Protein 4HGV (pdb70)

Structure (mmCIF, N/CA/C/O backbone):
data_4HGV
#
_entry.id   4HGV
#
_cell.length_a   72.163
_cell.length_b   159.965
_cell.length_c   162.041
_cell.angle_alpha   90.00
_cell.angle_beta   90.00
_cell.angle_gamma   90.00
#
_symmetry.space_group_name_H-M   'P 21 21 21'
#
loop_
_entity.id
_entity.type
_entity.pdbx_description
1 polymer 'Fumarate hydratase class II'
2 non-polymer 'SULFATE ION'
3 water water
#
loop_
_atom_site.group_PDB
_atom_site.id
_atom_site.type_symbol
_atom_site.label_atom_id
_atom_site.label_alt_id
_atom_site.label_comp_id
_atom_site.label_asym_id
_atom_site.label_entity_id
_atom_site.label_seq_id
_atom_site.pdbx_PDB_ins_code
_atom_site.Cartn_x
_atom_site.Cartn_y
_atom_site.Cartn_z
_atom_site.occupancy
_atom_site.B_iso_or_equiv
_atom_site.auth_seq_id
_atom_site.auth_comp_id
_atom_site.auth_asym_id
_atom_site.auth_atom_id
_atom_site.pdbx_PDB_model_num
ATOM 1 N N . SER A 1 35 ? -1.009 84.527 48.427 1.00 34.34 13 SER A N 1
ATOM 2 C CA . SER A 1 35 ? -1.704 83.929 47.258 1.00 34.07 13 SER A CA 1
ATOM 3 C C . SER A 1 35 ? -2.651 84.935 46.624 1.00 33.39 13 SER A C 1
ATOM 4 O O . SER A 1 35 ? -2.958 85.983 47.203 1.00 33.26 13 SER A O 1
ATOM 7 N N . THR A 1 36 ? -3.134 84.592 45.436 1.00 32.68 14 THR A N 1
ATOM 8 C CA . THR A 1 36 ? -3.986 85.483 44.678 1.00 31.96 14 THR A CA 1
ATOM 9 C C . THR A 1 36 ? -5.260 84.801 44.170 1.00 31.17 14 THR A C 1
ATOM 10 O O . THR A 1 36 ? -5.335 83.576 44.044 1.00 30.83 14 THR A O 1
ATOM 14 N N . ARG A 1 37 ? -6.248 85.636 43.875 1.00 30.07 15 ARG A N 1
ATOM 15 C CA . ARG A 1 37 ? -7.520 85.238 43.322 1.00 29.39 15 ARG A CA 1
ATOM 16 C C . ARG A 1 37 ? -7.601 85.837 41.918 1.00 28.79 15 ARG A C 1
ATOM 17 O O . ARG A 1 37 ? -7.179 86.979 41.700 1.00 28.54 15 ARG A O 1
ATOM 25 N N . THR A 1 38 ? -8.125 85.068 40.969 1.00 27.79 16 THR A N 1
ATOM 26 C CA . THR A 1 38 ? -8.296 85.545 39.601 1.00 27.19 16 THR A CA 1
ATOM 27 C C . THR A 1 38 ? -9.613 86.303 39.480 1.00 27.34 16 THR A C 1
ATOM 28 O O . THR A 1 38 ? -10.690 85.740 39.699 1.00 26.96 16 THR A O 1
ATOM 32 N N . GLU A 1 39 ? -9.502 87.592 39.166 1.00 27.02 17 GLU A N 1
ATOM 33 C CA . GLU A 1 39 ? -10.654 88.444 38.889 1.00 27.14 17 GLU A CA 1
ATOM 34 C C . GLU A 1 39 ? -10.682 88.739 37.392 1.00 27.26 17 GLU A C 1
ATOM 35 O O . GLU A 1 39 ? -9.636 88.840 36.764 1.00 27.28 17 GLU A O 1
ATOM 41 N N . THR A 1 40 ? -11.864 88.868 36.809 1.00 27.94 18 THR A N 1
ATOM 42 C CA . THR A 1 40 ? -11.945 89.090 35.363 1.00 28.65 18 THR A CA 1
ATOM 43 C C . THR A 1 40 ? -12.819 90.277 35.011 1.00 29.48 18 THR A C 1
ATOM 44 O O . THR A 1 40 ? -13.875 90.476 35.613 1.00 29.76 18 THR A O 1
ATOM 48 N N . ASP A 1 41 ? -12.372 91.064 34.037 1.00 30.63 19 ASP A N 1
ATOM 49 C CA . ASP A 1 41 ? -13.243 92.022 33.342 1.00 31.85 19 ASP A CA 1
ATOM 50 C C . ASP A 1 41 ? -13.204 91.737 31.836 1.00 32.35 19 ASP A C 1
ATOM 51 O O . ASP A 1 41 ? -12.728 90.683 31.423 1.00 32.60 19 ASP A O 1
ATOM 56 N N . THR A 1 42 ? -13.667 92.682 31.022 1.00 33.21 20 THR A N 1
ATOM 57 C CA . THR A 1 42 ? -13.734 92.488 29.565 1.00 33.78 20 THR A CA 1
ATOM 58 C C . THR A 1 42 ? -12.362 92.476 28.891 1.00 33.69 20 THR A C 1
ATOM 59 O O . THR A 1 42 ? -12.229 92.022 27.759 1.00 34.17 20 THR A O 1
ATOM 63 N N . PHE A 1 43 ? -11.347 92.966 29.598 1.00 33.58 21 PHE A N 1
ATOM 64 C CA . PHE A 1 43 ? -9.968 92.912 29.128 1.00 33.02 21 PHE A CA 1
ATOM 65 C C . PHE A 1 43 ? -9.310 91.563 29.386 1.00 32.44 21 PHE A C 1
ATOM 66 O O . PHE A 1 43 ? -8.311 91.231 28.749 1.00 32.61 21 PHE A O 1
ATOM 74 N N . GLY A 1 44 ? -9.849 90.791 30.327 1.00 31.35 22 GLY A N 1
ATOM 75 C CA . GLY A 1 44 ? -9.258 89.500 30.683 1.00 30.02 22 GLY A CA 1
ATOM 76 C C . GLY A 1 44 ? -9.051 89.336 32.178 1.00 29.09 22 GLY A C 1
ATOM 77 O O . GLY A 1 44 ? -9.547 90.146 32.965 1.00 28.71 22 GLY A O 1
ATOM 78 N N . PRO A 1 45 ? -8.305 88.285 32.576 1.00 28.69 23 PRO A N 1
ATOM 79 C CA . PRO A 1 45 ? -8.034 87.962 33.981 1.00 27.72 23 PRO A CA 1
ATOM 80 C C . PRO A 1 45 ? -6.933 88.847 34.591 1.00 27.41 23 PRO A C 1
ATOM 81 O O . PRO A 1 45 ? -6.030 89.302 33.881 1.00 26.72 23 PRO A O 1
ATOM 85 N N . ILE A 1 46 ? -7.016 89.078 35.900 1.00 26.24 24 ILE A N 1
ATOM 86 C CA . ILE A 1 46 ? -5.968 89.768 36.643 1.00 25.36 24 ILE A CA 1
ATOM 87 C C . ILE A 1 46 ? -5.968 89.252 38.083 1.00 24.62 24 ILE A C 1
ATOM 88 O O . ILE A 1 46 ? -7.020 88.984 38.654 1.00 23.80 24 ILE A O 1
ATOM 93 N N . GLU A 1 47 ? -4.780 89.098 38.651 1.00 24.40 25 GLU A N 1
ATOM 94 C CA . GLU A 1 47 ? -4.646 88.567 39.995 1.00 24.50 25 GLU A CA 1
ATOM 95 C C . GLU A 1 47 ? -4.835 89.668 41.046 1.00 24.76 25 GLU A C 1
ATOM 96 O O . GLU A 1 47 ? -4.307 90.776 40.898 1.00 24.66 25 GLU A O 1
ATOM 102 N N . VAL A 1 48 ? -5.631 89.351 42.067 1.00 24.15 26 VAL A N 1
ATOM 103 C CA . VAL A 1 48 ? -5.876 90.217 43.212 1.00 24.49 26 VAL A CA 1
ATOM 104 C C . VAL A 1 48 ? -5.464 89.436 44.458 1.00 24.67 26 VAL A C 1
ATOM 105 O O . VAL A 1 48 ? -5.809 88.253 44.604 1.00 24.68 26 VAL A O 1
ATOM 109 N N . ALA A 1 49 ? -4.715 90.088 45.339 1.00 25.02 27 ALA A N 1
ATOM 110 C CA . ALA A 1 49 ? -4.359 89.514 46.631 1.00 25.61 27 ALA A CA 1
ATOM 111 C C . ALA A 1 49 ? -5.594 88.901 47.291 1.00 26.18 27 ALA A C 1
ATOM 112 O O . ALA A 1 49 ? -6.680 89.509 47.290 1.00 25.81 27 ALA A O 1
ATOM 114 N N . SER A 1 50 ? -5.423 87.686 47.828 1.00 26.79 28 SER A N 1
ATOM 115 C CA . SER A 1 50 ? -6.530 86.902 48.386 1.00 27.70 28 SER A CA 1
ATOM 116 C C . SER A 1 50 ? -7.221 87.574 49.562 1.00 27.83 28 SER A C 1
ATOM 117 O O . SER A 1 50 ? -8.433 87.421 49.739 1.00 27.62 28 SER A O 1
ATOM 120 N N . ASP A 1 51 ? -6.452 88.312 50.358 1.00 28.55 29 ASP A N 1
ATOM 121 C CA . ASP A 1 51 ? -7.017 89.023 51.507 1.00 29.59 29 ASP A CA 1
ATOM 122 C C . ASP A 1 51 ? -7.725 90.348 51.164 1.00 29.08 29 ASP A C 1
ATOM 123 O O . ASP A 1 51 ? -8.268 91.002 52.052 1.00 29.19 29 ASP A O 1
ATOM 128 N N . ARG A 1 52 ? -7.757 90.715 49.882 1.00 28.55 30 ARG A N 1
ATOM 129 C CA . ARG A 1 52 ? -8.397 91.966 49.448 1.00 27.73 30 ARG A CA 1
ATOM 130 C C . ARG A 1 52 ? -9.761 91.749 48.780 1.00 27.09 30 ARG A C 1
ATOM 131 O O . ARG A 1 52 ? -9.937 90.789 48.027 1.00 27.02 30 ARG A O 1
ATOM 139 N N . TYR A 1 53 ? -10.725 92.631 49.064 1.00 25.57 31 TYR A N 1
ATOM 140 C CA . TYR A 1 53 ? -12.083 92.495 48.529 1.00 24.78 31 TYR A CA 1
ATOM 141 C C . TYR A 1 53 ? -12.330 93.161 47.175 1.00 24.27 31 TYR A C 1
ATOM 142 O O . TYR A 1 53 ? -13.399 92.990 46.581 1.00 24.05 31 TYR A O 1
ATOM 151 N N . TRP A 1 54 ? -11.378 93.952 46.694 1.00 23.65 32 TRP A N 1
ATOM 152 C CA . TRP A 1 54 ? -11.585 94.630 45.421 1.00 23.08 32 TRP A CA 1
ATOM 153 C C . TRP A 1 54 ? -11.419 93.655 44.239 1.00 23.25 32 TRP A C 1
ATOM 154 O O . TRP A 1 54 ? -11.007 92.502 44.420 1.00 23.48 32 TRP A O 1
ATOM 165 N N . GLY A 1 55 ? -11.748 94.120 43.037 1.00 23.21 33 GLY A N 1
ATOM 166 C CA . GLY A 1 55 ? -11.729 93.255 41.860 1.00 22.98 33 GLY A CA 1
ATOM 167 C C . GLY A 1 55 ? -10.824 93.710 40.735 1.00 22.71 33 GLY A C 1
ATOM 168 O O . GLY A 1 55 ? -9.802 94.373 40.966 1.00 22.35 33 GLY A O 1
ATOM 169 N N . ALA A 1 56 ? -11.215 93.339 39.517 1.00 22.38 34 ALA A N 1
ATOM 170 C CA . ALA A 1 56 ? -10.382 93.501 38.331 1.00 23.06 34 ALA A CA 1
ATOM 171 C C . ALA A 1 56 ? -10.121 94.965 37.989 1.00 23.14 34 ALA A C 1
ATOM 172 O O . ALA A 1 56 ? -8.978 95.337 37.727 1.00 23.37 34 ALA A O 1
ATOM 174 N N . GLN A 1 57 ? -11.174 95.783 37.989 1.00 23.32 35 GLN A N 1
ATOM 175 C CA . GLN A 1 57 ? -11.045 97.207 37.609 1.00 23.79 35 GLN A CA 1
ATOM 176 C C . GLN A 1 57 ? -10.234 97.989 38.626 1.00 22.79 35 GLN A C 1
ATOM 177 O O . GLN A 1 57 ? -9.356 98.754 38.263 1.00 22.76 35 GLN A O 1
ATOM 183 N N . ALA A 1 58 ? -10.474 97.748 39.909 1.00 22.44 36 ALA A N 1
ATOM 184 C CA . ALA A 1 58 ? -9.639 98.350 40.933 1.00 21.65 36 ALA A CA 1
ATOM 185 C C . ALA A 1 58 ? -8.171 97.958 40.782 1.00 21.03 36 ALA A C 1
ATOM 186 O O . ALA A 1 58 ? -7.292 98.786 40.986 1.00 20.92 36 ALA A O 1
ATOM 188 N N . GLN A 1 59 ? -7.900 96.698 40.441 1.00 20.60 37 GLN A N 1
ATOM 189 C CA . GLN A 1 59 ? -6.515 96.239 40.318 1.00 19.99 37 GLN A CA 1
ATOM 190 C C . GLN A 1 59 ? -5.814 96.874 39.103 1.00 20.19 37 GLN A C 1
ATOM 191 O O . GLN A 1 59 ? -4.646 97.245 39.186 1.00 19.86 37 GLN A O 1
ATOM 197 N N . ARG A 1 60 ? -6.531 96.987 37.983 1.00 20.82 38 ARG A N 1
ATOM 198 C CA . ARG A 1 60 ? -6.012 97.667 36.777 1.00 22.08 38 ARG A CA 1
ATOM 199 C C . ARG A 1 60 ? -5.746 99.153 37.021 1.00 22.22 38 ARG A C 1
ATOM 200 O O . ARG A 1 60 ? -4.807 99.720 36.468 1.00 22.49 38 ARG A O 1
ATOM 208 N N . SER A 1 61 ? -6.584 99.778 37.842 1.00 22.55 39 SER A N 1
ATOM 209 C CA . SER A 1 61 ? -6.431 101.196 38.168 1.00 22.50 39 SER A CA 1
ATOM 210 C C . SER A 1 61 ? -5.177 101.509 38.977 1.00 22.56 39 SER A C 1
ATOM 211 O O . SER A 1 61 ? -4.633 102.624 38.890 1.00 22.14 39 SER A O 1
ATOM 214 N N . LEU A 1 62 ? -4.721 100.527 39.758 1.00 22.02 40 LEU A N 1
ATOM 215 C CA . LEU A 1 62 ? -3.471 100.658 40.497 1.00 21.64 40 LEU A CA 1
ATOM 216 C C . LEU A 1 62 ? -2.277 100.876 39.584 1.00 21.65 40 LEU A C 1
ATOM 217 O O . LEU A 1 62 ? -1.408 101.657 39.920 1.00 22.42 40 LEU A O 1
ATOM 222 N N . GLY A 1 63 ? -2.236 100.194 38.440 1.00 21.02 41 GLY A N 1
ATOM 223 C CA . GLY A 1 63 ? -1.131 100.368 37.503 1.00 20.96 41 GLY A CA 1
ATOM 224 C C . GLY A 1 63 ? -1.339 101.496 36.503 1.00 20.75 41 GLY A C 1
ATOM 225 O O . GLY A 1 63 ? -0.377 102.098 36.017 1.00 20.92 41 GLY A O 1
ATOM 226 N N . ASN A 1 64 ? -2.591 101.778 36.179 1.00 20.50 42 ASN A N 1
ATOM 227 C CA . ASN A 1 64 ? -2.896 102.832 35.221 1.00 20.91 42 ASN A CA 1
ATOM 228 C C . ASN A 1 64 ? -2.687 104.241 35.784 1.00 20.48 42 ASN A C 1
ATOM 229 O O . ASN A 1 64 ? -2.397 105.163 35.030 1.00 20.03 42 ASN A O 1
ATOM 234 N N . PHE A 1 65 ? -2.821 104.395 37.102 1.00 19.93 43 PHE A N 1
ATOM 235 C CA . PHE A 1 65 ? -2.733 105.717 37.740 1.00 19.76 43 PHE A CA 1
ATOM 236 C C . PHE A 1 65 ? -1.756 105.754 38.897 1.00 18.94 43 PHE A C 1
ATOM 237 O O . PHE A 1 65 ? -2.159 105.904 40.046 1.00 18.88 43 PHE A O 1
ATOM 245 N N . LYS A 1 66 ? -0.478 105.621 38.578 1.00 18.16 44 LYS A N 1
ATOM 246 C CA . LYS A 1 66 ? 0.582 105.667 39.562 1.00 18.40 44 LYS A CA 1
ATOM 247 C C . LYS A 1 66 ? 1.014 107.125 39.709 1.00 17.95 44 LYS A C 1
ATOM 248 O O . LYS A 1 66 ? 2.098 107.524 39.262 1.00 17.76 44 LYS A O 1
ATOM 254 N N . ILE A 1 67 ? 0.142 107.902 40.350 1.00 17.49 45 ILE A N 1
ATOM 255 C CA . ILE A 1 67 ? 0.266 109.360 40.395 1.00 17.27 45 ILE A CA 1
ATOM 256 C C . ILE A 1 67 ? -0.010 109.867 41.812 1.00 17.22 45 ILE A C 1
ATOM 257 O O . ILE A 1 67 ? -1.127 109.704 42.318 1.00 16.61 45 ILE A O 1
ATOM 262 N N . GLY A 1 68 ? 1.014 110.445 42.438 1.00 17.50 46 GLY A N 1
ATOM 263 C CA . GLY A 1 68 ? 0.870 111.193 43.683 1.00 18.22 46 GLY A CA 1
ATOM 264 C C . GLY A 1 68 ? 0.921 110.392 44.967 1.00 19.53 46 GLY A C 1
ATOM 265 O O . GLY A 1 68 ? 1.112 109.175 44.953 1.00 19.73 46 GLY A O 1
ATOM 266 N N . TRP A 1 69 ? 0.732 111.086 46.083 1.00 19.98 47 TRP A N 1
ATOM 267 C CA . TRP A 1 69 ? 0.722 110.460 47.406 1.00 20.60 47 TRP A CA 1
ATOM 268 C C . TRP A 1 69 ? -0.698 110.172 47.903 1.00 20.74 47 TRP A C 1
ATOM 269 O O . TRP A 1 69 ? -0.880 109.388 48.830 1.00 20.89 47 TRP A O 1
ATOM 280 N N . GLU A 1 70 ? -1.693 110.806 47.290 1.00 20.10 48 GLU A N 1
ATOM 281 C CA . GLU A 1 70 ? -3.020 110.922 47.904 1.00 20.55 48 GLU A CA 1
ATOM 282 C C . GLU A 1 70 ? -4.020 109.848 47.468 1.00 20.85 48 GLU A C 1
ATOM 283 O O . GLU A 1 70 ? -4.313 109.698 46.281 1.00 21.08 48 GLU A O 1
ATOM 289 N N . LYS A 1 71 ? -4.562 109.122 48.435 1.00 20.77 49 LYS A N 1
ATOM 290 C CA . LYS A 1 71 ? -5.631 108.191 48.152 1.00 21.40 49 LYS A CA 1
ATOM 291 C C . LYS A 1 71 ? -6.934 108.936 48.257 1.00 20.72 49 LYS A C 1
ATOM 292 O O . LYS A 1 71 ? -6.981 110.014 48.831 1.00 19.81 49 LYS A O 1
ATOM 298 N N . GLN A 1 72 ? -7.987 108.380 47.669 1.00 20.34 50 GLN A N 1
ATOM 299 C CA . GLN A 1 72 ? -9.317 108.942 47.855 1.00 19.63 50 GLN A CA 1
ATOM 300 C C . GLN A 1 72 ? -9.545 109.171 49.348 1.00 19.06 50 GLN A C 1
ATOM 301 O O . GLN A 1 72 ? -9.297 108.275 50.142 1.00 18.46 50 GLN A O 1
ATOM 307 N N . PRO A 1 73 ? -9.984 110.381 49.742 1.00 18.64 51 PRO A N 1
ATOM 308 C CA . PRO A 1 73 ? -10.265 110.636 51.163 1.00 18.78 51 PRO A CA 1
ATOM 309 C C . PRO A 1 73 ? -11.241 109.598 51.737 1.00 19.16 51 PRO A C 1
ATOM 310 O O . PRO A 1 73 ? -12.132 109.150 51.030 1.00 19.63 51 PRO A O 1
ATOM 314 N N . LEU A 1 74 ? -11.077 109.226 53.000 1.00 19.25 52 LEU A N 1
ATOM 315 C CA . LEU A 1 74 ? -11.950 108.226 53.617 1.00 19.68 52 LEU A CA 1
ATOM 316 C C . LEU A 1 74 ? -13.426 108.655 53.672 1.00 19.25 52 LEU A C 1
ATOM 317 O O . LEU A 1 74 ? -14.304 107.803 53.673 1.00 18.77 52 LEU A O 1
ATOM 322 N N . ALA A 1 75 ? -13.694 109.962 53.688 1.00 18.64 53 ALA A N 1
ATOM 323 C CA . ALA A 1 75 ? -15.080 110.453 53.661 1.00 18.39 53 ALA A CA 1
ATOM 324 C C . ALA A 1 75 ? -15.778 110.093 52.342 1.00 18.14 53 ALA A C 1
ATOM 325 O O . ALA A 1 75 ? -16.982 109.857 52.306 1.00 17.75 53 ALA A O 1
ATOM 327 N N . ILE A 1 76 ? -15.015 110.060 51.255 1.00 18.31 54 ILE A N 1
ATOM 328 C CA . ILE A 1 76 ? -15.548 109.627 49.956 1.00 18.03 54 ILE A CA 1
ATOM 329 C C . ILE A 1 76 ? -15.860 108.102 49.951 1.00 17.88 54 ILE A C 1
ATOM 330 O O . ILE A 1 76 ? -16.914 107.666 49.447 1.00 16.99 54 ILE A O 1
ATOM 335 N N . VAL A 1 77 ? -14.948 107.316 50.524 1.00 18.37 55 VAL A N 1
ATOM 336 C CA . VAL A 1 77 ? -15.129 105.854 50.673 1.00 19.46 55 VAL A CA 1
ATOM 337 C C . VAL A 1 77 ? -16.417 105.556 51.444 1.00 19.93 55 VAL A C 1
ATOM 338 O O . VAL A 1 77 ? -17.266 104.759 50.995 1.00 19.59 55 VAL A O 1
ATOM 342 N N . ARG A 1 78 ? -16.567 106.232 52.584 1.00 20.08 56 ARG A N 1
ATOM 343 C CA . ARG A 1 78 ? -17.777 106.133 53.399 1.00 20.71 56 ARG A CA 1
ATOM 344 C C . ARG A 1 78 ? -18.997 106.482 52.568 1.00 20.59 56 ARG A C 1
ATOM 345 O O . ARG A 1 78 ? -19.984 105.750 52.588 1.00 20.74 56 ARG A O 1
ATOM 353 N N . ALA A 1 79 ? -18.913 107.578 51.815 1.00 20.19 57 ALA A N 1
ATOM 354 C CA . ALA A 1 79 ? -20.058 108.065 51.043 1.00 20.27 57 ALA A CA 1
ATOM 355 C C . ALA A 1 79 ? -20.411 107.138 49.881 1.00 20.22 57 ALA A C 1
ATOM 356 O O . ALA A 1 79 ? -21.584 107.003 49.508 1.00 19.92 57 ALA A O 1
ATOM 358 N N . LEU A 1 80 ? -19.398 106.510 49.291 1.00 20.28 58 LEU A N 1
ATOM 359 C CA . LEU A 1 80 ? -19.667 105.499 48.268 1.00 20.46 58 LEU A CA 1
ATOM 360 C C . LEU A 1 80 ? -20.447 104.323 48.893 1.00 20.76 58 LEU A C 1
ATOM 361 O O . LEU A 1 80 ? -21.431 103.844 48.319 1.00 20.51 58 LEU A O 1
ATOM 366 N N . GLY A 1 81 ? -20.036 103.917 50.094 1.00 21.43 59 GLY A N 1
ATOM 367 C CA . GLY A 1 81 ? -20.782 102.929 50.888 1.00 22.25 59 GLY A CA 1
ATOM 368 C C . GLY A 1 81 ? -22.240 103.320 51.066 1.00 22.30 59 GLY A C 1
ATOM 369 O O . GLY A 1 81 ? -23.151 102.509 50.823 1.00 22.32 59 GLY A O 1
ATOM 370 N N . ILE A 1 82 ? -22.461 104.578 51.458 1.00 21.88 60 ILE A N 1
ATOM 371 C CA . ILE A 1 82 ? -23.817 105.112 51.653 1.00 20.99 60 ILE A CA 1
ATOM 372 C C . ILE A 1 82 ? -24.659 105.007 50.397 1.00 21.43 60 ILE A C 1
ATOM 373 O O . ILE A 1 82 ? -25.849 104.640 50.459 1.00 21.62 60 ILE A O 1
ATOM 378 N N . VAL A 1 83 ? -24.075 105.377 49.255 1.00 20.97 61 VAL A N 1
ATOM 379 C CA . VAL A 1 83 ? -24.827 105.332 48.009 1.00 21.02 61 VAL A CA 1
ATOM 380 C C . VAL A 1 83 ? -25.203 103.902 47.632 1.00 20.98 61 VAL A C 1
ATOM 381 O O . VAL A 1 83 ? -26.325 103.654 47.197 1.00 21.35 61 VAL A O 1
ATOM 385 N N . LYS A 1 84 ? -24.269 102.976 47.803 1.00 21.11 62 LYS A N 1
ATOM 386 C CA . LYS A 1 84 ? -24.519 101.572 47.481 1.00 21.93 62 LYS A CA 1
ATOM 387 C C . LYS A 1 84 ? -25.609 100.956 48.368 1.00 22.92 62 LYS A C 1
ATOM 388 O O . LYS A 1 84 ? -26.407 100.139 47.893 1.00 22.88 62 LYS A O 1
ATOM 394 N N . GLN A 1 85 ? -25.630 101.335 49.648 1.00 23.51 63 GLN A N 1
ATOM 395 C CA . GLN A 1 85 ? -26.665 100.858 50.567 1.00 24.36 63 GLN A CA 1
ATOM 396 C C . GLN A 1 85 ? -28.000 101.486 50.233 1.00 24.92 63 GLN A C 1
ATOM 397 O O . GLN A 1 85 ? -29.030 100.800 50.232 1.00 25.17 63 GLN A O 1
ATOM 403 N N . ALA A 1 86 ? -27.977 102.793 49.939 1.00 24.87 64 ALA A N 1
ATOM 404 C CA . ALA A 1 86 ? -29.185 103.514 49.565 1.00 24.72 64 ALA A CA 1
ATOM 405 C C . ALA A 1 86 ? -29.773 102.984 48.267 1.00 25.08 64 ALA A C 1
ATOM 406 O O . ALA A 1 86 ? -30.992 102.838 48.162 1.00 25.09 64 ALA A O 1
ATOM 408 N N . ALA A 1 87 ? -28.908 102.702 47.291 1.00 24.54 65 ALA A N 1
ATOM 409 C CA . ALA A 1 87 ? -29.335 102.185 45.992 1.00 24.67 65 ALA A CA 1
ATOM 410 C C . ALA A 1 87 ? -29.966 100.795 46.111 1.00 24.81 65 ALA A C 1
ATOM 411 O O . ALA A 1 87 ? -31.017 100.549 45.521 1.00 24.56 65 ALA A O 1
ATOM 413 N N . ALA A 1 88 ? -29.322 99.899 46.863 1.00 25.27 66 ALA A N 1
ATOM 414 C CA . ALA A 1 88 ? -29.880 98.563 47.145 1.00 26.12 66 ALA A CA 1
ATOM 415 C C . ALA A 1 88 ? -31.297 98.635 47.732 1.00 26.65 66 ALA A C 1
ATOM 416 O O . ALA A 1 88 ? -32.210 97.997 47.217 1.00 26.88 66 ALA A O 1
ATOM 418 N N . ARG A 1 89 ? -31.466 99.413 48.803 1.00 27.48 67 ARG A N 1
ATOM 419 C CA . ARG A 1 89 ? -32.781 99.646 49.426 1.00 27.90 67 ARG A CA 1
ATOM 420 C C . ARG A 1 89 ? -33.786 100.251 48.456 1.00 28.62 67 ARG A C 1
ATOM 421 O O . ARG A 1 89 ? -34.955 99.825 48.412 1.00 28.55 67 ARG A O 1
ATOM 429 N N . ALA A 1 90 ? -33.340 101.241 47.684 1.00 29.05 68 ALA A N 1
ATOM 430 C CA . ALA A 1 90 ? -34.187 101.867 46.666 1.00 29.98 68 ALA A CA 1
ATOM 431 C C . ALA A 1 90 ? -34.576 100.879 45.550 1.00 31.18 68 ALA A C 1
ATOM 432 O O . ALA A 1 90 ? -35.727 100.852 45.105 1.00 31.61 68 ALA A O 1
ATOM 434 N N . ASN A 1 91 ? -33.626 100.054 45.119 1.00 32.39 69 ASN A N 1
ATOM 435 C CA . ASN A 1 91 ? -33.901 99.045 44.097 1.00 33.46 69 ASN A CA 1
ATOM 436 C C . ASN A 1 91 ? -34.861 97.941 44.576 1.00 34.63 69 ASN A C 1
ATOM 437 O O . ASN A 1 91 ? -35.735 97.500 43.829 1.00 34.26 69 ASN A O 1
ATOM 450 N N . ALA A 1 93 ? -37.148 98.330 47.024 1.00 39.14 71 ALA A N 1
ATOM 451 C CA . ALA A 1 93 ? -38.438 98.989 47.200 1.00 39.61 71 ALA A CA 1
ATOM 452 C C . ALA A 1 93 ? -39.181 99.132 45.881 1.00 39.99 71 ALA A C 1
ATOM 453 O O . ALA A 1 93 ? -40.404 99.063 45.844 1.00 40.02 71 ALA A O 1
ATOM 455 N N . LEU A 1 94 ? -38.437 99.306 44.796 1.00 40.58 72 LEU A N 1
ATOM 456 C CA . LEU A 1 94 ? -39.045 99.432 43.472 1.00 41.05 72 LEU A CA 1
ATOM 457 C C . LEU A 1 94 ? -39.244 98.073 42.774 1.00 41.44 72 LEU A C 1
ATOM 458 O O . LEU A 1 94 ? -39.676 98.017 41.616 1.00 41.42 72 LEU A O 1
ATOM 463 N N . GLY A 1 95 ? -38.932 96.992 43.491 1.00 41.87 73 GLY A N 1
ATOM 464 C CA . GLY A 1 95 ? -39.119 95.625 43.000 1.00 42.67 73 GLY A CA 1
ATOM 465 C C . GLY A 1 95 ? -38.170 95.202 41.894 1.00 43.41 73 GLY A C 1
ATOM 466 O O . GLY A 1 95 ? -38.472 94.276 41.135 1.00 43.62 73 GLY A O 1
ATOM 467 N N . ARG A 1 96 ? -37.016 95.862 41.801 1.00 43.59 74 ARG A N 1
ATOM 468 C CA . ARG A 1 96 ? -36.070 95.562 40.731 1.00 43.94 74 ARG A CA 1
ATOM 469 C C . ARG A 1 96 ? -34.883 94.725 41.214 1.00 43.57 74 ARG A C 1
ATOM 470 O O . ARG A 1 96 ? -34.090 94.231 40.407 1.00 43.51 74 ARG A O 1
ATOM 478 N N . LEU A 1 97 ? -34.779 94.554 42.527 1.00 43.24 75 LEU A N 1
ATOM 479 C CA . LEU A 1 97 ? -33.690 93.783 43.117 1.00 43.17 75 LEU A CA 1
ATOM 480 C C . LEU A 1 97 ? -34.202 92.779 44.155 1.00 43.34 75 LEU A C 1
ATOM 481 O O . LEU A 1 97 ? -34.949 93.142 45.066 1.00 43.19 75 LEU A O 1
ATOM 486 N N . ASP A 1 98 ? -33.785 91.522 44.000 1.00 43.53 76 ASP A N 1
ATOM 487 C CA . ASP A 1 98 ? -34.146 90.429 44.905 1.00 43.63 76 ASP A CA 1
ATOM 488 C C . ASP A 1 98 ? -33.603 90.649 46.326 1.00 43.27 76 ASP A C 1
ATOM 489 O O . ASP A 1 98 ? -32.402 90.856 46.505 1.00 43.08 76 ASP A O 1
ATOM 494 N N . PRO A 1 99 ? -34.492 90.579 47.342 1.00 43.15 77 PRO A N 1
ATOM 495 C CA . PRO A 1 99 ? -34.142 90.721 48.755 1.00 42.77 77 PRO A CA 1
ATOM 496 C C . PRO A 1 99 ? -32.975 89.848 49.213 1.00 42.48 77 PRO A C 1
ATOM 497 O O . PRO A 1 99 ? -32.170 90.288 50.034 1.00 42.54 77 PRO A O 1
ATOM 501 N N . ALA A 1 100 ? -32.872 88.631 48.689 1.00 41.85 78 ALA A N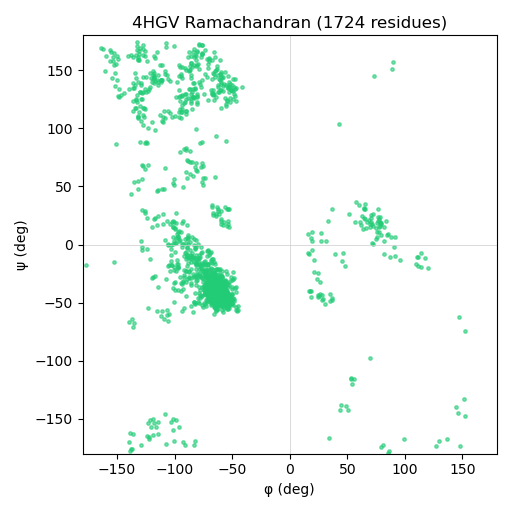 1
ATOM 502 C CA . ALA A 1 100 ? -31.743 87.761 49.023 1.00 41.39 78 ALA A CA 1
ATOM 503 C C . ALA A 1 100 ? -30.397 88.375 48.611 1.00 40.84 78 ALA A C 1
ATOM 504 O O . ALA A 1 100 ? -29.375 88.143 49.259 1.00 41.14 78 ALA A O 1
ATOM 506 N N . ILE A 1 101 ? -30.407 89.157 47.535 1.00 39.77 79 ILE A N 1
ATOM 507 C CA . ILE A 1 101 ? -29.197 89.806 47.032 1.00 38.70 79 ILE A CA 1
ATOM 508 C C . ILE A 1 101 ? -28.942 91.139 47.752 1.00 37.73 79 ILE A C 1
ATOM 509 O O . ILE A 1 101 ? -27.860 91.363 48.291 1.00 37.56 79 ILE A O 1
ATOM 514 N N . GLY A 1 102 ? -29.952 92.002 47.771 1.00 36.76 80 GLY A N 1
ATOM 515 C CA . GLY A 1 102 ? -29.837 93.337 48.361 1.00 35.58 80 GLY A CA 1
ATOM 516 C C . GLY A 1 102 ? -29.552 93.380 49.848 1.00 34.89 80 GLY A C 1
ATOM 517 O O . GLY A 1 102 ? -28.776 94.229 50.296 1.00 34.74 80 GLY A O 1
ATOM 518 N N . ASP A 1 103 ? -30.173 92.478 50.618 1.00 33.88 81 ASP A N 1
ATOM 519 C CA . ASP A 1 103 ? -29.928 92.423 52.061 1.00 33.37 81 ASP A CA 1
ATOM 520 C C . ASP A 1 103 ? -28.458 92.192 52.330 1.00 32.08 81 ASP A C 1
ATOM 521 O O . ASP A 1 103 ? -27.930 92.682 53.322 1.00 32.11 81 ASP A O 1
ATOM 526 N N . ALA A 1 104 ? -27.813 91.422 51.452 1.00 30.75 82 ALA A N 1
ATOM 527 C CA . ALA A 1 104 ? -26.373 91.161 51.544 1.00 29.34 82 ALA A CA 1
ATOM 528 C C . ALA A 1 104 ? -25.553 92.405 51.164 1.00 28.11 82 ALA A C 1
ATOM 529 O O . ALA A 1 104 ? -24.523 92.691 51.774 1.00 27.46 82 ALA A O 1
ATOM 531 N N . ILE A 1 105 ? -26.012 93.120 50.141 1.00 27.04 83 ILE A N 1
ATOM 532 C CA . ILE A 1 105 ? -25.372 94.365 49.712 1.00 26.47 83 ILE A CA 1
ATOM 533 C C . ILE A 1 105 ? -25.428 95.379 50.858 1.00 26.05 83 ILE A C 1
ATOM 534 O O . ILE A 1 105 ? -24.409 95.959 51.236 1.00 25.64 83 ILE A O 1
ATOM 539 N N . VAL A 1 106 ? -26.617 95.524 51.434 1.00 25.59 84 VAL A N 1
ATOM 540 C CA . VAL A 1 106 ? -26.865 96.394 52.586 1.00 25.40 84 VAL A CA 1
ATOM 541 C C . VAL A 1 106 ? -25.912 96.145 53.755 1.00 25.51 84 VAL A C 1
ATOM 542 O O . VAL A 1 106 ? -25.346 97.095 54.304 1.00 25.14 84 VAL A O 1
ATOM 546 N N . LYS A 1 107 ? -25.726 94.877 54.129 1.00 26.04 85 LYS A N 1
ATOM 547 C CA . LYS A 1 107 ? -24.829 94.549 55.239 1.00 26.41 85 LYS A CA 1
ATOM 548 C C . LYS A 1 107 ? -23.372 94.754 54.862 1.00 25.64 85 LYS A C 1
ATOM 549 O O . LYS A 1 107 ? -22.577 95.202 55.684 1.00 25.19 85 LYS A O 1
ATOM 555 N N . ALA A 1 108 ? -23.018 94.412 53.629 1.00 25.06 86 ALA A N 1
ATOM 556 C CA . ALA A 1 108 ? -21.646 94.602 53.171 1.00 24.69 86 ALA A CA 1
ATOM 557 C C . ALA A 1 108 ? -21.342 96.109 53.063 1.00 24.71 86 ALA A C 1
ATOM 558 O O . ALA A 1 108 ? -20.282 96.551 53.482 1.00 24.40 86 ALA A O 1
ATOM 560 N N . ALA A 1 109 ? -22.285 96.877 52.517 1.00 24.38 87 ALA A N 1
ATOM 561 C CA . ALA A 1 109 ? -22.114 98.323 52.373 1.00 25.17 87 ALA A CA 1
ATOM 562 C C . ALA A 1 109 ? -22.034 99.015 53.744 1.00 25.53 87 ALA A C 1
ATOM 563 O O . ALA A 1 109 ? -21.298 99.999 53.885 1.00 25.77 87 ALA A O 1
ATOM 565 N N . GLN A 1 110 ? -22.743 98.479 54.752 1.00 25.27 88 GLN A N 1
ATOM 566 C CA . GLN A 1 110 ? -22.652 99.003 56.125 1.00 25.24 88 GLN A CA 1
ATOM 567 C C . GLN A 1 110 ? -21.232 98.971 56.659 1.00 25.72 88 GLN A C 1
ATOM 568 O O . GLN A 1 110 ? -20.809 99.899 57.359 1.00 25.79 88 GLN A O 1
ATOM 574 N N . GLU A 1 111 ? -20.500 97.898 56.346 1.00 25.64 89 GLU A N 1
ATOM 575 C CA . GLU A 1 111 ? -19.092 97.776 56.753 1.00 25.75 89 GLU A CA 1
ATOM 576 C C . GLU A 1 111 ? -18.212 98.823 56.040 1.00 25.16 89 GLU A C 1
ATOM 577 O O . GLU A 1 111 ? -17.209 99.287 56.588 1.00 25.08 89 GLU A O 1
ATOM 583 N N . VAL A 1 112 ? -18.591 99.198 54.822 1.00 24.76 90 VAL A N 1
ATOM 584 C CA . VAL A 1 112 ? -17.883 100.279 54.134 1.00 24.26 90 VAL A CA 1
ATOM 585 C C . VAL A 1 112 ? -18.165 101.593 54.874 1.00 23.95 90 VAL A C 1
ATOM 586 O O . VAL A 1 112 ? -17.238 102.313 55.219 1.00 23.55 90 VAL A O 1
ATOM 590 N N . ILE A 1 113 ? -19.448 101.856 55.127 1.00 24.59 91 ILE A N 1
ATOM 591 C CA . ILE A 1 113 ? -19.934 103.049 55.830 1.00 24.70 91 ILE A CA 1
ATOM 592 C C . ILE A 1 113 ? -19.294 103.223 57.196 1.00 25.80 91 ILE A C 1
ATOM 593 O O . ILE A 1 113 ? -18.959 104.349 57.587 1.00 26.43 91 ILE A O 1
ATOM 598 N N . ASP A 1 114 ? -19.104 102.114 57.915 1.00 26.36 92 ASP A N 1
ATOM 599 C CA . ASP A 1 114 ? -18.530 102.152 59.263 1.00 27.41 92 ASP A CA 1
ATOM 600 C C . ASP A 1 114 ? -17.019 102.339 59.283 1.00 27.27 92 ASP A C 1
ATOM 601 O O . ASP A 1 114 ? -16.437 102.532 60.336 1.00 27.13 92 ASP A O 1
ATOM 606 N N . GLY A 1 115 ? -16.385 102.288 58.121 1.00 27.59 93 GLY A N 1
ATOM 607 C CA . GLY A 1 115 ? -14.938 102.459 58.052 1.00 27.67 93 GLY A CA 1
ATOM 608 C C . GLY A 1 115 ? -14.184 101.175 58.341 1.00 27.87 93 GLY A C 1
ATOM 609 O O . GLY A 1 115 ? -13.011 101.225 58.695 1.00 28.40 93 GLY A O 1
ATOM 610 N N . LYS A 1 116 ? -14.849 100.027 58.197 1.00 27.99 94 LYS A N 1
ATOM 611 C CA . LYS A 1 116 ? -14.228 98.721 58.489 1.00 28.29 94 LYS A CA 1
ATOM 612 C C . LYS A 1 116 ? -13.443 98.156 57.309 1.00 27.85 94 LYS A C 1
ATOM 613 O O . LYS A 1 116 ? -12.570 97.313 57.509 1.00 28.15 94 LYS A O 1
ATOM 619 N N . LEU A 1 117 ? -13.749 98.630 56.098 1.00 27.18 95 LEU A N 1
ATOM 620 C CA . LEU A 1 117 ? -13.137 98.132 54.856 1.00 26.74 95 LEU A CA 1
ATOM 621 C C . LEU A 1 117 ? -12.255 99.157 54.121 1.00 26.68 95 LEU A C 1
ATOM 622 O O . LEU A 1 117 ? -12.061 99.056 52.899 1.00 26.53 95 LEU A O 1
ATOM 627 N N . ASP A 1 118 ? -11.724 100.129 54.868 1.00 26.39 96 ASP A N 1
ATOM 628 C CA . ASP A 1 118 ? -10.863 101.199 54.328 1.00 26.17 96 ASP A CA 1
ATOM 629 C C . ASP A 1 118 ? -9.614 100.697 53.593 1.00 25.82 96 ASP A C 1
ATOM 630 O O . ASP A 1 118 ? -9.190 101.280 52.599 1.00 24.85 96 ASP A O 1
ATOM 635 N N . GLU A 1 119 ? -9.024 99.612 54.085 1.00 25.93 97 GLU A N 1
ATOM 636 C CA . GLU A 1 119 ? -7.800 99.077 53.482 1.00 26.10 97 GLU A CA 1
ATOM 637 C C . GLU A 1 119 ? -8.043 98.428 52.116 1.00 25.09 97 GLU A C 1
ATOM 638 O O . GLU A 1 119 ? -7.086 98.042 51.440 1.00 25.36 97 GLU A O 1
ATOM 644 N N . HIS A 1 120 ? -9.309 98.345 51.706 1.00 23.16 98 HIS A N 1
ATOM 645 C CA . HIS A 1 120 ? -9.669 97.771 50.420 1.00 22.83 98 HIS A CA 1
ATOM 646 C C . HIS A 1 120 ? -10.038 98.828 49.370 1.00 22.08 98 HIS A C 1
ATOM 647 O O . HIS A 1 120 ? -10.650 98.517 48.363 1.00 22.23 98 HIS A O 1
ATOM 654 N N . PHE A 1 121 ? -9.649 100.076 49.620 1.00 22.09 99 PHE A N 1
ATOM 655 C CA . PHE A 1 121 ? -9.764 101.152 48.628 1.00 21.33 99 PHE A CA 1
ATOM 656 C C . PHE A 1 121 ? -8.380 101.759 48.451 1.00 21.27 99 PHE A C 1
ATOM 657 O O . PHE A 1 121 ? -8.012 102.694 49.165 1.00 20.78 99 PHE A O 1
ATOM 665 N N . PRO A 1 122 ? -7.580 101.188 47.522 1.00 21.26 100 PRO A N 1
ATOM 666 C CA . PRO A 1 122 ? -6.184 101.588 47.409 1.00 21.14 100 PRO A CA 1
ATOM 667 C C . PRO A 1 122 ? -5.947 102.635 46.321 1.00 20.82 100 PRO A C 1
ATOM 668 O O . PRO A 1 122 ? -4.801 102.942 46.022 1.00 21.17 100 PRO A O 1
ATOM 672 N N . LEU A 1 123 ? -7.008 103.160 45.719 1.00 20.26 101 LEU A N 1
ATOM 673 C CA . LEU A 1 123 ? -6.856 104.018 44.538 1.00 19.92 101 LEU A CA 1
ATOM 674 C C . LEU A 1 123 ? -6.601 105.497 44.867 1.00 19.84 101 LEU A C 1
ATOM 675 O O . LEU A 1 123 ? -7.173 106.039 45.809 1.00 19.78 101 LEU A O 1
ATOM 680 N N . VAL A 1 124 ? -5.759 106.127 44.054 1.00 19.51 102 VAL A N 1
ATOM 681 C CA . VAL A 1 124 ? -5.402 107.529 44.185 1.00 19.23 102 VAL A CA 1
ATOM 682 C C . VAL A 1 124 ? -6.537 108.485 43.801 1.00 18.79 102 VAL A C 1
ATOM 683 O O . VAL A 1 124 ? -7.485 108.125 43.094 1.00 18.71 102 VAL A O 1
ATOM 687 N N . VAL A 1 125 ? -6.417 109.714 44.289 1.00 18.52 103 VAL A N 1
ATOM 688 C CA . VAL A 1 125 ? -7.222 110.836 43.813 1.00 18.05 103 VAL A CA 1
ATOM 689 C C . VAL A 1 125 ? -7.111 111.004 42.295 1.00 17.59 103 VAL A C 1
ATOM 690 O O . VAL A 1 125 ? -8.108 111.165 41.604 1.00 17.21 103 VAL A O 1
ATOM 694 N N . TRP A 1 126 ? -5.886 110.926 41.789 1.00 17.54 104 TRP A N 1
ATOM 695 C CA . TRP A 1 126 ? -5.566 111.319 40.420 1.00 18.20 104 TRP A CA 1
ATOM 696 C C . TRP A 1 126 ? -5.882 110.239 39.371 1.00 18.74 104 TRP A C 1
ATOM 697 O O . TRP A 1 126 ? -5.004 109.716 38.693 1.00 18.68 104 TRP A O 1
ATOM 708 N N . GLN A 1 127 ? -7.172 109.940 39.253 1.00 19.72 105 GLN A N 1
ATOM 709 C CA . GLN A 1 127 ? -7.687 108.898 38.373 1.00 20.35 105 GLN A CA 1
ATOM 710 C C . GLN A 1 127 ? -8.617 109.558 37.345 1.00 21.14 105 GLN A C 1
ATOM 711 O O . GLN A 1 127 ? -8.586 110.787 37.192 1.00 21.55 105 GLN A O 1
ATOM 717 N N . THR A 1 128 ? -9.447 108.756 36.667 1.00 20.96 106 THR A N 1
ATOM 718 C CA . THR A 1 128 ? -10.455 109.246 35.725 1.00 21.68 106 THR A CA 1
ATOM 719 C C . THR A 1 128 ? -11.359 110.313 36.372 1.00 21.47 106 THR A C 1
ATOM 720 O O . THR A 1 128 ? -11.827 110.141 37.501 1.00 21.36 106 THR A O 1
ATOM 724 N N . GLY A 1 129 ? -11.618 111.393 35.636 1.00 20.88 107 GLY A N 1
ATOM 725 C CA . GLY A 1 129 ? -12.273 112.582 36.168 1.00 20.20 107 GLY A CA 1
ATOM 726 C C . GLY A 1 129 ? -13.708 112.427 36.621 1.00 20.20 107 GLY A C 1
ATOM 727 O O . GLY A 1 129 ? -14.228 113.286 37.315 1.00 20.25 107 GLY A O 1
ATOM 728 N N . SER A 1 130 ? -14.361 111.340 36.226 1.00 20.73 108 SER A N 1
ATOM 729 C CA . SER A 1 130 ? -15.735 111.088 36.657 1.00 20.71 108 SER A CA 1
ATOM 730 C C . SER A 1 130 ? -15.752 110.386 38.010 1.00 21.31 108 SER A C 1
ATOM 731 O O . SER A 1 130 ? -16.806 110.289 38.656 1.00 22.12 108 SER A O 1
ATOM 734 N N . GLY A 1 131 ? -14.589 109.897 38.431 1.00 20.80 109 GLY A N 1
ATOM 735 C CA . GLY A 1 131 ? -14.486 109.037 39.603 1.00 21.36 109 GLY A CA 1
ATOM 736 C C . GLY A 1 131 ? -14.899 107.580 39.368 1.00 21.77 109 GLY A C 1
ATOM 737 O O . GLY A 1 131 ? -15.108 106.838 40.321 1.00 20.46 109 GLY A O 1
ATOM 738 N N . THR A 1 132 ? -14.983 107.174 38.099 1.00 22.43 110 THR A N 1
ATOM 739 C CA . THR A 1 132 ? -15.409 105.823 37.711 1.00 23.32 110 THR A CA 1
ATOM 740 C C . THR A 1 132 ? -14.647 104.755 38.464 1.00 23.04 110 THR A C 1
ATOM 741 O O . THR A 1 132 ? -15.239 103.796 38.960 1.00 23.29 110 THR A O 1
ATOM 745 N N . GLN A 1 133 ? -13.331 104.906 38.532 1.00 22.87 111 GLN A N 1
ATOM 746 C CA . GLN A 1 133 ? -12.498 103.845 39.081 1.00 22.95 111 GLN A CA 1
ATOM 747 C C . GLN A 1 133 ? -12.802 103.591 40.550 1.00 22.54 111 GLN A C 1
ATOM 748 O O . GLN A 1 133 ? -12.811 102.436 41.005 1.00 22.15 111 GLN A O 1
ATOM 754 N N . SER A 1 134 ? -13.063 104.668 41.288 1.00 21.91 112 SER A N 1
ATOM 755 C CA . SER A 1 134 ? -13.468 104.527 42.680 1.00 21.92 112 SER A CA 1
ATOM 756 C C . SER A 1 134 ? -14.888 104.003 42.861 1.00 21.68 112 SER A C 1
ATOM 757 O O . SER A 1 134 ? -15.147 103.262 43.804 1.00 21.83 112 SER A O 1
ATOM 760 N N . ASN A 1 135 ? -15.800 104.380 41.969 1.00 21.87 113 ASN A N 1
ATOM 761 C CA . ASN A 1 135 ? -17.133 103.792 41.960 1.00 22.77 113 ASN A CA 1
ATOM 762 C C . ASN A 1 135 ? -17.045 102.271 41.752 1.00 23.80 113 ASN A C 1
ATOM 763 O O . ASN A 1 135 ? -17.678 101.478 42.481 1.00 23.66 113 ASN A O 1
ATOM 776 N N . ASN A 1 137 ? -14.419 100.366 42.272 1.00 24.41 115 ASN A N 1
ATOM 777 C CA . ASN A 1 137 ? -13.824 99.877 43.518 1.00 23.28 115 ASN A CA 1
ATOM 778 C C . ASN A 1 137 ? -14.873 99.546 44.573 1.00 23.30 115 ASN A C 1
ATOM 779 O O . ASN A 1 137 ? -14.797 98.501 45.219 1.00 24.03 115 ASN A O 1
ATOM 784 N N . ALA A 1 138 ? -15.838 100.441 44.762 1.00 22.84 116 ALA A N 1
ATOM 785 C CA . ALA A 1 138 ? -16.899 100.240 45.740 1.00 22.54 116 ALA A CA 1
ATOM 786 C C . ALA A 1 138 ? -17.818 99.086 45.328 1.00 22.67 116 ALA A C 1
ATOM 787 O O . ALA A 1 138 ? -18.148 98.233 46.156 1.00 22.57 116 ALA A O 1
ATOM 789 N N . ASN A 1 139 ? -18.210 99.054 44.052 1.00 22.61 117 ASN A N 1
ATOM 790 C CA . ASN A 1 139 ? -18.969 97.919 43.500 1.00 22.38 117 ASN A CA 1
ATOM 791 C C . ASN A 1 139 ? -18.323 96.556 43.777 1.00 22.60 117 ASN A C 1
ATOM 792 O O . ASN A 1 139 ? -18.982 95.620 44.246 1.00 22.86 117 ASN A O 1
ATOM 797 N N . GLU A 1 140 ? -17.024 96.462 43.507 1.00 22.81 118 GLU A N 1
ATOM 798 C CA . GLU A 1 140 ? -16.289 95.208 43.630 1.00 22.38 118 GLU A CA 1
ATOM 799 C C . GLU A 1 140 ? -16.139 94.814 45.098 1.00 22.27 118 GLU A C 1
ATOM 800 O O . GLU A 1 140 ? -16.399 93.661 45.468 1.00 21.79 118 GLU A O 1
ATOM 806 N N . VAL A 1 141 ? -15.743 95.773 45.937 1.00 21.48 119 VAL A N 1
ATOM 807 C CA . VAL A 1 141 ? -15.588 95.501 47.362 1.00 21.10 119 VAL A CA 1
ATOM 808 C C . VAL A 1 141 ? -16.912 95.065 47.990 1.00 21.20 119 VAL A C 1
ATOM 809 O O . VAL A 1 141 ? -16.957 94.072 48.737 1.00 20.72 119 VAL A O 1
ATOM 813 N N . VAL A 1 142 ? -17.980 95.798 47.677 1.00 21.10 120 VAL A N 1
ATOM 814 C CA . VAL A 1 142 ? -19.283 95.481 48.213 1.00 21.90 120 VAL A CA 1
ATOM 815 C C . VAL A 1 142 ? -19.749 94.092 47.733 1.00 23.34 120 VAL A C 1
ATOM 816 O O . VAL A 1 142 ? -20.254 93.298 48.537 1.00 23.43 120 VAL A O 1
ATOM 820 N N . SER A 1 143 ? -19.551 93.809 46.440 1.00 23.90 121 SER A N 1
ATOM 821 C CA . SER A 1 143 ? -19.941 92.532 45.826 1.00 24.49 121 SER A CA 1
ATOM 822 C C . SER A 1 143 ? -19.169 91.349 46.414 1.00 24.89 121 SER A C 1
ATOM 823 O O . SER A 1 143 ? -19.770 90.341 46.761 1.00 24.98 121 SER A O 1
ATOM 826 N N . ASN A 1 144 ? -17.851 91.477 46.536 1.00 24.98 122 ASN A N 1
ATOM 827 C CA . ASN A 1 144 ? -17.048 90.402 47.106 1.00 25.32 122 ASN A CA 1
ATOM 828 C C . ASN A 1 144 ? -17.333 90.104 48.581 1.00 25.69 122 ASN A C 1
ATOM 829 O O . ASN A 1 144 ? -17.382 88.936 48.978 1.00 25.45 122 ASN A O 1
ATOM 834 N N . ARG A 1 145 ? -17.531 91.152 49.385 1.00 25.66 123 ARG A N 1
ATOM 835 C CA . ARG A 1 145 ? -17.909 90.967 50.776 1.00 25.77 123 ARG A CA 1
ATOM 836 C C . ARG A 1 145 ? -19.300 90.372 50.883 1.00 25.85 123 ARG A C 1
ATOM 837 O O . ARG A 1 145 ? -19.527 89.496 51.716 1.00 25.47 123 ARG A O 1
ATOM 845 N N . ALA A 1 146 ? -20.218 90.844 50.041 1.00 26.75 124 ALA A N 1
ATOM 846 C CA . ALA A 1 146 ? -21.582 90.299 49.994 1.00 27.52 124 ALA A CA 1
ATOM 847 C C . ALA A 1 146 ? -21.587 88.818 49.613 1.00 28.13 124 ALA A C 1
ATOM 848 O O . ALA A 1 146 ? -22.216 88.007 50.295 1.00 27.87 124 ALA A O 1
ATOM 850 N N . ILE A 1 147 ? -20.888 88.480 48.527 1.00 28.76 125 ILE A N 1
ATOM 851 C CA . ILE A 1 147 ? -20.670 87.083 48.131 1.00 29.56 125 ILE A CA 1
ATOM 852 C C . ILE A 1 147 ? -20.150 86.256 49.312 1.00 30.67 125 ILE A C 1
ATOM 853 O O . ILE A 1 147 ? -20.682 85.186 49.598 1.00 31.11 125 ILE A O 1
ATOM 858 N N . GLU A 1 148 ? -19.143 86.771 50.015 1.00 31.88 126 GLU A N 1
ATOM 859 C CA . GLU A 1 148 ? -18.586 86.082 51.171 1.00 33.33 126 GLU A CA 1
ATOM 860 C C . GLU A 1 148 ? -19.621 85.814 52.275 1.00 34.40 126 GLU A C 1
ATOM 861 O O . GLU A 1 148 ? -19.675 84.707 52.823 1.00 34.47 126 GLU A O 1
ATOM 867 N N . LEU A 1 149 ? -20.442 86.820 52.585 1.00 35.02 127 LEU A N 1
ATOM 868 C CA . LEU A 1 149 ? -21.480 86.684 53.606 1.00 35.57 127 LEU A CA 1
ATOM 869 C C . LEU A 1 149 ? -22.523 85.643 53.212 1.00 35.80 127 LEU A C 1
ATOM 870 O O . LEU A 1 149 ? -23.130 85.006 54.074 1.00 35.62 127 LEU A O 1
ATOM 875 N N . LEU A 1 150 ? -22.717 85.476 51.908 1.00 35.86 128 LEU A N 1
ATOM 876 C CA . LEU A 1 150 ? -23.643 84.476 51.384 1.00 36.19 128 LEU A CA 1
ATOM 877 C C . LEU A 1 150 ? -22.967 83.109 51.185 1.00 36.06 128 LEU A C 1
ATOM 878 O O . LEU A 1 150 ? -23.571 82.191 50.639 1.00 36.13 128 LEU A O 1
ATOM 883 N N . GLY A 1 151 ? -21.712 82.996 51.623 1.00 36.12 129 GLY A N 1
ATOM 884 C CA . GLY A 1 151 ? -20.923 81.769 51.488 1.00 35.62 129 GLY A CA 1
ATOM 885 C C . GLY A 1 151 ? -20.625 81.373 50.051 1.00 35.55 129 GLY A C 1
ATOM 886 O O . GLY A 1 151 ? -20.516 80.188 49.749 1.00 35.74 129 GLY A O 1
ATOM 887 N N . GLY A 1 152 ? -20.499 82.363 49.166 1.00 34.98 130 GLY A N 1
ATOM 888 C CA . GLY A 1 152 ? -20.179 82.127 47.750 1.00 34.21 130 GLY A CA 1
ATOM 889 C C . GLY A 1 152 ? -18.688 82.183 47.452 1.00 33.76 130 GLY A C 1
ATOM 890 O O . GLY A 1 152 ? -17.859 82.232 48.365 1.00 33.42 130 GLY A O 1
ATOM 891 N N . VAL A 1 153 ? -18.346 82.177 46.166 1.00 33.44 131 VAL A N 1
ATOM 892 C CA . VAL A 1 153 ? -16.954 82.227 45.734 1.00 32.86 131 VAL A CA 1
ATOM 893 C C . VAL A 1 153 ? -16.595 83.661 45.357 1.00 32.82 131 VAL A C 1
ATOM 894 O O . VAL A 1 153 ? -17.174 84.219 44.428 1.00 32.38 131 VAL A O 1
ATOM 906 N N . GLY A 1 155 ? -14.781 86.573 43.528 1.00 33.00 133 GLY A N 1
ATOM 907 C CA . GLY A 1 155 ? -14.222 86.636 42.179 1.00 32.30 133 GLY A CA 1
ATOM 908 C C . GLY A 1 155 ? -15.175 86.111 41.112 1.00 32.06 133 GLY A C 1
ATOM 909 O O . GLY A 1 155 ? -15.005 86.421 39.930 1.00 31.83 133 GLY A O 1
ATOM 910 N N . SER A 1 156 ? -16.179 85.333 41.530 1.00 31.24 134 SER A N 1
ATOM 911 C CA . SER A 1 156 ? -17.142 84.724 40.603 1.00 31.28 134 SER A CA 1
ATOM 912 C C . SER A 1 156 ? -18.257 85.657 40.168 1.00 30.70 134 SER A C 1
ATOM 913 O O . SER A 1 156 ? -18.935 85.387 39.185 1.00 30.50 134 SER A O 1
ATOM 916 N N . LYS A 1 157 ? -18.451 86.750 40.905 1.00 30.52 135 LYS A N 1
ATOM 917 C CA . LYS A 1 157 ? -19.573 87.669 40.669 1.00 30.09 135 LYS A CA 1
ATOM 918 C C . LYS A 1 157 ? -20.927 86.993 40.893 1.00 29.81 135 LYS A C 1
ATOM 919 O O . LYS A 1 157 ? -21.939 87.421 40.342 1.00 29.55 135 LYS A O 1
ATOM 925 N N . LYS A 1 158 ? -20.934 85.940 41.698 1.00 30.01 136 LYS A N 1
ATOM 926 C CA . LYS A 1 158 ? -22.163 85.194 42.001 1.00 30.48 136 LYS A CA 1
ATOM 927 C C . LYS A 1 158 ? -22.249 84.919 43.497 1.00 29.96 136 LYS A C 1
ATOM 928 O O . LYS A 1 158 ? -21.244 84.571 44.114 1.00 29.68 136 LYS A O 1
ATOM 934 N N . PRO A 1 159 ? -23.448 85.092 4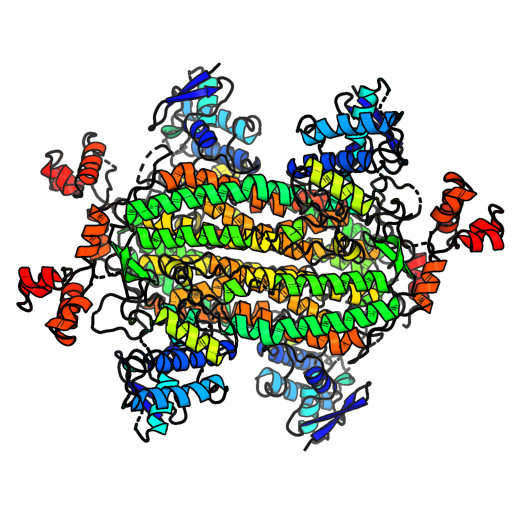4.094 1.00 30.10 137 PRO A N 1
ATOM 935 C CA . PRO A 1 159 ? -24.646 85.592 43.429 1.00 29.98 137 PRO A CA 1
ATOM 936 C C . PRO A 1 159 ? -24.719 87.129 43.344 1.00 30.03 137 PRO A C 1
ATOM 937 O O . PRO A 1 159 ? -25.682 87.662 42.780 1.00 30.21 137 PRO A O 1
ATOM 941 N N . VAL A 1 160 ? -23.719 87.833 43.883 1.00 29.66 138 VAL A N 1
ATOM 942 C CA . VAL A 1 160 ? -23.710 89.307 43.812 1.00 29.55 138 VAL A CA 1
ATOM 943 C C . VAL A 1 160 ? -22.720 89.849 42.774 1.00 29.12 138 VAL A C 1
ATOM 944 O O . VAL A 1 160 ? -21.506 89.726 42.929 1.00 29.00 138 VAL A O 1
ATOM 948 N N . HIS A 1 161 ? -23.266 90.460 41.730 1.00 28.96 139 HIS A N 1
ATOM 949 C CA . HIS A 1 161 ? -22.500 90.986 40.610 1.00 28.96 139 HIS A CA 1
ATOM 950 C C . HIS A 1 161 ? -22.216 92.479 40.837 1.00 28.83 139 HIS A C 1
ATOM 951 O O . HIS A 1 161 ? -23.148 93.236 41.096 1.00 28.52 139 HIS A O 1
ATOM 958 N N . PRO A 1 162 ? -20.936 92.906 40.734 1.00 29.00 140 PRO A N 1
ATOM 959 C CA . PRO A 1 162 ? -20.579 94.316 40.988 1.00 29.37 140 PRO A CA 1
ATOM 960 C C . PRO A 1 162 ? -21.374 95.310 40.140 1.00 29.85 140 PRO A C 1
ATOM 961 O O . PRO A 1 162 ? -21.815 96.338 40.645 1.00 29.71 140 PRO A O 1
ATOM 965 N N . ASN A 1 163 ? -21.574 94.989 38.868 1.00 30.34 141 ASN A N 1
ATOM 966 C CA . ASN A 1 163 ? -22.296 95.875 37.984 1.00 31.40 141 ASN A CA 1
ATOM 967 C C . ASN A 1 163 ? -23.815 95.652 37.921 1.00 31.58 141 ASN A C 1
ATOM 968 O O . ASN A 1 163 ? -24.589 96.618 37.954 1.00 31.75 141 ASN A O 1
ATOM 973 N N . ASP A 1 164 ? -24.239 94.392 37.827 1.00 31.36 142 ASP A N 1
ATOM 974 C CA . ASP A 1 164 ? -25.653 94.079 37.630 1.00 31.40 142 ASP A CA 1
ATOM 975 C C . ASP A 1 164 ? -26.426 94.339 38.908 1.00 30.97 142 ASP A C 1
ATOM 976 O O . ASP A 1 164 ? -27.583 94.757 38.863 1.00 31.27 142 ASP A O 1
ATOM 981 N N . HIS A 1 165 ? -25.785 94.094 40.047 1.00 30.28 143 HIS A N 1
ATOM 982 C CA . HIS A 1 165 ? -26.461 94.245 41.327 1.00 30.05 143 HIS A CA 1
ATOM 983 C C . HIS A 1 165 ? -26.008 95.502 42.077 1.00 29.58 143 HIS A C 1
ATOM 984 O O . HIS A 1 165 ? -26.805 96.420 42.243 1.00 29.63 143 HIS A O 1
ATOM 991 N N . VAL A 1 166 ? -24.748 95.559 42.508 1.00 28.76 144 VAL A N 1
ATOM 992 C CA . VAL A 1 166 ? -24.273 96.695 43.318 1.00 28.50 144 VAL A CA 1
ATOM 993 C C . VAL A 1 166 ? -24.396 98.058 42.602 1.00 28.32 144 VAL A C 1
ATOM 994 O O . VAL A 1 166 ? -24.643 99.076 43.254 1.00 28.58 144 VAL A O 1
ATOM 998 N N . ASN A 1 167 ? -24.247 98.057 41.275 1.00 27.98 145 ASN A N 1
ATOM 999 C CA . ASN A 1 167 ? -24.324 99.264 40.443 1.00 28.26 145 ASN A CA 1
ATOM 1000 C C . ASN A 1 167 ? -25.647 99.432 39.690 1.00 28.58 145 ASN A C 1
ATOM 1001 O O . ASN A 1 167 ? -25.758 100.271 38.783 1.00 28.23 145 ASN A O 1
ATOM 1014 N N . SER A 1 169 ? -29.108 100.560 38.406 1.00 29.27 147 SER A N 1
ATOM 1015 C CA . SER A 1 169 ? -29.786 101.849 38.300 1.00 30.07 147 SER A CA 1
ATOM 1016 C C . SER A 1 169 ? -28.822 103.034 38.375 1.00 30.00 147 SER A C 1
ATOM 1017 O O . SER A 1 169 ? -29.247 104.189 38.384 1.00 29.61 147 SER A O 1
ATOM 1020 N N . GLN A 1 170 ? -27.528 102.736 38.408 1.00 30.39 148 GLN A N 1
ATOM 1021 C CA . GLN A 1 170 ? -26.508 103.774 38.535 1.00 30.64 148 GLN A CA 1
ATOM 1022 C C . GLN A 1 170 ? -25.615 103.866 37.312 1.00 31.23 148 GLN A C 1
ATOM 1023 O O . GLN A 1 170 ? -25.609 102.983 36.455 1.00 30.85 148 GLN A O 1
ATOM 1029 N N . SER A 1 171 ? -24.883 104.975 37.258 1.00 31.88 149 SER A N 1
ATOM 1030 C CA . SER A 1 171 ? -23.764 105.194 36.369 1.00 32.49 149 SER A CA 1
ATOM 1031 C C . SER A 1 171 ? -22.632 105.752 37.248 1.00 33.28 149 SER A C 1
ATOM 1032 O O . SER A 1 171 ? -22.875 106.303 38.337 1.00 33.07 149 SER A O 1
ATOM 1035 N N . SER A 1 172 ? -21.389 105.631 36.793 1.00 33.79 150 SER A N 1
ATOM 1036 C CA . SER A 1 172 ? -20.303 106.275 37.534 1.00 33.90 150 SER A CA 1
ATOM 1037 C C . SER A 1 172 ? -20.446 107.804 37.445 1.00 33.39 150 SER A C 1
ATOM 1038 O O . SER A 1 172 ? -20.061 108.537 38.378 1.00 33.57 150 SER A O 1
ATOM 1041 N N . ASN A 1 173 ? -21.028 108.276 36.337 1.00 31.89 151 ASN A N 1
ATOM 1042 C CA . ASN A 1 173 ? -21.229 109.709 36.130 1.00 30.35 151 ASN A CA 1
ATOM 1043 C C . ASN A 1 173 ? -22.133 110.343 37.179 1.00 29.79 151 ASN A C 1
ATOM 1044 O O . ASN A 1 173 ? -21.956 111.511 37.524 1.00 29.75 151 ASN A O 1
ATOM 1049 N N . ASP A 1 174 ? -23.105 109.589 37.689 1.00 28.80 152 ASP A N 1
ATOM 1050 C CA . ASP A 1 174 ? -24.018 110.155 38.689 1.00 27.50 152 ASP A CA 1
ATOM 1051 C C . ASP A 1 174 ? -23.740 109.726 40.130 1.00 26.51 152 ASP A C 1
ATOM 1052 O O . ASP A 1 174 ? -24.189 110.389 41.064 1.00 26.45 152 ASP A O 1
ATOM 1057 N N . THR A 1 175 ? -22.980 108.649 40.306 1.00 25.02 153 THR A N 1
ATOM 1058 C CA . THR A 1 175 ? -22.707 108.135 41.645 1.00 24.25 153 THR A CA 1
ATOM 1059 C C . THR A 1 175 ? -21.556 108.844 42.381 1.00 23.63 153 THR A C 1
ATOM 1060 O O . THR A 1 175 ? -21.715 109.229 43.546 1.00 22.71 153 THR A O 1
ATOM 1064 N N . TYR A 1 176 ? -20.405 109.001 41.725 1.00 22.36 154 TYR A N 1
ATOM 1065 C CA . TYR A 1 176 ? -19.264 109.620 42.386 1.00 21.42 154 TYR A CA 1
ATOM 1066 C C . TYR A 1 176 ? -19.572 111.069 42.806 1.00 21.20 154 TYR A C 1
ATOM 1067 O O . TYR A 1 176 ? -19.225 111.462 43.900 1.00 20.88 154 TYR A O 1
ATOM 1076 N N . PRO A 1 177 ? -20.227 111.861 41.939 1.00 21.24 155 PRO A N 1
ATOM 1077 C CA . PRO A 1 177 ? -20.564 113.219 42.400 1.00 21.34 155 PRO A CA 1
ATOM 1078 C C . PRO A 1 177 ? -21.618 113.270 43.514 1.00 21.15 155 PRO A C 1
ATOM 1079 O O . PRO A 1 177 ? -21.644 114.235 44.292 1.00 21.02 155 PRO A O 1
ATOM 1083 N N . THR A 1 178 ? -22.487 112.258 43.578 1.00 20.32 156 THR A N 1
ATOM 1084 C CA . THR A 1 178 ? -23.414 112.122 44.700 1.00 19.26 156 THR A CA 1
ATOM 1085 C C . THR A 1 178 ? -22.593 111.867 45.956 1.00 18.83 156 THR A C 1
ATOM 1086 O O . THR A 1 178 ? -22.789 112.529 46.987 1.00 18.51 156 THR A O 1
ATOM 1090 N N . ALA A 1 179 ? -21.659 110.925 45.865 1.00 18.20 157 ALA A N 1
ATOM 1091 C CA . ALA A 1 179 ? -20.787 110.612 46.991 1.00 18.27 157 ALA A CA 1
ATOM 1092 C C . ALA A 1 179 ? -19.972 111.827 47.438 1.00 18.38 157 ALA A C 1
ATOM 1093 O O . ALA A 1 179 ? -19.743 112.020 48.628 1.00 17.87 157 ALA A O 1
ATOM 1103 N N . HIS A 1 181 ? -20.831 115.097 47.162 1.00 19.37 159 HIS A N 1
ATOM 1104 C CA . HIS A 1 181 ? -21.704 116.014 47.900 1.00 20.34 159 HIS A CA 1
ATOM 1105 C C . HIS A 1 181 ? -22.039 115.484 49.290 1.00 20.44 159 HIS A C 1
ATOM 1106 O O . HIS A 1 181 ? -22.043 116.239 50.260 1.00 20.51 159 HIS A O 1
ATOM 1113 N N . ILE A 1 182 ? -22.280 114.177 49.392 1.00 19.70 160 ILE A N 1
ATOM 1114 C CA . ILE A 1 182 ? -22.529 113.562 50.687 1.00 18.95 160 ILE A CA 1
ATOM 1115 C C . ILE A 1 182 ? -21.350 113.782 51.630 1.00 18.82 160 ILE A C 1
ATOM 1116 O O . ILE A 1 182 ? -21.530 114.231 52.773 1.00 18.69 160 ILE A O 1
ATOM 1121 N N . ALA A 1 183 ? -20.152 113.455 51.155 1.00 17.80 161 ALA A N 1
ATOM 1122 C CA . ALA A 1 183 ? -18.956 113.582 51.969 1.00 17.84 161 ALA A CA 1
ATOM 1123 C C . ALA A 1 183 ? -18.720 115.039 52.414 1.00 18.14 161 ALA A C 1
ATOM 1124 O O . ALA A 1 183 ? -18.457 115.298 53.589 1.00 18.33 161 ALA A O 1
ATOM 1126 N N . CYS A 1 184 ? -18.797 115.971 51.464 1.00 18.49 162 CYS A N 1
ATOM 1127 C CA . CYS A 1 184 ? -18.545 117.384 51.738 1.00 19.43 162 CYS A CA 1
ATOM 1128 C C . CYS A 1 184 ? -19.514 117.947 52.785 1.00 19.24 162 CYS A C 1
ATOM 1129 O O . CYS A 1 184 ? -19.095 118.614 53.736 1.00 19.12 162 CYS A O 1
ATOM 1132 N N . ALA A 1 185 ? -20.800 117.666 52.598 1.00 19.03 163 ALA A N 1
ATOM 1133 C CA . ALA A 1 185 ? -21.838 118.115 53.521 1.00 19.46 163 ALA A CA 1
ATOM 1134 C C . ALA A 1 185 ? -21.654 117.485 54.892 1.00 19.48 163 ALA A C 1
ATOM 1135 O O . ALA A 1 185 ? -21.706 118.195 55.898 1.00 19.13 163 ALA A O 1
ATOM 1137 N N . GLU A 1 186 ? -21.393 116.170 54.929 1.00 19.63 164 GLU A N 1
ATOM 1138 C CA . GLU A 1 186 ? -21.172 115.455 56.196 1.00 19.99 164 GLU A CA 1
ATOM 1139 C C . GLU A 1 186 ? -20.019 116.037 56.984 1.00 19.79 164 GLU A C 1
ATOM 1140 O O . GLU A 1 186 ? -20.127 116.232 58.207 1.00 18.62 164 GLU A O 1
ATOM 1146 N N . ARG A 1 187 ? -18.904 116.295 56.296 1.00 19.37 165 ARG A N 1
ATOM 1147 C CA . ARG A 1 187 ? -17.715 116.773 56.999 1.00 20.08 165 ARG A CA 1
ATOM 1148 C C . ARG A 1 187 ? -17.888 118.225 57.461 1.00 19.62 165 ARG A C 1
ATOM 1149 O O . ARG A 1 187 ? -17.439 118.586 58.538 1.00 19.16 165 ARG A O 1
ATOM 1157 N N . VAL A 1 188 ? -18.557 119.049 56.655 1.00 19.83 166 VAL A N 1
ATOM 1158 C CA . VAL A 1 188 ? -18.847 120.419 57.070 1.00 19.59 166 VAL A CA 1
ATOM 1159 C C . VAL A 1 188 ? -19.727 120.385 58.336 1.00 20.28 166 VAL A C 1
ATOM 1160 O O . VAL A 1 188 ? -19.409 121.024 59.356 1.00 20.20 166 VAL A O 1
ATOM 1164 N N . ILE A 1 189 ? -20.793 119.595 58.272 1.00 20.69 167 ILE A N 1
ATOM 1165 C CA . ILE A 1 189 ? -21.777 119.508 59.347 1.00 21.47 167 ILE A CA 1
ATOM 1166 C C . ILE A 1 189 ? -21.234 118.865 60.621 1.00 21.73 167 ILE A C 1
ATOM 1167 O O . ILE A 1 189 ? -21.558 119.321 61.709 1.00 21.91 167 ILE A O 1
ATOM 1172 N N . HIS A 1 190 ? -20.393 117.835 60.501 1.00 22.25 168 HIS A N 1
ATOM 1173 C CA . HIS A 1 190 ? -19.940 117.111 61.698 1.00 22.99 168 HIS A CA 1
ATOM 1174 C C . HIS A 1 190 ? -18.574 117.548 62.188 1.00 23.16 168 HIS A C 1
ATOM 1175 O O . HIS A 1 190 ? -18.250 117.342 63.356 1.00 23.35 168 HIS A O 1
ATOM 1182 N N . ASP A 1 191 ? -17.764 118.132 61.303 1.00 23.02 169 ASP A N 1
ATOM 1183 C CA . ASP A 1 191 ? -16.410 118.538 61.675 1.00 22.62 169 ASP A CA 1
ATOM 1184 C C . ASP A 1 191 ? -16.236 120.062 61.763 1.00 21.65 169 ASP A C 1
ATOM 1185 O O . ASP A 1 191 ? -15.925 120.600 62.826 1.00 21.03 169 ASP A O 1
ATOM 1190 N N . LEU A 1 192 ? -16.400 120.740 60.632 1.00 20.55 170 LEU A N 1
ATOM 1191 C CA . LEU A 1 192 ? -16.100 122.167 60.553 1.00 19.89 170 LEU A CA 1
ATOM 1192 C C . LEU A 1 192 ? -17.050 123.048 61.380 1.00 19.35 170 LEU A C 1
ATOM 1193 O O . LEU A 1 192 ? -16.590 123.883 62.145 1.00 19.55 170 LEU A O 1
ATOM 1198 N N . LEU A 1 193 ? -18.356 122.885 61.215 1.00 18.80 171 LEU A N 1
ATOM 1199 C CA . LEU A 1 193 ? -19.283 123.729 61.973 1.00 19.16 171 LEU A CA 1
ATOM 1200 C C . LEU A 1 193 ? -19.120 123.598 63.512 1.00 19.49 171 LEU A C 1
ATOM 1201 O O . LEU A 1 193 ? -18.965 124.608 64.182 1.00 19.84 171 LEU A O 1
ATOM 1206 N N . PRO A 1 194 ? -19.056 122.365 64.058 1.00 19.68 172 PRO A N 1
ATOM 1207 C CA . PRO A 1 194 ? -18.744 122.268 65.502 1.00 19.56 172 PRO A CA 1
ATOM 1208 C C . PRO A 1 194 ? -17.383 122.837 65.920 1.00 19.59 172 PRO A C 1
ATOM 1209 O O . PRO A 1 194 ? -17.316 123.489 66.955 1.00 19.22 172 PRO A O 1
ATOM 1213 N N . ALA A 1 195 ? -16.318 122.595 65.144 1.00 18.67 173 ALA A N 1
ATOM 1214 C CA . ALA A 1 195 ? -15.022 123.218 65.412 1.00 18.55 173 ALA A CA 1
ATOM 1215 C C . ALA A 1 195 ? -15.097 124.760 65.483 1.00 18.62 173 ALA A C 1
ATOM 1216 O O . ALA A 1 195 ? -14.480 125.378 66.348 1.00 18.93 173 ALA A O 1
ATOM 1218 N N . LEU A 1 196 ? -15.843 125.369 64.574 1.00 18.20 174 LEU A N 1
ATOM 1219 C CA . LEU A 1 196 ? -16.013 126.823 64.568 1.00 18.30 174 LEU A CA 1
ATOM 1220 C C . LEU A 1 196 ? -16.827 127.332 65.772 1.00 19.07 174 LEU A C 1
ATOM 1221 O O . LEU A 1 196 ? -16.494 128.370 66.330 1.00 18.44 174 LEU A O 1
ATOM 1226 N N . LYS A 1 197 ? -17.878 126.599 66.161 1.00 19.31 175 LYS A N 1
ATOM 1227 C CA . LYS A 1 197 ? -18.668 126.947 67.358 1.00 20.39 175 LYS A CA 1
ATOM 1228 C C . LYS A 1 197 ? -17.833 126.834 68.631 1.00 19.80 175 LYS A C 1
ATOM 1229 O O . LYS A 1 197 ? -17.907 127.695 69.514 1.00 19.74 175 LYS A O 1
ATOM 1235 N N . HIS A 1 198 ? -17.032 125.777 68.705 1.00 19.66 176 HIS A N 1
ATOM 1236 C CA . HIS A 1 198 ? -16.035 125.615 69.761 1.00 19.86 176 HIS A CA 1
ATOM 1237 C C . HIS A 1 198 ? -15.128 126.841 69.860 1.00 19.61 176 HIS A C 1
ATOM 1238 O O . HIS A 1 198 ? -14.932 127.390 70.950 1.00 19.44 176 HIS A O 1
ATOM 1245 N N . LEU A 1 199 ? -14.581 127.279 68.726 1.00 18.75 177 LEU A N 1
ATOM 1246 C CA . LEU A 1 199 ? -13.747 128.479 68.708 1.00 18.49 177 LEU A CA 1
ATOM 1247 C C . LEU A 1 199 ? -14.535 129.733 69.126 1.00 18.54 177 LEU A C 1
ATOM 1248 O O . LEU A 1 199 ? -14.048 130.546 69.922 1.00 18.52 177 LEU A O 1
ATOM 1253 N N . HIS A 1 200 ? -15.741 129.896 68.584 1.00 18.65 178 HIS A N 1
ATOM 1254 C CA . HIS A 1 200 ? -16.576 131.024 68.961 1.00 19.97 178 HIS A CA 1
ATOM 1255 C C . HIS A 1 200 ? -16.766 131.085 70.480 1.00 20.26 178 HIS A C 1
ATOM 1256 O O . HIS A 1 200 ? -16.554 132.130 71.108 1.00 20.20 178 HIS A O 1
ATOM 1263 N N . LYS A 1 201 ? -17.135 129.948 71.061 1.00 20.83 179 LYS A N 1
ATOM 1264 C CA . LYS A 1 201 ? -17.342 129.829 72.499 1.00 21.61 179 LYS A CA 1
ATOM 1265 C C . LYS A 1 201 ? -16.108 130.292 73.263 1.00 20.94 179 LYS A C 1
ATOM 1266 O O . LYS A 1 201 ? -16.220 131.105 74.195 1.00 20.65 179 LYS A O 1
ATOM 1272 N N . ALA A 1 202 ? -14.929 129.823 72.865 1.00 20.25 180 ALA A N 1
ATOM 1273 C CA . ALA A 1 202 ? -13.719 130.250 73.558 1.00 20.09 180 ALA A CA 1
ATOM 1274 C C . ALA A 1 202 ? -13.410 131.738 73.344 1.00 20.56 180 ALA A C 1
ATOM 1275 O O . ALA A 1 202 ? -12.839 132.383 74.220 1.00 20.24 180 ALA A O 1
ATOM 1277 N N . LEU A 1 203 ? -13.796 132.289 72.194 1.00 20.77 181 LEU A N 1
ATOM 1278 C CA . LEU A 1 203 ? -13.577 133.720 71.960 1.00 21.06 181 LEU A CA 1
ATOM 1279 C C . LEU A 1 203 ? -14.497 134.581 72.820 1.00 21.50 181 LEU A C 1
ATOM 1280 O O . LEU A 1 203 ? -14.059 135.595 73.362 1.00 21.47 181 LEU A O 1
ATOM 1285 N N . GLU A 1 204 ? -15.752 134.168 72.951 1.00 22.49 182 GLU A N 1
ATOM 1286 C CA . GLU A 1 204 ? -16.703 134.844 73.841 1.00 24.70 182 GLU A CA 1
ATOM 1287 C C . GLU A 1 204 ? -16.295 134.844 75.317 1.00 24.69 182 GLU A C 1
ATOM 1288 O O . GLU A 1 204 ? -16.541 135.831 76.007 1.00 25.20 182 GLU A O 1
ATOM 1294 N N . GLU A 1 205 ? -15.684 133.758 75.797 1.00 25.12 183 GLU A N 1
ATOM 1295 C CA . GLU A 1 205 ? -15.102 133.742 77.155 1.00 26.27 183 GLU A CA 1
ATOM 1296 C C . GLU A 1 205 ? -14.102 134.888 77.328 1.00 25.10 183 GLU A C 1
ATOM 1297 O O . GLU A 1 205 ? -14.064 135.557 78.361 1.00 24.32 183 GLU A O 1
ATOM 1303 N N . LYS A 1 206 ? -13.274 135.084 76.308 1.00 24.49 184 LYS A N 1
ATOM 1304 C CA . LYS A 1 206 ? -12.229 136.097 76.365 1.00 24.26 184 LYS A CA 1
ATOM 1305 C C . LYS A 1 206 ? -12.767 137.519 76.272 1.00 23.75 184 LYS A C 1
ATOM 1306 O O . LYS A 1 206 ? -12.211 138.411 76.901 1.00 23.25 184 LYS A O 1
ATOM 1312 N N . VAL A 1 207 ? -13.855 137.707 75.514 1.00 23.90 185 VAL A N 1
ATOM 1313 C CA . VAL A 1 207 ? -14.603 138.969 75.462 1.00 24.30 185 VAL A CA 1
ATOM 1314 C C . VAL A 1 207 ? -15.013 139.398 76.884 1.00 24.49 185 VAL A C 1
ATOM 1315 O O . VAL A 1 207 ? -14.733 140.527 77.306 1.00 24.52 185 VAL A O 1
ATOM 1319 N N . LYS A 1 208 ? -15.649 138.486 77.615 1.00 24.11 186 LYS A N 1
ATOM 1320 C CA . LYS A 1 208 ? -16.009 138.724 79.018 1.00 24.38 186 LYS A CA 1
ATOM 1321 C C . LYS A 1 208 ? -14.810 138.962 79.943 1.00 23.62 186 LYS A C 1
ATOM 1322 O O . LYS A 1 208 ? -14.840 139.891 80.736 1.00 23.42 186 LYS A O 1
ATOM 1328 N N . ALA A 1 209 ? -13.758 138.157 79.818 1.00 22.71 187 ALA A N 1
ATOM 1329 C CA . ALA A 1 209 ? -12.566 138.320 80.651 1.00 22.42 187 ALA A CA 1
ATOM 1330 C C . ALA A 1 209 ? -11.834 139.644 80.415 1.00 22.80 187 ALA A C 1
ATOM 1331 O O . ALA A 1 209 ? -11.318 140.260 81.357 1.00 22.59 187 ALA A O 1
ATOM 1333 N N . PHE A 1 210 ? -11.810 140.089 79.161 1.00 22.00 188 PHE A N 1
ATOM 1334 C CA . PHE A 1 210 ? -10.985 141.225 78.788 1.00 22.19 188 PHE A CA 1
ATOM 1335 C C . PHE A 1 210 ? -11.780 142.531 78.699 1.00 22.75 188 PHE A C 1
ATOM 1336 O O . PHE A 1 210 ? -11.222 143.577 78.392 1.00 22.20 188 PHE A O 1
ATOM 1344 N N . ASP A 1 211 ? -13.074 142.462 79.001 1.00 23.72 189 ASP A N 1
ATOM 1345 C CA . ASP A 1 211 ? -13.970 143.599 78.855 1.00 25.09 189 ASP A CA 1
ATOM 1346 C C . ASP A 1 211 ? -13.616 144.825 79.714 1.00 24.41 189 ASP A C 1
ATOM 1347 O O . ASP A 1 211 ? -13.958 145.947 79.338 1.00 23.68 189 ASP A O 1
ATOM 1352 N N . HIS A 1 212 ? -12.917 144.611 80.831 1.00 24.02 190 HIS A N 1
ATOM 1353 C CA . HIS A 1 212 ? -12.510 145.715 81.737 1.00 24.54 190 HIS A CA 1
ATOM 1354 C C . HIS A 1 212 ? -11.183 146.373 81.310 1.00 24.24 190 HIS A C 1
ATOM 1355 O O . HIS A 1 212 ? -10.792 147.413 81.835 1.00 24.45 190 HIS A O 1
ATOM 1362 N N . ILE A 1 213 ? -10.487 145.762 80.353 1.00 23.65 191 ILE A N 1
ATOM 1363 C CA . ILE A 1 213 ? -9.122 146.167 80.032 1.00 22.51 191 ILE A CA 1
ATOM 1364 C C . ILE A 1 213 ? -9.104 147.139 78.853 1.00 22.39 191 ILE A C 1
ATOM 1365 O O . ILE A 1 213 ? -9.438 146.765 77.731 1.00 21.91 191 ILE A O 1
ATOM 1370 N N . ILE A 1 214 ? -8.699 148.381 79.115 1.00 21.65 192 ILE A N 1
ATOM 1371 C CA . ILE A 1 214 ? -8.659 149.412 78.078 1.00 21.30 192 ILE A CA 1
ATOM 1372 C C . ILE A 1 214 ? -7.257 149.508 77.501 1.00 21.03 192 ILE A C 1
ATOM 1373 O O . ILE A 1 214 ? -6.268 149.646 78.226 1.00 21.37 192 ILE A O 1
ATOM 1378 N N . LYS A 1 215 ? -7.169 149.419 76.182 1.00 20.34 193 LYS A N 1
ATOM 1379 C CA . LYS A 1 215 ? -5.884 149.431 75.522 1.00 20.05 193 LYS A CA 1
ATOM 1380 C C . LYS A 1 215 ? -5.893 150.504 74.429 1.00 19.41 193 LYS A C 1
ATOM 1381 O O . LYS A 1 215 ? -6.946 151.028 74.064 1.00 19.58 193 LYS A O 1
ATOM 1387 N N . ILE A 1 216 ? -4.725 150.808 73.901 1.00 18.50 194 ILE A N 1
ATOM 1388 C CA . ILE A 1 216 ? -4.624 151.701 72.760 1.00 18.83 194 ILE A CA 1
ATOM 1389 C C . ILE A 1 216 ? -4.927 150.971 71.437 1.00 18.47 194 ILE A C 1
ATOM 1390 O O . ILE A 1 216 ? -4.329 149.936 71.153 1.00 17.74 194 ILE A O 1
ATOM 1395 N N . GLY A 1 217 ? -5.863 151.509 70.652 1.00 18.56 195 GLY A N 1
ATOM 1396 C CA . GLY A 1 217 ? -6.171 150.983 69.302 1.00 18.66 195 GLY A CA 1
ATOM 1397 C C . GLY A 1 217 ? -5.002 151.143 68.327 1.00 19.65 195 GLY A C 1
ATOM 1398 O O . GLY A 1 217 ? -4.077 151.923 68.580 1.00 19.24 195 GLY A O 1
ATOM 1399 N N . ARG A 1 218 ? -5.018 150.375 67.236 1.00 19.32 196 ARG A N 1
ATOM 1400 C CA . ARG A 1 218 ? -4.018 150.534 66.174 1.00 19.35 196 ARG A CA 1
ATOM 1401 C C . ARG A 1 218 ? -4.703 150.546 64.816 1.00 18.87 196 ARG A C 1
ATOM 1402 O O . ARG A 1 218 ? -5.452 149.622 64.473 1.00 19.01 196 ARG A O 1
ATOM 1410 N N . THR A 1 219 ? -4.450 151.611 64.063 1.00 18.56 197 THR A N 1
ATOM 1411 C CA . THR A 1 219 ? -4.953 151.775 62.705 1.00 18.48 197 THR A CA 1
ATOM 1412 C C . THR A 1 219 ? -3.744 152.163 61.842 1.00 18.28 197 THR A C 1
ATOM 1413 O O . THR A 1 219 ? -2.958 153.051 62.212 1.00 16.66 197 THR A O 1
ATOM 1417 N N . HIS A 1 220 ? -3.586 151.476 60.705 1.00 17.55 198 HIS A N 1
ATOM 1418 C CA . HIS A 1 220 ? -2.406 151.597 59.859 1.00 18.04 198 HIS A CA 1
ATOM 1419 C C . HIS A 1 220 ? -1.158 151.123 60.603 1.00 18.39 198 HIS A C 1
ATOM 1420 O O . HIS A 1 220 ? -0.038 151.374 60.156 1.00 18.05 198 HIS A O 1
ATOM 1427 N N . THR A 1 221 ? -1.374 150.436 61.729 1.00 18.56 199 THR A N 1
ATOM 1428 C CA . THR A 1 221 ? -0.340 150.020 62.704 1.00 19.45 199 THR A CA 1
ATOM 1429 C C . THR A 1 221 ? 0.169 151.152 63.595 1.00 19.57 199 THR A C 1
ATOM 1430 O O . THR A 1 221 ? 1.113 150.964 64.379 1.00 19.61 199 THR A O 1
ATOM 1434 N N . GLN A 1 222 ? -0.466 152.317 63.488 1.00 19.13 200 GLN A N 1
ATOM 1435 C CA . GLN A 1 222 ? -0.102 153.473 64.305 1.00 18.91 200 GLN A CA 1
ATOM 1436 C C . GLN A 1 222 ? -0.980 153.550 65.544 1.00 19.41 200 GLN A C 1
ATOM 1437 O O . GLN A 1 222 ? -2.132 153.086 65.521 1.00 18.59 200 GLN A O 1
ATOM 1443 N N . ASP A 1 223 ? -0.446 154.148 66.613 1.00 19.60 201 ASP A N 1
ATOM 1444 C CA . ASP A 1 223 ? -1.219 154.390 67.842 1.00 20.69 201 ASP A CA 1
ATOM 1445 C C . ASP A 1 223 ? -2.508 155.148 67.520 1.00 20.45 201 ASP A C 1
ATOM 1446 O O . ASP A 1 223 ? -2.489 156.118 66.759 1.00 20.25 201 ASP A O 1
ATOM 1451 N N . ALA A 1 224 ? -3.629 154.709 68.087 1.00 20.47 202 ALA A N 1
ATOM 1452 C CA . ALA A 1 224 ? -4.922 155.351 67.810 1.00 20.37 202 ALA A CA 1
ATOM 1453 C C . ALA A 1 224 ? -5.769 155.464 69.088 1.00 20.63 202 ALA A C 1
ATOM 1454 O O . ALA A 1 224 ? -5.269 155.218 70.187 1.00 20.91 202 ALA A O 1
ATOM 1456 N N . THR A 1 225 ? -7.037 155.838 68.958 1.00 20.45 203 THR A N 1
ATOM 1457 C CA . THR A 1 225 ? -7.876 156.037 70.135 1.00 20.79 203 THR A CA 1
ATOM 1458 C C . THR A 1 225 ? -8.111 154.701 70.875 1.00 20.40 203 THR A C 1
ATOM 1459 O O . THR A 1 225 ? -7.811 153.635 70.327 1.00 21.01 203 THR A O 1
ATOM 1463 N N . PRO A 1 226 ? -8.616 154.750 72.128 1.00 19.34 204 PRO A N 1
ATOM 1464 C CA . PRO A 1 226 ? -8.702 153.494 72.880 1.00 18.46 204 PRO A CA 1
ATOM 1465 C C . PRO A 1 226 ? -9.903 152.604 72.572 1.00 18.02 204 PRO A C 1
ATOM 1466 O O . PRO A 1 226 ? -10.897 153.050 71.988 1.00 17.24 204 PRO A O 1
ATOM 1470 N N . LEU A 1 227 ? -9.774 151.341 72.972 1.00 17.51 205 LEU A N 1
ATOM 1471 C CA . LEU A 1 227 ? -10.883 150.387 73.023 1.00 17.65 205 LEU A CA 1
ATOM 1472 C C . LEU A 1 227 ? -10.500 149.344 74.049 1.00 17.48 205 LEU A C 1
ATOM 1473 O O . LEU A 1 227 ? -9.341 149.259 74.452 1.00 18.52 205 LEU A O 1
ATOM 1478 N N . THR A 1 228 ? -11.455 148.542 74.476 1.00 17.40 206 THR A N 1
ATOM 1479 C CA . THR A 1 228 ? -11.118 147.449 75.367 1.00 17.47 206 THR A CA 1
ATOM 1480 C C . THR A 1 228 ? -10.570 146.266 74.572 1.00 17.44 206 THR A C 1
ATOM 1481 O O . THR A 1 228 ? -10.867 146.097 73.395 1.00 17.37 206 THR A O 1
ATOM 1485 N N . LEU A 1 229 ? -9.754 145.458 75.229 1.00 17.59 207 LEU A N 1
ATOM 1486 C CA . LEU A 1 229 ? -9.321 144.187 74.681 1.00 18.18 207 LEU A CA 1
ATOM 1487 C C . LEU A 1 229 ? -10.541 143.275 74.424 1.00 18.18 207 LEU A C 1
ATOM 1488 O O . LEU A 1 229 ? -10.581 142.517 73.443 1.00 18.20 207 LEU A O 1
ATOM 1493 N N . GLY A 1 230 ? -11.548 143.386 75.290 1.00 18.05 208 GLY A N 1
ATOM 1494 C CA . GLY A 1 230 ? -12.832 142.725 75.078 1.00 18.22 208 GLY A CA 1
ATOM 1495 C C . GLY A 1 230 ? -13.541 143.128 73.797 1.00 18.78 208 GLY A C 1
ATOM 1496 O O . GLY A 1 230 ? -14.081 142.271 73.078 1.00 19.86 208 GLY A O 1
ATOM 1497 N N . GLN A 1 231 ? -13.568 144.428 73.506 1.00 18.60 209 GLN A N 1
ATOM 1498 C CA . GLN A 1 231 ? -14.110 144.916 72.241 1.00 18.39 209 GLN A CA 1
ATOM 1499 C C . GLN A 1 231 ? -13.323 144.329 71.065 1.00 17.88 209 GLN A C 1
ATOM 1500 O O . GLN A 1 231 ? -13.908 143.912 70.079 1.00 18.00 209 GLN A O 1
ATOM 1506 N N . GLU A 1 232 ? -12.000 144.292 71.172 1.00 17.78 210 GLU A N 1
ATOM 1507 C CA . GLU A 1 232 ? -11.183 143.759 70.088 1.00 17.99 210 GLU A CA 1
ATOM 1508 C C . GLU A 1 232 ? -11.534 142.289 69.842 1.00 17.95 210 GLU A C 1
ATOM 1509 O O . GLU A 1 232 ? -11.750 141.881 68.698 1.00 18.02 210 GLU A O 1
ATOM 1515 N N . PHE A 1 233 ? -11.632 141.506 70.917 1.00 17.34 211 PHE A N 1
ATOM 1516 C CA . PHE A 1 233 ? -12.014 140.097 70.812 1.00 16.43 211 PHE A CA 1
ATOM 1517 C C . PHE A 1 233 ? -13.466 139.930 70.380 1.00 16.38 211 PHE A C 1
ATOM 1518 O O . PHE A 1 233 ? -13.832 138.903 69.783 1.00 16.60 211 PHE A O 1
ATOM 1526 N N . SER A 1 234 ? -14.306 140.934 70.630 1.00 16.03 212 SER A N 1
ATOM 1527 C CA . SER A 1 234 ? -15.699 140.827 70.189 1.00 15.62 212 SER A CA 1
ATOM 1528 C C . SER A 1 234 ? -15.753 140.831 68.663 1.00 15.16 212 SER A C 1
ATOM 1529 O O . SER A 1 234 ? -16.625 140.201 68.066 1.00 15.11 212 SER A O 1
ATOM 1532 N N . GLY A 1 235 ? -14.805 141.538 68.045 1.00 14.92 213 GLY A N 1
ATOM 1533 C CA . GLY A 1 235 ? -14.646 141.530 66.587 1.00 14.59 213 GLY A CA 1
ATOM 1534 C C . GLY A 1 235 ? -14.280 140.142 66.098 1.00 14.28 213 GLY A C 1
ATOM 1535 O O . GLY A 1 235 ? -14.862 139.648 65.156 1.00 13.79 213 GLY A O 1
ATOM 1536 N N . TYR A 1 236 ? -13.321 139.507 66.758 1.00 14.80 214 TYR A N 1
ATOM 1537 C CA . TYR A 1 236 ? -12.878 138.178 66.336 1.00 15.59 214 TYR A CA 1
ATOM 1538 C C . TYR A 1 236 ? -14.034 137.213 66.470 1.00 16.25 214 TYR A C 1
ATOM 1539 O O . TYR A 1 236 ? -14.304 136.436 65.553 1.00 16.58 214 TYR A O 1
ATOM 1548 N N . ALA A 1 237 ? -14.754 137.301 67.596 1.00 16.95 215 ALA A N 1
ATOM 1549 C CA . ALA A 1 237 ? -15.887 136.408 67.848 1.00 16.98 215 ALA A CA 1
ATOM 1550 C C . ALA A 1 237 ? -17.010 136.607 66.837 1.00 17.45 215 ALA A C 1
ATOM 1551 O O . ALA A 1 237 ? -17.617 135.615 66.359 1.00 17.14 215 ALA A O 1
ATOM 1553 N N . ALA A 1 238 ? -17.290 137.865 66.483 1.00 16.97 216 ALA A N 1
ATOM 1554 C CA . ALA A 1 238 ? -18.319 138.122 65.461 1.00 16.90 216 ALA A CA 1
ATOM 1555 C C . ALA A 1 238 ? -17.880 137.649 64.061 1.00 16.81 216 ALA A C 1
ATOM 1556 O O . ALA A 1 238 ? -18.723 137.190 63.280 1.00 16.48 216 ALA A O 1
ATOM 1558 N N . GLN A 1 239 ? -16.582 137.753 63.749 1.00 16.26 217 GLN A N 1
ATOM 1559 C CA . GLN A 1 239 ? -16.067 137.163 62.495 1.00 16.43 217 GLN A CA 1
ATOM 1560 C C . GLN A 1 239 ? -16.343 135.646 62.435 1.00 16.02 217 GLN A C 1
ATOM 1561 O O . GLN A 1 239 ? -16.761 135.138 61.405 1.00 16.02 217 GLN A O 1
ATOM 1567 N N . VAL A 1 240 ? -16.107 134.937 63.539 1.00 15.75 218 VAL A N 1
ATOM 1568 C CA . VAL A 1 240 ? -16.352 133.489 63.590 1.00 15.39 218 VAL A CA 1
ATOM 1569 C C . VAL A 1 240 ? -17.846 133.143 63.463 1.00 16.27 218 VAL A C 1
ATOM 1570 O O . VAL A 1 240 ? -18.213 132.204 62.729 1.00 16.78 218 VAL A O 1
ATOM 1574 N N . ALA A 1 241 ? -18.707 133.897 64.151 1.00 16.41 219 ALA A N 1
ATOM 1575 C CA . ALA A 1 241 ? -20.155 133.678 64.096 1.00 16.99 219 ALA A CA 1
ATOM 1576 C C . ALA A 1 241 ? -20.678 133.929 62.692 1.00 17.23 219 ALA A C 1
ATOM 1577 O O . ALA A 1 241 ? -21.507 133.175 62.181 1.00 17.44 219 ALA A O 1
ATOM 1579 N N . SER A 1 242 ? -20.194 135.002 62.075 1.00 17.16 220 SER A N 1
ATOM 1580 C CA . SER A 1 242 ? -20.560 135.316 60.699 1.00 17.44 220 SER A CA 1
ATOM 1581 C C . SER A 1 242 ? -20.141 134.215 59.717 1.00 16.85 220 SER A C 1
ATOM 1582 O O . SER A 1 242 ? -20.896 133.891 58.815 1.00 17.17 220 SER A O 1
ATOM 1585 N N . SER A 1 243 ? -18.935 133.672 59.892 1.00 16.76 221 SER A N 1
ATOM 1586 C CA . SER A 1 243 ? -18.431 132.570 59.049 1.00 16.86 221 SER A CA 1
ATOM 1587 C C . SER A 1 243 ? -19.347 131.346 59.144 1.00 16.73 221 SER A C 1
ATOM 1588 O O . SER A 1 243 ? -19.696 130.737 58.129 1.00 16.11 221 SER A O 1
ATOM 1591 N N . ILE A 1 244 ? -19.746 131.014 60.374 1.00 17.00 222 ILE A N 1
ATOM 1592 C CA . ILE A 1 244 ? -20.700 129.943 60.617 1.00 17.27 222 ILE A CA 1
ATOM 1593 C C . ILE A 1 244 ? -21.981 130.116 59.812 1.00 17.58 222 ILE A C 1
ATOM 1594 O O . ILE A 1 244 ? -22.430 129.166 59.168 1.00 17.57 222 ILE A O 1
ATOM 1599 N N . LYS A 1 245 ? -22.570 131.314 59.845 1.00 17.92 223 LYS A N 1
ATOM 1600 C CA . LYS A 1 245 ? -23.808 131.580 59.118 1.00 18.66 223 LYS A CA 1
ATOM 1601 C C . LYS A 1 245 ? -23.610 131.485 57.615 1.00 17.69 223 LYS A C 1
ATOM 1602 O O . LYS A 1 245 ? -24.488 131.026 56.904 1.00 16.36 223 LYS A O 1
ATOM 1608 N N . ARG A 1 246 ? -22.461 131.965 57.140 1.00 17.47 224 ARG A N 1
ATOM 1609 C CA . ARG A 1 246 ? -22.155 131.936 55.711 1.00 17.60 224 ARG A CA 1
ATOM 1610 C C . ARG A 1 246 ? -22.064 130.499 55.213 1.00 17.72 224 ARG A C 1
ATOM 1611 O O . ARG A 1 246 ? -22.660 130.171 54.193 1.00 18.20 224 ARG A O 1
ATOM 1619 N N . ILE A 1 247 ? -21.344 129.653 55.941 1.00 18.20 225 ILE A N 1
ATOM 1620 C CA . ILE A 1 247 ? -21.212 128.237 55.586 1.00 19.25 225 ILE A CA 1
ATOM 1621 C C . ILE A 1 247 ? -22.577 127.531 55.581 1.00 20.07 225 ILE A C 1
ATOM 1622 O O . ILE A 1 247 ? -22.938 126.883 54.593 1.00 20.16 225 ILE A O 1
ATOM 1627 N N . GLU A 1 248 ? -23.346 127.700 56.657 1.00 20.54 226 GLU A N 1
ATOM 1628 C CA . GLU A 1 248 ? -24.675 127.083 56.784 1.00 21.76 226 GLU A CA 1
ATOM 1629 C C . GLU A 1 248 ? -25.598 127.367 55.611 1.00 21.87 226 GLU A C 1
ATOM 1630 O O . GLU A 1 248 ? -26.257 126.475 55.088 1.00 22.10 226 GLU A O 1
ATOM 1644 N N . THR A 1 250 ? -24.914 127.857 52.625 1.00 21.14 228 THR A N 1
ATOM 1645 C CA . THR A 1 250 ? -24.531 127.185 51.383 1.00 21.00 228 THR A CA 1
ATOM 1646 C C . THR A 1 250 ? -24.851 125.684 51.402 1.00 21.74 228 THR A C 1
ATOM 1647 O O . THR A 1 250 ? -24.652 124.991 50.392 1.00 20.90 228 THR A O 1
ATOM 1651 N N . LEU A 1 251 ? -25.322 125.180 52.544 1.00 22.21 229 LEU A N 1
ATOM 1652 C CA . LEU A 1 251 ? -25.546 123.733 52.699 1.00 23.34 229 LEU A CA 1
ATOM 1653 C C . LEU A 1 251 ? -26.705 123.163 51.875 1.00 24.35 229 LEU A C 1
ATOM 1654 O O . LEU A 1 251 ? -26.569 122.060 51.335 1.00 24.19 229 LEU A O 1
ATOM 1659 N N . PRO A 1 252 ? -27.840 123.901 51.759 1.00 25.02 230 PRO A N 1
ATOM 1660 C CA . PRO A 1 252 ? -28.933 123.378 50.917 1.00 25.64 230 PRO A CA 1
ATOM 1661 C C . PRO A 1 252 ? -28.474 123.058 49.497 1.00 26.14 230 PRO A C 1
ATOM 1662 O O . PRO A 1 252 ? -28.845 122.025 48.944 1.00 25.03 230 PRO A O 1
ATOM 1666 N N . GLY A 1 253 ? -27.675 123.954 48.920 1.00 27.00 231 GLY A N 1
ATOM 1667 C CA . GLY A 1 253 ? -27.060 123.721 47.620 1.00 28.07 231 GLY A CA 1
ATOM 1668 C C . GLY A 1 253 ? -26.233 122.446 47.590 1.00 28.53 231 GLY A C 1
ATOM 1669 O O . GLY A 1 253 ? -26.344 121.657 46.653 1.00 28.86 231 GLY A O 1
ATOM 1670 N N . LEU A 1 254 ? -25.413 122.235 48.618 1.00 29.10 232 LEU A N 1
ATOM 1671 C CA . LEU A 1 254 ? -24.591 121.021 48.705 1.00 29.99 232 LEU A CA 1
ATOM 1672 C C . LEU A 1 254 ? -25.389 119.739 48.910 1.00 30.45 232 LEU A C 1
ATOM 1673 O O . LEU A 1 254 ? -24.888 118.644 48.652 1.00 31.16 232 LEU A O 1
ATOM 1678 N N . CYS A 1 255 ? -26.612 119.859 49.404 1.00 30.34 233 CYS A N 1
ATOM 1679 C CA . CYS A 1 255 ? -27.386 118.679 49.744 1.00 30.77 233 CYS A CA 1
ATOM 1680 C C . CYS A 1 255 ? -28.222 118.145 48.571 1.00 29.78 233 CYS A C 1
ATOM 1681 O O . CYS A 1 255 ? -28.868 117.112 48.689 1.00 29.55 233 CYS A O 1
ATOM 1684 N N . GLU A 1 256 ? -28.190 118.842 47.439 1.00 29.29 234 GLU A N 1
ATOM 1685 C CA . GLU A 1 256 ? -28.872 118.377 46.230 1.00 28.83 234 GLU A CA 1
ATOM 1686 C C . GLU A 1 256 ? -27.991 117.381 45.465 1.00 28.05 234 GLU A C 1
ATOM 1687 O O . GLU A 1 256 ? -26.830 117.674 45.159 1.00 28.02 234 GLU A O 1
ATOM 1693 N N . LEU A 1 257 ? -28.548 116.205 45.171 1.00 26.63 235 LEU A N 1
ATOM 1694 C CA . LEU A 1 257 ? -27.753 115.066 44.705 1.00 25.60 235 LEU A CA 1
ATOM 1695 C C . LEU A 1 257 ? -28.026 114.707 43.257 1.00 25.28 235 LEU A C 1
ATOM 1696 O O . LEU A 1 257 ? -29.176 114.756 42.806 1.00 25.27 235 LEU A O 1
ATOM 1701 N N . ALA A 1 258 ? -26.969 114.336 42.537 1.00 24.30 236 ALA A N 1
ATOM 1702 C CA . ALA A 1 258 ? -27.084 113.983 41.117 1.00 24.41 236 ALA A CA 1
ATOM 1703 C C . ALA A 1 258 ? -27.630 112.579 40.866 1.00 24.19 236 ALA A C 1
ATOM 1704 O O . ALA A 1 258 ? -27.949 112.250 39.728 1.00 24.50 236 ALA A O 1
ATOM 1706 N N . GLN A 1 259 ? -27.712 111.758 41.911 1.00 23.98 237 GLN A N 1
ATOM 1707 C CA . GLN A 1 259 ? -28.112 110.353 41.766 1.00 24.41 237 GLN A CA 1
ATOM 1708 C C . GLN A 1 259 ? -29.447 110.225 41.053 1.00 24.37 237 GLN A C 1
ATOM 1709 O O . GLN A 1 259 ? -30.455 110.812 41.474 1.00 24.28 237 GLN A O 1
ATOM 1715 N N . GLY A 1 260 ? -29.447 109.477 39.958 1.00 24.12 238 GLY A N 1
ATOM 1716 C CA . GLY A 1 260 ? -30.672 109.291 39.190 1.00 24.06 238 GLY A CA 1
ATOM 1717 C C . GLY A 1 260 ? -30.564 109.918 37.818 1.00 23.96 238 GLY A C 1
ATOM 1718 O O . GLY A 1 260 ? -31.321 109.566 36.915 1.00 24.15 238 GLY A O 1
ATOM 1719 N N . GLY A 1 261 ? -29.611 110.838 37.652 1.00 23.54 239 GLY A N 1
ATOM 1720 C CA . GLY A 1 261 ? -29.318 111.411 36.331 1.00 23.05 239 GLY A CA 1
ATOM 1721 C C . GLY A 1 261 ? -28.706 110.408 35.356 1.00 22.57 239 GLY A C 1
ATOM 1722 O O . GLY A 1 261 ? -28.691 110.635 34.148 1.00 22.01 239 GLY A O 1
ATOM 1723 N N . THR A 1 262 ? -28.213 109.292 35.894 1.00 22.56 240 THR A N 1
ATOM 1724 C CA . THR A 1 262 ? -27.441 108.279 35.140 1.00 22.40 240 THR A CA 1
ATOM 1725 C C . THR A 1 262 ? -26.394 108.897 34.197 1.00 22.35 240 THR A C 1
ATOM 1726 O O . THR A 1 262 ? -25.785 109.904 34.569 1.00 22.44 240 THR A O 1
ATOM 1730 N N . ALA A 1 263 ? -26.182 108.332 33.004 1.00 21.62 241 ALA A N 1
ATOM 1731 C CA . ALA A 1 263 ? -24.984 108.674 32.210 1.00 22.09 241 ALA A CA 1
ATOM 1732 C C . ALA A 1 263 ? -24.861 110.148 31.800 1.00 21.85 241 ALA A C 1
ATOM 1733 O O . ALA A 1 263 ? -23.770 110.719 31.883 1.00 21.54 241 ALA A O 1
ATOM 1735 N N . VAL A 1 264 ? -25.972 110.747 31.363 1.00 21.57 242 VAL A N 1
ATOM 1736 C CA . VAL A 1 264 ? -25.954 112.088 30.774 1.00 21.76 242 VAL A CA 1
ATOM 1737 C C . VAL A 1 264 ? -26.947 113.064 31.391 1.00 21.57 242 VAL A C 1
ATOM 1738 O O . VAL A 1 264 ? -26.983 114.227 31.002 1.00 21.15 242 VAL A O 1
ATOM 1742 N N . GLY A 1 265 ? -27.778 112.599 32.316 1.00 21.56 243 GLY A N 1
ATOM 1743 C CA . GLY A 1 265 ? -28.697 113.508 32.975 1.00 21.90 243 GLY A CA 1
ATOM 1744 C C . GLY A 1 265 ? -30.146 113.147 32.779 1.00 22.54 243 GLY A C 1
ATOM 1745 O O . GLY A 1 265 ? -30.976 113.556 33.568 1.00 22.71 243 GLY A O 1
ATOM 1746 N N . THR A 1 266 ? -30.444 112.356 31.748 1.00 22.86 244 THR A N 1
ATOM 1747 C CA . THR A 1 266 ? -31.828 112.025 31.381 1.00 23.33 244 THR A CA 1
ATOM 1748 C C . THR A 1 266 ? -32.494 111.064 32.349 1.00 23.90 244 THR A C 1
ATOM 1749 O O . THR A 1 266 ? -33.721 111.008 32.419 1.00 24.29 244 THR A O 1
ATOM 1753 N N . GLY A 1 267 ? -31.692 110.274 33.057 1.00 24.17 245 GLY A N 1
ATOM 1754 C CA . GLY A 1 267 ? -32.229 109.255 33.948 1.00 25.28 245 GLY A CA 1
ATOM 1755 C C . GLY A 1 267 ? -32.554 107.920 33.274 1.00 26.09 245 GLY A C 1
ATOM 1756 O O . GLY A 1 267 ? -33.167 107.045 33.892 1.00 25.90 245 GLY A O 1
ATOM 1757 N N . LEU A 1 268 ? -32.140 107.761 32.018 1.00 27.14 246 LEU A N 1
ATOM 1758 C CA . LEU A 1 268 ? -32.312 106.496 31.294 1.00 28.20 246 LEU A CA 1
ATOM 1759 C C . LEU A 1 268 ? -31.588 105.361 32.024 1.00 28.89 246 LEU A C 1
ATOM 1760 O O . LEU A 1 268 ? -30.475 105.547 32.517 1.00 28.54 246 LEU A O 1
ATOM 1765 N N . ASN A 1 269 ? -32.240 104.200 32.103 1.00 29.81 247 ASN A N 1
ATOM 1766 C CA . ASN A 1 269 ? -31.724 103.025 32.833 1.00 31.13 247 ASN A CA 1
ATOM 1767 C C . ASN A 1 269 ? -31.880 103.079 34.352 1.00 31.05 247 ASN A C 1
ATOM 1768 O O . ASN A 1 269 ? -31.302 102.263 35.067 1.00 31.23 247 ASN A O 1
ATOM 1773 N N . ALA A 1 270 ? -32.648 104.055 34.830 1.00 30.86 248 ALA A N 1
ATOM 1774 C CA . ALA A 1 270 ? -33.045 104.101 36.223 1.00 30.97 248 ALA A CA 1
ATOM 1775 C C . ALA A 1 270 ? -34.561 103.983 36.245 1.00 31.33 248 ALA A C 1
ATOM 1776 O O . ALA A 1 270 ? -35.234 104.543 35.379 1.00 30.84 248 ALA A O 1
ATOM 1778 N N . PRO A 1 271 ? -35.102 103.228 37.217 1.00 31.63 249 PRO A N 1
ATOM 1779 C CA . PRO A 1 271 ? -36.553 103.123 37.365 1.00 31.97 249 PRO A CA 1
ATOM 1780 C C . PRO A 1 271 ? -37.166 104.483 37.653 1.00 32.53 249 PRO A C 1
ATOM 1781 O O . PRO A 1 271 ? -36.568 105.299 38.371 1.00 32.42 249 PRO A O 1
ATOM 1785 N N . VAL A 1 272 ? -38.346 104.722 37.087 1.00 32.82 250 VAL A N 1
ATOM 1786 C CA . VAL A 1 272 ? -39.154 105.886 37.442 1.00 33.13 250 VAL A CA 1
ATOM 1787 C C . VAL A 1 272 ? -39.259 105.967 38.971 1.00 32.92 250 VAL A C 1
ATOM 1788 O O . VAL A 1 272 ? -39.606 104.991 39.636 1.00 33.08 250 VAL A O 1
ATOM 1792 N N . GLY A 1 273 ? -38.876 107.118 39.519 1.00 32.70 251 GLY A N 1
ATOM 1793 C CA . GLY A 1 273 ? -38.900 107.338 40.962 1.00 31.89 251 GLY A CA 1
ATOM 1794 C C . GLY A 1 273 ? -37.680 106.845 41.716 1.00 31.18 251 GLY A C 1
ATOM 1795 O O . GLY A 1 273 ? -37.681 106.851 42.946 1.00 31.24 251 GLY A O 1
ATOM 1796 N N . PHE A 1 274 ? -36.640 106.412 41.002 1.00 30.39 252 PHE A N 1
ATOM 1797 C CA . PHE A 1 274 ? -35.397 106.004 41.663 1.00 29.51 252 PHE A CA 1
ATOM 1798 C C . PHE A 1 274 ? -34.657 107.222 42.226 1.00 29.35 252 PHE A C 1
ATOM 1799 O O . PHE A 1 274 ? -34.112 107.163 43.325 1.00 29.29 252 PHE A O 1
ATOM 1807 N N . ALA A 1 275 ? -34.648 108.312 41.467 1.00 29.10 253 ALA A N 1
ATOM 1808 C CA . ALA A 1 275 ? -33.960 109.533 41.873 1.00 29.54 253 ALA A CA 1
ATOM 1809 C C . ALA A 1 275 ? -34.454 109.991 43.245 1.00 29.63 253 ALA A C 1
ATOM 1810 O O . ALA A 1 275 ? -33.652 110.197 44.160 1.00 28.91 253 ALA A O 1
ATOM 1812 N N . GLU A 1 276 ? -35.777 110.100 43.378 1.00 30.01 254 GLU A N 1
ATOM 1813 C CA . GLU A 1 276 ? -36.431 110.564 44.605 1.00 30.80 254 GLU A CA 1
ATOM 1814 C C . GLU A 1 276 ? -36.223 109.612 45.766 1.00 30.28 254 GLU A C 1
ATOM 1815 O O . GLU A 1 276 ? -35.904 110.038 46.869 1.00 30.04 254 GLU A O 1
ATOM 1821 N N . LYS A 1 277 ? -36.400 108.318 45.509 1.00 29.94 255 LYS A N 1
ATOM 1822 C CA . LYS A 1 277 ? -36.307 107.312 46.554 1.00 29.31 255 LYS A CA 1
ATOM 1823 C C . LYS A 1 277 ? -34.883 107.152 47.090 1.00 28.20 255 LYS A C 1
ATOM 1824 O O . LYS A 1 277 ? -34.678 107.006 48.290 1.00 27.97 255 LYS A O 1
ATOM 1830 N N . VAL A 1 278 ? -33.898 107.155 46.204 1.00 27.49 256 VAL A N 1
ATOM 1831 C CA . VAL A 1 278 ? -32.518 106.941 46.649 1.00 26.64 256 VAL A CA 1
ATOM 1832 C C . VAL A 1 278 ? -32.035 108.124 47.493 1.00 26.50 256 VAL A C 1
ATOM 1833 O O . VAL A 1 278 ? -31.324 107.932 48.485 1.00 25.83 256 VAL A O 1
ATOM 1837 N N . ALA A 1 279 ? -32.451 109.333 47.116 1.00 26.90 257 ALA A N 1
ATOM 1838 C CA . ALA A 1 279 ? -32.147 110.528 47.913 1.00 27.69 257 ALA A CA 1
ATOM 1839 C C . ALA A 1 279 ? -32.770 110.394 49.310 1.00 28.18 257 ALA A C 1
ATOM 1840 O O . ALA A 1 279 ? -32.117 110.683 50.319 1.00 28.19 257 ALA A O 1
ATOM 1842 N N . GLU A 1 280 ? -34.020 109.929 49.363 1.00 28.62 258 GLU A N 1
ATOM 1843 C CA . GLU A 1 280 ? -34.693 109.658 50.638 1.00 29.58 258 GLU A CA 1
ATOM 1844 C C . GLU A 1 280 ? -33.902 108.662 51.484 1.00 29.17 258 GLU A C 1
ATOM 1845 O O . GLU A 1 280 ? -33.768 108.841 52.695 1.00 28.98 258 GLU A O 1
ATOM 1851 N N . GLU A 1 281 ? -33.394 107.607 50.838 1.00 28.49 259 GLU A N 1
ATOM 1852 C CA . GLU A 1 281 ? -32.666 106.551 51.537 1.00 27.73 259 GLU A CA 1
ATOM 1853 C C . GLU A 1 281 ? -31.341 107.083 52.082 1.00 26.91 259 GLU A C 1
ATOM 1854 O O . GLU A 1 281 ? -30.923 106.729 53.188 1.00 26.28 259 GLU A O 1
ATOM 1860 N N . ILE A 1 282 ? -30.693 107.936 51.290 1.00 25.77 260 ILE A N 1
ATOM 1861 C CA . ILE A 1 282 ? -29.457 108.604 51.686 1.00 25.11 260 ILE A CA 1
ATOM 1862 C C . ILE A 1 282 ? -29.685 109.520 52.894 1.00 25.06 260 ILE A C 1
ATOM 1863 O O . ILE A 1 282 ? -28.922 109.468 53.857 1.00 24.34 260 ILE A O 1
ATOM 1868 N N . ALA A 1 283 ? -30.726 110.357 52.820 1.00 24.84 261 ALA A N 1
ATOM 1869 C CA . ALA A 1 283 ? -31.150 111.208 53.942 1.00 25.57 261 ALA A CA 1
ATOM 1870 C C . ALA A 1 283 ? -31.345 110.390 55.226 1.00 25.65 261 ALA A C 1
ATOM 1871 O O . ALA A 1 283 ? -30.832 110.748 56.296 1.00 25.99 261 ALA A O 1
ATOM 1873 N N . ALA A 1 284 ? -32.053 109.269 55.107 1.00 25.84 262 ALA A N 1
ATOM 1874 C CA . ALA A 1 284 ? -32.284 108.379 56.257 1.00 25.94 262 ALA A CA 1
ATOM 1875 C C . ALA A 1 284 ? -30.997 107.780 56.848 1.00 25.99 262 ALA A C 1
ATOM 1876 O O . ALA A 1 284 ? -30.866 107.673 58.066 1.00 25.37 262 ALA A O 1
ATOM 1878 N N . ILE A 1 285 ? -30.036 107.415 55.996 1.00 25.68 263 ILE A N 1
ATOM 1879 C CA . ILE A 1 285 ? -28.762 106.883 56.492 1.00 25.57 263 ILE A CA 1
ATOM 1880 C C . ILE A 1 285 ? -27.936 107.934 57.240 1.00 25.45 263 ILE A C 1
ATOM 1881 O O . ILE A 1 285 ? -27.377 107.652 58.291 1.00 25.20 263 ILE A O 1
ATOM 1886 N N . THR A 1 286 ? -27.875 109.140 56.682 1.00 25.66 264 THR A N 1
ATOM 1887 C CA . THR A 1 286 ? -26.973 110.193 57.155 1.00 25.75 264 THR A CA 1
ATOM 1888 C C . THR A 1 286 ? -27.571 111.050 58.275 1.00 26.04 264 THR A C 1
ATOM 1889 O O . THR A 1 286 ? -26.831 111.599 59.092 1.00 25.84 264 THR A O 1
ATOM 1893 N N . GLY A 1 287 ? -28.903 111.164 58.293 1.00 26.66 265 GLY A N 1
ATOM 1894 C CA . GLY A 1 287 ? -29.612 112.064 59.210 1.00 27.07 265 GLY A CA 1
ATOM 1895 C C . GLY A 1 287 ? -29.559 113.506 58.727 1.00 27.68 265 GLY A C 1
ATOM 1896 O O . GLY A 1 287 ? -29.773 114.444 59.505 1.00 27.64 265 GLY A O 1
ATOM 1897 N N . ILE A 1 288 ? -29.270 113.680 57.435 1.00 27.86 266 ILE A N 1
ATOM 1898 C CA . ILE A 1 288 ? -29.083 114.996 56.825 1.00 27.88 266 ILE A CA 1
ATOM 1899 C C . ILE A 1 288 ? -30.111 115.164 55.706 1.00 28.04 266 ILE A C 1
ATOM 1900 O O . ILE A 1 288 ? -30.423 114.205 55.000 1.00 28.48 266 ILE A O 1
ATOM 1905 N N . GLY A 1 289 ? -30.636 116.376 55.543 1.00 27.52 267 GLY A N 1
ATOM 1906 C CA . GLY A 1 289 ? -31.717 116.628 54.585 1.00 27.58 267 GLY A CA 1
ATOM 1907 C C . GLY A 1 289 ? -31.307 116.659 53.121 1.00 27.70 267 GLY A C 1
ATOM 1908 O O . GLY A 1 289 ? -31.529 117.656 52.444 1.00 28.12 267 GLY A O 1
ATOM 1909 N N . PHE A 1 290 ? -30.708 115.572 52.634 1.00 27.25 268 PHE A N 1
ATOM 1910 C CA . PHE A 1 290 ? -30.394 115.431 51.209 1.00 27.14 268 PHE A CA 1
ATOM 1911 C C . PHE A 1 290 ? -31.638 115.320 50.348 1.00 27.41 268 PHE A C 1
ATOM 1912 O O . PHE A 1 290 ? -32.620 114.685 50.726 1.00 27.76 268 PHE A O 1
ATOM 1920 N N . THR A 1 291 ? -31.574 115.933 49.175 1.00 27.70 269 THR A N 1
ATOM 1921 C CA . THR A 1 291 ? -32.660 115.890 48.215 1.00 27.95 269 THR A CA 1
ATOM 1922 C C . THR A 1 291 ? -32.096 115.589 46.837 1.00 27.86 269 THR A C 1
ATOM 1923 O O . THR A 1 291 ? -30.885 115.703 46.614 1.00 28.00 269 THR A O 1
ATOM 1927 N N . SER A 1 292 ? -32.975 115.182 45.924 1.00 28.07 270 SER A N 1
ATOM 1928 C CA . SER A 1 292 ? -32.618 114.953 44.530 1.00 27.85 270 SER A CA 1
ATOM 1929 C C . SER A 1 292 ? -32.577 116.289 43.789 1.00 27.66 270 SER A C 1
ATOM 1930 O O . SER A 1 292 ? -33.529 117.062 43.847 1.00 27.58 270 SER A O 1
ATOM 1933 N N . ALA A 1 293 ? -31.474 116.553 43.098 1.00 27.46 271 ALA A N 1
ATOM 1934 C CA . ALA A 1 293 ? -31.302 117.808 42.362 1.00 27.42 271 ALA A CA 1
ATOM 1935 C C . ALA A 1 293 ? -32.407 118.027 41.322 1.00 27.51 271 ALA A C 1
ATOM 1936 O O . ALA A 1 293 ? -32.726 117.114 40.540 1.00 27.75 271 ALA A O 1
ATOM 1938 N N . PRO A 1 294 ? -33.003 119.237 41.310 1.00 26.91 272 PRO A N 1
ATOM 1939 C CA . PRO A 1 294 ? -34.135 119.492 40.416 1.00 26.66 272 PRO A CA 1
ATOM 1940 C C . PRO A 1 294 ? -33.757 119.439 38.930 1.00 26.38 272 PRO A C 1
ATOM 1941 O O . PRO A 1 294 ? -34.622 119.187 38.096 1.00 26.77 272 PRO A O 1
ATOM 1945 N N . ASN A 1 295 ? -32.483 119.671 38.606 1.00 25.21 273 ASN A N 1
ATOM 1946 C CA . ASN A 1 295 ? -32.010 119.568 37.226 1.00 24.03 273 ASN A CA 1
ATOM 1947 C C . ASN A 1 295 ? -30.736 118.734 37.195 1.00 23.72 273 ASN A C 1
ATOM 1948 O O . ASN A 1 295 ? -29.683 119.166 37.657 1.00 23.34 273 ASN A O 1
ATOM 1953 N N . LYS A 1 296 ? -30.852 117.525 36.651 1.00 23.28 274 LYS A N 1
ATOM 1954 C CA . LYS A 1 296 ? -29.752 116.565 36.622 1.00 22.75 274 LYS A CA 1
ATOM 1955 C C . LYS A 1 296 ? -28.631 116.929 35.643 1.00 22.68 274 LYS A C 1
ATOM 1956 O O . LYS A 1 296 ? -27.503 116.487 35.809 1.00 22.33 274 LYS A O 1
ATOM 1962 N N . PHE A 1 297 ? -28.934 117.735 34.633 1.00 22.54 275 PHE A N 1
ATOM 1963 C CA . PHE A 1 297 ? -27.912 118.140 33.659 1.00 22.67 275 PHE A CA 1
ATOM 1964 C C . PHE A 1 297 ? -26.952 119.141 34.305 1.00 22.83 275 PHE A C 1
ATOM 1965 O O . PHE A 1 297 ? -25.736 119.055 34.110 1.00 23.14 275 PHE A O 1
ATOM 1973 N N . GLU A 1 298 ? -27.518 120.046 35.111 1.00 22.74 276 GLU A N 1
ATOM 1974 C CA . GLU A 1 298 ? -26.776 120.995 35.945 1.00 22.40 276 GLU A CA 1
ATOM 1975 C C . GLU A 1 298 ? -25.939 120.255 36.984 1.00 22.02 276 GLU A C 1
ATOM 1976 O O . GLU A 1 298 ? -24.806 120.639 37.262 1.00 21.19 276 GLU A O 1
ATOM 1982 N N . ALA A 1 299 ? -26.513 119.197 37.559 1.00 21.48 277 ALA A N 1
ATOM 1983 C CA . ALA A 1 299 ? -25.846 118.448 38.617 1.00 21.17 277 ALA A CA 1
ATOM 1984 C C . ALA A 1 299 ? -24.695 117.598 38.088 1.00 21.13 277 ALA A C 1
ATOM 1985 O O . ALA A 1 299 ? -23.759 117.310 38.835 1.00 20.90 277 ALA A O 1
ATOM 1987 N N . LEU A 1 300 ? -24.765 117.193 36.817 1.00 20.70 278 LEU A N 1
ATOM 1988 C CA . LEU A 1 300 ? -23.706 116.362 36.225 1.00 21.00 278 LEU A CA 1
ATOM 1989 C C . LEU A 1 300 ? -22.614 117.167 35.522 1.00 20.49 278 LEU A C 1
ATOM 1990 O O . LEU A 1 300 ? -21.444 116.824 35.607 1.00 20.03 278 LEU A O 1
ATOM 1995 N N . ALA A 1 301 ? -23.011 118.237 34.837 1.00 20.72 279 ALA A N 1
ATOM 1996 C CA . ALA A 1 301 ? -22.105 119.009 33.989 1.00 20.76 279 ALA A CA 1
ATOM 1997 C C . ALA A 1 301 ? -21.330 120.070 34.768 1.00 21.40 279 ALA A C 1
ATOM 1998 O O . ALA A 1 301 ? -20.338 120.619 34.271 1.00 20.59 279 ALA A O 1
ATOM 2000 N N . ALA A 1 302 ? -21.784 120.351 35.989 1.00 21.93 280 ALA A N 1
ATOM 2001 C CA . ALA A 1 302 ? -21.179 121.385 36.827 1.00 22.41 280 ALA A CA 1
ATOM 2002 C C . ALA A 1 302 ? -21.295 121.047 38.315 1.00 22.57 280 ALA A C 1
ATOM 2003 O O . ALA A 1 302 ? -22.121 120.227 38.715 1.00 23.02 280 ALA A O 1
ATOM 2005 N N . HIS A 1 303 ? -20.449 121.669 39.130 1.00 22.29 281 HIS A N 1
ATOM 2006 C CA . HIS A 1 303 ? -20.536 121.521 40.578 1.00 22.60 281 HIS A CA 1
ATOM 2007 C C . HIS A 1 303 ? -20.393 122.906 41.222 1.00 22.19 281 HIS A C 1
ATOM 2008 O O . HIS A 1 303 ? -19.547 123.142 42.083 1.00 21.81 281 HIS A O 1
ATOM 2015 N N . ASP A 1 304 ? -21.240 123.818 40.759 1.00 22.17 282 ASP A N 1
ATOM 2016 C CA . ASP A 1 304 ? -21.179 125.225 41.141 1.00 22.64 282 ASP A CA 1
ATOM 2017 C C . ASP A 1 304 ? -21.566 125.402 42.609 1.00 22.20 282 ASP A C 1
ATOM 2018 O O . ASP A 1 304 ? -21.146 126.356 43.244 1.00 21.34 282 ASP A O 1
ATOM 2023 N N . SER A 1 305 ? -22.374 124.473 43.119 1.00 21.79 283 SER A N 1
ATOM 2024 C CA . SER A 1 305 ? -22.739 124.414 44.524 1.00 22.36 283 SER A CA 1
ATOM 2025 C C . SER A 1 305 ? -21.519 124.245 45.399 1.00 21.97 283 SER A C 1
ATOM 2026 O O . SER A 1 305 ? -21.436 124.843 46.476 1.00 21.88 283 SER A O 1
ATOM 2037 N N . VAL A 1 307 ? -18.352 125.073 44.435 1.00 19.04 285 VAL A N 1
ATOM 2038 C CA . VAL A 1 307 ? -17.582 126.316 44.282 1.00 18.66 285 VAL A CA 1
ATOM 2039 C C . VAL A 1 307 ? -18.131 127.348 45.276 1.00 18.41 285 VAL A C 1
ATOM 2040 O O . VAL A 1 307 ? -17.354 127.985 45.990 1.00 17.22 285 VAL A O 1
ATOM 2044 N N . PHE A 1 308 ? -19.467 127.479 45.323 1.00 18.27 286 PHE A N 1
ATOM 2045 C CA . PHE A 1 308 ? -20.130 128.416 46.247 1.00 18.73 286 PHE A CA 1
ATOM 2046 C C . PHE A 1 308 ? -19.905 128.086 47.732 1.00 18.69 286 PHE A C 1
ATOM 2047 O O . PHE A 1 308 ? -19.540 128.985 48.500 1.00 19.56 286 PHE A O 1
ATOM 2055 N N . SER A 1 309 ? -20.117 126.830 48.141 1.00 17.86 287 SER A N 1
ATOM 2056 C CA . SER A 1 309 ? -19.834 126.439 49.537 1.00 17.63 287 SER A CA 1
ATOM 2057 C C . SER A 1 309 ? -18.380 126.655 49.908 1.00 16.51 287 SER A C 1
ATOM 2058 O O . SER A 1 309 ? -18.080 127.155 51.002 1.00 15.46 287 SER A O 1
ATOM 2061 N N . HIS A 1 310 ? -17.475 126.253 49.018 1.00 15.26 288 HIS A N 1
ATOM 2062 C CA . HIS A 1 310 ? -16.060 126.442 49.298 1.00 14.97 288 HIS A CA 1
ATOM 2063 C C . HIS A 1 310 ? -15.673 127.928 49.362 1.00 14.38 288 HIS A C 1
ATOM 2064 O O . HIS A 1 310 ? -14.693 128.276 50.015 1.00 15.16 288 HIS A O 1
ATOM 2071 N N . GLY A 1 311 ? -16.435 128.778 48.681 1.00 14.49 289 GLY A N 1
ATOM 2072 C CA . GLY A 1 311 ? -16.342 130.240 48.841 1.00 14.40 289 GLY A CA 1
ATOM 2073 C C . GLY A 1 311 ? -16.686 130.691 50.256 1.00 15.29 289 GLY A C 1
ATOM 2074 O O . GLY A 1 311 ? -16.130 131.663 50.747 1.00 15.31 289 GLY A O 1
ATOM 2075 N N . ALA A 1 312 ? -17.611 129.985 50.918 1.00 15.40 290 ALA A N 1
ATOM 2076 C CA . ALA A 1 312 ? -17.869 130.219 52.347 1.00 15.71 290 ALA A CA 1
ATOM 2077 C C . ALA A 1 312 ? -16.680 129.764 53.199 1.00 15.53 290 ALA A C 1
ATOM 2078 O O . ALA A 1 312 ? -16.282 130.444 54.133 1.00 16.24 290 ALA A O 1
ATOM 2080 N N . ILE A 1 313 ? -16.092 128.624 52.853 1.00 15.67 291 ILE A N 1
ATOM 2081 C CA . ILE A 1 313 ? -14.900 128.121 53.529 1.00 15.45 291 ILE A CA 1
ATOM 2082 C C . ILE A 1 313 ? -13.687 129.053 53.297 1.00 14.71 291 ILE A C 1
ATOM 2083 O O . ILE A 1 313 ? -12.882 129.287 54.190 1.00 13.37 291 ILE A O 1
ATOM 2088 N N . ASN A 1 314 ? -13.549 129.513 52.061 1.00 13.75 292 ASN A N 1
ATOM 2089 C CA . ASN A 1 314 ? -12.532 130.488 51.670 1.00 13.69 292 ASN A CA 1
ATOM 2090 C C . ASN A 1 314 ? -12.633 131.786 52.500 1.00 13.36 292 ASN A C 1
ATOM 2091 O O . ASN A 1 314 ? -11.632 132.277 53.063 1.00 12.53 292 ASN A O 1
ATOM 2096 N N . ALA A 1 315 ? -13.849 132.323 52.582 1.00 12.78 293 ALA A N 1
ATOM 2097 C CA . ALA A 1 315 ? -14.130 133.486 53.465 1.00 13.65 293 ALA A CA 1
ATOM 2098 C C . ALA A 1 315 ? -13.790 133.234 54.951 1.00 13.68 293 ALA A C 1
ATOM 2099 O O . ALA A 1 315 ? -13.244 134.107 55.630 1.00 14.09 293 ALA A O 1
ATOM 2101 N N . THR A 1 316 ? -14.098 132.036 55.445 1.00 14.04 294 THR A N 1
ATOM 2102 C CA . THR A 1 316 ? -13.771 131.656 56.828 1.00 13.95 294 THR A CA 1
ATOM 2103 C C . THR A 1 316 ? -12.262 131.664 57.051 1.00 14.15 294 THR A C 1
ATOM 2104 O O . THR A 1 316 ? -11.782 132.247 58.032 1.00 14.08 294 THR A O 1
ATOM 2108 N N . ALA A 1 317 ? -11.518 131.038 56.132 1.00 13.64 295 ALA A N 1
ATOM 2109 C CA . ALA A 1 317 ? -10.050 131.036 56.198 1.00 13.40 295 ALA A CA 1
ATOM 2110 C C . ALA A 1 317 ? -9.476 132.449 56.240 1.00 13.54 295 ALA A C 1
ATOM 2111 O O . ALA A 1 317 ? -8.512 132.709 56.959 1.00 14.38 295 ALA A O 1
ATOM 2113 N N . ALA A 1 318 ? -10.048 133.363 55.466 1.00 13.56 296 ALA A N 1
ATOM 2114 C CA . ALA A 1 318 ? -9.582 134.753 55.507 1.00 14.05 296 ALA A CA 1
ATOM 2115 C C . ALA A 1 318 ? -9.823 135.407 56.889 1.00 14.22 296 ALA A C 1
ATOM 2116 O O . ALA A 1 318 ? -8.963 136.120 57.396 1.00 14.47 296 ALA A O 1
ATOM 2118 N N . ALA A 1 319 ? -10.981 135.135 57.489 1.00 14.11 297 ALA A N 1
ATOM 2119 C CA . ALA A 1 319 ? -11.319 135.625 58.825 1.00 14.47 297 ALA A CA 1
ATOM 2120 C C . ALA A 1 319 ? -10.362 135.036 59.869 1.00 14.93 297 ALA A C 1
ATOM 2121 O O . ALA A 1 319 ? -9.721 135.773 60.620 1.00 14.77 297 ALA A O 1
ATOM 2123 N N . LEU A 1 320 ? -10.242 133.708 59.886 1.00 15.20 298 LEU A N 1
ATOM 2124 C CA . LEU A 1 320 ? -9.364 133.034 60.830 1.00 15.18 298 LEU A CA 1
ATOM 2125 C C . LEU A 1 320 ? -7.910 133.415 60.662 1.00 14.77 298 LEU A C 1
ATOM 2126 O O . LEU A 1 320 ? -7.182 133.482 61.638 1.00 14.25 298 LEU A O 1
ATOM 2131 N N . PHE A 1 321 ? -7.466 133.646 59.430 1.00 14.38 299 PHE A N 1
ATOM 2132 C CA . PHE A 1 321 ? -6.079 134.064 59.222 1.00 14.20 299 PHE A CA 1
ATOM 2133 C C . PHE A 1 321 ? -5.844 135.384 59.967 1.00 13.85 299 PHE A C 1
ATOM 2134 O O . PHE A 1 321 ? -4.831 135.567 60.655 1.00 13.70 299 PHE A O 1
ATOM 2142 N N . LYS A 1 322 ? -6.775 136.310 59.781 1.00 13.88 300 LYS A N 1
ATOM 2143 C CA . LYS A 1 322 ? -6.661 137.647 60.359 1.00 14.48 300 LYS A CA 1
ATOM 2144 C C . LYS A 1 322 ? -6.627 137.550 61.892 1.00 14.41 300 LYS A C 1
ATOM 2145 O O . LYS A 1 322 ? -5.752 138.137 62.534 1.00 14.55 300 LYS A O 1
ATOM 2151 N N . ILE A 1 323 ? -7.553 136.785 62.464 1.00 14.42 301 ILE A N 1
ATOM 2152 C CA . ILE A 1 323 ? -7.573 136.571 63.920 1.00 15.22 301 ILE A CA 1
ATOM 2153 C C . ILE A 1 323 ? -6.230 136.037 64.461 1.00 15.62 301 ILE A C 1
ATOM 2154 O O . ILE A 1 323 ? -5.641 136.629 65.372 1.00 15.14 301 ILE A O 1
ATOM 2159 N N . ALA A 1 324 ? -5.740 134.945 63.871 1.00 15.52 302 ALA A N 1
ATOM 2160 C CA . ALA A 1 324 ? -4.479 134.338 64.296 1.00 16.11 302 ALA A CA 1
ATOM 2161 C C . ALA A 1 324 ? -3.278 135.255 64.101 1.00 16.16 302 ALA A C 1
ATOM 2162 O O . ALA A 1 324 ? -2.388 135.314 64.953 1.00 16.85 302 ALA A O 1
ATOM 2164 N N . ASN A 1 325 ? -3.226 135.941 62.962 1.00 16.29 303 ASN A N 1
ATOM 2165 C CA . ASN A 1 325 ? -2.165 136.904 62.722 1.00 16.36 303 ASN A CA 1
ATOM 2166 C C . ASN A 1 325 ? -2.139 138.034 63.765 1.00 15.80 303 ASN A C 1
ATOM 2167 O O . ASN A 1 325 ? -1.067 138.428 64.215 1.00 15.63 303 ASN A O 1
ATOM 2172 N N . ASP A 1 326 ? -3.306 138.587 64.091 1.00 15.80 304 ASP A N 1
ATOM 2173 C CA . ASP A 1 326 ? -3.425 139.599 65.156 1.00 16.69 304 ASP A CA 1
ATOM 2174 C C . ASP A 1 326 ? -2.887 139.045 66.491 1.00 16.90 304 ASP A C 1
ATOM 2175 O O . ASP A 1 326 ? -2.082 139.689 67.166 1.00 17.10 304 ASP A O 1
ATOM 2180 N N . ILE A 1 327 ? -3.352 137.856 66.871 1.00 17.08 305 ILE A N 1
ATOM 2181 C CA . ILE A 1 327 ? -2.979 137.256 68.161 1.00 17.18 305 ILE A CA 1
ATOM 2182 C C . ILE A 1 327 ? -1.462 137.001 68.205 1.00 17.52 305 ILE A C 1
ATOM 2183 O O . ILE A 1 327 ? -0.786 137.312 69.198 1.00 17.46 305 ILE A O 1
ATOM 2188 N N . ARG A 1 328 ? -0.930 136.489 67.104 1.00 17.85 306 ARG A N 1
ATOM 2189 C CA . ARG A 1 328 ? 0.522 136.394 66.903 1.00 18.66 306 ARG A CA 1
ATOM 2190 C C . ARG A 1 328 ? 1.248 137.694 67.274 1.00 19.13 306 ARG A C 1
ATOM 2191 O O . ARG A 1 328 ? 2.183 137.690 68.089 1.00 19.20 306 ARG A O 1
ATOM 2199 N N . PHE A 1 329 ? 0.843 138.795 66.635 1.00 19.21 307 PHE A N 1
ATOM 2200 C CA . PHE A 1 329 ? 1.469 140.092 66.867 1.00 19.41 307 PHE A CA 1
ATOM 2201 C C . PHE A 1 329 ? 1.169 140.660 68.265 1.00 19.23 307 PHE A C 1
ATOM 2202 O O . PHE A 1 329 ? 2.050 141.253 68.887 1.00 19.05 307 PHE A O 1
ATOM 2210 N N . LEU A 1 330 ? -0.059 140.492 68.760 1.00 18.74 308 LEU A N 1
ATOM 2211 C CA . LEU A 1 330 ? -0.371 141.014 70.093 1.00 19.01 308 LEU A CA 1
ATOM 2212 C C . LEU A 1 330 ? 0.425 140.286 71.185 1.00 19.32 308 LEU A C 1
ATOM 2213 O O . LEU A 1 330 ? 0.747 140.867 72.230 1.00 18.47 308 LEU A O 1
ATOM 2218 N N . GLY A 1 331 ? 0.747 139.019 70.916 1.00 19.56 309 GLY A N 1
ATOM 2219 C CA . GLY A 1 331 ? 1.546 138.201 71.813 1.00 20.05 309 GLY A CA 1
ATOM 2220 C C . GLY A 1 331 ? 3.043 138.426 71.676 1.00 20.74 309 GLY A C 1
ATOM 2221 O O . GLY A 1 331 ? 3.812 137.873 72.440 1.00 20.18 309 GLY A O 1
ATOM 2222 N N . SER A 1 332 ? 3.456 139.254 70.721 1.00 21.50 310 SER A N 1
ATOM 2223 C CA . SER A 1 332 ? 4.868 139.426 70.418 1.00 22.66 310 SER A CA 1
ATOM 2224 C C . SER A 1 332 ? 5.669 140.049 71.566 1.00 24.18 310 SER A C 1
ATOM 2225 O O . SER A 1 332 ? 5.189 140.937 72.267 1.00 24.78 310 SER A O 1
ATOM 2228 N N . GLY A 1 333 ? 6.905 139.591 71.718 1.00 25.64 311 GLY A N 1
ATOM 2229 C CA . GLY A 1 333 ? 7.807 140.100 72.732 1.00 28.05 311 GLY A CA 1
ATOM 2230 C C . GLY A 1 333 ? 8.799 139.029 73.150 1.00 29.82 311 GLY A C 1
ATOM 2231 O O . GLY A 1 333 ? 9.356 138.339 72.291 1.00 29.58 311 GLY A O 1
ATOM 2232 N N . PRO A 1 334 ? 8.998 138.850 74.473 1.00 31.24 312 PRO A N 1
ATOM 2233 C CA . PRO A 1 334 ? 8.227 139.478 75.551 1.00 32.29 312 PRO A CA 1
ATOM 2234 C C . PRO A 1 334 ? 8.538 140.960 75.810 1.00 33.21 312 PRO A C 1
ATOM 2235 O O . PRO A 1 334 ? 7.719 141.654 76.424 1.00 33.47 312 PRO A O 1
ATOM 2239 N N . ARG A 1 335 ? 9.675 141.446 75.321 1.00 33.92 313 ARG A N 1
ATOM 2240 C CA . ARG A 1 335 ? 10.149 142.784 75.682 1.00 34.91 313 ARG A CA 1
ATOM 2241 C C . ARG A 1 335 ? 10.267 143.798 74.547 1.00 34.84 313 ARG A C 1
ATOM 2242 O O . ARG A 1 335 ? 10.192 145.003 74.800 1.00 35.29 313 ARG A O 1
ATOM 2250 N N . SER A 1 336 ? 10.481 143.337 73.317 1.00 34.07 314 SER A N 1
ATOM 2251 C CA . SER A 1 336 ? 10.606 144.260 72.184 1.00 33.75 314 SER A CA 1
ATOM 2252 C C . SER A 1 336 ? 9.523 144.086 71.124 1.00 32.92 314 SER A C 1
ATOM 2253 O O . SER A 1 336 ? 9.710 144.466 69.961 1.00 33.01 314 SER A O 1
ATOM 2256 N N . GLY A 1 337 ? 8.394 143.515 71.534 1.00 31.78 315 GLY A N 1
ATOM 2257 C CA . GLY A 1 337 ? 7.244 143.355 70.651 1.00 30.68 315 GLY A CA 1
ATOM 2258 C C . GLY A 1 337 ? 6.151 144.304 71.078 1.00 29.70 315 GLY A C 1
ATOM 2259 O O . GLY A 1 337 ? 6.436 145.399 71.550 1.00 29.94 315 GLY A O 1
ATOM 2260 N N . LEU A 1 338 ? 4.904 143.881 70.934 1.00 29.05 316 LEU A N 1
ATOM 2261 C CA . LEU A 1 338 ? 3.763 144.685 71.355 1.00 28.64 316 LEU A CA 1
ATOM 2262 C C . LEU A 1 338 ? 3.375 144.384 72.801 1.00 28.55 316 LEU A C 1
ATOM 2263 O O . LEU A 1 338 ? 2.892 145.260 73.513 1.00 28.87 316 LEU A O 1
ATOM 2268 N N . GLY A 1 339 ? 3.571 143.135 73.216 1.00 28.36 317 GLY A N 1
ATOM 2269 C CA . GLY A 1 339 ? 3.506 142.755 74.626 1.00 27.48 317 GLY A CA 1
ATOM 2270 C C . GLY A 1 339 ? 2.155 142.895 75.295 1.00 27.29 317 GLY A C 1
ATOM 2271 O O . GLY A 1 339 ? 2.079 143.201 76.490 1.00 27.17 317 GLY A O 1
ATOM 2272 N N . GLU A 1 340 ? 1.088 142.645 74.544 1.00 26.12 318 GLU A N 1
ATOM 2273 C CA . GLU A 1 340 ? -0.238 142.807 75.088 1.00 25.87 318 GLU A CA 1
ATOM 2274 C C . GLU A 1 340 ? -0.762 141.517 75.674 1.00 25.42 318 GLU A C 1
ATOM 2275 O O . GLU A 1 340 ? -1.531 141.546 76.632 1.00 24.58 318 GLU A O 1
ATOM 2281 N N . LEU A 1 341 ? -0.332 140.399 75.088 1.00 25.09 319 LEU A N 1
ATOM 2282 C CA . LEU A 1 341 ? -0.892 139.092 75.375 1.00 25.06 319 LEU A CA 1
ATOM 2283 C C . LEU A 1 341 ? 0.198 138.100 75.735 1.00 25.68 319 LEU A C 1
ATOM 2284 O O . LEU A 1 341 ? 1.319 138.145 75.202 1.00 25.47 319 LEU A O 1
ATOM 2289 N N . SER A 1 342 ? -0.142 137.211 76.662 1.00 25.73 320 SER A N 1
ATOM 2290 C CA . SER A 1 342 ? 0.745 136.143 77.056 1.00 26.24 320 SER A CA 1
ATOM 2291 C C . SER A 1 342 ? 0.061 134.878 76.563 1.00 26.08 320 SER A C 1
ATOM 2292 O O . SER A 1 342 ? -1.032 134.526 77.039 1.00 25.77 320 SER A O 1
ATOM 2295 N N . LEU A 1 343 ? 0.666 134.241 75.560 1.00 25.68 321 LEU A N 1
ATOM 2296 C CA . LEU A 1 343 ? 0.086 133.045 74.937 1.00 26.23 321 LEU A CA 1
ATOM 2297 C C . LEU A 1 343 ? 0.665 131.811 75.613 1.00 26.78 321 LEU A C 1
ATOM 2298 O O . LEU A 1 343 ? 1.846 131.797 75.935 1.00 26.09 321 LEU A O 1
ATOM 2303 N N . PRO A 1 344 ? -0.150 130.760 75.798 1.00 27.67 322 PRO A N 1
ATOM 2304 C CA . PRO A 1 344 ? 0.365 129.576 76.494 1.00 28.99 322 PRO A CA 1
ATOM 2305 C C . PRO A 1 344 ? 1.588 128.974 75.803 1.00 30.38 322 PRO A C 1
ATOM 2306 O O . PRO A 1 344 ? 1.692 128.995 74.566 1.00 30.54 322 PRO A O 1
ATOM 2310 N N . GLU A 1 345 ? 2.513 128.465 76.610 1.00 31.99 323 GLU A N 1
ATOM 2311 C CA . GLU A 1 345 ? 3.748 127.858 76.130 1.00 33.70 323 GLU A CA 1
ATOM 2312 C C . GLU A 1 345 ? 3.510 126.355 76.024 1.00 34.32 323 GLU A C 1
ATOM 2313 O O . GLU A 1 345 ? 3.299 125.688 77.034 1.00 34.48 323 GLU A O 1
ATOM 2319 N N . ASN A 1 346 ? 3.525 125.823 74.809 1.00 35.18 324 ASN A N 1
ATOM 2320 C CA . ASN A 1 346 ? 3.283 124.393 74.621 1.00 35.97 324 ASN A CA 1
ATOM 2321 C C . ASN A 1 346 ? 4.562 123.592 74.405 1.00 36.72 324 ASN A C 1
ATOM 2322 O O . ASN A 1 346 ? 4.638 122.428 74.804 1.00 36.93 324 ASN A O 1
ATOM 2327 N N . GLU A 1 347 ? 5.546 124.215 73.754 1.00 37.54 325 GLU A N 1
ATOM 2328 C CA . GLU A 1 347 ? 6.806 123.565 73.374 1.00 38.75 325 GLU A CA 1
ATOM 2329 C C . GLU A 1 347 ? 7.926 124.566 73.593 1.00 39.49 325 GLU A C 1
ATOM 2330 O O . GLU A 1 347 ? 7.656 125.761 73.678 1.00 39.98 325 GLU A O 1
ATOM 2336 N N . PRO A 1 348 ? 9.193 124.100 73.670 1.00 40.48 326 PRO A N 1
ATOM 2337 C CA . PRO A 1 348 ? 10.305 125.076 73.600 1.00 40.87 326 PRO A CA 1
ATOM 2338 C C . PRO A 1 348 ? 10.410 125.751 72.212 1.00 41.35 326 PRO A C 1
ATOM 2339 O O . PRO A 1 348 ? 10.388 125.046 71.199 1.00 41.25 326 PRO A O 1
ATOM 2343 N N . GLY A 1 349 ? 10.471 127.090 72.150 1.00 41.64 327 GLY A N 1
ATOM 2344 C CA . GLY A 1 349 ? 10.247 127.957 73.319 1.00 42.17 327 GLY A CA 1
ATOM 2345 C C . GLY A 1 349 ? 10.923 129.324 73.356 1.00 42.18 327 GLY A C 1
ATOM 2346 O O . GLY A 1 349 ? 10.269 130.361 73.170 1.00 42.02 327 GLY A O 1
ATOM 2347 N N . SER A 1 350 ? 12.233 129.312 73.605 1.00 42.44 328 SER A N 1
ATOM 2348 C CA . SER A 1 350 ? 13.039 130.504 73.947 1.00 42.63 328 SER A CA 1
ATOM 2349 C C . SER A 1 350 ? 12.684 131.019 75.343 1.00 42.36 328 SER A C 1
ATOM 2350 O O . SER A 1 350 ? 12.656 130.259 76.309 1.00 41.99 328 SER A O 1
ATOM 2353 N N . LYS A 1 356 ? 10.099 134.163 76.585 1.00 37.86 334 LYS A N 1
ATOM 2354 C CA . LYS A 1 356 ? 9.771 134.084 75.160 1.00 38.34 334 LYS A CA 1
ATOM 2355 C C . LYS A 1 356 ? 8.954 132.844 74.831 1.00 37.99 334 LYS A C 1
ATOM 2356 O O . LYS A 1 356 ? 9.158 131.771 75.417 1.00 38.36 334 LYS A O 1
ATOM 2358 N N . VAL A 1 357 ? 8.046 133.005 73.869 1.00 37.01 335 VAL A N 1
ATOM 2359 C CA . VAL A 1 357 ? 6.984 132.041 73.592 1.00 35.62 335 VAL A CA 1
ATOM 2360 C C . VAL A 1 357 ? 6.584 132.073 72.100 1.00 33.90 335 VAL A C 1
ATOM 2361 O O . VAL A 1 357 ? 5.624 132.795 71.741 1.00 34.15 335 VAL A O 1
ATOM 2365 N N . ASN A 1 358 ? 7.273 131.306 71.240 1.00 30.62 336 ASN A N 1
ATOM 2366 C CA . ASN A 1 358 ? 6.862 131.218 69.808 1.00 27.68 336 ASN A CA 1
ATOM 2367 C C . ASN A 1 358 ? 5.382 130.862 69.612 1.00 25.85 336 ASN A C 1
ATOM 2368 O O . ASN A 1 358 ? 4.931 129.810 70.089 1.00 25.46 336 ASN A O 1
ATOM 2373 N N . PRO A 1 359 ? 4.621 131.729 68.903 1.00 24.06 337 PRO A N 1
ATOM 2374 C CA . PRO A 1 359 ? 3.190 131.492 68.690 1.00 22.84 337 PRO A CA 1
ATOM 2375 C C . PRO A 1 359 ? 2.920 130.419 67.629 1.00 22.05 337 PRO A C 1
ATOM 2376 O O . PRO A 1 359 ? 2.408 130.718 66.544 1.00 21.11 337 PRO A O 1
ATOM 2380 N N . THR A 1 360 ? 3.236 129.175 67.969 1.00 21.05 338 THR A N 1
ATOM 2381 C CA . THR A 1 360 ? 3.235 128.086 66.994 1.00 20.20 338 THR A CA 1
ATOM 2382 C C . THR A 1 360 ? 1.846 127.681 66.534 1.00 19.64 338 THR A C 1
ATOM 2383 O O . THR A 1 360 ? 1.699 127.190 65.422 1.00 18.74 338 THR A O 1
ATOM 2387 N N . GLN A 1 361 ? 0.836 127.858 67.383 1.00 18.86 339 GLN A N 1
ATOM 2388 C CA . GLN A 1 361 ? -0.535 127.535 66.978 1.00 18.58 339 GLN A CA 1
ATOM 2389 C C . GLN A 1 361 ? -1.086 128.545 65.948 1.00 18.50 339 GLN A C 1
ATOM 2390 O O . GLN A 1 361 ? -1.822 128.162 65.028 1.00 17.92 339 GLN A O 1
ATOM 2396 N N . CYS A 1 362 ? -0.714 129.819 66.103 1.00 18.01 340 CYS A N 1
ATOM 2397 C CA . CYS A 1 362 ? -1.041 130.855 65.114 1.00 18.17 340 CYS A CA 1
ATOM 2398 C C . CYS A 1 362 ? -0.396 130.494 63.782 1.00 17.38 340 CYS A C 1
ATOM 2399 O O . CYS A 1 362 ? -0.994 130.688 62.725 1.00 17.40 340 CYS A O 1
ATOM 2402 N N . GLU A 1 363 ? 0.831 129.977 63.838 1.00 16.67 341 GLU A N 1
ATOM 2403 C CA . GLU A 1 363 ? 1.548 129.616 62.607 1.00 15.72 341 GLU A CA 1
ATOM 2404 C C . GLU A 1 363 ? 0.911 128.433 61.891 1.00 15.38 341 GLU A C 1
ATOM 2405 O O . GLU A 1 363 ? 0.794 128.441 60.660 1.00 15.03 341 GLU A O 1
ATOM 2411 N N . ALA A 1 364 ? 0.506 127.414 62.649 1.00 14.17 342 ALA A N 1
ATOM 2412 C CA . ALA A 1 364 ? -0.210 126.292 62.055 1.00 14.00 342 ALA A CA 1
ATOM 2413 C C . ALA A 1 364 ? -1.493 126.750 61.404 1.00 13.73 342 ALA A C 1
ATOM 2414 O O . ALA A 1 364 ? -1.812 126.327 60.278 1.00 14.26 342 ALA A O 1
ATOM 2416 N N . LEU A 1 365 ? -2.242 127.598 62.106 1.00 13.19 343 LEU A N 1
ATOM 2417 C CA . LEU A 1 365 ? -3.545 128.032 61.603 1.00 13.51 343 LEU A CA 1
ATOM 2418 C C . LEU A 1 365 ? -3.377 128.940 60.382 1.00 13.07 343 LEU A C 1
ATOM 2419 O O . LEU A 1 365 ? -4.077 128.773 59.395 1.00 13.96 343 LEU A O 1
ATOM 2424 N N . THR A 1 366 ? -2.457 129.894 60.437 1.00 13.05 344 THR A N 1
ATOM 2425 C CA . THR A 1 366 ? -2.258 130.764 59.272 1.00 13.36 344 THR A CA 1
ATOM 2426 C C . THR A 1 366 ? -1.792 129.947 58.047 1.00 12.96 344 THR A C 1
ATOM 2427 O O . THR A 1 366 ? -2.275 130.173 56.944 1.00 12.36 344 THR A O 1
ATOM 2431 N N . GLN A 1 367 ? -0.895 128.981 58.245 1.00 12.09 345 GLN A N 1
ATOM 2432 C CA . GLN A 1 367 ? -0.441 128.142 57.118 1.00 12.49 345 GLN A CA 1
ATOM 2433 C C . GLN A 1 367 ? -1.589 127.387 56.458 1.00 11.98 345 GLN A C 1
ATOM 2434 O O . GLN A 1 367 ? -1.734 127.368 55.221 1.00 12.20 345 GLN A O 1
ATOM 2440 N N . VAL A 1 368 ? -2.405 126.773 57.301 1.00 11.85 346 VAL A N 1
ATOM 2441 C CA . VAL A 1 368 ? -3.641 126.129 56.891 1.00 12.40 346 VAL A CA 1
ATOM 2442 C C . VAL A 1 368 ? -4.588 127.072 56.143 1.00 13.06 346 VAL A C 1
ATOM 2443 O O . VAL A 1 368 ? -5.227 126.678 55.169 1.00 13.86 346 VAL A O 1
ATOM 2447 N N . CYS A 1 369 ? -4.699 128.317 56.598 1.00 12.91 347 CYS A N 1
ATOM 2448 C CA . CYS A 1 369 ? -5.598 129.248 55.924 1.00 13.01 347 CYS A CA 1
ATOM 2449 C C . CYS A 1 369 ? -5.098 129.582 54.520 1.00 12.18 347 CYS A C 1
ATOM 2450 O O . CYS A 1 369 ? -5.891 129.650 53.588 1.00 11.35 347 CYS A O 1
ATOM 2453 N N . VAL A 1 370 ? -3.795 129.817 54.376 1.00 11.64 348 VAL A N 1
ATOM 2454 C CA . VAL A 1 370 ? -3.231 130.048 53.037 1.00 12.39 348 VAL A CA 1
ATOM 2455 C C . VAL A 1 370 ? -3.412 128.805 52.131 1.00 12.19 348 VAL A C 1
ATOM 2456 O O . VAL A 1 370 ? -3.657 128.935 50.928 1.00 12.24 348 VAL A O 1
ATOM 2460 N N . GLN A 1 371 ? -3.307 127.606 52.709 1.00 11.96 349 GLN A N 1
ATOM 2461 C CA . GLN A 1 371 ? -3.585 126.374 51.957 1.00 12.32 349 GLN A CA 1
ATOM 2462 C C . GLN A 1 371 ? -4.995 126.395 51.377 1.00 12.98 349 GLN A C 1
ATOM 2463 O O . GLN A 1 371 ? -5.197 126.023 50.217 1.00 13.75 349 GLN A O 1
ATOM 2469 N N . VAL A 1 372 ? -5.968 126.852 52.167 1.00 13.36 350 VAL A N 1
ATOM 2470 C CA . VAL A 1 372 ? -7.354 126.940 51.709 1.00 12.70 350 VAL A CA 1
ATOM 2471 C C . VAL A 1 372 ? -7.495 127.947 50.542 1.00 13.44 350 VAL A C 1
ATOM 2472 O O . VAL A 1 372 ? -8.315 127.729 49.632 1.00 13.39 350 VAL A O 1
ATOM 2476 N N . PHE A 1 373 ? -6.701 129.026 50.550 1.00 12.92 351 PHE A N 1
ATOM 2477 C CA . PHE A 1 373 ? -6.824 130.012 49.468 1.00 13.16 351 PHE A CA 1
ATOM 2478 C C . PHE A 1 373 ? -6.413 129.358 48.141 1.00 12.99 351 PHE A C 1
ATOM 2479 O O . PHE A 1 373 ? -7.044 129.568 47.117 1.00 12.54 351 PHE A O 1
ATOM 2487 N N . GLY A 1 374 ? -5.346 128.562 48.192 1.00 13.13 352 GLY A N 1
ATOM 2488 C CA . GLY A 1 374 ? -4.848 127.819 47.043 1.00 13.34 352 GLY A CA 1
ATOM 2489 C C . GLY A 1 374 ? -5.824 126.773 46.549 1.00 13.28 352 GLY A C 1
ATOM 2490 O O . GLY A 1 374 ? -6.071 126.674 45.352 1.00 13.93 352 GLY A O 1
ATOM 2491 N N . ASN A 1 375 ? -6.380 125.997 47.478 1.00 12.84 353 ASN A N 1
ATOM 2492 C CA . ASN A 1 375 ? -7.422 125.026 47.169 1.00 12.61 353 ASN A CA 1
ATOM 2493 C C . ASN A 1 375 ? -8.624 125.665 46.485 1.00 12.58 353 ASN A C 1
ATOM 2494 O O . ASN A 1 375 ? -9.217 125.085 45.557 1.00 11.90 353 ASN A O 1
ATOM 2499 N N . HIS A 1 376 ? -8.996 126.857 46.948 1.00 12.29 354 HIS A N 1
ATOM 2500 C CA . HIS A 1 376 ? -10.148 127.525 46.375 1.00 12.67 354 HIS A CA 1
ATOM 2501 C C . HIS A 1 376 ? -9.910 127.899 44.914 1.00 12.81 354 HIS A C 1
ATOM 2502 O O . HIS A 1 376 ? -10.813 127.809 44.075 1.00 12.72 354 HIS A O 1
ATOM 2509 N N . ALA A 1 377 ? -8.683 128.299 44.601 1.00 12.82 355 ALA A N 1
ATOM 2510 C CA . ALA A 1 377 ? -8.381 128.691 43.235 1.00 13.24 355 ALA A CA 1
ATOM 2511 C C . ALA A 1 377 ? -8.470 127.451 42.318 1.00 13.67 355 ALA A C 1
ATOM 2512 O O . ALA A 1 377 ? -9.095 127.505 41.253 1.00 14.50 355 ALA A O 1
ATOM 2514 N N . ALA A 1 378 ? -7.897 126.334 42.763 1.00 13.23 356 ALA A N 1
ATOM 2515 C CA . ALA A 1 378 ? -7.923 125.088 41.997 1.00 13.85 356 ALA A CA 1
ATOM 2516 C C . ALA A 1 378 ? -9.353 124.570 41.834 1.00 13.95 356 ALA A C 1
ATOM 2517 O O . ALA A 1 378 ? -9.769 124.190 40.743 1.00 13.54 356 ALA A O 1
ATOM 2519 N N . LEU A 1 379 ? -10.113 124.614 42.924 1.00 14.95 357 LEU A N 1
ATOM 2520 C CA . LEU A 1 379 ? -11.503 124.181 42.938 1.00 15.29 357 LEU A CA 1
ATOM 2521 C C . LEU A 1 379 ? -12.381 124.992 41.986 1.00 15.70 357 LEU A C 1
ATOM 2522 O O . LEU A 1 379 ? -13.240 124.436 41.275 1.00 15.67 357 LEU A O 1
ATOM 2527 N N . THR A 1 380 ? -12.190 126.312 41.999 1.00 15.40 358 THR A N 1
ATOM 2528 C CA . THR A 1 380 ? -12.919 127.217 41.119 1.00 15.24 358 THR A CA 1
ATOM 2529 C C . THR A 1 380 ? -12.594 126.918 39.660 1.00 15.57 358 THR A C 1
ATOM 2530 O O . THR A 1 380 ? -13.497 126.776 38.834 1.00 16.18 358 THR A O 1
ATOM 2534 N N . PHE A 1 381 ? -11.308 126.826 39.341 1.00 15.34 359 PHE A N 1
ATOM 2535 C CA . PHE A 1 381 ? -10.932 126.565 37.966 1.00 16.25 359 PHE A CA 1
ATOM 2536 C C . PHE A 1 381 ? -11.467 125.222 37.455 1.00 15.89 359 PHE A C 1
ATOM 2537 O O . PHE A 1 381 ? -11.950 125.136 36.318 1.00 15.57 359 PHE A O 1
ATOM 2545 N N . ALA A 1 382 ? -11.450 124.202 38.316 1.00 14.93 360 ALA A N 1
ATOM 2546 C CA . ALA A 1 382 ? -11.989 122.883 37.954 1.00 14.88 360 ALA A CA 1
ATOM 2547 C C . ALA A 1 382 ? -13.474 122.999 37.639 1.00 14.88 360 ALA A C 1
ATOM 2548 O O . ALA A 1 382 ? -13.976 122.429 36.654 1.00 14.26 360 ALA A O 1
ATOM 2550 N N . GLY A 1 383 ? -14.155 123.786 38.468 1.00 14.88 361 GLY A N 1
ATOM 2551 C CA . GLY A 1 383 ? -15.572 124.055 38.313 1.00 14.63 361 GLY A CA 1
ATOM 2552 C C . GLY A 1 383 ? -15.906 124.682 36.976 1.00 14.52 361 GLY A C 1
ATOM 2553 O O . GLY A 1 383 ? -17.007 124.482 36.460 1.00 14.56 361 GLY A O 1
ATOM 2554 N N . SER A 1 384 ? -14.953 125.422 36.403 1.00 14.14 362 SER A N 1
ATOM 2555 C CA . SER A 1 384 ? -15.186 126.086 35.123 1.00 13.53 362 SER A CA 1
ATOM 2556 C C . SER A 1 384 ? -15.005 125.125 33.945 1.00 14.25 362 SER A C 1
ATOM 2557 O O . SER A 1 384 ? -15.467 125.400 32.830 1.00 14.30 362 SER A O 1
ATOM 2560 N N . GLN A 1 385 ? -14.333 124.006 34.194 1.00 14.16 363 GLN A N 1
ATOM 2561 C CA . GLN A 1 385 ? -13.856 123.154 33.108 1.00 15.32 363 GLN A CA 1
ATOM 2562 C C . GLN A 1 385 ? -14.779 122.006 32.668 1.00 15.71 363 GLN A C 1
ATOM 2563 O O . GLN A 1 385 ? -14.332 121.067 32.050 1.00 16.30 363 GLN A O 1
ATOM 2569 N N . GLY A 1 386 ? -16.066 122.083 32.964 1.00 17.06 364 GLY A N 1
ATOM 2570 C CA . GLY A 1 386 ? -16.997 121.050 32.494 1.00 17.92 364 GLY A CA 1
ATOM 2571 C C . GLY A 1 386 ? -17.086 121.065 30.974 1.00 18.80 364 GLY A C 1
ATOM 2572 O O . GLY A 1 386 ? -16.914 122.119 30.339 1.00 19.10 364 GLY A O 1
ATOM 2573 N N . HIS A 1 387 ? -17.325 119.897 30.387 1.00 18.90 365 HIS A N 1
ATOM 2574 C CA . HIS A 1 387 ? -17.523 119.793 28.941 1.00 19.93 365 HIS A CA 1
ATOM 2575 C C . HIS A 1 387 ? -18.831 119.103 28.677 1.00 19.42 365 HIS A C 1
ATOM 2576 O O . HIS A 1 387 ? -19.000 117.937 29.039 1.00 20.57 365 HIS A O 1
ATOM 2583 N N . PHE A 1 388 ? -19.750 119.823 28.052 1.00 19.35 366 PHE A N 1
ATOM 2584 C CA . PHE A 1 388 ? -21.032 119.257 27.651 1.00 19.60 366 PHE A CA 1
ATOM 2585 C C . PHE A 1 388 ? -21.745 118.605 28.840 1.00 19.91 366 PHE A C 1
ATOM 2586 O O . PHE A 1 388 ? -22.013 119.282 29.833 1.00 20.43 366 PHE A O 1
ATOM 2594 N N . GLU A 1 389 ? -22.036 117.308 28.767 1.00 19.77 367 GLU A N 1
ATOM 2595 C CA . GLU A 1 389 ? -22.881 116.669 29.783 1.00 19.11 367 GLU A CA 1
ATOM 2596 C C . GLU A 1 389 ? -22.168 116.334 31.085 1.00 18.99 367 GLU A C 1
ATOM 2597 O O . GLU A 1 389 ? -22.808 115.967 32.057 1.00 19.43 367 GLU A O 1
ATOM 2603 N N . LEU A 1 390 ? -20.850 116.468 31.142 1.00 18.53 368 LEU A N 1
ATOM 2604 C CA . LEU A 1 390 ? -20.159 115.990 32.330 1.00 18.02 368 LEU A CA 1
ATOM 2605 C C . LEU A 1 390 ? -18.907 116.776 32.692 1.00 17.46 368 LEU A C 1
ATOM 2606 O O . LEU A 1 390 ? -18.085 117.078 31.831 1.00 17.41 368 LEU A O 1
ATOM 2611 N N . ASN A 1 391 ? -18.776 117.106 33.973 1.00 16.77 369 ASN A N 1
ATOM 2612 C CA . ASN A 1 391 ? -17.546 117.692 34.489 1.00 15.84 369 ASN A CA 1
ATOM 2613 C C . ASN A 1 391 ? -16.675 116.547 34.938 1.00 15.48 369 ASN A C 1
ATOM 2614 O O . ASN A 1 391 ? -17.118 115.713 35.748 1.00 15.27 369 ASN A O 1
ATOM 2619 N N . VAL A 1 392 ? -15.449 116.500 34.410 1.00 15.09 370 VAL A N 1
ATOM 2620 C CA . VAL A 1 392 ? -14.521 115.397 34.679 1.00 14.76 370 VAL A CA 1
ATOM 2621 C C . VAL A 1 392 ? -13.299 115.882 35.453 1.00 14.59 370 VAL A C 1
ATOM 2622 O O . VAL A 1 392 ? -12.144 115.557 35.143 1.00 14.04 370 VAL A O 1
ATOM 2626 N N . TYR A 1 393 ? -13.587 116.667 36.487 1.00 14.72 371 TYR A N 1
ATOM 2627 C CA . TYR A 1 393 ? -12.592 117.086 37.463 1.00 14.11 371 TYR A CA 1
ATOM 2628 C C . TYR A 1 393 ? -13.083 116.726 38.874 1.00 14.45 371 TYR A C 1
ATOM 2629 O O . TYR A 1 393 ? -12.701 117.363 39.849 1.00 13.54 371 TYR A O 1
ATOM 2638 N N . ASN A 1 394 ? -13.923 115.695 38.977 1.00 14.41 372 ASN A N 1
ATOM 2639 C CA . ASN A 1 394 ? -14.576 115.375 40.252 1.00 15.54 372 ASN A CA 1
ATOM 2640 C C . ASN A 1 394 ? -13.615 115.056 41.407 1.00 15.15 372 ASN A C 1
ATOM 2641 O O . ASN A 1 394 ? -13.714 115.681 42.468 1.00 15.58 372 ASN A O 1
ATOM 2646 N N . PRO A 1 395 ? -12.670 114.106 41.204 1.00 14.84 373 PRO A N 1
ATOM 2647 C CA . PRO A 1 395 ? -11.795 113.754 42.333 1.00 14.96 373 PRO A CA 1
ATOM 2648 C C . PRO A 1 395 ? -10.950 114.943 42.824 1.00 15.00 373 PRO A C 1
ATOM 2649 O O . PRO A 1 395 ? -10.759 115.091 44.024 1.00 15.27 373 PRO A O 1
ATOM 2653 N N . LEU A 1 396 ? -10.439 115.749 41.891 1.00 15.01 374 LEU A N 1
ATOM 2654 C CA . LEU A 1 396 ? -9.726 116.971 42.212 1.00 15.62 374 LEU A CA 1
ATOM 2655 C C . LEU A 1 396 ? -10.581 117.881 43.104 1.00 15.29 374 LEU A C 1
ATOM 2656 O O . LEU A 1 396 ? -10.130 118.325 44.161 1.00 15.74 374 LEU A O 1
ATOM 2669 N N . ALA A 1 398 ? -13.329 117.156 44.895 1.00 14.19 376 ALA A N 1
ATOM 2670 C CA . ALA A 1 398 ? -13.591 116.410 46.128 1.00 13.67 376 ALA A CA 1
ATOM 2671 C C . ALA A 1 398 ? -12.409 116.504 47.051 1.00 13.41 376 ALA A C 1
ATOM 2672 O O . ALA A 1 398 ? -12.562 116.832 48.223 1.00 13.61 376 ALA A O 1
ATOM 2674 N N . TYR A 1 399 ? -11.229 116.198 46.526 1.00 13.43 377 TYR A N 1
ATOM 2675 C CA . TYR A 1 399 ? -9.997 116.228 47.323 1.00 13.63 377 TYR A CA 1
ATOM 2676 C C . TYR A 1 399 ? -9.722 117.623 47.949 1.00 13.49 377 TYR A C 1
ATOM 2677 O O . TYR A 1 399 ? -9.494 117.733 49.161 1.00 12.61 377 TYR A O 1
ATOM 2686 N N . ASN A 1 400 ? -9.784 118.673 47.131 1.00 13.29 378 ASN A N 1
ATOM 2687 C CA . ASN A 1 400 ? -9.506 120.020 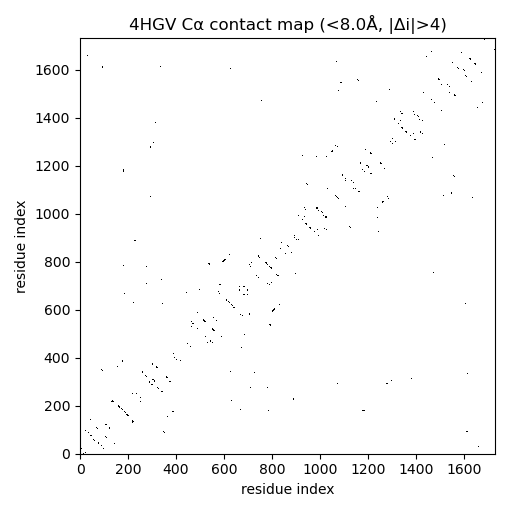47.619 1.00 13.49 378 ASN A CA 1
ATOM 2688 C C . ASN A 1 400 ? -10.511 120.496 48.655 1.00 13.38 378 ASN A C 1
ATOM 2689 O O . ASN A 1 400 ? -10.116 121.094 49.641 1.00 13.84 378 ASN A O 1
ATOM 2694 N N . PHE A 1 401 ? -11.793 120.213 48.431 1.00 13.88 379 PHE A N 1
ATOM 2695 C CA . PHE A 1 401 ? -12.853 120.594 49.359 1.00 14.77 379 PHE A CA 1
ATOM 2696 C C . PHE A 1 401 ? -12.650 119.917 50.703 1.00 15.22 379 PHE A C 1
ATOM 2697 O O . PHE A 1 401 ? -12.702 120.558 51.749 1.00 14.25 379 PHE A O 1
ATOM 2705 N N . LEU A 1 402 ? -12.416 118.608 50.658 1.00 15.44 380 LEU A N 1
ATOM 2706 C CA . LEU A 1 402 ? -12.342 117.832 51.880 1.00 15.76 380 LEU A CA 1
ATOM 2707 C C . LEU A 1 402 ? -11.065 118.123 52.650 1.00 15.97 380 LEU A C 1
ATOM 2708 O O . LEU A 1 402 ? -11.083 118.163 53.887 1.00 16.41 380 LEU A O 1
ATOM 2713 N N . GLN A 1 403 ? -9.971 118.382 51.925 1.00 15.67 381 GLN A N 1
ATOM 2714 C CA . GLN A 1 403 ? -8.741 118.834 52.565 1.00 15.23 381 GLN A CA 1
ATOM 2715 C C . GLN A 1 403 ? -8.939 120.195 53.261 1.00 15.23 381 GLN A C 1
ATOM 2716 O O . GLN A 1 403 ? -8.512 120.368 54.399 1.00 14.56 381 GLN A O 1
ATOM 2722 N N . SER A 1 404 ? -9.567 121.151 52.572 1.00 15.46 382 SER A N 1
ATOM 2723 C CA . SER A 1 404 ? -9.923 122.439 53.197 1.00 15.79 382 SER A CA 1
ATOM 2724 C C . SER A 1 404 ? -10.721 122.250 54.496 1.00 16.07 382 SER A C 1
ATOM 2725 O O . SER A 1 404 ? -10.368 122.806 55.531 1.00 16.04 382 SER A O 1
ATOM 2728 N N . VAL A 1 405 ? -11.782 121.449 54.425 1.00 15.73 383 VAL A N 1
ATOM 2729 C CA . VAL A 1 405 ? -12.618 121.147 55.587 1.00 15.60 383 VAL A CA 1
ATOM 2730 C C . VAL A 1 405 ? -11.827 120.484 56.718 1.00 16.31 383 VAL A C 1
ATOM 2731 O O . VAL A 1 405 ? -11.872 120.948 57.867 1.00 16.74 383 VAL A O 1
ATOM 2735 N N . GLN A 1 406 ? -11.080 119.426 56.398 1.00 16.27 384 GLN A N 1
ATOM 2736 C CA . GLN A 1 406 ? -10.272 118.735 57.398 1.00 16.76 384 GLN A CA 1
ATOM 2737 C C . GLN A 1 406 ? -9.273 119.684 58.086 1.00 16.88 384 GLN A C 1
ATOM 2738 O O . GLN A 1 406 ? -9.209 119.753 59.319 1.00 16.81 384 GLN A O 1
ATOM 2744 N N . LEU A 1 407 ? -8.504 120.416 57.287 1.00 16.29 385 LEU A N 1
ATOM 2745 C CA . LEU A 1 407 ? -7.449 121.278 57.815 1.00 15.92 385 LEU A CA 1
ATOM 2746 C C . LEU A 1 407 ? -7.991 122.423 58.682 1.00 16.16 385 LEU A C 1
ATOM 2747 O O . LEU A 1 407 ? -7.457 122.692 59.746 1.00 16.41 385 LEU A O 1
ATOM 2752 N N . LEU A 1 408 ? -9.059 123.064 58.225 1.00 16.64 386 LEU A N 1
ATOM 2753 C CA . LEU A 1 408 ? -9.672 124.167 58.951 1.00 17.86 386 LEU A CA 1
ATOM 2754 C C . LEU A 1 408 ? -10.328 123.721 60.255 1.00 17.70 386 LEU A C 1
ATOM 2755 O O . LEU A 1 408 ? -10.156 124.366 61.297 1.00 18.53 386 LEU A O 1
ATOM 2760 N N . ALA A 1 409 ? -11.081 122.627 60.201 1.00 17.76 387 ALA A N 1
ATOM 2761 C CA . ALA A 1 409 ? -11.661 122.045 61.411 1.00 17.66 387 ALA A CA 1
ATOM 2762 C C . ALA A 1 409 ? -10.560 121.671 62.407 1.00 17.66 387 ALA A C 1
ATOM 2763 O O . ALA A 1 409 ? -10.557 122.162 63.539 1.00 17.37 387 ALA A O 1
ATOM 2765 N N . ASP A 1 410 ? -9.601 120.848 61.978 1.00 17.57 388 ASP A N 1
ATOM 2766 C CA . ASP A 1 410 ? -8.491 120.450 62.852 1.00 17.76 388 ASP A CA 1
ATOM 2767 C C . ASP A 1 410 ? -7.765 121.650 63.434 1.00 17.80 388 ASP A C 1
ATOM 2768 O O . ASP A 1 410 ? -7.485 121.679 64.638 1.00 18.19 388 ASP A O 1
ATOM 2773 N N . ALA A 1 411 ? -7.437 122.627 62.588 1.00 17.40 389 ALA A N 1
ATOM 2774 C CA . ALA A 1 411 ? -6.652 123.778 63.049 1.00 17.11 389 ALA A CA 1
ATOM 2775 C C . ALA A 1 411 ? -7.463 124.699 63.957 1.00 16.64 389 ALA A C 1
ATOM 2776 O O . ALA A 1 411 ? -6.924 125.216 64.928 1.00 17.32 389 ALA A O 1
ATOM 2778 N N . ALA A 1 412 ? -8.748 124.881 63.666 1.00 16.97 390 ALA A N 1
ATOM 2779 C CA . ALA A 1 412 ? -9.603 125.675 64.546 1.00 17.62 390 ALA A CA 1
ATOM 2780 C C . ALA A 1 412 ? -9.656 125.078 65.957 1.00 18.29 390 ALA A C 1
ATOM 2781 O O . ALA A 1 412 ? -9.591 125.815 66.947 1.00 18.49 390 ALA A O 1
ATOM 2783 N N . ILE A 1 413 ? -9.784 123.752 66.043 1.00 18.88 391 ILE A N 1
ATOM 2784 C CA . ILE A 1 413 ? -9.877 123.061 67.339 1.00 19.21 391 ILE A CA 1
ATOM 2785 C C . ILE A 1 413 ? -8.563 123.210 68.073 1.00 18.80 391 ILE A C 1
ATOM 2786 O O . ILE A 1 413 ? -8.529 123.581 69.245 1.00 19.54 391 ILE A O 1
ATOM 2791 N N . SER A 1 414 ? -7.472 122.946 67.373 1.00 18.13 392 SER A N 1
ATOM 2792 C CA . SER A 1 414 ? -6.172 122.991 67.984 1.00 17.85 392 SER A CA 1
ATOM 2793 C C . SER A 1 414 ? -5.787 124.407 68.467 1.00 17.96 392 SER A C 1
ATOM 2794 O O . SER A 1 414 ? -5.230 124.573 69.548 1.00 16.96 392 SER A O 1
ATOM 2797 N N . PHE A 1 415 ? -6.087 125.415 67.652 1.00 17.81 393 PHE A N 1
ATOM 2798 C CA . PHE A 1 415 ? -5.844 126.814 68.007 1.00 17.69 393 PHE A CA 1
ATOM 2799 C C . PHE A 1 415 ? -6.676 127.202 69.241 1.00 18.18 393 PHE A C 1
ATOM 2800 O O . PHE A 1 415 ? -6.168 127.873 70.139 1.00 18.27 393 PHE A O 1
ATOM 2808 N N . THR A 1 416 ? -7.938 126.778 69.279 1.00 18.12 394 THR A N 1
ATOM 2809 C CA . THR A 1 416 ? -8.794 126.998 70.441 1.00 19.33 394 THR A CA 1
ATOM 2810 C C . THR A 1 416 ? -8.188 126.390 71.718 1.00 19.91 394 THR A C 1
ATOM 2811 O O . THR A 1 416 ? -7.933 127.109 72.694 1.00 20.14 394 THR A O 1
ATOM 2815 N N . ASP A 1 417 ? -7.933 125.081 71.687 1.00 20.74 395 ASP A N 1
ATOM 2816 C CA . ASP A 1 417 ? -7.496 124.342 72.874 1.00 21.56 395 ASP A CA 1
ATOM 2817 C C . ASP A 1 417 ? -6.089 124.676 73.322 1.00 21.69 395 ASP A C 1
ATOM 2818 O O . ASP A 1 417 ? -5.833 124.787 74.512 1.00 21.73 395 ASP A O 1
ATOM 2823 N N . ASN A 1 418 ? -5.175 124.824 72.371 1.00 21.42 396 ASN A N 1
ATOM 2824 C CA . ASN A 1 418 ? -3.779 124.989 72.709 1.00 21.75 396 ASN A CA 1
ATOM 2825 C C . ASN A 1 418 ? -3.312 126.432 72.656 1.00 21.95 396 ASN A C 1
ATOM 2826 O O . ASN A 1 418 ? -2.125 126.708 72.869 1.00 21.84 396 ASN A O 1
ATOM 2831 N N . CYS A 1 419 ? -4.225 127.355 72.368 1.00 22.02 397 CYS A N 1
ATOM 2832 C CA . CYS A 1 419 ? -3.864 128.773 72.421 1.00 22.80 397 CYS A CA 1
ATOM 2833 C C . CYS A 1 419 ? -4.964 129.649 73.030 1.00 22.55 397 CYS A C 1
ATOM 2834 O O . CYS A 1 419 ? -4.785 130.186 74.122 1.00 23.14 397 CYS A O 1
ATOM 2837 N N . VAL A 1 420 ? -6.101 129.775 72.358 1.00 22.27 398 VAL A N 1
ATOM 2838 C CA . VAL A 1 420 ? -7.120 130.751 72.769 1.00 22.43 398 VAL A CA 1
ATOM 2839 C C . VAL A 1 420 ? -7.564 130.641 74.243 1.00 23.02 398 VAL A C 1
ATOM 2840 O O . VAL A 1 420 ? -7.587 131.648 74.960 1.00 23.15 398 VAL A O 1
ATOM 2844 N N . VAL A 1 421 ? -7.908 129.430 74.688 1.00 23.40 399 VAL A N 1
ATOM 2845 C CA . VAL A 1 421 ? -8.464 129.240 76.038 1.00 23.76 399 VAL A CA 1
ATOM 2846 C C . VAL A 1 421 ? -7.480 129.685 77.113 1.00 23.57 399 VAL A C 1
ATOM 2847 O O . VAL A 1 421 ? -7.894 130.161 78.162 1.00 23.69 399 VAL A O 1
ATOM 2851 N N . GLY A 1 422 ? -6.188 129.557 76.824 1.00 23.01 400 GLY A N 1
ATOM 2852 C CA . GLY A 1 422 ? -5.140 129.914 77.770 1.00 23.18 400 GLY A CA 1
ATOM 2853 C C . GLY A 1 422 ? -4.555 131.303 77.624 1.00 22.94 400 GLY A C 1
ATOM 2854 O O . GLY A 1 422 ? -3.612 131.647 78.332 1.00 22.59 400 GLY A O 1
ATOM 2855 N N . ILE A 1 423 ? -5.100 132.107 76.709 1.00 22.86 401 ILE A N 1
ATOM 2856 C CA . ILE A 1 423 ? -4.554 133.447 76.473 1.00 23.06 401 ILE A CA 1
ATOM 2857 C C . ILE A 1 423 ? -4.768 134.301 77.709 1.00 23.42 401 ILE A C 1
ATOM 2858 O O . ILE A 1 423 ? -5.868 134.336 78.240 1.00 23.47 401 ILE A O 1
ATOM 2863 N N . GLU A 1 424 ? -3.705 134.953 78.174 1.00 24.40 402 GLU A N 1
ATOM 2864 C CA . GLU A 1 424 ? -3.805 135.878 79.299 1.00 26.07 402 GLU A CA 1
ATOM 2865 C C . GLU A 1 424 ? -3.382 137.287 78.900 1.00 25.95 402 GLU A C 1
ATOM 2866 O O . GLU A 1 424 ? -2.441 137.463 78.118 1.00 26.38 402 GLU A O 1
ATOM 2872 N N . ALA A 1 425 ? -4.108 138.284 79.404 1.00 25.72 403 ALA A N 1
ATOM 2873 C CA . ALA A 1 425 ? -3.767 139.674 79.150 1.00 25.72 403 ALA A CA 1
ATOM 2874 C C . ALA A 1 425 ? -2.584 140.070 80.015 1.00 25.96 403 ALA A C 1
ATOM 2875 O O . ALA A 1 425 ? -2.483 139.662 81.175 1.00 26.03 403 ALA A O 1
ATOM 2877 N N . ARG A 1 426 ? -1.691 140.868 79.454 1.00 25.91 404 ARG A N 1
ATOM 2878 C CA . ARG A 1 426 ? -0.599 141.439 80.215 1.00 26.51 404 ARG A CA 1
ATOM 2879 C C . ARG A 1 426 ? -1.021 142.848 80.677 1.00 26.89 404 ARG A C 1
ATOM 2880 O O . ARG A 1 426 ? -0.645 143.873 80.082 1.00 25.93 404 ARG A O 1
ATOM 2888 N N . GLU A 1 427 ? -1.821 142.880 81.738 1.00 27.81 405 GLU A N 1
ATOM 2889 C CA . GLU A 1 427 ? -2.539 144.100 82.127 1.00 29.41 405 GLU A CA 1
ATOM 2890 C C . GLU A 1 427 ? -1.607 145.234 82.509 1.00 29.62 405 GLU A C 1
ATOM 2891 O O . GLU A 1 427 ? -1.868 146.384 82.173 1.00 29.61 405 GLU A O 1
ATOM 2897 N N . ASP A 1 428 ? -0.505 144.902 83.174 1.00 30.35 406 ASP A N 1
ATOM 2898 C CA . ASP A 1 428 ? 0.461 145.910 83.616 1.00 31.11 406 ASP A CA 1
ATOM 2899 C C . ASP A 1 428 ? 1.178 146.551 82.430 1.00 30.69 406 ASP A C 1
ATOM 2900 O O . ASP A 1 428 ? 1.373 147.770 82.402 1.00 30.30 406 ASP A O 1
ATOM 2905 N N . ASN A 1 429 ? 1.556 145.730 81.445 1.00 29.86 407 ASN A N 1
ATOM 2906 C CA . ASN A 1 429 ? 2.081 146.225 80.164 1.00 28.77 407 ASN A CA 1
ATOM 2907 C C . ASN A 1 429 ? 1.121 147.162 79.448 1.00 27.59 407 ASN A C 1
ATOM 2908 O O . ASN A 1 429 ? 1.517 148.228 78.992 1.00 27.64 407 ASN A O 1
ATOM 2913 N N . ILE A 1 430 ? -0.133 146.732 79.332 1.00 26.24 408 ILE A N 1
ATOM 2914 C CA . ILE A 1 430 ? -1.164 147.465 78.608 1.00 25.37 408 ILE A CA 1
ATOM 2915 C C . ILE A 1 430 ? -1.473 148.793 79.312 1.00 26.02 408 ILE A C 1
ATOM 2916 O O . ILE A 1 430 ? -1.543 149.840 78.667 1.00 25.21 408 ILE A O 1
ATOM 2921 N N . LYS A 1 431 ? -1.656 148.730 80.629 1.00 26.55 409 LYS A N 1
ATOM 2922 C CA . LYS A 1 431 ? -1.912 149.922 81.435 1.00 27.88 409 LYS A CA 1
ATOM 2923 C C . LYS A 1 431 ? -0.773 150.910 81.267 1.00 27.92 409 LYS A C 1
ATOM 2924 O O . LYS A 1 431 ? -1.016 152.098 81.046 1.00 27.89 409 LYS A O 1
ATOM 2930 N N . ALA A 1 432 ? 0.465 150.420 81.364 1.00 28.03 410 ALA A N 1
ATOM 2931 C CA . ALA A 1 432 ? 1.637 151.289 81.217 1.00 28.68 410 ALA A CA 1
ATOM 2932 C C . ALA A 1 432 ? 1.734 151.964 79.848 1.00 28.84 410 ALA A C 1
ATOM 2933 O O . ALA A 1 432 ? 2.136 153.125 79.763 1.00 29.26 410 ALA A O 1
ATOM 2935 N N . ALA A 1 433 ? 1.368 151.262 78.778 1.00 28.77 411 ALA A N 1
ATOM 2936 C CA . ALA A 1 433 ? 1.326 151.905 77.459 1.00 28.58 411 ALA A CA 1
ATOM 2937 C C . ALA A 1 433 ? 0.176 152.913 77.380 1.00 28.45 411 ALA A C 1
ATOM 2938 O O . ALA A 1 433 ? 0.312 153.964 76.762 1.00 28.09 411 ALA A O 1
ATOM 2940 N N . LEU A 1 434 ? -0.945 152.592 78.021 1.00 28.38 412 LEU A N 1
ATOM 2941 C CA . LEU A 1 434 ? -2.107 153.479 78.046 1.00 29.18 412 LEU A CA 1
ATOM 2942 C C . LEU A 1 434 ? -1.797 154.849 78.692 1.00 30.14 412 LEU A C 1
ATOM 2943 O O . LEU A 1 434 ? -2.287 155.893 78.239 1.00 29.53 412 LEU A O 1
ATOM 2948 N N . ASP A 1 435 ? -0.984 154.826 79.746 1.00 31.19 413 ASP A N 1
ATOM 2949 C CA . ASP A 1 435 ? -0.545 156.044 80.422 1.00 32.68 413 ASP A CA 1
ATOM 2950 C C . ASP A 1 435 ? 0.574 156.783 79.671 1.00 32.97 413 ASP A C 1
ATOM 2951 O O . ASP A 1 435 ? 0.715 157.994 79.811 1.00 33.40 413 ASP A O 1
ATOM 2956 N N . ARG A 1 436 ? 1.367 156.052 78.888 1.00 33.81 414 ARG A N 1
ATOM 2957 C CA . ARG A 1 436 ? 2.434 156.647 78.070 1.00 34.72 414 ARG A CA 1
ATOM 2958 C C . ARG A 1 436 ? 1.917 157.265 76.773 1.00 34.76 414 ARG A C 1
ATOM 2959 O O . ARG A 1 436 ? 2.632 158.021 76.114 1.00 34.95 414 ARG A O 1
ATOM 2967 N N . SER A 1 437 ? 0.675 156.963 76.417 1.00 34.70 415 SER A N 1
ATOM 2968 C CA . SER A 1 437 ? 0.136 157.338 75.119 1.00 34.90 415 SER A CA 1
ATOM 2969 C C . SER A 1 437 ? -0.148 158.827 74.960 1.00 35.55 415 SER A C 1
ATOM 2970 O O . SER A 1 437 ? -0.590 159.491 75.900 1.00 35.36 415 SER A O 1
ATOM 2973 N N . LEU A 1 438 ? 0.079 159.325 73.747 1.00 36.17 416 LEU A N 1
ATOM 2974 C CA . LEU A 1 438 ? -0.236 160.701 73.373 1.00 37.42 416 LEU A CA 1
ATOM 2975 C C . LEU A 1 438 ? -1.679 160.839 72.905 1.00 38.22 416 LEU A C 1
ATOM 2976 O O . LEU A 1 438 ? -2.209 161.944 72.826 1.00 38.10 416 LEU A O 1
ATOM 2989 N N . LEU A 1 440 ? -4.616 160.388 74.081 1.00 41.99 418 LEU A N 1
ATOM 2990 C CA . LEU A 1 440 ? -5.685 160.813 74.974 1.00 42.74 418 LEU A CA 1
ATOM 2991 C C . LEU A 1 440 ? -5.765 162.328 75.198 1.00 43.48 418 LEU A C 1
ATOM 2992 O O . LEU A 1 440 ? -6.609 162.770 75.972 1.00 43.54 418 LEU A O 1
ATOM 2997 N N . VAL A 1 441 ? -4.912 163.114 74.528 1.00 44.66 419 VAL A N 1
ATOM 2998 C CA . VAL A 1 441 ? -4.949 164.588 74.648 1.00 45.81 419 VAL A CA 1
ATOM 2999 C C . VAL A 1 441 ? -6.302 165.179 74.291 1.00 46.51 419 VAL A C 1
ATOM 3000 O O . VAL A 1 441 ? -6.734 166.161 74.892 1.00 46.57 419 VAL A O 1
ATOM 3004 N N . THR A 1 442 ? -6.959 164.574 73.307 1.00 47.52 420 THR A N 1
ATOM 3005 C CA . THR A 1 442 ? -8.275 165.012 72.850 1.00 48.69 420 THR A CA 1
ATOM 3006 C C . THR A 1 442 ? -9.306 165.238 73.981 1.00 49.26 420 THR A C 1
ATOM 3007 O O . THR A 1 442 ? -10.250 166.008 73.806 1.00 49.43 420 THR A O 1
ATOM 3011 N N . ALA A 1 443 ? -9.110 164.582 75.129 1.00 49.98 421 ALA A N 1
ATOM 3012 C CA . ALA A 1 443 ? -10.005 164.718 76.294 1.00 50.68 421 ALA A CA 1
ATOM 3013 C C . ALA A 1 443 ? -9.850 166.057 77.025 1.00 51.30 421 ALA A C 1
ATOM 3014 O O . ALA A 1 443 ? -10.775 166.517 77.699 1.00 50.95 421 ALA A O 1
ATOM 3016 N N . LEU A 1 444 ? -8.670 166.660 76.900 1.00 52.39 422 LEU A N 1
ATOM 3017 C CA . LEU A 1 444 ? -8.393 167.980 77.458 1.00 53.64 422 LEU A CA 1
ATOM 3018 C C . LEU A 1 444 ? -8.975 169.093 76.586 1.00 54.72 422 LEU A C 1
ATOM 3019 O O . LEU A 1 444 ? -9.268 170.181 77.080 1.00 55.03 422 LEU A O 1
ATOM 3024 N N . ALA A 1 445 ? -9.146 168.807 75.295 1.00 56.12 423 ALA A N 1
ATOM 3025 C CA . ALA A 1 445 ? -9.574 169.806 74.301 1.00 57.34 423 ALA A CA 1
ATOM 3026 C C . ALA A 1 445 ? -10.794 170.661 74.685 1.00 58.23 423 ALA A C 1
ATOM 3027 O O . ALA A 1 445 ? -10.743 171.883 74.538 1.00 58.59 423 ALA A O 1
ATOM 3029 N N . PRO A 1 446 ? -11.894 170.038 75.167 1.00 59.10 424 PRO A N 1
ATOM 3030 C CA . PRO A 1 446 ? -13.005 170.908 75.574 1.00 59.56 424 PRO A CA 1
ATOM 3031 C C . PRO A 1 446 ? -12.673 171.881 76.717 1.00 59.96 424 PRO A C 1
ATOM 3032 O O . PRO A 1 446 ? -13.149 173.016 76.699 1.00 60.15 424 PRO A O 1
ATOM 3036 N N . LYS A 1 447 ? -11.858 171.461 77.684 1.00 60.40 425 LYS A N 1
ATOM 3037 C CA . LYS A 1 447 ? -11.536 172.332 78.819 1.00 60.75 425 LYS A CA 1
ATOM 3038 C C . LYS A 1 447 ? -10.476 173.384 78.488 1.00 60.78 425 LYS A C 1
ATOM 3039 O O . LYS A 1 447 ? -10.677 174.567 78.757 1.00 60.82 425 LYS A O 1
ATOM 3045 N N . ILE A 1 448 ? -9.359 172.958 77.901 1.00 60.83 426 ILE A N 1
ATOM 3046 C CA . ILE A 1 448 ? -8.215 173.853 77.660 1.00 60.74 426 ILE A CA 1
ATOM 3047 C C . ILE A 1 448 ? -8.126 174.405 76.219 1.00 60.53 426 ILE A C 1
ATOM 3048 O O . ILE A 1 448 ? -7.290 175.263 75.939 1.00 60.58 426 ILE A O 1
ATOM 3053 N N . GLY A 1 449 ? -8.991 173.932 75.319 1.00 60.39 427 GLY A N 1
ATOM 3054 C CA . GLY A 1 449 ? -8.973 174.369 73.909 1.00 60.14 427 GLY A CA 1
ATOM 3055 C C . GLY A 1 449 ? -8.072 173.547 72.993 1.00 59.96 427 GLY A C 1
ATOM 3056 O O . GLY A 1 449 ? -7.052 173.007 73.432 1.00 59.89 427 GLY A O 1
ATOM 3057 N N . TYR A 1 450 ? -8.437 173.483 71.711 1.00 59.82 428 TYR A N 1
ATOM 3058 C CA . TYR A 1 450 ? -7.778 172.606 70.724 1.00 59.69 428 TYR A CA 1
ATOM 3059 C C . TYR A 1 450 ? -6.307 172.913 70.400 1.00 59.67 428 TYR A C 1
ATOM 3060 O O . TYR A 1 450 ? -5.614 172.070 69.834 1.00 59.77 428 TYR A O 1
ATOM 3062 N N . ASP A 1 451 ? -5.834 174.108 70.750 1.00 59.59 429 ASP A N 1
ATOM 3063 C CA . ASP A 1 451 ? -4.456 174.506 70.441 1.00 59.37 429 ASP A CA 1
ATOM 3064 C C . ASP A 1 451 ? -3.509 174.253 71.608 1.00 58.80 429 ASP A C 1
ATOM 3065 O O . ASP A 1 451 ? -2.313 174.025 71.407 1.00 58.81 429 ASP A O 1
ATOM 3070 N N . ASN A 1 452 ? -4.047 174.294 72.824 1.00 58.04 430 ASN A N 1
ATOM 3071 C CA . ASN A 1 452 ? -3.255 174.044 74.031 1.00 57.29 430 ASN A CA 1
ATOM 3072 C C . ASN A 1 452 ? -3.046 172.558 74.314 1.00 56.38 430 ASN A C 1
ATOM 3073 O O . ASN A 1 452 ? -2.064 172.171 74.956 1.00 56.19 430 ASN A O 1
ATOM 3078 N N . ALA A 1 453 ? -3.977 171.734 73.839 1.00 55.42 431 ALA A N 1
ATOM 3079 C CA . ALA A 1 453 ? -3.849 170.280 73.931 1.00 54.38 431 ALA A CA 1
ATOM 3080 C C . ALA A 1 453 ? -2.720 169.784 73.026 1.00 53.64 431 ALA A C 1
ATOM 3081 O O . ALA A 1 453 ? -1.897 168.960 73.439 1.00 53.49 431 ALA A O 1
ATOM 3083 N N . ALA A 1 454 ? -2.682 170.311 71.802 1.00 52.76 432 ALA A N 1
ATOM 3084 C CA . ALA A 1 454 ? -1.629 169.999 70.833 1.00 51.83 432 ALA A CA 1
ATOM 3085 C C . ALA A 1 454 ? -0.242 170.423 71.329 1.00 51.11 432 ALA A C 1
ATOM 3086 O O . ALA A 1 454 ? 0.741 169.720 71.105 1.00 51.01 432 ALA A O 1
ATOM 3088 N N . LYS A 1 455 ? -0.174 171.561 72.017 1.00 50.20 433 LYS A N 1
ATOM 3089 C CA . LYS A 1 455 ? 1.085 172.045 72.586 1.00 49.36 433 LYS A CA 1
ATOM 3090 C C . LYS A 1 455 ? 1.590 171.092 73.667 1.00 48.79 433 LYS A C 1
ATOM 3091 O O . LYS A 1 455 ? 2.795 170.872 73.793 1.00 48.31 433 LYS A O 1
ATOM 3093 N N . ILE A 1 456 ? 0.655 170.536 74.441 1.00 48.27 434 ILE A N 1
ATOM 3094 C CA . ILE A 1 456 ? 0.959 169.482 75.408 1.00 47.80 434 ILE A CA 1
ATOM 3095 C C . ILE A 1 456 ? 1.513 168.244 74.699 1.00 47.51 434 ILE A C 1
ATOM 3096 O O . ILE A 1 456 ? 2.527 167.676 75.117 1.00 47.30 434 ILE A O 1
ATOM 3101 N N . ALA A 1 457 ? 0.841 167.842 73.624 1.00 47.41 435 ALA A N 1
ATOM 3102 C CA . ALA A 1 457 ? 1.211 166.629 72.899 1.00 47.68 435 ALA A CA 1
ATOM 3103 C C . ALA A 1 457 ? 2.599 166.725 72.249 1.00 47.73 435 ALA A C 1
ATOM 3104 O O . ALA A 1 457 ? 3.439 165.846 72.463 1.00 47.71 435 ALA A O 1
ATOM 3106 N N . LYS A 1 458 ? 2.848 167.803 71.499 1.00 48.10 436 LYS A N 1
ATOM 3107 C CA . LYS A 1 458 ? 4.145 168.013 70.824 1.00 48.27 436 LYS A CA 1
ATOM 3108 C C . LYS A 1 458 ? 5.315 168.016 71.806 1.00 48.18 436 LYS A C 1
ATOM 3109 O O . LYS A 1 458 ? 6.383 167.468 71.518 1.00 48.11 436 LYS A O 1
ATOM 3115 N N . THR A 1 459 ? 5.102 168.635 72.967 1.00 48.12 437 THR A N 1
ATOM 3116 C CA . THR A 1 459 ? 6.145 168.762 73.978 1.00 48.07 437 THR A CA 1
ATOM 3117 C C . THR A 1 459 ? 6.420 167.408 74.595 1.00 48.23 437 THR A C 1
ATOM 3118 O O . THR A 1 459 ? 7.577 167.008 74.734 1.00 48.02 437 THR A O 1
ATOM 3122 N N . ALA A 1 460 ? 5.346 166.696 74.947 1.00 48.45 438 ALA A N 1
ATOM 3123 C CA . ALA A 1 460 ? 5.450 165.300 75.361 1.00 48.40 438 ALA A CA 1
ATOM 3124 C C . ALA A 1 460 ? 6.202 164.481 74.303 1.00 48.38 438 ALA A C 1
ATOM 3125 O O . ALA A 1 460 ? 7.123 163.730 74.636 1.00 48.09 438 ALA A O 1
ATOM 3127 N N . HIS A 1 461 ? 5.826 164.669 73.036 1.00 48.70 439 HIS A N 1
ATOM 3128 C CA . HIS A 1 461 ? 6.461 163.975 71.908 1.00 49.34 439 HIS A CA 1
ATOM 3129 C C . HIS A 1 461 ? 7.958 164.264 71.827 1.00 49.66 439 HIS A C 1
ATOM 3130 O O . HIS A 1 461 ? 8.760 163.338 71.809 1.00 49.78 43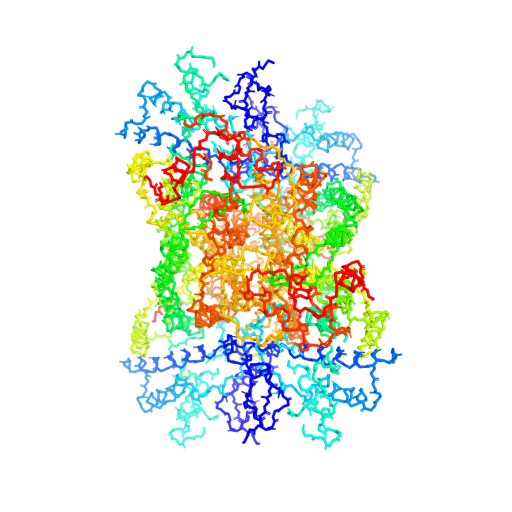9 HIS A O 1
ATOM 3137 N N . LYS A 1 462 ? 8.326 165.545 71.808 1.00 50.24 440 LYS A N 1
ATOM 3138 C CA . LYS A 1 462 ? 9.736 165.942 71.711 1.00 50.73 440 LYS A CA 1
ATOM 3139 C C . LYS A 1 462 ? 10.554 165.530 72.938 1.00 50.62 440 LYS A C 1
ATOM 3140 O O . LYS A 1 462 ? 11.669 165.017 72.803 1.00 50.50 440 LYS A O 1
ATOM 3146 N N . ASN A 1 463 ? 9.990 165.752 74.126 1.00 50.51 441 ASN A N 1
ATOM 3147 C CA . ASN A 1 463 ? 10.686 165.490 75.380 1.00 50.42 441 ASN A CA 1
ATOM 3148 C C . ASN A 1 463 ? 10.722 164.009 75.743 1.00 50.12 441 ASN A C 1
ATOM 3149 O O . ASN A 1 463 ? 11.585 163.577 76.513 1.00 50.13 441 ASN A O 1
ATOM 3154 N N . GLY A 1 464 ? 9.784 163.236 75.196 1.00 49.71 442 GLY A N 1
ATOM 3155 C CA . GLY A 1 464 ? 9.635 161.827 75.570 1.00 49.03 442 GLY A CA 1
ATOM 3156 C C . GLY A 1 464 ? 8.951 161.684 76.922 1.00 48.62 442 GLY A C 1
ATOM 3157 O O . GLY A 1 464 ? 9.196 160.728 77.664 1.00 48.41 442 GLY A O 1
ATOM 3158 N N . THR A 1 465 ? 8.085 162.644 77.235 1.00 48.23 443 THR A N 1
ATOM 3159 C CA . THR A 1 465 ? 7.400 162.688 78.524 1.00 47.83 443 THR A CA 1
ATOM 3160 C C . THR A 1 465 ? 5.933 162.315 78.345 1.00 47.54 443 THR A C 1
ATOM 3161 O O . THR A 1 465 ? 5.457 162.207 77.212 1.00 47.46 443 THR A O 1
ATOM 3165 N N . THR A 1 466 ? 5.226 162.113 79.455 1.00 46.93 444 THR A N 1
ATOM 3166 C CA . THR A 1 466 ? 3.813 161.745 79.404 1.00 46.46 444 THR A CA 1
ATOM 3167 C C . THR A 1 466 ? 2.932 162.978 79.246 1.00 46.35 444 THR A C 1
ATOM 3168 O O . THR A 1 466 ? 3.404 164.111 79.390 1.00 46.36 444 THR A O 1
ATOM 3172 N N . LEU A 1 467 ? 1.652 162.756 78.949 1.00 46.05 445 LEU A N 1
ATOM 3173 C CA . LEU A 1 467 ? 0.689 163.845 78.862 1.00 46.09 445 LEU A CA 1
ATOM 3174 C C . LEU A 1 467 ? 0.499 164.544 80.210 1.00 46.52 445 LEU A C 1
ATOM 3175 O O . LEU A 1 467 ? 0.330 165.762 80.252 1.00 46.19 445 LEU A O 1
ATOM 3180 N N . ARG A 1 468 ? 0.536 163.769 81.297 1.00 47.00 446 ARG A N 1
ATOM 3181 C CA . ARG A 1 468 ? 0.370 164.310 82.651 1.00 47.61 446 ARG A CA 1
ATOM 3182 C C . ARG A 1 468 ? 1.475 165.306 83.009 1.00 48.10 446 ARG A C 1
ATOM 3183 O O . ARG A 1 468 ? 1.191 166.453 83.367 1.00 48.21 446 ARG A O 1
ATOM 3191 N N . GLU A 1 469 ? 2.725 164.852 82.901 1.00 48.71 447 GLU A N 1
ATOM 3192 C CA . GLU A 1 469 ? 3.908 165.663 83.196 1.00 49.46 447 GLU A CA 1
ATOM 3193 C C . GLU A 1 469 ? 3.897 167.022 82.491 1.00 49.70 447 GLU A C 1
ATOM 3194 O O . GLU A 1 469 ? 4.299 168.029 83.076 1.00 49.86 447 GLU A O 1
ATOM 3200 N N . GLU A 1 470 ? 3.412 167.047 81.251 1.00 49.86 448 GLU A N 1
ATOM 3201 C CA . GLU A 1 470 ? 3.365 168.277 80.465 1.00 50.09 448 GLU A CA 1
ATOM 3202 C C . GLU A 1 470 ? 2.116 169.121 80.714 1.00 50.32 448 GLU A C 1
ATOM 3203 O O . GLU A 1 470 ? 2.178 170.355 80.654 1.00 50.47 448 GLU A O 1
ATOM 3209 N N . ALA A 1 471 ? 0.989 168.470 80.991 1.00 50.30 449 ALA A N 1
ATOM 3210 C CA . ALA A 1 471 ? -0.254 169.193 81.265 1.00 50.70 449 ALA A CA 1
ATOM 3211 C C . ALA A 1 471 ? -0.281 169.810 82.670 1.00 50.91 449 ALA A C 1
ATOM 3212 O O . ALA A 1 471 ? -0.686 170.960 82.840 1.00 50.77 449 ALA A O 1
ATOM 3214 N N . VAL A 1 472 ? 0.148 169.040 83.667 1.00 51.33 450 VAL A N 1
ATOM 3215 C CA . VAL A 1 472 ? 0.198 169.530 85.043 1.00 51.83 450 VAL A CA 1
ATOM 3216 C C . VAL A 1 472 ? 1.435 170.422 85.223 1.00 52.33 450 VAL A C 1
ATOM 3217 O O . VAL A 1 472 ? 1.332 171.524 85.769 1.00 52.31 450 VAL A O 1
ATOM 3221 N N . GLY A 1 473 ? 2.582 169.949 84.730 1.00 52.80 451 GLY A N 1
ATOM 3222 C CA . GLY A 1 473 ? 3.859 170.668 84.832 1.00 53.33 451 GLY A CA 1
ATOM 3223 C C . GLY A 1 473 ? 3.989 171.935 83.994 1.00 53.72 451 GLY A C 1
ATOM 3224 O O . GLY A 1 473 ? 4.972 172.666 84.119 1.00 53.98 451 GLY A O 1
ATOM 3225 N N . GLY A 1 474 ? 3.007 172.191 83.135 1.00 53.82 452 GLY A N 1
ATOM 3226 C CA . GLY A 1 474 ? 2.953 173.432 82.364 1.00 53.85 452 GLY A CA 1
ATOM 3227 C C . GLY A 1 474 ? 1.845 174.359 82.840 1.00 53.91 452 GLY A C 1
ATOM 3228 O O . GLY A 1 474 ? 1.604 175.408 82.231 1.00 53.78 452 GLY A O 1
ATOM 3229 N N . GLY A 1 475 ? 1.158 173.953 83.913 1.00 53.76 453 GLY A N 1
ATOM 3230 C CA . GLY A 1 475 ? 0.101 174.758 84.541 1.00 53.69 453 GLY A CA 1
ATOM 3231 C C . GLY A 1 475 ? -1.181 174.932 83.740 1.00 53.68 453 GLY A C 1
ATOM 3232 O O . GLY A 1 475 ? -1.948 175.865 83.983 1.00 53.71 453 GLY A O 1
ATOM 3233 N N . TYR A 1 476 ? -1.416 174.033 82.784 1.00 53.54 454 TYR A N 1
ATOM 3234 C CA . TYR A 1 476 ? -2.633 174.048 81.976 1.00 53.17 454 TYR A CA 1
ATOM 3235 C C . TYR A 1 476 ? -3.777 173.471 82.784 1.00 52.90 454 TYR A C 1
ATOM 3236 O O . TYR A 1 476 ? -4.941 173.809 82.566 1.00 52.92 454 TYR A O 1
ATOM 3245 N N . VAL A 1 477 ? -3.429 172.598 83.725 1.00 52.43 455 VAL A N 1
ATOM 3246 C CA . VAL A 1 477 ? -4.404 171.856 84.501 1.00 52.04 455 VAL A CA 1
ATOM 3247 C C . VAL A 1 477 ? -3.747 171.330 85.773 1.00 51.86 455 VAL A C 1
ATOM 3248 O O . VAL A 1 477 ? -2.536 171.076 85.794 1.00 51.61 455 VAL A O 1
ATOM 3252 N N . THR A 1 478 ? -4.540 171.198 86.838 1.00 51.49 456 THR A N 1
ATOM 3253 C CA . THR A 1 478 ? -4.052 170.595 88.080 1.00 51.28 456 THR A CA 1
ATOM 3254 C C . THR A 1 478 ? -4.086 169.074 87.983 1.00 50.97 456 THR A C 1
ATOM 3255 O O . THR A 1 478 ? -4.833 168.511 87.180 1.00 50.95 456 THR A O 1
ATOM 3259 N N . ASP A 1 479 ? -3.297 168.418 88.827 1.00 50.57 457 ASP A N 1
ATOM 3260 C CA . ASP A 1 479 ? -3.276 166.960 88.898 1.00 50.26 457 ASP A CA 1
ATOM 3261 C C . ASP A 1 479 ? -4.681 166.356 89.025 1.00 49.69 457 ASP A C 1
ATOM 3262 O O . ASP A 1 479 ? -4.999 165.365 88.358 1.00 49.62 457 ASP A O 1
ATOM 3267 N N . GLU A 1 480 ? -5.516 166.974 89.864 1.00 48.86 458 GLU A N 1
ATOM 3268 C CA . GLU A 1 480 ? -6.890 166.517 90.110 1.00 48.23 458 GLU A CA 1
ATOM 3269 C C . GLU A 1 480 ? -7.778 166.726 88.890 1.00 47.36 458 GLU A C 1
ATOM 3270 O O . GLU A 1 480 ? -8.630 165.892 88.588 1.00 46.84 458 GLU A O 1
ATOM 3276 N N . GLU A 1 481 ? -7.582 167.843 88.196 1.00 46.55 459 GLU A N 1
ATOM 3277 C CA . GLU A 1 481 ? -8.328 168.111 86.972 1.00 46.04 459 GLU A CA 1
ATOM 3278 C C . GLU A 1 481 ? -7.939 167.118 85.870 1.00 45.31 459 GLU A C 1
ATOM 3279 O O . GLU A 1 481 ? -8.803 166.659 85.126 1.00 44.94 459 GLU A O 1
ATOM 3285 N N . PHE A 1 482 ? -6.649 166.781 85.791 1.00 44.45 460 PHE A N 1
ATOM 3286 C CA . PHE A 1 482 ? -6.155 165.841 84.781 1.00 43.91 460 PHE A CA 1
ATOM 3287 C C . PHE A 1 482 ? -6.821 164.478 84.935 1.00 43.43 460 PHE A C 1
ATOM 3288 O O . PHE A 1 482 ? -7.290 163.905 83.961 1.00 43.44 460 PHE A O 1
ATOM 3296 N N . ASP A 1 483 ? -6.872 163.977 86.166 1.00 43.08 461 ASP A N 1
ATOM 3297 C CA . ASP A 1 483 ? -7.551 162.720 86.453 1.00 42.43 461 ASP A CA 1
ATOM 3298 C C . ASP A 1 483 ? -9.056 162.823 86.239 1.00 41.43 461 ASP A C 1
ATOM 3299 O O . ASP A 1 483 ? -9.709 161.822 85.959 1.00 41.13 461 ASP A O 1
ATOM 3304 N N . ALA A 1 484 ? -9.597 164.036 86.347 1.00 40.28 462 ALA A N 1
ATOM 3305 C CA . ALA A 1 484 ? -11.022 164.248 86.153 1.00 39.35 462 ALA A CA 1
ATOM 3306 C C . ALA A 1 484 ? -11.438 164.225 84.682 1.00 38.70 462 ALA A C 1
ATOM 3307 O O . ALA A 1 484 ? -12.521 163.736 84.362 1.00 38.59 462 ALA A O 1
ATOM 3309 N N . VAL A 1 485 ? -10.600 164.759 83.792 1.00 37.90 463 VAL A N 1
ATOM 3310 C CA . VAL A 1 485 ? -10.976 164.847 82.371 1.00 37.16 463 VAL A CA 1
ATOM 3311 C C . VAL A 1 485 ? -10.425 163.701 81.520 1.00 36.49 463 VAL A C 1
ATOM 3312 O O . VAL A 1 485 ? -11.119 163.200 80.639 1.00 36.59 463 VAL A O 1
ATOM 3316 N N . VAL A 1 486 ? -9.191 163.287 81.801 1.00 35.15 464 VAL A N 1
ATOM 3317 C CA . VAL A 1 486 ? -8.504 162.281 80.994 1.00 33.82 464 VAL A CA 1
ATOM 3318 C C . VAL A 1 486 ? -8.881 160.894 81.504 1.00 33.01 464 VAL A C 1
ATOM 3319 O O . VAL A 1 486 ? -8.148 160.261 82.261 1.00 32.97 464 VAL A O 1
ATOM 3323 N N . ARG A 1 487 ? -10.055 160.442 81.091 1.00 31.91 465 ARG A N 1
ATOM 3324 C CA . ARG A 1 487 ? -10.613 159.195 81.589 1.00 31.26 465 ARG A CA 1
ATOM 3325 C C . ARG A 1 487 ? -10.892 158.282 80.407 1.00 30.25 465 ARG A C 1
ATOM 3326 O O . ARG A 1 487 ? -11.901 158.449 79.714 1.00 29.33 465 ARG A O 1
ATOM 3334 N N . PRO A 1 488 ? -9.988 157.317 80.175 1.00 29.80 466 PRO A N 1
ATOM 3335 C CA . PRO A 1 488 ? -10.087 156.409 79.027 1.00 29.52 466 PRO A CA 1
ATOM 3336 C C . PRO A 1 488 ? -11.455 155.711 78.946 1.00 29.27 466 PRO A C 1
ATOM 3337 O O . PRO A 1 488 ? -11.985 155.523 77.852 1.00 28.30 466 PRO A O 1
ATOM 3341 N N . GLU A 1 489 ? -12.043 155.396 80.101 1.00 29.47 467 GLU A N 1
ATOM 3342 C CA . GLU A 1 489 ? -13.310 154.662 80.154 1.00 29.65 467 GLU A CA 1
ATOM 3343 C C . GLU A 1 489 ? -14.520 155.428 79.604 1.00 29.56 467 GLU A C 1
ATOM 3344 O O . GLU A 1 489 ? -15.571 154.831 79.391 1.00 29.34 467 GLU A O 1
ATOM 3350 N N . THR A 1 490 ? -14.363 156.732 79.379 1.00 29.42 468 THR A N 1
ATOM 3351 C CA . THR A 1 490 ? -15.408 157.569 78.788 1.00 30.16 468 THR A CA 1
ATOM 3352 C C . THR A 1 490 ? -15.168 157.820 77.282 1.00 30.46 468 THR A C 1
ATOM 3353 O O . THR A 1 490 ? -15.973 158.482 76.612 1.00 29.59 468 THR A O 1
ATOM 3365 N N . ILE A 1 492 ? -14.550 155.205 75.042 1.00 28.93 470 ILE A N 1
ATOM 3366 C CA . ILE A 1 492 ? -14.697 153.914 74.357 1.00 28.25 470 ILE A CA 1
ATOM 3367 C C . ILE A 1 492 ? -16.126 153.651 73.865 1.00 28.23 470 ILE A C 1
ATOM 3368 O O . ILE A 1 492 ? -16.530 152.494 73.717 1.00 27.29 470 ILE A O 1
ATOM 3373 N N . GLY A 1 493 ? -16.879 154.722 73.601 1.00 28.89 471 GLY A N 1
ATOM 3374 C CA . GLY A 1 493 ? -18.259 154.607 73.113 1.00 29.95 471 GLY A CA 1
ATOM 3375 C C . GLY A 1 493 ? -18.810 155.898 72.511 1.00 31.19 471 GLY A C 1
ATOM 3376 O O . GLY A 1 493 ? -18.182 156.951 72.649 1.00 31.19 471 GLY A O 1
ATOM 3377 N N . PRO A 1 494 ? -19.984 155.820 71.831 1.00 31.84 472 PRO A N 1
ATOM 3378 C CA . PRO A 1 494 ? -20.624 156.978 71.203 1.00 32.87 472 PRO A CA 1
ATOM 3379 C C . PRO A 1 494 ? -20.684 158.177 72.147 1.00 34.22 472 PRO A C 1
ATOM 3380 O O . PRO A 1 494 ? -20.932 158.019 73.348 1.00 33.97 472 PRO A O 1
ATOM 3384 N N . ALA A 1 495 ? -20.487 159.357 71.558 1.00 35.37 473 ALA A N 1
ATOM 3385 C CA . ALA A 1 495 ? -20.035 160.569 72.239 1.00 36.39 473 ALA A CA 1
ATOM 3386 C C . ALA A 1 495 ? -20.825 161.797 71.764 1.00 36.42 473 ALA A C 1
ATOM 3387 O O . ALA A 1 495 ? -21.904 162.104 72.276 1.00 36.92 473 ALA A O 1
ATOM 3389 N N . SER B 1 35 ? -5.087 179.244 35.427 1.00 31.08 13 SER B N 1
ATOM 3390 C CA . SER B 1 35 ? -5.346 180.021 36.677 1.00 31.60 13 SER B CA 1
ATOM 3391 C C . SER B 1 35 ? -5.754 179.111 37.832 1.00 30.76 13 SER B C 1
ATOM 3392 O O . SER B 1 35 ? -6.503 178.136 37.654 1.00 30.99 13 SER B O 1
ATOM 3395 N N . THR B 1 36 ? -5.258 179.439 39.015 1.00 28.96 14 THR B N 1
ATOM 3396 C CA . THR B 1 36 ? -5.411 178.553 40.143 1.00 27.68 14 THR B CA 1
ATOM 3397 C C . THR B 1 36 ? -5.904 179.262 41.391 1.00 27.21 14 THR B C 1
ATOM 3398 O O . THR B 1 36 ? -5.786 180.487 41.527 1.00 26.34 14 THR B O 1
ATOM 3402 N N . ARG B 1 37 ? -6.462 178.465 42.292 1.00 25.90 15 ARG B N 1
ATOM 3403 C CA . ARG B 1 37 ? -6.948 178.922 43.576 1.00 25.29 15 ARG B CA 1
ATOM 3404 C C . ARG B 1 37 ? -6.037 178.337 44.652 1.00 24.65 15 ARG B C 1
ATOM 3405 O O . ARG B 1 37 ? -5.607 177.187 44.546 1.00 24.06 15 ARG B O 1
ATOM 3413 N N . THR B 1 38 ? -5.746 179.114 45.692 1.00 23.92 16 THR B N 1
ATOM 3414 C CA . THR B 1 38 ? -4.889 178.624 46.764 1.00 23.73 16 THR B CA 1
ATOM 3415 C C . THR B 1 38 ? -5.722 177.860 47.793 1.00 23.51 16 THR B C 1
ATOM 3416 O O . THR B 1 38 ? -6.669 178.395 48.351 1.00 23.55 16 THR B O 1
ATOM 3420 N N . GLU B 1 39 ? -5.375 176.598 48.019 1.00 23.65 17 GLU B N 1
ATOM 3421 C CA . GLU B 1 39 ? -6.045 175.790 49.036 1.00 24.03 17 GLU B CA 1
ATOM 3422 C C . GLU B 1 39 ? -5.047 175.499 50.142 1.00 24.38 17 GLU B C 1
ATOM 3423 O O . GLU B 1 39 ? -3.831 175.489 49.905 1.00 24.40 17 GLU B O 1
ATOM 3429 N N . THR B 1 40 ? -5.550 175.256 51.345 1.00 24.38 18 THR B N 1
ATOM 3430 C CA . THR B 1 40 ? -4.676 175.151 52.500 1.00 25.91 18 THR B CA 1
ATOM 3431 C C . THR B 1 40 ? -4.956 173.926 53.372 1.00 25.61 18 THR B C 1
ATOM 3432 O O . THR B 1 40 ? -6.105 173.562 53.592 1.00 25.49 18 THR B O 1
ATOM 3436 N N . ASP B 1 41 ? -3.888 173.292 53.846 1.00 26.38 19 ASP B N 1
ATOM 3437 C CA . ASP B 1 41 ? -3.979 172.244 54.865 1.00 27.29 19 ASP B CA 1
ATOM 3438 C C . ASP B 1 41 ? -2.843 172.440 55.879 1.00 27.91 19 ASP B C 1
ATOM 3439 O O . ASP B 1 41 ? -2.083 173.409 55.784 1.00 27.73 19 ASP B O 1
ATOM 3444 N N . THR B 1 42 ? -2.704 171.532 56.841 1.00 28.68 20 THR B N 1
ATOM 3445 C CA . THR B 1 42 ? -1.727 171.748 57.915 1.00 29.40 20 THR B CA 1
ATOM 3446 C C . THR B 1 42 ? -0.261 171.807 57.416 1.00 29.68 20 THR B C 1
ATOM 3447 O O . THR B 1 42 ? 0.602 172.378 58.093 1.00 29.63 20 THR B O 1
ATOM 3451 N N . PHE B 1 43 ? 0.001 171.246 56.229 1.00 29.36 21 PHE B N 1
ATOM 3452 C CA . PHE B 1 43 ? 1.309 171.342 55.572 1.00 29.24 21 PHE B CA 1
ATOM 3453 C C . PHE B 1 43 ? 1.560 172.706 54.932 1.00 28.87 21 PHE B C 1
ATOM 3454 O O . PHE B 1 43 ? 2.708 173.139 54.800 1.00 29.18 21 PHE B O 1
ATOM 3462 N N . GLY B 1 44 ? 0.495 173.378 54.509 1.00 27.58 22 GLY B N 1
ATOM 3463 C CA . GLY B 1 44 ? 0.644 174.655 53.839 1.00 26.50 22 GLY B CA 1
ATOM 3464 C C . GLY B 1 44 ? -0.246 174.800 52.621 1.00 25.59 22 GLY B C 1
ATOM 3465 O O . GLY B 1 44 ? -1.167 174.012 52.420 1.00 25.10 22 GLY B O 1
ATOM 3466 N N . PRO B 1 45 ? 0.024 175.829 51.801 1.00 25.05 23 PRO B N 1
ATOM 3467 C CA . PRO B 1 45 ? -0.836 176.113 50.667 1.00 23.87 23 PRO B CA 1
ATOM 3468 C C . PRO B 1 45 ? -0.440 175.283 49.456 1.00 23.07 23 PRO B C 1
ATOM 3469 O O . PRO B 1 45 ? 0.702 174.836 49.345 1.00 23.11 23 PRO B O 1
ATOM 3473 N N . ILE B 1 46 ? -1.389 175.079 48.563 1.00 21.93 24 ILE B N 1
ATOM 3474 C CA . ILE B 1 46 ? -1.122 174.395 47.318 1.00 21.58 24 ILE B CA 1
ATOM 3475 C C . ILE B 1 46 ? -2.163 174.882 46.325 1.00 20.93 24 ILE B C 1
ATOM 3476 O O . ILE B 1 46 ? -3.305 175.136 46.699 1.00 20.49 24 ILE B O 1
ATOM 3481 N N . GLU B 1 47 ? -1.758 175.030 45.071 1.00 20.65 25 GLU B N 1
ATOM 3482 C CA . GLU B 1 47 ? -2.629 175.559 44.025 1.00 20.98 25 GLU B CA 1
ATOM 3483 C C . GLU B 1 47 ? -3.521 174.476 43.406 1.00 21.04 25 GLU B C 1
ATOM 3484 O O . GLU B 1 47 ? -3.085 173.349 43.172 1.00 21.06 25 GLU B O 1
ATOM 3490 N N . VAL B 1 48 ? -4.772 174.831 43.157 1.00 21.49 26 VAL B N 1
ATOM 3491 C CA . VAL B 1 48 ? -5.732 173.936 42.523 1.00 22.10 26 VAL B CA 1
ATOM 3492 C C . VAL B 1 48 ? -6.330 174.746 41.390 1.00 23.16 26 VAL B C 1
ATOM 3493 O O . VAL B 1 48 ? -6.621 175.923 41.574 1.00 23.50 26 VAL B O 1
ATOM 3497 N N . ALA B 1 49 ? -6.489 174.130 40.221 1.00 24.22 27 ALA B N 1
ATOM 3498 C CA . ALA B 1 49 ? -7.135 174.771 39.079 1.00 25.34 27 ALA B CA 1
ATOM 3499 C C . ALA B 1 49 ? -8.481 175.334 39.515 1.00 26.29 27 ALA B C 1
ATOM 3500 O O . ALA B 1 49 ? -9.302 174.601 40.079 1.00 26.29 27 ALA B O 1
ATOM 3502 N N . SER B 1 50 ? -8.697 176.633 39.266 1.00 26.86 28 SER B N 1
ATOM 3503 C CA . SER B 1 50 ? -9.939 177.341 39.647 1.00 27.75 28 SER B CA 1
ATOM 3504 C C . SER B 1 50 ? -11.162 176.594 39.176 1.00 27.69 28 SER B C 1
ATOM 3505 O O . SER B 1 50 ? -12.233 176.713 39.752 1.00 27.42 28 SER B O 1
ATOM 3508 N N . ASP B 1 51 ? -10.953 175.855 38.090 1.00 28.30 29 ASP B N 1
ATOM 3509 C CA . ASP B 1 51 ? -11.894 174.958 37.429 1.00 28.88 29 ASP B CA 1
ATOM 3510 C C . ASP B 1 51 ? -12.415 173.821 38.323 1.00 28.08 29 ASP B C 1
ATOM 3511 O O . ASP B 1 51 ? -13.499 173.277 38.097 1.00 28.24 29 ASP B O 1
ATOM 3516 N N . ARG B 1 52 ? -11.617 173.439 39.313 1.00 27.32 30 ARG B N 1
ATOM 3517 C CA . ARG B 1 52 ? -11.862 172.215 40.085 1.00 26.42 30 ARG B CA 1
ATOM 3518 C C . ARG B 1 52 ? -12.410 172.491 41.479 1.00 25.81 30 ARG B C 1
ATOM 3519 O O . ARG B 1 52 ? -11.996 173.445 42.140 1.00 25.55 30 ARG B O 1
ATOM 3527 N N . TYR B 1 53 ? -13.330 171.632 41.918 1.00 24.64 31 TYR B N 1
ATOM 3528 C CA . TYR B 1 53 ? -13.936 171.718 43.231 1.00 23.20 31 TYR B CA 1
ATOM 3529 C C . TYR B 1 53 ? -13.141 171.062 44.352 1.00 22.80 31 TYR B C 1
ATOM 3530 O O . TYR B 1 53 ? -13.484 171.232 45.521 1.00 22.47 31 TYR B O 1
ATOM 3539 N N . TRP B 1 54 ? -12.096 170.306 44.017 1.00 22.03 32 TRP B N 1
ATOM 3540 C CA . TRP B 1 54 ? -11.351 169.601 45.053 1.00 21.13 32 TRP B CA 1
ATOM 3541 C C . TRP B 1 54 ? -10.398 170.551 45.782 1.00 21.06 32 TRP B C 1
ATOM 3542 O O . TRP B 1 54 ? -10.241 171.706 45.393 1.00 21.16 32 TRP B O 1
ATOM 3553 N N . GLY B 1 55 ? -9.783 170.074 46.850 1.00 20.83 33 GLY B N 1
ATOM 3554 C CA . GLY B 1 55 ? -8.987 170.943 47.693 1.00 20.99 33 GLY B CA 1
ATOM 3555 C C . GLY B 1 55 ? -7.563 170.497 47.860 1.00 20.52 33 GLY B C 1
ATOM 3556 O O . GLY B 1 55 ? -7.014 169.799 47.008 1.00 20.12 33 GLY B O 1
ATOM 3557 N N . ALA B 1 56 ? -6.977 170.897 48.985 1.00 20.25 34 ALA B N 1
ATOM 3558 C CA . ALA B 1 56 ? -5.571 170.669 49.270 1.00 20.53 34 ALA B CA 1
ATOM 3559 C C . ALA B 1 56 ? -5.184 169.182 49.343 1.00 21.06 34 ALA B C 1
ATOM 3560 O O . ALA B 1 56 ? -4.181 168.791 48.769 1.00 20.39 34 ALA B O 1
ATOM 3562 N N . GLN B 1 57 ? -5.986 168.373 50.030 1.00 22.05 35 GLN B N 1
ATOM 3563 C CA . GLN B 1 57 ? -5.665 166.945 50.250 1.00 23.45 35 GLN B CA 1
ATOM 3564 C C . GLN B 1 57 ? -5.653 166.178 48.946 1.00 22.19 35 GLN B C 1
ATOM 3565 O O . GLN B 1 57 ? -4.767 165.378 48.704 1.00 21.99 35 GLN B O 1
ATOM 3571 N N . ALA B 1 58 ? -6.675 166.410 48.133 1.00 22.01 36 ALA B N 1
ATOM 3572 C CA . ALA B 1 58 ? -6.791 165.769 46.838 1.00 22.17 36 ALA B CA 1
ATOM 3573 C C . ALA B 1 58 ? -5.643 166.191 45.932 1.00 22.26 36 ALA B C 1
ATOM 3574 O O . ALA B 1 58 ? -5.064 165.351 45.229 1.00 21.79 36 ALA B O 1
ATOM 3576 N N . GLN B 1 59 ? -5.312 167.489 45.954 1.00 22.09 37 GLN B N 1
ATOM 3577 C CA . GLN B 1 59 ? -4.232 168.001 45.128 1.00 21.75 37 GLN B CA 1
ATOM 3578 C C . GLN B 1 59 ? -2.932 167.342 45.526 1.00 21.85 37 GLN B C 1
ATOM 3579 O O . GLN B 1 59 ? -2.196 166.873 44.671 1.00 21.96 37 GLN B O 1
ATOM 3585 N N . ARG B 1 60 ? -2.658 167.283 46.825 1.00 22.58 38 ARG B N 1
ATOM 3586 C CA . ARG B 1 60 ? -1.476 166.560 47.314 1.00 22.96 38 ARG B CA 1
ATOM 3587 C C . ARG B 1 60 ? -1.415 165.081 46.886 1.00 22.54 38 ARG B C 1
ATOM 3588 O O . ARG B 1 60 ? -0.349 164.596 46.494 1.00 21.99 38 ARG B O 1
ATOM 3596 N N . SER B 1 61 ? -2.551 164.382 46.982 1.00 22.18 39 SER B N 1
ATOM 3597 C CA . SER B 1 61 ? -2.640 162.950 46.655 1.00 22.29 39 SER B CA 1
ATOM 3598 C C . SER B 1 61 ? -2.374 162.698 45.180 1.00 22.08 39 SER B C 1
ATOM 3599 O O . SER B 1 61 ? -1.900 161.624 44.813 1.00 22.11 39 SER B O 1
ATOM 3602 N N . LEU B 1 62 ? -2.685 163.675 44.330 1.00 21.97 40 LEU B N 1
ATOM 3603 C CA . LEU B 1 62 ? -2.305 163.566 42.921 1.00 22.48 40 LEU B CA 1
ATOM 3604 C C . LEU B 1 62 ? -0.796 163.313 42.778 1.00 22.43 40 LEU B C 1
ATOM 3605 O O . LEU B 1 62 ? -0.385 162.500 41.954 1.00 23.67 40 LEU B O 1
ATOM 3610 N N . GLY B 1 63 ? 0.022 163.970 43.600 1.00 21.78 41 GLY B N 1
ATOM 3611 C CA . GLY B 1 63 ? 1.487 163.856 43.483 1.00 21.38 41 GLY B CA 1
ATOM 3612 C C . GLY B 1 63 ? 2.076 162.667 44.232 1.00 21.35 41 GLY B C 1
ATOM 3613 O O . GLY B 1 63 ? 3.048 162.038 43.790 1.00 21.34 41 GLY B O 1
ATOM 3614 N N . ASN B 1 64 ? 1.464 162.360 45.366 1.00 20.95 42 ASN B N 1
ATOM 3615 C CA . ASN B 1 64 ? 1.930 161.319 46.272 1.00 20.68 42 ASN B CA 1
ATOM 3616 C C . ASN B 1 64 ? 1.648 159.898 45.793 1.00 19.34 42 ASN B C 1
ATOM 3617 O O . ASN B 1 64 ? 2.338 158.960 46.185 1.00 19.15 42 ASN B O 1
ATOM 3622 N N . PHE B 1 65 ? 0.623 159.745 44.963 1.00 18.78 43 PHE B N 1
ATOM 3623 C CA . PHE B 1 65 ? 0.212 158.427 44.475 1.00 18.74 43 PHE B CA 1
ATOM 3624 C C . PHE B 1 65 ? 0.106 158.399 42.961 1.00 17.95 43 PHE B C 1
ATOM 3625 O O . PHE B 1 65 ? -0.984 158.254 42.408 1.00 17.29 43 PHE B O 1
ATOM 3633 N N . LYS B 1 66 ? 1.256 158.531 42.298 1.00 17.21 44 LYS B N 1
ATOM 3634 C CA . LYS B 1 66 ? 1.298 158.479 40.842 1.00 17.27 44 LYS B CA 1
ATOM 3635 C C . LYS B 1 66 ? 1.474 157.026 40.419 1.00 16.95 44 LYS B C 1
ATOM 3636 O O . LYS B 1 66 ? 2.547 156.613 39.972 1.00 17.16 44 LYS B O 1
ATOM 3642 N N . ILE B 1 67 ? 0.409 156.257 40.584 1.00 17.04 45 ILE B N 1
ATOM 3643 C CA . ILE B 1 67 ? 0.475 154.799 40.439 1.00 17.58 45 ILE B CA 1
ATOM 3644 C C . ILE B 1 67 ? -0.693 154.320 39.611 1.00 17.38 45 ILE B C 1
ATOM 3645 O O . ILE B 1 67 ? -1.856 154.503 40.015 1.00 16.61 45 ILE B O 1
ATOM 3650 N N . GLY B 1 68 ? -0.372 153.730 38.456 1.00 17.47 46 GLY B N 1
ATOM 3651 C CA . GLY B 1 68 ? -1.337 152.983 37.645 1.00 18.10 46 GLY B CA 1
ATOM 3652 C C . GLY B 1 68 ? -2.259 153.782 36.746 1.00 19.17 46 GLY B C 1
ATOM 3653 O O . GLY B 1 68 ? -2.109 155.000 36.615 1.00 20.00 46 GLY B O 1
ATOM 3654 N N . TRP B 1 69 ? -3.227 153.090 36.141 1.00 19.06 47 TRP B N 1
ATOM 3655 C CA . TRP B 1 69 ? -4.168 153.690 35.204 1.00 19.62 47 TRP B CA 1
ATOM 3656 C C . TRP B 1 69 ? -5.518 153.983 35.828 1.00 19.92 47 TRP B C 1
ATOM 3657 O O . TRP B 1 69 ? -6.284 154.771 35.285 1.00 19.97 47 TRP B O 1
ATOM 3668 N N . GLU B 1 70 ? -5.810 153.327 36.952 1.00 19.56 48 GLU B N 1
ATOM 3669 C CA . GLU B 1 70 ? -7.169 153.216 37.474 1.00 19.51 48 GLU B CA 1
ATOM 3670 C C . GLU B 1 70 ? -7.504 154.333 38.462 1.00 19.62 48 GLU B C 1
ATOM 3671 O O . GLU B 1 70 ? -6.828 154.485 39.490 1.00 19.37 48 GLU B O 1
ATOM 3677 N N . LYS B 1 71 ? -8.546 155.100 38.150 1.00 19.58 49 LYS B N 1
ATOM 3678 C CA . LYS B 1 71 ? -9.120 156.038 39.101 1.00 20.34 49 LYS B CA 1
ATOM 3679 C C . LYS B 1 71 ? -10.135 155.296 39.946 1.00 20.00 49 LYS B C 1
ATOM 3680 O O . LYS B 1 71 ? -10.559 154.202 39.576 1.00 19.48 49 LYS B O 1
ATOM 3686 N N . GLN B 1 72 ? -10.508 155.866 41.094 1.00 19.72 50 GLN B N 1
ATOM 3687 C CA . GLN B 1 72 ? -11.585 155.292 41.906 1.00 19.06 50 GLN B CA 1
ATOM 3688 C C . GLN B 1 72 ? -12.801 155.025 41.016 1.00 19.13 50 GLN B C 1
ATOM 3689 O O . GLN B 1 72 ? -13.173 155.882 40.213 1.00 18.10 50 GLN B O 1
ATOM 3695 N N . PRO B 1 73 ? -13.409 153.829 41.132 1.00 19.30 51 PRO B N 1
ATOM 3696 C CA . PRO B 1 73 ? -14.624 153.566 40.373 1.00 19.88 51 PRO B CA 1
ATOM 3697 C C . PRO B 1 73 ? -15.676 154.644 40.605 1.00 20.64 51 PRO B C 1
ATOM 3698 O O . PRO B 1 73 ? -15.841 155.120 41.727 1.00 20.86 51 PRO B O 1
ATOM 3702 N N . LEU B 1 74 ? -16.373 155.031 39.545 1.00 20.68 52 LEU B N 1
ATOM 3703 C CA . LEU B 1 74 ? -17.419 156.039 39.670 1.00 20.79 52 LEU B CA 1
ATOM 3704 C C . LEU B 1 74 ? -18.539 155.621 40.619 1.00 20.81 52 LEU B C 1
ATOM 3705 O O . LEU B 1 74 ? -19.136 156.489 41.263 1.00 21.07 52 LEU B O 1
ATOM 3710 N N . ALA B 1 75 ? -18.814 154.313 40.725 1.00 19.86 53 ALA B N 1
ATOM 3711 C CA . ALA B 1 75 ? -19.728 153.802 41.764 1.00 18.64 53 ALA B CA 1
ATOM 3712 C C . ALA B 1 75 ? -19.283 154.166 43.201 1.00 18.14 53 ALA B C 1
ATOM 3713 O O . ALA B 1 75 ? -20.123 154.403 44.061 1.00 18.04 53 ALA B O 1
ATOM 3715 N N . ILE B 1 76 ? -17.976 154.164 43.461 1.00 17.38 54 ILE B N 1
ATOM 3716 C CA . ILE B 1 76 ? -17.428 154.602 44.749 1.00 17.62 54 ILE B CA 1
ATOM 3717 C C . ILE B 1 76 ? -17.623 156.131 44.943 1.00 17.71 54 ILE B C 1
ATOM 3718 O O . ILE B 1 76 ? -17.952 156.582 46.033 1.00 18.41 54 ILE B O 1
ATOM 3723 N N . VAL B 1 77 ? -17.427 156.912 43.888 1.00 17.57 55 VAL B N 1
ATOM 3724 C CA . VAL B 1 77 ? -17.670 158.360 43.938 1.00 17.53 55 VAL B CA 1
ATOM 3725 C C . VAL B 1 77 ? -19.130 158.647 44.329 1.00 17.51 55 VAL B C 1
ATOM 3726 O O . VAL B 1 77 ? -19.389 159.409 45.261 1.00 16.86 55 VAL B O 1
ATOM 3730 N N . ARG B 1 78 ? -20.060 157.977 43.656 1.00 17.48 56 ARG B N 1
ATOM 3731 C CA . ARG B 1 78 ? -21.484 158.122 43.936 1.00 18.14 56 ARG B CA 1
ATOM 3732 C C . ARG B 1 78 ? -21.796 157.786 45.394 1.00 18.62 56 ARG B C 1
ATOM 3733 O O . ARG B 1 78 ? -22.469 158.561 46.085 1.00 18.55 56 ARG B O 1
ATOM 3741 N N . ALA B 1 79 ? -21.286 156.650 45.867 1.00 18.95 57 ALA B N 1
ATOM 3742 C CA . ALA B 1 79 ? -21.573 156.178 47.229 1.00 19.25 57 ALA B CA 1
ATOM 3743 C C . ALA B 1 79 ? -21.024 157.101 48.319 1.00 19.11 57 ALA B C 1
ATOM 3744 O O . ALA B 1 79 ? -21.602 157.199 49.390 1.00 19.86 57 ALA B O 1
ATOM 3746 N N . LEU B 1 80 ? -19.876 157.716 48.053 1.00 19.41 58 LEU B N 1
ATOM 3747 C CA . LEU B 1 80 ? -19.294 158.720 48.931 1.00 19.78 58 LEU B CA 1
ATOM 3748 C C . LEU B 1 80 ? -20.219 159.944 49.038 1.00 19.92 58 LEU B C 1
ATOM 3749 O O . LEU B 1 80 ? -20.437 160.462 50.131 1.00 20.55 58 LEU B O 1
ATOM 3754 N N . GLY B 1 81 ? -20.742 160.386 47.899 1.00 19.84 59 GLY B N 1
ATOM 3755 C CA . GLY B 1 81 ? -21.799 161.394 47.824 1.00 20.23 59 GLY B CA 1
ATOM 3756 C C . GLY B 1 81 ? -23.008 161.029 48.664 1.00 20.42 59 GLY B C 1
ATOM 3757 O O . GLY B 1 81 ? -23.466 161.848 49.462 1.00 20.69 59 GLY B O 1
ATOM 3758 N N . ILE B 1 82 ? -23.502 159.798 48.499 1.00 20.10 60 ILE B N 1
ATOM 3759 C CA . ILE B 1 82 ? -24.563 159.230 49.346 1.00 19.85 60 ILE B CA 1
ATOM 3760 C C . ILE B 1 82 ? -24.259 159.289 50.864 1.00 19.44 60 ILE B C 1
ATOM 3761 O O . ILE B 1 82 ? -25.116 159.686 51.650 1.00 18.86 60 ILE B O 1
ATOM 3766 N N . VAL B 1 83 ? -23.061 158.892 51.282 1.00 19.11 61 VAL B N 1
ATOM 3767 C CA . VAL B 1 83 ? -22.733 158.960 52.709 1.00 19.35 61 VAL B CA 1
ATOM 3768 C C . VAL B 1 83 ? -22.748 160.403 53.226 1.00 19.70 61 VAL B C 1
ATOM 3769 O O . VAL B 1 83 ? -23.344 160.672 54.261 1.00 20.45 61 VAL B O 1
ATOM 3773 N N . LYS B 1 84 ? -22.119 161.320 52.498 1.00 19.29 62 LYS B N 1
ATOM 3774 C CA . LYS B 1 84 ? -22.085 162.737 52.896 1.00 19.36 62 LYS B CA 1
ATOM 3775 C C . LYS B 1 84 ? -23.479 163.361 52.941 1.00 19.48 62 LYS B C 1
ATOM 3776 O O . LYS B 1 84 ? -23.771 164.136 53.834 1.00 19.17 62 LYS B O 1
ATOM 3782 N N . GLN B 1 85 ? -24.340 163.018 51.981 1.00 19.71 63 GLN B N 1
ATOM 3783 C CA . GLN B 1 85 ? -25.731 163.462 52.041 1.00 20.17 63 GLN B CA 1
ATOM 3784 C C . GLN B 1 85 ? -26.450 162.930 53.276 1.00 20.50 63 GLN B C 1
ATOM 3785 O O . GLN B 1 85 ? -27.116 163.691 53.996 1.00 20.93 63 GLN B O 1
ATOM 3791 N N . ALA B 1 86 ? -26.301 161.631 53.525 1.00 20.46 64 ALA B N 1
ATOM 3792 C CA . ALA B 1 86 ? -26.971 160.963 54.634 1.00 20.47 64 ALA B CA 1
ATOM 3793 C C . ALA B 1 86 ? -26.454 161.426 55.999 1.00 20.83 64 ALA B C 1
ATOM 3794 O O . ALA B 1 86 ? -27.233 161.553 56.951 1.00 20.69 64 ALA B O 1
ATOM 3796 N N . ALA B 1 87 ? -25.147 161.656 56.093 1.00 20.99 65 ALA B N 1
ATOM 3797 C CA . ALA B 1 87 ? -24.542 162.161 57.320 1.00 21.67 65 ALA B CA 1
ATOM 3798 C C . ALA B 1 87 ? -25.052 163.558 57.648 1.00 22.10 65 ALA B C 1
ATOM 3799 O O . ALA B 1 87 ? -25.358 163.830 58.795 1.00 22.50 65 ALA B O 1
ATOM 3801 N N . ALA B 1 88 ? -25.120 164.440 56.651 1.00 22.23 66 ALA B N 1
ATOM 3802 C CA . ALA B 1 88 ? -25.620 165.799 56.869 1.00 22.90 66 ALA B CA 1
ATOM 3803 C C . ALA B 1 88 ? -27.047 165.754 57.411 1.00 23.38 66 ALA B C 1
ATOM 3804 O O . ALA B 1 88 ? -27.371 166.443 58.376 1.00 24.00 66 ALA B O 1
ATOM 3806 N N . ARG B 1 89 ? -27.898 164.941 56.794 1.00 24.25 67 ARG B N 1
ATOM 3807 C CA . ARG B 1 89 ? -29.275 164.775 57.273 1.00 24.83 67 ARG B CA 1
ATOM 3808 C C . ARG B 1 89 ? -29.333 164.175 58.673 1.00 25.28 67 ARG B C 1
ATOM 3809 O O . ARG B 1 89 ? -30.052 164.679 59.538 1.00 25.42 67 ARG B O 1
ATOM 3817 N N . ALA B 1 90 ? -28.567 163.108 58.903 1.00 25.39 68 ALA B N 1
ATOM 3818 C CA . ALA B 1 90 ? -28.490 162.521 60.228 1.00 25.62 68 ALA B CA 1
ATOM 3819 C C . ALA B 1 90 ? -27.982 163.560 61.240 1.00 26.20 68 ALA B C 1
ATOM 3820 O O . ALA B 1 90 ? -28.532 163.680 62.333 1.00 25.74 68 ALA B O 1
ATOM 3822 N N . ASN B 1 91 ? -26.949 164.313 60.862 1.00 26.80 69 ASN B N 1
ATOM 3823 C CA . ASN B 1 91 ? -26.360 165.311 61.752 1.00 28.04 69 ASN B CA 1
ATOM 3824 C C . ASN B 1 91 ? -27.325 166.456 62.102 1.00 28.94 69 ASN B C 1
ATOM 3825 O O . ASN B 1 91 ? -27.328 166.936 63.233 1.00 29.54 69 ASN B O 1
ATOM 3838 N N . ALA B 1 93 ? -30.749 166.185 62.006 1.00 32.18 71 ALA B N 1
ATOM 3839 C CA . ALA B 1 93 ? -31.848 165.614 62.796 1.00 32.67 71 ALA B CA 1
ATOM 3840 C C . ALA B 1 93 ? -31.437 165.386 64.251 1.00 33.11 71 ALA B C 1
ATOM 3841 O O . ALA B 1 93 ? -32.291 165.357 65.146 1.00 33.96 71 ALA B O 1
ATOM 3843 N N . LEU B 1 94 ? -30.132 165.251 64.484 1.00 33.05 72 LEU B N 1
ATOM 3844 C CA . LEU B 1 94 ? -29.598 165.110 65.834 1.00 32.99 72 LEU B CA 1
ATOM 3845 C C . LEU B 1 94 ? -29.163 166.445 66.435 1.00 33.23 72 LEU B C 1
ATOM 3846 O O . LEU B 1 94 ? -28.510 166.474 67.478 1.00 33.19 72 LEU B O 1
ATOM 3851 N N . GLY B 1 95 ? -29.526 167.542 65.773 1.00 33.51 73 GLY B N 1
ATOM 3852 C CA . GLY B 1 95 ? -29.226 168.894 66.256 1.00 33.94 73 GLY B CA 1
ATOM 3853 C C . GLY B 1 95 ? -27.762 169.307 66.275 1.00 34.27 73 GLY B C 1
ATOM 3854 O O . GLY B 1 95 ? -27.399 170.260 66.968 1.00 34.44 73 GLY B O 1
ATOM 3855 N N . ARG B 1 96 ? -26.919 168.612 65.511 1.00 34.13 74 ARG B N 1
ATOM 3856 C CA . ARG B 1 96 ? -25.480 168.878 65.517 1.00 34.33 74 ARG B CA 1
ATOM 3857 C C . ARG B 1 96 ? -25.045 169.784 64.379 1.00 33.90 74 ARG B C 1
ATOM 3858 O O . ARG B 1 96 ? -23.940 170.326 64.387 1.00 33.71 74 ARG B O 1
ATOM 3866 N N . LEU B 1 97 ? -25.904 169.911 63.378 1.00 33.75 75 LEU B N 1
ATOM 3867 C CA . LEU B 1 97 ? -25.550 170.637 62.182 1.00 33.63 75 LEU B CA 1
ATOM 3868 C C . LEU B 1 97 ? -26.604 171.677 61.855 1.00 33.90 75 LEU B C 1
ATOM 3869 O O . LEU B 1 97 ? -27.779 171.352 61.707 1.00 34.06 75 LEU B O 1
ATOM 3874 N N . ASP B 1 98 ? -26.161 172.921 61.718 1.00 34.58 76 ASP B N 1
ATOM 3875 C CA . ASP B 1 98 ? -27.043 174.020 61.352 1.00 35.67 76 ASP B CA 1
ATOM 3876 C C . ASP B 1 98 ? -27.604 173.844 59.930 1.00 35.53 76 ASP B C 1
ATOM 3877 O O . ASP B 1 98 ? -26.837 173.722 58.981 1.00 35.45 76 ASP B O 1
ATOM 3882 N N . PRO B 1 99 ? -28.946 173.847 59.787 1.00 35.97 77 PRO B N 1
ATOM 3883 C CA . PRO B 1 99 ? -29.659 173.676 58.511 1.00 35.83 77 PRO B CA 1
ATOM 3884 C C . PRO B 1 99 ? -29.183 174.549 57.350 1.00 35.86 77 PRO B C 1
ATOM 3885 O O . PRO B 1 99 ? -29.311 174.139 56.197 1.00 35.79 77 PRO B O 1
ATOM 3889 N N . ALA B 1 100 ? -28.658 175.740 57.637 1.00 35.93 78 ALA B N 1
ATOM 3890 C CA . ALA B 1 100 ? -28.063 176.579 56.591 1.00 35.89 78 ALA B CA 1
ATOM 3891 C C . ALA B 1 100 ? -26.854 175.884 55.947 1.00 35.81 78 ALA B C 1
ATOM 3892 O O . ALA B 1 100 ? -26.699 175.894 54.718 1.00 35.95 78 ALA B O 1
ATOM 3894 N N . ILE B 1 101 ? -26.004 175.277 56.772 1.00 35.53 79 ILE B N 1
ATOM 3895 C CA . ILE B 1 101 ? -24.844 174.539 56.259 1.00 35.25 79 ILE B CA 1
ATOM 3896 C C . ILE B 1 101 ? -25.310 173.208 55.667 1.00 34.73 79 ILE B C 1
ATOM 3897 O O . ILE B 1 101 ? -25.023 172.913 54.514 1.00 34.94 79 ILE B O 1
ATOM 3902 N N . GLY B 1 102 ? -26.052 172.431 56.458 1.00 34.19 80 GLY B N 1
ATOM 3903 C CA . GLY B 1 102 ? -26.559 171.119 56.057 1.00 33.09 80 GLY B CA 1
ATOM 3904 C C . GLY B 1 102 ? -27.301 171.090 54.734 1.00 32.83 80 GLY B C 1
ATOM 3905 O O . GLY B 1 102 ? -27.073 170.200 53.911 1.00 32.40 80 GLY B O 1
ATOM 3906 N N . ASP B 1 103 ? -28.191 172.058 54.518 1.00 31.91 81 ASP B N 1
ATOM 3907 C CA . ASP B 1 103 ? -28.997 172.075 53.301 1.00 31.26 81 ASP B CA 1
ATOM 3908 C C . ASP B 1 103 ? -28.137 172.263 52.062 1.00 29.92 81 ASP B C 1
ATOM 3909 O O . ASP B 1 103 ? -28.396 171.647 51.036 1.00 29.71 81 ASP B O 1
ATOM 3914 N N . ALA B 1 104 ? -27.116 173.112 52.173 1.00 28.44 82 ALA B N 1
ATOM 3915 C CA . ALA B 1 104 ? -26.153 173.315 51.102 1.00 27.21 82 ALA B CA 1
ATOM 3916 C C . ALA B 1 104 ? -25.359 172.029 50.835 1.00 26.33 82 ALA B C 1
ATOM 3917 O O . ALA B 1 104 ? -25.177 171.649 49.683 1.00 25.58 82 ALA B O 1
ATOM 3919 N N . ILE B 1 105 ? -24.899 171.375 51.903 1.00 25.34 83 ILE B N 1
ATOM 3920 C CA . ILE B 1 105 ? -24.207 170.066 51.789 1.00 25.03 83 ILE B CA 1
ATOM 3921 C C . ILE B 1 105 ? -25.036 169.036 51.013 1.00 24.82 83 ILE B C 1
ATOM 3922 O O . ILE B 1 105 ? -24.541 168.447 50.054 1.00 25.16 83 ILE B O 1
ATOM 3927 N N . VAL B 1 106 ? -26.288 168.859 51.432 1.00 24.78 84 VAL B N 1
ATOM 3928 C CA . VAL B 1 106 ? -27.254 167.944 50.818 1.00 24.98 84 VAL B CA 1
ATOM 3929 C C . VAL B 1 106 ? -27.391 168.163 49.298 1.00 25.35 84 VAL B C 1
ATOM 3930 O O . VAL B 1 106 ? -27.402 167.189 48.534 1.00 25.54 84 VAL B O 1
ATOM 3934 N N . LYS B 1 107 ? -27.475 169.428 48.873 1.00 25.41 85 LYS B N 1
ATOM 3935 C CA . LYS B 1 107 ? -27.583 169.787 47.446 1.00 25.83 85 LYS B CA 1
ATOM 3936 C C . LYS B 1 107 ? -26.280 169.580 46.690 1.00 25.24 85 LYS B C 1
ATOM 3937 O O . LYS B 1 107 ? -26.286 169.125 45.539 1.00 24.72 85 LYS B O 1
ATOM 3943 N N . ALA B 1 108 ? -25.168 169.964 47.315 1.00 24.73 86 ALA B N 1
ATOM 3944 C CA . ALA B 1 108 ? -23.861 169.756 46.708 1.00 24.80 86 ALA B CA 1
ATOM 3945 C C . ALA B 1 108 ? -23.630 168.248 46.524 1.00 24.72 86 ALA B C 1
ATOM 3946 O O . ALA B 1 108 ? -23.258 167.803 45.443 1.00 24.97 86 ALA B O 1
ATOM 3948 N N . ALA B 1 109 ? -23.902 167.478 47.572 1.00 24.52 87 ALA B N 1
ATOM 3949 C CA . ALA B 1 109 ? -23.767 166.016 47.556 1.00 24.66 87 ALA B CA 1
ATOM 3950 C C . ALA B 1 109 ? -24.669 165.322 46.513 1.00 24.54 87 ALA B C 1
ATOM 3951 O O . ALA B 1 109 ? -24.269 164.328 45.916 1.00 23.87 87 ALA B O 1
ATOM 3953 N N . GLN B 1 110 ? -25.868 165.862 46.298 1.00 24.72 88 GLN B N 1
ATOM 3954 C CA . GLN B 1 110 ? -26.805 165.349 45.305 1.00 24.90 88 GLN B CA 1
ATOM 3955 C C . GLN B 1 110 ? -26.201 165.359 43.909 1.00 25.09 88 GLN B C 1
ATOM 3956 O O . GLN B 1 110 ? -26.474 164.465 43.102 1.00 24.36 88 GLN B O 1
ATOM 3962 N N . GLU B 1 111 ? -25.367 166.364 43.637 1.00 24.95 89 GLU B N 1
ATOM 3963 C CA . GLU B 1 111 ? -24.681 166.465 42.360 1.00 25.16 89 GLU B CA 1
ATOM 3964 C C . GLU B 1 111 ? -23.596 165.392 42.209 1.00 24.92 89 GLU B C 1
ATOM 3965 O O . GLU B 1 111 ? -23.409 164.854 41.113 1.00 25.20 89 GLU B O 1
ATOM 3971 N N . VAL B 1 112 ? -22.882 165.100 43.296 1.00 23.93 90 VAL B N 1
ATOM 3972 C CA . VAL B 1 112 ? -21.943 163.983 43.321 1.00 23.65 90 VAL B CA 1
ATOM 3973 C C . VAL B 1 112 ? -22.694 162.663 43.065 1.00 23.66 90 VAL B C 1
ATOM 3974 O O . VAL B 1 112 ? -22.322 161.900 42.176 1.00 23.55 90 VAL B O 1
ATOM 3978 N N . ILE B 1 113 ? -23.757 162.431 43.833 1.00 23.71 91 ILE B N 1
ATOM 3979 C CA . ILE B 1 113 ? -24.637 161.269 43.679 1.00 24.04 91 ILE B CA 1
ATOM 3980 C C . ILE B 1 113 ? -25.114 161.045 42.235 1.00 25.10 91 ILE B C 1
ATOM 3981 O O . ILE B 1 113 ? -25.136 159.892 41.745 1.00 24.99 91 ILE B O 1
ATOM 3986 N N . ASP B 1 114 ? -25.483 162.142 41.565 1.00 25.45 92 ASP B N 1
ATOM 3987 C CA . ASP B 1 114 ? -26.070 162.096 40.222 1.00 26.07 92 ASP B CA 1
ATOM 3988 C C . ASP B 1 114 ? -25.047 161.995 39.072 1.00 25.92 92 ASP B C 1
ATOM 3989 O O . ASP B 1 114 ? -25.426 162.069 37.901 1.00 25.59 92 ASP B O 1
ATOM 3994 N N . GLY B 1 115 ? -23.760 161.867 39.396 1.00 25.70 93 GLY B N 1
ATOM 3995 C CA . GLY B 1 115 ? -22.719 161.779 38.361 1.00 25.79 93 GLY B CA 1
ATOM 3996 C C . GLY B 1 115 ? -22.246 163.106 37.762 1.00 25.93 93 GLY B C 1
ATOM 3997 O O . GLY B 1 115 ? -21.383 163.122 36.877 1.00 26.15 93 GLY B O 1
ATOM 3998 N N . LYS B 1 116 ? -22.769 164.219 38.266 1.00 25.56 94 LYS B N 1
ATOM 3999 C CA . LYS B 1 116 ? -22.478 165.546 37.701 1.00 25.67 94 LYS B CA 1
ATOM 4000 C C . LYS B 1 116 ? -21.067 166.050 38.019 1.00 25.06 94 LYS B C 1
ATOM 4001 O O . LYS B 1 116 ? -20.537 166.915 37.319 1.00 25.00 94 LYS B O 1
ATOM 4007 N N . LEU B 1 117 ? -20.458 165.519 39.075 1.00 24.23 95 LEU B N 1
ATOM 4008 C CA . LEU B 1 117 ? -19.157 166.019 39.512 1.00 23.63 95 LEU B CA 1
ATOM 4009 C C . LEU B 1 117 ? -18.013 165.009 39.392 1.00 23.40 95 LEU B C 1
ATOM 4010 O O . LEU B 1 117 ? -16.945 165.200 39.964 1.00 22.78 95 LEU B O 1
ATOM 4015 N N . ASP B 1 118 ? -18.240 163.954 38.609 1.00 23.35 96 ASP B N 1
ATOM 4016 C CA . ASP B 1 118 ? -17.254 162.901 38.381 1.00 23.39 96 ASP B CA 1
ATOM 4017 C C . ASP B 1 118 ? -15.856 163.438 38.056 1.00 23.42 96 ASP B C 1
ATOM 4018 O O . ASP B 1 118 ? -14.860 162.883 38.494 1.00 22.31 96 ASP B O 1
ATOM 4023 N N . GLU B 1 119 ? -15.787 164.538 37.309 1.00 23.50 97 GLU B N 1
ATOM 4024 C CA . GLU B 1 119 ? -14.497 165.072 36.869 1.00 23.95 97 GLU B CA 1
ATOM 4025 C C . GLU B 1 119 ? -13.717 165.708 37.998 1.00 22.89 97 GLU B C 1
ATOM 4026 O O . GLU B 1 119 ? -12.574 166.114 37.813 1.00 22.82 97 GLU B O 1
ATOM 4032 N N . HIS B 1 120 ? -14.339 165.792 39.170 1.00 22.31 98 HIS B N 1
ATOM 4033 C CA . HIS B 1 120 ? -13.702 166.380 40.337 1.00 21.54 98 HIS B CA 1
ATOM 4034 C C . HIS B 1 120 ? -13.126 165.360 41.319 1.00 21.09 98 HIS B C 1
ATOM 4035 O O . HIS B 1 120 ? -12.724 165.695 42.444 1.00 20.79 98 HIS B O 1
ATOM 4042 N N . PHE B 1 121 ? -13.024 164.123 40.843 1.00 20.24 99 PHE B N 1
ATOM 4043 C CA . PHE B 1 121 ? -12.414 163.036 41.596 1.00 19.75 99 PHE B CA 1
ATOM 4044 C C . PHE B 1 121 ? -11.295 162.437 40.755 1.00 19.13 99 PHE B C 1
ATOM 4045 O O . PHE B 1 121 ? -11.513 161.515 39.988 1.00 18.80 99 PHE B O 1
ATOM 4053 N N . PRO B 1 122 ? -10.093 163.001 40.866 1.00 19.23 100 PRO B N 1
ATOM 4054 C CA . PRO B 1 122 ? -9.009 162.628 39.966 1.00 18.89 100 PRO B CA 1
ATOM 4055 C C . PRO B 1 122 ? -8.030 161.615 40.581 1.00 18.77 100 PRO B C 1
ATOM 4056 O O . PRO B 1 122 ? -6.925 161.414 40.039 1.00 18.80 100 PRO B O 1
ATOM 4060 N N . LEU B 1 123 ? -8.410 161.005 41.703 1.00 17.46 101 LEU B N 1
ATOM 4061 C CA . LEU B 1 123 ? -7.461 160.167 42.452 1.00 17.34 101 LEU B CA 1
ATOM 4062 C C . LEU B 1 123 ? -7.489 158.709 42.017 1.00 17.05 101 LEU B C 1
ATOM 4063 O O . LEU B 1 123 ? -8.528 158.191 41.593 1.00 16.76 101 LEU B O 1
ATOM 4068 N N . VAL B 1 124 ? -6.338 158.054 42.154 1.00 16.83 102 VAL B N 1
ATOM 4069 C CA . VAL B 1 124 ? -6.200 156.653 41.778 1.00 17.17 102 VAL B CA 1
ATOM 4070 C C . VAL B 1 124 ? -6.704 155.707 42.866 1.00 17.08 102 VAL B C 1
ATOM 4071 O O . VAL B 1 124 ? -6.864 156.096 44.031 1.00 17.32 102 VAL B O 1
ATOM 4075 N N . VAL B 1 125 ? -6.925 154.461 42.458 1.00 16.38 103 VAL B N 1
ATOM 4076 C CA . VAL B 1 125 ? -7.195 153.331 43.348 1.00 16.14 103 VAL B CA 1
ATOM 4077 C C . VAL B 1 125 ? -6.079 153.161 44.354 1.00 15.20 103 VAL B C 1
ATOM 4078 O O . VAL B 1 125 ? -6.330 153.010 45.545 1.00 15.45 103 VAL B O 1
ATOM 4082 N N . TRP B 1 126 ? -4.846 153.223 43.866 1.00 14.87 104 TRP B N 1
ATOM 4083 C CA . TRP B 1 126 ? -3.656 152.814 44.611 1.00 14.87 104 TRP B CA 1
ATOM 4084 C C . TRP B 1 126 ? -3.171 153.896 45.551 1.00 15.11 104 TRP B C 1
ATOM 4085 O O . TRP B 1 126 ? -2.082 154.452 45.385 1.00 14.70 104 TRP B O 1
ATOM 4096 N N . GLN B 1 127 ? -3.999 154.162 46.557 1.00 15.38 105 GLN B N 1
ATOM 4097 C CA . GLN B 1 127 ? -3.760 155.220 47.534 1.00 16.01 105 GLN B CA 1
ATOM 4098 C C . GLN B 1 127 ? -3.724 154.600 48.946 1.00 16.62 105 GLN B C 1
ATOM 4099 O O . GLN B 1 127 ? -3.651 153.365 49.104 1.00 16.12 105 GLN B O 1
ATOM 4105 N N . THR B 1 128 ? -3.780 155.458 49.962 1.00 16.78 106 THR B N 1
ATOM 4106 C CA . THR B 1 128 ? -3.865 155.022 51.360 1.00 17.51 106 THR B CA 1
ATOM 4107 C C . THR B 1 128 ? -4.948 153.972 51.513 1.00 17.23 106 THR B C 1
ATOM 4108 O O . THR B 1 128 ? -6.059 154.134 50.997 1.00 17.18 106 THR B O 1
ATOM 4112 N N . GLY B 1 129 ? -4.623 152.920 52.260 1.00 16.78 107 GLY B N 1
ATOM 4113 C CA . GLY B 1 129 ? -5.412 151.703 52.277 1.00 16.42 107 GLY B CA 1
ATOM 4114 C C . GLY B 1 129 ? -6.755 151.785 52.974 1.00 16.20 107 GLY B C 1
ATOM 4115 O O . GLY B 1 129 ? -7.560 150.864 52.865 1.00 15.74 107 GLY B O 1
ATOM 4116 N N . SER B 1 130 ? -7.001 152.886 53.682 1.00 15.71 108 SER B N 1
ATOM 4117 C CA . SER B 1 130 ? -8.288 153.114 54.334 1.00 16.58 108 SER B CA 1
ATOM 4118 C C . SER B 1 130 ? -9.233 153.839 53.384 1.00 17.82 108 SER B C 1
ATOM 4119 O O . SER B 1 130 ? -10.418 153.985 53.677 1.00 18.85 108 SER B O 1
ATOM 4122 N N . GLY B 1 131 ? -8.713 154.326 52.260 1.00 17.78 109 GLY B N 1
ATOM 4123 C CA . GLY B 1 131 ? -9.519 155.157 51.369 1.00 18.21 109 GLY B CA 1
ATOM 4124 C C . GLY B 1 131 ? -9.593 156.615 51.814 1.00 18.33 109 GLY B C 1
ATOM 4125 O O . GLY B 1 131 ? -10.432 157.369 51.333 1.00 17.50 109 GLY B O 1
ATOM 4126 N N . THR B 1 132 ? -8.704 157.006 52.729 1.00 19.04 110 THR B N 1
ATOM 4127 C CA . THR B 1 132 ? -8.727 158.349 53.334 1.00 19.76 110 THR B CA 1
ATOM 4128 C C . THR B 1 132 ? -8.707 159.457 52.284 1.00 18.90 110 THR B C 1
ATOM 4129 O O . THR B 1 132 ? -9.465 160.412 52.393 1.00 18.53 110 THR B O 1
ATOM 4133 N N . GLN B 1 133 ? -7.845 159.319 51.276 1.00 18.63 111 GLN B N 1
ATOM 4134 C CA . GLN B 1 133 ? -7.635 160.406 50.321 1.00 18.57 111 GLN B CA 1
ATOM 4135 C C . GLN B 1 133 ? -8.886 160.682 49.519 1.00 17.76 111 GLN B C 1
ATOM 4136 O O . GLN B 1 133 ? -9.226 161.836 49.283 1.00 17.36 111 GLN B O 1
ATOM 4142 N N . SER B 1 134 ? -9.602 159.617 49.158 1.00 17.38 112 SER B N 1
ATOM 4143 C CA . SER B 1 134 ? -10.869 159.759 48.447 1.00 17.28 112 SER B CA 1
ATOM 4144 C C . SER B 1 134 ? -12.002 160.261 49.339 1.00 17.51 112 SER B C 1
ATOM 4145 O O . SER B 1 134 ? -12.831 161.013 48.871 1.00 17.29 112 SER B O 1
ATOM 4148 N N . ASN B 1 135 ? -12.045 159.843 50.610 1.00 18.03 113 ASN B N 1
ATOM 4149 C CA . ASN B 1 135 ? -12.931 160.493 51.585 1.00 18.72 113 ASN B CA 1
ATOM 4150 C C . ASN B 1 135 ? -12.686 162.020 51.626 1.00 19.68 113 ASN B C 1
ATOM 4151 O O . ASN B 1 135 ? -13.627 162.808 51.482 1.00 19.59 113 ASN B O 1
ATOM 4164 N N . ASN B 1 137 ? -11.135 1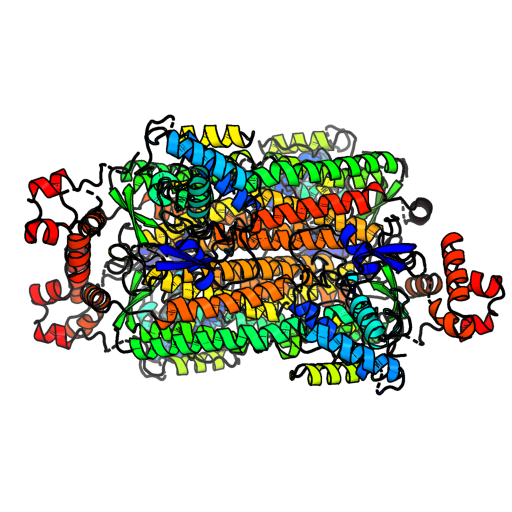63.849 49.337 1.00 20.95 115 ASN B N 1
ATOM 4165 C CA . ASN B 1 137 ? -11.612 164.299 48.026 1.00 20.30 115 ASN B CA 1
ATOM 4166 C C . ASN B 1 137 ? -13.111 164.611 48.059 1.00 20.06 115 ASN B C 1
ATOM 4167 O O . ASN B 1 137 ? -13.533 165.676 47.590 1.00 19.84 115 ASN B O 1
ATOM 4172 N N . ALA B 1 138 ? -13.911 163.694 48.610 1.00 19.45 116 ALA B N 1
ATOM 4173 C CA . ALA B 1 138 ? -15.361 163.920 48.714 1.00 19.20 116 ALA B CA 1
ATOM 4174 C C . ALA B 1 138 ? -15.695 165.109 49.633 1.00 19.00 116 ALA B C 1
ATOM 4175 O O . ALA B 1 138 ? -16.552 165.947 49.295 1.00 19.22 116 ALA B O 1
ATOM 4177 N N . ASN B 1 139 ? -15.029 165.186 50.784 1.00 18.26 117 ASN B N 1
ATOM 4178 C CA . ASN B 1 139 ? -15.277 166.283 51.729 1.00 18.07 117 ASN B CA 1
ATOM 4179 C C . ASN B 1 139 ? -15.029 167.649 51.078 1.00 18.41 117 ASN B C 1
ATOM 4180 O O . ASN B 1 139 ? -15.834 168.574 51.218 1.00 17.78 117 ASN B O 1
ATOM 4185 N N . GLU B 1 140 ? -13.925 167.736 50.335 1.00 18.56 118 GLU B N 1
ATOM 4186 C CA . GLU B 1 140 ? -13.469 168.990 49.731 1.00 18.87 118 GLU B CA 1
ATOM 4187 C C . GLU B 1 140 ? -14.378 169.412 48.589 1.00 19.10 118 GLU B C 1
ATOM 4188 O O . GLU B 1 140 ? -14.789 170.577 48.498 1.00 19.06 118 GLU B O 1
ATOM 4194 N N . VAL B 1 141 ? -14.727 168.452 47.742 1.00 18.90 119 VAL B N 1
ATOM 4195 C CA . VAL B 1 141 ? -15.600 168.720 46.614 1.00 19.42 119 VAL B CA 1
ATOM 4196 C C . VAL B 1 141 ? -16.979 169.225 47.059 1.00 20.16 119 VAL B C 1
ATOM 4197 O O . VAL B 1 141 ? -17.465 170.252 46.554 1.00 19.58 119 VAL B O 1
ATOM 4201 N N . VAL B 1 142 ? -17.580 168.503 48.008 1.00 20.84 120 VAL B N 1
ATOM 4202 C CA . VAL B 1 142 ? -18.887 168.842 48.558 1.00 21.69 120 VAL B CA 1
ATOM 4203 C C . VAL B 1 142 ? -18.846 170.198 49.295 1.00 22.62 120 VAL B C 1
ATOM 4204 O O . VAL B 1 142 ? -19.728 171.015 49.118 1.00 22.53 120 VAL B O 1
ATOM 4208 N N . SER B 1 143 ? -17.800 170.423 50.086 1.00 23.37 121 SER B N 1
ATOM 4209 C CA . SER B 1 143 ? -17.596 171.683 50.783 1.00 23.75 121 SER B CA 1
ATOM 4210 C C . SER B 1 143 ? -17.494 172.858 49.817 1.00 24.31 121 SER B C 1
ATOM 4211 O O . SER B 1 143 ? -18.210 173.839 49.988 1.00 24.47 121 SER B O 1
ATOM 4214 N N . ASN B 1 144 ? -16.619 172.761 48.810 1.00 24.44 122 ASN B N 1
ATOM 4215 C CA . ASN B 1 144 ? -16.473 173.830 47.820 1.00 24.90 122 ASN B CA 1
ATOM 4216 C C . ASN B 1 144 ? -17.722 174.145 46.984 1.00 25.76 122 ASN B C 1
ATOM 4217 O O . ASN B 1 144 ? -18.076 175.326 46.780 1.00 25.69 122 ASN B O 1
ATOM 4222 N N . ARG B 1 145 ? -18.404 173.095 46.532 1.00 25.41 123 ARG B N 1
ATOM 4223 C CA . ARG B 1 145 ? -19.617 173.269 45.770 1.00 25.76 123 ARG B CA 1
ATOM 4224 C C . ARG B 1 145 ? -20.717 173.873 46.661 1.00 25.91 123 ARG B C 1
ATOM 4225 O O . ARG B 1 145 ? -21.482 174.727 46.207 1.00 25.36 123 ARG B O 1
ATOM 4233 N N . ALA B 1 146 ? -20.764 173.440 47.918 1.00 26.18 124 ALA B N 1
ATOM 4234 C CA . ALA B 1 146 ? -21.686 173.991 48.913 1.00 27.12 124 ALA B CA 1
ATOM 4235 C C . ALA B 1 146 ? -21.432 175.489 49.164 1.00 27.82 124 ALA B C 1
ATOM 4236 O O . ALA B 1 146 ? -22.373 176.276 49.260 1.00 27.93 124 ALA B O 1
ATOM 4238 N N . ILE B 1 147 ? -20.157 175.855 49.266 1.00 28.48 125 ILE B N 1
ATOM 4239 C CA . ILE B 1 147 ? -19.715 177.236 49.471 1.00 29.27 125 ILE B CA 1
ATOM 4240 C C . ILE B 1 147 ? -20.180 178.115 48.309 1.00 30.17 125 ILE B C 1
ATOM 4241 O O . ILE B 1 147 ? -20.732 179.205 48.516 1.00 30.67 125 ILE B O 1
ATOM 4246 N N . GLU B 1 148 ? -19.983 177.607 47.096 1.00 30.51 126 GLU B N 1
ATOM 4247 C CA . GLU B 1 148 ? -20.398 178.274 45.879 1.00 30.94 126 GLU B CA 1
ATOM 4248 C C . GLU B 1 148 ? -21.923 178.404 45.807 1.00 31.35 126 GLU B C 1
ATOM 4249 O O . GLU B 1 148 ? -22.441 179.420 45.347 1.00 31.53 126 GLU B O 1
ATOM 4255 N N . LEU B 1 149 ? -22.645 177.387 46.263 1.00 31.32 127 LEU B N 1
ATOM 4256 C CA . LEU B 1 149 ? -24.092 177.511 46.364 1.00 31.80 127 LEU B CA 1
ATOM 4257 C C . LEU B 1 149 ? -24.478 178.630 47.340 1.00 31.88 127 LEU B C 1
ATOM 4258 O O . LEU B 1 149 ? -25.515 179.257 47.183 1.00 31.94 127 LEU B O 1
ATOM 4263 N N . LEU B 1 150 ? -23.631 178.895 48.326 1.00 32.05 128 LEU B N 1
ATOM 4264 C CA . LEU B 1 150 ? -23.942 179.907 49.334 1.00 32.49 128 LEU B CA 1
ATOM 4265 C C . LEU B 1 150 ? -23.330 181.277 49.027 1.00 32.65 128 LEU B C 1
ATOM 4266 O O . LEU B 1 150 ? -23.466 182.200 49.823 1.00 32.99 128 LEU B O 1
ATOM 4271 N N . GLY B 1 151 ? -22.657 181.393 47.882 1.00 32.56 129 GLY B N 1
ATOM 4272 C CA . GLY B 1 151 ? -22.010 182.638 47.480 1.00 32.52 129 GLY B CA 1
ATOM 4273 C C . GLY B 1 151 ? -20.779 183.004 48.293 1.00 32.64 129 GLY B C 1
ATOM 4274 O O . GLY B 1 151 ? -20.421 184.176 48.392 1.00 32.67 129 GLY B O 1
ATOM 4275 N N . GLY B 1 152 ? -20.120 182.010 48.885 1.00 32.23 130 GLY B N 1
ATOM 4276 C CA . GLY B 1 152 ? -18.873 182.258 49.607 1.00 31.09 130 GLY B CA 1
ATOM 4277 C C . GLY B 1 152 ? -17.647 182.120 48.716 1.00 30.73 130 GLY B C 1
ATOM 4278 O O . GLY B 1 152 ? -17.749 181.951 47.505 1.00 30.34 130 GLY B O 1
ATOM 4279 N N . VAL B 1 153 ? -16.476 182.184 49.332 1.00 30.44 131 VAL B N 1
ATOM 4280 C CA . VAL B 1 153 ? -15.219 182.063 48.611 1.00 30.28 131 VAL B CA 1
ATOM 4281 C C . VAL B 1 153 ? -14.698 180.621 48.673 1.00 30.27 131 VAL B C 1
ATOM 4282 O O . VAL B 1 153 ? -14.444 180.093 49.750 1.00 29.36 131 VAL B O 1
ATOM 4294 N N . GLY B 1 155 ? -12.209 177.566 48.593 1.00 29.48 133 GLY B N 1
ATOM 4295 C CA . GLY B 1 155 ? -10.881 177.483 49.178 1.00 29.00 133 GLY B CA 1
ATOM 4296 C C . GLY B 1 155 ? -10.793 178.026 50.595 1.00 28.56 133 GLY B C 1
ATOM 4297 O O . GLY B 1 155 ? -9.815 177.767 51.286 1.00 28.19 133 GLY B O 1
ATOM 4298 N N . SER B 1 156 ? -11.814 178.764 51.035 1.00 28.18 134 SER B N 1
ATOM 4299 C CA . SER B 1 156 ? -11.773 179.406 52.349 1.00 28.55 134 SER B CA 1
ATOM 4300 C C . SER B 1 156 ? -12.329 178.533 53.476 1.00 28.55 134 SER B C 1
ATOM 4301 O O . SER B 1 156 ? -12.146 178.854 54.646 1.00 28.88 134 SER B O 1
ATOM 4304 N N . LYS B 1 157 ? -13.007 177.439 53.121 1.00 28.54 135 LYS B N 1
ATOM 4305 C CA . LYS B 1 157 ? -13.613 176.507 54.099 1.00 28.78 135 LYS B CA 1
ATOM 4306 C C . LYS B 1 157 ? -14.731 177.168 54.924 1.00 28.82 135 LYS B C 1
ATOM 4307 O O . LYS B 1 157 ? -15.077 176.716 56.016 1.00 28.73 135 LYS B O 1
ATOM 4313 N N . LYS B 1 158 ? -15.296 178.234 54.367 1.00 29.10 136 LYS B N 1
ATOM 4314 C CA . LYS B 1 158 ? -16.323 179.032 55.019 1.00 29.47 136 LYS B CA 1
ATOM 4315 C C . LYS B 1 158 ? -17.404 179.342 53.998 1.00 28.73 136 LYS B C 1
ATOM 4316 O O . LYS B 1 158 ? -17.091 179.704 52.873 1.00 28.84 136 LYS B O 1
ATOM 4322 N N . PRO B 1 159 ? -18.678 179.187 54.376 1.00 28.57 137 PRO B N 1
ATOM 4323 C CA . PRO B 1 159 ? -19.106 178.758 55.708 1.00 28.83 137 PRO B CA 1
ATOM 4324 C C . PRO B 1 159 ? -19.234 177.235 55.859 1.00 28.44 137 PRO B C 1
ATOM 4325 O O . PRO B 1 159 ? -19.680 176.772 56.907 1.00 28.92 137 PRO B O 1
ATOM 4329 N N . VAL B 1 160 ? -18.844 176.479 54.828 1.00 27.81 138 VAL B N 1
ATOM 4330 C CA . VAL B 1 160 ? -18.896 175.011 54.873 1.00 27.05 138 VAL B CA 1
ATOM 4331 C C . VAL B 1 160 ? -17.479 174.417 54.910 1.00 26.90 138 VAL B C 1
ATOM 4332 O O . VAL B 1 160 ? -16.763 174.432 53.907 1.00 26.90 138 VAL B O 1
ATOM 4336 N N . HIS B 1 161 ? -17.084 173.924 56.083 1.00 26.37 139 HIS B N 1
ATOM 4337 C CA . HIS B 1 161 ? -15.759 173.357 56.320 1.00 25.89 139 HIS B CA 1
ATOM 4338 C C . HIS B 1 161 ? -15.751 171.876 55.901 1.00 25.75 139 HIS B C 1
ATOM 4339 O O . HIS B 1 161 ? -16.649 171.119 56.283 1.00 24.86 139 HIS B O 1
ATOM 4346 N N . PRO B 1 162 ? -14.738 171.464 55.110 1.00 25.62 140 PRO B N 1
ATOM 4347 C CA . PRO B 1 162 ? -14.658 170.085 54.608 1.00 25.81 140 PRO B CA 1
ATOM 4348 C C . PRO B 1 162 ? -14.538 169.059 55.731 1.00 25.78 140 PRO B C 1
ATOM 4349 O O . PRO B 1 162 ? -15.198 168.017 55.671 1.00 25.90 140 PRO B O 1
ATOM 4353 N N . ASN B 1 163 ? -13.720 169.354 56.743 1.00 25.58 141 ASN B N 1
ATOM 4354 C CA . ASN B 1 163 ? -13.583 168.462 57.900 1.00 26.09 141 ASN B CA 1
ATOM 4355 C C . ASN B 1 163 ? -14.685 168.632 58.958 1.00 26.00 141 ASN B C 1
ATOM 4356 O O . ASN B 1 163 ? -15.309 167.649 59.358 1.00 26.04 141 ASN B O 1
ATOM 4361 N N . ASP B 1 164 ? -14.915 169.876 59.397 1.00 25.36 142 ASP B N 1
ATOM 4362 C CA . ASP B 1 164 ? -15.797 170.168 60.536 1.00 25.04 142 ASP B CA 1
ATOM 4363 C C . ASP B 1 164 ? -17.283 169.952 60.249 1.00 24.00 142 ASP B C 1
ATOM 4364 O O . ASP B 1 164 ? -18.056 169.685 61.164 1.00 23.57 142 ASP B O 1
ATOM 4369 N N . HIS B 1 165 ? -17.674 170.085 58.987 1.00 23.24 143 HIS B N 1
ATOM 4370 C CA . HIS B 1 165 ? -19.075 169.963 58.588 1.00 22.62 143 HIS B CA 1
ATOM 4371 C C . HIS B 1 165 ? -19.369 168.776 57.671 1.00 21.91 143 HIS B C 1
ATOM 4372 O O . HIS B 1 165 ? -20.229 167.951 57.979 1.00 22.05 143 HIS B O 1
ATOM 4379 N N . VAL B 1 166 ? -18.691 168.703 56.531 1.00 21.22 144 VAL B N 1
ATOM 4380 C CA . VAL B 1 166 ? -18.952 167.606 55.586 1.00 20.85 144 VAL B CA 1
ATOM 4381 C C . VAL B 1 166 ? -18.529 166.268 56.220 1.00 20.51 144 VAL B C 1
ATOM 4382 O O . VAL B 1 166 ? -19.228 165.277 56.091 1.00 20.58 144 VAL B O 1
ATOM 4386 N N . ASN B 1 167 ? -17.410 166.276 56.939 1.00 20.52 145 ASN B N 1
ATOM 4387 C CA . ASN B 1 167 ? -16.898 165.084 57.620 1.00 21.52 145 ASN B CA 1
ATOM 4388 C C . ASN B 1 167 ? -17.386 164.882 59.052 1.00 21.84 145 ASN B C 1
ATOM 4389 O O . ASN B 1 167 ? -16.846 164.043 59.775 1.00 21.65 145 ASN B O 1
ATOM 4402 N N . SER B 1 169 ? -18.913 163.852 62.491 1.00 23.21 147 SER B N 1
ATOM 4403 C CA . SER B 1 169 ? -19.328 162.587 63.115 1.00 23.80 147 SER B CA 1
ATOM 4404 C C . SER B 1 169 ? -18.778 161.355 62.385 1.00 23.91 147 SER B C 1
ATOM 4405 O O . SER B 1 169 ? -19.157 160.233 62.681 1.00 23.15 147 SER B O 1
ATOM 4408 N N . GLN B 1 170 ? -17.881 161.568 61.441 1.00 24.87 148 GLN B N 1
ATOM 4409 C CA . GLN B 1 170 ? -17.327 160.441 60.716 1.00 26.08 148 GLN B CA 1
ATOM 4410 C C . GLN B 1 170 ? -15.802 160.453 60.724 1.00 26.66 148 GLN B C 1
ATOM 4411 O O . GLN B 1 170 ? -15.157 161.388 61.213 1.00 26.32 148 GLN B O 1
ATOM 4417 N N . SER B 1 171 ? -15.234 159.371 60.225 1.00 27.76 149 SER B N 1
ATOM 4418 C CA . SER B 1 171 ? -13.803 159.225 60.080 1.00 28.28 149 SER B CA 1
ATOM 4419 C C . SER B 1 171 ? -13.548 158.603 58.691 1.00 29.02 149 SER B C 1
ATOM 4420 O O . SER B 1 171 ? -14.461 158.034 58.088 1.00 29.09 149 SER B O 1
ATOM 4423 N N . SER B 1 172 ? -12.331 158.722 58.166 1.00 29.80 150 SER B N 1
ATOM 4424 C CA . SER B 1 172 ? -12.011 158.039 56.908 1.00 30.30 150 SER B CA 1
ATOM 4425 C C . SER B 1 172 ? -12.195 156.534 57.059 1.00 30.08 150 SER B C 1
ATOM 4426 O O . SER B 1 172 ? -12.605 155.833 56.102 1.00 30.69 150 SER B O 1
ATOM 4429 N N . ASN B 1 173 ? -11.928 156.058 58.278 1.00 28.59 151 ASN B N 1
ATOM 4430 C CA . ASN B 1 173 ? -11.944 154.636 58.585 1.00 27.11 151 ASN B CA 1
ATOM 4431 C C . ASN B 1 173 ? -13.322 154.029 58.483 1.00 26.13 151 ASN B C 1
ATOM 4432 O O . ASN B 1 173 ? -13.443 152.869 58.097 1.00 26.06 151 ASN B O 1
ATOM 4437 N N . ASP B 1 174 ? -14.362 154.793 58.822 1.00 24.38 152 ASP B N 1
ATOM 4438 C CA . ASP B 1 174 ? -15.706 154.245 58.727 1.00 22.91 152 ASP B CA 1
ATOM 4439 C C . ASP B 1 174 ? -16.514 154.698 57.511 1.00 21.75 152 ASP B C 1
ATOM 4440 O O . ASP B 1 174 ? -17.489 154.050 57.147 1.00 21.67 152 ASP B O 1
ATOM 4445 N N . THR B 1 175 ? -16.095 155.779 56.859 1.00 20.66 153 THR B N 1
ATOM 4446 C CA . THR B 1 175 ? -16.814 156.276 55.672 1.00 19.75 153 THR B CA 1
ATOM 4447 C C . THR B 1 175 ? -16.506 155.500 54.374 1.00 18.98 153 THR B C 1
ATOM 4448 O O . THR B 1 175 ? -17.429 155.121 53.652 1.00 18.89 153 THR B O 1
ATOM 4452 N N . TYR B 1 176 ? -15.226 155.292 54.071 1.00 18.59 154 TYR B N 1
ATOM 4453 C CA . TYR B 1 176 ? -14.835 154.609 52.827 1.00 18.45 154 TYR B CA 1
ATOM 4454 C C . TYR B 1 176 ? -15.362 153.152 52.784 1.00 18.37 154 TYR B C 1
ATOM 4455 O O . TYR B 1 176 ? -15.982 152.747 51.805 1.00 18.64 154 TYR B O 1
ATOM 4464 N N . PRO B 1 177 ? -15.175 152.377 53.863 1.00 18.23 155 PRO B N 1
ATOM 4465 C CA . PRO B 1 177 ? -15.802 151.050 53.823 1.00 18.03 155 PRO B CA 1
ATOM 4466 C C . PRO B 1 177 ? -17.339 151.085 53.722 1.00 17.87 155 PRO B C 1
ATOM 4467 O O . PRO B 1 177 ? -17.947 150.183 53.127 1.00 17.15 155 PRO B O 1
ATOM 4471 N N . THR B 1 178 ? -17.973 152.127 54.256 1.00 17.55 156 THR B N 1
ATOM 4472 C CA . THR B 1 178 ? -19.420 152.276 54.055 1.00 17.44 156 THR B CA 1
ATOM 4473 C C . THR B 1 178 ? -19.741 152.518 52.576 1.00 17.01 156 THR B C 1
ATOM 4474 O O . THR B 1 178 ? -20.643 151.888 52.004 1.00 16.90 156 THR B O 1
ATOM 4478 N N . ALA B 1 179 ? -18.986 153.419 51.950 1.00 16.75 157 ALA B N 1
ATOM 4479 C CA . ALA B 1 179 ? -19.168 153.696 50.530 1.00 16.55 157 ALA B CA 1
ATOM 4480 C C . ALA B 1 179 ? -18.863 152.450 49.673 1.00 17.02 157 ALA B C 1
ATOM 4481 O O . ALA B 1 179 ? -19.545 152.199 48.676 1.00 16.65 157 ALA B O 1
ATOM 4491 N N . HIS B 1 181 ? -19.387 149.207 50.547 1.00 18.35 159 HIS B N 1
ATOM 4492 C CA . HIS B 1 181 ? -20.562 148.338 50.596 1.00 18.09 159 HIS B CA 1
ATOM 4493 C C . HIS B 1 181 ? -21.748 148.875 49.809 1.00 17.60 159 HIS B C 1
ATOM 4494 O O . HIS B 1 181 ? -22.445 148.107 49.150 1.00 17.00 159 HIS B O 1
ATOM 4501 N N . ILE B 1 182 ? -21.975 150.190 49.875 1.00 17.10 160 ILE B N 1
ATOM 4502 C CA . ILE B 1 182 ? -23.087 150.798 49.142 1.00 16.51 160 ILE B CA 1
ATOM 4503 C C . ILE B 1 182 ? -22.889 150.592 47.637 1.00 16.69 160 ILE B C 1
ATOM 4504 O O . ILE B 1 182 ? -23.804 150.167 46.947 1.00 17.77 160 ILE B O 1
ATOM 4509 N N . ALA B 1 183 ? -21.694 150.888 47.145 1.00 16.17 161 ALA B N 1
ATOM 4510 C CA . ALA B 1 183 ? -21.400 150.742 45.733 1.00 16.21 161 ALA B CA 1
ATOM 4511 C C . ALA B 1 183 ? -21.502 149.281 45.271 1.00 16.65 161 ALA B C 1
ATOM 4512 O O . ALA B 1 183 ? -22.140 148.992 44.263 1.00 16.22 161 ALA B O 1
ATOM 4514 N N . CYS B 1 184 ? -20.896 148.369 46.032 1.00 16.84 162 CYS B N 1
ATOM 4515 C CA . CYS B 1 184 ? -20.928 146.951 45.703 1.00 17.95 162 CYS B CA 1
ATOM 4516 C C . CYS B 1 184 ? -22.364 146.414 45.656 1.00 18.09 162 CYS B C 1
ATOM 4517 O O . CYS B 1 184 ? -22.761 145.765 44.687 1.00 18.58 162 CYS B O 1
ATOM 4520 N N . ALA B 1 185 ? -23.153 146.717 46.678 1.00 18.01 163 ALA B N 1
ATOM 4521 C CA . ALA B 1 185 ? -24.558 146.300 46.702 1.00 18.47 163 ALA B CA 1
ATOM 4522 C C . ALA B 1 185 ? -25.394 146.941 45.582 1.00 18.69 163 ALA B C 1
ATOM 4523 O O . ALA B 1 185 ? -26.170 146.257 44.914 1.00 18.36 163 ALA B O 1
ATOM 4525 N N . GLU B 1 186 ? -25.208 148.244 45.356 1.00 18.75 164 GLU B N 1
ATOM 4526 C CA . GLU B 1 186 ? -25.900 148.931 44.265 1.00 19.12 164 GLU B CA 1
ATOM 4527 C C . GLU B 1 186 ? -25.600 148.313 42.901 1.00 18.67 164 GLU B C 1
ATOM 4528 O O . GLU B 1 186 ? -26.510 148.093 42.105 1.00 18.89 164 GLU B O 1
ATOM 4534 N N . ARG B 1 187 ? -24.327 148.041 42.620 1.00 18.57 165 ARG B N 1
ATOM 4535 C CA . ARG B 1 187 ? -23.960 147.541 41.289 1.00 17.98 165 ARG B CA 1
ATOM 4536 C C . ARG B 1 187 ? -24.435 146.110 41.097 1.00 17.54 165 ARG B C 1
ATOM 4537 O O . ARG B 1 187 ? -24.804 145.727 39.994 1.00 18.28 165 ARG B O 1
ATOM 4545 N N . VAL B 1 188 ? -24.458 145.326 42.163 1.00 17.07 166 VAL B N 1
ATOM 4546 C CA . VAL B 1 188 ? -24.983 143.959 42.071 1.00 16.93 166 VAL B CA 1
ATOM 4547 C C . VAL B 1 188 ? -26.498 143.969 41.817 1.00 17.44 166 VAL B C 1
ATOM 4548 O O . VAL B 1 188 ? -26.996 143.289 40.901 1.00 16.90 166 VAL B O 1
ATOM 4552 N N . ILE B 1 189 ? -27.214 144.770 42.605 1.00 17.77 167 ILE B N 1
ATOM 4553 C CA . ILE B 1 189 ? -28.672 144.886 42.496 1.00 18.27 167 ILE B CA 1
ATOM 4554 C C . ILE B 1 189 ? -29.143 145.516 41.191 1.00 19.04 167 ILE B C 1
ATOM 4555 O O . ILE B 1 189 ? -30.084 145.022 40.587 1.00 19.74 167 ILE B O 1
ATOM 4560 N N . HIS B 1 190 ? -28.496 146.589 40.748 1.00 19.87 168 HIS B N 1
ATOM 4561 C CA . HIS B 1 190 ? -28.961 147.301 39.559 1.00 20.58 168 HIS B CA 1
ATOM 4562 C C . HIS B 1 190 ? -28.343 146.834 38.242 1.00 20.90 168 HIS B C 1
ATOM 4563 O O . HIS B 1 190 ? -28.962 147.008 37.187 1.00 20.38 168 HIS B O 1
ATOM 4570 N N . ASP B 1 191 ? -27.133 146.261 38.294 1.00 20.77 169 ASP B N 1
ATOM 4571 C CA . ASP B 1 191 ? -26.419 145.878 37.067 1.00 20.93 169 ASP B CA 1
ATOM 4572 C C . ASP B 1 191 ? -26.319 144.362 36.900 1.00 20.54 169 ASP B C 1
ATOM 4573 O O . ASP B 1 191 ? -26.771 143.834 35.891 1.00 20.17 169 ASP B O 1
ATOM 4578 N N . LEU B 1 192 ? -25.735 143.660 37.875 1.00 19.89 170 LEU B N 1
ATOM 4579 C CA . LEU B 1 192 ? -25.444 142.232 37.689 1.00 19.85 170 LEU B CA 1
ATOM 4580 C C . LEU B 1 192 ? -26.696 141.352 37.739 1.00 20.06 170 LEU B C 1
ATOM 4581 O O . LEU B 1 192 ? -26.926 140.561 36.823 1.00 19.93 170 LEU B O 1
ATOM 4586 N N . LEU B 1 193 ? -27.489 141.483 38.800 1.00 19.85 171 LEU B N 1
ATOM 4587 C CA . LEU B 1 193 ? -28.715 140.703 38.924 1.00 20.46 171 LEU B CA 1
ATOM 4588 C C . LEU B 1 193 ? -29.648 140.839 37.709 1.00 20.74 171 LEU B C 1
ATOM 4589 O O . LEU B 1 193 ? -30.036 139.817 37.151 1.00 21.16 171 LEU B O 1
ATOM 4594 N N . PRO B 1 194 ? -29.987 142.078 37.271 1.00 20.74 172 PRO B N 1
ATOM 4595 C CA . PRO B 1 194 ? -30.825 142.154 36.056 1.00 20.56 172 PRO B CA 1
ATOM 4596 C C . PRO B 1 194 ? -30.137 141.590 34.786 1.00 20.05 172 PRO B C 1
ATOM 4597 O O . PRO B 1 194 ? -30.803 141.034 33.926 1.00 20.14 172 PRO B O 1
ATOM 4601 N N . ALA B 1 195 ? -28.826 141.733 34.677 1.00 19.81 173 ALA B N 1
ATOM 4602 C CA . ALA B 1 195 ? -28.084 141.143 33.559 1.00 19.41 173 ALA B CA 1
ATOM 4603 C C . ALA B 1 195 ? -28.213 139.606 33.515 1.00 19.20 173 ALA B C 1
ATOM 4604 O O . ALA B 1 195 ? -28.448 139.035 32.458 1.00 19.60 173 ALA B O 1
ATOM 4606 N N . LEU B 1 196 ? -28.095 138.950 34.663 1.00 18.73 174 LEU B N 1
ATOM 4607 C CA . LEU B 1 196 ? -28.243 137.497 34.736 1.00 19.15 174 LEU B CA 1
ATOM 4608 C C . LEU B 1 196 ? -29.677 137.023 34.494 1.00 19.78 174 LEU B C 1
ATOM 4609 O O . LEU B 1 196 ? -29.897 135.950 33.912 1.00 19.78 174 LEU B O 1
ATOM 4614 N N . LYS B 1 197 ? -30.646 137.814 34.934 1.00 20.38 175 LYS B N 1
ATOM 4615 C CA . LYS B 1 197 ? -32.056 137.498 34.681 1.00 21.47 175 LYS B CA 1
ATOM 4616 C C . LYS B 1 197 ? -32.384 137.590 33.201 1.00 21.43 175 LYS B C 1
ATOM 4617 O O . LYS B 1 197 ? -33.133 136.760 32.686 1.00 21.68 175 LYS B O 1
ATOM 4623 N N . HIS B 1 198 ? -31.826 138.607 32.542 1.00 21.37 176 HIS B N 1
ATOM 4624 C CA . HIS B 1 198 ? -31.950 138.801 31.095 1.00 22.08 176 HIS B CA 1
ATOM 4625 C C . HIS B 1 198 ? -31.363 137.589 30.337 1.00 22.43 176 HIS B C 1
ATOM 4626 O O . HIS B 1 198 ? -32.001 137.059 29.424 1.00 22.01 176 HIS B O 1
ATOM 4633 N N . LEU B 1 199 ? -30.157 137.160 30.725 1.00 22.28 177 LEU B N 1
ATOM 4634 C CA . LEU B 1 199 ? -29.543 135.949 30.175 1.00 22.43 177 LEU B CA 1
ATOM 4635 C C . LEU B 1 199 ? -30.398 134.706 30.435 1.00 23.27 177 LEU B C 1
ATOM 4636 O O . LEU B 1 199 ? -30.648 133.928 29.513 1.00 23.37 177 LEU B O 1
ATOM 4641 N N . HIS B 1 200 ? -30.850 134.528 31.681 1.00 24.10 178 HIS B N 1
ATOM 4642 C CA . HIS B 1 200 ? -31.719 133.397 32.040 1.00 24.48 178 HIS B CA 1
ATOM 4643 C C . HIS B 1 200 ? -32.961 133.295 31.152 1.00 25.03 178 HIS B C 1
ATOM 4644 O O . HIS B 1 200 ? -33.316 132.199 30.711 1.00 25.42 178 HIS B O 1
ATOM 4651 N N . LYS B 1 201 ? -33.635 134.418 30.908 1.00 24.86 179 LYS B N 1
ATOM 4652 C CA . LYS B 1 201 ? -34.811 134.392 30.039 1.00 25.62 179 LYS B CA 1
ATOM 4653 C C . LYS B 1 201 ? -34.487 133.940 28.612 1.00 24.89 179 LYS B C 1
ATOM 4654 O O . LYS B 1 201 ? -35.230 133.142 28.030 1.00 23.40 179 LYS B O 1
ATOM 4660 N N . ALA B 1 202 ? -33.367 134.437 28.083 1.00 24.33 180 ALA B N 1
ATOM 4661 C CA . ALA B 1 202 ? -32.947 134.134 26.724 1.00 24.43 180 ALA B CA 1
ATOM 4662 C C . ALA B 1 202 ? -32.602 132.651 26.592 1.00 24.63 180 ALA B C 1
ATOM 4663 O O . ALA B 1 202 ? -32.908 132.025 25.573 1.00 24.67 180 ALA B O 1
ATOM 4665 N N . LEU B 1 203 ? -32.000 132.094 27.638 1.00 24.60 181 LEU B N 1
ATOM 4666 C CA . LEU B 1 203 ? -31.708 130.663 27.697 1.00 25.19 181 LEU B CA 1
ATOM 4667 C C . LEU B 1 203 ? -32.983 129.821 27.771 1.00 25.72 181 LEU B C 1
ATOM 4668 O O . LEU B 1 203 ? -33.111 128.835 27.037 1.00 25.64 181 LEU B O 1
ATOM 4673 N N . GLU B 1 204 ? -33.920 130.214 28.636 1.00 26.34 182 GLU B N 1
ATOM 4674 C CA . GLU B 1 204 ? -35.196 129.499 28.765 1.00 27.84 182 GLU B CA 1
ATOM 4675 C C . GLU B 1 204 ? -36.002 129.483 27.466 1.00 28.20 182 GLU B C 1
ATOM 4676 O O . GLU B 1 204 ? -36.629 128.475 27.142 1.00 28.48 182 GLU B O 1
ATOM 4682 N N . GLU B 1 205 ? -35.974 130.579 26.713 1.00 28.59 183 GLU B N 1
ATOM 4683 C CA . GLU B 1 205 ? -36.570 130.580 25.381 1.00 29.87 183 GLU B CA 1
ATOM 4684 C C . GLU B 1 205 ? -35.988 129.489 24.470 1.00 29.79 183 GLU B C 1
ATOM 4685 O O . GLU B 1 205 ? -36.728 128.819 23.741 1.00 29.82 183 GLU B O 1
ATOM 4691 N N . LYS B 1 206 ? -34.667 129.318 24.522 1.00 29.34 184 LYS B N 1
ATOM 4692 C CA . LYS B 1 206 ? -33.984 128.307 23.705 1.00 29.29 184 LYS B CA 1
ATOM 4693 C C . LYS B 1 206 ? -34.253 126.893 24.199 1.00 29.12 184 LYS B C 1
ATOM 4694 O O . LYS B 1 206 ? -34.211 125.946 23.419 1.00 29.18 184 LYS B O 1
ATOM 4700 N N . VAL B 1 207 ? -34.509 126.760 25.498 1.00 29.08 185 VAL B N 1
ATOM 4701 C CA . VAL B 1 207 ? -34.937 125.495 26.068 1.00 29.22 185 VAL B CA 1
ATOM 4702 C C . VAL B 1 207 ? -36.218 125.065 25.356 1.00 29.73 185 VAL B C 1
ATOM 4703 O O . VAL B 1 207 ? -36.329 123.921 24.919 1.00 29.47 185 VAL B O 1
ATOM 4707 N N . LYS B 1 208 ? -37.171 125.990 25.236 1.00 30.16 186 LYS B N 1
ATOM 4708 C CA . LYS B 1 208 ? -38.460 125.682 24.627 1.00 31.31 186 LYS B CA 1
ATOM 4709 C C . LYS B 1 208 ? -38.340 125.444 23.120 1.00 30.75 186 LYS B C 1
ATOM 4710 O O . LYS B 1 208 ? -38.895 124.484 22.603 1.00 30.83 186 LYS B O 1
ATOM 4716 N N . ALA B 1 209 ? -37.598 126.307 22.436 1.00 30.14 187 ALA B N 1
ATOM 4717 C CA . ALA B 1 209 ? -37.401 126.175 20.999 1.00 29.97 187 ALA B CA 1
ATOM 4718 C C . ALA B 1 209 ? -36.682 124.869 20.626 1.00 29.69 187 ALA B C 1
ATOM 4719 O O . ALA B 1 209 ? -36.983 124.268 19.598 1.00 29.35 187 ALA B O 1
ATOM 4721 N N . PHE B 1 210 ? -35.748 124.430 21.468 1.00 29.41 188 PHE B N 1
ATOM 4722 C CA . PHE B 1 210 ? -34.917 123.260 21.159 1.00 29.15 188 PHE B CA 1
ATOM 4723 C C . PHE B 1 210 ? -35.399 121.971 21.828 1.00 29.47 188 PHE B C 1
ATOM 4724 O O . PHE B 1 210 ? -34.743 120.941 21.734 1.00 28.87 188 PHE B O 1
ATOM 4732 N N . ASP B 1 211 ? -36.543 122.035 22.498 1.00 30.16 189 ASP B N 1
ATOM 4733 C CA . ASP B 1 211 ? -37.096 120.881 23.212 1.00 31.24 189 ASP B CA 1
ATOM 4734 C C . ASP B 1 211 ? -37.308 119.616 22.332 1.00 30.96 189 ASP B C 1
ATOM 4735 O O . ASP B 1 211 ? -37.191 118.489 22.815 1.00 30.96 189 ASP B O 1
ATOM 4740 N N . HIS B 1 212 ? -37.607 119.816 21.051 1.00 30.42 190 HIS B N 1
ATOM 4741 C CA . HIS B 1 212 ? -37.914 118.712 20.121 1.00 30.29 190 HIS B CA 1
ATOM 4742 C C . HIS B 1 212 ? -36.676 118.159 19.403 1.00 29.50 190 HIS B C 1
ATOM 4743 O O . HIS B 1 212 ? -36.800 117.265 18.569 1.00 29.53 190 HIS B O 1
ATOM 4750 N N . ILE B 1 213 ? -35.495 118.702 19.699 1.00 28.12 191 ILE B N 1
ATOM 4751 C CA . ILE B 1 213 ? -34.283 118.318 18.957 1.00 26.95 191 ILE B CA 1
ATOM 4752 C C . ILE B 1 213 ? -33.486 117.298 19.754 1.00 26.48 191 ILE B C 1
ATOM 4753 O O . ILE B 1 213 ? -32.942 117.629 20.800 1.00 26.49 191 ILE B O 1
ATOM 4758 N N . ILE B 1 214 ? -33.451 116.054 19.275 1.00 25.47 192 ILE B N 1
ATOM 4759 C CA . ILE B 1 214 ? -32.704 114.995 19.949 1.00 24.94 192 ILE B CA 1
ATOM 4760 C C . ILE B 1 214 ? -31.268 114.920 19.411 1.00 24.88 192 ILE B C 1
ATOM 4761 O O . ILE B 1 214 ? -31.047 114.884 18.207 1.00 25.15 192 ILE B O 1
ATOM 4766 N N . LYS B 1 215 ? -30.295 114.920 20.315 1.00 24.08 193 LYS B N 1
ATOM 4767 C CA . LYS B 1 215 ? -28.899 114.894 19.915 1.00 23.88 193 LYS B CA 1
ATOM 4768 C C . LYS B 1 215 ? -28.126 113.848 20.711 1.00 23.83 193 LYS B C 1
ATOM 4769 O O . LYS B 1 215 ? -28.616 113.314 21.715 1.00 23.57 193 LYS B O 1
ATOM 4775 N N . ILE B 1 216 ? -26.918 113.550 20.258 1.00 23.53 194 ILE B N 1
ATOM 4776 C CA . ILE B 1 216 ? -26.050 112.636 20.987 1.00 23.70 194 ILE B CA 1
ATOM 4777 C C . ILE B 1 216 ? -25.358 113.384 22.144 1.00 23.55 194 ILE B C 1
ATOM 4778 O O . ILE B 1 216 ? -24.769 114.452 21.946 1.00 23.28 194 ILE B O 1
ATOM 4783 N N . GLY B 1 217 ? -25.435 112.822 23.344 1.00 23.13 195 GLY B N 1
ATOM 4784 C CA . GLY B 1 217 ? -24.714 113.385 24.483 1.00 23.67 195 GLY B CA 1
ATOM 4785 C C . GLY B 1 217 ? -23.217 113.190 24.371 1.00 23.37 195 GLY B C 1
ATOM 4786 O O . GLY B 1 217 ? -22.745 112.340 23.616 1.00 23.80 195 GLY B O 1
ATOM 4787 N N . ARG B 1 218 ? -22.459 113.989 25.114 1.00 23.17 196 ARG B N 1
ATOM 4788 C CA . ARG B 1 218 ? -21.008 113.803 25.202 1.00 22.50 196 ARG B CA 1
ATOM 4789 C C . ARG B 1 218 ? -20.572 113.771 26.654 1.00 22.28 196 ARG B C 1
ATOM 4790 O O . ARG B 1 218 ? -20.878 114.692 27.424 1.00 23.01 196 ARG B O 1
ATOM 4798 N N . THR B 1 219 ? -19.877 112.701 27.029 1.00 21.63 197 THR B N 1
ATOM 4799 C CA . THR B 1 219 ? -19.317 112.548 28.361 1.00 20.85 197 THR B CA 1
ATOM 4800 C C . THR B 1 219 ? -17.857 112.162 28.173 1.00 20.41 197 THR B C 1
ATOM 4801 O O . THR B 1 219 ? -17.549 111.263 27.382 1.00 20.05 197 THR B O 1
ATOM 4805 N N . HIS B 1 220 ? -16.954 112.851 28.876 1.00 19.53 198 HIS B N 1
ATOM 4806 C CA . HIS B 1 220 ? -15.506 112.720 28.633 1.00 19.18 198 HIS B CA 1
ATOM 4807 C C . HIS B 1 220 ? -15.144 113.163 27.192 1.00 19.68 198 HIS B C 1
ATOM 4808 O O . HIS B 1 220 ? -14.055 112.855 26.693 1.00 19.41 198 HIS B O 1
ATOM 4815 N N . THR B 1 221 ? -16.065 113.885 26.546 1.00 19.98 199 THR B N 1
ATOM 4816 C CA . THR B 1 221 ? -16.011 114.248 25.102 1.00 20.89 199 THR B CA 1
ATOM 4817 C C . THR B 1 221 ? -16.285 113.079 24.139 1.00 20.90 199 THR B C 1
ATOM 4818 O O . THR B 1 221 ? -16.281 113.260 22.924 1.00 20.70 199 THR B O 1
ATOM 4822 N N . GLN B 1 222 ? -16.548 111.892 24.684 1.00 21.09 200 GLN B N 1
ATOM 4823 C CA . GLN B 1 222 ? -16.927 110.742 23.861 1.00 21.25 200 GLN B CA 1
ATOM 4824 C C . GLN B 1 222 ? -18.441 110.685 23.607 1.00 21.81 200 GLN B C 1
ATOM 4825 O O . GLN B 1 222 ? -19.239 111.117 24.450 1.00 21.18 200 GLN B O 1
ATOM 4831 N N . ASP B 1 223 ? -18.823 110.149 22.444 1.00 22.23 201 ASP B N 1
ATOM 4832 C CA . ASP B 1 223 ? -20.220 109.907 22.100 1.00 22.87 201 ASP B CA 1
ATOM 4833 C C . ASP B 1 223 ? -20.912 109.209 23.262 1.00 23.01 201 ASP B C 1
ATOM 4834 O O . ASP B 1 223 ? -20.365 108.254 23.809 1.00 23.11 201 ASP B O 1
ATOM 4839 N N . ALA B 1 224 ? -22.105 109.674 23.640 1.00 23.41 202 ALA B N 1
ATOM 4840 C CA . ALA B 1 224 ? -22.871 109.069 24.743 1.00 23.69 202 ALA B CA 1
ATOM 4841 C C . ALA B 1 224 ? -24.363 108.945 24.381 1.00 24.11 202 ALA B C 1
ATOM 4842 O O . ALA B 1 224 ? -24.750 109.261 23.262 1.00 24.94 202 ALA B O 1
ATOM 4844 N N . THR B 1 225 ? -25.185 108.492 25.325 1.00 24.17 203 THR B N 1
ATOM 4845 C CA . THR B 1 225 ? -26.639 108.348 25.135 1.00 24.65 203 THR B CA 1
ATOM 4846 C C . THR B 1 225 ? -27.309 109.698 24.809 1.00 24.28 203 THR B C 1
ATOM 4847 O O . THR B 1 225 ? -26.730 110.752 25.081 1.00 24.81 203 THR B O 1
ATOM 4851 N N . PRO B 1 226 ? -28.514 109.678 24.196 1.00 23.53 204 PRO B N 1
ATOM 4852 C CA . PRO B 1 226 ? -29.052 110.951 23.732 1.00 22.86 204 PRO B CA 1
ATOM 4853 C C . PRO B 1 226 ? -29.738 111.836 24.791 1.00 22.09 204 PRO B C 1
ATOM 4854 O O . PRO B 1 226 ? -30.042 111.393 25.907 1.00 20.93 204 PRO B O 1
ATOM 4858 N N . LEU B 1 227 ? -29.960 113.088 24.407 1.00 21.44 205 LEU B N 1
ATOM 4859 C CA . LEU B 1 227 ? -30.708 114.062 25.204 1.00 22.07 205 LEU B CA 1
ATOM 4860 C C . LEU B 1 227 ? -31.131 115.112 24.213 1.00 22.02 205 LEU B C 1
ATOM 4861 O O . LEU B 1 227 ? -30.5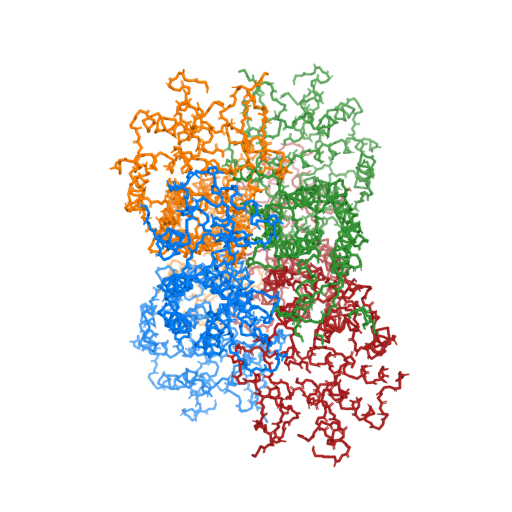91 115.168 23.122 1.00 22.54 205 LEU B O 1
ATOM 4866 N N . THR B 1 228 ? -32.112 115.927 24.561 1.00 22.66 206 THR B N 1
ATOM 4867 C CA . THR B 1 228 ? -32.526 116.974 23.651 1.00 23.15 206 THR B CA 1
ATOM 4868 C C . THR B 1 228 ? -31.609 118.176 23.824 1.00 23.30 206 THR B C 1
ATOM 4869 O O . THR B 1 228 ? -31.015 118.368 24.887 1.00 23.46 206 THR B O 1
ATOM 4873 N N . LEU B 1 229 ? -31.496 118.979 22.775 1.00 23.42 207 LEU B N 1
ATOM 4874 C CA . LEU B 1 229 ? -30.775 120.235 22.846 1.00 24.07 207 LEU B CA 1
ATOM 4875 C C . LEU B 1 229 ? -31.427 121.141 23.889 1.00 24.17 207 LEU B C 1
ATOM 4876 O O . LEU B 1 229 ? -30.742 121.914 24.561 1.00 24.62 207 LEU B O 1
ATOM 4881 N N . GLY B 1 230 ? -32.747 121.008 24.032 1.00 24.00 208 GLY B N 1
ATOM 4882 C CA . GLY B 1 230 ? -33.523 121.711 25.056 1.00 23.67 208 GLY B CA 1
ATOM 4883 C C . GLY B 1 230 ? -33.121 121.345 26.476 1.00 23.74 208 GLY B C 1
ATOM 4884 O O . GLY B 1 230 ? -32.904 122.231 27.309 1.00 23.82 208 GLY B O 1
ATOM 4885 N N . GLN B 1 231 ? -33.034 120.045 26.752 1.00 23.08 209 GLN B N 1
ATOM 4886 C CA . GLN B 1 231 ? -32.509 119.541 28.022 1.00 22.80 209 GLN B CA 1
ATOM 4887 C C . GLN B 1 231 ? -31.109 120.083 28.327 1.00 22.89 209 GLN B C 1
ATOM 4888 O O . GLN B 1 231 ? -30.826 120.467 29.463 1.00 22.89 209 GLN B O 1
ATOM 4894 N N . GLU B 1 232 ? -30.239 120.108 27.318 1.00 22.64 210 GLU B N 1
ATOM 4895 C CA . GLU B 1 232 ? -28.866 120.586 27.498 1.00 22.58 210 GLU B CA 1
ATOM 4896 C C . GLU B 1 232 ? -28.883 122.066 27.893 1.00 22.40 210 GLU B C 1
ATOM 4897 O O . GLU B 1 232 ? -28.170 122.483 28.816 1.00 22.94 210 GLU B O 1
ATOM 4903 N N . PHE B 1 233 ? -29.728 122.842 27.222 1.00 21.57 211 PHE B N 1
ATOM 4904 C CA . PHE B 1 233 ? -29.898 124.252 27.540 1.00 21.34 211 PHE B CA 1
ATOM 4905 C C . PHE B 1 233 ? -30.615 124.500 28.873 1.00 20.89 211 PHE B C 1
ATOM 4906 O O . PHE B 1 233 ? -30.424 125.547 29.481 1.00 20.43 211 PHE B O 1
ATOM 4914 N N . SER B 1 234 ? -31.438 123.545 29.310 1.00 20.76 212 SER B N 1
ATOM 4915 C CA . SER B 1 234 ? -32.110 123.645 30.604 1.00 20.54 212 SER B CA 1
ATOM 4916 C C . SER B 1 234 ? -31.074 123.599 31.721 1.00 20.59 212 SER B C 1
ATOM 4917 O O . SER B 1 234 ? -31.295 124.162 32.791 1.00 20.48 212 SER B O 1
ATOM 4920 N N . GLY B 1 235 ? -29.962 122.904 31.461 1.00 20.51 213 GLY B N 1
ATOM 4921 C CA . GLY B 1 235 ? -28.802 122.886 32.351 1.00 19.93 213 GLY B CA 1
ATOM 4922 C C . GLY B 1 235 ? -28.160 124.255 32.489 1.00 19.73 213 GLY B C 1
ATOM 4923 O O . GLY B 1 235 ? -27.905 124.715 33.605 1.00 20.02 213 GLY B O 1
ATOM 4924 N N . TYR B 1 236 ? -27.899 124.906 31.362 1.00 19.37 214 TYR B N 1
ATOM 4925 C CA . TYR B 1 236 ? -27.331 126.259 31.363 1.00 19.28 214 TYR B CA 1
ATOM 4926 C C . TYR B 1 236 ? -28.234 127.248 32.112 1.00 19.34 214 TYR B C 1
ATOM 4927 O O . TYR B 1 236 ? -27.765 128.005 32.964 1.00 19.48 214 TYR B O 1
ATOM 4936 N N . ALA B 1 237 ? -29.518 127.245 31.769 1.00 19.13 215 ALA B N 1
ATOM 4937 C CA . ALA B 1 237 ? -30.501 128.093 32.428 1.00 19.34 215 ALA B CA 1
ATOM 4938 C C . ALA B 1 237 ? -30.484 127.863 33.934 1.00 19.12 215 ALA B C 1
ATOM 4939 O O . ALA B 1 237 ? -30.460 128.828 34.705 1.00 18.90 215 ALA B O 1
ATOM 4941 N N . ALA B 1 238 ? -30.483 126.597 34.354 1.00 18.69 216 ALA B N 1
ATOM 4942 C CA . ALA B 1 238 ? -30.539 126.280 35.785 1.00 18.93 216 ALA B CA 1
ATOM 4943 C C . ALA B 1 238 ? -29.283 126.765 36.507 1.00 19.18 216 ALA B C 1
ATOM 4944 O O . ALA B 1 238 ? -29.350 127.178 37.675 1.00 19.33 216 ALA B O 1
ATOM 4946 N N . GLN B 1 239 ? -28.140 126.727 35.812 1.00 18.58 217 GLN B N 1
ATOM 4947 C CA . GLN B 1 239 ? -26.904 127.262 36.374 1.00 18.67 217 GLN B CA 1
ATOM 4948 C C . GLN B 1 239 ? -27.004 128.772 36.603 1.00 18.40 217 GLN B C 1
ATOM 4949 O O . GLN B 1 239 ? -26.566 129.283 37.635 1.00 18.29 217 GLN B O 1
ATOM 4955 N N . VAL B 1 240 ? -27.586 129.480 35.642 1.00 18.36 218 VAL B N 1
ATOM 4956 C CA . VAL B 1 240 ? -27.787 130.927 35.778 1.00 18.22 218 VAL B CA 1
ATOM 4957 C C . VAL B 1 240 ? -28.789 131.243 36.899 1.00 18.75 218 VAL B C 1
ATOM 4958 O O . VAL B 1 240 ? -28.524 132.105 37.760 1.00 18.66 218 VAL B O 1
ATOM 4962 N N . ALA B 1 241 ? -29.929 130.549 36.895 1.00 18.56 219 ALA B N 1
ATOM 4963 C CA . ALA B 1 241 ? -30.940 130.703 37.950 1.00 18.83 219 ALA B CA 1
ATOM 4964 C C . ALA B 1 241 ? -30.354 130.439 39.338 1.00 19.03 219 ALA B C 1
ATOM 4965 O O . ALA B 1 241 ? -30.637 131.182 40.279 1.00 19.61 219 ALA B O 1
ATOM 4967 N N . SER B 1 242 ? -29.559 129.379 39.472 1.00 18.41 220 SER B N 1
ATOM 4968 C CA . SER B 1 242 ? -28.893 129.098 40.754 1.00 18.68 220 SER B CA 1
ATOM 4969 C C . SER B 1 242 ? -27.868 130.180 41.107 1.00 17.89 220 SER B C 1
ATOM 4970 O O . SER B 1 242 ? -27.716 130.520 42.271 1.00 17.73 220 SER B O 1
ATOM 4973 N N . SER B 1 243 ? -27.153 130.693 40.107 1.00 17.65 221 SER B N 1
ATOM 4974 C CA . SER B 1 243 ? -26.154 131.746 40.339 1.00 17.56 221 SER B CA 1
ATOM 4975 C C . SER B 1 243 ? -26.809 133.010 40.948 1.00 17.42 221 SER B C 1
ATOM 4976 O O . SER B 1 243 ? -26.229 133.652 41.830 1.00 16.16 221 SER B O 1
ATOM 4979 N N . ILE B 1 244 ? -28.007 133.347 40.464 1.00 17.47 222 ILE B N 1
ATOM 4980 C CA . ILE B 1 244 ? -28.748 134.520 40.941 1.00 18.22 222 ILE B CA 1
ATOM 4981 C C . ILE B 1 244 ? -29.072 134.348 42.422 1.00 18.45 222 ILE B C 1
ATOM 4982 O O . ILE B 1 244 ? -28.837 135.254 43.218 1.00 18.26 222 ILE B O 1
ATOM 4987 N N . LYS B 1 245 ? -29.569 133.167 42.789 1.00 18.76 223 LYS B N 1
ATOM 4988 C CA . LYS B 1 245 ? -29.966 132.894 44.171 1.00 19.51 223 LYS B CA 1
ATOM 4989 C C . LYS B 1 245 ? -28.754 132.905 45.104 1.00 18.75 223 LYS B C 1
ATOM 4990 O O . LYS B 1 245 ? -28.848 133.307 46.269 1.00 18.60 223 LYS B O 1
ATOM 4996 N N . ARG B 1 246 ? -27.618 132.455 44.592 1.00 17.77 224 ARG B N 1
ATOM 4997 C CA . ARG B 1 246 ? -26.391 132.465 45.383 1.00 17.43 224 ARG B CA 1
ATOM 4998 C C . ARG B 1 246 ? -25.967 133.915 45.666 1.00 17.36 224 ARG B C 1
ATOM 4999 O O . ARG B 1 246 ? -25.648 134.264 46.803 1.00 17.00 224 ARG B O 1
ATOM 5007 N N . ILE B 1 247 ? -25.987 134.757 44.642 1.00 16.89 225 ILE B N 1
ATOM 5008 C CA . ILE B 1 247 ? -25.665 136.171 44.833 1.00 17.69 225 ILE B CA 1
ATOM 5009 C C . ILE B 1 247 ? -26.627 136.873 45.824 1.00 18.77 225 ILE B C 1
ATOM 5010 O O . ILE B 1 247 ? -26.180 137.532 46.761 1.00 17.87 225 ILE B O 1
ATOM 5015 N N . GLU B 1 248 ? -27.936 136.698 45.618 1.00 20.43 226 GLU B N 1
ATOM 5016 C CA . GLU B 1 248 ? -28.971 137.344 46.437 1.00 22.27 226 GLU B CA 1
ATOM 5017 C C . GLU B 1 248 ? -28.789 137.067 47.912 1.00 22.62 226 GLU B C 1
ATOM 5018 O O . GLU B 1 248 ? -28.959 137.943 48.748 1.00 22.67 226 GLU B O 1
ATOM 5032 N N . THR B 1 250 ? -26.125 136.552 49.524 1.00 21.94 228 THR B N 1
ATOM 5033 C CA . THR B 1 250 ? -25.011 137.247 50.140 1.00 20.94 228 THR B CA 1
ATOM 5034 C C . THR B 1 250 ? -25.290 138.748 50.353 1.00 21.17 228 THR B C 1
ATOM 5035 O O . THR B 1 250 ? -24.494 139.433 50.998 1.00 20.99 228 THR B O 1
ATOM 5039 N N . LEU B 1 251 ? -26.400 139.257 49.814 1.00 21.50 229 LEU B N 1
ATOM 5040 C CA . LEU B 1 251 ? -26.700 140.705 49.895 1.00 22.31 229 LEU B CA 1
ATOM 5041 C C . LEU B 1 251 ? -26.888 141.257 51.334 1.00 22.74 229 LEU B C 1
ATOM 5042 O O . LEU B 1 251 ? -26.279 142.284 51.668 1.00 22.42 229 LEU B O 1
ATOM 5047 N N . PRO B 1 252 ? -27.702 140.581 52.184 1.00 22.98 230 PRO B N 1
ATOM 5048 C CA . PRO B 1 252 ? -27.869 141.055 53.570 1.00 23.46 230 PRO B CA 1
ATOM 5049 C C . PRO B 1 252 ? -26.549 141.403 54.281 1.00 23.92 230 PRO B C 1
ATOM 5050 O O . PRO B 1 252 ? -26.484 142.412 54.972 1.00 23.71 230 PRO B O 1
ATOM 5054 N N . GLY B 1 253 ? -25.513 140.581 54.083 1.00 24.61 231 GLY B N 1
ATOM 5055 C CA . GLY B 1 253 ? -24.162 140.846 54.590 1.00 24.43 231 GLY B CA 1
ATOM 5056 C C . GLY B 1 253 ? -23.509 142.085 53.982 1.00 24.95 231 GLY B C 1
ATOM 5057 O O . GLY B 1 253 ? -22.915 142.897 54.705 1.00 24.58 231 GLY B O 1
ATOM 5058 N N . LEU B 1 254 ? -23.604 142.244 52.663 1.00 24.86 232 LEU B N 1
ATOM 5059 C CA . LEU B 1 254 ? -23.142 143.489 52.038 1.00 25.94 232 LEU B CA 1
ATOM 5060 C C . LEU B 1 254 ? -23.893 144.719 52.519 1.00 26.43 232 LEU B C 1
ATOM 5061 O O . LEU B 1 254 ? -23.354 145.811 52.513 1.00 27.58 232 LEU B O 1
ATOM 5066 N N . CYS B 1 255 ? -25.149 144.554 52.910 1.00 26.95 233 CYS B N 1
ATOM 5067 C CA . CYS B 1 255 ? -25.960 145.703 53.283 1.00 27.22 233 CYS B CA 1
ATOM 5068 C C . CYS B 1 255 ? -25.719 146.191 54.717 1.00 26.22 233 CYS B C 1
ATOM 5069 O O . CYS B 1 255 ? -26.309 147.181 55.121 1.00 26.36 233 CYS B O 1
ATOM 5072 N N . GLU B 1 256 ? -24.851 145.505 55.466 1.00 25.45 234 GLU B N 1
ATOM 5073 C CA . GLU B 1 256 ? -24.473 145.935 56.817 1.00 24.93 234 GLU B CA 1
ATOM 5074 C C . GLU B 1 256 ? -23.332 146.931 56.735 1.00 24.23 234 GLU B C 1
ATOM 5075 O O . GLU B 1 256 ? -22.286 146.617 56.181 1.00 23.85 234 GLU B O 1
ATOM 5081 N N . LEU B 1 257 ? -23.532 148.123 57.301 1.00 23.15 235 LEU B N 1
ATOM 5082 C CA . LEU B 1 257 ? -22.604 149.231 57.087 1.00 22.35 235 LEU B CA 1
ATOM 5083 C C . LEU B 1 257 ? -21.791 149.621 58.314 1.00 22.01 235 LEU B C 1
ATOM 5084 O O . LEU B 1 257 ? -22.297 149.648 59.435 1.00 21.74 235 LEU B O 1
ATOM 5089 N N . ALA B 1 258 ? -20.528 149.950 58.073 1.00 21.72 236 ALA B N 1
ATOM 5090 C CA . ALA B 1 258 ? -19.580 150.313 59.130 1.00 21.62 236 ALA B CA 1
ATOM 5091 C C . ALA B 1 258 ? -19.802 151.704 59.724 1.00 21.37 236 ALA B C 1
ATOM 5092 O O . ALA B 1 258 ? -19.238 152.006 60.770 1.00 21.97 236 ALA B O 1
ATOM 5094 N N . GLN B 1 259 ? -20.583 152.550 59.049 1.00 21.15 237 GLN B N 1
ATOM 5095 C CA . GLN B 1 259 ? -20.747 153.958 59.451 1.00 20.91 237 GLN B CA 1
ATOM 5096 C C . GLN B 1 259 ? -21.204 154.109 60.902 1.00 20.47 237 GLN B C 1
ATOM 5097 O O . GLN B 1 259 ? -22.231 153.554 61.314 1.00 19.41 237 GLN B O 1
ATOM 5103 N N . GLY B 1 260 ? -20.420 154.865 61.657 1.00 19.90 238 GLY B N 1
ATOM 5104 C CA . GLY B 1 260 ? -20.663 155.063 63.077 1.00 19.99 238 GLY B CA 1
ATOM 5105 C C . GLY B 1 260 ? -19.622 154.384 63.936 1.00 19.77 238 GLY B C 1
ATOM 5106 O O . GLY B 1 260 ? -19.564 154.618 65.136 1.00 20.50 238 GLY B O 1
ATOM 5107 N N . GLY B 1 261 ? -18.781 153.549 63.334 1.00 18.97 239 GLY B N 1
ATOM 5108 C CA . GLY B 1 261 ? -17.689 152.937 64.086 1.00 18.77 239 GLY B CA 1
ATOM 5109 C C . GLY B 1 261 ? -16.602 153.949 64.374 1.00 18.48 239 GLY B C 1
ATOM 5110 O O . GLY B 1 261 ? -15.773 153.739 65.258 1.00 18.31 239 GLY B O 1
ATOM 5111 N N . THR B 1 262 ? -16.629 155.054 63.624 1.00 18.04 240 THR B N 1
ATOM 5112 C CA . THR B 1 262 ? -15.576 156.081 63.637 1.00 18.48 240 THR B CA 1
ATOM 5113 C C . THR B 1 262 ? -14.177 155.494 63.509 1.00 18.42 240 THR B C 1
ATOM 5114 O O . THR B 1 262 ? -13.986 154.575 62.715 1.00 19.35 240 THR B O 1
ATOM 5118 N N . ALA B 1 263 ? -13.202 156.003 64.260 1.00 18.58 241 ALA B N 1
ATOM 5119 C CA . ALA B 1 263 ? -11.797 155.678 63.986 1.00 18.52 241 ALA B CA 1
ATOM 5120 C C . ALA B 1 263 ? -11.379 154.215 64.225 1.00 18.84 241 ALA B C 1
ATOM 5121 O O . ALA B 1 263 ? -10.603 153.655 63.446 1.00 19.26 241 ALA B O 1
ATOM 5123 N N . VAL B 1 264 ? -11.844 153.618 65.316 1.00 18.56 242 VAL B N 1
ATOM 5124 C CA . VAL B 1 264 ? -11.370 152.294 65.705 1.00 18.01 242 VAL B CA 1
ATOM 5125 C C . VAL B 1 264 ? -12.513 151.318 65.975 1.00 17.74 242 VAL B C 1
ATOM 5126 O O . VAL B 1 264 ? -12.264 150.187 66.365 1.00 18.06 242 VAL B O 1
ATOM 5130 N N . GLY B 1 265 ? -13.752 151.751 65.762 1.00 17.53 243 GLY B N 1
ATOM 5131 C CA . GLY B 1 265 ? -14.911 150.884 65.951 1.00 17.66 243 GLY B CA 1
ATOM 5132 C C . GLY B 1 265 ? -15.782 151.224 67.158 1.00 18.61 243 GLY B C 1
ATOM 5133 O O . GLY B 1 265 ? -16.935 150.781 67.228 1.00 17.88 243 GLY B O 1
ATOM 5134 N N . THR B 1 266 ? -15.242 152.019 68.096 1.00 18.86 244 THR B N 1
ATOM 5135 C CA . THR B 1 266 ? -15.937 152.325 69.356 1.00 19.48 244 THR B CA 1
ATOM 5136 C C . THR B 1 266 ? -17.094 153.290 69.173 1.00 19.89 244 THR B C 1
ATOM 5137 O O . THR B 1 266 ? -18.011 153.318 69.989 1.00 20.15 244 THR B O 1
ATOM 5141 N N . GLY B 1 267 ? -17.035 154.095 68.119 1.00 19.75 245 GLY B N 1
ATOM 5142 C CA . GLY B 1 267 ? -18.036 155.120 67.900 1.00 20.21 245 GLY B CA 1
ATOM 5143 C C . GLY B 1 267 ? -17.728 156.456 68.575 1.00 20.79 245 GLY B C 1
ATOM 5144 O O . GLY B 1 267 ? -18.556 157.354 68.538 1.00 20.28 245 GLY B O 1
ATOM 5145 N N . LEU B 1 268 ? -16.542 156.592 69.178 1.00 21.37 246 LEU B N 1
ATOM 5146 C CA . LEU B 1 268 ? -16.117 157.870 69.747 1.00 22.42 246 LEU B CA 1
ATOM 5147 C C . LEU B 1 268 ? -16.210 158.972 68.684 1.00 23.12 246 LEU B C 1
ATOM 5148 O O . LEU B 1 268 ? -15.813 158.769 67.529 1.00 21.88 246 LEU B O 1
ATOM 5153 N N . ASN B 1 269 ? -16.739 160.123 69.107 1.00 24.04 247 ASN B N 1
ATOM 5154 C CA . ASN B 1 269 ? -16.940 161.335 68.289 1.00 25.79 247 ASN B CA 1
ATOM 5155 C C . ASN B 1 269 ? -18.124 161.265 67.320 1.00 26.00 247 ASN B C 1
ATOM 5156 O O . ASN B 1 269 ? -18.277 162.110 66.449 1.00 26.41 247 ASN B O 1
ATOM 5161 N N . ALA B 1 270 ? -18.955 160.240 67.470 1.00 26.22 248 ALA B N 1
ATOM 5162 C CA . ALA B 1 270 ? -20.238 160.216 66.798 1.00 26.69 248 ALA B CA 1
ATOM 5163 C C . ALA B 1 270 ? -21.300 160.345 67.879 1.00 27.22 248 ALA B C 1
ATOM 5164 O O . ALA B 1 270 ? -21.155 159.763 68.957 1.00 27.49 248 ALA B O 1
ATOM 5166 N N . PRO B 1 271 ? -22.361 161.118 67.607 1.00 27.63 249 PRO B N 1
ATOM 5167 C CA . PRO B 1 271 ? -23.486 161.216 68.556 1.00 28.14 249 PRO B CA 1
ATOM 5168 C C . PRO B 1 271 ? -24.189 159.869 68.768 1.00 28.38 249 PRO B C 1
ATOM 5169 O O . PRO B 1 271 ? -24.295 159.071 67.824 1.00 28.35 249 PRO B O 1
ATOM 5173 N N . VAL B 1 272 ? -24.671 159.622 69.986 1.00 28.03 250 VAL B N 1
ATOM 5174 C CA . VAL B 1 272 ? -25.552 158.476 70.235 1.00 27.97 250 VAL B CA 1
ATOM 5175 C C . VAL B 1 272 ? -26.687 158.504 69.201 1.00 27.91 250 VAL B C 1
ATOM 5176 O O . VAL B 1 272 ? -27.274 159.552 68.944 1.00 27.72 250 VAL B O 1
ATOM 5180 N N . GLY B 1 273 ? -26.965 157.356 68.589 1.00 27.55 251 GLY B N 1
ATOM 5181 C CA . GLY B 1 273 ? -27.986 157.282 67.564 1.00 27.21 251 GLY B CA 1
ATOM 5182 C C . GLY B 1 273 ? -27.532 157.608 66.148 1.00 27.02 251 GLY B C 1
ATOM 5183 O O . GLY B 1 273 ? -28.288 157.387 65.208 1.00 27.25 251 GLY B O 1
ATOM 5184 N N . PHE B 1 274 ? -26.321 158.144 65.981 1.00 26.75 252 PHE B N 1
ATOM 5185 C CA . PHE B 1 274 ? -25.832 158.503 64.640 1.00 26.44 252 PHE B CA 1
ATOM 5186 C C . PHE B 1 274 ? -25.698 157.287 63.723 1.00 26.41 252 PHE B C 1
ATOM 5187 O O . PHE B 1 274 ? -26.115 157.332 62.559 1.00 26.47 252 PHE B O 1
ATOM 5195 N N . ALA B 1 275 ? -25.119 156.214 64.257 1.00 26.15 253 ALA B N 1
ATOM 5196 C CA . ALA B 1 275 ? -24.905 154.992 63.486 1.00 26.21 253 ALA B CA 1
ATOM 5197 C C . ALA B 1 275 ? -26.213 154.524 62.840 1.00 26.18 253 ALA B C 1
ATOM 5198 O O . ALA B 1 275 ? -26.253 154.235 61.647 1.00 25.06 253 ALA B O 1
ATOM 5200 N N . GLU B 1 276 ? -27.280 154.488 63.641 1.00 26.06 254 GLU B N 1
ATOM 5201 C CA . GLU B 1 276 ? -28.574 153.987 63.222 1.00 26.40 254 GLU B CA 1
ATOM 5202 C C . GLU B 1 276 ? -29.272 154.951 62.270 1.00 25.65 254 GLU B C 1
ATOM 5203 O O . GLU B 1 276 ? -29.858 154.544 61.255 1.00 25.02 254 GLU B O 1
ATOM 5209 N N . LYS B 1 277 ? -29.210 156.233 62.610 1.00 24.72 255 LYS B N 1
ATOM 5210 C CA . LYS B 1 277 ? -29.834 157.265 61.813 1.00 24.39 255 LYS B CA 1
ATOM 5211 C C . LYS B 1 277 ? -29.233 157.375 60.408 1.00 23.13 255 LYS B C 1
ATOM 5212 O O . LYS B 1 277 ? -29.962 157.453 59.420 1.00 22.69 255 LYS B O 1
ATOM 5218 N N . VAL B 1 278 ? -27.908 157.388 60.331 1.00 22.17 256 VAL B N 1
ATOM 5219 C CA . VAL B 1 278 ? -27.227 157.559 59.055 1.00 21.93 256 VAL B CA 1
ATOM 5220 C C . VAL B 1 278 ? -27.507 156.365 58.119 1.00 21.75 256 VAL B C 1
ATOM 5221 O O . VAL B 1 278 ? -27.663 156.537 56.922 1.00 21.15 256 VAL B O 1
ATOM 5225 N N . ALA B 1 279 ? -27.593 155.166 58.687 1.00 22.39 257 ALA B N 1
ATOM 5226 C CA . ALA B 1 279 ? -27.942 153.965 57.918 1.00 22.96 257 ALA B CA 1
ATOM 5227 C C . ALA B 1 279 ? -29.363 154.061 57.352 1.00 23.04 257 ALA B C 1
ATOM 5228 O O . ALA B 1 279 ? -29.580 153.728 56.188 1.00 23.05 257 ALA B O 1
ATOM 5230 N N . GLU B 1 280 ? -30.311 154.540 58.163 1.00 23.46 258 GLU B N 1
ATOM 5231 C CA . GLU B 1 280 ? -31.686 154.815 57.697 1.00 24.33 258 GLU B CA 1
ATOM 5232 C C . GLU B 1 280 ? -31.708 155.827 56.560 1.00 23.57 258 GLU B C 1
ATOM 5233 O O . GLU B 1 280 ? -32.392 155.623 55.567 1.00 23.84 258 GLU B O 1
ATOM 5239 N N . GLU B 1 281 ? -30.953 156.909 56.705 1.00 23.20 259 GLU B N 1
ATOM 5240 C CA . GLU B 1 281 ? -30.870 157.914 55.646 1.00 23.10 259 GLU B CA 1
ATOM 5241 C C . GLU B 1 281 ? -30.323 157.307 54.344 1.00 22.48 259 GLU B C 1
ATOM 5242 O O . GLU B 1 281 ? -30.866 157.554 53.262 1.00 21.71 259 GLU B O 1
ATOM 5248 N N . ILE B 1 282 ? -29.259 156.503 54.459 1.00 21.75 260 ILE B N 1
ATOM 5249 C CA . ILE B 1 282 ? -28.668 155.825 53.288 1.00 21.34 260 ILE B CA 1
ATOM 5250 C C . ILE B 1 282 ? -29.690 154.907 52.617 1.00 21.32 260 ILE B C 1
ATOM 5251 O O . ILE B 1 282 ? -29.851 154.928 51.396 1.00 21.50 260 ILE B O 1
ATOM 5256 N N . ALA B 1 283 ? -30.391 154.120 53.430 1.00 21.55 261 ALA B N 1
ATOM 5257 C CA . ALA B 1 283 ? -31.467 153.264 52.946 1.00 21.64 261 ALA B CA 1
ATOM 5258 C C . ALA B 1 283 ? -32.523 154.058 52.185 1.00 21.91 261 ALA B C 1
ATOM 5259 O O . ALA B 1 283 ? -32.981 153.617 51.131 1.00 22.32 261 ALA B O 1
ATOM 5261 N N . ALA B 1 284 ? -32.916 155.221 52.719 1.00 22.10 262 ALA B N 1
ATOM 5262 C CA . ALA B 1 284 ? -33.898 156.073 52.038 1.00 22.16 262 ALA B CA 1
ATOM 5263 C C . ALA B 1 284 ? -33.348 156.631 50.716 1.00 21.89 262 ALA B C 1
ATOM 5264 O O . ALA B 1 284 ? -34.062 156.676 49.723 1.00 21.52 262 ALA B O 1
ATOM 5266 N N . ILE B 1 285 ? -32.076 157.039 50.698 1.00 21.71 263 ILE B N 1
ATOM 5267 C CA . ILE B 1 285 ? -31.466 157.552 49.458 1.00 21.43 263 ILE B CA 1
ATOM 5268 C C . ILE B 1 285 ? -31.406 156.504 48.341 1.00 21.65 263 ILE B C 1
ATOM 5269 O O . ILE B 1 285 ? -31.590 156.828 47.162 1.00 22.02 263 ILE B O 1
ATOM 5274 N N . THR B 1 286 ? -31.173 155.251 48.710 1.00 21.52 264 THR B N 1
ATOM 5275 C CA . THR B 1 286 ? -30.844 154.214 47.728 1.00 21.65 264 THR B CA 1
ATOM 5276 C C . THR B 1 286 ? -32.034 153.334 47.385 1.00 21.95 264 THR B C 1
ATOM 5277 O O . THR B 1 286 ? -32.044 152.704 46.335 1.00 22.44 264 THR B O 1
ATOM 5281 N N . GLY B 1 287 ? -33.029 153.278 48.269 1.00 22.22 265 GLY B N 1
ATOM 5282 C CA . GLY B 1 287 ? -34.168 152.377 48.069 1.00 22.79 265 GLY B CA 1
ATOM 5283 C C . GLY B 1 287 ? -33.810 150.925 48.355 1.00 23.22 265 GLY B C 1
ATOM 5284 O O . GLY B 1 287 ? -34.554 150.013 48.006 1.00 23.20 265 GLY B O 1
ATOM 5285 N N . ILE B 1 288 ? -32.665 150.731 49.012 1.00 23.86 266 ILE B N 1
ATOM 5286 C CA . ILE B 1 288 ? -32.127 149.417 49.359 1.00 24.07 266 ILE B CA 1
ATOM 5287 C C . ILE B 1 288 ? -32.041 149.308 50.888 1.00 24.47 266 ILE B C 1
ATOM 5288 O O . ILE B 1 288 ? -31.714 150.289 51.571 1.00 24.84 266 ILE B O 1
ATOM 5293 N N . GLY B 1 289 ? -32.295 148.114 51.419 1.00 24.42 267 GLY B N 1
ATOM 5294 C CA . GLY B 1 289 ? -32.369 147.903 52.865 1.00 24.58 267 GLY B CA 1
ATOM 5295 C C . GLY B 1 289 ? -31.053 147.854 53.623 1.00 24.58 267 GLY B C 1
ATOM 5296 O O . GLY B 1 289 ? -30.789 146.898 54.363 1.00 24.91 267 GLY B O 1
ATOM 5297 N N . PHE B 1 290 ? -30.229 148.886 53.461 1.00 23.96 268 PHE B N 1
ATOM 5298 C CA . PHE B 1 290 ? -29.020 149.026 54.269 1.00 23.31 268 PHE B CA 1
ATOM 5299 C C . PHE B 1 290 ? -29.333 149.139 55.767 1.00 23.61 268 PHE B C 1
ATOM 5300 O O . PHE B 1 290 ? -30.313 149.779 56.146 1.00 23.62 268 PHE B O 1
ATOM 5308 N N . THR B 1 291 ? -28.496 148.509 56.600 1.00 23.62 269 THR B N 1
ATOM 5309 C CA . THR B 1 291 ? -28.609 148.556 58.070 1.00 23.84 269 THR B CA 1
ATOM 5310 C C . THR B 1 291 ? -27.238 148.895 58.649 1.00 23.56 269 THR B C 1
ATOM 5311 O O . THR B 1 291 ? -26.240 148.820 57.945 1.00 23.70 269 THR B O 1
ATOM 5315 N N . SER B 1 292 ? -27.197 149.246 59.933 1.00 23.01 270 SER B N 1
ATOM 5316 C CA . SER B 1 292 ? -25.954 149.465 60.650 1.00 22.87 270 SER B CA 1
ATOM 5317 C C . SER B 1 292 ? -25.405 148.106 61.108 1.00 22.70 270 SER B C 1
ATOM 5318 O O . SER B 1 292 ? -26.157 147.309 61.655 1.00 22.56 270 SER B O 1
ATOM 5321 N N . ALA B 1 293 ? -24.110 147.853 60.905 1.00 22.02 271 ALA B N 1
ATOM 5322 C CA . ALA B 1 293 ? -23.506 146.552 61.260 1.00 21.88 271 ALA B CA 1
ATOM 5323 C C . ALA B 1 293 ? -23.618 146.308 62.766 1.00 21.86 271 ALA B C 1
ATOM 5324 O O . ALA B 1 293 ? -23.392 147.230 63.548 1.00 21.53 271 ALA B O 1
ATOM 5326 N N . PRO B 1 294 ? -23.981 145.078 63.188 1.00 21.91 272 PRO B N 1
ATOM 5327 C CA . PRO B 1 294 ? -24.141 144.895 64.647 1.00 21.93 272 PRO B CA 1
ATOM 5328 C C . PRO B 1 294 ? -22.832 144.992 65.446 1.00 21.68 272 PRO B C 1
ATOM 5329 O O . PRO B 1 294 ? -22.878 145.311 66.637 1.00 21.69 272 PRO B O 1
ATOM 5333 N N . ASN B 1 295 ? -21.698 144.717 64.795 1.00 20.25 273 ASN B N 1
ATOM 5334 C CA . ASN B 1 295 ? -20.368 144.809 65.425 1.00 19.91 273 ASN B CA 1
ATOM 5335 C C . ASN B 1 295 ? -19.436 145.687 64.574 1.00 19.33 273 ASN B C 1
ATOM 5336 O O . ASN B 1 295 ? -19.078 145.331 63.459 1.00 18.91 273 ASN B O 1
ATOM 5341 N N . LYS B 1 296 ? -19.076 146.851 65.086 1.00 18.72 274 LYS B N 1
ATOM 5342 C CA . LYS B 1 296 ? -18.342 147.822 64.278 1.00 18.53 274 LYS B CA 1
ATOM 5343 C C . LYS B 1 296 ? -16.866 147.456 64.172 1.00 18.40 274 LYS B C 1
ATOM 5344 O O . LYS B 1 296 ? -16.188 147.880 63.235 1.00 18.05 274 LYS B O 1
ATOM 5350 N N . PHE B 1 297 ? -16.376 146.652 65.107 1.00 18.15 275 PHE B N 1
ATOM 5351 C CA . PHE B 1 297 ? -14.977 146.217 65.059 1.00 19.09 275 PHE B CA 1
ATOM 5352 C C . PHE B 1 297 ? -14.767 145.219 63.910 1.00 19.64 275 PHE B C 1
ATOM 5353 O O . PHE B 1 297 ? -13.874 145.405 63.076 1.00 19.29 275 PHE B O 1
ATOM 5361 N N . GLU B 1 298 ? -15.643 144.215 63.835 1.00 19.59 276 GLU B N 1
ATOM 5362 C CA . GLU B 1 298 ? -15.715 143.299 62.687 1.00 19.72 276 GLU B CA 1
ATOM 5363 C C . GLU B 1 298 ? -15.870 144.064 61.373 1.00 19.35 276 GLU B C 1
ATOM 5364 O O . GLU B 1 298 ? -15.309 143.665 60.362 1.00 20.08 276 GLU B O 1
ATOM 5370 N N . ALA B 1 299 ? -16.620 145.162 61.395 1.00 19.21 277 ALA B N 1
ATOM 5371 C CA . ALA B 1 299 ? -16.908 145.954 60.184 1.00 19.37 277 ALA B CA 1
ATOM 5372 C C . ALA B 1 299 ? -15.743 146.823 59.670 1.00 19.26 277 ALA B C 1
ATOM 5373 O O . ALA B 1 299 ? -15.712 147.169 58.496 1.00 19.47 277 ALA B O 1
ATOM 5375 N N . LEU B 1 300 ? -14.789 147.163 60.540 1.00 19.39 278 LEU B N 1
ATOM 5376 C CA . LEU B 1 300 ? -13.604 147.949 60.160 1.00 19.35 278 LEU B CA 1
ATOM 5377 C C . LEU B 1 300 ? -12.346 147.112 59.938 1.00 18.90 278 LEU B C 1
ATOM 5378 O O . LEU B 1 300 ? -11.541 147.389 59.049 1.00 18.30 278 LEU B O 1
ATOM 5383 N N . ALA B 1 301 ? -12.176 146.108 60.787 1.00 19.06 279 ALA B N 1
ATOM 5384 C CA . ALA B 1 301 ? -10.989 145.271 60.812 1.00 19.11 279 ALA B CA 1
ATOM 5385 C C . ALA B 1 301 ? -10.955 144.218 59.691 1.00 19.25 279 ALA B C 1
ATOM 5386 O O . ALA B 1 301 ? -9.904 143.649 59.396 1.00 18.98 279 ALA B O 1
ATOM 5388 N N . ALA B 1 302 ? -12.100 143.981 59.062 1.00 19.84 280 ALA B N 1
ATOM 5389 C CA . ALA B 1 302 ? -12.234 142.915 58.070 1.00 21.03 280 ALA B CA 1
ATOM 5390 C C . ALA B 1 302 ? -13.379 143.252 57.158 1.00 21.39 280 ALA B C 1
ATOM 5391 O O . ALA B 1 302 ? -14.241 144.055 57.520 1.00 22.44 280 ALA B O 1
ATOM 5393 N N . HIS B 1 303 ? -13.374 142.674 55.960 1.00 21.82 281 HIS B N 1
ATOM 5394 C CA . HIS B 1 303 ? -14.478 142.825 55.028 1.00 21.73 281 HIS B CA 1
ATOM 5395 C C . HIS B 1 303 ? -14.868 141.445 54.486 1.00 21.95 281 HIS B C 1
ATOM 5396 O O . HIS B 1 303 ? -14.917 141.208 53.271 1.00 21.34 281 HIS B O 1
ATOM 5403 N N . ASP B 1 304 ? -15.145 140.537 55.420 1.00 21.60 282 ASP B N 1
ATOM 5404 C CA . ASP B 1 304 ? -15.423 139.137 55.094 1.00 22.17 282 ASP B CA 1
ATOM 5405 C C . ASP B 1 304 ? -16.682 138.980 54.260 1.00 22.07 282 ASP B C 1
ATOM 5406 O O . ASP B 1 304 ? -16.764 138.087 53.416 1.00 21.50 282 ASP B O 1
ATOM 5411 N N . SER B 1 305 ? -17.646 139.872 54.468 1.00 22.18 283 SER B N 1
ATOM 5412 C CA . SER B 1 305 ? -18.900 139.814 53.725 1.00 23.07 283 SER B CA 1
ATOM 5413 C C . SER B 1 305 ? -18.671 140.138 52.246 1.00 23.00 283 SER B C 1
ATOM 5414 O O . SER B 1 305 ? -19.424 139.680 51.377 1.00 22.97 283 SER B O 1
ATOM 5425 N N . VAL B 1 307 ? -15.722 139.261 50.769 1.00 19.02 285 VAL B N 1
ATOM 5426 C CA . VAL B 1 307 ? -15.079 138.015 50.318 1.00 18.27 285 VAL B CA 1
ATOM 5427 C C . VAL B 1 307 ? -16.144 136.963 50.002 1.00 17.96 285 VAL B C 1
ATOM 5428 O O . VAL B 1 307 ? -16.080 136.296 48.954 1.00 17.84 285 VAL B O 1
ATOM 5432 N N . PHE B 1 308 ? -17.132 136.843 50.886 1.00 17.43 286 PHE B N 1
ATOM 5433 C CA . PHE B 1 308 ? -18.256 135.921 50.681 1.00 17.72 286 PHE B CA 1
ATOM 5434 C C . PHE B 1 308 ? -19.119 136.256 49.449 1.00 17.54 286 PHE B C 1
ATOM 5435 O O . PHE B 1 308 ? -19.449 135.356 48.666 1.00 16.90 286 PHE B O 1
ATOM 5443 N N . SER B 1 309 ? -19.493 137.529 49.294 1.00 17.55 287 SER B N 1
ATOM 5444 C CA . SER B 1 309 ? -20.261 137.968 48.126 1.00 18.11 287 SER B CA 1
ATOM 5445 C C . SER B 1 309 ? -19.521 137.709 46.838 1.00 17.80 287 SER B C 1
ATOM 5446 O O . SER B 1 309 ? -20.102 137.204 45.873 1.00 17.34 287 SER B O 1
ATOM 5449 N N . HIS B 1 310 ? -18.244 138.082 46.816 1.00 17.12 288 HIS B N 1
ATOM 5450 C CA . HIS B 1 310 ? -17.452 137.871 45.628 1.00 17.35 288 HIS B CA 1
ATOM 5451 C C . HIS B 1 310 ? -17.291 136.374 45.358 1.00 17.18 288 HIS B C 1
ATOM 5452 O O . HIS B 1 310 ? -17.140 135.977 44.208 1.00 17.61 288 HIS B O 1
ATOM 5459 N N . GLY B 1 311 ? -17.356 135.566 46.420 1.00 16.93 289 GLY B N 1
ATOM 5460 C CA . GLY B 1 311 ? -17.480 134.108 46.319 1.00 16.11 289 GLY B CA 1
ATOM 5461 C C . GLY B 1 311 ? -18.673 133.677 45.471 1.00 15.91 289 GLY B C 1
ATOM 5462 O O . GLY B 1 311 ? -18.579 132.731 44.686 1.00 16.20 289 GLY B O 1
ATOM 5463 N N . ALA B 1 312 ? -19.801 134.358 45.621 1.00 15.42 290 ALA B N 1
ATOM 5464 C CA . ALA B 1 312 ? -20.959 134.098 44.748 1.00 15.45 290 ALA B CA 1
ATOM 5465 C C . ALA B 1 312 ? -20.689 134.583 43.327 1.00 15.21 290 ALA B C 1
ATOM 5466 O O . ALA B 1 312 ? -21.143 133.975 42.354 1.00 15.51 290 ALA B O 1
ATOM 5468 N N . ILE B 1 313 ? -19.954 135.683 43.206 1.00 14.99 291 ILE B N 1
ATOM 5469 C CA . ILE B 1 313 ? -19.609 136.226 41.885 1.00 15.49 291 ILE B CA 1
ATOM 5470 C C . ILE B 1 313 ? -18.637 135.275 41.164 1.00 14.39 291 ILE B C 1
ATOM 5471 O O . ILE B 1 313 ? -18.788 135.013 39.984 1.00 14.59 291 ILE B O 1
ATOM 5476 N N . ASN B 1 314 ? -17.635 134.804 41.903 1.00 14.06 292 ASN B N 1
ATOM 5477 C CA . ASN B 1 314 ? -16.663 133.810 41.457 1.00 14.34 292 ASN B CA 1
ATOM 5478 C C . ASN B 1 314 ? -17.359 132.531 40.950 1.00 14.66 292 ASN B C 1
ATOM 5479 O O . ASN B 1 314 ? -17.019 131.997 39.880 1.00 14.63 292 ASN B O 1
ATOM 5484 N N . ALA B 1 315 ? -18.382 132.076 41.679 1.00 15.34 293 ALA B N 1
ATOM 5485 C CA . ALA B 1 315 ? -19.116 130.860 41.312 1.00 15.22 293 ALA B CA 1
ATOM 5486 C C . ALA B 1 315 ? -19.958 131.087 40.059 1.00 15.47 293 ALA B C 1
ATOM 5487 O O . ALA B 1 315 ? -20.117 130.184 39.223 1.00 14.62 293 ALA B O 1
ATOM 5489 N N . THR B 1 316 ? -20.484 132.304 39.928 1.00 15.04 294 THR B N 1
ATOM 5490 C CA . THR B 1 316 ? -21.198 132.706 38.714 1.00 14.67 294 THR B CA 1
ATOM 5491 C C . THR B 1 316 ? -20.222 132.779 37.530 1.00 15.06 294 THR B C 1
ATOM 5492 O O . THR B 1 316 ? -20.565 132.366 36.412 1.00 15.68 294 THR B O 1
ATOM 5496 N N . ALA B 1 317 ? -19.016 133.290 37.755 1.00 14.06 295 ALA B N 1
ATOM 5497 C CA . ALA B 1 317 ? -18.034 133.280 36.672 1.00 14.38 295 ALA B CA 1
ATOM 5498 C C . ALA B 1 317 ? -17.686 131.870 36.184 1.00 14.50 295 ALA B C 1
ATOM 5499 O O . ALA B 1 317 ? -17.440 131.676 34.996 1.00 14.97 295 ALA B O 1
ATOM 5501 N N . ALA B 1 318 ? -17.655 130.896 37.090 1.00 14.89 296 ALA B N 1
ATOM 5502 C CA . ALA B 1 318 ? -17.330 129.520 36.715 1.00 15.17 296 ALA B CA 1
ATOM 5503 C C . ALA B 1 318 ? -18.457 128.894 35.878 1.00 15.86 296 ALA B C 1
ATOM 5504 O O . ALA B 1 318 ? -18.194 128.166 34.906 1.00 15.68 296 ALA B O 1
ATOM 5506 N N . ALA B 1 319 ? -19.702 129.186 36.261 1.00 15.53 297 ALA B N 1
ATOM 5507 C CA . ALA B 1 319 ? -20.866 128.690 35.536 1.00 16.61 297 ALA B CA 1
ATOM 5508 C C . ALA B 1 319 ? -20.962 129.302 34.148 1.00 16.66 297 ALA B C 1
ATOM 5509 O O . ALA B 1 319 ? -21.147 128.587 33.174 1.00 17.30 297 ALA B O 1
ATOM 5511 N N . LEU B 1 320 ? -20.815 130.621 34.067 1.00 16.70 298 LEU B N 1
ATOM 5512 C CA . LEU B 1 320 ? -20.881 131.342 32.798 1.00 17.04 298 LEU B CA 1
ATOM 5513 C C . LEU B 1 320 ? -19.760 130.906 31.862 1.00 16.46 298 LEU B C 1
ATOM 5514 O O . LEU B 1 320 ? -19.978 130.727 30.660 1.00 16.11 298 LEU B O 1
ATOM 5519 N N . PHE B 1 321 ? -18.567 130.708 32.419 1.00 15.45 299 PHE B N 1
ATOM 5520 C CA . PHE B 1 321 ? -17.456 130.232 31.611 1.00 15.22 299 PHE B CA 1
ATOM 5521 C C . PHE B 1 321 ? -17.807 128.905 30.915 1.00 14.91 299 PHE B C 1
ATOM 5522 O O . PHE B 1 321 ? -17.642 128.775 29.709 1.00 14.21 299 PHE B O 1
ATOM 5530 N N . LYS B 1 322 ? -18.269 127.929 31.690 1.00 15.66 300 LYS B N 1
ATOM 5531 C CA . LYS B 1 322 ? -18.636 126.612 31.172 1.00 16.78 300 LYS B CA 1
ATOM 5532 C C . LYS B 1 322 ? -19.712 126.725 30.092 1.00 16.69 300 LYS B C 1
ATOM 5533 O O . LYS B 1 322 ? -19.615 126.076 29.053 1.00 16.91 300 LYS B O 1
ATOM 5539 N N . ILE B 1 323 ? -20.710 127.571 30.322 1.00 16.89 301 ILE B N 1
ATOM 5540 C CA . ILE B 1 323 ? -21.774 127.780 29.341 1.00 17.07 301 ILE B CA 1
ATOM 5541 C C . ILE B 1 323 ? -21.209 128.342 28.029 1.00 16.91 301 ILE B C 1
ATOM 5542 O O . ILE B 1 323 ? -21.504 127.812 26.953 1.00 16.85 301 ILE B O 1
ATOM 5547 N N . ALA B 1 324 ? -20.396 129.393 28.118 1.00 16.77 302 ALA B N 1
ATOM 5548 C CA . ALA B 1 324 ? -19.833 130.016 26.915 1.00 17.39 302 ALA B CA 1
ATOM 5549 C C . ALA B 1 324 ? -18.855 129.087 26.181 1.00 17.78 302 ALA B C 1
ATOM 5550 O O . ALA B 1 324 ? -18.775 129.100 24.951 1.00 17.25 302 ALA B O 1
ATOM 5552 N N . ASN B 1 325 ? -18.105 128.304 26.946 1.00 17.92 303 ASN B N 1
ATOM 5553 C CA . ASN B 1 325 ? -17.178 127.333 26.383 1.00 18.79 303 ASN B CA 1
ATOM 5554 C C . ASN B 1 325 ? -17.946 126.203 25.667 1.00 18.80 303 ASN B C 1
ATOM 5555 O O . ASN B 1 325 ? -17.581 125.800 24.563 1.00 19.30 303 ASN B O 1
ATOM 5560 N N . ASP B 1 326 ? -19.016 125.715 26.275 1.00 18.91 304 ASP B N 1
ATOM 5561 C CA . ASP B 1 326 ? -19.873 124.731 25.605 1.00 19.59 304 ASP B CA 1
ATOM 5562 C C . ASP B 1 326 ? -20.380 125.252 24.253 1.00 19.66 304 ASP B C 1
ATOM 5563 O O . ASP B 1 326 ? -20.252 124.584 23.232 1.00 18.66 304 ASP B O 1
ATOM 5568 N N . ILE B 1 327 ? -20.947 126.455 24.277 1.00 19.51 305 ILE B N 1
ATOM 5569 C CA . ILE B 1 327 ? -21.515 127.071 23.090 1.00 20.28 305 ILE B CA 1
ATOM 5570 C C . ILE B 1 327 ? -20.451 127.284 22.010 1.00 20.32 305 ILE B C 1
ATOM 5571 O O . ILE B 1 327 ? -20.678 126.967 20.841 1.00 20.43 305 ILE B O 1
ATOM 5576 N N . ARG B 1 328 ? -19.289 127.787 22.417 1.00 20.34 306 ARG B N 1
ATOM 5577 C CA . ARG B 1 328 ? -18.122 127.888 21.544 1.00 20.78 306 ARG B CA 1
ATOM 5578 C C . ARG B 1 328 ? -17.885 126.552 20.777 1.00 20.72 306 ARG B C 1
ATOM 5579 O O . ARG B 1 328 ? -17.820 126.530 19.547 1.00 20.33 306 ARG B O 1
ATOM 5587 N N . PHE B 1 329 ? -17.794 125.441 21.508 1.00 20.43 307 PHE B N 1
ATOM 5588 C CA . PHE B 1 329 ? -17.519 124.148 20.884 1.00 21.05 307 PHE B CA 1
ATOM 5589 C C . PHE B 1 329 ? -18.687 123.583 20.088 1.00 20.92 307 PHE B C 1
ATOM 5590 O O . PHE B 1 329 ? -18.472 122.979 19.042 1.00 21.30 307 PHE B O 1
ATOM 5598 N N . LEU B 1 330 ? -19.911 123.776 20.576 1.00 20.32 308 LEU B N 1
ATOM 5599 C CA . LEU B 1 330 ? -21.097 123.326 19.851 1.00 20.23 308 LEU B CA 1
ATOM 5600 C C . LEU B 1 330 ? -21.294 124.072 18.516 1.00 20.16 308 LEU B C 1
ATOM 5601 O O . LEU B 1 330 ? -21.907 123.536 17.591 1.00 20.26 308 LEU B O 1
ATOM 5606 N N . GLY B 1 331 ? -20.776 125.297 18.429 1.00 19.62 309 GLY B N 1
ATOM 5607 C CA . GLY B 1 331 ? -20.798 126.060 17.189 1.00 19.57 309 GLY B CA 1
ATOM 5608 C C . GLY B 1 331 ? -19.599 125.833 16.280 1.00 19.87 309 GLY B C 1
ATOM 5609 O O . GLY B 1 331 ? -19.536 126.416 15.202 1.00 20.61 309 GLY B O 1
ATOM 5610 N N . SER B 1 332 ? -18.640 125.005 16.709 1.00 19.86 310 SER B N 1
ATOM 5611 C CA . SER B 1 332 ? -17.425 124.753 15.939 1.00 19.88 310 SER B CA 1
ATOM 5612 C C . SER B 1 332 ? -17.750 124.156 14.555 1.00 20.67 310 SER B C 1
ATOM 5613 O O . SER B 1 332 ? -18.703 123.395 14.401 1.00 19.90 310 SER B O 1
ATOM 5616 N N . GLY B 1 333 ? -16.967 124.546 13.556 1.00 21.83 311 GLY B N 1
ATOM 5617 C CA . GLY B 1 333 ? -17.228 124.144 12.178 1.00 23.42 311 GLY B CA 1
ATOM 5618 C C . GLY B 1 333 ? -16.723 125.126 11.142 1.00 24.27 311 GLY B C 1
ATOM 5619 O O . GLY B 1 333 ? -15.705 125.796 11.355 1.00 24.86 311 GLY B O 1
ATOM 5620 N N . PRO B 1 334 ? -17.433 125.227 10.008 1.00 25.52 312 PRO B N 1
ATOM 5621 C CA . PRO B 1 334 ? -18.726 124.565 9.784 1.00 26.20 312 PRO B CA 1
ATOM 5622 C C . PRO B 1 334 ? -18.652 123.070 9.399 1.00 26.81 312 PRO B C 1
ATOM 5623 O O . PRO B 1 334 ? -19.675 122.395 9.450 1.00 26.80 312 PRO B O 1
ATOM 5627 N N . ARG B 1 335 ? -17.471 122.551 9.059 1.00 27.45 313 ARG B N 1
ATOM 5628 C CA . ARG B 1 335 ? -17.373 121.165 8.563 1.00 28.65 313 ARG B CA 1
ATOM 5629 C C . ARG B 1 335 ? -16.598 120.186 9.450 1.00 28.48 313 ARG B C 1
ATOM 5630 O O . ARG B 1 335 ? -16.969 119.015 9.552 1.00 28.48 313 ARG B O 1
ATOM 5638 N N . SER B 1 336 ? -15.533 120.665 10.085 1.00 28.34 314 SER B N 1
ATOM 5639 C CA . SER B 1 336 ? -14.653 119.800 10.867 1.00 28.25 314 SER B CA 1
ATOM 5640 C C . SER B 1 336 ? -14.729 120.008 12.375 1.00 27.73 314 SER B C 1
ATOM 5641 O O . SER B 1 336 ? -13.760 119.735 13.087 1.00 27.91 314 SER B O 1
ATOM 5644 N N . GLY B 1 337 ? -15.873 120.491 12.851 1.00 26.90 315 GLY B N 1
ATOM 5645 C CA . GLY B 1 337 ? -16.111 120.690 14.274 1.00 25.90 315 GLY B CA 1
ATOM 5646 C C . GLY B 1 337 ? -17.263 119.829 14.725 1.00 25.67 315 GLY B C 1
ATOM 5647 O O . GLY B 1 337 ? -17.531 118.786 14.128 1.00 25.58 315 GLY B O 1
ATOM 5648 N N . LEU B 1 338 ? -17.946 120.254 15.783 1.00 25.38 316 LEU B N 1
ATOM 5649 C CA . LEU B 1 338 ? -19.118 119.521 16.272 1.00 24.84 316 LEU B CA 1
ATOM 5650 C C . LEU B 1 338 ? -20.387 119.835 15.460 1.00 24.70 316 LEU B C 1
ATOM 5651 O O . LEU B 1 338 ? -21.265 118.981 15.331 1.00 24.65 316 LEU B O 1
ATOM 5656 N N . GLY B 1 339 ? -20.471 121.058 14.929 1.00 24.54 317 GLY B N 1
ATOM 5657 C CA . GLY B 1 339 ? -21.519 121.455 13.964 1.00 23.78 317 GLY B CA 1
ATOM 5658 C C . GLY B 1 339 ? -22.961 121.356 14.445 1.00 23.64 317 GLY B C 1
ATOM 5659 O O . GLY B 1 339 ? -23.855 121.060 13.658 1.00 23.25 317 GLY B O 1
ATOM 5660 N N . GLU B 1 340 ? -23.197 121.608 15.728 1.00 23.15 318 GLU B N 1
ATOM 5661 C CA . GLU B 1 340 ? -24.553 121.534 16.280 1.00 23.49 318 GLU B CA 1
ATOM 5662 C C . GLU B 1 340 ? -25.300 122.858 16.275 1.00 22.93 318 GLU B C 1
ATOM 5663 O O . GLU B 1 340 ? -26.514 122.887 16.127 1.00 23.08 318 GLU B O 1
ATOM 5669 N N . LEU B 1 341 ? -24.576 123.956 16.435 1.00 23.02 319 LEU B N 1
ATOM 5670 C CA . LEU B 1 341 ? -25.203 125.278 16.495 1.00 22.79 319 LEU B CA 1
ATOM 5671 C C . LEU B 1 341 ? -24.669 126.205 15.412 1.00 23.20 319 LEU B C 1
ATOM 5672 O O . LEU B 1 341 ? -23.509 126.122 15.021 1.00 22.61 319 LEU B O 1
ATOM 5677 N N . SER B 1 342 ? -25.535 127.089 14.934 1.00 23.67 320 SER B N 1
ATOM 5678 C CA . SER B 1 342 ? -25.118 128.173 14.058 1.00 24.77 320 SER B CA 1
ATOM 5679 C C . SER B 1 342 ? -25.233 129.453 14.890 1.00 24.72 320 SER B C 1
ATOM 5680 O O . SER B 1 342 ? -26.323 129.810 15.360 1.00 23.86 320 SER B O 1
ATOM 5683 N N . LEU B 1 343 ? -24.090 130.091 15.145 1.00 25.04 321 LEU B N 1
ATOM 5684 C CA . LEU B 1 343 ? -24.046 131.266 16.016 1.00 25.73 321 LEU B CA 1
ATOM 5685 C C . LEU B 1 343 ? -24.148 132.530 15.158 1.00 26.21 321 LEU B C 1
ATOM 5686 O O . LEU B 1 343 ? -23.647 132.542 14.050 1.00 26.08 321 LEU B O 1
ATOM 5691 N N . PRO B 1 344 ? -24.790 133.600 15.665 1.00 27.50 322 PRO B N 1
ATOM 5692 C CA . PRO B 1 344 ? -24.892 134.814 14.824 1.00 28.64 322 PRO B CA 1
ATOM 5693 C C . PRO B 1 344 ? -23.520 135.384 14.432 1.00 30.11 322 PRO B C 1
ATOM 5694 O O . PRO B 1 344 ? -22.601 135.383 15.255 1.00 30.16 322 PRO B O 1
ATOM 5698 N N . GLU B 1 345 ? -23.379 135.836 13.183 1.00 32.26 323 GLU B N 1
ATOM 5699 C CA . GLU B 1 345 ? -22.141 136.480 12.713 1.00 34.66 323 GLU B CA 1
ATOM 5700 C C . GLU B 1 345 ? -22.274 137.983 12.867 1.00 35.46 323 GLU B C 1
ATOM 5701 O O . GLU B 1 345 ? -23.156 138.583 12.255 1.00 35.45 323 GLU B O 1
ATOM 5707 N N . ASN B 1 346 ? -21.384 138.591 13.647 1.00 36.78 324 ASN B N 1
ATOM 5708 C CA . ASN B 1 346 ? -21.448 140.025 13.909 1.00 38.47 324 ASN B CA 1
ATOM 5709 C C . ASN B 1 346 ? -20.355 140.797 13.195 1.00 39.89 324 ASN B C 1
ATOM 5710 O O . ASN B 1 346 ? -20.542 141.961 12.844 1.00 40.05 324 ASN B O 1
ATOM 5715 N N . GLU B 1 347 ? -19.219 140.132 12.993 1.00 41.45 325 GLU B N 1
ATOM 5716 C CA . GLU B 1 347 ? -18.031 140.742 12.420 1.00 43.31 325 GLU B CA 1
ATOM 5717 C C . GLU B 1 347 ? -17.855 140.181 11.011 1.00 44.09 325 GLU B C 1
ATOM 5718 O O . GLU B 1 347 ? -18.219 139.031 10.770 1.00 44.67 325 GLU B O 1
ATOM 5724 N N . PRO B 1 348 ? -17.279 140.979 10.084 1.00 44.89 326 PRO B N 1
ATOM 5725 C CA . PRO B 1 348 ? -17.059 140.567 8.688 1.00 45.42 326 PRO B CA 1
ATOM 5726 C C . PRO B 1 348 ? -16.253 139.275 8.563 1.00 45.65 326 PRO B C 1
ATOM 5727 O O . PRO B 1 348 ? -15.446 138.971 9.445 1.00 46.07 326 PRO B O 1
ATOM 5731 N N . LYS B 1 356 ? -18.381 129.838 8.249 1.00 35.14 334 LYS B N 1
ATOM 5732 C CA . LYS B 1 356 ? -17.278 130.125 9.162 1.00 35.64 334 LYS B CA 1
ATOM 5733 C C . LYS B 1 356 ? -17.550 131.360 10.016 1.00 35.36 334 LYS B C 1
ATOM 5734 O O . LYS B 1 356 ? -17.433 132.495 9.542 1.00 35.61 334 LYS B O 1
ATOM 5740 N N . VAL B 1 357 ? -17.908 131.128 11.279 1.00 34.50 335 VAL B N 1
ATOM 5741 C CA . VAL B 1 357 ? -18.264 132.198 12.213 1.00 33.19 335 VAL B CA 1
ATOM 5742 C C . VAL B 1 357 ? -17.430 132.084 13.496 1.00 31.79 335 VAL B C 1
ATOM 5743 O O . VAL B 1 357 ? -17.650 131.153 14.280 1.00 31.80 335 VAL B O 1
ATOM 5747 N N . ASN B 1 358 ? -16.491 133.015 13.726 1.00 29.34 336 ASN B N 1
ATOM 5748 C CA . ASN B 1 358 ? -15.768 133.036 15.010 1.00 27.39 336 ASN B CA 1
ATOM 5749 C C . ASN B 1 358 ? -16.708 133.405 16.160 1.00 26.24 336 ASN B C 1
ATOM 5750 O O . ASN B 1 358 ? -17.428 134.397 16.067 1.00 26.02 336 ASN B O 1
ATOM 5755 N N . PRO B 1 359 ? -16.695 132.609 17.249 1.00 25.13 337 PRO B N 1
ATOM 5756 C CA . PRO B 1 359 ? -17.583 132.828 18.393 1.00 23.99 337 PRO B CA 1
ATOM 5757 C C . PRO B 1 359 ? -17.025 133.912 19.327 1.00 23.55 337 PRO B C 1
ATOM 5758 O O . PRO B 1 359 ? -16.588 133.635 20.459 1.00 23.18 337 PRO B O 1
ATOM 5762 N N . THR B 1 360 ? -17.052 135.147 18.839 1.00 22.59 338 THR B N 1
ATOM 5763 C CA . THR B 1 360 ? -16.326 136.245 19.470 1.00 22.05 338 THR B CA 1
ATOM 5764 C C . THR B 1 360 ? -16.948 136.678 20.796 1.00 21.56 338 THR B C 1
ATOM 5765 O O . THR B 1 360 ? -16.237 137.114 21.701 1.00 21.06 338 THR B O 1
ATOM 5769 N N . GLN B 1 361 ? -18.269 136.549 20.910 1.00 20.74 339 GLN B N 1
ATOM 5770 C CA . GLN B 1 361 ? -18.953 136.849 22.166 1.00 20.64 339 GLN B CA 1
ATOM 5771 C C . GLN B 1 361 ? -18.608 135.822 23.247 1.00 20.44 339 GLN B C 1
ATOM 5772 O O . GLN B 1 361 ? -18.398 136.188 24.402 1.00 20.24 339 GLN B O 1
ATOM 5778 N N . CYS B 1 362 ? -18.535 134.548 22.856 1.00 19.79 340 CYS B N 1
ATOM 5779 C CA . CYS B 1 362 ? -18.013 133.489 23.726 1.00 20.21 340 CYS B CA 1
ATOM 5780 C C . CYS B 1 362 ? -16.613 133.820 24.239 1.00 19.12 340 CYS B C 1
ATOM 5781 O O . CYS B 1 362 ? -16.299 133.585 25.407 1.00 19.03 340 CYS B O 1
ATOM 5784 N N . GLU B 1 363 ? -15.772 134.350 23.358 1.00 18.07 341 GLU B N 1
ATOM 5785 C CA . GLU B 1 363 ? -14.403 134.695 23.726 1.00 17.86 341 GLU B CA 1
ATOM 5786 C C . GLU B 1 363 ? -14.340 135.876 24.694 1.00 17.20 341 GLU B C 1
ATOM 5787 O O . GLU B 1 363 ? -13.511 135.892 25.599 1.00 16.55 341 GLU B O 1
ATOM 5793 N N . ALA B 1 364 ? -15.197 136.873 24.480 1.00 16.94 342 ALA B N 1
ATOM 5794 C CA . ALA B 1 364 ? -15.261 138.023 25.384 1.00 16.91 342 ALA B CA 1
ATOM 5795 C C . ALA B 1 364 ? -15.689 137.554 26.771 1.00 16.60 342 ALA B C 1
ATOM 5796 O O . ALA B 1 364 ? -15.050 137.895 27.761 1.00 16.76 342 ALA B O 1
ATOM 5798 N N . LEU B 1 365 ? -16.764 136.767 26.827 1.00 16.16 343 LEU B N 1
ATOM 5799 C CA . LEU B 1 365 ? -17.311 136.294 28.101 1.00 16.36 343 LEU B CA 1
ATOM 5800 C C . LEU B 1 365 ? -16.335 135.408 28.865 1.00 16.06 343 LEU B C 1
ATOM 5801 O O . LEU B 1 365 ? -16.133 135.629 30.057 1.00 16.26 343 LEU B O 1
ATOM 5806 N N . THR B 1 366 ? -15.723 134.425 28.194 1.00 15.42 344 THR B N 1
ATOM 5807 C CA . THR B 1 366 ? -14.736 133.565 28.877 1.00 14.51 344 THR B CA 1
ATOM 5808 C C . THR B 1 366 ? -13.500 134.334 29.389 1.00 13.87 344 THR B C 1
ATOM 5809 O O . THR B 1 366 ? -12.952 133.989 30.449 1.00 13.18 344 THR B O 1
ATOM 5813 N N . GLN B 1 367 ? -13.057 135.360 28.661 1.00 12.42 345 GLN B N 1
ATOM 5814 C CA . GLN B 1 367 ? -11.944 136.165 29.159 1.00 12.35 345 GLN B CA 1
ATOM 5815 C C . GLN B 1 367 ? -12.354 136.892 30.433 1.00 12.20 345 GLN B C 1
ATOM 5816 O O . GLN B 1 367 ? -11.614 136.926 31.406 1.00 12.24 345 GLN B O 1
ATOM 5822 N N . VAL B 1 368 ? -13.558 137.442 30.416 1.00 12.42 346 VAL B N 1
ATOM 5823 C CA . VAL B 1 368 ? -14.121 138.127 31.576 1.00 13.46 346 VAL B CA 1
ATOM 5824 C C . VAL B 1 368 ? -14.212 137.202 32.806 1.00 13.56 346 VAL B C 1
ATOM 5825 O O . VAL B 1 368 ? -13.910 137.612 33.916 1.00 13.84 346 VAL B O 1
ATOM 5829 N N . CYS B 1 369 ? -14.616 135.954 32.600 1.00 13.65 347 CYS B N 1
ATOM 5830 C CA . CYS B 1 369 ? -14.784 135.012 33.708 1.00 14.34 347 CYS B CA 1
ATOM 5831 C C . CYS B 1 369 ? -13.440 134.683 34.358 1.00 13.62 347 CYS B C 1
ATOM 5832 O O . CYS B 1 369 ? -13.341 134.584 35.570 1.00 14.03 347 CYS B O 1
ATOM 5835 N N . VAL B 1 370 ? -12.406 134.541 33.542 1.00 13.36 348 VAL B N 1
ATOM 5836 C CA . VAL B 1 370 ? -11.040 134.282 34.039 1.00 12.41 348 VAL B CA 1
ATOM 5837 C C . VAL B 1 370 ? -10.496 135.499 34.802 1.00 12.35 348 VAL B C 1
ATOM 5838 O O . VAL B 1 370 ? -9.827 135.353 35.837 1.00 12.51 348 VAL B O 1
ATOM 5842 N N . GLN B 1 371 ? -10.763 136.697 34.288 1.00 12.28 349 GLN B N 1
ATOM 5843 C CA . GLN B 1 371 ? -10.447 137.929 35.029 1.00 12.43 349 GLN B CA 1
ATOM 5844 C C . GLN B 1 371 ? -11.053 137.877 36.432 1.00 12.17 349 GLN B C 1
ATOM 5845 O O . GLN B 1 371 ? -10.376 138.153 37.410 1.00 12.90 349 GLN B O 1
ATOM 5851 N N . VAL B 1 372 ? -12.309 137.461 36.536 1.00 12.15 350 VAL B N 1
ATOM 5852 C CA . VAL B 1 372 ? -12.974 137.343 37.836 1.00 11.86 350 VAL B CA 1
ATOM 5853 C C . VAL B 1 372 ? -12.294 136.351 38.774 1.00 12.16 350 VAL B C 1
ATOM 5854 O O . VAL B 1 372 ? -12.211 136.602 39.991 1.00 12.30 350 VAL B O 1
ATOM 5858 N N . PHE B 1 373 ? -11.799 135.235 38.227 1.00 12.18 351 PHE B N 1
ATOM 5859 C CA . PHE B 1 373 ? -11.079 134.259 39.050 1.00 12.73 351 PHE B CA 1
ATOM 5860 C C . PHE B 1 373 ? -9.829 134.900 39.658 1.00 12.69 351 PHE B C 1
ATOM 5861 O O . PHE B 1 373 ? -9.510 134.661 40.812 1.00 13.06 351 PHE B O 1
ATOM 5869 N N . GLY B 1 374 ? -9.124 135.701 38.866 1.00 12.33 352 GLY B N 1
ATOM 5870 C CA . GLY B 1 374 ? -7.951 136.423 39.344 1.00 13.06 352 GLY B CA 1
ATOM 5871 C C . GLY B 1 374 ? -8.316 137.482 40.372 1.00 12.84 352 GLY B C 1
ATOM 5872 O O . GLY B 1 374 ? -7.657 137.602 41.400 1.00 13.20 352 GLY B O 1
ATOM 5873 N N . ASN B 1 375 ? -9.386 138.229 40.099 1.00 13.38 353 ASN B N 1
ATOM 5874 C CA . ASN B 1 375 ? -9.878 139.257 41.023 1.00 12.97 353 ASN B CA 1
ATOM 5875 C C . ASN B 1 375 ? -10.249 138.642 42.376 1.00 12.80 353 ASN B C 1
ATOM 5876 O O . ASN B 1 375 ? -10.051 139.256 43.415 1.00 12.13 353 ASN B O 1
ATOM 5881 N N . HIS B 1 376 ? -10.807 137.432 42.345 1.00 13.16 354 HIS B N 1
ATOM 5882 C CA . HIS B 1 376 ? -11.230 136.757 43.561 1.00 13.21 354 HIS B CA 1
ATOM 5883 C C . HIS B 1 376 ? -10.079 136.367 44.484 1.00 13.40 354 HIS B C 1
ATOM 5884 O O . HIS B 1 376 ? -10.206 136.441 45.713 1.00 13.48 354 HIS B O 1
ATOM 5891 N N . ALA B 1 377 ? -8.973 135.936 43.882 1.00 13.26 355 ALA B N 1
ATOM 5892 C CA . ALA B 1 377 ? -7.765 135.625 44.619 1.00 13.81 355 ALA B CA 1
ATOM 5893 C C . ALA B 1 377 ? -7.194 136.891 45.305 1.00 13.90 355 ALA B C 1
ATOM 5894 O O . ALA B 1 377 ? -6.842 136.851 46.490 1.00 13.21 355 ALA B O 1
ATOM 5896 N N . ALA B 1 378 ? -7.115 137.999 44.562 1.00 13.81 356 ALA B N 1
ATOM 5897 C CA . ALA B 1 378 ? -6.662 139.278 45.130 1.00 14.29 356 ALA B CA 1
ATOM 5898 C C . ALA B 1 378 ? -7.568 139.716 46.276 1.00 14.62 356 ALA B C 1
ATOM 5899 O O . ALA B 1 378 ? -7.096 140.119 47.356 1.00 14.66 356 ALA B O 1
ATOM 5901 N N . LEU B 1 379 ? -8.876 139.623 46.051 1.00 14.43 357 LEU B N 1
ATOM 5902 C CA . LEU B 1 379 ? -9.814 140.118 47.036 1.00 14.97 357 LEU B CA 1
ATOM 5903 C C . LEU B 1 379 ? -9.764 139.276 48.326 1.00 14.53 357 LEU B C 1
ATOM 5904 O O . LEU B 1 379 ? -9.796 139.814 49.431 1.00 14.35 357 LEU B O 1
ATOM 5909 N N . THR B 1 380 ? -9.659 137.963 48.163 1.00 13.69 358 THR B N 1
ATOM 5910 C CA . THR B 1 380 ? -9.489 137.029 49.270 1.00 13.82 358 THR B CA 1
ATOM 5911 C C . THR B 1 380 ? -8.221 137.308 50.091 1.00 14.17 358 THR B C 1
ATOM 5912 O O . THR B 1 380 ? -8.267 137.379 51.326 1.00 13.81 358 THR B O 1
ATOM 5916 N N . PHE B 1 381 ? -7.089 137.457 49.416 1.00 14.26 359 PHE B N 1
ATOM 5917 C CA . PHE B 1 381 ? -5.872 137.764 50.130 1.00 14.97 359 PHE B CA 1
ATOM 5918 C C . PHE B 1 381 ? -5.883 139.112 50.855 1.00 14.67 359 PHE B C 1
ATOM 5919 O O . PHE B 1 381 ? -5.443 139.203 52.001 1.00 14.05 359 PHE B O 1
ATOM 5927 N N . ALA B 1 382 ? -6.356 140.151 50.174 1.00 14.06 360 ALA B N 1
ATOM 5928 C CA . ALA B 1 382 ? -6.524 141.468 50.805 1.00 14.04 360 ALA B CA 1
ATOM 5929 C C . ALA B 1 382 ? -7.408 141.335 52.054 1.00 13.42 360 ALA B C 1
ATOM 5930 O O . ALA B 1 382 ? -7.096 141.874 53.105 1.00 13.33 360 ALA B O 1
ATOM 5932 N N . GLY B 1 383 ? -8.506 140.596 51.924 1.00 13.22 361 GLY B N 1
ATOM 5933 C CA . GLY B 1 383 ? -9.379 140.275 53.051 1.00 12.90 361 GLY B CA 1
ATOM 5934 C C . GLY B 1 383 ? -8.730 139.641 54.275 1.00 13.12 361 GLY B C 1
ATOM 5935 O O . GLY B 1 383 ? -9.157 139.899 55.412 1.00 13.52 361 GLY B O 1
ATOM 5936 N N . SER B 1 384 ? -7.696 138.833 54.060 1.00 13.20 362 SER B N 1
ATOM 5937 C CA . SER B 1 384 ? -6.989 138.153 55.143 1.00 13.68 362 SER B CA 1
ATOM 5938 C C . SER B 1 384 ? -6.013 139.077 55.882 1.00 14.30 362 SER B C 1
ATOM 5939 O O . SER B 1 384 ? -5.574 138.756 57.001 1.00 13.18 362 SER B O 1
ATOM 5942 N N . GLN B 1 385 ? -5.660 140.193 55.229 1.00 14.55 363 GLN B N 1
ATOM 5943 C CA . GLN B 1 385 ? -4.530 141.038 55.639 1.00 14.96 363 GLN B CA 1
ATOM 5944 C C . GLN B 1 385 ? -4.836 142.229 56.568 1.00 15.22 363 GLN B C 1
ATOM 5945 O O . GLN B 1 385 ? -4.020 143.145 56.681 1.00 15.23 363 GLN B O 1
ATOM 5951 N N . GLY B 1 386 ? -5.985 142.213 57.233 1.00 15.53 364 GLY B N 1
ATOM 5952 C CA . GLY B 1 386 ? -6.291 143.234 58.256 1.00 16.17 364 GLY B CA 1
ATOM 5953 C C . GLY B 1 386 ? -5.289 143.235 59.392 1.00 16.60 364 GLY B C 1
ATOM 5954 O O . GLY B 1 386 ? -4.703 142.190 59.721 1.00 16.34 364 GLY B O 1
ATOM 5955 N N . HIS B 1 387 ? -5.051 144.415 59.972 1.00 16.50 365 HIS B N 1
ATOM 5956 C CA . HIS B 1 387 ? -4.180 144.503 61.132 1.00 16.61 365 HIS B CA 1
ATOM 5957 C C . HIS B 1 387 ? -4.923 145.225 62.243 1.00 16.34 365 HIS B C 1
ATOM 5958 O O . HIS B 1 387 ? -5.280 146.394 62.096 1.00 15.29 365 HIS B O 1
ATOM 5965 N N . PHE B 1 388 ? -5.145 144.519 63.350 1.00 16.16 366 PHE B N 1
ATOM 5966 C CA . PHE B 1 388 ? -5.735 145.110 64.546 1.00 16.01 366 PHE B CA 1
ATOM 5967 C C . PHE B 1 388 ? -7.078 145.759 64.233 1.00 16.10 366 PHE B C 1
ATOM 5968 O O . PHE B 1 388 ? -8.000 145.071 63.813 1.00 16.49 366 PHE B O 1
ATOM 5976 N N . GLU B 1 389 ? -7.189 147.073 64.387 1.00 15.84 367 GLU B N 1
ATOM 5977 C CA . GLU B 1 389 ? -8.486 147.704 64.282 1.00 15.72 367 GLU B CA 1
ATOM 5978 C C . GLU B 1 389 ? -8.947 147.999 62.864 1.00 15.69 367 GLU B C 1
ATOM 5979 O O . GLU B 1 389 ? -10.118 148.333 62.658 1.00 15.02 367 GLU B O 1
ATOM 5985 N N . LEU B 1 390 ? -8.049 147.879 61.886 1.00 14.89 368 LEU B N 1
ATOM 5986 C CA . LEU B 1 390 ? -8.384 148.353 60.542 1.00 15.40 368 LEU B CA 1
ATOM 5987 C C . LEU B 1 390 ? -7.770 147.536 59.411 1.00 15.05 368 LEU B C 1
ATOM 5988 O O . LEU B 1 390 ? -6.555 147.316 59.387 1.00 14.81 368 LEU B O 1
ATOM 5993 N N . ASN B 1 391 ? -8.611 147.122 58.470 1.00 15.29 369 ASN B N 1
ATOM 5994 C CA . ASN B 1 391 ? -8.119 146.598 57.195 1.00 16.09 369 ASN B CA 1
ATOM 5995 C C . ASN B 1 391 ? -7.762 147.760 56.273 1.00 15.57 369 ASN B C 1
ATOM 5996 O O . ASN B 1 391 ? -8.619 148.611 55.983 1.00 15.50 369 ASN B O 1
ATOM 6001 N N . VAL B 1 392 ? -6.495 147.801 55.854 1.00 15.34 370 VAL B N 1
ATOM 6002 C CA . VAL B 1 392 ? -6.013 148.849 54.949 1.00 15.55 370 VAL B CA 1
ATOM 6003 C C . VAL B 1 392 ? -5.714 148.320 53.527 1.00 15.15 370 VAL B C 1
ATOM 6004 O O . VAL B 1 392 ? -4.654 148.585 52.928 1.00 14.43 370 VAL B O 1
ATOM 6008 N N . TYR B 1 393 ? -6.673 147.562 53.003 1.00 14.53 371 TYR B N 1
ATOM 6009 C CA . TYR B 1 393 ? -6.671 147.143 51.599 1.00 14.45 371 TYR B CA 1
ATOM 6010 C C . TYR B 1 393 ? -8.014 147.491 50.957 1.00 14.30 371 TYR B C 1
ATOM 6011 O O . TYR B 1 393 ? -8.455 146.804 50.036 1.00 14.18 371 TYR B O 1
ATOM 6020 N N . ASN B 1 394 ? -8.664 148.561 51.438 1.00 13.26 372 ASN B N 1
ATOM 6021 C CA . ASN B 1 394 ? -10.025 148.884 50.981 1.00 14.01 372 ASN B CA 1
ATOM 6022 C C . ASN B 1 394 ? -10.126 149.244 49.495 1.00 13.41 372 ASN B C 1
ATOM 6023 O O . ASN B 1 394 ? -10.968 148.709 48.798 1.00 13.00 372 ASN B O 1
ATOM 6028 N N . PRO B 1 395 ? -9.274 150.160 49.009 1.00 13.25 373 PRO B N 1
ATOM 6029 C CA . PRO B 1 395 ? -9.462 150.518 47.596 1.00 13.48 373 PRO B CA 1
ATOM 6030 C C . PRO B 1 395 ? -9.215 149.316 46.673 1.00 13.41 373 PRO B C 1
ATOM 6031 O O . PRO B 1 395 ? -9.952 149.122 45.706 1.00 13.06 373 PRO B O 1
ATOM 6035 N N . LEU B 1 396 ? -8.218 148.498 47.008 1.00 13.20 374 LEU B N 1
ATOM 6036 C CA . LEU B 1 396 ? -7.923 147.312 46.229 1.00 13.41 374 LEU B CA 1
ATOM 6037 C C . LEU B 1 396 ? -9.152 146.401 46.162 1.00 13.58 374 LEU B C 1
ATOM 6038 O O . LEU B 1 396 ? -9.529 145.946 45.096 1.00 12.98 374 LEU B O 1
ATOM 6051 N N . ALA B 1 398 ? -12.402 147.190 46.842 1.00 14.00 376 ALA B N 1
ATOM 6052 C CA . ALA B 1 398 ? -13.488 147.869 46.139 1.00 13.66 376 ALA B CA 1
ATOM 6053 C C . ALA B 1 398 ? -13.263 147.793 44.628 1.00 13.24 376 ALA B C 1
ATOM 6054 O O . ALA B 1 398 ? -14.181 147.489 43.874 1.00 13.43 376 ALA B O 1
ATOM 6056 N N . TYR B 1 399 ? -12.037 148.063 44.190 1.00 13.22 377 TYR B N 1
ATOM 6057 C CA . TYR B 1 399 ? -11.717 148.040 42.745 1.00 13.39 377 TYR B CA 1
ATOM 6058 C C . TYR B 1 399 ? -11.974 146.659 42.115 1.00 13.15 377 TYR B C 1
ATOM 6059 O O . TYR B 1 399 ? -12.661 146.544 41.084 1.00 12.89 377 TYR B O 1
ATOM 6068 N N . ASN B 1 400 ? -11.456 145.615 42.754 1.00 13.17 378 ASN B N 1
ATOM 6069 C CA . ASN B 1 400 ? -11.656 144.249 42.259 1.00 13.66 378 ASN B CA 1
ATOM 6070 C C . ASN B 1 400 ? -13.118 143.809 42.237 1.00 13.73 378 ASN B C 1
ATOM 6071 O O . ASN B 1 400 ? -13.601 143.316 41.215 1.00 13.92 378 ASN B O 1
ATOM 6076 N N . PHE B 1 401 ? -13.827 144.009 43.347 1.00 13.23 379 PHE B N 1
ATOM 6077 C CA . PHE B 1 401 ? -15.229 143.625 43.413 1.00 13.54 379 PHE B CA 1
ATOM 6078 C C . PHE B 1 401 ? -16.015 144.323 42.312 1.00 13.65 379 PHE B C 1
ATOM 6079 O O . PHE B 1 401 ? -16.750 143.689 41.575 1.00 13.14 379 PHE B O 1
ATOM 6087 N N . LEU B 1 402 ? -15.855 145.643 42.214 1.00 14.03 380 LEU B N 1
ATOM 6088 C CA . LEU B 1 402 ? -16.610 146.438 41.253 1.00 13.69 380 LEU B CA 1
ATOM 6089 C C . LEU B 1 402 ? -16.229 146.139 39.804 1.00 13.61 380 LEU B C 1
ATOM 6090 O O . LEU B 1 402 ? -17.093 146.114 38.933 1.00 13.37 380 LEU B O 1
ATOM 6095 N N . GLN B 1 403 ? -14.942 145.934 39.536 1.00 13.87 381 GLN B N 1
ATOM 6096 C CA . GLN B 1 403 ? -14.546 145.484 38.197 1.00 14.08 381 GLN B CA 1
ATOM 6097 C C . GLN B 1 403 ? -15.236 144.164 37.793 1.00 14.16 381 GLN B C 1
ATOM 6098 O O . GLN B 1 403 ? -15.802 144.078 36.717 1.00 14.36 381 GLN B O 1
ATOM 6104 N N . SER B 1 404 ? -15.208 143.158 38.671 1.00 14.34 382 SER B N 1
ATOM 6105 C CA . SER B 1 404 ? -15.913 141.888 38.445 1.00 14.29 382 SER B CA 1
ATOM 6106 C C . SER B 1 404 ? -17.375 142.084 38.096 1.00 14.54 382 SER B C 1
ATOM 6107 O O . SER B 1 404 ? -17.917 141.469 37.149 1.00 13.66 382 SER B O 1
ATOM 6110 N N . VAL B 1 405 ? -18.034 142.912 38.900 1.00 13.74 383 VAL B N 1
ATOM 6111 C CA . VAL B 1 405 ? -19.442 143.138 38.697 1.00 14.04 383 VAL B CA 1
ATOM 6112 C C . VAL B 1 405 ? -19.690 143.792 37.357 1.00 14.02 383 VAL B C 1
ATOM 6113 O O . VAL B 1 405 ? -20.592 143.368 36.631 1.00 14.84 383 VAL B O 1
ATOM 6117 N N . GLN B 1 406 ? -18.898 144.811 37.033 1.00 14.11 384 GLN B N 1
ATOM 6118 C CA . GLN B 1 406 ? -19.053 145.537 35.765 1.00 14.52 384 GLN B CA 1
ATOM 6119 C C . GLN B 1 406 ? -18.796 144.617 34.573 1.00 14.81 384 GLN B C 1
ATOM 6120 O O . GLN B 1 406 ? -19.560 144.629 33.601 1.00 15.08 384 GLN B O 1
ATOM 6126 N N . LEU B 1 407 ? -17.734 143.821 34.643 1.00 14.48 385 LEU B N 1
ATOM 6127 C CA . LEU B 1 407 ? -17.399 142.953 33.510 1.00 15.13 385 LEU B CA 1
ATOM 6128 C C . LEU B 1 407 ? -18.418 141.839 33.313 1.00 15.24 385 LEU B C 1
ATOM 6129 O O . LEU B 1 407 ? -18.856 141.589 32.190 1.00 14.49 385 LEU B O 1
ATOM 6134 N N . LEU B 1 408 ? -18.784 141.167 34.406 1.00 16.15 386 LEU B N 1
ATOM 6135 C CA . LEU B 1 408 ? -19.759 140.077 34.351 1.00 17.13 386 LEU B CA 1
ATOM 6136 C C . LEU B 1 408 ? -21.099 140.571 33.843 1.00 17.38 386 LEU B C 1
ATOM 6137 O O . LEU B 1 408 ? -21.708 139.920 33.023 1.00 17.27 386 LEU B O 1
ATOM 6142 N N . ALA B 1 409 ? -21.547 141.727 34.338 1.00 17.78 387 ALA B N 1
ATOM 6143 C CA . ALA B 1 409 ? -22.823 142.294 33.924 1.00 17.35 387 ALA B CA 1
ATOM 6144 C C . ALA B 1 409 ? -22.809 142.666 32.448 1.00 17.42 387 ALA B C 1
ATOM 6145 O O . ALA B 1 409 ? -23.702 142.260 31.705 1.00 17.87 387 ALA B O 1
ATOM 6147 N N . ASP B 1 410 ? -21.797 143.422 32.027 1.00 17.25 388 ASP B N 1
ATOM 6148 C CA . ASP B 1 410 ? -21.682 143.872 30.628 1.00 17.27 388 ASP B CA 1
ATOM 6149 C C . ASP B 1 410 ? -21.525 142.667 29.669 1.00 17.56 388 ASP B C 1
ATOM 6150 O O . ASP B 1 410 ? -22.076 142.667 28.567 1.00 16.24 388 ASP B O 1
ATOM 6155 N N . ALA B 1 411 ? -20.749 141.652 30.071 1.00 17.66 389 ALA B N 1
ATOM 6156 C CA . ALA B 1 411 ? -20.518 140.496 29.180 1.00 18.35 389 ALA B CA 1
ATOM 6157 C C . ALA B 1 411 ? -21.754 139.599 29.082 1.00 18.83 389 ALA B C 1
ATOM 6158 O O . ALA B 1 411 ? -22.089 139.135 27.993 1.00 19.53 389 ALA B O 1
ATOM 6160 N N . ALA B 1 412 ? -22.416 139.359 30.211 1.00 18.79 390 ALA B N 1
ATOM 6161 C CA . ALA B 1 412 ? -23.701 138.647 30.219 1.00 19.44 390 ALA B CA 1
ATOM 6162 C C . ALA B 1 412 ? -24.706 139.268 29.249 1.00 19.05 390 ALA B C 1
ATOM 6163 O O . ALA B 1 412 ? -25.281 138.554 28.433 1.00 18.21 390 ALA B O 1
ATOM 6165 N N . ILE B 1 413 ? -24.907 140.587 29.351 1.00 19.36 391 ILE B N 1
ATOM 6166 C CA . ILE B 1 413 ? -25.805 141.335 28.447 1.00 20.09 391 ILE B CA 1
ATOM 6167 C C . ILE B 1 413 ? -25.357 141.183 26.976 1.00 20.00 391 ILE B C 1
ATOM 6168 O O . ILE B 1 413 ? -26.162 140.818 26.126 1.00 20.35 391 ILE B O 1
ATOM 6173 N N . SER B 1 414 ? -24.076 141.435 26.695 1.00 19.43 392 SER B N 1
ATOM 6174 C CA . SER B 1 414 ? -23.543 141.322 25.336 1.00 19.54 392 SER B CA 1
ATOM 6175 C C . SER B 1 414 ? -23.618 139.888 24.793 1.00 19.78 392 SER B C 1
ATOM 6176 O O . SER B 1 414 ? -23.919 139.676 23.610 1.00 19.37 392 SER B O 1
ATOM 6179 N N . PHE B 1 415 ? -23.355 138.911 25.659 1.00 19.78 393 PHE B N 1
ATOM 6180 C CA . PHE B 1 415 ? -23.455 137.516 25.275 1.00 20.16 393 PHE B CA 1
ATOM 6181 C C . PHE B 1 415 ? -24.894 137.143 24.950 1.00 20.69 393 PHE B C 1
ATOM 6182 O O . PHE B 1 415 ? -25.144 136.401 23.995 1.00 20.17 393 PHE B O 1
ATOM 6190 N N . THR B 1 416 ? -25.834 137.651 25.747 1.00 20.79 394 THR B N 1
ATOM 6191 C CA . THR B 1 416 ? -27.254 137.408 25.507 1.00 21.58 394 THR B CA 1
ATOM 6192 C C . THR B 1 416 ? -27.708 138.001 24.175 1.00 21.90 394 THR B C 1
ATOM 6193 O O . THR B 1 416 ? -28.273 137.293 23.330 1.00 22.39 394 THR B O 1
ATOM 6197 N N . ASP B 1 417 ? -27.465 139.300 24.005 1.00 22.02 395 ASP B N 1
ATOM 6198 C CA . ASP B 1 417 ? -28.017 140.062 22.891 1.00 22.46 395 ASP B CA 1
ATOM 6199 C C . ASP B 1 417 ? -27.324 139.752 21.595 1.00 22.42 395 ASP B C 1
ATOM 6200 O O . ASP B 1 417 ? -27.962 139.733 20.550 1.00 22.75 395 ASP B O 1
ATOM 6205 N N . ASN B 1 418 ? -26.014 139.539 21.648 1.00 22.48 396 ASN B N 1
ATOM 6206 C CA . ASN B 1 418 ? -25.263 139.338 20.421 1.00 22.97 396 ASN B CA 1
ATOM 6207 C C . ASN B 1 418 ? -24.934 137.878 20.129 1.00 23.08 396 ASN B C 1
ATOM 6208 O O . ASN B 1 418 ? -24.293 137.580 19.132 1.00 23.58 396 ASN B O 1
ATOM 6213 N N . CYS B 1 419 ? -25.353 136.966 20.995 1.00 23.44 397 CYS B N 1
ATOM 6214 C CA . CYS B 1 419 ? -25.093 135.557 20.730 1.00 23.91 397 CYS B CA 1
ATOM 6215 C C . CYS B 1 419 ? -26.312 134.716 21.009 1.00 23.58 397 CYS B C 1
ATOM 6216 O O . CYS B 1 419 ? -26.943 134.238 20.069 1.00 24.50 397 CYS B O 1
ATOM 6219 N N . VAL B 1 420 ? -26.653 134.563 22.286 1.00 23.28 398 VAL B N 1
ATOM 6220 C CA . VAL B 1 420 ? -27.694 133.630 22.710 1.00 22.97 398 VAL B CA 1
ATOM 6221 C C . VAL B 1 420 ? -29.010 133.783 21.928 1.00 23.06 398 VAL B C 1
ATOM 6222 O O . VAL B 1 420 ? -29.538 132.789 21.423 1.00 22.36 398 VAL B O 1
ATOM 6226 N N . VAL B 1 421 ? -29.533 135.007 21.822 1.00 23.20 399 VAL B N 1
ATOM 6227 C CA . VAL B 1 421 ? -30.885 135.187 21.235 1.00 23.55 399 VAL B CA 1
ATOM 6228 C C . VAL B 1 421 ? -30.947 134.703 19.792 1.00 23.28 399 VAL B C 1
ATOM 6229 O O . VAL B 1 421 ? -31.967 134.209 19.353 1.00 23.25 399 VAL B O 1
ATOM 6233 N N . GLY B 1 422 ? -29.828 134.813 19.086 1.00 23.56 400 GLY B N 1
ATOM 6234 C CA . GLY B 1 422 ? -29.766 134.493 17.676 1.00 23.98 400 GLY B CA 1
ATOM 6235 C C . GLY B 1 422 ? -29.247 133.105 17.353 1.00 24.40 400 GLY B C 1
ATOM 6236 O O . GLY B 1 422 ? -29.027 132.800 16.188 1.00 24.18 400 GLY B O 1
ATOM 6237 N N . ILE B 1 423 ? -29.030 132.268 18.369 1.00 24.32 401 ILE B N 1
ATOM 6238 C CA . ILE B 1 423 ? -28.519 130.917 18.125 1.00 24.43 401 ILE B CA 1
ATOM 6239 C C . ILE B 1 423 ? -29.567 130.058 17.419 1.00 24.77 401 ILE B C 1
ATOM 6240 O O . ILE B 1 423 ? -30.727 130.037 17.813 1.00 24.76 401 ILE B O 1
ATOM 6245 N N . GLU B 1 424 ? -29.122 129.360 16.376 1.00 25.74 402 GLU B N 1
ATOM 6246 C CA . GLU B 1 424 ? -29.937 128.430 15.611 1.00 26.65 402 GLU B CA 1
ATOM 6247 C C . GLU B 1 424 ? -29.344 127.034 15.731 1.00 26.28 402 GLU B C 1
ATOM 6248 O O . GLU B 1 424 ? -28.124 126.864 15.671 1.00 26.29 402 GLU B O 1
ATOM 6254 N N . ALA B 1 425 ? -30.205 126.035 15.886 1.00 25.94 403 ALA B N 1
ATOM 6255 C CA . ALA B 1 425 ? -29.781 124.635 15.855 1.00 25.88 403 ALA B CA 1
ATOM 6256 C C . ALA B 1 425 ? -29.553 124.183 14.399 1.00 26.26 403 ALA B C 1
ATOM 6257 O O . ALA B 1 425 ? -30.330 124.544 13.523 1.00 26.07 403 ALA B O 1
ATOM 6259 N N . ARG B 1 426 ? -28.489 123.420 14.142 1.00 26.50 404 ARG B N 1
ATOM 6260 C CA . ARG B 1 426 ? -28.271 122.828 12.811 1.00 27.29 404 ARG B CA 1
ATOM 6261 C C . ARG B 1 426 ? -28.902 121.436 12.770 1.00 27.38 404 ARG B C 1
ATOM 6262 O O . ARG B 1 426 ? -28.240 120.415 12.974 1.00 26.84 404 ARG B O 1
ATOM 6270 N N . GLU B 1 427 ? -30.209 121.423 12.535 1.00 27.64 405 GLU B N 1
ATOM 6271 C CA . GLU B 1 427 ? -31.018 120.220 12.724 1.00 28.56 405 GLU B CA 1
ATOM 6272 C C . GLU B 1 427 ? -30.655 119.078 11.774 1.00 28.09 405 GLU B C 1
ATOM 6273 O O . GLU B 1 427 ? -30.618 117.922 12.186 1.00 27.58 405 GLU B O 1
ATOM 6279 N N . ASP B 1 428 ? -30.362 119.414 10.524 1.00 28.43 406 ASP B N 1
ATOM 6280 C CA . ASP B 1 428 ? -29.872 118.432 9.558 1.00 29.41 406 ASP B CA 1
ATOM 6281 C C . ASP B 1 428 ? -28.568 117.765 10.003 1.00 29.05 406 ASP B C 1
ATOM 6282 O O . ASP B 1 428 ? -28.448 116.539 9.936 1.00 28.71 406 ASP B O 1
ATOM 6287 N N . ASN B 1 429 ? -27.607 118.575 10.456 1.00 28.70 407 ASN B N 1
ATOM 6288 C CA . ASN B 1 429 ? -26.347 118.080 11.018 1.00 28.38 407 ASN B CA 1
ATOM 6289 C C . ASN B 1 429 ? -26.577 117.175 12.222 1.00 27.55 407 ASN B C 1
ATOM 6290 O O . ASN B 1 429 ? -25.958 116.117 12.340 1.00 27.10 407 ASN B O 1
ATOM 6295 N N . ILE B 1 430 ? -27.457 117.611 13.123 1.00 26.54 408 ILE B N 1
ATOM 6296 C CA . ILE B 1 430 ? -27.724 116.876 14.361 1.00 26.02 408 ILE B CA 1
ATOM 6297 C C . ILE B 1 430 ? -28.384 115.514 14.054 1.00 26.27 408 ILE B C 1
ATOM 6298 O O . ILE B 1 430 ? -27.972 114.482 14.596 1.00 25.67 408 ILE B O 1
ATOM 6303 N N . LYS B 1 431 ? -29.377 115.526 13.162 1.00 26.23 409 LYS B N 1
ATOM 6304 C CA . LYS B 1 431 ? -30.078 114.308 12.744 1.00 27.20 409 LYS B CA 1
ATOM 6305 C C . LYS B 1 431 ? -29.140 113.344 11.997 1.00 26.96 409 LYS B C 1
ATOM 6306 O O . LYS B 1 431 ? -2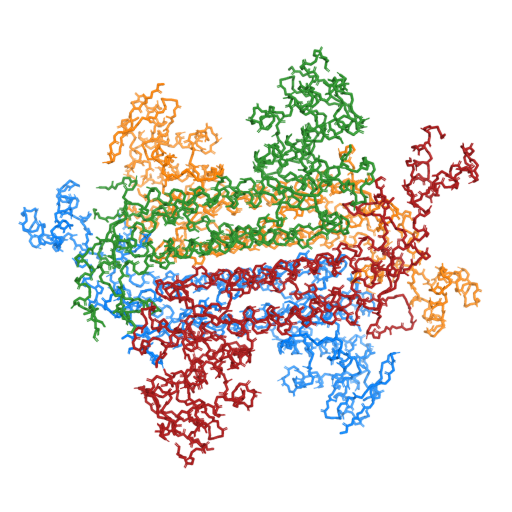9.126 112.149 12.274 1.00 26.69 409 LYS B O 1
ATOM 6312 N N . ALA B 1 432 ? -28.348 113.869 11.070 1.00 27.35 410 ALA B N 1
ATOM 6313 C CA . ALA B 1 432 ? -27.341 113.055 10.386 1.00 28.01 410 ALA B CA 1
ATOM 6314 C C . ALA B 1 432 ? -26.455 112.341 11.392 1.00 28.47 410 ALA B C 1
ATOM 6315 O O . ALA B 1 432 ? -26.239 111.131 11.278 1.00 28.58 410 ALA B O 1
ATOM 6317 N N . ALA B 1 433 ? -25.943 113.092 12.369 1.00 28.60 411 ALA B N 1
ATOM 6318 C CA . ALA B 1 433 ? -25.070 112.528 13.399 1.00 29.22 411 ALA B CA 1
ATOM 6319 C C . ALA B 1 433 ? -25.820 111.495 14.243 1.00 29.33 411 ALA B C 1
ATOM 6320 O O . ALA B 1 433 ? -25.295 110.422 14.545 1.00 29.20 411 ALA B O 1
ATOM 6322 N N . LEU B 1 434 ? -27.063 111.813 14.592 1.00 29.84 412 LEU B N 1
ATOM 6323 C CA . LEU B 1 434 ? -27.915 110.890 15.331 1.00 30.33 412 LEU B CA 1
ATOM 6324 C C . LEU B 1 434 ? -28.022 109.529 14.620 1.00 31.10 412 LEU B C 1
ATOM 6325 O O . LEU B 1 434 ? -27.887 108.470 15.255 1.00 30.72 412 LEU B O 1
ATOM 6330 N N . ASP B 1 435 ? -28.242 109.571 13.305 1.00 31.65 413 ASP B N 1
ATOM 6331 C CA . ASP B 1 435 ? -28.355 108.361 12.488 1.00 32.77 413 ASP B CA 1
ATOM 6332 C C . ASP B 1 435 ? -27.036 107.618 12.290 1.00 32.88 413 ASP B C 1
ATOM 6333 O O . ASP B 1 435 ? -27.037 106.406 12.103 1.00 33.10 413 ASP B O 1
ATOM 6338 N N . ARG B 1 436 ? -25.916 108.340 12.311 1.00 33.17 414 ARG B N 1
ATOM 6339 C CA . ARG B 1 436 ? -24.600 107.711 12.184 1.00 33.47 414 ARG B CA 1
ATOM 6340 C C . ARG B 1 436 ? -24.031 107.188 13.507 1.00 33.19 414 ARG B C 1
ATOM 6341 O O . ARG B 1 436 ? -22.993 106.520 13.512 1.00 33.30 414 ARG B O 1
ATOM 6349 N N . SER B 1 437 ? -24.695 107.480 14.620 1.00 33.06 415 SER B N 1
ATOM 6350 C CA . SER B 1 437 ? -24.152 107.110 15.923 1.00 33.58 415 SER B CA 1
ATOM 6351 C C . SER B 1 437 ? -24.256 105.609 16.204 1.00 34.33 415 SER B C 1
ATOM 6352 O O . SER B 1 437 ? -25.211 104.942 15.786 1.00 33.96 415 SER B O 1
ATOM 6355 N N . LEU B 1 438 ? -23.272 105.096 16.937 1.00 35.42 416 LEU B N 1
ATOM 6356 C CA . LEU B 1 438 ? -23.284 103.711 17.392 1.00 36.63 416 LEU B CA 1
ATOM 6357 C C . LEU B 1 438 ? -23.960 103.581 18.745 1.00 37.70 416 LEU B C 1
ATOM 6358 O O . LEU B 1 438 ? -24.246 102.464 19.189 1.00 37.54 416 LEU B O 1
ATOM 6371 N N . LEU B 1 440 ? -26.937 104.169 19.829 1.00 40.55 418 LEU B N 1
ATOM 6372 C CA . LEU B 1 440 ? -28.303 103.647 19.876 1.00 40.86 418 LEU B CA 1
ATOM 6373 C C . LEU B 1 440 ? -28.424 102.114 19.789 1.00 41.01 418 LEU B C 1
ATOM 6374 O O . LEU B 1 440 ? -29.541 101.603 19.768 1.00 40.68 418 LEU B O 1
ATOM 6379 N N . VAL B 1 441 ? -27.301 101.388 19.746 1.00 41.87 419 VAL B N 1
ATOM 6380 C CA . VAL B 1 441 ? -27.330 99.907 19.636 1.00 42.90 419 VAL B CA 1
ATOM 6381 C C . VAL B 1 441 ? -28.125 99.220 20.737 1.00 43.37 419 VAL B C 1
ATOM 6382 O O . VAL B 1 441 ? -28.826 98.237 20.473 1.00 43.72 419 VAL B O 1
ATOM 6386 N N . THR B 1 442 ? -27.997 99.735 21.962 1.00 43.82 420 THR B N 1
ATOM 6387 C CA . THR B 1 442 ? -28.696 99.203 23.141 1.00 44.11 420 THR B CA 1
ATOM 6388 C C . THR B 1 442 ? -30.200 98.977 22.916 1.00 44.25 420 THR B C 1
ATOM 6389 O O . THR B 1 442 ? -30.789 98.091 23.529 1.00 44.24 420 THR B O 1
ATOM 6393 N N . ALA B 1 443 ? -30.808 99.766 22.028 1.00 44.43 421 ALA B N 1
ATOM 6394 C CA . ALA B 1 443 ? -32.249 99.663 21.759 1.00 44.75 421 ALA B CA 1
ATOM 6395 C C . ALA B 1 443 ? -32.636 98.398 20.985 1.00 45.08 421 ALA B C 1
ATOM 6396 O O . ALA B 1 443 ? -33.788 97.966 21.030 1.00 45.06 421 ALA B O 1
ATOM 6398 N N . LEU B 1 444 ? -31.672 97.812 20.280 1.00 45.51 422 LEU B N 1
ATOM 6399 C CA . LEU B 1 444 ? -31.884 96.543 19.581 1.00 45.96 422 LEU B CA 1
ATOM 6400 C C . LEU B 1 444 ? -31.767 95.332 20.515 1.00 46.53 422 LEU B C 1
ATOM 6401 O O . LEU B 1 444 ? -32.394 94.291 20.270 1.00 46.29 422 LEU B O 1
ATOM 6406 N N . ALA B 1 445 ? -30.967 95.475 21.577 1.00 47.05 423 ALA B N 1
ATOM 6407 C CA . ALA B 1 445 ? -30.704 94.382 22.529 1.00 47.63 423 ALA B CA 1
ATOM 6408 C C . ALA B 1 445 ? -31.965 93.661 23.059 1.00 47.94 423 ALA B C 1
ATOM 6409 O O . ALA B 1 445 ? -31.988 92.425 23.077 1.00 47.91 423 ALA B O 1
ATOM 6411 N N . PRO B 1 446 ? -33.017 94.417 23.467 1.00 48.29 424 PRO B N 1
ATOM 6412 C CA . PRO B 1 446 ? -34.265 93.761 23.875 1.00 48.74 424 PRO B CA 1
ATOM 6413 C C . PRO B 1 446 ? -34.725 92.648 22.924 1.00 49.11 424 PRO B C 1
ATOM 6414 O O . PRO B 1 446 ? -34.950 91.524 23.366 1.00 49.42 424 PRO B O 1
ATOM 6418 N N . LYS B 1 447 ? -34.835 92.958 21.633 1.00 49.53 425 LYS B N 1
ATOM 6419 C CA . LYS B 1 447 ? -35.437 92.049 20.647 1.00 49.72 425 LYS B CA 1
ATOM 6420 C C . LYS B 1 447 ? -34.482 90.979 20.106 1.00 49.74 425 LYS B C 1
ATOM 6421 O O . LYS B 1 447 ? -34.914 89.892 19.718 1.00 50.11 425 LYS B O 1
ATOM 6427 N N . ILE B 1 448 ? -33.189 91.284 20.102 1.00 49.55 426 ILE B N 1
ATOM 6428 C CA . ILE B 1 448 ? -32.194 90.500 19.358 1.00 49.30 426 ILE B CA 1
ATOM 6429 C C . ILE B 1 448 ? -31.070 89.927 20.242 1.00 49.16 426 ILE B C 1
ATOM 6430 O O . ILE B 1 448 ? -30.301 89.057 19.814 1.00 49.01 426 ILE B O 1
ATOM 6435 N N . GLY B 1 449 ? -30.992 90.414 21.479 1.00 49.03 427 GLY B N 1
ATOM 6436 C CA . GLY B 1 449 ? -29.997 89.937 22.428 1.00 48.98 427 GLY B CA 1
ATOM 6437 C C . GLY B 1 449 ? -28.700 90.714 22.354 1.00 48.76 427 GLY B C 1
ATOM 6438 O O . GLY B 1 449 ? -28.381 91.318 21.321 1.00 48.73 427 GLY B O 1
ATOM 6439 N N . TYR B 1 450 ? -27.954 90.668 23.455 1.00 48.51 428 TYR B N 1
ATOM 6440 C CA . TYR B 1 450 ? -26.729 91.435 23.650 1.00 48.36 428 TYR B CA 1
ATOM 6441 C C . TYR B 1 450 ? -25.627 91.111 22.642 1.00 48.39 428 TYR B C 1
ATOM 6442 O O . TYR B 1 450 ? -25.034 92.021 22.048 1.00 48.36 428 TYR B O 1
ATOM 6451 N N . ASP B 1 451 ? -25.349 89.822 22.459 1.00 48.15 429 ASP B N 1
ATOM 6452 C CA . ASP B 1 451 ? -24.237 89.386 21.609 1.00 48.14 429 ASP B CA 1
ATOM 6453 C C . ASP B 1 451 ? -24.409 89.798 20.137 1.00 47.59 429 ASP B C 1
ATOM 6454 O O . ASP B 1 451 ? -23.422 90.121 19.463 1.00 47.64 429 ASP B O 1
ATOM 6459 N N . ASN B 1 452 ? -25.658 89.788 19.662 1.00 46.83 430 ASN B N 1
ATOM 6460 C CA . ASN B 1 452 ? -25.999 90.194 18.291 1.00 46.06 430 ASN B CA 1
ATOM 6461 C C . ASN B 1 452 ? -25.870 91.708 18.093 1.00 45.58 430 ASN B C 1
ATOM 6462 O O . ASN B 1 452 ? -25.231 92.154 17.136 1.00 45.60 430 ASN B O 1
ATOM 6467 N N . ALA B 1 453 ? -26.474 92.481 19.002 1.00 45.03 431 ALA B N 1
ATOM 6468 C CA . ALA B 1 453 ? -26.319 93.940 19.057 1.00 44.39 431 ALA B CA 1
ATOM 6469 C C . ALA B 1 453 ? -24.848 94.346 19.073 1.00 44.03 431 ALA B C 1
ATOM 6470 O O . ALA B 1 453 ? -24.438 95.241 18.328 1.00 44.02 431 ALA B O 1
ATOM 6472 N N . ALA B 1 454 ? -24.058 93.666 19.906 1.00 43.55 432 ALA B N 1
ATOM 6473 C CA . ALA B 1 454 ? -22.609 93.878 19.976 1.00 43.02 432 ALA B CA 1
ATOM 6474 C C . ALA B 1 454 ? -21.917 93.598 18.641 1.00 42.65 432 ALA B C 1
ATOM 6475 O O . ALA B 1 454 ? -20.981 94.318 18.247 1.00 42.51 432 ALA B O 1
ATOM 6477 N N . LYS B 1 455 ? -22.383 92.553 17.956 1.00 41.96 433 LYS B N 1
ATOM 6478 C CA . LYS B 1 455 ? -21.846 92.180 16.653 1.00 41.71 433 LYS B CA 1
ATOM 6479 C C . LYS B 1 455 ? -22.212 93.220 15.589 1.00 40.87 433 LYS B C 1
ATOM 6480 O O . LYS B 1 455 ? -21.403 93.517 14.720 1.00 40.64 433 LYS B O 1
ATOM 6486 N N . ILE B 1 456 ? -23.429 93.762 15.672 1.00 40.55 434 ILE B N 1
ATOM 6487 C CA . ILE B 1 456 ? -23.872 94.879 14.819 1.00 40.31 434 ILE B CA 1
ATOM 6488 C C . ILE B 1 456 ? -22.927 96.078 14.992 1.00 40.10 434 ILE B C 1
ATOM 6489 O O . ILE B 1 456 ? -22.427 96.650 14.018 1.00 39.57 434 ILE B O 1
ATOM 6494 N N . ALA B 1 457 ? -22.687 96.431 16.252 1.00 40.06 435 ALA B N 1
ATOM 6495 C CA . ALA B 1 457 ? -21.907 97.613 16.599 1.00 40.06 435 ALA B CA 1
ATOM 6496 C C . ALA B 1 457 ? -20.464 97.508 16.129 1.00 40.12 435 ALA B C 1
ATOM 6497 O O . ALA B 1 457 ? -19.957 98.437 15.498 1.00 40.19 435 ALA B O 1
ATOM 6499 N N . LYS B 1 458 ? -19.818 96.375 16.420 1.00 40.08 436 LYS B N 1
ATOM 6500 C CA . LYS B 1 458 ? -18.417 96.148 16.033 1.00 40.33 436 LYS B CA 1
ATOM 6501 C C . LYS B 1 458 ? -18.228 96.172 14.520 1.00 39.88 436 LYS B C 1
ATOM 6502 O O . LYS B 1 458 ? -17.262 96.752 14.014 1.00 39.96 436 LYS B O 1
ATOM 6508 N N . THR B 1 459 ? -19.153 95.530 13.810 1.00 39.60 437 THR B N 1
ATOM 6509 C CA . THR B 1 459 ? -19.098 95.473 12.354 1.00 39.13 437 THR B CA 1
ATOM 6510 C C . THR B 1 459 ? -19.312 96.872 11.789 1.00 38.42 437 THR B C 1
ATOM 6511 O O . THR B 1 459 ? -18.524 97.328 10.955 1.00 38.28 437 THR B O 1
ATOM 6515 N N . ALA B 1 460 ? -20.348 97.559 12.274 1.00 38.04 438 ALA B N 1
ATOM 6516 C CA . ALA B 1 460 ? -20.574 98.971 11.929 1.00 37.79 438 ALA B CA 1
ATOM 6517 C C . ALA B 1 460 ? -19.332 99.822 12.209 1.00 37.67 438 ALA B C 1
ATOM 6518 O O . ALA B 1 460 ? -18.911 100.589 11.352 1.00 36.97 438 ALA B O 1
ATOM 6520 N N . HIS B 1 461 ? -18.733 99.640 13.391 1.00 38.37 439 HIS B N 1
ATOM 6521 C CA . HIS B 1 461 ? -17.498 100.343 13.769 1.00 39.15 439 HIS B CA 1
ATOM 6522 C C . HIS B 1 461 ? -16.344 100.048 12.812 1.00 39.67 439 HIS B C 1
ATOM 6523 O O . HIS B 1 461 ? -15.640 100.970 12.394 1.00 39.71 439 HIS B O 1
ATOM 6530 N N . LYS B 1 462 ? -16.161 98.775 12.450 1.00 40.23 440 LYS B N 1
ATOM 6531 C CA . LYS B 1 462 ? -15.066 98.388 11.552 1.00 40.66 440 LYS B CA 1
ATOM 6532 C C . LYS B 1 462 ? -15.290 98.858 10.111 1.00 40.39 440 LYS B C 1
ATOM 6533 O O . LYS B 1 462 ? -14.357 99.344 9.455 1.00 40.26 440 LYS B O 1
ATOM 6539 N N . ASN B 1 463 ? -16.526 98.723 9.635 1.00 39.87 441 ASN B N 1
ATOM 6540 C CA . ASN B 1 463 ? -16.858 98.963 8.229 1.00 39.33 441 ASN B CA 1
ATOM 6541 C C . ASN B 1 463 ? -17.030 100.434 7.862 1.00 38.76 441 ASN B C 1
ATOM 6542 O O . ASN B 1 463 ? -17.029 100.778 6.677 1.00 38.71 441 ASN B O 1
ATOM 6547 N N . GLY B 1 464 ? -17.202 101.291 8.869 1.00 37.93 442 GLY B N 1
ATOM 6548 C CA . GLY B 1 464 ? -17.567 102.688 8.635 1.00 36.73 442 GLY B CA 1
ATOM 6549 C C . GLY B 1 464 ? -19.040 102.880 8.292 1.00 36.00 442 GLY B C 1
ATOM 6550 O O . GLY B 1 464 ? -19.423 103.892 7.706 1.00 35.68 442 GLY B O 1
ATOM 6551 N N . THR B 1 465 ? -19.873 101.915 8.677 1.00 35.14 443 THR B N 1
ATOM 6552 C CA . THR B 1 465 ? -21.295 101.933 8.319 1.00 34.51 443 THR B CA 1
ATOM 6553 C C . THR B 1 465 ? -22.235 102.251 9.487 1.00 33.77 443 THR B C 1
ATOM 6554 O O . THR B 1 465 ? -21.816 102.325 10.649 1.00 33.46 443 THR B O 1
ATOM 6558 N N . THR B 1 466 ? -23.514 102.414 9.163 1.00 33.04 444 THR B N 1
ATOM 6559 C CA . THR B 1 466 ? -24.533 102.695 10.163 1.00 32.43 444 THR B CA 1
ATOM 6560 C C . THR B 1 466 ? -25.019 101.412 10.808 1.00 32.50 444 THR B C 1
ATOM 6561 O O . THR B 1 466 ? -24.761 100.312 10.307 1.00 32.19 444 THR B O 1
ATOM 6565 N N . LEU B 1 467 ? -25.724 101.568 11.924 1.00 32.55 445 LEU B N 1
ATOM 6566 C CA . LEU B 1 467 ? -26.370 100.453 12.597 1.00 32.88 445 LEU B CA 1
ATOM 6567 C C . LEU B 1 467 ? -27.466 99.855 11.724 1.00 33.32 445 LEU B C 1
ATOM 6568 O O . LEU B 1 467 ? -27.617 98.631 11.694 1.00 33.00 445 LEU B O 1
ATOM 6573 N N . ARG B 1 468 ? -28.234 100.721 11.045 1.00 33.70 446 ARG B N 1
ATOM 6574 C CA . ARG B 1 468 ? -29.306 100.276 10.143 1.00 34.14 446 ARG B CA 1
ATOM 6575 C C . ARG B 1 468 ? -28.746 99.400 9.021 1.00 34.42 446 ARG B C 1
ATOM 6576 O O . ARG B 1 468 ? -29.315 98.352 8.714 1.00 34.41 446 ARG B O 1
ATOM 6584 N N . GLU B 1 469 ? -27.628 99.823 8.433 1.00 34.68 447 GLU B N 1
ATOM 6585 C CA . GLU B 1 469 ? -26.954 99.028 7.397 1.00 35.44 447 GLU B CA 1
ATOM 6586 C C . GLU B 1 469 ? -26.463 97.655 7.905 1.00 35.88 447 GLU B C 1
ATOM 6587 O O . GLU B 1 469 ? -26.529 96.670 7.163 1.00 36.13 447 GLU B O 1
ATOM 6593 N N . GLU B 1 470 ? -26.003 97.580 9.160 1.00 35.69 448 GLU B N 1
ATOM 6594 C CA . GLU B 1 470 ? -25.538 96.302 9.730 1.00 35.70 448 GLU B CA 1
ATOM 6595 C C . GLU B 1 470 ? -26.661 95.453 10.331 1.00 35.62 448 GLU B C 1
ATOM 6596 O O . GLU B 1 470 ? -26.564 94.229 10.352 1.00 36.06 448 GLU B O 1
ATOM 6602 N N . ALA B 1 471 ? -27.719 96.105 10.807 1.00 35.64 449 ALA B N 1
ATOM 6603 C CA . ALA B 1 471 ? -28.908 95.426 11.318 1.00 35.70 449 ALA B CA 1
ATOM 6604 C C . ALA B 1 471 ? -29.803 94.821 10.226 1.00 36.01 449 ALA B C 1
ATOM 6605 O O . ALA B 1 471 ? -30.210 93.651 10.319 1.00 35.81 449 ALA B O 1
ATOM 6607 N N . VAL B 1 472 ? -30.129 95.628 9.218 1.00 36.15 450 VAL B N 1
ATOM 6608 C CA . VAL B 1 472 ? -31.052 95.216 8.153 1.00 36.55 450 VAL B CA 1
ATOM 6609 C C . VAL B 1 472 ? -30.310 94.396 7.106 1.00 36.87 450 VAL B C 1
ATOM 6610 O O . VAL B 1 472 ? -30.809 93.376 6.635 1.00 36.92 450 VAL B O 1
ATOM 6614 N N . GLY B 1 473 ? -29.108 94.845 6.771 1.00 37.72 451 GLY B N 1
ATOM 6615 C CA . GLY B 1 473 ? -28.267 94.172 5.785 1.00 38.80 451 GLY B CA 1
ATOM 6616 C C . GLY B 1 473 ? -27.596 92.907 6.286 1.00 39.43 451 GLY B C 1
ATOM 6617 O O . GLY B 1 473 ? -26.941 92.207 5.512 1.00 39.46 451 GLY B O 1
ATOM 6618 N N . GLY B 1 474 ? -27.741 92.627 7.583 1.00 40.05 452 GLY B N 1
ATOM 6619 C CA . GLY B 1 474 ? -27.252 91.384 8.192 1.00 40.45 452 GLY B CA 1
ATOM 6620 C C . GLY B 1 474 ? -28.392 90.428 8.502 1.00 40.91 452 GLY B C 1
ATOM 6621 O O . GLY B 1 474 ? -28.174 89.344 9.032 1.00 41.13 452 GLY B O 1
ATOM 6622 N N . GLY B 1 475 ? -29.616 90.846 8.190 1.00 41.13 453 GLY B N 1
ATOM 6623 C CA . GLY B 1 475 ? -30.795 89.999 8.363 1.00 41.52 453 GLY B CA 1
ATOM 6624 C C . GLY B 1 475 ? -31.386 89.940 9.761 1.00 41.62 453 GLY B C 1
ATOM 6625 O O . GLY B 1 475 ? -32.468 89.378 9.945 1.00 41.59 453 GLY B O 1
ATOM 6626 N N . TYR B 1 476 ? -30.690 90.530 10.742 1.00 41.67 454 TYR B N 1
ATOM 6627 C CA . TYR B 1 476 ? -31.157 90.557 12.141 1.00 41.23 454 TYR B CA 1
ATOM 6628 C C . TYR B 1 476 ? -32.553 91.150 12.282 1.00 41.36 454 TYR B C 1
ATOM 6629 O O . TYR B 1 476 ? -33.343 90.704 13.114 1.00 41.72 454 TYR B O 1
ATOM 6638 N N . VAL B 1 477 ? -32.858 92.151 11.465 1.00 41.55 455 VAL B N 1
ATOM 6639 C CA . VAL B 1 477 ? -34.124 92.865 11.587 1.00 41.73 455 VAL B CA 1
ATOM 6640 C C . VAL B 1 477 ? -34.560 93.419 10.231 1.00 42.20 455 VAL B C 1
ATOM 6641 O O . VAL B 1 477 ? -33.728 93.626 9.347 1.00 42.01 455 VAL B O 1
ATOM 6645 N N . THR B 1 478 ? -35.859 93.638 10.051 1.00 42.87 456 THR B N 1
ATOM 6646 C CA . THR B 1 478 ? -36.325 94.330 8.848 1.00 43.64 456 THR B CA 1
ATOM 6647 C C . THR B 1 478 ? -36.302 95.826 9.105 1.00 44.27 456 THR B C 1
ATOM 6648 O O . THR B 1 478 ? -36.199 96.264 10.255 1.00 44.17 456 THR B O 1
ATOM 6652 N N . ASP B 1 479 ? -36.405 96.597 8.025 1.00 44.97 457 ASP B N 1
ATOM 6653 C CA . ASP B 1 479 ? -36.376 98.052 8.085 1.00 45.85 457 ASP B CA 1
ATOM 6654 C C . ASP B 1 479 ? -37.579 98.605 8.854 1.00 46.21 457 ASP B C 1
ATOM 6655 O O . ASP B 1 479 ? -37.488 99.646 9.519 1.00 46.24 457 ASP B O 1
ATOM 6660 N N . GLU B 1 480 ? -38.698 97.893 8.745 1.00 46.58 458 GLU B N 1
ATOM 6661 C CA . GLU B 1 480 ? -39.917 98.159 9.502 1.00 46.74 458 GLU B CA 1
ATOM 6662 C C . GLU B 1 480 ? -39.679 97.981 11.011 1.00 46.46 458 GLU B C 1
ATOM 6663 O O . GLU B 1 480 ? -40.076 98.827 11.816 1.00 45.98 458 GLU B O 1
ATOM 6669 N N . GLU B 1 481 ? -39.033 96.874 11.376 1.00 46.31 459 GLU B N 1
ATOM 6670 C CA . GLU B 1 481 ? -38.724 96.572 12.776 1.00 46.22 459 GLU B CA 1
ATOM 6671 C C . GLU B 1 481 ? -37.637 97.500 13.355 1.00 46.00 459 GLU B C 1
ATOM 6672 O O . GLU B 1 481 ? -37.734 97.906 14.512 1.00 45.87 459 GLU B O 1
ATOM 6678 N N . PHE B 1 482 ? -36.616 97.831 12.556 1.00 45.62 460 PHE B N 1
ATOM 6679 C CA . PHE B 1 482 ? -35.555 98.761 12.984 1.00 45.28 460 PHE B CA 1
ATOM 6680 C C . PHE B 1 482 ? -36.139 100.105 13.412 1.00 45.77 460 PHE B C 1
ATOM 6681 O O . PHE B 1 482 ? -35.805 100.621 14.480 1.00 45.66 460 PHE B O 1
ATOM 6689 N N . ASP B 1 483 ? -37.014 100.656 12.575 1.00 46.12 461 ASP B N 1
ATOM 6690 C CA . ASP B 1 483 ? -37.703 101.909 12.877 1.00 46.66 461 ASP B CA 1
ATOM 6691 C C . ASP B 1 483 ? -38.648 101.806 14.073 1.00 46.54 461 ASP B C 1
ATOM 6692 O O . ASP B 1 483 ? -38.917 102.807 14.744 1.00 46.73 461 ASP B O 1
ATOM 6697 N N . ALA B 1 484 ? -39.146 100.602 14.334 1.00 46.34 462 ALA B N 1
ATOM 6698 C CA . ALA B 1 484 ? -40.066 100.376 15.444 1.00 46.24 462 ALA B CA 1
ATOM 6699 C C . ALA B 1 484 ? -39.333 100.181 16.772 1.00 46.17 462 ALA B C 1
ATOM 6700 O O . ALA B 1 484 ? -39.873 100.492 17.834 1.00 46.31 462 ALA B O 1
ATOM 6702 N N . VAL B 1 485 ? -38.106 99.670 16.708 1.00 45.91 463 VAL B N 1
ATOM 6703 C CA . VAL B 1 485 ? -37.332 99.355 17.909 1.00 45.75 463 VAL B CA 1
ATOM 6704 C C . VAL B 1 485 ? -36.451 100.536 18.337 1.00 45.49 463 VAL B C 1
ATOM 6705 O O . VAL B 1 485 ? -36.530 100.990 19.479 1.00 45.29 463 VAL B O 1
ATOM 6709 N N . VAL B 1 486 ? -35.627 101.024 17.408 1.00 44.97 464 VAL B N 1
ATOM 6710 C CA . VAL B 1 486 ? -34.686 102.121 17.657 1.00 44.45 464 VAL B CA 1
ATOM 6711 C C . VAL B 1 486 ? -35.406 103.480 17.646 1.00 44.19 464 VAL B C 1
ATOM 6712 O O . VAL B 1 486 ? -35.495 104.147 16.614 1.00 43.82 464 VAL B O 1
ATOM 6716 N N . ARG B 1 487 ? -35.925 103.875 18.808 1.00 43.86 465 ARG B N 1
ATOM 6717 C CA . ARG B 1 487 ? -36.659 105.133 18.938 1.00 43.96 465 ARG B CA 1
ATOM 6718 C C . ARG B 1 487 ? -35.937 106.096 19.898 1.00 43.26 465 ARG B C 1
ATOM 6719 O O . ARG B 1 487 ? -36.066 105.965 21.118 1.00 43.34 465 ARG B O 1
ATOM 6727 N N . PRO B 1 488 ? -35.166 107.058 19.352 1.00 42.70 466 PRO B N 1
ATOM 6728 C CA . PRO B 1 488 ? -34.461 108.032 20.198 1.00 42.29 466 PRO B CA 1
ATOM 6729 C C . PRO B 1 488 ? -35.365 108.790 21.183 1.00 41.83 466 PRO B C 1
ATOM 6730 O O . PRO B 1 488 ? -34.930 109.083 22.289 1.00 41.73 466 PRO B O 1
ATOM 6734 N N . GLU B 1 489 ? -36.608 109.073 20.791 1.00 41.61 467 GLU B N 1
ATOM 6735 C CA . GLU B 1 489 ? -37.588 109.764 21.649 1.00 41.65 467 GLU B CA 1
ATOM 6736 C C . GLU B 1 489 ? -37.923 109.022 22.938 1.00 40.90 467 GLU B C 1
ATOM 6737 O O . GLU B 1 489 ? -38.413 109.632 23.885 1.00 40.79 467 GLU B O 1
ATOM 6743 N N . THR B 1 490 ? -37.676 107.715 22.976 1.00 40.36 468 THR B N 1
ATOM 6744 C CA . THR B 1 490 ? -37.951 106.933 24.182 1.00 39.91 468 THR B CA 1
ATOM 6745 C C . THR B 1 490 ? -36.685 106.673 25.008 1.00 40.11 468 THR B C 1
ATOM 6746 O O . THR B 1 490 ? -36.709 105.903 25.967 1.00 39.81 468 THR B O 1
ATOM 6758 N N . ILE B 1 492 ? -34.677 109.387 26.159 1.00 39.62 470 ILE B N 1
ATOM 6759 C CA . ILE B 1 492 ? -34.313 110.651 26.787 1.00 39.05 470 ILE B CA 1
ATOM 6760 C C . ILE B 1 492 ? -35.151 110.908 28.036 1.00 39.33 470 ILE B C 1
ATOM 6761 O O . ILE B 1 492 ? -35.425 112.055 28.386 1.00 39.07 470 ILE B O 1
ATOM 6766 N N . GLY B 1 493 ? -35.553 109.832 28.704 1.00 39.76 471 GLY B N 1
ATOM 6767 C CA . GLY B 1 493 ? -36.356 109.938 29.908 1.00 40.25 471 GLY B CA 1
ATOM 6768 C C . GLY B 1 493 ? -36.220 108.723 30.805 1.00 41.02 471 GLY B C 1
ATOM 6769 O O . GLY B 1 493 ? -35.681 107.695 30.396 1.00 41.10 471 GLY B O 1
ATOM 6770 N N . PRO B 1 494 ? -36.711 108.843 32.034 1.00 41.27 472 PRO B N 1
ATOM 6771 C CA . PRO B 1 494 ? -36.644 107.743 33.001 1.00 41.70 472 PRO B CA 1
ATOM 6772 C C . PRO B 1 494 ? -37.781 106.746 32.804 1.00 41.78 472 PRO B C 1
ATOM 6773 O O . PRO B 1 494 ? -37.655 105.856 31.963 1.00 41.68 472 PRO B O 1
ATOM 6777 N N . SER C 1 35 ? -21.226 165.193 11.665 1.00 36.68 13 SER C N 1
ATOM 6778 C CA . SER C 1 35 ? -20.317 165.184 10.480 1.00 36.97 13 SER C CA 1
ATOM 6779 C C . SER C 1 35 ? -19.589 163.847 10.367 1.00 36.55 13 SER C C 1
ATOM 6780 O O . SER C 1 35 ? -18.685 163.565 11.157 1.00 36.14 13 SER C O 1
ATOM 6783 N N . THR C 1 36 ? -19.976 163.035 9.383 1.00 36.11 14 THR C N 1
ATOM 6784 C CA . THR C 1 36 ? -19.424 161.692 9.223 1.00 35.65 14 THR C CA 1
ATOM 6785 C C . THR C 1 36 ? -18.966 161.395 7.796 1.00 35.39 14 THR C C 1
ATOM 6786 O O . THR C 1 36 ? -19.309 162.115 6.855 1.00 35.33 14 THR C O 1
ATOM 6790 N N . ARG C 1 37 ? -18.169 160.339 7.653 1.00 34.63 15 ARG C N 1
ATOM 6791 C CA . ARG C 1 37 ? -17.944 159.700 6.355 1.00 33.98 15 ARG C CA 1
ATOM 6792 C C . ARG C 1 37 ? -18.466 158.266 6.438 1.00 33.72 15 ARG C C 1
ATOM 6793 O O . ARG C 1 37 ? -18.633 157.724 7.531 1.00 33.25 15 ARG C O 1
ATOM 6801 N N . THR C 1 38 ? -18.714 157.655 5.287 1.00 33.76 16 THR C N 1
ATOM 6802 C CA . THR C 1 38 ? -19.210 156.285 5.247 1.00 34.01 16 THR C CA 1
ATOM 6803 C C . THR C 1 38 ? -18.054 155.344 4.982 1.00 34.01 16 THR C C 1
ATOM 6804 O O . THR C 1 38 ? -17.294 155.542 4.036 1.00 34.00 16 THR C O 1
ATOM 6808 N N . GLU C 1 39 ? -17.910 154.345 5.853 1.00 34.30 17 GLU C N 1
ATOM 6809 C CA . GLU C 1 39 ? -16.877 153.313 5.716 1.00 34.26 17 GLU C CA 1
ATOM 6810 C C . GLU C 1 39 ? -17.564 151.996 5.388 1.00 34.56 17 GLU C C 1
ATOM 6811 O O . GLU C 1 39 ? -18.728 151.796 5.734 1.00 34.54 17 GLU C O 1
ATOM 6817 N N . THR C 1 40 ? -16.844 151.091 4.735 1.00 34.95 18 THR C N 1
ATOM 6818 C CA . THR C 1 40 ? -17.440 149.840 4.297 1.00 35.78 18 THR C CA 1
ATOM 6819 C C . THR C 1 40 ? -16.575 148.630 4.621 1.00 36.11 18 THR C C 1
ATOM 6820 O O . THR C 1 40 ? -15.347 148.699 4.579 1.00 35.85 18 THR C O 1
ATOM 6824 N N . ASP C 1 41 ? -17.233 147.530 4.971 1.00 37.20 19 ASP C N 1
ATOM 6825 C CA . ASP C 1 41 ? -16.585 146.218 4.983 1.00 38.31 19 ASP C CA 1
ATOM 6826 C C . ASP C 1 41 ? -17.527 145.164 4.409 1.00 39.13 19 ASP C C 1
ATOM 6827 O O . ASP C 1 41 ? -18.649 145.493 3.984 1.00 39.17 19 ASP C O 1
ATOM 6832 N N . THR C 1 42 ? -17.087 143.904 4.403 1.00 40.01 20 THR C N 1
ATOM 6833 C CA . THR C 1 42 ? -17.873 142.834 3.789 1.00 40.98 20 THR C CA 1
ATOM 6834 C C . THR C 1 42 ? -19.299 142.748 4.363 1.00 41.29 20 THR C C 1
ATOM 6835 O O . THR C 1 42 ? -20.205 142.242 3.706 1.00 41.71 20 THR C O 1
ATOM 6839 N N . PHE C 1 43 ? -19.498 143.266 5.573 1.00 41.54 21 PHE C N 1
ATOM 6840 C CA . PHE C 1 43 ? -20.829 143.300 6.188 1.00 41.58 21 PHE C CA 1
ATOM 6841 C C . PHE C 1 43 ? -21.721 144.457 5.735 1.00 41.18 21 PHE C C 1
ATOM 6842 O O . PHE C 1 43 ? -22.931 144.439 5.977 1.00 41.39 21 PHE C O 1
ATOM 6850 N N . GLY C 1 44 ? -21.133 145.463 5.091 1.00 40.45 22 GLY C N 1
ATOM 6851 C CA . GLY C 1 44 ? -21.903 146.620 4.631 1.00 39.43 22 GLY C CA 1
ATOM 6852 C C . GLY C 1 44 ? -21.335 147.953 5.091 1.00 38.68 22 GLY C C 1
ATOM 6853 O O . GLY C 1 44 ? -20.248 148.003 5.682 1.00 38.83 22 GLY C O 1
ATOM 6854 N N . PRO C 1 45 ? -22.064 149.047 4.821 1.00 37.90 23 PRO C N 1
ATOM 6855 C CA . PRO C 1 45 ? -21.614 150.394 5.158 1.00 37.06 23 PRO C CA 1
ATOM 6856 C C . PRO C 1 45 ? -21.975 150.824 6.588 1.00 36.06 23 PRO C C 1
ATOM 6857 O O . PRO C 1 45 ? -22.989 150.383 7.138 1.00 35.64 23 PRO C O 1
ATOM 6861 N N . ILE C 1 46 ? -21.129 151.682 7.160 1.00 34.86 24 ILE C N 1
ATOM 6862 C CA . ILE C 1 46 ? -21.307 152.214 8.508 1.00 33.93 24 ILE C CA 1
ATOM 6863 C C . ILE C 1 46 ? -20.665 153.603 8.613 1.00 33.44 24 ILE C C 1
ATOM 6864 O O . ILE C 1 46 ? -19.562 153.820 8.115 1.00 33.21 24 ILE C O 1
ATOM 6869 N N . GLU C 1 47 ? -21.365 154.540 9.248 1.00 33.04 25 GLU C N 1
ATOM 6870 C CA . GLU C 1 47 ? -20.878 155.916 9.380 1.00 32.88 25 GLU C CA 1
ATOM 6871 C C . GLU C 1 47 ? -19.799 156.035 10.466 1.00 32.16 25 GLU C C 1
ATOM 6872 O O . GLU C 1 47 ? -19.923 155.468 11.551 1.00 32.30 25 GLU C O 1
ATOM 6878 N N . VAL C 1 48 ? -18.733 156.759 10.156 1.00 31.42 26 VAL C N 1
ATOM 6879 C CA . VAL C 1 48 ? -17.646 157.014 11.108 1.00 30.53 26 VAL C CA 1
ATOM 6880 C C . VAL C 1 48 ? -17.436 158.527 11.215 1.00 30.35 26 VAL C C 1
ATOM 6881 O O . VAL C 1 48 ? -17.378 159.214 10.200 1.00 30.32 26 VAL C O 1
ATOM 6885 N N . ALA C 1 49 ? -17.318 159.038 12.442 1.00 30.13 27 ALA C N 1
ATOM 6886 C CA . ALA C 1 49 ? -16.998 160.450 12.664 1.00 29.96 27 ALA C CA 1
ATOM 6887 C C . ALA C 1 49 ? -15.809 160.894 11.798 1.00 30.08 27 ALA C C 1
ATOM 6888 O O . ALA C 1 49 ? -14.752 160.255 11.812 1.00 29.45 27 ALA C O 1
ATOM 6890 N N . SER C 1 50 ? -15.998 161.984 11.047 1.00 29.81 28 SER C N 1
ATOM 6891 C CA . SER C 1 50 ? -15.018 162.465 10.063 1.00 29.86 28 SER C CA 1
ATOM 6892 C C . SER C 1 50 ? -13.640 162.734 10.643 1.00 29.59 28 SER C C 1
ATOM 6893 O O . SER C 1 50 ? -12.634 162.557 9.962 1.00 29.87 28 SER C O 1
ATOM 6896 N N . ASP C 1 51 ? -13.600 163.174 11.895 1.00 29.42 29 ASP C N 1
ATOM 6897 C CA . ASP C 1 51 ? -12.344 163.517 12.576 1.00 29.36 29 ASP C CA 1
ATOM 6898 C C . ASP C 1 51 ? -11.618 162.288 13.151 1.00 28.54 29 ASP C C 1
ATOM 6899 O O . ASP C 1 51 ? -10.533 162.419 13.725 1.00 28.03 29 ASP C O 1
ATOM 6904 N N . ARG C 1 52 ? -12.232 161.112 13.009 1.00 27.50 30 ARG C N 1
ATOM 6905 C CA . ARG C 1 52 ? -11.623 159.845 13.434 1.00 27.07 30 ARG C CA 1
ATOM 6906 C C . ARG C 1 52 ? -10.951 159.078 12.281 1.00 26.27 30 ARG C C 1
ATOM 6907 O O . ARG C 1 52 ? -11.484 159.029 11.159 1.00 25.96 30 ARG C O 1
ATOM 6915 N N . TYR C 1 53 ? -9.790 158.483 12.559 1.00 25.71 31 TYR C N 1
ATOM 6916 C CA . TYR C 1 53 ? -9.009 157.738 11.543 1.00 25.56 31 TYR C CA 1
ATOM 6917 C C . TYR C 1 53 ? -9.389 156.265 11.376 1.00 25.32 31 TYR C C 1
ATOM 6918 O O . TYR C 1 53 ? -8.944 155.616 10.434 1.00 25.42 31 TYR C O 1
ATOM 6927 N N . TRP C 1 54 ? -10.194 155.732 12.287 1.00 25.14 32 TRP C N 1
ATOM 6928 C CA . TRP C 1 54 ? -10.555 154.314 12.229 1.00 25.30 32 TRP C CA 1
ATOM 6929 C C . TRP C 1 54 ? -11.603 154.012 11.149 1.00 25.49 32 TRP C C 1
ATOM 6930 O O . TRP C 1 54 ? -12.161 154.932 10.529 1.00 25.89 32 TRP C O 1
ATOM 6941 N N . GLY C 1 55 ? -11.864 152.731 10.920 1.00 25.53 33 GLY C N 1
ATOM 6942 C CA . GLY C 1 55 ? -12.739 152.325 9.823 1.00 25.68 33 GLY C CA 1
ATOM 6943 C C . GLY C 1 55 ? -13.966 151.536 10.207 1.00 26.16 33 GLY C C 1
ATOM 6944 O O . GLY C 1 55 ? -14.443 151.598 11.344 1.00 25.64 33 GLY C O 1
ATOM 6945 N N . ALA C 1 56 ? -14.478 150.777 9.241 1.00 26.96 34 ALA C N 1
ATOM 6946 C CA . ALA C 1 56 ? -15.708 150.032 9.424 1.00 27.62 34 ALA C CA 1
ATOM 6947 C C . ALA C 1 56 ? -15.601 149.048 10.584 1.00 28.20 34 ALA C C 1
ATOM 6948 O O . ALA C 1 56 ? -16.434 149.064 11.498 1.00 28.53 34 ALA C O 1
ATOM 6950 N N . GLN C 1 57 ? -14.571 148.209 10.563 1.00 28.46 35 GLN C N 1
ATOM 6951 C CA . GLN C 1 57 ? -14.477 147.151 11.567 1.00 29.35 35 GLN C CA 1
ATOM 6952 C C . GLN C 1 57 ? -14.422 147.700 12.994 1.00 28.79 35 GLN C C 1
ATOM 6953 O O . GLN C 1 57 ? -15.204 147.279 13.841 1.00 28.65 35 GLN C O 1
ATOM 6959 N N . ALA C 1 58 ? -13.540 148.671 13.241 1.00 28.33 36 ALA C N 1
ATOM 6960 C CA . ALA C 1 58 ? -13.456 149.320 14.555 1.00 28.11 36 ALA C CA 1
ATOM 6961 C C . ALA C 1 58 ? -14.799 149.912 15.009 1.00 28.25 36 ALA C C 1
ATOM 6962 O O . ALA C 1 58 ? -15.228 149.695 16.154 1.00 27.65 36 ALA C O 1
ATOM 6964 N N . GLN C 1 59 ? -15.471 150.629 14.108 1.00 28.39 37 GLN C N 1
ATOM 6965 C CA . GLN C 1 59 ? -16.808 151.162 14.406 1.00 28.99 37 GLN C CA 1
ATOM 6966 C C . GLN C 1 59 ? -17.809 150.074 14.813 1.00 29.87 37 GLN C C 1
ATOM 6967 O O . GLN C 1 59 ? -18.593 150.280 15.742 1.00 30.20 37 GLN C O 1
ATOM 6973 N N . ARG C 1 60 ? -17.788 148.941 14.109 1.00 30.94 38 ARG C N 1
ATOM 6974 C CA . ARG C 1 60 ? -18.614 147.772 14.454 1.00 32.32 38 ARG C CA 1
ATOM 6975 C C . ARG C 1 60 ? -18.312 147.198 15.840 1.00 32.37 38 ARG C C 1
ATOM 6976 O O . ARG C 1 60 ? -19.222 146.825 16.581 1.00 32.44 38 ARG C O 1
ATOM 6984 N N . SER C 1 61 ? -17.028 147.132 16.179 1.00 32.56 39 SER C N 1
ATOM 6985 C CA . SER C 1 61 ? -16.589 146.588 17.459 1.00 32.50 39 SER C CA 1
ATOM 6986 C C . SER C 1 61 ? -16.982 147.438 18.667 1.00 31.97 39 SER C C 1
ATOM 6987 O O . SER C 1 61 ? -17.206 146.901 19.755 1.00 31.48 39 SER C O 1
ATOM 6990 N N . LEU C 1 62 ? -17.062 148.755 18.469 1.00 31.83 40 LEU C N 1
ATOM 6991 C CA . LEU C 1 62 ? -17.585 149.683 19.486 1.00 31.66 40 LEU C CA 1
ATOM 6992 C C . LEU C 1 62 ? -19.000 149.310 19.912 1.00 31.44 40 LEU C C 1
ATOM 6993 O O . LEU C 1 62 ? -19.329 149.304 21.107 1.00 31.64 40 LEU C O 1
ATOM 6998 N N . GLY C 1 63 ? -19.838 149.009 18.925 1.00 31.01 41 GLY C N 1
ATOM 6999 C CA . GLY C 1 63 ? -21.212 148.595 19.181 1.00 30.15 41 GLY C CA 1
ATOM 7000 C C . GLY C 1 63 ? -21.340 147.176 19.701 1.00 29.63 41 GLY C C 1
ATOM 7001 O O . GLY C 1 63 ? -22.202 146.899 20.524 1.00 29.76 41 GLY C O 1
ATOM 7002 N N . ASN C 1 64 ? -20.486 146.276 19.221 1.00 28.84 42 ASN C N 1
ATOM 7003 C CA . ASN C 1 64 ? -20.601 144.845 19.543 1.00 28.51 42 ASN C CA 1
ATOM 7004 C C . ASN C 1 64 ? -19.967 144.412 20.866 1.00 27.50 42 ASN C C 1
ATOM 7005 O O . ASN C 1 64 ? -20.376 143.399 21.433 1.00 27.31 42 ASN C O 1
ATOM 7010 N N . PHE C 1 65 ? -18.967 145.163 21.334 1.00 26.06 43 PHE C N 1
ATOM 7011 C CA . PHE C 1 65 ? -18.262 144.827 22.567 1.00 25.29 43 PHE C CA 1
ATOM 7012 C C . PHE C 1 65 ? -18.311 145.968 23.590 1.00 24.71 43 PHE C C 1
ATOM 7013 O O . PHE C 1 65 ? -17.299 146.580 23.891 1.00 24.11 43 PHE C O 1
ATOM 7021 N N . LYS C 1 66 ? -19.499 146.230 24.130 1.00 24.47 44 LYS C N 1
ATOM 7022 C CA . LYS C 1 66 ? -19.692 147.284 25.136 1.00 24.26 44 LYS C CA 1
ATOM 7023 C C . LYS C 1 66 ? -19.412 146.675 26.497 1.00 22.60 44 LYS C C 1
ATOM 7024 O O . LYS C 1 66 ? -20.326 146.438 27.280 1.00 22.86 44 LYS C O 1
ATOM 7030 N N . ILE C 1 67 ? -18.142 146.380 26.762 1.00 21.32 45 ILE C N 1
ATOM 7031 C CA . ILE C 1 67 ? -17.790 145.589 27.940 1.00 19.93 45 ILE C CA 1
ATOM 7032 C C . ILE C 1 67 ? -16.667 146.218 28.746 1.00 19.73 45 ILE C C 1
ATOM 7033 O O . ILE C 1 67 ? -15.528 146.320 28.275 1.00 18.82 45 ILE C O 1
ATOM 7038 N N . GLY C 1 68 ? -17.005 146.647 29.960 1.00 19.15 46 GLY C N 1
ATOM 7039 C CA . GLY C 1 68 ? -15.998 147.099 30.918 1.00 20.01 46 GLY C CA 1
ATOM 7040 C C . GLY C 1 68 ? -15.448 148.503 30.740 1.00 20.42 46 GLY C C 1
ATOM 7041 O O . GLY C 1 68 ? -15.913 149.257 29.889 1.00 21.42 46 GLY C O 1
ATOM 7042 N N . TRP C 1 69 ? -14.453 148.851 31.554 1.00 20.40 47 TRP C N 1
ATOM 7043 C CA . TRP C 1 69 ? -13.890 150.201 31.573 1.00 20.55 47 TRP C CA 1
ATOM 7044 C C . TRP C 1 69 ? -12.621 150.297 30.728 1.00 20.59 47 TRP C C 1
ATOM 7045 O O . TRP C 1 69 ? -12.211 151.385 30.349 1.00 20.75 47 TRP C O 1
ATOM 7056 N N . GLU C 1 70 ? -12.001 149.151 30.442 1.00 20.28 48 GLU C N 1
ATOM 7057 C CA . GLU C 1 70 ? -10.606 149.116 30.019 1.00 19.99 48 GLU C CA 1
ATOM 7058 C C . GLU C 1 70 ? -10.453 149.092 28.495 1.00 20.26 48 GLU C C 1
ATOM 7059 O O . GLU C 1 70 ? -10.883 148.136 27.837 1.00 19.61 48 GLU C O 1
ATOM 7065 N N . LYS C 1 71 ? -9.844 150.139 27.943 1.00 19.85 49 LYS C N 1
ATOM 7066 C CA . LYS C 1 71 ? -9.436 150.129 26.542 1.00 20.36 49 LYS C CA 1
ATOM 7067 C C . LYS C 1 71 ? -8.124 149.362 26.431 1.00 19.71 49 LYS C C 1
ATOM 7068 O O . LYS C 1 71 ? -7.450 149.139 27.443 1.00 18.52 49 LYS C O 1
ATOM 7074 N N . GLN C 1 72 ? -7.746 148.983 25.208 1.00 19.40 50 GLN C N 1
ATOM 7075 C CA . GLN C 1 72 ? -6.441 148.360 24.970 1.00 19.22 50 GLN C CA 1
ATOM 7076 C C . GLN C 1 72 ? -5.344 149.240 25.564 1.00 18.99 50 GLN C C 1
ATOM 7077 O O . GLN C 1 72 ? -5.349 150.453 25.360 1.00 18.68 50 GLN C O 1
ATOM 7083 N N . PRO C 1 73 ? -4.421 148.641 26.334 1.00 18.84 51 PRO C N 1
ATOM 7084 C CA . PRO C 1 73 ? -3.282 149.383 26.852 1.00 18.47 51 PRO C CA 1
ATOM 7085 C C . PRO C 1 73 ? -2.550 150.135 25.739 1.00 18.67 51 PRO C C 1
ATOM 7086 O O . PRO C 1 73 ? -2.353 149.582 24.646 1.00 19.23 51 PRO C O 1
ATOM 7090 N N . LEU C 1 74 ? -2.158 151.376 26.011 1.00 17.78 52 LEU C N 1
ATOM 7091 C CA . LEU C 1 74 ? -1.483 152.195 25.007 1.00 17.67 52 LEU C CA 1
ATOM 7092 C C . LEU C 1 74 ? -0.156 151.594 24.549 1.00 17.34 52 LEU C C 1
ATOM 7093 O O . LEU C 1 74 ? 0.312 151.897 23.453 1.00 16.48 52 LEU C O 1
ATOM 7098 N N . ALA C 1 75 ? 0.428 150.723 25.373 1.00 16.82 53 ALA C N 1
ATOM 7099 C CA . ALA C 1 75 ? 1.656 150.016 25.010 1.00 16.82 53 ALA C CA 1
ATOM 7100 C C . ALA C 1 75 ? 1.377 148.992 23.888 1.00 16.76 53 ALA C C 1
ATOM 7101 O O . ALA C 1 75 ? 2.257 148.725 23.053 1.00 16.84 53 ALA C O 1
ATOM 7103 N N . ILE C 1 76 ? 0.158 148.442 23.872 1.00 16.73 54 ILE C N 1
ATOM 7104 C CA . ILE C 1 76 ? -0.293 147.542 22.793 1.00 17.55 54 ILE C CA 1
ATOM 7105 C C . ILE C 1 76 ? -0.580 148.343 21.503 1.00 17.71 54 ILE C C 1
ATOM 7106 O O . ILE C 1 76 ? -0.246 147.895 20.404 1.00 17.70 54 ILE C O 1
ATOM 7111 N N . VAL C 1 77 ? -1.205 149.515 21.640 1.00 17.35 55 VAL C N 1
ATOM 7112 C CA . VAL C 1 77 ? -1.420 150.411 20.499 1.00 17.08 55 VAL C CA 1
ATOM 7113 C C . VAL C 1 77 ? -0.084 150.754 19.798 1.00 17.64 55 VAL C C 1
ATOM 7114 O O . VAL C 1 77 ? 0.042 150.625 18.560 1.00 17.55 55 VAL C O 1
ATOM 7118 N N . ARG C 1 78 ? 0.890 151.188 20.592 1.00 16.75 56 ARG C N 1
ATOM 7119 C CA . ARG C 1 78 ? 2.251 151.456 20.125 1.00 17.67 56 ARG C CA 1
ATOM 7120 C C . ARG C 1 78 ? 2.910 150.229 19.423 1.00 17.64 56 ARG C C 1
ATOM 7121 O O . ARG C 1 78 ? 3.464 150.353 18.321 1.00 18.02 56 ARG C O 1
ATOM 7129 N N . ALA C 1 79 ? 2.842 149.068 20.062 1.00 16.72 57 ALA C N 1
ATOM 7130 C CA . ALA C 1 79 ? 3.361 147.820 19.496 1.00 16.74 57 ALA C CA 1
ATOM 7131 C C . ALA C 1 79 ? 2.684 147.409 18.172 1.00 16.69 57 ALA C C 1
ATOM 7132 O O . ALA C 1 79 ? 3.336 146.853 17.295 1.00 17.01 57 ALA C O 1
ATOM 7134 N N . LEU C 1 80 ? 1.382 147.660 18.042 1.00 16.41 58 LEU C N 1
ATOM 7135 C CA . LEU C 1 80 ? 0.688 147.411 16.790 1.00 17.35 58 LEU C CA 1
ATOM 7136 C C . LEU C 1 80 ? 1.220 148.336 15.707 1.00 17.68 58 LEU C C 1
ATOM 7137 O O . LEU C 1 80 ? 1.288 147.951 14.557 1.00 18.48 58 LEU C O 1
ATOM 7142 N N . GLY C 1 81 ? 1.603 149.553 16.091 1.00 18.46 59 GLY C N 1
ATOM 7143 C CA . GLY C 1 81 ? 2.259 150.498 15.178 1.00 18.10 59 GLY C CA 1
ATOM 7144 C C . GLY C 1 81 ? 3.619 150.008 14.718 1.00 18.26 59 GLY C C 1
ATOM 7145 O O . GLY C 1 81 ? 3.971 150.140 13.541 1.00 18.58 59 GLY C O 1
ATOM 7146 N N . ILE C 1 82 ? 4.388 149.458 15.655 1.00 17.93 60 ILE C N 1
ATOM 7147 C CA . ILE C 1 82 ? 5.697 148.902 15.372 1.00 18.21 60 ILE C CA 1
ATOM 7148 C C . ILE C 1 82 ? 5.614 147.758 14.351 1.00 18.56 60 ILE C C 1
ATOM 7149 O O . ILE C 1 82 ? 6.373 147.742 13.371 1.00 18.86 60 ILE C O 1
ATOM 7154 N N . VAL C 1 83 ? 4.699 146.819 14.570 1.00 18.27 61 VAL C N 1
ATOM 7155 C CA . VAL C 1 83 ? 4.505 145.706 13.637 1.00 18.74 61 VAL C CA 1
ATOM 7156 C C . VAL C 1 83 ? 4.052 146.183 12.224 1.00 19.02 61 VAL C C 1
ATOM 7157 O O . VAL C 1 83 ? 4.533 145.660 11.219 1.00 18.34 61 VAL C O 1
ATOM 7161 N N . LYS C 1 84 ? 3.143 147.160 12.146 1.00 18.78 62 LYS C N 1
ATOM 7162 C CA . LYS C 1 84 ? 2.669 147.605 10.818 1.00 19.25 62 LYS C CA 1
ATOM 7163 C C . LYS C 1 84 ? 3.795 148.292 10.051 1.00 19.60 62 LYS C C 1
ATOM 7164 O O . LYS C 1 84 ? 3.945 148.103 8.838 1.00 19.83 62 LYS C O 1
ATOM 7170 N N . GLN C 1 85 ? 4.584 149.078 10.771 1.00 19.76 63 GLN C N 1
ATOM 7171 C CA . GLN C 1 85 ? 5.784 149.681 10.218 1.00 20.23 63 GLN C CA 1
ATOM 7172 C C . GLN C 1 85 ? 6.869 148.671 9.790 1.00 20.84 63 GLN C C 1
ATOM 7173 O O . GLN C 1 85 ? 7.485 148.817 8.711 1.00 20.57 63 GLN C O 1
ATOM 7179 N N . ALA C 1 86 ? 7.118 147.671 10.633 1.00 20.38 64 ALA C N 1
ATOM 7180 C CA . ALA C 1 86 ? 8.141 146.678 10.338 1.00 20.24 64 ALA C CA 1
ATOM 7181 C C . ALA C 1 86 ? 7.696 145.796 9.167 1.00 20.33 64 ALA C C 1
ATOM 7182 O O . ALA C 1 86 ? 8.503 145.459 8.313 1.00 19.68 64 ALA C O 1
ATOM 7184 N N . ALA C 1 87 ? 6.406 145.452 9.137 1.00 20.27 65 ALA C N 1
ATOM 7185 C CA . ALA C 1 87 ? 5.840 144.659 8.056 1.00 20.65 65 ALA C CA 1
ATOM 7186 C C . ALA C 1 87 ? 5.996 145.389 6.721 1.00 21.02 65 ALA C C 1
ATOM 7187 O O . ALA C 1 87 ? 6.413 144.778 5.737 1.00 21.00 65 ALA C O 1
ATOM 7189 N N . ALA C 1 88 ? 5.667 146.688 6.694 1.00 21.20 66 ALA C N 1
ATOM 7190 C CA . ALA C 1 88 ? 5.805 147.493 5.477 1.00 21.18 66 ALA C CA 1
ATOM 7191 C C . ALA C 1 88 ? 7.226 147.398 4.948 1.00 21.46 66 ALA C C 1
ATOM 7192 O O . ALA C 1 88 ? 7.426 147.105 3.769 1.00 22.11 66 ALA C O 1
ATOM 7194 N N . ARG C 1 89 ? 8.196 147.637 5.834 1.00 21.86 67 ARG C N 1
ATOM 7195 C CA . ARG C 1 89 ? 9.622 147.599 5.511 1.00 22.11 67 ARG C CA 1
ATOM 7196 C C . ARG C 1 89 ? 10.072 146.223 5.006 1.00 22.64 67 ARG C C 1
ATOM 7197 O O . ARG C 1 89 ? 10.841 146.123 4.044 1.00 22.32 67 ARG C O 1
ATOM 7205 N N . ALA C 1 90 ? 9.601 145.164 5.660 1.00 22.47 68 ALA C N 1
ATOM 7206 C CA . ALA C 1 90 ? 9.941 143.820 5.228 1.00 22.67 68 ALA C CA 1
ATOM 7207 C C . ALA C 1 90 ? 9.262 143.493 3.889 1.00 22.49 68 ALA C C 1
ATOM 7208 O O . ALA C 1 90 ? 9.886 142.902 3.006 1.00 22.59 68 ALA C O 1
ATOM 7210 N N . ASN C 1 91 ? 7.999 143.884 3.730 1.00 22.75 69 ASN C N 1
ATOM 7211 C CA . ASN C 1 91 ? 7.280 143.646 2.472 1.00 23.17 69 ASN C CA 1
ATOM 7212 C C . ASN C 1 91 ? 7.903 144.402 1.284 1.00 24.34 69 ASN C C 1
ATOM 7213 O O . ASN C 1 91 ? 7.912 143.898 0.159 1.00 24.92 69 ASN C O 1
ATOM 7226 N N . ALA C 1 93 ? 11.244 145.310 1.114 1.00 27.24 71 ALA C N 1
ATOM 7227 C CA . ALA C 1 93 ? 12.512 144.620 0.899 1.00 27.82 71 ALA C CA 1
ATOM 7228 C C . ALA C 1 93 ? 12.354 143.279 0.150 1.00 28.30 71 ALA C C 1
ATOM 7229 O O . ALA C 1 93 ? 13.256 142.850 -0.576 1.00 28.54 71 ALA C O 1
ATOM 7231 N N . LEU C 1 94 ? 11.212 142.626 0.327 1.00 28.38 72 LEU C N 1
ATOM 7232 C CA . LEU C 1 94 ? 10.970 141.328 -0.296 1.00 28.71 72 LEU C CA 1
ATOM 7233 C C . LEU C 1 94 ? 10.166 141.456 -1.589 1.00 29.00 72 LEU C C 1
ATOM 7234 O O . LEU C 1 94 ? 9.688 140.457 -2.128 1.00 29.33 72 LEU C O 1
ATOM 7239 N N . GLY C 1 95 ? 10.006 142.688 -2.067 1.00 28.76 73 GLY C N 1
ATOM 7240 C CA . GLY C 1 95 ? 9.404 142.941 -3.371 1.00 29.03 73 GLY C CA 1
ATOM 7241 C C . GLY C 1 95 ? 7.914 142.702 -3.469 1.00 28.75 73 GLY C C 1
ATOM 7242 O O . GLY C 1 95 ? 7.397 142.435 -4.549 1.00 29.41 73 GLY C O 1
ATOM 7243 N N . ARG C 1 96 ? 7.210 142.811 -2.350 1.00 28.57 74 ARG C N 1
ATOM 7244 C CA . ARG C 1 96 ? 5.775 142.548 -2.347 1.00 27.93 74 ARG C CA 1
ATOM 7245 C C . ARG C 1 96 ? 4.957 143.840 -2.311 1.00 27.06 74 ARG C C 1
ATOM 7246 O O . ARG C 1 96 ? 3.753 143.820 -2.561 1.00 26.23 74 ARG C O 1
ATOM 7254 N N . LEU C 1 97 ? 5.621 144.949 -2.004 1.00 26.48 75 LEU C N 1
ATOM 7255 C CA . LEU C 1 97 ? 4.938 146.215 -1.735 1.00 26.83 75 LEU C CA 1
ATOM 7256 C C . LEU C 1 97 ? 5.574 147.418 -2.455 1.00 27.06 75 LEU C C 1
ATOM 7257 O O . LEU C 1 97 ? 6.769 147.682 -2.319 1.00 26.40 75 LEU C O 1
ATOM 7262 N N . ASP C 1 98 ? 4.743 148.126 -3.216 1.00 28.18 76 ASP C N 1
ATOM 7263 C CA . ASP C 1 98 ? 5.092 149.395 -3.873 1.00 29.45 76 ASP C CA 1
ATOM 7264 C C . ASP C 1 98 ? 5.608 150.423 -2.850 1.00 29.82 76 ASP C C 1
ATOM 7265 O O . ASP C 1 98 ? 4.884 150.795 -1.932 1.00 30.07 76 ASP C O 1
ATOM 7270 N N . PRO C 1 99 ? 6.858 150.890 -3.004 1.00 30.23 77 PRO C N 1
ATOM 7271 C CA . PRO C 1 99 ? 7.407 151.867 -2.047 1.00 30.67 77 PRO C CA 1
ATOM 7272 C C . PRO C 1 99 ? 6.598 153.182 -1.935 1.00 31.21 77 PRO C C 1
ATOM 7273 O O . PRO C 1 99 ? 6.678 153.861 -0.917 1.00 31.73 77 PRO C O 1
ATOM 7277 N N . ALA C 1 100 ? 5.821 153.529 -2.958 1.00 31.52 78 ALA C N 1
ATOM 7278 C CA . ALA C 1 100 ? 4.892 154.664 -2.866 1.00 31.75 78 ALA C CA 1
ATOM 7279 C C . ALA C 1 100 ? 3.832 154.425 -1.782 1.00 31.53 78 ALA C C 1
ATOM 7280 O O . ALA C 1 100 ? 3.518 155.323 -0.999 1.00 32.10 78 ALA C O 1
ATOM 7282 N N . ILE C 1 101 ? 3.278 153.218 -1.751 1.00 31.14 79 ILE C N 1
ATOM 7283 C CA . ILE C 1 101 ? 2.349 152.821 -0.702 1.00 30.56 79 ILE C CA 1
ATOM 7284 C C . ILE C 1 101 ? 3.085 152.587 0.626 1.00 30.11 79 ILE C C 1
ATOM 7285 O O . ILE C 1 101 ? 2.654 153.077 1.675 1.00 29.99 79 ILE C O 1
ATOM 7290 N N . GLY C 1 102 ? 4.187 151.840 0.567 1.00 29.19 80 GLY C N 1
ATOM 7291 C CA . GLY C 1 102 ? 4.923 151.428 1.750 1.00 28.16 80 GLY C CA 1
ATOM 7292 C C . GLY C 1 102 ? 5.468 152.572 2.587 1.00 27.86 80 GLY C C 1
ATOM 7293 O O . GLY C 1 102 ? 5.326 152.562 3.809 1.00 27.00 80 GLY C O 1
ATOM 7294 N N . ASP C 1 103 ? 6.096 153.554 1.934 1.00 27.41 81 ASP C N 1
ATOM 7295 C CA . ASP C 1 103 ? 6.645 154.718 2.642 1.00 27.26 81 ASP C CA 1
ATOM 7296 C C . ASP C 1 103 ? 5.584 155.538 3.368 1.00 26.20 81 ASP C C 1
ATOM 7297 O O . ASP C 1 103 ? 5.864 156.127 4.416 1.00 25.88 81 ASP C O 1
ATOM 7302 N N . ALA C 1 104 ? 4.377 155.579 2.807 1.00 25.04 82 ALA C N 1
ATOM 7303 C CA . ALA C 1 104 ? 3.263 156.278 3.441 1.00 24.08 82 ALA C CA 1
ATOM 7304 C C . ALA C 1 104 ? 2.762 155.503 4.672 1.00 23.55 82 ALA C C 1
ATOM 7305 O O . ALA C 1 104 ? 2.427 156.102 5.690 1.00 22.67 82 ALA C O 1
ATOM 7307 N N . ILE C 1 105 ? 2.721 154.176 4.562 1.00 22.93 83 ILE C N 1
ATOM 7308 C CA . ILE C 1 105 ? 2.418 153.313 5.704 1.00 22.62 83 ILE C CA 1
ATOM 7309 C C . ILE C 1 105 ? 3.427 153.539 6.814 1.00 22.60 83 ILE C C 1
ATOM 7310 O O . ILE C 1 105 ? 3.049 153.695 7.963 1.00 22.79 83 ILE C O 1
ATOM 7315 N N . VAL C 1 106 ? 4.707 153.583 6.454 1.00 22.88 84 VAL C N 1
ATOM 7316 C CA . VAL C 1 106 ? 5.782 153.773 7.411 1.00 23.38 84 VAL C CA 1
ATOM 7317 C C . VAL C 1 106 ? 5.634 155.079 8.210 1.00 23.58 84 VAL C C 1
ATOM 7318 O O . VAL C 1 106 ? 5.783 155.082 9.429 1.00 23.16 84 VAL C O 1
ATOM 7322 N N . LYS C 1 107 ? 5.364 156.173 7.501 1.00 23.79 85 LYS C N 1
ATOM 7323 C CA . LYS C 1 107 ? 5.155 157.487 8.111 1.00 24.36 85 LYS C CA 1
ATOM 7324 C C . LYS C 1 107 ? 3.919 157.492 9.003 1.00 23.49 85 LYS C C 1
ATOM 7325 O O . LYS C 1 107 ? 3.971 158.006 10.119 1.00 24.13 85 LYS C O 1
ATOM 7331 N N . ALA C 1 108 ? 2.819 156.925 8.505 1.00 22.50 86 ALA C N 1
ATOM 7332 C CA . ALA C 1 108 ? 1.564 156.878 9.254 1.00 22.56 86 ALA C CA 1
ATOM 7333 C C . ALA C 1 108 ? 1.714 156.046 10.527 1.00 22.34 86 ALA C C 1
ATOM 7334 O O . ALA C 1 108 ? 1.238 156.445 11.591 1.00 22.19 86 ALA C O 1
ATOM 7336 N N . ALA C 1 109 ? 2.414 154.915 10.411 1.00 21.81 87 ALA C N 1
ATOM 7337 C CA . ALA C 1 109 ? 2.608 154.007 11.541 1.00 21.62 87 ALA C CA 1
ATOM 7338 C C . ALA C 1 109 ? 3.525 154.639 12.592 1.00 21.37 87 ALA C C 1
ATOM 7339 O O . ALA C 1 109 ? 3.370 154.387 13.773 1.00 21.13 87 ALA C O 1
ATOM 7341 N N . GLN C 1 110 ? 4.458 155.480 12.152 1.00 21.91 88 GLN C N 1
ATOM 7342 C CA . GLN C 1 110 ? 5.334 156.207 13.067 1.00 22.31 88 GLN C CA 1
ATOM 7343 C C . GLN C 1 110 ? 4.517 157.062 14.033 1.00 22.42 88 GLN C C 1
ATOM 7344 O O . GLN C 1 110 ? 4.849 157.154 15.216 1.00 22.80 88 GLN C O 1
ATOM 7350 N N . GLU C 1 111 ? 3.450 157.671 13.527 1.00 21.62 89 GLU C N 1
ATOM 7351 C CA . GLU C 1 111 ? 2.538 158.456 14.358 1.00 21.56 89 GLU C CA 1
ATOM 7352 C C . GLU C 1 111 ? 1.811 157.608 15.417 1.00 20.74 89 GLU C C 1
ATOM 7353 O O . GLU C 1 111 ? 1.562 158.069 16.533 1.00 19.42 89 GLU C O 1
ATOM 7359 N N . VAL C 1 112 ? 1.470 156.378 15.053 1.00 20.30 90 VAL C N 1
ATOM 7360 C CA . VAL C 1 112 ? 0.925 155.434 16.024 1.00 20.54 90 VAL C CA 1
ATOM 7361 C C . VAL C 1 112 ? 2.003 155.096 17.074 1.00 20.82 90 VAL C C 1
ATOM 7362 O O . VAL C 1 112 ? 1.767 155.218 18.274 1.00 21.69 90 VAL C O 1
ATOM 7366 N N . ILE C 1 113 ? 3.187 154.720 16.605 1.00 21.38 91 ILE C N 1
ATOM 7367 C CA . ILE C 1 113 ? 4.335 154.410 17.466 1.00 22.00 91 ILE C CA 1
ATOM 7368 C C . ILE C 1 113 ? 4.625 155.514 18.474 1.00 23.10 91 ILE C C 1
ATOM 7369 O O . ILE C 1 113 ? 4.834 155.223 19.654 1.00 22.79 91 ILE C O 1
ATOM 7374 N N . ASP C 1 114 ? 4.609 156.768 18.007 1.00 23.63 92 ASP C N 1
ATOM 7375 C CA . ASP C 1 114 ? 4.966 157.930 18.819 1.00 24.68 92 ASP C CA 1
ATOM 7376 C C . ASP C 1 114 ? 3.841 158.325 19.777 1.00 24.68 92 ASP C C 1
ATOM 7377 O O . ASP C 1 114 ? 3.991 159.272 20.528 1.00 24.88 92 ASP C O 1
ATOM 7382 N N . GLY C 1 115 ? 2.707 157.628 19.722 1.00 24.75 93 GLY C N 1
ATOM 7383 C CA . GLY C 1 115 ? 1.580 157.891 20.616 1.00 25.12 93 GLY C CA 1
ATOM 7384 C C . GLY C 1 115 ? 0.724 159.090 20.235 1.00 25.13 93 GLY C C 1
ATOM 7385 O O . GLY C 1 115 ? -0.033 159.596 21.055 1.00 25.71 93 GLY C O 1
ATOM 7386 N N . LYS C 1 116 ? 0.824 159.535 18.986 1.00 25.01 94 LYS C N 1
ATOM 7387 C CA . LYS C 1 116 ? 0.060 160.700 18.505 1.00 24.85 94 LYS C CA 1
ATOM 7388 C C . LYS C 1 116 ? -1.364 160.372 18.057 1.00 24.01 94 LYS C C 1
ATOM 7389 O O . LYS C 1 116 ? -2.152 161.270 17.826 1.00 24.30 94 LYS C O 1
ATOM 7395 N N . LEU C 1 117 ? -1.683 159.092 17.918 1.00 22.85 95 LEU C N 1
ATOM 7396 C CA . LEU C 1 117 ? -2.986 158.678 17.390 1.00 21.94 95 LEU C CA 1
ATOM 7397 C C . LEU C 1 117 ? -3.785 157.825 18.380 1.00 21.46 95 LEU C C 1
ATOM 7398 O O . LEU C 1 117 ? -4.803 157.201 18.021 1.00 21.13 95 LEU C O 1
ATOM 7403 N N . ASP C 1 118 ? -3.349 157.854 19.640 1.00 21.30 96 ASP C N 1
ATOM 7404 C CA . ASP C 1 118 ? -3.981 157.103 20.738 1.00 21.47 96 ASP C CA 1
ATOM 7405 C C . ASP C 1 118 ? -5.501 157.242 20.791 1.00 21.50 96 ASP C C 1
ATOM 7406 O O . ASP C 1 118 ? -6.191 156.283 21.087 1.00 20.63 96 ASP C O 1
ATOM 7411 N N . GLU C 1 119 ? -6.023 158.433 20.486 1.00 21.56 97 GLU C N 1
ATOM 7412 C CA . GLU C 1 119 ? -7.474 158.672 20.512 1.00 22.01 97 GLU C CA 1
ATOM 7413 C C . GLU C 1 119 ? -8.240 157.961 19.392 1.00 21.56 97 GLU C C 1
ATOM 7414 O O . GLU C 1 119 ? -9.475 157.938 19.393 1.00 21.40 97 GLU C O 1
ATOM 7420 N N . HIS C 1 120 ? -7.513 157.382 18.440 1.00 20.13 98 HIS C N 1
ATOM 7421 C CA . HIS C 1 120 ? -8.156 156.691 17.337 1.00 19.34 98 HIS C CA 1
ATOM 7422 C C . HIS C 1 120 ? -8.204 155.179 17.557 1.00 19.37 98 HIS C C 1
ATOM 7423 O O . HIS C 1 120 ? -8.426 154.393 16.631 1.00 18.33 98 HIS C O 1
ATOM 7430 N N . PHE C 1 121 ? -8.024 154.798 18.823 1.00 19.48 99 PHE C N 1
ATOM 7431 C CA . PHE C 1 121 ? -8.141 153.412 19.271 1.00 19.39 99 PHE C CA 1
ATOM 7432 C C . PHE C 1 121 ? -9.131 153.334 20.419 1.00 19.44 99 PHE C C 1
ATOM 7433 O O . PHE C 1 121 ? -8.750 153.417 21.591 1.00 18.94 99 PHE C O 1
ATOM 7441 N N . PRO C 1 122 ? -10.419 153.180 20.084 1.00 19.33 100 PRO C N 1
ATOM 7442 C CA . PRO C 1 122 ? -11.454 153.253 21.098 1.00 19.75 100 PRO C CA 1
ATOM 7443 C C . PRO C 1 122 ? -11.921 151.887 21.620 1.00 19.43 100 PRO C C 1
ATOM 7444 O O . PRO C 1 122 ? -12.893 151.828 22.369 1.00 19.71 100 PRO C O 1
ATOM 7448 N N . LEU C 1 123 ? -11.281 150.803 21.209 1.00 18.93 101 LEU C N 1
ATOM 7449 C CA . LEU C 1 123 ? -11.814 149.474 21.552 1.00 18.99 101 LEU C CA 1
ATOM 7450 C C . LEU C 1 123 ? -11.375 148.996 22.929 1.00 18.71 101 LEU C C 1
ATOM 7451 O O . LEU C 1 123 ? -10.311 149.374 23.424 1.00 18.29 101 LEU C O 1
ATOM 7456 N N . VAL C 1 124 ? -12.204 148.145 23.520 1.00 19.12 102 VAL C N 1
ATOM 7457 C CA . VAL C 1 124 ? -11.954 147.575 24.833 1.00 19.27 102 VAL C CA 1
ATOM 7458 C C . VAL C 1 124 ? -11.034 146.351 24.754 1.00 19.44 102 VAL C C 1
ATOM 7459 O O . VAL C 1 124 ? -10.843 145.755 23.678 1.00 19.21 102 VAL C O 1
ATOM 7463 N N . VAL C 1 125 ? -10.446 146.010 25.897 1.00 18.45 103 VAL C N 1
ATOM 7464 C CA . VAL C 1 125 ? -9.726 144.758 26.075 1.00 17.79 103 VAL C CA 1
ATOM 7465 C C . VAL C 1 125 ? -10.661 143.574 25.803 1.00 17.46 103 VAL C C 1
ATOM 7466 O O . VAL C 1 125 ? -10.264 142.595 25.182 1.00 17.85 103 VAL C O 1
ATOM 7470 N N . TRP C 1 126 ? -11.905 143.674 26.253 1.00 17.31 104 TRP C N 1
ATOM 7471 C CA . TRP C 1 126 ? -12.799 142.532 26.290 1.00 17.56 104 TRP C CA 1
ATOM 7472 C C . TRP C 1 126 ? -13.430 142.238 24.927 1.00 18.32 104 TRP C C 1
ATOM 7473 O O . TRP C 1 126 ? -14.645 142.281 24.764 1.00 17.80 104 TRP C O 1
ATOM 7484 N N . GLN C 1 127 ? -12.571 141.898 23.965 1.00 19.03 105 GLN C N 1
ATOM 7485 C CA . GLN C 1 127 ? -12.967 141.674 22.562 1.00 20.28 105 GLN C CA 1
ATOM 7486 C C . GLN C 1 127 ? -12.584 140.264 22.117 1.00 20.57 105 GLN C C 1
ATOM 7487 O O . GLN C 1 127 ? -12.262 139.411 22.955 1.00 20.74 105 GLN C O 1
ATOM 7493 N N . THR C 1 128 ? -12.599 140.012 20.806 1.00 20.43 106 THR C N 1
ATOM 7494 C CA . THR C 1 128 ? -12.189 138.705 20.294 1.00 20.90 106 THR C CA 1
ATOM 7495 C C . THR C 1 128 ? -10.835 138.326 20.887 1.00 20.15 106 THR C C 1
ATOM 7496 O O . THR C 1 128 ? -9.905 139.154 20.953 1.00 20.18 106 THR C O 1
ATOM 7500 N N . GLY C 1 129 ? -10.729 137.067 21.287 1.00 19.58 107 GLY C N 1
ATOM 7501 C CA . GLY C 1 129 ? -9.574 136.583 22.026 1.00 20.00 107 GLY C CA 1
ATOM 7502 C C . GLY C 1 129 ? -8.265 136.538 21.266 1.00 20.30 107 GLY C C 1
ATOM 7503 O O . GLY C 1 129 ? -7.209 136.350 21.858 1.00 19.49 107 GLY C O 1
ATOM 7504 N N . SER C 1 130 ? -8.331 136.688 19.950 1.00 20.55 108 SER C N 1
ATOM 7505 C CA . SER C 1 130 ? -7.118 136.764 19.164 1.00 21.09 108 SER C CA 1
ATOM 7506 C C . SER C 1 130 ? -6.668 138.215 19.006 1.00 21.55 108 SER C C 1
ATOM 7507 O O . SER C 1 130 ? -5.599 138.469 18.458 1.00 22.85 108 SER C O 1
ATOM 7510 N N . GLY C 1 131 ? -7.483 139.166 19.456 1.00 21.56 109 GLY C N 1
ATOM 7511 C CA . GLY C 1 131 ? -7.161 140.588 19.268 1.00 21.36 109 GLY C CA 1
ATOM 7512 C C . GLY C 1 131 ? -7.402 141.113 17.849 1.00 21.39 109 GLY C C 1
ATOM 7513 O O . GLY C 1 131 ? -6.808 142.123 17.446 1.00 20.49 109 GLY C O 1
ATOM 7514 N N . THR C 1 132 ? -8.284 140.439 17.105 1.00 21.80 110 THR C N 1
ATOM 7515 C CA . THR C 1 132 ? -8.561 140.768 15.691 1.00 22.58 110 THR C CA 1
ATOM 7516 C C . THR C 1 132 ? -9.088 142.179 15.522 1.00 21.80 110 THR C C 1
ATOM 7517 O O . THR C 1 132 ? -8.716 142.882 14.579 1.00 21.64 110 THR C O 1
ATOM 7521 N N . GLN C 1 133 ? -9.979 142.580 16.425 1.00 22.07 111 GLN C N 1
ATOM 7522 C CA . GLN C 1 133 ? -10.614 143.897 16.325 1.00 21.91 111 GLN C CA 1
ATOM 7523 C C . GLN C 1 133 ? -9.573 145.006 16.410 1.00 20.32 111 GLN C C 1
ATOM 7524 O O . GLN C 1 133 ? -9.630 145.952 15.640 1.00 20.10 111 GLN C O 1
ATOM 7530 N N . SER C 1 134 ? -8.604 144.869 17.319 1.00 19.21 112 SER C N 1
ATOM 7531 C CA . SER C 1 134 ? -7.550 145.878 17.488 1.00 18.03 112 SER C CA 1
ATOM 7532 C C . SER C 1 134 ? -6.506 145.845 16.374 1.00 17.94 112 SER C C 1
ATOM 7533 O O . SER C 1 134 ? -6.028 146.894 15.944 1.00 16.80 112 SER C O 1
ATOM 7536 N N . ASN C 1 135 ? -6.137 144.645 15.922 1.00 17.41 113 ASN C N 1
ATOM 7537 C CA . ASN C 1 135 ? -5.350 144.527 14.707 1.00 18.16 113 ASN C CA 1
ATOM 7538 C C . ASN C 1 135 ? -6.011 145.272 13.523 1.00 18.35 113 ASN C C 1
ATOM 7539 O O . ASN C 1 135 ? -5.349 146.024 12.820 1.00 18.14 113 ASN C O 1
ATOM 7552 N N . ASN C 1 137 ? -8.257 147.653 13.781 1.00 19.74 115 ASN C N 1
ATOM 7553 C CA . ASN C 1 137 ? -8.241 149.050 14.208 1.00 19.02 115 ASN C CA 1
ATOM 7554 C C . ASN C 1 137 ? -6.932 149.708 13.768 1.00 19.39 115 ASN C C 1
ATOM 7555 O O . ASN C 1 137 ? -6.944 150.794 13.184 1.00 19.29 115 ASN C O 1
ATOM 7560 N N . ALA C 1 138 ? -5.808 149.040 14.030 1.00 19.08 116 ALA C N 1
ATOM 7561 C CA . ALA C 1 138 ? -4.504 149.502 13.565 1.00 19.14 116 ALA C CA 1
ATOM 7562 C C . ALA C 1 138 ? -4.389 149.557 12.027 1.00 19.04 116 ALA C C 1
ATOM 7563 O O . ALA C 1 138 ? -3.838 150.513 11.486 1.00 19.45 116 ALA C O 1
ATOM 7565 N N . ASN C 1 139 ? -4.895 148.546 11.322 1.00 18.87 117 ASN C N 1
ATOM 7566 C CA . ASN C 1 139 ? -4.869 148.581 9.854 1.00 18.66 117 ASN C CA 1
ATOM 7567 C C . ASN C 1 139 ? -5.615 149.789 9.293 1.00 18.82 117 ASN C C 1
ATOM 7568 O O . ASN C 1 139 ? -5.096 150.482 8.424 1.00 18.79 117 ASN C O 1
ATOM 7573 N N . GLU C 1 140 ? -6.829 150.012 9.802 1.00 19.09 118 GLU C N 1
ATOM 7574 C CA . GLU C 1 140 ? -7.720 151.084 9.376 1.00 19.96 118 GLU C CA 1
ATOM 7575 C C . GLU C 1 140 ? -7.117 152.450 9.655 1.00 20.37 118 GLU C C 1
ATOM 7576 O O . GLU C 1 140 ? -7.063 153.313 8.760 1.00 20.24 118 GLU C O 1
ATOM 7582 N N . VAL C 1 141 ? -6.633 152.642 10.880 1.00 19.98 119 VAL C N 1
ATOM 7583 C CA . VAL C 1 141 ? -6.004 153.909 11.238 1.00 19.97 119 VAL C CA 1
ATOM 7584 C C . VAL C 1 141 ? -4.762 154.199 10.390 1.00 20.44 119 VAL C C 1
ATOM 7585 O O . VAL C 1 141 ? -4.626 155.304 9.834 1.00 20.56 119 VAL C O 1
ATOM 7589 N N . VAL C 1 142 ? -3.849 153.238 10.299 1.00 20.64 120 VAL C N 1
ATOM 7590 C CA . VAL C 1 142 ? -2.647 153.425 9.486 1.00 20.87 120 VAL C CA 1
ATOM 7591 C C . VAL C 1 142 ? -3.043 153.682 8.023 1.00 21.77 120 VAL C C 1
ATOM 7592 O O . VAL C 1 142 ? -2.454 154.543 7.368 1.00 21.92 120 VAL C O 1
ATOM 7596 N N . SER C 1 143 ? -4.072 152.980 7.545 1.00 21.96 121 SER C N 1
ATOM 7597 C CA . SER C 1 143 ? -4.521 153.136 6.166 1.00 23.22 121 SER C CA 1
ATOM 7598 C C . SER C 1 143 ? -5.089 154.544 5.935 1.00 23.25 121 SER C C 1
ATOM 7599 O O . SER C 1 143 ? -4.623 155.247 5.040 1.00 23.67 121 SER C O 1
ATOM 7602 N N . ASN C 1 144 ? -6.057 154.956 6.755 1.00 22.74 122 ASN C N 1
ATOM 7603 C CA . ASN C 1 144 ? -6.656 156.284 6.610 1.00 23.25 122 ASN C CA 1
ATOM 7604 C C . ASN C 1 144 ? -5.690 157.448 6.754 1.00 23.00 122 ASN C C 1
ATOM 7605 O O . ASN C 1 144 ? -5.764 158.410 5.984 1.00 23.55 122 ASN C O 1
ATOM 7610 N N . ARG C 1 145 ? -4.778 157.367 7.714 1.00 22.45 123 ARG C N 1
ATOM 7611 C CA . ARG C 1 145 ? -3.747 158.392 7.852 1.00 22.28 123 ARG C CA 1
ATOM 7612 C C . ARG C 1 145 ? -2.772 158.447 6.658 1.00 23.10 123 ARG C C 1
ATOM 7613 O O . ARG C 1 145 ? -2.346 159.547 6.238 1.00 22.51 123 ARG C O 1
ATOM 7621 N N . ALA C 1 146 ? -2.424 157.272 6.125 1.00 23.05 124 ALA C N 1
ATOM 7622 C CA . ALA C 1 146 ? -1.552 157.190 4.961 1.00 24.17 124 ALA C CA 1
ATOM 7623 C C . ALA C 1 146 ? -2.269 157.708 3.709 1.00 24.49 124 ALA C C 1
ATOM 7624 O O . ALA C 1 146 ? -1.655 158.345 2.858 1.00 25.28 124 ALA C O 1
ATOM 7626 N N . ILE C 1 147 ? -3.559 157.421 3.604 1.00 25.02 125 ILE C N 1
ATOM 7627 C CA . ILE C 1 147 ? -4.373 157.961 2.537 1.00 25.84 125 ILE C CA 1
ATOM 7628 C C . ILE C 1 147 ? -4.310 159.490 2.602 1.00 27.15 125 ILE C C 1
ATOM 7629 O O . ILE C 1 147 ? -4.074 160.152 1.589 1.00 26.63 125 ILE C O 1
ATOM 7634 N N . GLU C 1 148 ? -4.467 160.031 3.808 1.00 28.17 126 GLU C N 1
ATOM 7635 C CA . GLU C 1 148 ? -4.474 161.468 4.005 1.00 29.40 126 GLU C CA 1
ATOM 7636 C C . GLU C 1 148 ? -3.152 162.071 3.596 1.00 30.00 126 GLU C C 1
ATOM 7637 O O . GLU C 1 148 ? -3.131 163.100 2.923 1.00 30.73 126 GLU C O 1
ATOM 7643 N N . LEU C 1 149 ? -2.056 161.420 3.982 1.00 30.34 127 LEU C N 1
ATOM 7644 C CA . LEU C 1 149 ? -0.724 161.888 3.638 1.00 30.88 127 LEU C CA 1
ATOM 7645 C C . LEU C 1 149 ? -0.488 161.874 2.134 1.00 31.07 127 LEU C C 1
ATOM 7646 O O . LEU C 1 149 ? 0.319 162.651 1.633 1.00 30.99 127 LEU C O 1
ATOM 7651 N N . LEU C 1 150 ? -1.176 160.983 1.423 1.00 31.14 128 LEU C N 1
ATOM 7652 C CA . LEU C 1 150 ? -1.007 160.889 -0.028 1.00 31.41 128 LEU C CA 1
ATOM 7653 C C . LEU C 1 150 ? -2.038 161.736 -0.785 1.00 31.24 128 LEU C C 1
ATOM 7654 O O . LEU C 1 150 ? -2.039 161.766 -2.009 1.00 31.27 128 LEU C O 1
ATOM 7659 N N . GLY C 1 151 ? -2.898 162.424 -0.038 1.00 31.13 129 GLY C N 1
ATOM 7660 C CA . GLY C 1 151 ? -3.929 163.284 -0.613 1.00 31.19 129 GLY C CA 1
ATOM 7661 C C . GLY C 1 151 ? -5.127 162.550 -1.189 1.00 31.02 129 GLY C C 1
ATOM 7662 O O . GLY C 1 151 ? -5.854 163.111 -2.000 1.00 31.25 129 GLY C O 1
ATOM 7663 N N . GLY C 1 152 ? -5.340 161.302 -0.767 1.00 30.73 130 GLY C N 1
ATOM 7664 C CA . GLY C 1 152 ? -6.497 160.501 -1.196 1.00 30.05 130 GLY C CA 1
ATOM 7665 C C . GLY C 1 152 ? -7.762 160.774 -0.397 1.00 30.17 130 GLY C C 1
ATOM 7666 O O . GLY C 1 152 ? -7.802 161.697 0.413 1.00 30.06 130 GLY C O 1
ATOM 7667 N N . VAL C 1 153 ? -8.801 159.977 -0.623 1.00 30.20 131 VAL C N 1
ATOM 7668 C CA . VAL C 1 153 ? -10.074 160.157 0.089 1.00 31.04 131 VAL C CA 1
ATOM 7669 C C . VAL C 1 153 ? -10.196 159.122 1.214 1.00 31.39 131 VAL C C 1
ATOM 7670 O O . VAL C 1 153 ? -10.153 157.915 0.963 1.00 31.18 131 VAL C O 1
ATOM 7682 N N . GLY C 1 155 ? -11.543 156.590 3.883 1.00 30.93 133 GLY C N 1
ATOM 7683 C CA . GLY C 1 155 ? -12.632 155.615 3.826 1.00 30.52 133 GLY C CA 1
ATOM 7684 C C . GLY C 1 155 ? -12.763 154.876 2.503 1.00 30.07 133 GLY C C 1
ATOM 7685 O O . GLY C 1 155 ? -13.546 153.939 2.391 1.00 30.16 133 GLY C O 1
ATOM 7686 N N . SER C 1 156 ? -12.005 155.300 1.499 1.00 29.71 134 SER C N 1
ATOM 7687 C CA . SER C 1 156 ? -12.099 154.725 0.159 1.00 29.89 134 SER C CA 1
ATOM 7688 C C . SER C 1 156 ? -11.176 153.516 -0.004 1.00 30.37 134 SER C C 1
ATOM 7689 O O . SER C 1 156 ? -11.322 152.761 -0.962 1.00 30.41 134 SER C O 1
ATOM 7692 N N . LYS C 1 157 ? -10.216 153.358 0.916 1.00 30.74 135 LYS C N 1
ATOM 7693 C CA . LYS C 1 157 ? -9.230 152.260 0.891 1.00 31.04 135 LYS C CA 1
ATOM 7694 C C . LYS C 1 157 ? -8.226 152.392 -0.261 1.00 31.15 135 LYS C C 1
ATOM 7695 O O . LYS C 1 157 ? -7.550 151.422 -0.614 1.00 30.70 135 LYS C O 1
ATOM 7701 N N . LYS C 1 158 ? -8.127 153.596 -0.829 1.00 31.08 136 LYS C N 1
ATOM 7702 C CA . LYS C 1 158 ? -7.238 153.881 -1.959 1.00 31.30 136 LYS C CA 1
ATOM 7703 C C . LYS C 1 158 ? -6.515 155.189 -1.686 1.00 30.55 136 LYS C C 1
ATOM 7704 O O . LYS C 1 158 ? -7.147 156.157 -1.261 1.00 30.77 136 LYS C O 1
ATOM 7710 N N . PRO C 1 159 ? -5.190 155.225 -1.927 1.00 29.92 137 PRO C N 1
ATOM 7711 C CA . PRO C 1 159 ? -4.356 154.129 -2.472 1.00 29.48 137 PRO C CA 1
ATOM 7712 C C . PRO C 1 159 ? -3.752 153.133 -1.448 1.00 29.05 137 PRO C C 1
ATOM 7713 O O . PRO C 1 159 ? -3.044 152.201 -1.848 1.00 29.42 137 PRO C O 1
ATOM 7717 N N . VAL C 1 160 ? -4.022 153.327 -0.157 1.00 28.20 138 VAL C N 1
ATOM 7718 C CA . VAL C 1 160 ? -3.550 152.398 0.886 1.00 27.11 138 VAL C CA 1
ATOM 7719 C C . VAL C 1 160 ? -4.735 151.596 1.441 1.00 26.70 138 VAL C C 1
ATOM 7720 O O . VAL C 1 160 ? -5.600 152.143 2.127 1.00 26.87 138 VAL C O 1
ATOM 7724 N N . HIS C 1 161 ? -4.783 150.308 1.120 1.00 25.71 139 HIS C N 1
ATOM 7725 C CA . HIS C 1 161 ? -5.856 149.425 1.580 1.00 25.47 139 HIS C CA 1
ATOM 7726 C C . HIS C 1 161 ? -5.514 148.840 2.969 1.00 25.48 139 HIS C C 1
ATOM 7727 O O . HIS C 1 161 ? -4.382 148.398 3.182 1.00 24.96 139 HIS C O 1
ATOM 7734 N N . PRO C 1 162 ? -6.480 148.853 3.914 1.00 25.85 140 PRO C N 1
ATOM 7735 C CA . PRO C 1 162 ? -6.228 148.319 5.262 1.00 26.48 140 PRO C CA 1
ATOM 7736 C C . PRO C 1 162 ? -5.847 146.839 5.260 1.00 26.90 140 PRO C C 1
ATOM 7737 O O . PRO C 1 162 ? -4.880 146.470 5.922 1.00 27.38 140 PRO C O 1
ATOM 7741 N N . ASN C 1 163 ? -6.571 146.006 4.508 1.00 27.30 141 ASN C N 1
ATOM 7742 C CA . ASN C 1 163 ? -6.237 144.576 4.445 1.00 27.80 141 ASN C CA 1
ATOM 7743 C C . ASN C 1 163 ? -5.114 144.254 3.451 1.00 27.30 141 ASN C C 1
ATOM 7744 O O . ASN C 1 163 ? -4.140 143.597 3.815 1.00 26.65 141 ASN C O 1
ATOM 7749 N N . ASP C 1 164 ? -5.230 144.744 2.211 1.00 27.25 142 ASP C N 1
ATOM 7750 C CA . ASP C 1 164 ? -4.315 144.331 1.142 1.00 26.53 142 ASP C CA 1
ATOM 7751 C C . ASP C 1 164 ? -2.924 144.892 1.327 1.00 25.78 142 ASP C C 1
ATOM 7752 O O . ASP C 1 164 ? -1.951 144.241 0.968 1.00 25.71 142 ASP C O 1
ATOM 7757 N N . HIS C 1 165 ? -2.820 146.092 1.898 1.00 24.84 143 HIS C N 1
ATOM 7758 C CA . HIS C 1 165 ? -1.509 146.718 2.118 1.00 24.25 143 HIS C CA 1
ATOM 7759 C C . HIS C 1 165 ? -1.026 146.738 3.581 1.00 23.08 143 HIS C C 1
ATOM 7760 O O . HIS C 1 165 ? 0.088 146.271 3.881 1.00 21.76 143 HIS C O 1
ATOM 7767 N N . VAL C 1 166 ? -1.828 147.308 4.484 1.00 21.56 144 VAL C N 1
ATOM 7768 C CA . VAL C 1 166 ? -1.346 147.469 5.858 1.00 20.90 144 VAL C CA 1
ATOM 7769 C C . VAL C 1 166 ? -1.239 146.097 6.536 1.00 20.74 144 VAL C C 1
ATOM 7770 O O . VAL C 1 166 ? -0.249 145.814 7.207 1.00 20.50 144 VAL C O 1
ATOM 7774 N N . ASN C 1 167 ? -2.248 145.253 6.330 1.00 21.09 145 ASN C N 1
ATOM 7775 C CA . ASN C 1 167 ? -2.238 143.882 6.839 1.00 21.76 145 ASN C CA 1
ATOM 7776 C C . ASN C 1 167 ? -1.482 142.857 5.969 1.00 22.28 145 ASN C C 1
ATOM 7777 O O . ASN C 1 167 ? -1.613 141.636 6.184 1.00 21.29 145 ASN C O 1
ATOM 7790 N N . SER C 1 169 ? 0.760 140.154 4.394 1.00 23.43 147 SER C N 1
ATOM 7791 C CA . SER C 1 169 ? 1.648 139.085 4.844 1.00 23.97 147 SER C CA 1
ATOM 7792 C C . SER C 1 169 ? 1.382 138.687 6.290 1.00 23.95 147 SER C C 1
ATOM 7793 O O . SER C 1 169 ? 2.152 137.946 6.889 1.00 24.03 147 SER C O 1
ATOM 7796 N N . GLN C 1 170 ? 0.287 139.170 6.848 1.00 24.42 148 GLN C N 1
ATOM 7797 C CA . GLN C 1 170 ? 0.003 138.883 8.236 1.00 25.18 148 GLN C CA 1
ATOM 7798 C C . GLN C 1 170 ? -1.423 138.399 8.467 1.00 25.82 148 GLN C C 1
ATOM 7799 O O . GLN C 1 170 ? -2.290 138.510 7.596 1.00 26.02 148 GLN C O 1
ATOM 7805 N N . SER C 1 171 ? -1.614 137.768 9.619 1.00 25.98 149 SER C N 1
ATOM 7806 C CA . SER C 1 171 ? -2.924 137.447 10.150 1.00 26.83 149 SER C CA 1
ATOM 7807 C C . SER C 1 171 ? -3.043 138.210 11.475 1.00 26.86 149 SER C C 1
ATOM 7808 O O . SER C 1 171 ? -2.044 138.641 12.049 1.00 27.24 149 SER C O 1
ATOM 7811 N N . SER C 1 172 ? -4.256 138.376 11.973 1.00 27.28 150 SER C N 1
ATOM 7812 C CA . SER C 1 172 ? -4.425 138.896 13.327 1.00 27.68 150 SER C CA 1
ATOM 7813 C C . SER C 1 172 ? -3.838 137.898 14.321 1.00 27.38 150 SER C C 1
ATOM 7814 O O . SER C 1 172 ? -3.295 138.282 15.376 1.00 27.62 150 SER C O 1
ATOM 7817 N N . ASN C 1 173 ? -3.936 136.619 13.954 1.00 26.00 151 ASN C N 1
ATOM 7818 C CA . ASN C 1 173 ? -3.499 135.525 14.801 1.00 24.88 151 ASN C CA 1
ATOM 7819 C C . ASN C 1 173 ? -2.020 135.637 15.131 1.00 24.05 151 ASN C C 1
ATOM 7820 O O . ASN C 1 173 ? -1.612 135.231 16.209 1.00 23.78 151 ASN C O 1
ATOM 7825 N N . ASP C 1 174 ? -1.215 136.195 14.225 1.00 22.88 152 ASP C N 1
ATOM 7826 C CA . ASP C 1 174 ? 0.212 136.331 14.534 1.00 22.41 152 ASP C CA 1
ATOM 7827 C C . ASP C 1 174 ? 0.665 137.749 14.864 1.00 21.44 152 ASP C C 1
ATOM 7828 O O . ASP C 1 174 ? 1.712 137.938 15.485 1.00 21.01 152 ASP C O 1
ATOM 7833 N N . THR C 1 175 ? -0.138 138.733 14.472 1.00 20.72 153 THR C N 1
ATOM 7834 C CA . THR C 1 175 ? 0.203 140.136 14.675 1.00 20.47 153 THR C CA 1
ATOM 7835 C C . THR C 1 175 ? -0.080 140.598 16.125 1.00 19.74 153 THR C C 1
ATOM 7836 O O . THR C 1 175 ? 0.756 141.254 16.748 1.00 19.51 153 THR C O 1
ATOM 7840 N N . TYR C 1 176 ? -1.248 140.258 16.659 1.00 19.98 154 TYR C N 1
ATOM 7841 C CA . TYR C 1 176 ? -1.575 140.645 18.042 1.00 19.45 154 TYR C CA 1
ATOM 7842 C C . TYR C 1 176 ? -0.604 139.999 19.058 1.00 19.69 154 TYR C C 1
ATOM 7843 O O . TYR C 1 176 ? -0.002 140.712 19.860 1.00 19.92 154 TYR C O 1
ATOM 7852 N N . PRO C 1 177 ? -0.372 138.666 18.972 1.00 19.58 155 PRO C N 1
ATOM 7853 C CA . PRO C 1 177 ? 0.606 138.071 19.894 1.00 19.27 155 PRO C CA 1
ATOM 7854 C C . PRO C 1 177 ? 2.002 138.665 19.752 1.00 18.53 155 PRO C C 1
ATOM 7855 O O . PRO C 1 177 ? 2.748 138.741 20.732 1.00 18.96 155 PRO C O 1
ATOM 7859 N N . THR C 1 178 ? 2.359 139.092 18.548 1.00 17.60 156 THR C N 1
ATOM 7860 C CA . THR C 1 178 ? 3.649 139.753 18.358 1.00 16.64 156 THR C CA 1
ATOM 7861 C C . THR C 1 178 ? 3.658 141.093 19.098 1.00 16.04 156 THR C C 1
ATOM 7862 O O . THR C 1 178 ? 4.631 141.434 19.771 1.00 15.49 156 THR C O 1
ATOM 7866 N N . ALA C 1 179 ? 2.568 141.837 18.958 1.00 15.52 157 ALA C N 1
ATOM 7867 C CA . ALA C 1 179 ? 2.407 143.151 19.595 1.00 16.05 157 ALA C CA 1
ATOM 7868 C C . ALA C 1 179 ? 2.445 143.015 21.119 1.00 16.09 157 ALA C C 1
ATOM 7869 O O . ALA C 1 179 ? 3.009 143.873 21.808 1.00 16.07 157 ALA C O 1
ATOM 7879 N N . HIS C 1 181 ? 4.068 140.688 22.890 1.00 18.08 159 HIS C N 1
ATOM 7880 C CA . HIS C 1 181 ? 5.424 140.416 23.344 1.00 19.26 159 HIS C CA 1
ATOM 7881 C C . HIS C 1 181 ? 6.264 141.670 23.285 1.00 18.46 159 HIS C C 1
ATOM 7882 O O . HIS C 1 181 ? 6.996 141.980 24.222 1.00 19.19 159 HIS C O 1
ATOM 7889 N N . ILE C 1 182 ? 6.157 142.402 22.183 1.00 17.58 160 ILE C N 1
ATOM 7890 C CA . ILE C 1 182 ? 6.859 143.673 22.066 1.00 17.04 160 ILE C CA 1
ATOM 7891 C C . ILE C 1 182 ? 6.484 144.596 23.230 1.00 16.70 160 ILE C C 1
ATOM 7892 O O . ILE C 1 182 ? 7.366 145.103 23.938 1.00 16.92 160 ILE C O 1
ATOM 7897 N N . ALA C 1 183 ? 5.187 144.807 23.435 1.00 16.45 161 ALA C N 1
ATOM 7898 C CA . ALA C 1 183 ? 4.740 145.722 24.497 1.00 16.62 161 ALA C CA 1
ATOM 7899 C C . ALA C 1 183 ? 5.235 145.245 25.858 1.00 16.81 161 ALA C C 1
ATOM 7900 O O . ALA C 1 183 ? 5.743 146.042 26.636 1.00 16.93 161 ALA C O 1
ATOM 7902 N N . CYS C 1 184 ? 5.093 143.944 26.134 1.00 17.31 162 CYS C N 1
ATOM 7903 C CA . CYS C 1 184 ? 5.498 143.413 27.438 1.00 17.34 162 CYS C CA 1
ATOM 7904 C C . CYS C 1 184 ? 6.993 143.581 27.687 1.00 17.24 162 CYS C C 1
ATOM 7905 O O . CYS C 1 184 ? 7.377 144.110 28.736 1.00 16.98 162 CYS C O 1
ATOM 7908 N N . ALA C 1 185 ? 7.823 143.155 26.731 1.00 17.07 163 ALA C N 1
ATOM 7909 C CA . ALA C 1 185 ? 9.284 143.358 26.824 1.00 17.38 163 ALA C CA 1
ATOM 7910 C C . ALA C 1 185 ? 9.662 144.827 26.977 1.00 17.29 163 ALA C C 1
ATOM 7911 O O . ALA C 1 185 ? 10.451 145.165 27.845 1.00 18.27 163 ALA C O 1
ATOM 7913 N N . GLU C 1 186 ? 9.093 145.691 26.144 1.00 17.43 164 GLU C N 1
ATOM 7914 C CA . GLU C 1 186 ? 9.373 147.133 26.205 1.00 18.20 164 GLU C CA 1
ATOM 7915 C C . GLU C 1 186 ? 9.103 147.737 27.590 1.00 17.43 164 GLU C C 1
ATOM 7916 O O . GLU C 1 186 ? 9.915 148.504 28.108 1.00 16.74 164 GLU C O 1
ATOM 7922 N N . ARG C 1 187 ? 7.966 147.388 28.182 1.00 16.98 165 ARG C N 1
ATOM 7923 C CA . ARG C 1 187 ? 7.603 147.976 29.471 1.00 16.99 165 ARG C CA 1
ATOM 7924 C C . ARG C 1 187 ? 8.445 147.375 30.574 1.00 16.58 165 ARG C C 1
ATOM 7925 O O . ARG C 1 187 ? 8.843 148.075 31.502 1.00 17.62 165 ARG C O 1
ATOM 7933 N N . VAL C 1 188 ? 8.760 146.092 30.470 1.00 15.90 166 VAL C N 1
ATOM 7934 C CA . VAL C 1 188 ? 9.684 145.516 31.439 1.00 15.34 166 VAL C CA 1
ATOM 7935 C C . VAL C 1 188 ? 11.044 146.201 31.350 1.00 15.86 166 VAL C C 1
ATOM 7936 O O . VAL C 1 188 ? 11.613 146.609 32.369 1.00 14.66 166 VAL C O 1
ATOM 7940 N N . ILE C 1 189 ? 11.543 146.364 30.126 1.00 16.17 167 ILE C N 1
ATOM 7941 C CA . ILE C 1 189 ? 12.892 146.874 29.949 1.00 16.64 167 ILE C CA 1
ATOM 7942 C C . ILE C 1 189 ? 13.006 148.376 30.254 1.00 16.83 167 ILE C C 1
ATOM 7943 O O . ILE C 1 189 ? 13.957 148.805 30.906 1.00 17.00 167 ILE C O 1
ATOM 7948 N N . HIS C 1 190 ? 12.042 149.167 29.797 1.00 17.25 168 HIS C N 1
ATOM 7949 C CA . HIS C 1 190 ? 12.101 150.616 29.997 1.00 18.20 168 HIS C CA 1
ATOM 7950 C C . HIS C 1 190 ? 11.461 151.116 31.308 1.00 18.58 168 HIS C C 1
ATOM 7951 O O . HIS C 1 190 ? 11.864 152.159 31.813 1.00 17.91 168 HIS C O 1
ATOM 7958 N N . ASP C 1 191 ? 10.438 150.419 31.824 1.00 18.91 169 ASP C N 1
ATOM 7959 C CA . ASP C 1 191 ? 9.753 150.891 33.056 1.00 19.34 169 ASP C CA 1
ATOM 7960 C C . ASP C 1 191 ? 10.106 150.090 34.299 1.00 18.45 169 ASP C C 1
ATOM 7961 O O . ASP C 1 191 ? 10.615 150.649 35.254 1.00 18.15 169 ASP C O 1
ATOM 7966 N N . LEU C 1 192 ? 9.836 148.785 34.287 1.00 18.07 170 LEU C N 1
ATOM 7967 C CA . LEU C 1 192 ? 9.969 147.983 35.503 1.00 17.76 170 LEU C CA 1
ATOM 7968 C C . LEU C 1 192 ? 11.421 147.808 35.972 1.00 18.07 170 LEU C C 1
ATOM 7969 O O . LEU C 1 192 ? 11.729 148.095 37.124 1.00 18.26 170 LEU C O 1
ATOM 7974 N N . LEU C 1 193 ? 12.311 147.364 35.088 1.00 18.07 171 LEU C N 1
ATOM 7975 C CA . LEU C 1 193 ? 13.701 147.145 35.490 1.00 18.21 171 LEU C CA 1
ATOM 7976 C C . LEU C 1 193 ? 14.450 148.402 35.994 1.00 17.67 171 LEU C C 1
ATOM 7977 O O . LEU C 1 193 ? 15.143 148.325 37.001 1.00 18.18 171 LEU C O 1
ATOM 7982 N N . PRO C 1 194 ? 14.318 149.555 35.311 1.00 17.34 172 PRO C N 1
ATOM 7983 C CA . PRO C 1 194 ? 14.896 150.783 35.900 1.00 16.86 172 PRO C CA 1
ATOM 7984 C C . PRO C 1 194 ? 14.297 151.159 37.270 1.00 16.62 172 PRO C C 1
ATOM 7985 O O . PRO C 1 194 ? 15.036 151.555 38.184 1.00 16.73 172 PRO C O 1
ATOM 7989 N N . ALA C 1 195 ? 12.978 151.028 37.409 1.00 15.99 173 ALA C N 1
ATOM 7990 C CA . ALA C 1 195 ? 12.307 151.248 38.697 1.00 15.82 173 ALA C CA 1
ATOM 7991 C C . ALA C 1 195 ? 12.929 150.394 39.800 1.00 16.03 173 ALA C C 1
ATOM 7992 O O . ALA C 1 195 ? 13.287 150.907 40.864 1.00 15.05 173 ALA C O 1
ATOM 7994 N N . LEU C 1 196 ? 13.070 149.089 39.546 1.00 16.12 174 LEU C N 1
ATOM 7995 C CA . LEU C 1 196 ? 13.667 148.205 40.555 1.00 16.33 174 LEU C CA 1
ATOM 7996 C C . LEU C 1 196 ? 15.131 148.544 40.875 1.00 16.40 174 LEU C C 1
ATOM 7997 O O . LEU C 1 196 ? 15.559 148.405 42.023 1.00 16.37 174 LEU C O 1
ATOM 8002 N N . LYS C 1 197 ? 15.894 148.983 39.878 1.00 17.06 175 LYS C N 1
ATOM 8003 C CA . LYS C 1 197 ? 17.301 149.381 40.106 1.00 18.33 175 LYS C CA 1
ATOM 8004 C C . LYS C 1 197 ? 17.379 150.640 40.955 1.00 18.05 175 LYS C C 1
ATOM 8005 O O . LYS C 1 197 ? 18.246 150.760 41.828 1.00 17.54 175 LYS C O 1
ATOM 8011 N N . HIS C 1 198 ? 16.450 151.556 40.702 1.00 18.48 176 HIS C N 1
ATOM 8012 C CA . HIS C 1 198 ? 16.303 152.780 41.487 1.00 18.89 176 HIS C CA 1
ATOM 8013 C C . HIS C 1 198 ? 16.003 152.418 42.942 1.00 18.90 176 HIS C C 1
ATOM 8014 O O . HIS C 1 198 ? 16.594 152.984 43.869 1.00 18.99 176 HIS C O 1
ATOM 8021 N N . LEU C 1 199 ? 15.099 151.461 43.150 1.00 18.40 177 LEU C N 1
ATOM 8022 C CA . LEU C 1 199 ? 14.763 151.032 44.502 1.00 17.65 177 LEU C CA 1
ATOM 8023 C C . LEU C 1 199 ? 15.971 150.377 45.172 1.00 17.75 177 LEU C C 1
ATOM 8024 O O . LEU C 1 199 ? 16.256 150.616 46.350 1.00 17.54 177 LEU C O 1
ATOM 8029 N N . HIS C 1 200 ? 16.674 149.543 44.411 1.00 18.54 178 HIS C N 1
ATOM 8030 C CA . HIS C 1 200 ? 17.821 148.833 44.927 1.00 19.22 178 HIS C CA 1
ATOM 8031 C C . HIS C 1 200 ? 18.890 149.804 45.412 1.00 20.04 178 HIS C C 1
ATOM 8032 O O . HIS C 1 200 ? 19.454 149.617 46.489 1.00 20.28 178 HIS C O 1
ATOM 8039 N N . LYS C 1 201 ? 19.176 150.824 44.600 1.00 20.94 179 LYS C N 1
ATOM 8040 C CA . LYS C 1 201 ? 20.195 151.818 44.937 1.00 22.18 179 LYS C CA 1
ATOM 8041 C C . LYS C 1 201 ? 19.854 152.551 46.218 1.00 21.27 179 LYS C C 1
ATOM 8042 O O . LYS C 1 201 ? 20.731 152.774 47.051 1.00 21.23 179 LYS C O 1
ATOM 8048 N N . ALA C 1 202 ? 18.577 152.898 46.384 1.00 20.74 180 ALA C N 1
ATOM 8049 C CA . ALA C 1 202 ? 18.121 153.563 47.618 1.00 20.46 180 ALA C CA 1
ATOM 8050 C C . ALA C 1 202 ? 18.266 152.662 48.848 1.00 20.37 180 ALA C C 1
ATOM 8051 O O . ALA C 1 202 ? 18.671 153.120 49.909 1.00 20.69 180 ALA C O 1
ATOM 8053 N N . LEU C 1 203 ? 17.954 151.376 48.694 1.00 20.80 181 LEU C N 1
ATOM 8054 C CA . LEU C 1 203 ? 18.108 150.403 49.781 1.00 21.29 181 LEU C CA 1
ATOM 8055 C C . LEU C 1 203 ? 19.578 150.222 50.170 1.00 21.57 181 LEU C C 1
ATOM 8056 O O . LEU C 1 203 ? 19.883 150.083 51.350 1.00 21.07 181 LEU C O 1
ATOM 8061 N N . GLU C 1 204 ? 20.476 150.243 49.183 1.00 22.51 182 GLU C N 1
ATOM 8062 C CA . GLU C 1 204 ? 21.935 150.153 49.433 1.00 24.21 182 GLU C CA 1
ATOM 8063 C C . GLU C 1 204 ? 22.487 151.353 50.185 1.00 24.29 182 GLU C C 1
ATOM 8064 O O . GLU C 1 204 ? 23.335 151.193 51.059 1.00 24.51 182 GLU C O 1
ATOM 8070 N N . GLU C 1 205 ? 22.020 152.550 49.837 1.00 24.90 183 GLU C N 1
ATOM 8071 C CA . GLU C 1 205 ? 22.322 153.738 50.635 1.00 25.92 183 GLU C CA 1
ATOM 8072 C C . GLU C 1 205 ? 21.947 153.521 52.112 1.00 25.49 183 GLU C C 1
ATOM 8073 O O . GLU C 1 205 ? 22.728 153.843 53.007 1.00 25.47 183 GLU C O 1
ATOM 8079 N N . LYS C 1 206 ? 20.770 152.949 52.358 1.00 25.09 184 LYS C N 1
ATOM 8080 C CA . LYS C 1 206 ? 20.317 152.704 53.731 1.00 25.12 184 LYS C CA 1
ATOM 8081 C C . LYS C 1 206 ? 21.127 151.634 54.446 1.00 25.30 184 LYS C C 1
ATOM 8082 O O . LYS C 1 206 ? 21.353 151.748 55.643 1.00 25.06 184 LYS C O 1
ATOM 8088 N N . VAL C 1 207 ? 21.558 150.601 53.715 1.00 25.71 185 VAL C N 1
ATOM 8089 C CA . VAL C 1 207 ? 22.448 149.580 54.277 1.00 26.00 185 VAL C CA 1
ATOM 8090 C C . VAL C 1 207 ? 23.702 150.253 54.841 1.00 26.59 185 VAL C C 1
ATOM 8091 O O . VAL C 1 207 ? 24.127 149.938 55.945 1.00 26.37 185 VAL C O 1
ATOM 8095 N N . LYS C 1 208 ? 24.265 151.193 54.084 1.00 27.01 186 LYS C N 1
ATOM 8096 C CA . LYS C 1 208 ? 25.497 151.869 54.484 1.00 27.80 186 LYS C CA 1
ATOM 8097 C C . LYS C 1 208 ? 25.262 152.819 55.651 1.00 27.39 186 LYS C C 1
ATOM 8098 O O . LYS C 1 208 ? 26.036 152.823 56.610 1.00 26.77 186 LYS C O 1
ATOM 8104 N N . ALA C 1 209 ? 24.171 153.581 55.584 1.00 26.79 187 ALA C N 1
ATOM 8105 C CA . ALA C 1 209 ? 23.810 154.524 56.645 1.00 26.37 187 ALA C CA 1
ATOM 8106 C C . ALA C 1 209 ? 23.456 153.845 57.975 1.00 26.21 187 ALA C C 1
ATOM 8107 O O . ALA C 1 209 ? 23.736 154.398 59.035 1.00 25.73 187 ALA C O 1
ATOM 8109 N N . PHE C 1 210 ? 22.841 152.662 57.913 1.00 25.67 188 PHE C N 1
ATOM 8110 C CA . PHE C 1 210 ? 22.340 151.979 59.113 1.00 25.71 188 PHE C CA 1
ATOM 8111 C C . PHE C 1 210 ? 23.236 150.838 59.612 1.00 26.26 188 PHE C C 1
ATOM 8112 O O . PHE C 1 210 ? 22.847 150.120 60.535 1.00 26.28 188 PHE C O 1
ATOM 8120 N N . ASP C 1 211 ? 24.413 150.660 59.009 1.00 27.33 189 ASP C N 1
ATOM 8121 C CA . ASP C 1 211 ? 25.287 149.522 59.335 1.00 29.06 189 ASP C CA 1
ATOM 8122 C C . ASP C 1 211 ? 25.851 149.489 60.767 1.00 29.11 189 ASP C C 1
ATOM 8123 O O . ASP C 1 211 ? 26.195 148.416 61.280 1.00 29.28 189 ASP C O 1
ATOM 8128 N N . HIS C 1 212 ? 25.931 150.649 61.410 1.00 29.03 190 HIS C N 1
ATOM 8129 C CA . HIS C 1 212 ? 26.451 150.725 62.772 1.00 29.49 190 HIS C CA 1
ATOM 8130 C C . HIS C 1 212 ? 25.339 150.574 63.813 1.00 29.03 190 HIS C C 1
ATOM 8131 O O . HIS C 1 212 ? 25.624 150.513 65.010 1.00 29.25 190 HIS C O 1
ATOM 8138 N N . ILE C 1 213 ? 24.081 150.530 63.367 1.00 27.89 191 ILE C N 1
ATOM 8139 C CA . ILE C 1 213 ? 22.949 150.502 64.301 1.00 27.33 191 ILE C CA 1
ATOM 8140 C C . ILE C 1 213 ? 22.582 149.073 64.659 1.00 26.97 191 ILE C C 1
ATOM 8141 O O . ILE C 1 213 ? 22.102 148.313 63.812 1.00 26.77 191 ILE C O 1
ATOM 8146 N N . ILE C 1 214 ? 22.810 148.714 65.919 1.00 26.09 192 ILE C N 1
ATOM 8147 C CA . ILE C 1 214 ? 22.530 147.368 66.376 1.00 25.61 192 ILE C CA 1
ATOM 8148 C C . ILE C 1 214 ? 21.132 147.323 66.968 1.00 25.55 192 ILE C C 1
ATOM 8149 O O . ILE C 1 214 ? 20.783 148.139 67.819 1.00 25.31 192 ILE C O 1
ATOM 8154 N N . LYS C 1 215 ? 20.330 146.373 66.494 1.00 24.71 193 LYS C N 1
ATOM 8155 C CA . LYS C 1 215 ? 18.965 146.225 66.976 1.00 24.51 193 LYS C CA 1
ATOM 8156 C C . LYS C 1 215 ? 18.675 144.768 67.298 1.00 24.30 193 LYS C C 1
ATOM 8157 O O . LYS C 1 215 ? 19.480 143.875 67.024 1.00 23.84 193 LYS C O 1
ATOM 8163 N N . ILE C 1 216 ? 17.503 144.534 67.863 1.00 23.97 194 ILE C N 1
ATOM 8164 C CA . ILE C 1 216 ? 17.081 143.206 68.225 1.00 24.34 194 ILE C CA 1
ATOM 8165 C C . ILE C 1 216 ? 16.350 142.513 67.056 1.00 23.95 194 ILE C C 1
ATOM 8166 O O . ILE C 1 216 ? 15.388 143.049 66.482 1.00 24.01 194 ILE C O 1
ATOM 8171 N N . GLY C 1 217 ? 16.823 141.325 66.703 1.00 23.58 195 GLY C N 1
ATOM 8172 C CA . GLY C 1 217 ? 16.152 140.497 65.704 1.00 23.09 195 GLY C CA 1
ATOM 8173 C C . GLY C 1 217 ? 14.809 140.003 66.199 1.00 22.66 195 GLY C C 1
ATOM 8174 O O . GLY C 1 217 ? 14.552 139.989 67.410 1.00 23.12 195 GLY C O 1
ATOM 8175 N N . ARG C 1 218 ? 13.940 139.622 65.265 1.00 21.87 196 ARG C N 1
ATOM 8176 C CA . ARG C 1 218 ? 12.642 139.057 65.600 1.00 21.29 196 ARG C CA 1
ATOM 8177 C C . ARG C 1 218 ? 12.373 137.851 64.708 1.00 20.78 196 ARG C C 1
ATOM 8178 O O . ARG C 1 218 ? 12.424 137.945 63.481 1.00 20.40 196 ARG C O 1
ATOM 8186 N N . THR C 1 219 ? 12.120 136.716 65.343 1.00 20.37 197 THR C N 1
ATOM 8187 C CA . THR C 1 219 ? 11.804 135.475 64.658 1.00 20.13 197 THR C CA 1
ATOM 8188 C C . THR C 1 219 ? 10.514 134.959 65.301 1.00 19.83 197 THR C C 1
ATOM 8189 O O . THR C 1 219 ? 10.413 134.900 66.533 1.00 19.13 197 THR C O 1
ATOM 8193 N N . HIS C 1 220 ? 9.531 134.598 64.474 1.00 19.54 198 HIS C N 1
ATOM 8194 C CA . HIS C 1 220 ? 8.174 134.250 64.942 1.00 19.28 198 HIS C CA 1
ATOM 8195 C C . HIS C 1 220 ? 7.459 135.458 65.550 1.00 19.53 198 HIS C C 1
ATOM 8196 O O . HIS C 1 220 ? 6.399 135.318 66.151 1.00 19.46 198 HIS C O 1
ATOM 8203 N N . THR C 1 221 ? 8.024 136.643 65.303 1.00 19.93 199 THR C N 1
ATOM 8204 C CA . THR C 1 221 ? 7.687 137.931 65.952 1.00 21.01 199 THR C CA 1
ATOM 8205 C C . THR C 1 221 ? 8.210 138.070 67.399 1.00 21.40 199 THR C C 1
ATOM 8206 O O . THR C 1 221 ? 7.945 139.082 68.074 1.00 21.33 199 THR C O 1
ATOM 8210 N N . GLN C 1 222 ? 8.972 137.076 67.859 1.00 21.25 200 GLN C N 1
ATOM 8211 C CA . GLN C 1 222 ? 9.497 137.087 69.223 1.00 21.63 200 GLN C CA 1
ATOM 8212 C C . GLN C 1 222 ? 10.897 137.686 69.252 1.00 21.79 200 GLN C C 1
ATOM 8213 O O . GLN C 1 222 ? 11.631 137.606 68.257 1.00 21.65 200 GLN C O 1
ATOM 8219 N N . ASP C 1 223 ? 11.270 138.275 70.389 1.00 21.92 201 ASP C N 1
ATOM 8220 C CA . ASP C 1 223 ? 12.606 138.842 70.561 1.00 22.41 201 ASP C CA 1
ATOM 8221 C C . ASP C 1 223 ? 13.615 137.732 70.266 1.00 22.68 201 ASP C C 1
ATOM 8222 O O . ASP C 1 223 ? 13.402 136.593 70.670 1.00 22.33 201 ASP C O 1
ATOM 8227 N N . ALA C 1 224 ? 14.681 138.052 69.532 1.00 23.29 202 ALA C N 1
ATOM 8228 C CA . ALA C 1 224 ? 15.760 137.084 69.255 1.00 24.27 202 ALA C CA 1
ATOM 8229 C C . ALA C 1 224 ? 17.118 137.778 69.359 1.00 24.66 202 ALA C C 1
ATOM 8230 O O . ALA C 1 224 ? 17.211 138.855 69.947 1.00 25.92 202 ALA C O 1
ATOM 8232 N N . THR C 1 225 ? 18.163 137.179 68.799 1.00 24.54 203 THR C N 1
ATOM 8233 C CA . THR C 1 225 ? 19.518 137.730 68.910 1.00 24.54 203 THR C CA 1
ATOM 8234 C C . THR C 1 225 ? 19.734 138.975 68.030 1.00 24.25 203 THR C C 1
ATOM 8235 O O . THR C 1 225 ? 18.886 139.299 67.190 1.00 24.30 203 THR C O 1
ATOM 8239 N N . PRO C 1 226 ? 20.844 139.710 68.249 1.00 23.54 204 PRO C N 1
ATOM 8240 C CA . PRO C 1 226 ? 21.006 140.968 67.511 1.00 23.09 204 PRO C CA 1
ATOM 8241 C C . PRO C 1 226 ? 21.496 140.880 66.059 1.00 22.71 204 PRO C C 1
ATOM 8242 O O . PRO C 1 226 ? 22.147 139.915 65.654 1.00 22.84 204 PRO C O 1
ATOM 8246 N N . LEU C 1 227 ? 21.150 141.907 65.292 1.00 22.21 205 LEU C N 1
ATOM 8247 C CA . LEU C 1 227 ? 21.699 142.151 63.965 1.00 22.21 205 LEU C CA 1
ATOM 8248 C C . LEU C 1 227 ? 21.667 143.656 63.772 1.00 22.01 205 LEU C C 1
ATOM 8249 O O . LEU C 1 227 ? 20.965 144.360 64.502 1.00 22.30 205 LEU C O 1
ATOM 8254 N N . THR C 1 228 ? 22.430 144.166 62.815 1.00 22.23 206 THR C N 1
ATOM 8255 C CA . THR C 1 228 ? 22.311 145.582 62.499 1.00 21.95 206 THR C CA 1
ATOM 8256 C C . THR C 1 228 ? 21.102 145.837 61.595 1.00 21.67 206 THR C C 1
ATOM 8257 O O . THR C 1 228 ? 20.628 144.935 60.872 1.00 21.10 206 THR C O 1
ATOM 8261 N N . LEU C 1 229 ? 20.599 147.067 61.678 1.00 20.79 207 LEU C N 1
ATOM 8262 C CA . LEU C 1 229 ? 19.556 147.565 60.803 1.00 20.49 207 LEU C CA 1
ATOM 8263 C C . LEU C 1 229 ? 20.079 147.588 59.369 1.00 20.45 207 LEU C C 1
ATOM 8264 O O . LEU C 1 229 ? 19.320 147.380 58.414 1.00 20.97 207 LEU C O 1
ATOM 8269 N N . GLY C 1 230 ? 21.379 147.835 59.229 1.00 19.90 208 GLY C N 1
ATOM 8270 C CA . GLY C 1 230 ? 22.051 147.745 57.949 1.00 20.17 208 GLY C CA 1
ATOM 8271 C C . GLY C 1 230 ? 21.987 146.339 57.354 1.00 20.47 208 GLY C C 1
ATOM 8272 O O . GLY C 1 230 ? 21.759 146.191 56.156 1.00 20.72 208 GLY C O 1
ATOM 8273 N N . GLN C 1 231 ? 22.206 145.321 58.191 1.00 20.04 209 GLN C N 1
ATOM 8274 C CA . GLN C 1 231 ? 22.110 143.915 57.790 1.00 20.40 209 GLN C CA 1
ATOM 8275 C C . GLN C 1 231 ? 20.691 143.535 57.362 1.00 19.99 209 GLN C C 1
ATOM 8276 O O . GLN C 1 231 ? 20.503 142.909 56.328 1.00 19.89 209 GLN C O 1
ATOM 8282 N N . GLU C 1 232 ? 19.702 143.921 58.164 1.00 20.49 210 GLU C N 1
ATOM 8283 C CA . GLU C 1 232 ? 18.292 143.726 57.813 1.00 20.42 210 GLU C CA 1
ATOM 8284 C C . GLU C 1 232 ? 17.980 144.358 56.453 1.00 19.87 210 GLU C C 1
ATOM 8285 O O . GLU C 1 232 ? 17.328 143.735 55.601 1.00 19.72 210 GLU C O 1
ATOM 8291 N N . PHE C 1 233 ? 18.448 145.589 56.254 1.00 18.94 211 PHE C N 1
ATOM 8292 C CA . PHE C 1 233 ? 18.242 146.283 54.984 1.00 18.10 211 PHE C CA 1
ATOM 8293 C C . PHE C 1 233 ? 19.011 145.614 53.838 1.00 17.83 211 PHE C C 1
ATOM 8294 O O . PHE C 1 233 ? 18.600 145.710 52.693 1.00 17.76 211 PHE C O 1
ATOM 8302 N N . SER C 1 234 ? 20.117 144.928 54.145 1.00 17.92 212 SER C N 1
ATOM 8303 C CA . SER C 1 234 ? 20.878 144.219 53.114 1.00 17.79 212 SER C CA 1
ATOM 8304 C C . SER C 1 234 ? 20.074 143.022 52.566 1.00 17.82 212 SER C C 1
ATOM 8305 O O . SER C 1 234 ? 20.239 142.627 51.404 1.00 17.52 212 SER C O 1
ATOM 8308 N N . GLY C 1 235 ? 19.225 142.445 53.418 1.00 17.61 213 GLY C N 1
ATOM 8309 C CA . GLY C 1 235 ? 18.272 141.409 53.004 1.00 17.29 213 GLY C CA 1
ATOM 8310 C C . GLY C 1 235 ? 17.289 141.975 51.991 1.00 17.48 213 GLY C C 1
ATOM 8311 O O . GLY C 1 235 ? 17.072 141.375 50.941 1.00 16.96 213 GLY C O 1
ATOM 8312 N N . TYR C 1 236 ? 16.714 143.144 52.297 1.00 17.36 214 TYR C N 1
ATOM 8313 C CA . TYR C 1 236 ? 15.789 143.821 51.380 1.00 17.23 214 TYR C CA 1
ATOM 8314 C C . TYR C 1 236 ? 16.473 144.117 50.055 1.00 16.91 214 TYR C C 1
ATOM 8315 O O . TYR C 1 236 ? 15.931 143.811 48.998 1.00 16.96 214 TYR C O 1
ATOM 8324 N N . ALA C 1 237 ? 17.672 144.694 50.112 1.00 16.47 215 ALA C N 1
ATOM 8325 C CA . ALA C 1 237 ? 18.424 144.995 48.903 1.00 16.50 215 ALA C CA 1
ATOM 8326 C C . ALA C 1 237 ? 18.687 143.741 48.072 1.00 16.66 215 ALA C C 1
ATOM 8327 O O . ALA C 1 237 ? 18.547 143.771 46.850 1.00 16.14 215 ALA C O 1
ATOM 8329 N N . ALA C 1 238 ? 19.089 142.655 48.730 1.00 16.76 216 ALA C N 1
ATOM 8330 C CA . ALA C 1 238 ? 19.386 141.416 48.024 1.00 17.15 216 ALA C CA 1
ATOM 8331 C C . ALA C 1 238 ? 18.131 140.850 47.360 1.00 16.91 216 ALA C C 1
ATOM 8332 O O . ALA C 1 238 ? 18.195 140.368 46.228 1.00 17.29 216 ALA C O 1
ATOM 8334 N N . GLN C 1 239 ? 16.985 140.916 48.041 1.00 16.82 217 GLN C N 1
ATOM 8335 C CA . GLN C 1 239 ? 15.728 140.469 47.433 1.00 16.34 217 GLN C CA 1
ATOM 8336 C C . GLN C 1 239 ? 15.408 141.231 46.134 1.00 16.63 217 GLN C C 1
ATOM 8337 O O . GLN C 1 239 ? 14.932 140.646 45.157 1.00 15.75 217 GLN C O 1
ATOM 8343 N N . VAL C 1 240 ? 15.645 142.544 46.141 1.00 16.55 218 VAL C N 1
ATOM 8344 C CA . VAL C 1 240 ? 15.390 143.371 44.958 1.00 16.63 218 VAL C CA 1
ATOM 8345 C C . VAL C 1 240 ? 16.370 143.038 43.810 1.00 16.60 218 VAL C C 1
ATOM 8346 O O . VAL C 1 240 ? 15.952 142.896 42.664 1.00 16.66 218 VAL C O 1
ATOM 8350 N N . ALA C 1 241 ? 17.658 142.896 44.120 1.00 16.77 219 ALA C N 1
ATOM 8351 C CA . ALA C 1 241 ? 18.656 142.540 43.099 1.00 17.19 219 ALA C CA 1
ATOM 8352 C C . ALA C 1 241 ? 18.335 141.184 42.476 1.00 17.43 219 ALA C C 1
ATOM 8353 O O . ALA C 1 241 ? 18.423 141.014 41.258 1.00 17.39 219 ALA C O 1
ATOM 8355 N N . SER C 1 242 ? 17.975 140.219 43.318 1.00 17.63 220 SER C N 1
ATOM 8356 C CA . SER C 1 242 ? 17.586 138.897 42.847 1.00 18.06 220 SER C CA 1
ATOM 8357 C C . SER C 1 242 ? 16.367 138.957 41.925 1.00 17.66 220 SER C C 1
ATOM 8358 O O . SER C 1 242 ? 16.340 138.282 40.896 1.00 17.78 220 SER C O 1
ATOM 8361 N N . SER C 1 243 ? 15.370 139.761 42.299 1.00 16.94 221 SER C N 1
ATOM 8362 C CA . SER C 1 243 ? 14.176 139.949 41.467 1.00 17.30 221 SER C CA 1
ATOM 8363 C C . SER C 1 243 ? 14.571 140.479 40.099 1.00 16.94 221 SER C C 1
ATOM 8364 O O . SER C 1 243 ? 14.099 139.986 39.081 1.00 17.04 221 SER C O 1
ATOM 8367 N N . ILE C 1 244 ? 15.458 141.462 40.085 1.00 17.14 222 ILE C N 1
ATOM 8368 C CA . ILE C 1 244 ? 15.983 142.008 38.830 1.00 17.31 222 ILE C CA 1
ATOM 8369 C C . ILE C 1 244 ? 16.544 140.896 37.929 1.00 17.39 222 ILE C C 1
ATOM 8370 O O . ILE C 1 244 ? 16.135 140.756 36.766 1.00 17.73 222 ILE C O 1
ATOM 8375 N N . LYS C 1 245 ? 17.438 140.087 38.487 1.00 17.79 223 LYS C N 1
ATOM 8376 C CA . LYS C 1 245 ? 18.029 138.945 37.779 1.00 18.12 223 LYS C CA 1
ATOM 8377 C C . LYS C 1 245 ? 16.991 137.917 37.306 1.00 17.29 223 LYS C C 1
ATOM 8378 O O . LYS C 1 245 ? 17.094 137.417 36.185 1.00 16.34 223 LYS C O 1
ATOM 8384 N N . ARG C 1 246 ? 15.985 137.624 38.136 1.00 16.68 224 ARG C N 1
ATOM 8385 C CA . ARG C 1 246 ? 14.934 136.678 37.731 1.00 16.51 224 ARG C CA 1
ATOM 8386 C C . ARG C 1 246 ? 14.155 137.184 36.517 1.00 16.75 224 ARG C C 1
ATOM 8387 O O . ARG C 1 246 ? 13.921 136.431 35.563 1.00 16.81 224 ARG C O 1
ATOM 8395 N N . ILE C 1 247 ? 13.779 138.458 36.543 1.00 15.90 225 ILE C N 1
ATOM 8396 C CA . ILE C 1 247 ? 13.085 139.071 35.414 1.00 15.95 225 ILE C CA 1
ATOM 8397 C C . ILE C 1 247 ? 13.932 139.019 34.119 1.00 16.28 225 ILE C C 1
ATOM 8398 O O . ILE C 1 247 ? 13.451 138.552 33.074 1.00 15.29 225 ILE C O 1
ATOM 8403 N N . GLU C 1 248 ? 15.182 139.477 34.215 1.00 16.71 226 GLU C N 1
ATOM 8404 C CA . GLU C 1 248 ? 16.105 139.534 33.066 1.00 18.73 226 GLU C CA 1
ATOM 8405 C C . GLU C 1 248 ? 16.246 138.196 32.370 1.00 18.90 226 GLU C C 1
ATOM 8406 O O . GLU C 1 248 ? 16.249 138.111 31.158 1.00 18.76 226 GLU C O 1
ATOM 8420 N N . THR C 1 250 ? 14.122 135.930 32.103 1.00 19.69 228 THR C N 1
ATOM 8421 C CA . THR C 1 250 ? 12.927 135.548 31.344 1.00 19.18 228 THR C CA 1
ATOM 8422 C C . THR C 1 250 ? 12.734 136.351 30.053 1.00 19.09 228 THR C C 1
ATOM 8423 O O . THR C 1 250 ? 11.830 136.049 29.245 1.00 19.24 228 THR C O 1
ATOM 8427 N N . LEU C 1 251 ? 13.560 137.370 29.853 1.00 18.89 229 LEU C N 1
ATOM 8428 C CA . LEU C 1 251 ? 13.397 138.249 28.685 1.00 19.84 229 LEU C CA 1
ATOM 8429 C C . LEU C 1 251 ? 13.651 137.578 27.319 1.00 20.29 229 LEU C C 1
ATOM 8430 O O . LEU C 1 251 ? 12.907 137.842 26.365 1.00 20.04 229 LEU C O 1
ATOM 8435 N N . PRO C 1 252 ? 14.678 136.700 27.213 1.00 20.66 230 PRO C N 1
ATOM 8436 C CA . PRO C 1 252 ? 14.856 136.048 25.891 1.00 20.75 230 PRO C CA 1
ATOM 8437 C C . PRO C 1 252 ? 13.597 135.333 25.372 1.00 21.58 230 PRO C C 1
ATOM 8438 O O . PRO C 1 252 ? 13.243 135.491 24.185 1.00 20.85 230 PRO C O 1
ATOM 8442 N N . GLY C 1 253 ? 12.898 134.601 26.249 1.00 21.86 231 GLY C N 1
ATOM 8443 C CA . GLY C 1 253 ? 11.609 134.003 25.893 1.00 22.23 231 GLY C CA 1
ATOM 8444 C C . GLY C 1 253 ? 10.616 135.029 25.370 1.00 23.14 231 GLY C C 1
ATOM 8445 O O . GLY C 1 253 ? 9.949 134.806 24.346 1.00 23.15 231 GLY C O 1
ATOM 8446 N N . LEU C 1 254 ? 10.527 136.165 26.061 1.00 23.79 232 LEU C N 1
ATOM 8447 C CA . LEU C 1 254 ? 9.580 137.222 25.713 1.00 24.76 232 LEU C CA 1
ATOM 8448 C C . LEU C 1 254 ? 9.883 137.845 24.365 1.00 25.39 232 LEU C C 1
ATOM 8449 O O . LEU C 1 254 ? 8.981 138.329 23.688 1.00 26.61 232 LEU C O 1
ATOM 8454 N N . CYS C 1 255 ? 11.152 137.831 23.985 1.00 25.64 233 CYS C N 1
ATOM 8455 C CA . CYS C 1 255 ? 11.606 138.460 22.765 1.00 26.26 233 CYS C CA 1
ATOM 8456 C C . CYS C 1 255 ? 11.557 137.564 21.514 1.00 25.61 233 CYS C C 1
ATOM 8457 O O . CYS C 1 255 ? 12.035 137.955 20.448 1.00 25.36 233 CYS C O 1
ATOM 8460 N N . GLU C 1 256 ? 10.961 136.382 21.644 1.00 24.55 234 GLU C N 1
ATOM 8461 C CA . GLU C 1 256 ? 10.691 135.526 20.491 1.00 23.62 234 GLU C CA 1
ATOM 8462 C C . GLU C 1 256 ? 9.288 135.825 20.009 1.00 22.56 234 GLU C C 1
ATOM 8463 O O . GLU C 1 256 ? 8.358 135.811 20.798 1.00 22.62 234 GLU C O 1
ATOM 8469 N N . LEU C 1 257 ? 9.153 136.101 18.714 1.00 21.11 235 LEU C N 1
ATOM 8470 C CA . LEU C 1 257 ? 7.925 136.663 18.149 1.00 19.87 235 LEU C CA 1
ATOM 8471 C C . LEU C 1 257 ? 7.181 135.701 17.234 1.00 19.26 235 LEU C C 1
ATOM 8472 O O . LEU C 1 257 ? 7.786 134.946 16.468 1.00 18.82 235 LEU C O 1
ATOM 8477 N N . ALA C 1 258 ? 5.862 135.741 17.330 1.00 18.60 236 ALA C N 1
ATOM 8478 C CA . ALA C 1 258 ? 4.984 134.918 16.513 1.00 18.67 236 ALA C CA 1
ATOM 8479 C C . ALA C 1 258 ? 4.928 135.337 15.039 1.00 18.32 236 ALA C C 1
ATOM 8480 O O . ALA C 1 258 ? 4.517 134.543 14.201 1.00 18.21 236 ALA C O 1
ATOM 8482 N N . GLN C 1 259 ? 5.325 136.574 14.742 1.00 18.34 237 GLN C N 1
ATOM 8483 C CA . GLN C 1 259 ? 5.114 137.184 13.416 1.00 19.15 237 GLN C CA 1
ATOM 8484 C C . GLN C 1 259 ? 5.682 136.354 12.271 1.00 18.78 237 GLN C C 1
ATOM 8485 O O . GLN C 1 259 ? 6.882 136.076 12.227 1.00 18.39 237 GLN C O 1
ATOM 8491 N N . GLY C 1 260 ? 4.808 135.974 11.352 1.00 19.04 238 GLY C N 1
ATOM 8492 C CA . GLY C 1 260 ? 5.228 135.188 10.195 1.00 19.08 238 GLY C CA 1
ATOM 8493 C C . GLY C 1 260 ? 4.628 133.806 10.229 1.00 19.35 238 GLY C C 1
ATOM 8494 O O . GLY C 1 260 ? 4.757 133.055 9.266 1.00 19.75 238 GLY C O 1
ATOM 8495 N N . GLY C 1 261 ? 3.965 133.465 11.338 1.00 19.10 239 GLY C N 1
ATOM 8496 C CA . GLY C 1 261 ? 3.282 132.174 11.437 1.00 18.99 239 GLY C CA 1
ATOM 8497 C C . GLY C 1 261 ? 1.972 132.212 10.680 1.00 18.83 239 GLY C C 1
ATOM 8498 O O . GLY C 1 261 ? 1.387 131.171 10.366 1.00 19.07 239 GLY C O 1
ATOM 8499 N N . THR C 1 262 ? 1.515 133.425 10.393 1.00 18.29 240 THR C N 1
ATOM 8500 C CA . THR C 1 262 ? 0.197 133.684 9.796 1.00 18.10 240 THR C CA 1
ATOM 8501 C C . THR C 1 262 ? -0.946 132.975 10.533 1.00 18.50 240 THR C C 1
ATOM 8502 O O . THR C 1 262 ? -0.912 132.900 11.763 1.00 19.04 240 THR C O 1
ATOM 8506 N N . ALA C 1 263 ? -1.946 132.477 9.812 1.00 18.94 241 ALA C N 1
ATOM 8507 C CA . ALA C 1 263 ? -3.213 132.059 10.433 1.00 20.01 241 ALA C CA 1
ATOM 8508 C C . ALA C 1 263 ? -3.141 130.874 11.398 1.00 20.63 241 ALA C C 1
ATOM 8509 O O . ALA C 1 263 ? -3.838 130.867 12.422 1.00 21.53 241 ALA C O 1
ATOM 8511 N N . VAL C 1 264 ? -2.341 129.858 11.072 1.00 20.69 242 VAL C N 1
ATOM 8512 C CA . VAL C 1 264 ? -2.322 128.627 11.893 1.00 20.14 242 VAL C CA 1
ATOM 8513 C C . VAL C 1 264 ? -0.911 128.234 12.305 1.00 20.02 242 VAL C C 1
ATOM 8514 O O . VAL C 1 264 ? -0.727 127.245 13.006 1.00 19.87 242 VAL C O 1
ATOM 8518 N N . GLY C 1 265 ? 0.082 128.995 11.843 1.00 19.79 243 GLY C N 1
ATOM 8519 C CA . GLY C 1 265 ? 1.475 128.726 12.182 1.00 19.31 243 GLY C CA 1
ATOM 8520 C C . GLY C 1 265 ? 2.346 128.251 11.032 1.00 19.38 243 GLY C C 1
ATOM 8521 O O . GLY C 1 265 ? 3.560 128.204 11.169 1.00 19.03 243 GLY C O 1
ATOM 8522 N N . THR C 1 266 ? 1.734 127.908 9.898 1.00 19.98 244 THR C N 1
ATOM 8523 C CA . THR C 1 266 ? 2.470 127.354 8.743 1.00 20.80 244 THR C CA 1
ATOM 8524 C C . THR C 1 266 ? 3.289 128.387 7.955 1.00 21.42 244 THR C C 1
ATOM 8525 O O . THR C 1 266 ? 4.180 128.026 7.176 1.00 21.46 244 THR C O 1
ATOM 8529 N N . GLY C 1 267 ? 2.985 129.663 8.157 1.00 21.90 245 GLY C N 1
ATOM 8530 C CA . GLY C 1 267 ? 3.564 130.727 7.343 1.00 23.07 245 GLY C CA 1
ATOM 8531 C C . GLY C 1 267 ? 2.918 130.904 5.967 1.00 23.90 245 GLY C C 1
ATOM 8532 O O . GLY C 1 267 ? 3.422 131.681 5.152 1.00 23.86 245 GLY C O 1
ATOM 8533 N N . LEU C 1 268 ? 1.807 130.209 5.710 1.00 24.19 246 LEU C N 1
ATOM 8534 C CA . LEU C 1 268 ? 1.067 130.351 4.445 1.00 25.29 246 LEU C CA 1
ATOM 8535 C C . LEU C 1 268 ? 0.649 131.801 4.216 1.00 25.78 246 LEU C C 1
ATOM 8536 O O . LEU C 1 268 ? 0.206 132.476 5.145 1.00 25.88 246 LEU C O 1
ATOM 8541 N N . ASN C 1 269 ? 0.781 132.266 2.976 1.00 26.51 247 ASN C N 1
ATOM 8542 C CA . ASN C 1 269 ? 0.414 133.635 2.584 1.00 27.85 247 ASN C CA 1
ATOM 8543 C C . ASN C 1 269 ? 1.350 134.702 3.134 1.00 28.12 247 ASN C C 1
ATOM 8544 O O . ASN C 1 269 ? 0.997 135.877 3.205 1.00 28.40 247 ASN C O 1
ATOM 8549 N N . ALA C 1 270 ? 2.542 134.269 3.533 1.00 28.44 248 ALA C N 1
ATOM 8550 C CA . ALA C 1 270 ? 3.644 135.163 3.835 1.00 28.84 248 ALA C CA 1
ATOM 8551 C C . ALA C 1 270 ? 4.783 134.818 2.863 1.00 29.01 248 ALA C C 1
ATOM 8552 O O . ALA C 1 270 ? 4.935 133.651 2.478 1.00 29.17 248 ALA C O 1
ATOM 8554 N N . PRO C 1 271 ? 5.563 135.832 2.443 1.00 28.97 249 PRO C N 1
ATOM 8555 C CA . PRO C 1 271 ? 6.730 135.585 1.593 1.00 28.74 249 PRO C CA 1
ATOM 8556 C C . PRO C 1 271 ? 7.765 134.745 2.319 1.00 28.66 249 PRO C C 1
ATOM 8557 O O . PRO C 1 271 ? 7.854 134.786 3.558 1.00 27.94 249 PRO C O 1
ATOM 8561 N N . VAL C 1 272 ? 8.533 133.976 1.553 1.00 28.61 250 VAL C N 1
ATOM 8562 C CA . VAL C 1 272 ? 9.666 133.236 2.112 1.00 28.56 250 VAL C CA 1
ATOM 8563 C C . VAL C 1 272 ? 10.649 134.257 2.677 1.00 28.35 250 VAL C C 1
ATOM 8564 O O . VAL C 1 272 ? 10.988 135.229 2.003 1.00 28.12 250 VAL C O 1
ATOM 8568 N N . GLY C 1 273 ? 11.095 134.043 3.916 1.00 28.10 251 GLY C N 1
ATOM 8569 C CA . GLY C 1 273 ? 12.027 134.967 4.568 1.00 27.55 251 GLY C CA 1
ATOM 8570 C C . GLY C 1 273 ? 11.373 136.076 5.399 1.00 27.44 251 GLY C C 1
ATOM 8571 O O . GLY C 1 273 ? 12.068 136.795 6.127 1.00 27.05 251 GLY C O 1
ATOM 8572 N N . PHE C 1 274 ? 10.048 136.218 5.287 1.00 26.69 252 PHE C N 1
ATOM 8573 C CA . PHE C 1 274 ? 9.304 137.295 5.974 1.00 26.34 252 PHE C CA 1
ATOM 8574 C C . PHE C 1 274 ? 9.452 137.252 7.499 1.00 25.93 252 PHE C C 1
ATOM 8575 O O . PHE C 1 274 ? 9.738 138.285 8.127 1.00 25.74 252 PHE C O 1
ATOM 8583 N N . ALA C 1 275 ? 9.264 136.061 8.073 1.00 25.52 253 ALA C N 1
ATOM 8584 C CA . ALA C 1 275 ? 9.404 135.837 9.517 1.00 25.81 253 ALA C CA 1
ATOM 8585 C C . ALA C 1 275 ? 10.704 136.414 10.065 1.00 25.97 253 ALA C C 1
ATOM 8586 O O . ALA C 1 275 ? 10.679 137.200 11.013 1.00 25.58 253 ALA C O 1
ATOM 8588 N N . GLU C 1 276 ? 11.832 136.060 9.444 1.00 26.52 254 GLU C N 1
ATOM 8589 C CA . GLU C 1 276 ? 13.144 136.537 9.897 1.00 27.55 254 GLU C CA 1
ATOM 8590 C C . GLU C 1 276 ? 13.303 138.048 9.691 1.00 26.84 254 GLU C C 1
ATOM 8591 O O . GLU C 1 276 ? 13.746 138.760 10.594 1.00 26.25 254 GLU C O 1
ATOM 8597 N N . LYS C 1 277 ? 12.936 138.518 8.498 1.00 26.24 255 LYS C N 1
ATOM 8598 C CA . LYS C 1 277 ? 13.117 139.915 8.113 1.00 25.94 255 LYS C CA 1
ATOM 8599 C C . LYS C 1 277 ? 12.301 140.880 8.985 1.00 25.03 255 LYS C C 1
ATOM 8600 O O . LYS C 1 277 ? 12.803 141.908 9.409 1.00 25.15 255 LYS C O 1
ATOM 8606 N N . VAL C 1 278 ? 11.037 140.555 9.223 1.00 24.51 256 VAL C N 1
ATOM 8607 C CA . VAL C 1 278 ? 10.179 141.418 10.023 1.00 24.28 256 VAL C CA 1
ATOM 8608 C C . VAL C 1 278 ? 10.655 141.516 11.496 1.00 24.48 256 VAL C C 1
ATOM 8609 O O . VAL C 1 278 ? 10.535 142.572 12.114 1.00 23.83 256 VAL C O 1
ATOM 8613 N N . ALA C 1 279 ? 11.239 140.434 12.028 1.00 24.66 257 ALA C N 1
ATOM 8614 C CA . ALA C 1 279 ? 11.843 140.456 13.372 1.00 24.95 257 ALA C CA 1
ATOM 8615 C C . ALA C 1 279 ? 13.065 141.365 13.425 1.00 24.92 257 ALA C C 1
ATOM 8616 O O . ALA C 1 279 ? 13.242 142.124 14.390 1.00 24.71 257 ALA C O 1
ATOM 8618 N N . GLU C 1 280 ? 13.896 141.315 12.382 1.00 24.89 258 GLU C N 1
ATOM 8619 C CA . GLU C 1 280 ? 15.037 142.230 12.285 1.00 25.41 258 GLU C CA 1
ATOM 8620 C C . GLU C 1 280 ? 14.560 143.683 12.252 1.00 24.44 258 GLU C C 1
ATOM 8621 O O . GLU C 1 280 ? 15.132 144.536 12.922 1.00 24.42 258 GLU C O 1
ATOM 8627 N N . GLU C 1 281 ? 13.502 143.946 11.488 1.00 23.95 259 GLU C N 1
ATOM 8628 C CA . GLU C 1 281 ? 12.948 145.294 11.376 1.00 23.68 259 GLU C CA 1
ATOM 8629 C C . GLU C 1 281 ? 12.406 145.751 12.732 1.00 23.04 259 GLU C C 1
ATOM 8630 O O . GLU C 1 281 ? 12.637 146.893 13.135 1.00 22.45 259 GLU C O 1
ATOM 8636 N N . ILE C 1 282 ? 11.689 144.853 13.425 1.00 22.14 260 ILE C N 1
ATOM 8637 C CA . ILE C 1 282 ? 11.156 145.146 14.765 1.00 21.65 260 ILE C CA 1
ATOM 8638 C C . ILE C 1 282 ? 12.293 145.455 15.737 1.00 21.30 260 ILE C C 1
ATOM 8639 O O . ILE C 1 282 ? 12.238 146.436 16.473 1.00 21.14 260 ILE C O 1
ATOM 8644 N N . ALA C 1 283 ? 13.326 144.621 15.720 1.00 21.64 261 ALA C N 1
ATOM 8645 C CA . ALA C 1 283 ? 14.513 144.842 16.552 1.00 21.59 261 ALA C CA 1
ATOM 8646 C C . ALA C 1 283 ? 15.136 146.209 16.291 1.00 21.66 261 ALA C C 1
ATOM 8647 O O . ALA C 1 283 ? 15.484 146.915 17.231 1.00 21.71 261 ALA C O 1
ATOM 8649 N N . ALA C 1 284 ? 15.277 146.581 15.017 1.00 21.93 262 ALA C N 1
ATOM 8650 C CA . ALA C 1 284 ? 15.889 147.878 14.674 1.00 21.49 262 ALA C CA 1
ATOM 8651 C C . ALA C 1 284 ? 15.047 149.073 15.155 1.00 21.49 262 ALA C C 1
ATOM 8652 O O . ALA C 1 284 ? 15.597 150.060 15.655 1.00 21.95 262 ALA C O 1
ATOM 8654 N N . ILE C 1 285 ? 13.724 148.984 15.011 1.00 20.61 263 ILE C N 1
ATOM 8655 C CA . ILE C 1 285 ? 12.826 150.028 15.529 1.00 20.64 263 ILE C CA 1
ATOM 8656 C C . ILE C 1 285 ? 12.923 150.193 17.068 1.00 20.93 263 ILE C C 1
ATOM 8657 O O . ILE C 1 285 ? 13.005 151.310 17.584 1.00 20.03 263 ILE C O 1
ATOM 8662 N N . THR C 1 286 ? 12.924 149.075 17.794 1.00 21.29 264 THR C N 1
ATOM 8663 C CA . THR C 1 286 ? 12.829 149.105 19.259 1.00 21.47 264 THR C CA 1
ATOM 8664 C C . THR C 1 286 ? 14.184 149.235 19.958 1.00 22.60 264 THR C C 1
ATOM 8665 O O . THR C 1 286 ? 14.258 149.669 21.114 1.00 23.02 264 THR C O 1
ATOM 8669 N N . GLY C 1 287 ? 15.248 148.821 19.275 1.00 22.89 265 GLY C N 1
ATOM 8670 C CA . GLY C 1 287 ? 16.569 148.731 19.896 1.00 23.44 265 GLY C CA 1
ATOM 8671 C C . GLY C 1 287 ? 16.666 147.573 20.882 1.00 23.52 265 GLY C C 1
ATOM 8672 O O . GLY C 1 287 ? 17.570 147.530 21.704 1.00 23.31 265 GLY C O 1
ATOM 8673 N N . ILE C 1 288 ? 15.720 146.641 20.803 1.00 23.87 266 ILE C N 1
ATOM 8674 C CA . ILE C 1 288 ? 15.707 145.443 21.649 1.00 23.41 266 ILE C CA 1
ATOM 8675 C C . ILE C 1 288 ? 15.905 144.218 20.755 1.00 23.41 266 ILE C C 1
ATOM 8676 O O . ILE C 1 288 ? 15.307 144.144 19.676 1.00 23.63 266 ILE C O 1
ATOM 8681 N N . GLY C 1 289 ? 16.739 143.273 21.199 1.00 22.94 267 GLY C N 1
ATOM 8682 C CA . GLY C 1 289 ? 17.047 142.050 20.443 1.00 22.60 267 GLY C CA 1
ATOM 8683 C C . GLY C 1 289 ? 15.905 141.062 20.212 1.00 22.13 267 GLY C C 1
ATOM 8684 O O . GLY C 1 289 ? 16.000 139.887 20.588 1.00 22.60 267 GLY C O 1
ATOM 8685 N N . PHE C 1 290 ? 14.832 141.515 19.569 1.00 21.42 268 PHE C N 1
ATOM 8686 C CA . PHE C 1 290 ? 13.737 140.619 19.202 1.00 21.25 268 PHE C CA 1
ATOM 8687 C C . PHE C 1 290 ? 14.182 139.619 18.153 1.00 21.74 268 PHE C C 1
ATOM 8688 O O . PHE C 1 290 ? 15.040 139.933 17.329 1.00 22.27 268 PHE C O 1
ATOM 8696 N N . THR C 1 291 ? 13.615 138.413 18.202 1.00 22.24 269 THR C N 1
ATOM 8697 C CA . THR C 1 291 ? 13.970 137.348 17.253 1.00 22.75 269 THR C CA 1
ATOM 8698 C C . THR C 1 291 ? 12.697 136.640 16.801 1.00 22.21 269 THR C C 1
ATOM 8699 O O . THR C 1 291 ? 11.653 136.797 17.419 1.00 22.30 269 THR C O 1
ATOM 8703 N N . SER C 1 292 ? 12.764 135.891 15.706 1.00 22.07 270 SER C N 1
ATOM 8704 C CA . SER C 1 292 ? 11.621 135.116 15.251 1.00 22.07 270 SER C CA 1
ATOM 8705 C C . SER C 1 292 ? 11.559 133.798 16.037 1.00 22.75 270 SER C C 1
ATOM 8706 O O . SER C 1 292 ? 12.584 133.134 16.216 1.00 23.03 270 SER C O 1
ATOM 8709 N N . ALA C 1 293 ? 10.368 133.435 16.511 1.00 22.81 271 ALA C N 1
ATOM 8710 C CA . ALA C 1 293 ? 10.203 132.244 17.351 1.00 23.39 271 ALA C CA 1
ATOM 8711 C C . ALA C 1 293 ? 10.600 130.997 16.554 1.00 23.46 271 ALA C C 1
ATOM 8712 O O . ALA C 1 293 ? 10.235 130.872 15.378 1.00 23.23 271 ALA C O 1
ATOM 8714 N N . PRO C 1 294 ? 11.363 130.085 17.178 1.00 22.99 272 PRO C N 1
ATOM 8715 C CA . PRO C 1 294 ? 11.818 128.931 16.394 1.00 22.95 272 PRO C CA 1
ATOM 8716 C C . PRO C 1 294 ? 10.657 128.041 15.960 1.00 22.58 272 PRO C C 1
ATOM 8717 O O . PRO C 1 294 ? 10.772 127.361 14.947 1.00 22.48 272 PRO C O 1
ATOM 8721 N N . ASN C 1 295 ? 9.552 128.067 16.716 1.00 21.64 273 ASN C N 1
ATOM 8722 C CA . ASN C 1 295 ? 8.372 127.260 16.406 1.00 20.80 273 ASN C CA 1
ATOM 8723 C C . ASN C 1 295 ? 7.078 128.084 16.461 1.00 20.44 273 ASN C C 1
ATOM 8724 O O . ASN C 1 295 ? 6.626 128.495 17.536 1.00 20.05 273 ASN C O 1
ATOM 8729 N N . LYS C 1 296 ? 6.475 128.307 15.296 1.00 19.71 274 LYS C N 1
ATOM 8730 C CA . LYS C 1 296 ? 5.291 129.188 15.188 1.00 19.26 274 LYS C CA 1
ATOM 8731 C C . LYS C 1 296 ? 4.011 128.578 15.745 1.00 18.65 274 LYS C C 1
ATOM 8732 O O . LYS C 1 296 ? 3.084 129.291 16.123 1.00 17.94 274 LYS C O 1
ATOM 8738 N N . PHE C 1 297 ? 3.949 127.256 15.778 1.00 18.23 275 PHE C N 1
ATOM 8739 C CA . PHE C 1 297 ? 2.776 126.573 16.318 1.00 18.83 275 PHE C CA 1
ATOM 8740 C C . PHE C 1 297 ? 2.721 126.785 17.831 1.00 18.90 275 PHE C C 1
ATOM 8741 O O . PHE C 1 297 ? 1.696 127.222 18.362 1.00 19.23 275 PHE C O 1
ATOM 8749 N N . GLU C 1 298 ? 3.854 126.567 18.492 1.00 18.55 276 GLU C N 1
ATOM 8750 C CA . GLU C 1 298 ? 4.025 126.907 19.915 1.00 18.71 276 GLU C CA 1
ATOM 8751 C C . GLU C 1 298 ? 3.729 128.391 20.206 1.00 18.48 276 GLU C C 1
ATOM 8752 O O . GLU C 1 298 ? 3.123 128.702 21.221 1.00 18.47 276 GLU C O 1
ATOM 8758 N N . ALA C 1 299 ? 4.166 129.290 19.318 1.00 18.37 277 ALA C N 1
ATOM 8759 C CA . ALA C 1 299 ? 4.014 130.753 19.522 1.00 18.34 277 ALA C CA 1
ATOM 8760 C C . ALA C 1 299 ? 2.575 131.251 19.348 1.00 18.22 277 ALA C C 1
ATOM 8761 O O . ALA C 1 299 ? 2.210 132.295 19.886 1.00 18.28 277 ALA C O 1
ATOM 8763 N N . LEU C 1 300 ? 1.765 130.502 18.600 1.00 18.42 278 LEU C N 1
ATOM 8764 C CA . LEU C 1 300 ? 0.355 130.862 18.380 1.00 18.65 278 LEU C CA 1
ATOM 8765 C C . LEU C 1 300 ? -0.602 130.194 19.354 1.00 18.37 278 LEU C C 1
ATOM 8766 O O . LEU C 1 300 ? -1.573 130.815 19.797 1.00 18.89 278 LEU C O 1
ATOM 8771 N N . ALA C 1 301 ? -0.336 128.923 19.657 1.00 17.95 279 ALA C N 1
ATOM 8772 C CA . ALA C 1 301 ? -1.242 128.071 20.423 1.00 17.74 279 ALA C CA 1
ATOM 8773 C C . ALA C 1 301 ? -1.103 128.253 21.928 1.00 17.87 279 ALA C C 1
ATOM 8774 O O . ALA C 1 301 ? -1.952 127.792 22.697 1.00 17.84 279 ALA C O 1
ATOM 8776 N N . ALA C 1 302 ? -0.011 128.889 22.343 1.00 18.14 280 ALA C N 1
ATOM 8777 C CA . ALA C 1 302 ? 0.314 129.072 23.751 1.00 18.50 280 ALA C CA 1
ATOM 8778 C C . ALA C 1 302 ? 1.152 130.325 23.951 1.00 19.17 280 ALA C C 1
ATOM 8779 O O . ALA C 1 302 ? 1.864 130.764 23.028 1.00 19.51 280 ALA C O 1
ATOM 8781 N N . HIS C 1 303 ? 1.081 130.898 25.155 1.00 18.94 281 HIS C N 1
ATOM 8782 C CA . HIS C 1 303 ? 1.959 132.005 25.508 1.00 17.99 281 HIS C CA 1
ATOM 8783 C C . HIS C 1 303 ? 2.653 131.704 26.835 1.00 18.26 281 HIS C C 1
ATOM 8784 O O . HIS C 1 303 ? 2.571 132.464 27.802 1.00 16.90 281 HIS C O 1
ATOM 8791 N N . ASP C 1 304 ? 3.346 130.565 26.842 1.00 18.08 282 ASP C N 1
ATOM 8792 C CA . ASP C 1 304 ? 4.014 130.055 28.014 1.00 18.63 282 ASP C CA 1
ATOM 8793 C C . ASP C 1 304 ? 5.149 130.990 28.442 1.00 18.81 282 ASP C C 1
ATOM 8794 O O . ASP C 1 304 ? 5.428 131.113 29.630 1.00 18.55 282 ASP C O 1
ATOM 8799 N N . SER C 1 305 ? 5.776 131.672 27.483 1.00 18.26 283 SER C N 1
ATOM 8800 C CA . SER C 1 305 ? 6.818 132.646 27.805 1.00 19.20 283 SER C CA 1
ATOM 8801 C C . SER C 1 305 ? 6.287 133.794 28.662 1.00 18.81 283 SER C C 1
ATOM 8802 O O . SER C 1 305 ? 6.988 134.290 29.549 1.00 18.32 283 SER C O 1
ATOM 8813 N N . VAL C 1 307 ? 3.622 133.468 30.691 1.00 16.30 285 VAL C N 1
ATOM 8814 C CA . VAL C 1 307 ? 3.342 132.836 31.984 1.00 15.46 285 VAL C CA 1
ATOM 8815 C C . VAL C 1 307 ? 4.595 132.760 32.853 1.00 16.10 285 VAL C C 1
ATOM 8816 O O . VAL C 1 307 ? 4.541 133.087 34.042 1.00 16.43 285 VAL C O 1
ATOM 8820 N N . PHE C 1 308 ? 5.724 132.375 32.252 1.00 16.00 286 PHE C N 1
ATOM 8821 C CA . PHE C 1 308 ? 7.002 132.295 32.960 1.00 16.23 286 PHE C CA 1
ATOM 8822 C C . PHE C 1 308 ? 7.553 133.674 33.325 1.00 16.30 286 PHE C C 1
ATOM 8823 O O . PHE C 1 308 ? 7.996 133.876 34.465 1.00 15.95 286 PHE C O 1
ATOM 8831 N N . SER C 1 309 ? 7.529 134.616 32.375 1.00 15.79 287 SER C N 1
ATOM 8832 C CA . SER C 1 309 ? 7.950 135.993 32.660 1.00 16.38 287 SER C CA 1
ATOM 8833 C C . SER C 1 309 ? 7.084 136.601 33.741 1.00 15.53 287 SER C C 1
ATOM 8834 O O . SER C 1 309 ? 7.598 137.261 34.633 1.00 15.87 287 SER C O 1
ATOM 8837 N N . HIS C 1 310 ? 5.773 136.388 33.663 1.00 15.33 288 HIS C N 1
ATOM 8838 C CA . HIS C 1 310 ? 4.908 136.902 34.719 1.00 14.81 288 HIS C CA 1
ATOM 8839 C C . HIS C 1 310 ? 5.168 136.233 36.079 1.00 14.98 288 HIS C C 1
ATOM 8840 O O . HIS C 1 310 ? 4.946 136.849 37.117 1.00 15.13 288 HIS C O 1
ATOM 8847 N N . GLY C 1 311 ? 5.686 134.998 36.074 1.00 14.75 289 GLY C N 1
ATOM 8848 C CA . GLY C 1 311 ? 6.164 134.351 37.317 1.00 14.27 289 GLY C CA 1
ATOM 8849 C C . GLY C 1 311 ? 7.330 135.077 37.999 1.00 14.29 289 GLY C C 1
ATOM 8850 O O . GLY C 1 311 ? 7.443 135.096 39.243 1.00 14.15 289 GLY C O 1
ATOM 8851 N N . ALA C 1 312 ? 8.196 135.682 37.198 1.00 13.76 290 ALA C N 1
ATOM 8852 C CA . ALA C 1 312 ? 9.285 136.498 37.738 1.00 14.09 290 ALA C CA 1
ATOM 8853 C C . ALA C 1 312 ? 8.754 137.802 38.365 1.00 14.13 290 ALA C C 1
ATOM 8854 O O . ALA C 1 312 ? 9.297 138.284 39.366 1.00 14.77 290 ALA C O 1
ATOM 8856 N N . ILE C 1 313 ? 7.708 138.357 37.760 1.00 13.49 291 ILE C N 1
ATOM 8857 C CA . ILE C 1 313 ? 7.049 139.562 38.239 1.00 13.88 291 ILE C CA 1
ATOM 8858 C C . ILE C 1 313 ? 6.194 139.227 39.482 1.00 14.33 291 ILE C C 1
ATOM 8859 O O . ILE C 1 313 ? 6.116 140.031 40.405 1.00 14.02 291 ILE C O 1
ATOM 8864 N N . ASN C 1 314 ? 5.543 138.063 39.458 1.00 13.45 292 ASN C N 1
ATOM 8865 C CA . ASN C 1 314 ? 4.853 137.497 40.606 1.00 14.45 292 ASN C CA 1
ATOM 8866 C C . ASN C 1 314 ? 5.812 137.327 41.800 1.00 15.01 292 ASN C C 1
ATOM 8867 O O . ASN C 1 314 ? 5.492 137.747 42.920 1.00 15.42 292 ASN C O 1
ATOM 8872 N N . ALA C 1 315 ? 6.978 136.725 41.560 1.00 14.43 293 ALA C N 1
ATOM 8873 C CA . ALA C 1 315 ? 7.999 136.587 42.610 1.00 14.89 293 ALA C CA 1
ATOM 8874 C C . ALA C 1 315 ? 8.521 137.942 43.098 1.00 14.70 293 ALA C C 1
ATOM 8875 O O . ALA C 1 315 ? 8.801 138.110 44.283 1.00 14.59 293 ALA C O 1
ATOM 8877 N N . THR C 1 316 ? 8.643 138.908 42.186 1.00 14.55 294 THR C N 1
ATOM 8878 C CA . THR C 1 316 ? 9.046 140.264 42.562 1.00 13.99 294 THR C CA 1
ATOM 8879 C C . THR C 1 316 ? 7.995 140.890 43.494 1.00 13.80 294 THR C C 1
ATOM 8880 O O . THR C 1 316 ? 8.352 141.505 44.494 1.00 13.65 294 THR C O 1
ATOM 8884 N N . ALA C 1 317 ? 6.709 140.726 43.164 1.00 13.36 295 ALA C N 1
ATOM 8885 C CA . ALA C 1 317 ? 5.638 141.248 44.004 1.00 13.36 295 ALA C CA 1
ATOM 8886 C C . ALA C 1 317 ? 5.665 140.661 45.424 1.00 13.24 295 ALA C C 1
ATOM 8887 O O . ALA C 1 317 ? 5.419 141.392 46.380 1.00 12.86 295 ALA C O 1
ATOM 8889 N N . ALA C 1 318 ? 5.976 139.369 45.562 1.00 12.71 296 ALA C N 1
ATOM 8890 C CA . ALA C 1 318 ? 6.079 138.741 46.908 1.00 13.21 296 ALA C CA 1
ATOM 8891 C C . ALA C 1 318 ? 7.232 139.344 47.735 1.00 13.15 296 ALA C C 1
ATOM 8892 O O . ALA C 1 318 ? 7.089 139.588 48.933 1.00 12.86 296 ALA C O 1
ATOM 8894 N N . ALA C 1 319 ? 8.363 139.574 47.074 1.00 13.42 297 ALA C N 1
ATOM 8895 C CA . ALA C 1 319 ? 9.531 140.217 47.670 1.00 14.04 297 ALA C CA 1
ATOM 8896 C C . ALA C 1 319 ? 9.225 141.655 48.102 1.00 14.77 297 ALA C C 1
ATOM 8897 O O . ALA C 1 319 ? 9.459 142.014 49.254 1.00 14.86 297 ALA C O 1
ATOM 8899 N N . LEU C 1 320 ? 8.687 142.467 47.188 1.00 14.39 298 LEU C N 1
ATOM 8900 C CA . LEU C 1 320 ? 8.306 143.850 47.525 1.00 14.70 298 LEU C CA 1
ATOM 8901 C C . LEU C 1 320 ? 7.236 143.919 48.608 1.00 14.56 298 LEU C C 1
ATOM 8902 O O . LEU C 1 320 ? 7.286 144.809 49.483 1.00 14.42 298 LEU C O 1
ATOM 8907 N N . PHE C 1 321 ? 6.274 142.993 48.566 1.00 14.24 299 PHE C N 1
ATOM 8908 C CA . PHE C 1 321 ? 5.237 142.948 49.607 1.00 14.52 299 PHE C CA 1
ATOM 8909 C C . PHE C 1 321 ? 5.867 142.846 50.995 1.00 15.02 299 PHE C C 1
ATOM 8910 O O . PHE C 1 321 ? 5.491 143.591 51.910 1.00 14.83 299 PHE C O 1
ATOM 8918 N N . LYS C 1 322 ? 6.799 141.895 51.137 1.00 15.38 300 LYS C N 1
ATOM 8919 C CA . LYS C 1 322 ? 7.449 141.588 52.416 1.00 15.62 300 LYS C CA 1
ATOM 8920 C C . LYS C 1 322 ? 8.254 142.790 52.922 1.00 15.02 300 LYS C C 1
ATOM 8921 O O . LYS C 1 322 ? 8.133 143.176 54.081 1.00 13.42 300 LYS C O 1
ATOM 8927 N N . ILE C 1 323 ? 9.066 143.367 52.040 1.00 15.29 301 ILE C N 1
ATOM 8928 C CA . ILE C 1 323 ? 9.837 144.561 52.354 1.00 15.42 301 ILE C CA 1
ATOM 8929 C C . ILE C 1 323 ? 8.935 145.703 52.828 1.00 15.96 301 ILE C C 1
ATOM 8930 O O . ILE C 1 323 ? 9.204 146.319 53.860 1.00 16.02 301 ILE C O 1
ATOM 8935 N N . ALA C 1 324 ? 7.851 145.942 52.097 1.00 15.97 302 ALA C N 1
ATOM 8936 C CA . ALA C 1 324 ? 6.940 147.023 52.414 1.00 16.27 302 ALA C CA 1
ATOM 8937 C C . ALA C 1 324 ? 6.190 146.780 53.723 1.00 16.48 302 ALA C C 1
ATOM 8938 O O . ALA C 1 324 ? 6.003 147.722 54.504 1.00 16.18 302 ALA C O 1
ATOM 8940 N N . ASN C 1 325 ? 5.759 145.535 53.941 1.00 16.19 303 ASN C N 1
ATOM 8941 C CA . ASN C 1 325 ? 5.126 145.111 55.194 1.00 16.72 303 ASN C CA 1
ATOM 8942 C C . ASN C 1 325 ? 6.046 145.211 56.415 1.00 16.46 303 ASN C C 1
ATOM 8943 O O . ASN C 1 325 ? 5.609 145.640 57.474 1.00 16.67 303 ASN C O 1
ATOM 8948 N N . ASP C 1 326 ? 7.305 144.816 56.268 1.00 16.40 304 ASP C N 1
ATOM 8949 C CA . ASP C 1 326 ? 8.300 144.969 57.322 1.00 17.02 304 ASP C CA 1
ATOM 8950 C C . ASP C 1 326 ? 8.502 146.438 57.698 1.00 16.79 304 ASP C C 1
ATOM 8951 O O . ASP C 1 326 ? 8.495 146.797 58.866 1.00 16.46 304 ASP C O 1
ATOM 8956 N N . ILE C 1 327 ? 8.696 147.275 56.694 1.00 16.73 305 ILE C N 1
ATOM 8957 C CA . ILE C 1 327 ? 8.895 148.706 56.913 1.00 17.51 305 ILE C CA 1
ATOM 8958 C C . ILE C 1 327 ? 7.696 149.336 57.607 1.00 17.31 305 ILE C C 1
ATOM 8959 O O . ILE C 1 327 ? 7.863 150.101 58.549 1.00 17.36 305 ILE C O 1
ATOM 8964 N N . ARG C 1 328 ? 6.498 148.987 57.145 1.00 17.78 306 ARG C N 1
ATOM 8965 C CA . ARG C 1 328 ? 5.253 149.356 57.792 1.00 18.52 306 ARG C CA 1
ATOM 8966 C C . ARG C 1 328 ? 5.313 149.101 59.312 1.00 18.82 306 ARG C C 1
ATOM 8967 O O . ARG C 1 328 ? 5.119 150.015 60.118 1.00 17.68 306 ARG C O 1
ATOM 8975 N N . PHE C 1 329 ? 5.604 147.859 59.692 1.00 19.00 307 PHE C N 1
ATOM 8976 C CA . PHE C 1 329 ? 5.659 147.496 61.102 1.00 20.18 307 PHE C CA 1
ATOM 8977 C C . PHE C 1 329 ? 6.818 148.119 61.874 1.00 20.23 307 PHE C C 1
ATOM 8978 O O . PHE C 1 329 ? 6.671 148.455 63.044 1.00 20.14 307 PHE C O 1
ATOM 8986 N N . LEU C 1 330 ? 7.967 148.267 61.226 1.00 20.24 308 LEU C N 1
ATOM 8987 C CA . LEU C 1 330 ? 9.135 148.832 61.890 1.00 20.50 308 LEU C CA 1
ATOM 8988 C C . LEU C 1 330 ? 8.920 150.321 62.180 1.00 20.54 308 LEU C C 1
ATOM 8989 O O . LEU C 1 330 ? 9.548 150.881 63.081 1.00 20.50 308 LEU C O 1
ATOM 8994 N N . GLY C 1 331 ? 8.030 150.943 61.410 1.00 20.15 309 GLY C N 1
ATOM 8995 C CA . GLY C 1 331 ? 7.681 152.349 61.581 1.00 20.46 309 GLY C CA 1
ATOM 8996 C C . GLY C 1 331 ? 6.481 152.560 62.492 1.00 20.57 309 GLY C C 1
ATOM 8997 O O . GLY C 1 331 ? 6.069 153.707 62.718 1.00 20.36 309 GLY C O 1
ATOM 8998 N N . SER C 1 332 ? 5.919 151.465 63.016 1.00 20.11 310 SER C N 1
ATOM 8999 C CA . SER C 1 332 ? 4.747 151.536 63.895 1.00 20.38 310 SER C CA 1
ATOM 9000 C C . SER C 1 332 ? 5.011 152.270 65.223 1.00 20.92 310 SER C C 1
ATOM 9001 O O . SER C 1 332 ? 6.128 152.279 65.733 1.00 20.79 310 SER C O 1
ATOM 9004 N N . GLY C 1 333 ? 3.965 152.902 65.751 1.00 21.43 311 GLY C N 1
ATOM 9005 C CA . GLY C 1 333 ? 4.077 153.691 66.966 1.00 22.58 311 GLY C CA 1
ATOM 9006 C C . GLY C 1 333 ? 3.181 154.909 66.899 1.00 23.31 311 GLY C C 1
ATOM 9007 O O . GLY C 1 333 ? 2.063 154.822 66.397 1.00 23.21 311 GLY C O 1
ATOM 9008 N N . PRO C 1 334 ? 3.665 156.062 67.387 1.00 24.41 312 PRO C N 1
ATOM 9009 C CA . PRO C 1 334 ? 5.016 156.303 67.896 1.00 25.13 312 PRO C CA 1
ATOM 9010 C C . PRO C 1 334 ? 5.380 155.610 69.222 1.00 25.64 312 PRO C C 1
ATOM 9011 O O . PRO C 1 334 ? 6.571 155.402 69.479 1.00 25.31 312 PRO C O 1
ATOM 9015 N N . ARG C 1 335 ? 4.392 155.230 70.034 1.00 25.88 313 ARG C N 1
ATOM 9016 C CA . ARG C 1 335 ? 4.699 154.721 71.380 1.00 26.79 313 ARG C CA 1
ATOM 9017 C C . ARG C 1 335 ? 4.260 153.297 71.718 1.00 26.86 313 ARG C C 1
ATOM 9018 O O . ARG C 1 335 ? 4.906 152.640 72.536 1.00 27.29 313 ARG C O 1
ATOM 9026 N N . SER C 1 336 ? 3.186 152.820 71.093 1.00 26.71 314 SER C N 1
ATOM 9027 C CA . SER C 1 336 ? 2.697 151.451 71.306 1.00 26.62 314 SER C CA 1
ATOM 9028 C C . SER C 1 336 ? 3.063 150.472 70.185 1.00 25.99 314 SER C C 1
ATOM 9029 O O . SER C 1 336 ? 2.427 149.429 70.035 1.00 26.34 314 SER C O 1
ATOM 9032 N N . GLY C 1 337 ? 4.062 150.814 69.383 1.00 25.49 315 GLY C N 1
ATOM 9033 C CA . GLY C 1 337 ? 4.468 149.973 68.255 1.00 24.21 315 GLY C CA 1
ATOM 9034 C C . GLY C 1 337 ? 5.878 149.454 68.448 1.00 23.87 315 GLY C C 1
ATOM 9035 O O . GLY C 1 337 ? 6.363 149.373 69.575 1.00 23.25 315 GLY C O 1
ATOM 9036 N N . LEU C 1 338 ? 6.540 149.087 67.351 1.00 23.10 316 LEU C N 1
ATOM 9037 C CA . LEU C 1 338 ? 7.910 148.600 67.429 1.00 22.89 316 LEU C CA 1
ATOM 9038 C C . LEU C 1 338 ? 8.896 149.754 67.515 1.00 23.35 316 LEU C C 1
ATOM 9039 O O . LEU C 1 338 ? 9.961 149.607 68.104 1.00 23.42 316 LEU C O 1
ATOM 9044 N N . GLY C 1 339 ? 8.550 150.885 66.900 1.00 23.67 317 GLY C N 1
ATOM 9045 C CA . GLY C 1 339 ? 9.289 152.144 67.098 1.00 24.15 317 GLY C CA 1
ATOM 9046 C C . GLY C 1 339 ? 10.729 152.196 66.631 1.00 24.61 317 GLY C C 1
ATOM 9047 O O . GLY C 1 339 ? 11.544 152.932 67.200 1.00 24.87 317 GLY C O 1
ATOM 9048 N N . GLU C 1 340 ? 11.065 151.448 65.582 1.00 24.75 318 GLU C N 1
ATOM 9049 C CA . GLU C 1 340 ? 12.447 151.459 65.082 1.00 24.91 318 GLU C CA 1
ATOM 9050 C C . GLU C 1 340 ? 12.684 152.492 63.978 1.00 24.39 318 GLU C C 1
ATOM 9051 O O . GLU C 1 340 ? 13.800 152.999 63.814 1.00 24.26 318 GLU C O 1
ATOM 9057 N N . LEU C 1 341 ? 11.631 152.813 63.232 1.00 23.95 319 LEU C N 1
ATOM 9058 C CA . LEU C 1 341 ? 11.762 153.666 62.065 1.00 23.73 319 LEU C CA 1
ATOM 9059 C C . LEU C 1 341 ? 10.865 154.890 62.088 1.00 23.68 319 LEU C C 1
ATOM 9060 O O . LEU C 1 341 ? 9.740 154.857 62.586 1.00 23.66 319 LEU C O 1
ATOM 9065 N N . SER C 1 342 ? 11.409 155.975 61.556 1.00 24.14 320 SER C N 1
ATOM 9066 C CA . SER C 1 342 ? 10.672 157.193 61.303 1.00 24.70 320 SER C CA 1
ATOM 9067 C C . SER C 1 342 ? 10.544 157.331 59.784 1.00 24.71 320 SER C C 1
ATOM 9068 O O . SER C 1 342 ? 11.543 157.545 59.073 1.00 24.91 320 SER C O 1
ATOM 9071 N N . LEU C 1 343 ? 9.325 157.148 59.290 1.00 24.30 321 LEU C N 1
ATOM 9072 C CA . LEU C 1 343 ? 9.028 157.227 57.860 1.00 24.83 321 LEU C CA 1
ATOM 9073 C C . LEU C 1 343 ? 8.565 158.636 57.528 1.00 24.85 321 LEU C C 1
ATOM 9074 O O . LEU C 1 343 ? 7.896 159.253 58.348 1.00 24.50 321 LEU C O 1
ATOM 9079 N N . PRO C 1 344 ? 8.907 159.146 56.324 1.00 25.53 322 PRO C N 1
ATOM 9080 C CA . PRO C 1 344 ? 8.510 160.518 55.977 1.00 26.24 322 PRO C CA 1
ATOM 9081 C C . PRO C 1 344 ? 6.996 160.722 56.026 1.00 27.39 322 PRO C C 1
ATOM 9082 O O . PRO C 1 344 ? 6.237 159.815 55.676 1.00 27.33 322 PRO C O 1
ATOM 9086 N N . GLU C 1 345 ? 6.571 161.899 56.474 1.00 28.81 323 GLU C N 1
ATOM 9087 C CA . GLU C 1 345 ? 5.158 162.245 56.491 1.00 30.84 323 GLU C CA 1
ATOM 9088 C C . GLU C 1 345 ? 4.799 163.009 55.217 1.00 31.59 323 GLU C C 1
ATOM 9089 O O . GLU C 1 345 ? 5.202 164.170 55.042 1.00 31.95 323 GLU C O 1
ATOM 9095 N N . ASN C 1 346 ? 4.042 162.345 54.343 1.00 32.42 324 ASN C N 1
ATOM 9096 C CA . ASN C 1 346 ? 3.706 162.868 53.020 1.00 33.73 324 ASN C CA 1
ATOM 9097 C C . ASN C 1 346 ? 2.375 163.607 52.945 1.00 34.67 324 ASN C C 1
ATOM 9098 O O . ASN C 1 346 ? 2.225 164.535 52.153 1.00 34.52 324 ASN C O 1
ATOM 9103 N N . GLU C 1 347 ? 1.401 163.181 53.741 1.00 36.11 325 GLU C N 1
ATOM 9104 C CA . GLU C 1 347 ? 0.120 163.888 53.793 1.00 37.89 325 GLU C CA 1
ATOM 9105 C C . GLU C 1 347 ? -0.155 164.428 55.201 1.00 38.67 325 GLU C C 1
ATOM 9106 O O . GLU C 1 347 ? 0.282 163.838 56.185 1.00 38.44 325 GLU C O 1
ATOM 9112 N N . PRO C 1 348 ? -0.881 165.559 55.288 1.00 39.72 326 PRO C N 1
ATOM 9113 C CA . PRO C 1 348 ? -0.908 166.389 56.500 1.00 40.65 326 PRO C CA 1
ATOM 9114 C C . PRO C 1 348 ? -1.420 165.676 57.743 1.00 41.39 326 PRO C C 1
ATOM 9115 O O . PRO C 1 348 ? -2.278 164.797 57.636 1.00 41.33 326 PRO C O 1
ATOM 9119 N N . GLY C 1 349 ? -0.859 166.056 58.895 1.00 42.47 327 GLY C N 1
ATOM 9120 C CA . GLY C 1 349 ? -1.312 165.612 60.221 1.00 43.52 327 GLY C CA 1
ATOM 9121 C C . GLY C 1 349 ? -2.151 166.696 60.892 1.00 44.36 327 GLY C C 1
ATOM 9122 O O . GLY C 1 349 ? -2.647 167.601 60.211 1.00 44.32 327 GLY C O 1
ATOM 9123 N N . SER C 1 350 ? -2.285 166.631 62.222 1.00 44.91 328 SER C N 1
ATOM 9124 C CA . SER C 1 350 ? -3.258 167.474 62.946 1.00 45.46 328 SER C CA 1
ATOM 9125 C C . SER C 1 350 ? -2.692 168.380 64.053 1.00 45.78 328 SER C C 1
ATOM 9126 O O . SER C 1 350 ? -1.478 168.555 64.201 1.00 45.84 328 SER C O 1
ATOM 9134 N N . PRO C 1 354 ? 0.041 164.170 67.204 1.00 48.33 332 PRO C N 1
ATOM 9135 C CA . PRO C 1 354 ? 1.466 164.414 66.963 1.00 47.44 332 PRO C CA 1
ATOM 9136 C C . PRO C 1 354 ? 2.276 163.122 66.997 1.00 46.31 332 PRO C C 1
ATOM 9137 O O . PRO C 1 354 ? 2.192 162.368 67.966 1.00 46.62 332 PRO C O 1
ATOM 9141 N N . GLY C 1 355 ? 3.051 162.876 65.946 1.00 44.76 333 GLY C N 1
ATOM 9142 C CA . GLY C 1 355 ? 3.868 161.680 65.864 1.00 42.41 333 GLY C CA 1
ATOM 9143 C C . GLY C 1 355 ? 3.191 160.566 65.091 1.00 40.28 333 GLY C C 1
ATOM 9144 O O . GLY C 1 355 ? 3.826 159.577 64.723 1.00 40.36 333 GLY C O 1
ATOM 9145 N N . LYS C 1 356 ? 1.895 160.727 64.844 1.00 38.02 334 LYS C N 1
ATOM 9146 C CA . LYS C 1 356 ? 1.125 159.730 64.110 1.00 35.82 334 LYS C CA 1
ATOM 9147 C C . LYS C 1 356 ? 1.311 159.887 62.604 1.00 34.20 334 LYS C C 1
ATOM 9148 O O . LYS C 1 356 ? 0.686 160.743 61.978 1.00 34.24 334 LYS C O 1
ATOM 9154 N N . VAL C 1 357 ? 2.174 159.055 62.030 1.00 31.48 335 VAL C N 1
ATOM 9155 C CA . VAL C 1 357 ? 2.443 159.099 60.597 1.00 29.31 335 VAL C CA 1
ATOM 9156 C C . VAL C 1 357 ? 2.089 157.775 59.930 1.00 27.61 335 VAL C C 1
ATOM 9157 O O . VAL C 1 357 ? 2.813 156.788 60.065 1.00 27.66 335 VAL C O 1
ATOM 9161 N N . ASN C 1 358 ? 0.972 157.760 59.210 1.00 25.30 336 ASN C N 1
ATOM 9162 C CA . ASN C 1 358 ? 0.519 156.555 58.522 1.00 23.35 336 ASN C CA 1
ATOM 9163 C C . ASN C 1 358 ? 1.483 156.185 57.396 1.00 21.94 336 ASN C C 1
ATOM 9164 O O . ASN C 1 358 ? 1.898 157.054 56.640 1.00 21.13 336 ASN C O 1
ATOM 9169 N N . PRO C 1 359 ? 1.874 154.895 57.325 1.00 20.86 337 PRO C N 1
ATOM 9170 C CA . PRO C 1 359 ? 2.781 154.350 56.307 1.00 19.64 337 PRO C CA 1
ATOM 9171 C C . PRO C 1 359 ? 2.049 154.142 54.977 1.00 19.08 337 PRO C C 1
ATOM 9172 O O . PRO C 1 359 ? 1.835 153.005 54.538 1.00 18.04 337 PRO C O 1
ATOM 9176 N N . THR C 1 360 ? 1.636 155.246 54.360 1.00 18.27 338 THR C N 1
ATOM 9177 C CA . THR C 1 360 ? 0.715 155.172 53.235 1.00 17.99 338 THR C CA 1
ATOM 9178 C C . THR C 1 360 ? 1.370 154.676 51.930 1.00 17.48 338 THR C C 1
ATOM 9179 O O . THR C 1 360 ? 0.707 154.035 51.110 1.00 17.15 338 THR C O 1
ATOM 9183 N N . GLN C 1 361 ? 2.664 154.942 51.764 1.00 17.13 339 GLN C N 1
ATOM 9184 C CA . GLN C 1 361 ? 3.419 154.390 50.636 1.00 17.05 339 GLN C CA 1
ATOM 9185 C C . GLN C 1 361 ? 3.564 152.854 50.758 1.00 16.67 339 GLN C C 1
ATOM 9186 O O . GLN C 1 361 ? 3.452 152.142 49.757 1.00 15.62 339 GLN C O 1
ATOM 9192 N N . CYS C 1 362 ? 3.785 152.348 51.979 1.00 15.94 340 CYS C N 1
ATOM 9193 C CA . CYS C 1 362 ? 3.723 150.887 52.221 1.00 16.30 340 CYS C CA 1
ATOM 9194 C C . CYS C 1 362 ? 2.362 150.311 51.829 1.00 15.57 340 CYS C C 1
ATOM 9195 O O . CYS C 1 362 ? 2.268 149.209 51.283 1.00 15.77 340 CYS C O 1
ATOM 9198 N N . GLU C 1 363 ? 1.312 151.072 52.103 1.00 14.78 341 GLU C N 1
ATOM 9199 C CA . GLU C 1 363 ? -0.049 150.635 51.803 1.00 14.46 341 GLU C CA 1
ATOM 9200 C C . GLU C 1 363 ? -0.316 150.574 50.302 1.00 14.22 341 GLU C C 1
ATOM 9201 O O . GLU C 1 363 ? -0.899 149.605 49.813 1.00 13.53 341 GLU C O 1
ATOM 9207 N N . ALA C 1 364 ? 0.102 151.612 49.575 1.00 13.87 342 ALA C N 1
ATOM 9208 C CA . ALA C 1 364 ? -0.075 151.619 48.130 1.00 13.62 342 ALA C CA 1
ATOM 9209 C C . ALA C 1 364 ? 0.674 150.433 47.506 1.00 13.13 342 ALA C C 1
ATOM 9210 O O . ALA C 1 364 ? 0.090 149.694 46.713 1.00 12.92 342 ALA C O 1
ATOM 9212 N N . LEU C 1 365 ? 1.928 150.222 47.916 1.00 13.39 343 LEU C N 1
ATOM 9213 C CA . LEU C 1 365 ? 2.747 149.131 47.372 1.00 13.65 343 LEU C CA 1
ATOM 9214 C C . LEU C 1 365 ? 2.210 147.734 47.721 1.00 13.81 343 LEU C C 1
ATOM 9215 O O . LEU C 1 365 ? 2.145 146.855 46.847 1.00 13.42 343 LEU C O 1
ATOM 9220 N N . THR C 1 366 ? 1.854 147.498 48.987 1.00 13.81 344 THR C N 1
ATOM 9221 C CA . THR C 1 366 ? 1.348 146.155 49.337 1.00 13.17 344 THR C CA 1
ATOM 9222 C C . THR C 1 366 ? 0.027 145.856 48.604 1.00 13.04 344 THR C C 1
ATOM 9223 O O . THR C 1 366 ? -0.199 144.718 48.191 1.00 12.56 344 THR C O 1
ATOM 9227 N N . GLN C 1 367 ? -0.831 146.867 48.430 1.00 12.29 345 GLN C N 1
ATOM 9228 C CA . GLN C 1 367 ? -2.037 146.705 47.609 1.00 12.48 345 GLN C CA 1
ATOM 9229 C C . GLN C 1 367 ? -1.712 146.321 46.156 1.00 12.58 345 GLN C C 1
ATOM 9230 O O . GLN C 1 367 ? -2.355 145.429 45.586 1.00 12.45 345 GLN C O 1
ATOM 9236 N N . VAL C 1 368 ? -0.720 146.996 45.571 1.00 11.84 346 VAL C N 1
ATOM 9237 C CA . VAL C 1 368 ? -0.262 146.683 44.209 1.00 12.58 346 VAL C CA 1
ATOM 9238 C C . VAL C 1 368 ? 0.219 145.225 44.094 1.00 12.73 346 VAL C C 1
ATOM 9239 O O . VAL C 1 368 ? -0.122 144.536 43.143 1.00 13.58 346 VAL C O 1
ATOM 9243 N N . CYS C 1 369 ? 0.998 144.767 45.071 1.00 13.00 347 CYS C N 1
ATOM 9244 C CA . CYS C 1 369 ? 1.581 143.428 45.054 1.00 12.93 347 CYS C CA 1
ATOM 9245 C C . CYS C 1 369 ? 0.502 142.351 45.065 1.00 12.47 347 CYS C C 1
ATOM 9246 O O . CYS C 1 369 ? 0.604 141.364 44.339 1.00 12.14 347 CYS C O 1
ATOM 9249 N N . VAL C 1 370 ? -0.536 142.554 45.875 1.00 12.03 348 VAL C N 1
ATOM 9250 C CA . VAL C 1 370 ? -1.682 141.635 45.926 1.00 12.17 348 VAL C CA 1
ATOM 9251 C C . VAL C 1 370 ? -2.469 141.614 44.599 1.00 12.52 348 VAL C C 1
ATOM 9252 O O . VAL C 1 370 ? -2.885 140.543 44.120 1.00 12.16 348 VAL C O 1
ATOM 9256 N N . GLN C 1 371 ? -2.629 142.788 43.983 1.00 12.13 349 GLN C N 1
ATOM 9257 C CA . GLN C 1 371 ? -3.215 142.876 42.637 1.00 12.26 349 GLN C CA 1
ATOM 9258 C C . GLN C 1 371 ? -2.441 141.970 41.685 1.00 11.82 349 GLN C C 1
ATOM 9259 O O . GLN C 1 371 ? -3.044 141.219 40.910 1.00 13.02 349 GLN C O 1
ATOM 9265 N N . VAL C 1 372 ? -1.110 142.037 41.752 1.00 11.24 350 VAL C N 1
ATOM 9266 C CA . VAL C 1 372 ? -0.262 141.215 40.896 1.00 10.96 350 VAL C CA 1
ATOM 9267 C C . VAL C 1 372 ? -0.480 139.719 41.150 1.00 11.19 350 VAL C C 1
ATOM 9268 O O . VAL C 1 372 ? -0.498 138.931 40.206 1.00 11.55 350 VAL C O 1
ATOM 9272 N N . PHE C 1 373 ? -0.628 139.322 42.411 1.00 11.05 351 PHE C N 1
ATOM 9273 C CA . PHE C 1 373 ? -0.886 137.908 42.701 1.00 11.71 351 PHE C CA 1
ATOM 9274 C C . PHE C 1 373 ? -2.159 137.447 42.008 1.00 11.57 351 PHE C C 1
ATOM 9275 O O . PHE C 1 373 ? -2.193 136.336 41.471 1.00 11.52 351 PHE C O 1
ATOM 9283 N N . GLY C 1 374 ? -3.183 138.313 41.989 1.00 11.84 352 GLY C N 1
ATOM 9284 C CA . GLY C 1 374 ? -4.455 137.996 41.331 1.00 11.93 352 GLY C CA 1
ATOM 9285 C C . GLY C 1 374 ? -4.314 137.926 39.821 1.00 13.08 352 GLY C C 1
ATOM 9286 O O . GLY C 1 374 ? -4.844 137.002 39.190 1.00 13.47 352 GLY C O 1
ATOM 9287 N N . ASN C 1 375 ? -3.590 138.903 39.252 1.00 12.69 353 ASN C N 1
ATOM 9288 C CA . ASN C 1 375 ? -3.277 138.958 37.828 1.00 12.54 353 ASN C CA 1
ATOM 9289 C C . ASN C 1 375 ? -2.535 137.716 37.391 1.00 12.33 353 ASN C C 1
ATOM 9290 O O . ASN C 1 375 ? -2.764 137.227 36.304 1.00 11.16 353 ASN C O 1
ATOM 9295 N N . HIS C 1 376 ? -1.626 137.227 38.232 1.00 12.82 354 HIS C N 1
ATOM 9296 C CA . HIS C 1 376 ? -0.868 136.029 37.892 1.00 13.13 354 HIS C CA 1
ATOM 9297 C C . HIS C 1 376 ? -1.761 134.781 37.776 1.00 13.31 354 HIS C C 1
ATOM 9298 O O . HIS C 1 376 ? -1.533 133.919 36.920 1.00 13.99 354 HIS C O 1
ATOM 9305 N N . ALA C 1 377 ? -2.762 134.678 38.640 1.00 13.33 355 ALA C N 1
ATOM 9306 C CA . ALA C 1 377 ? -3.700 133.560 38.593 1.00 13.38 355 ALA C CA 1
ATOM 9307 C C . ALA C 1 377 ? -4.523 133.595 37.289 1.00 13.57 355 ALA C C 1
ATOM 9308 O O . ALA C 1 377 ? -4.623 132.581 36.573 1.00 12.36 355 ALA C O 1
ATOM 9310 N N . ALA C 1 378 ? -5.081 134.768 36.960 1.00 13.65 356 ALA C N 1
ATOM 9311 C CA . ALA C 1 378 ? -5.793 134.931 35.690 1.00 14.24 356 ALA C CA 1
ATOM 9312 C C . ALA C 1 378 ? -4.894 134.630 34.464 1.00 14.72 356 ALA C C 1
ATOM 9313 O O . ALA C 1 378 ? -5.294 133.919 33.535 1.00 14.12 356 ALA C O 1
ATOM 9315 N N . LEU C 1 379 ? -3.688 135.185 34.475 1.00 14.87 357 LEU C N 1
ATOM 9316 C CA . LEU C 1 379 ? -2.775 135.023 33.368 1.00 15.38 357 LEU C CA 1
ATOM 9317 C C . LEU C 1 379 ? -2.427 133.549 33.143 1.00 14.89 357 LEU C C 1
ATOM 9318 O O . LEU C 1 379 ? -2.435 133.074 32.005 1.00 14.36 357 LEU C O 1
ATOM 9323 N N . THR C 1 380 ? -2.137 132.837 34.238 1.00 14.56 358 THR C N 1
ATOM 9324 C CA . THR C 1 380 ? -1.846 131.402 34.211 1.00 14.12 358 THR C CA 1
ATOM 9325 C C . THR C 1 380 ? -3.012 130.563 33.680 1.00 14.89 358 THR C C 1
ATOM 9326 O O . THR C 1 380 ? -2.812 129.687 32.809 1.00 14.60 358 THR C O 1
ATOM 9330 N N . PHE C 1 381 ? -4.215 130.815 34.203 1.00 14.91 359 PHE C N 1
ATOM 9331 C CA . PHE C 1 381 ? -5.401 130.114 33.760 1.00 15.33 359 PHE C CA 1
ATOM 9332 C C . PHE C 1 381 ? -5.601 130.336 32.255 1.00 15.10 359 PHE C C 1
ATOM 9333 O O . PHE C 1 381 ? -5.834 129.371 31.508 1.00 14.73 359 PHE C O 1
ATOM 9341 N N . ALA C 1 382 ? -5.503 131.592 31.817 1.00 14.69 360 ALA C N 1
ATOM 9342 C CA . ALA C 1 382 ? -5.665 131.945 30.384 1.00 14.97 360 ALA C CA 1
ATOM 9343 C C . ALA C 1 382 ? -4.660 131.215 29.503 1.00 14.93 360 ALA C C 1
ATOM 9344 O O . ALA C 1 382 ? -4.991 130.752 28.386 1.00 14.78 360 ALA C O 1
ATOM 9346 N N . GLY C 1 383 ? -3.431 131.134 30.005 1.00 14.11 361 GLY C N 1
ATOM 9347 C CA . GLY C 1 383 ? -2.357 130.439 29.315 1.00 13.92 361 GLY C CA 1
ATOM 9348 C C . GLY C 1 383 ? -2.626 128.954 29.103 1.00 14.21 361 GLY C C 1
ATOM 9349 O O . GLY C 1 383 ? -2.180 128.382 28.109 1.00 14.60 361 GLY C O 1
ATOM 9350 N N . SER C 1 384 ? -3.371 128.333 30.021 1.00 14.14 362 SER C N 1
ATOM 9351 C CA . SER C 1 384 ? -3.720 126.906 29.902 1.00 14.09 362 SER C CA 1
ATOM 9352 C C . SER C 1 384 ? -4.848 126.640 28.909 1.00 14.17 362 SER C C 1
ATOM 9353 O O . SER C 1 384 ? -5.105 125.488 28.569 1.00 14.06 362 SER C O 1
ATOM 9356 N N . GLN C 1 385 ? -5.513 127.700 28.449 1.00 14.32 363 GLN C N 1
ATOM 9357 C CA . GLN C 1 385 ? -6.793 127.570 27.772 1.00 14.67 363 GLN C CA 1
ATOM 9358 C C . GLN C 1 385 ? -6.745 127.659 26.256 1.00 15.04 363 GLN C C 1
ATOM 9359 O O . GLN C 1 385 ? -7.767 127.834 25.627 1.00 14.79 363 GLN C O 1
ATOM 9365 N N . GLY C 1 386 ? -5.559 127.528 25.675 1.00 15.59 364 GLY C N 1
ATOM 9366 C CA . GLY C 1 386 ? -5.425 127.426 24.219 1.00 16.78 364 GLY C CA 1
ATOM 9367 C C . GLY C 1 386 ? -6.150 126.230 23.636 1.00 16.96 364 GLY C C 1
ATOM 9368 O O . GLY C 1 386 ? -6.286 125.209 24.302 1.00 17.54 364 GLY C O 1
ATOM 9369 N N . HIS C 1 387 ? -6.677 126.385 22.421 1.00 17.48 365 HIS C N 1
ATOM 9370 C CA . HIS C 1 387 ? -7.372 125.299 21.721 1.00 17.79 365 HIS C CA 1
ATOM 9371 C C . HIS C 1 387 ? -6.775 125.139 20.349 1.00 17.07 365 HIS C C 1
ATOM 9372 O O . HIS C 1 387 ? -6.840 126.049 19.519 1.00 17.06 365 HIS C O 1
ATOM 9379 N N . PHE C 1 388 ? -6.208 123.966 20.134 1.00 16.85 366 PHE C N 1
ATOM 9380 C CA . PHE C 1 388 ? -5.602 123.581 18.878 1.00 16.77 366 PHE C CA 1
ATOM 9381 C C . PHE C 1 388 ? -4.578 124.587 18.399 1.00 16.47 366 PHE C C 1
ATOM 9382 O O . PHE C 1 388 ? -3.561 124.774 19.056 1.00 17.44 366 PHE C O 1
ATOM 9390 N N . GLU C 1 389 ? -4.834 125.252 17.280 1.00 16.10 367 GLU C N 1
ATOM 9391 C CA . GLU C 1 389 ? -3.823 126.113 16.670 1.00 15.59 367 GLU C CA 1
ATOM 9392 C C . GLU C 1 389 ? -3.708 127.514 17.295 1.00 15.72 367 GLU C C 1
ATOM 9393 O O . GLU C 1 389 ? -2.777 128.242 16.978 1.00 15.50 367 GLU C O 1
ATOM 9399 N N . LEU C 1 390 ? -4.630 127.889 18.180 1.00 14.70 368 LEU C N 1
ATOM 9400 C CA . LEU C 1 390 ? -4.671 129.268 18.650 1.00 15.09 368 LEU C CA 1
ATOM 9401 C C . LEU C 1 390 ? -5.175 129.440 20.084 1.00 14.87 368 LEU C C 1
ATOM 9402 O O . LEU C 1 390 ? -6.240 128.940 20.450 1.00 15.05 368 LEU C O 1
ATOM 9407 N N . ASN C 1 391 ? -4.395 130.152 20.886 1.00 14.61 369 ASN C N 1
ATOM 9408 C CA . ASN C 1 391 ? -4.882 130.636 22.159 1.00 14.34 369 ASN C CA 1
ATOM 9409 C C . ASN C 1 391 ? -5.703 131.907 21.934 1.00 14.41 369 ASN C C 1
ATOM 9410 O O . ASN C 1 391 ? -5.203 132.870 21.352 1.00 13.98 369 ASN C O 1
ATOM 9415 N N . VAL C 1 392 ? -6.963 131.905 22.374 1.00 14.44 370 VAL C N 1
ATOM 9416 C CA . VAL C 1 392 ? -7.828 133.081 22.206 1.00 14.66 370 VAL C CA 1
ATOM 9417 C C . VAL C 1 392 ? -8.150 133.767 23.541 1.00 14.54 370 VAL C C 1
ATOM 9418 O O . VAL C 1 392 ? -9.307 134.087 23.857 1.00 15.58 370 VAL C O 1
ATOM 9422 N N . TYR C 1 393 ? -7.102 133.979 24.317 1.00 13.85 371 TYR C N 1
ATOM 9423 C CA . TYR C 1 393 ? -7.183 134.729 25.551 1.00 14.01 371 TYR C CA 1
ATOM 9424 C C . TYR C 1 393 ? -6.142 135.843 25.506 1.00 13.91 371 TYR C C 1
ATOM 9425 O O . TYR C 1 393 ? -5.656 136.265 26.549 1.00 13.44 371 TYR C O 1
ATOM 9434 N N . ASN C 1 394 ? -5.806 136.326 24.297 1.00 13.90 372 ASN C N 1
ATOM 9435 C CA . ASN C 1 394 ? -4.650 137.248 24.143 1.00 14.25 372 ASN C CA 1
ATOM 9436 C C . ASN C 1 394 ? -4.853 138.592 24.857 1.00 13.33 372 ASN C C 1
ATOM 9437 O O . ASN C 1 394 ? -4.005 138.975 25.651 1.00 12.52 372 ASN C O 1
ATOM 9442 N N . PRO C 1 395 ? -5.975 139.306 24.578 1.00 13.17 373 PRO C N 1
ATOM 9443 C CA . PRO C 1 395 ? -6.162 140.631 25.204 1.00 12.61 373 PRO C CA 1
ATOM 9444 C C . PRO C 1 395 ? -6.164 140.566 26.747 1.00 12.27 373 PRO C C 1
ATOM 9445 O O . PRO C 1 395 ? -5.601 141.450 27.400 1.00 11.69 373 PRO C O 1
ATOM 9449 N N . LEU C 1 396 ? -6.771 139.521 27.305 1.00 11.63 374 LEU C N 1
ATOM 9450 C CA . LEU C 1 396 ? -6.776 139.306 28.749 1.00 11.99 374 LEU C CA 1
ATOM 9451 C C . LEU C 1 396 ? -5.338 139.177 29.278 1.00 11.30 374 LEU C C 1
ATOM 9452 O O . LEU C 1 396 ? -4.963 139.806 30.277 1.00 10.40 374 LEU C O 1
ATOM 9465 N N . ALA C 1 398 ? -2.399 140.095 27.828 1.00 11.49 376 ALA C N 1
ATOM 9466 C CA . ALA C 1 398 ? -1.691 141.368 27.629 1.00 11.96 376 ALA C CA 1
ATOM 9467 C C . ALA C 1 398 ? -2.122 142.399 28.679 1.00 12.08 376 ALA C C 1
ATOM 9468 O O . ALA C 1 398 ? -1.302 143.090 29.229 1.00 12.27 376 ALA C O 1
ATOM 9470 N N . TYR C 1 399 ? -3.414 142.488 28.957 1.00 12.23 377 TYR C N 1
ATOM 9471 C CA . TYR C 1 399 ? -3.904 143.482 29.910 1.00 13.22 377 TYR C CA 1
ATOM 9472 C C . TYR C 1 399 ? -3.404 143.209 31.330 1.00 12.82 377 TYR C C 1
ATOM 9473 O O . TYR C 1 399 ? -2.903 144.118 32.005 1.00 12.79 377 TYR C O 1
ATOM 9482 N N . ASN C 1 400 ? -3.507 141.960 31.771 1.00 12.61 378 ASN C N 1
ATOM 9483 C CA . ASN C 1 400 ? -2.975 141.579 33.087 1.00 13.34 378 ASN C CA 1
ATOM 9484 C C . ASN C 1 400 ? -1.471 141.784 33.251 1.00 13.00 378 ASN C C 1
ATOM 9485 O O . ASN C 1 400 ? -1.046 142.319 34.255 1.00 13.63 378 ASN C O 1
ATOM 9490 N N . PHE C 1 401 ? -0.682 141.375 32.254 1.00 12.54 379 PHE C N 1
ATOM 9491 C CA . PHE C 1 401 ? 0.776 141.508 32.279 1.00 11.66 379 PHE C CA 1
ATOM 9492 C C . PHE C 1 401 ? 1.177 142.986 32.331 1.00 12.37 379 PHE C C 1
ATOM 9493 O O . PHE C 1 401 ? 1.976 143.392 33.170 1.00 12.12 379 PHE C O 1
ATOM 9501 N N . LEU C 1 402 ? 0.608 143.785 31.430 1.00 12.33 380 LEU C N 1
ATOM 9502 C CA . LEU C 1 402 ? 0.920 145.220 31.358 1.00 12.23 380 LEU C CA 1
ATOM 9503 C C . LEU C 1 402 ? 0.458 145.997 32.599 1.00 12.19 380 LEU C C 1
ATOM 9504 O O . LEU C 1 402 ? 1.152 146.899 33.066 1.00 11.90 380 LEU C O 1
ATOM 9509 N N . GLN C 1 403 ? -0.705 145.650 33.134 1.00 12.15 381 GLN C N 1
ATOM 9510 C CA . GLN C 1 403 ? -1.126 146.225 34.412 1.00 12.20 381 GLN C CA 1
ATOM 9511 C C . GLN C 1 403 ? -0.117 145.903 35.526 1.00 12.32 381 GLN C C 1
ATOM 9512 O O . GLN C 1 403 ? 0.326 146.807 36.235 1.00 11.85 381 GLN C O 1
ATOM 9518 N N . SER C 1 404 ? 0.252 144.629 35.678 1.00 11.78 382 SER C N 1
ATOM 9519 C CA . SER C 1 404 ? 1.231 144.255 36.708 1.00 12.36 382 SER C CA 1
ATOM 9520 C C . SER C 1 404 ? 2.480 145.082 36.571 1.00 12.55 382 SER C C 1
ATOM 9521 O O . SER C 1 404 ? 2.981 145.620 37.566 1.00 12.43 382 SER C O 1
ATOM 9524 N N . VAL C 1 405 ? 2.983 145.181 35.333 1.00 12.60 383 VAL C N 1
ATOM 9525 C CA . VAL C 1 405 ? 4.223 145.903 35.085 1.00 13.27 383 VAL C CA 1
ATOM 9526 C C . VAL C 1 405 ? 4.070 147.393 35.429 1.00 13.75 383 VAL C C 1
ATOM 9527 O O . VAL C 1 405 ? 4.931 147.981 36.093 1.00 14.07 383 VAL C O 1
ATOM 9531 N N . GLN C 1 406 ? 2.976 147.996 34.985 1.00 14.13 384 GLN C N 1
ATOM 9532 C CA . GLN C 1 406 ? 2.729 149.419 35.253 1.00 14.51 384 GLN C CA 1
ATOM 9533 C C . GLN C 1 406 ? 2.640 149.667 36.758 1.00 14.42 384 GLN C C 1
ATOM 9534 O O . GLN C 1 406 ? 3.304 150.540 37.290 1.00 14.00 384 GLN C O 1
ATOM 9540 N N . LEU C 1 407 ? 1.800 148.888 37.431 1.00 14.17 385 LEU C N 1
ATOM 9541 C CA . LEU C 1 407 ? 1.596 149.040 38.865 1.00 14.41 385 LEU C CA 1
ATOM 9542 C C . LEU C 1 407 ? 2.881 148.904 39.689 1.00 14.29 385 LEU C C 1
ATOM 9543 O O . LEU C 1 407 ? 3.173 149.745 40.523 1.00 13.66 385 LEU C O 1
ATOM 9548 N N . LEU C 1 408 ? 3.659 147.858 39.429 1.00 15.21 386 LEU C N 1
ATOM 9549 C CA . LEU C 1 408 ? 4.889 147.600 40.175 1.00 15.87 386 LEU C CA 1
ATOM 9550 C C . LEU C 1 408 ? 5.998 148.598 39.876 1.00 16.38 386 LEU C C 1
ATOM 9551 O O . LEU C 1 408 ? 6.749 148.964 40.777 1.00 16.44 386 LEU C O 1
ATOM 9556 N N . ALA C 1 409 ? 6.109 149.029 38.621 1.00 15.85 387 ALA C N 1
ATOM 9557 C CA . ALA C 1 409 ? 7.083 150.057 38.281 1.00 15.89 387 ALA C CA 1
ATOM 9558 C C . ALA C 1 409 ? 6.720 151.365 38.987 1.00 15.72 387 ALA C C 1
ATOM 9559 O O . ALA C 1 409 ? 7.564 151.949 39.661 1.00 15.85 387 ALA C O 1
ATOM 9561 N N . ASP C 1 410 ? 5.470 151.808 38.828 1.00 15.23 388 ASP C N 1
ATOM 9562 C CA . ASP C 1 410 ? 4.988 153.035 39.463 1.00 15.54 388 ASP C CA 1
ATOM 9563 C C . ASP C 1 410 ? 5.130 153.016 40.985 1.00 15.30 388 ASP C C 1
ATOM 9564 O O . ASP C 1 410 ? 5.629 153.971 41.567 1.00 14.47 388 ASP C O 1
ATOM 9569 N N . ALA C 1 411 ? 4.680 151.936 41.622 1.00 15.19 389 ALA C N 1
ATOM 9570 C CA . ALA C 1 411 ? 4.687 151.852 43.084 1.00 15.33 389 ALA C CA 1
ATOM 9571 C C . ALA C 1 411 ? 6.105 151.714 43.629 1.00 15.94 389 ALA C C 1
ATOM 9572 O O . ALA C 1 411 ? 6.419 152.230 44.695 1.00 16.06 389 ALA C O 1
ATOM 9574 N N . ALA C 1 412 ? 6.963 151.033 42.887 1.00 16.26 390 ALA C N 1
ATOM 9575 C CA . ALA C 1 412 ? 8.364 150.938 43.269 1.00 16.84 390 ALA C CA 1
ATOM 9576 C C . ALA C 1 412 ? 9.031 152.330 43.285 1.00 16.91 390 ALA C C 1
ATOM 9577 O O . ALA C 1 412 ? 9.745 152.671 44.234 1.00 17.69 390 ALA C O 1
ATOM 9579 N N . ILE C 1 413 ? 8.779 153.128 42.255 1.00 16.66 391 ILE C N 1
ATOM 9580 C CA . ILE C 1 413 ? 9.297 154.496 42.187 1.00 16.90 391 ILE C CA 1
ATOM 9581 C C . ILE C 1 413 ? 8.724 155.343 43.317 1.00 16.37 391 ILE C C 1
ATOM 9582 O O . ILE C 1 413 ? 9.456 156.032 44.019 1.00 16.07 391 ILE C O 1
ATOM 9587 N N . SER C 1 414 ? 7.410 155.291 43.485 1.00 15.72 392 SER C N 1
ATOM 9588 C CA . SER C 1 414 ? 6.745 156.068 44.526 1.00 15.92 392 SER C CA 1
ATOM 9589 C C . SER C 1 414 ? 7.202 155.675 45.939 1.00 15.73 392 SER C C 1
ATOM 9590 O O . SER C 1 414 ? 7.508 156.546 46.750 1.00 15.08 392 SER C O 1
ATOM 9593 N N . PHE C 1 415 ? 7.272 154.369 46.214 1.00 15.23 393 PHE C N 1
ATOM 9594 C CA . PHE C 1 415 ? 7.770 153.868 47.493 1.00 16.09 393 PHE C CA 1
ATOM 9595 C C . PHE C 1 415 ? 9.231 154.308 47.736 1.00 16.85 393 PHE C C 1
ATOM 9596 O O . PHE C 1 415 ? 9.599 154.705 48.853 1.00 17.41 393 PHE C O 1
ATOM 9604 N N . THR C 1 416 ? 10.059 154.262 46.694 1.00 17.13 394 THR C N 1
ATOM 9605 C CA . THR C 1 416 ? 11.455 154.703 46.816 1.00 17.76 394 THR C CA 1
ATOM 9606 C C . THR C 1 416 ? 11.550 156.201 47.141 1.00 17.89 394 THR C C 1
ATOM 9607 O O . THR C 1 416 ? 12.137 156.583 48.133 1.00 17.77 394 THR C O 1
ATOM 9611 N N . ASP C 1 417 ? 10.953 157.030 46.296 1.00 18.83 395 ASP C N 1
ATOM 9612 C CA . ASP C 1 417 ? 11.102 158.477 46.385 1.00 19.39 395 ASP C CA 1
ATOM 9613 C C . ASP C 1 417 ? 10.393 159.067 47.587 1.00 19.74 395 ASP C C 1
ATOM 9614 O O . ASP C 1 417 ? 10.876 160.023 48.191 1.00 20.61 395 ASP C O 1
ATOM 9619 N N . ASN C 1 418 ? 9.247 158.499 47.936 1.00 19.72 396 ASN C N 1
ATOM 9620 C CA . ASN C 1 418 ? 8.386 159.077 48.964 1.00 19.97 396 ASN C CA 1
ATOM 9621 C C . ASN C 1 418 ? 8.416 158.332 50.302 1.00 20.37 396 ASN C C 1
ATOM 9622 O O . ASN C 1 418 ? 7.713 158.708 51.241 1.00 19.99 396 ASN C O 1
ATOM 9627 N N . CYS C 1 419 ? 9.209 157.267 50.385 1.00 20.56 397 CYS C N 1
ATOM 9628 C CA . CYS C 1 419 ? 9.372 156.567 51.661 1.00 20.95 397 CYS C CA 1
ATOM 9629 C C . CYS C 1 419 ? 10.814 156.237 51.934 1.00 21.04 397 CYS C C 1
ATOM 9630 O O . CYS C 1 419 ? 11.411 156.819 52.840 1.00 21.75 397 CYS C O 1
ATOM 9633 N N . VAL C 1 420 ? 11.378 155.333 51.135 1.00 20.65 398 VAL C N 1
ATOM 9634 C CA . VAL C 1 420 ? 12.703 154.757 51.402 1.00 20.68 398 VAL C CA 1
ATOM 9635 C C . VAL C 1 420 ? 13.842 155.779 51.594 1.00 21.46 398 VAL C C 1
ATOM 9636 O O . VAL C 1 420 ? 14.543 155.734 52.611 1.00 21.16 398 VAL C O 1
ATOM 9640 N N . VAL C 1 421 ? 14.030 156.690 50.637 1.00 21.87 399 VAL C N 1
ATOM 9641 C CA . VAL C 1 421 ? 15.141 157.656 50.730 1.00 22.39 399 VAL C CA 1
ATOM 9642 C C . VAL C 1 421 ? 15.083 158.525 51.996 1.00 22.47 399 VAL C C 1
ATOM 9643 O O . VAL C 1 421 ? 16.116 158.987 52.468 1.00 22.86 399 VAL C O 1
ATOM 9647 N N . GLY C 1 422 ? 13.880 158.744 52.526 1.00 22.65 400 GLY C N 1
ATOM 9648 C CA . GLY C 1 422 ? 13.682 159.606 53.687 1.00 22.89 400 GLY C CA 1
ATOM 9649 C C . GLY C 1 422 ? 13.552 158.880 55.015 1.00 23.88 400 GLY C C 1
ATOM 9650 O O . GLY C 1 422 ? 13.362 159.518 56.047 1.00 23.93 400 GLY C O 1
ATOM 9651 N N . ILE C 1 423 ? 13.657 157.549 54.999 1.00 23.80 401 ILE C N 1
ATOM 9652 C CA . ILE C 1 423 ? 13.575 156.778 56.230 1.00 24.52 401 ILE C CA 1
ATOM 9653 C C . ILE C 1 423 ? 14.706 157.142 57.173 1.00 25.01 401 ILE C C 1
ATOM 9654 O O . ILE C 1 423 ? 15.871 157.178 56.784 1.00 24.65 401 ILE C O 1
ATOM 9659 N N . GLU C 1 424 ? 14.350 157.400 58.423 1.00 26.39 402 GLU C N 1
ATOM 9660 C CA . GLU C 1 424 ? 15.351 157.575 59.462 1.00 27.54 402 GLU C CA 1
ATOM 9661 C C . GLU C 1 424 ? 15.207 156.516 60.556 1.00 27.44 402 GLU C C 1
ATOM 9662 O O . GLU C 1 424 ? 14.107 156.048 60.850 1.00 27.70 402 GLU C O 1
ATOM 9668 N N . ALA C 1 425 ? 16.328 156.132 61.151 1.00 27.89 403 ALA C N 1
ATOM 9669 C CA . ALA C 1 425 ? 16.305 155.248 62.310 1.00 27.89 403 ALA C CA 1
ATOM 9670 C C . ALA C 1 425 ? 16.052 156.065 63.578 1.00 28.33 403 ALA C C 1
ATOM 9671 O O . ALA C 1 425 ? 16.587 157.170 63.733 1.00 27.85 403 ALA C O 1
ATOM 9673 N N . ARG C 1 426 ? 15.223 155.523 64.466 1.00 29.10 404 ARG C N 1
ATOM 9674 C CA . ARG C 1 426 ? 15.020 156.085 65.804 1.00 30.00 404 ARG C CA 1
ATOM 9675 C C . ARG C 1 426 ? 16.038 155.441 66.757 1.00 30.68 404 ARG C C 1
ATOM 9676 O O . ARG C 1 426 ? 15.715 154.495 67.476 1.00 30.70 404 ARG C O 1
ATOM 9684 N N . GLU C 1 427 ? 17.270 155.954 66.738 1.00 31.70 405 GLU C N 1
ATOM 9685 C CA . GLU C 1 427 ? 18.412 155.322 67.434 1.00 33.19 405 GLU C CA 1
ATOM 9686 C C . GLU C 1 427 ? 18.267 155.182 68.956 1.00 33.68 405 GLU C C 1
ATOM 9687 O O . GLU C 1 427 ? 18.732 154.202 69.540 1.00 33.54 405 GLU C O 1
ATOM 9693 N N . ASP C 1 428 ? 17.621 156.155 69.593 1.00 34.70 406 ASP C N 1
ATOM 9694 C CA . ASP C 1 428 ? 17.394 156.092 71.039 1.00 36.02 406 ASP C CA 1
ATOM 9695 C C . ASP C 1 428 ? 16.418 154.978 71.369 1.00 36.06 406 ASP C C 1
ATOM 9696 O O . ASP C 1 428 ? 16.672 154.178 72.257 1.00 35.88 406 ASP C O 1
ATOM 9701 N N . ASN C 1 429 ? 15.316 154.908 70.627 1.00 36.60 407 ASN C N 1
ATOM 9702 C CA . ASN C 1 429 ? 14.369 153.803 70.770 1.00 37.21 407 ASN C CA 1
ATOM 9703 C C . ASN C 1 429 ? 14.980 152.430 70.515 1.00 37.49 407 ASN C C 1
ATOM 9704 O O . ASN C 1 429 ? 14.627 151.453 71.178 1.00 37.41 407 ASN C O 1
ATOM 9709 N N . ILE C 1 430 ? 15.879 152.361 69.539 1.00 37.66 408 ILE C N 1
ATOM 9710 C CA . ILE C 1 430 ? 16.550 151.113 69.201 1.00 38.35 408 ILE C CA 1
ATOM 9711 C C . ILE C 1 430 ? 17.554 150.729 70.301 1.00 39.51 408 ILE C C 1
ATOM 9712 O O . ILE C 1 430 ? 17.631 149.567 70.689 1.00 39.43 408 ILE C O 1
ATOM 9717 N N . LYS C 1 431 ? 18.299 151.714 70.802 1.00 41.32 409 LYS C N 1
ATOM 9718 C CA . LYS C 1 431 ? 19.213 151.517 71.932 1.00 43.26 409 LYS C CA 1
ATOM 9719 C C . LYS C 1 431 ? 18.443 151.145 73.206 1.00 44.49 409 LYS C C 1
ATOM 9720 O O . LYS C 1 431 ? 18.686 150.087 73.801 1.00 44.87 409 LYS C O 1
ATOM 9726 N N . ALA C 1 432 ? 17.502 152.006 73.597 1.00 45.83 410 ALA C N 1
ATOM 9727 C CA . ALA C 1 432 ? 16.664 151.801 74.787 1.00 46.96 410 ALA C CA 1
ATOM 9728 C C . ALA C 1 432 ? 15.976 150.443 74.831 1.00 47.75 410 ALA C C 1
ATOM 9729 O O . ALA C 1 432 ? 15.750 149.907 75.916 1.00 48.09 410 ALA C O 1
ATOM 9731 N N . ALA C 1 433 ? 15.640 149.891 73.665 1.00 48.67 411 ALA C N 1
ATOM 9732 C CA . ALA C 1 433 ? 15.028 148.569 73.598 1.00 49.61 411 ALA C CA 1
ATOM 9733 C C . ALA C 1 433 ? 16.080 147.486 73.776 1.00 50.61 411 ALA C C 1
ATOM 9734 O O . ALA C 1 433 ? 15.853 146.518 74.505 1.00 50.89 411 ALA C O 1
ATOM 9736 N N . LEU C 1 434 ? 17.226 147.658 73.111 1.00 51.58 412 LEU C N 1
ATOM 9737 C CA . LEU C 1 434 ? 18.352 146.715 73.192 1.00 52.55 412 LEU C CA 1
ATOM 9738 C C . LEU C 1 434 ? 18.911 146.595 74.619 1.00 53.35 412 LEU C C 1
ATOM 9739 O O . LEU C 1 434 ? 19.207 145.493 75.088 1.00 53.45 412 LEU C O 1
ATOM 9744 N N . ASP C 1 435 ? 19.037 147.737 75.297 1.00 54.37 413 ASP C N 1
ATOM 9745 C CA . ASP C 1 435 ? 19.513 147.798 76.679 1.00 55.35 413 ASP C CA 1
ATOM 9746 C C . ASP C 1 435 ? 18.482 147.259 77.670 1.00 55.85 413 ASP C C 1
ATOM 9747 O O . ASP C 1 435 ? 18.813 146.969 78.821 1.00 56.03 413 ASP C O 1
ATOM 9752 N N . ARG C 1 436 ? 17.232 147.147 77.227 1.00 56.57 414 ARG C N 1
ATOM 9753 C CA . ARG C 1 436 ? 16.161 146.579 78.050 1.00 57.01 414 ARG C CA 1
ATOM 9754 C C . ARG C 1 436 ? 15.703 145.215 77.522 1.00 57.25 414 ARG C C 1
ATOM 9755 O O . ARG C 1 436 ? 14.617 144.735 77.861 1.00 57.25 414 ARG C O 1
ATOM 9757 N N . SER C 1 437 ? 16.533 144.594 76.690 1.00 57.69 415 SER C N 1
ATOM 9758 C CA . SER C 1 437 ? 16.207 143.281 76.149 1.00 58.32 415 SER C CA 1
ATOM 9759 C C . SER C 1 437 ? 16.670 142.181 77.094 1.00 59.10 415 SER C C 1
ATOM 9760 O O . SER C 1 437 ? 17.622 142.368 77.858 1.00 58.99 415 SER C O 1
ATOM 9763 N N . LEU C 1 438 ? 15.994 141.037 77.032 1.00 59.99 416 LEU C N 1
ATOM 9764 C CA . LEU C 1 438 ? 16.405 139.850 77.782 1.00 61.02 416 LEU C CA 1
ATOM 9765 C C . LEU C 1 438 ? 17.370 138.995 76.971 1.00 61.66 416 LEU C C 1
ATOM 9766 O O . LEU C 1 438 ? 17.990 138.064 77.500 1.00 61.60 416 LEU C O 1
ATOM 9779 N N . LEU C 1 440 ? 20.304 139.077 75.369 1.00 63.17 418 LEU C N 1
ATOM 9780 C CA . LEU C 1 440 ? 21.759 139.012 75.436 1.00 63.35 418 LEU C CA 1
ATOM 9781 C C . LEU C 1 440 ? 22.239 138.053 76.534 1.00 63.42 418 LEU C C 1
ATOM 9782 O O . LEU C 1 440 ? 22.209 136.828 76.371 1.00 63.20 418 LEU C O 1
ATOM 9787 N N . PRO C 1 488 ? 27.201 143.612 72.591 1.00 53.55 466 PRO C N 1
ATOM 9788 C CA . PRO C 1 488 ? 26.373 143.169 71.464 1.00 53.34 466 PRO C CA 1
ATOM 9789 C C . PRO C 1 488 ? 27.076 143.284 70.109 1.00 53.20 466 PRO C C 1
ATOM 9790 O O . PRO C 1 488 ? 26.619 142.686 69.126 1.00 52.89 466 PRO C O 1
ATOM 9794 N N . GLU C 1 489 ? 28.181 144.033 70.070 1.00 52.96 467 GLU C N 1
ATOM 9795 C CA . GLU C 1 489 ? 29.026 144.142 68.877 1.00 52.92 467 GLU C CA 1
ATOM 9796 C C . GLU C 1 489 ? 29.721 142.823 68.590 1.00 52.47 467 GLU C C 1
ATOM 9797 O O . GLU C 1 489 ? 30.297 142.640 67.518 1.00 52.38 467 GLU C O 1
ATOM 9803 N N . THR C 1 490 ? 29.682 141.915 69.560 1.00 52.08 468 THR C N 1
ATOM 9804 C CA . THR C 1 490 ? 30.331 140.617 69.423 1.00 51.81 468 THR C CA 1
ATOM 9805 C C . THR C 1 490 ? 29.307 139.538 69.082 1.00 51.75 468 THR C C 1
ATOM 9806 O O . THR C 1 490 ? 29.643 138.357 68.998 1.00 51.57 468 THR C O 1
ATOM 9818 N N . ILE C 1 492 ? 27.029 139.845 66.329 1.00 49.81 470 ILE C N 1
ATOM 9819 C CA . ILE C 1 492 ? 26.544 140.033 64.967 1.00 48.98 470 ILE C CA 1
ATOM 9820 C C . ILE C 1 492 ? 27.522 139.459 63.948 1.00 48.84 470 ILE C C 1
ATOM 9821 O O . ILE C 1 492 ? 27.497 139.826 62.773 1.00 48.62 470 ILE C O 1
ATOM 9826 N N . GLY C 1 493 ? 28.383 138.555 64.405 1.00 48.79 471 GLY C N 1
ATOM 9827 C CA . GLY C 1 493 ? 29.366 137.932 63.539 1.00 49.02 471 GLY C CA 1
ATOM 9828 C C . GLY C 1 493 ? 29.301 136.418 63.585 1.00 49.23 471 GLY C C 1
ATOM 9829 O O . GLY C 1 493 ? 28.736 135.838 64.512 1.00 49.22 471 GLY C O 1
ATOM 9830 N N . PRO C 1 494 ? 29.883 135.775 62.577 1.00 49.48 472 PRO C N 1
ATOM 9831 C CA . PRO C 1 494 ? 29.893 134.311 62.500 1.00 49.74 472 PRO C CA 1
ATOM 9832 C C . PRO C 1 494 ? 30.543 133.683 63.729 1.00 49.88 472 PRO C C 1
ATOM 9833 O O . PRO C 1 494 ? 31.561 134.197 64.193 1.00 50.08 472 PRO C O 1
ATOM 9837 N N . SER D 1 35 ? 5.250 99.042 76.067 1.00 48.10 13 SER D N 1
ATOM 9838 C CA . SER D 1 35 ? 6.214 99.714 76.996 1.00 48.10 13 SER D CA 1
ATOM 9839 C C . SER D 1 35 ? 6.782 101.001 76.396 1.00 47.96 13 SER D C 1
ATOM 9840 O O . SER D 1 35 ? 6.889 101.142 75.173 1.00 48.06 13 SER D O 1
ATOM 9843 N N . THR D 1 36 ? 7.141 101.937 77.269 1.00 47.51 14 THR D N 1
ATOM 9844 C CA . THR D 1 36 ? 7.596 103.245 76.840 1.00 47.01 14 THR D CA 1
ATOM 9845 C C . THR D 1 36 ? 8.850 103.708 77.566 1.00 46.67 14 THR D C 1
ATOM 9846 O O . THR D 1 36 ? 9.062 103.415 78.745 1.00 46.95 14 THR D O 1
ATOM 9850 N N . ARG D 1 37 ? 9.655 104.461 76.830 1.00 45.91 15 ARG D N 1
ATOM 9851 C CA . ARG D 1 37 ? 10.888 105.061 77.295 1.00 45.06 15 ARG D CA 1
ATOM 9852 C C . ARG D 1 37 ? 10.618 106.505 77.733 1.00 44.69 15 ARG D C 1
ATOM 9853 O O . ARG D 1 37 ? 9.953 107.264 77.025 1.00 44.78 15 ARG D O 1
ATOM 9861 N N . THR D 1 38 ? 11.128 106.887 78.898 1.00 44.10 16 THR D N 1
ATOM 9862 C CA . THR D 1 38 ? 11.024 108.275 79.338 1.00 43.65 16 THR D CA 1
ATOM 9863 C C . THR D 1 38 ? 12.008 109.146 78.557 1.00 43.30 16 THR D C 1
ATOM 9864 O O . THR D 1 38 ? 13.185 108.804 78.440 1.00 43.15 16 THR D O 1
ATOM 9868 N N . GLU D 1 39 ? 11.507 110.252 78.007 1.00 42.90 17 GLU D N 1
ATOM 9869 C CA . GLU D 1 39 ? 12.331 111.237 77.297 1.00 42.54 17 GLU D CA 1
ATOM 9870 C C . GLU D 1 39 ? 12.130 112.612 77.938 1.00 43.06 17 GLU D C 1
ATOM 9871 O O . GLU D 1 39 ? 11.101 112.859 78.568 1.00 43.05 17 GLU D O 1
ATOM 9877 N N . THR D 1 40 ? 13.095 113.508 77.752 1.00 43.49 18 THR D N 1
ATOM 9878 C CA . THR D 1 40 ? 13.143 114.753 78.507 1.00 44.16 18 THR D CA 1
ATOM 9879 C C . THR D 1 40 ? 13.554 115.960 77.674 1.00 44.50 18 THR D C 1
ATOM 9880 O O . THR D 1 40 ? 14.517 115.887 76.908 1.00 44.41 18 THR D O 1
ATOM 9884 N N . ASP D 1 41 ? 12.811 117.058 77.825 1.00 45.19 19 ASP D N 1
ATOM 9885 C CA . ASP D 1 41 ? 13.237 118.386 77.349 1.00 46.02 19 ASP D CA 1
ATOM 9886 C C . ASP D 1 41 ? 13.122 119.437 78.465 1.00 46.60 19 ASP D C 1
ATOM 9887 O O . ASP D 1 41 ? 12.829 119.086 79.608 1.00 46.61 19 ASP D O 1
ATOM 9892 N N . THR D 1 42 ? 13.336 120.714 78.136 1.00 47.37 20 THR D N 1
ATOM 9893 C CA . THR D 1 42 ? 13.260 121.805 79.137 1.00 47.97 20 THR D CA 1
ATOM 9894 C C . THR D 1 42 ? 11.871 121.953 79.765 1.00 48.16 20 THR D C 1
ATOM 9895 O O . THR D 1 42 ? 11.735 122.504 80.856 1.00 48.42 20 THR D O 1
ATOM 9899 N N . PHE D 1 43 ? 10.848 121.444 79.087 1.00 48.39 21 PHE D N 1
ATOM 9900 C CA . PHE D 1 43 ? 9.480 121.497 79.616 1.00 48.60 21 PHE D CA 1
ATOM 9901 C C . PHE D 1 43 ? 9.147 120.432 80.664 1.00 48.29 21 PHE D C 1
ATOM 9902 O O . PHE D 1 43 ? 8.297 120.664 81.524 1.00 48.49 21 PHE D O 1
ATOM 9910 N N . GLY D 1 44 ? 9.814 119.278 80.595 1.00 47.80 22 GLY D N 1
ATOM 9911 C CA . GLY D 1 44 ? 9.535 118.154 81.502 1.00 46.67 22 GLY D CA 1
ATOM 9912 C C . GLY D 1 44 ? 9.757 116.794 80.848 1.00 46.01 22 GLY D C 1
ATOM 9913 O O . GLY D 1 44 ? 10.279 116.717 79.730 1.00 46.20 22 GLY D O 1
ATOM 9914 N N . PRO D 1 45 ? 9.391 115.705 81.551 1.00 45.33 23 PRO D N 1
ATOM 9915 C CA . PRO D 1 45 ? 9.484 114.348 80.990 1.00 44.50 23 PRO D CA 1
ATOM 9916 C C . PRO D 1 45 ? 8.217 113.881 80.268 1.00 43.68 23 PRO D C 1
ATOM 9917 O O . PRO D 1 45 ? 7.109 114.298 80.614 1.00 43.73 23 PRO D O 1
ATOM 9921 N N . ILE D 1 46 ? 8.395 113.000 79.287 1.00 42.45 24 ILE D N 1
ATOM 9922 C CA . ILE D 1 46 ? 7.287 112.483 78.488 1.00 41.33 24 ILE D CA 1
ATOM 9923 C C . ILE D 1 46 ? 7.614 111.086 77.976 1.00 40.58 24 ILE D C 1
ATOM 9924 O O . ILE D 1 46 ? 8.773 110.768 77.711 1.00 40.52 24 ILE D O 1
ATOM 9929 N N . GLU D 1 47 ? 6.583 110.259 77.852 1.00 39.71 25 GLU D N 1
ATOM 9930 C CA . GLU D 1 47 ? 6.752 108.874 77.460 1.00 38.99 25 GLU D CA 1
ATOM 9931 C C . GLU D 1 47 ? 6.745 108.725 75.937 1.00 38.38 25 GLU D C 1
ATOM 9932 O O . GLU D 1 47 ? 5.903 109.312 75.254 1.00 38.08 25 GLU D O 1
ATOM 9938 N N . VAL D 1 48 ? 7.707 107.955 75.428 1.00 37.21 26 VAL D N 1
ATOM 9939 C CA . VAL D 1 48 ? 7.799 107.630 74.007 1.00 36.82 26 VAL D CA 1
ATOM 9940 C C . VAL D 1 48 ? 7.835 106.114 73.844 1.00 36.48 26 VAL D C 1
ATOM 9941 O O . VAL D 1 48 ? 8.619 105.433 74.512 1.00 36.34 26 VAL D O 1
ATOM 9945 N N . ALA D 1 49 ? 7.001 105.596 72.950 1.00 35.93 27 ALA D N 1
ATOM 9946 C CA . ALA D 1 49 ? 7.038 104.184 72.574 1.00 35.89 27 ALA D CA 1
ATOM 9947 C C . ALA D 1 49 ? 8.481 103.696 72.416 1.00 35.77 27 ALA D C 1
ATOM 9948 O O . ALA D 1 49 ? 9.321 104.380 71.813 1.00 35.68 27 ALA D O 1
ATOM 9950 N N . SER D 1 50 ? 8.765 102.517 72.972 1.00 35.31 28 SER D N 1
ATOM 9951 C CA . SER D 1 50 ? 10.136 102.010 73.083 1.00 34.69 28 SER D CA 1
ATOM 9952 C C . SER D 1 50 ? 10.794 101.630 71.764 1.00 34.16 28 SER D C 1
ATOM 9953 O O . SER D 1 50 ? 12.027 101.692 71.636 1.00 33.68 28 SER D O 1
ATOM 9956 N N . ASP D 1 51 ? 9.975 101.218 70.800 1.00 33.66 29 ASP D N 1
ATOM 9957 C CA . ASP D 1 51 ? 10.469 100.850 69.469 1.00 33.42 29 ASP D CA 1
ATOM 9958 C C . ASP D 1 51 ? 10.520 102.040 68.497 1.00 32.36 29 ASP D C 1
ATOM 9959 O O . ASP D 1 51 ? 10.603 101.837 67.290 1.00 32.39 29 ASP D O 1
ATOM 9964 N N . ARG D 1 52 ? 10.459 103.263 69.027 1.00 31.27 30 ARG D N 1
ATOM 9965 C CA . ARG D 1 52 ? 10.634 104.484 68.223 1.00 30.16 30 ARG D CA 1
ATOM 9966 C C . ARG D 1 52 ? 11.911 105.252 68.613 1.00 28.61 30 ARG D C 1
ATOM 9967 O O . ARG D 1 52 ? 12.301 105.270 69.777 1.00 28.09 30 ARG D O 1
ATOM 9975 N N . TYR D 1 53 ? 12.550 105.883 67.634 1.00 27.13 31 TYR D N 1
ATOM 9976 C CA . TYR D 1 53 ? 13.784 106.630 67.858 1.00 26.35 31 TYR D CA 1
ATOM 9977 C C . TYR D 1 53 ? 13.595 108.115 68.165 1.00 25.92 31 TYR D C 1
ATOM 9978 O O . TYR D 1 53 ? 14.561 108.782 68.513 1.00 25.95 31 TYR D O 1
ATOM 9987 N N . TRP D 1 54 ? 12.383 108.645 68.005 1.00 25.13 32 TRP D N 1
ATOM 9988 C CA . TRP D 1 54 ? 12.163 110.078 68.242 1.00 24.99 32 TRP D CA 1
ATOM 9989 C C . TRP D 1 54 ? 12.119 110.369 69.746 1.00 25.53 32 TRP D C 1
ATOM 9990 O O . TRP D 1 54 ? 11.989 109.441 70.552 1.00 26.24 32 TRP D O 1
ATOM 10001 N N . GLY D 1 55 ? 12.240 111.638 70.123 1.00 25.61 33 GLY D N 1
ATOM 10002 C CA . GLY D 1 55 ? 12.413 111.999 71.530 1.00 25.76 33 GLY D CA 1
ATOM 10003 C C . GLY D 1 55 ? 11.292 112.870 72.052 1.00 25.75 33 GLY D C 1
ATOM 10004 O O . GLY D 1 55 ? 10.157 112.784 71.581 1.00 25.92 33 GLY D O 1
ATOM 10005 N N . ALA D 1 56 ? 11.621 113.720 73.018 1.00 25.70 34 ALA D N 1
ATOM 10006 C CA . ALA D 1 56 ? 10.621 114.499 73.738 1.00 25.83 34 ALA D CA 1
ATOM 10007 C C . ALA D 1 56 ? 9.896 115.556 72.892 1.00 25.75 34 ALA D C 1
ATOM 10008 O O . ALA D 1 56 ? 8.677 115.652 72.970 1.00 25.98 34 ALA D O 1
ATOM 10010 N N . GLN D 1 57 ? 10.631 116.339 72.100 1.00 25.82 35 GLN D N 1
ATOM 10011 C CA . GLN D 1 57 ? 10.006 117.401 71.304 1.00 26.81 35 GLN D CA 1
ATOM 10012 C C . GLN D 1 57 ? 9.106 116.844 70.189 1.00 26.32 35 GLN D C 1
ATOM 10013 O O . GLN D 1 57 ? 8.030 117.385 69.936 1.00 25.95 35 GLN D O 1
ATOM 10019 N N . ALA D 1 58 ? 9.526 115.750 69.551 1.00 26.24 36 ALA D N 1
ATOM 10020 C CA . ALA D 1 58 ? 8.669 115.076 68.575 1.00 26.10 36 ALA D CA 1
ATOM 10021 C C . ALA D 1 58 ? 7.371 114.606 69.213 1.00 26.27 36 ALA D C 1
ATOM 10022 O O . ALA D 1 58 ? 6.286 114.859 68.678 1.00 25.87 36 ALA D O 1
ATOM 10024 N N . GLN D 1 59 ? 7.484 113.926 70.354 1.00 26.55 37 GLN D N 1
ATOM 10025 C CA . GLN D 1 59 ? 6.310 113.387 71.044 1.00 27.03 37 GLN D CA 1
ATOM 10026 C C . GLN D 1 59 ? 5.313 114.487 71.434 1.00 27.17 37 GLN D C 1
ATOM 10027 O O . GLN D 1 59 ? 4.109 114.306 71.331 1.00 27.13 37 GLN D O 1
ATOM 10033 N N . ARG D 1 60 ? 5.826 115.630 71.869 1.00 28.23 38 ARG D N 1
ATOM 10034 C CA . ARG D 1 60 ? 4.976 116.766 72.232 1.00 28.85 38 ARG D CA 1
ATOM 10035 C C . ARG D 1 60 ? 4.204 117.290 71.017 1.00 28.73 38 ARG D C 1
ATOM 10036 O O . ARG D 1 60 ? 2.999 117.523 71.098 1.00 28.21 38 ARG D O 1
ATOM 10044 N N . SER D 1 61 ? 4.910 117.441 69.895 1.00 29.05 39 SER D N 1
ATOM 10045 C CA . SER D 1 61 ? 4.322 117.975 68.665 1.00 29.44 39 SER D CA 1
ATOM 10046 C C . SER D 1 61 ? 3.254 117.068 68.105 1.00 28.91 39 SER D C 1
ATOM 10047 O O . SER D 1 61 ? 2.273 117.556 67.554 1.00 28.54 39 SER D O 1
ATOM 10050 N N . LEU D 1 62 ? 3.451 115.756 68.246 1.00 28.95 40 LEU D N 1
ATOM 10051 C CA . LEU D 1 62 ? 2.419 114.773 67.889 1.00 29.39 40 LEU D CA 1
ATOM 10052 C C . LEU D 1 62 ? 1.104 115.071 68.604 1.00 29.44 40 LEU D C 1
ATOM 10053 O O . LEU D 1 62 ? 0.031 115.022 67.997 1.00 29.97 40 LEU D O 1
ATOM 10058 N N . GLY D 1 63 ? 1.190 115.356 69.901 1.00 29.15 41 GLY D N 1
ATOM 10059 C CA . GLY D 1 63 ? 0.008 115.711 70.681 1.00 28.89 41 GLY D CA 1
ATOM 10060 C C . GLY D 1 63 ? -0.503 117.130 70.464 1.00 28.40 41 GLY D C 1
ATOM 10061 O O . GLY D 1 63 ? -1.702 117.377 70.604 1.00 28.92 41 GLY D O 1
ATOM 10062 N N . ASN D 1 64 ? 0.394 118.055 70.123 1.00 27.46 42 ASN D N 1
ATOM 10063 C CA . ASN D 1 64 ? 0.051 119.477 69.987 1.00 27.24 42 ASN D CA 1
ATOM 10064 C C . ASN D 1 64 ? -0.463 119.881 68.602 1.00 27.06 42 ASN D C 1
ATOM 10065 O O . ASN D 1 64 ? -1.153 120.897 68.467 1.00 27.16 42 ASN D O 1
ATOM 10070 N N . PHE D 1 65 ? -0.120 119.094 67.580 1.00 26.11 43 PHE D N 1
ATOM 10071 C CA . PHE D 1 65 ? -0.476 119.429 66.199 1.00 25.50 43 PHE D CA 1
ATOM 10072 C C . PHE D 1 65 ? -1.233 118.323 65.490 1.00 24.73 43 PHE D C 1
ATOM 10073 O O . PHE D 1 65 ? -0.754 117.753 64.511 1.00 24.84 43 PHE D O 1
ATOM 10081 N N . LYS D 1 66 ? -2.429 118.040 65.993 1.00 24.20 44 LYS D N 1
ATOM 10082 C CA . LYS D 1 66 ? -3.309 117.023 65.420 1.00 23.84 44 LYS D CA 1
ATOM 10083 C C . LYS D 1 66 ? -4.112 117.650 64.286 1.00 22.28 44 LYS D C 1
ATOM 10084 O O . LYS D 1 66 ? -5.326 117.891 64.395 1.00 22.07 44 LYS D O 1
ATOM 10090 N N . ILE D 1 67 ? -3.404 117.931 63.199 1.00 20.87 45 ILE D N 1
ATOM 10091 C CA . ILE D 1 67 ? -3.974 118.676 62.085 1.00 19.36 45 ILE D CA 1
ATOM 10092 C C . ILE D 1 67 ? -3.646 118.014 60.756 1.00 18.85 45 ILE D C 1
ATOM 10093 O O . ILE D 1 67 ? -2.468 117.893 60.391 1.00 17.76 45 ILE D O 1
ATOM 10098 N N . GLY D 1 68 ? -4.695 117.590 60.055 1.00 18.10 46 GLY D N 1
ATOM 10099 C CA . GLY D 1 68 ? -4.582 117.179 58.662 1.00 19.23 46 GLY D CA 1
ATOM 10100 C C . GLY D 1 68 ? -4.166 115.739 58.422 1.00 19.37 46 GLY D C 1
ATOM 10101 O O . GLY D 1 68 ? -3.950 114.972 59.362 1.00 19.42 46 GLY D O 1
ATOM 10102 N N . TRP D 1 69 ? -4.045 115.380 57.151 1.00 19.25 47 TRP D N 1
ATOM 10103 C CA . TRP D 1 69 ? -3.711 114.010 56.758 1.00 19.54 47 TRP D CA 1
ATOM 10104 C C . TRP D 1 69 ? -2.227 113.887 56.493 1.00 19.73 47 TRP D C 1
ATOM 10105 O O . TRP D 1 69 ? -1.675 112.788 56.521 1.00 20.70 47 TRP D O 1
ATOM 10116 N N . GLU D 1 70 ? -1.585 115.025 56.239 1.00 19.41 48 GLU D N 1
ATOM 10117 C CA . GLU D 1 70 ? -0.256 115.070 55.623 1.00 19.28 48 GLU D CA 1
ATOM 10118 C C . GLU D 1 70 ? 0.882 115.129 56.628 1.00 19.41 48 GLU D C 1
ATOM 10119 O O . GLU D 1 70 ? 1.043 116.118 57.351 1.00 19.28 48 GLU D O 1
ATOM 10125 N N . LYS D 1 71 ? 1.669 114.068 56.658 1.00 19.24 49 LYS D N 1
ATOM 10126 C CA . LYS D 1 71 ? 2.964 114.068 57.309 1.00 19.95 49 LYS D CA 1
ATOM 10127 C C . LYS D 1 71 ? 3.961 114.795 56.419 1.00 19.88 49 LYS D C 1
ATOM 10128 O O . LYS D 1 71 ? 3.703 114.975 55.237 1.00 19.15 49 LYS D O 1
ATOM 10134 N N . GLN D 1 72 ? 5.078 115.230 57.007 1.00 19.62 50 GLN D N 1
ATOM 10135 C CA . GLN D 1 72 ? 6.178 115.806 56.270 1.00 20.23 50 GLN D CA 1
ATOM 10136 C C . GLN D 1 72 ? 6.549 114.890 55.092 1.00 20.68 50 GLN D C 1
ATOM 10137 O O . GLN D 1 72 ? 6.652 113.665 55.259 1.00 20.64 50 GLN D O 1
ATOM 10143 N N . PRO D 1 73 ? 6.706 115.474 53.888 1.00 20.51 51 PRO D N 1
ATOM 10144 C CA . PRO D 1 73 ? 7.173 114.731 52.716 1.00 20.30 51 PRO D CA 1
ATOM 10145 C C . PRO D 1 73 ? 8.490 114.002 53.009 1.00 20.58 51 PRO D C 1
ATOM 10146 O O . PRO D 1 73 ? 9.405 114.581 53.617 1.00 20.06 51 PRO D O 1
ATOM 10150 N N . LEU D 1 74 ? 8.566 112.737 52.601 1.00 20.57 52 LEU D N 1
ATOM 10151 C CA . LEU D 1 74 ? 9.757 111.902 52.821 1.00 20.96 52 LEU D CA 1
ATOM 10152 C C . LEU D 1 74 ? 11.012 112.527 52.244 1.00 20.28 52 LEU D C 1
ATOM 10153 O O . LEU D 1 74 ? 12.115 112.354 52.781 1.00 20.77 52 LEU D O 1
ATOM 10158 N N . ALA D 1 75 ? 10.838 113.285 51.164 1.00 19.01 53 ALA D N 1
ATOM 10159 C CA . ALA D 1 75 ? 11.947 114.010 50.571 1.00 17.97 53 ALA D CA 1
ATOM 10160 C C . ALA D 1 75 ? 12.569 115.013 51.560 1.00 16.77 53 ALA D C 1
ATOM 10161 O O . ALA D 1 75 ? 13.762 115.234 51.530 1.00 15.95 53 ALA D O 1
ATOM 10163 N N . ILE D 1 76 ? 11.744 115.621 52.412 1.00 16.50 54 ILE D N 1
ATOM 10164 C CA . ILE D 1 76 ? 12.207 116.553 53.459 1.00 16.41 54 ILE D CA 1
ATOM 10165 C C . ILE D 1 76 ? 12.927 115.784 54.591 1.00 15.99 54 ILE D C 1
ATOM 10166 O O . ILE D 1 76 ? 13.974 116.209 55.081 1.00 16.05 54 ILE D O 1
ATOM 10171 N N . VAL D 1 77 ? 12.356 114.655 54.990 1.00 16.39 55 VAL D N 1
ATOM 10172 C CA . VAL D 1 77 ? 12.990 113.752 55.962 1.00 16.82 55 VAL D CA 1
ATOM 10173 C C . VAL D 1 77 ? 14.398 113.404 55.485 1.00 16.83 55 VAL D C 1
ATOM 10174 O O . VAL D 1 77 ? 15.367 113.638 56.204 1.00 16.69 55 VAL D O 1
ATOM 10178 N N . ARG D 1 78 ? 14.505 112.874 54.265 1.00 17.16 56 ARG D N 1
ATOM 10179 C CA . ARG D 1 78 ? 15.808 112.618 53.641 1.00 17.71 56 ARG D CA 1
ATOM 10180 C C . ARG D 1 78 ? 16.732 113.823 53.696 1.00 17.42 56 ARG D C 1
ATOM 10181 O O . ARG D 1 78 ? 17.898 113.691 54.079 1.00 17.86 56 ARG D O 1
ATOM 10189 N N . ALA D 1 79 ? 16.223 114.995 53.325 1.00 17.43 57 ALA D N 1
ATOM 10190 C CA . ALA D 1 79 ? 17.054 116.200 53.256 1.00 17.49 57 ALA D CA 1
ATOM 10191 C C . ALA D 1 79 ? 17.553 116.646 54.625 1.00 17.73 57 ALA D C 1
ATOM 10192 O O . ALA D 1 79 ? 18.667 117.156 54.753 1.00 18.45 57 ALA D O 1
ATOM 10194 N N . LEU D 1 80 ? 16.724 116.467 55.644 1.00 18.40 58 LEU D N 1
ATOM 10195 C CA . LEU D 1 80 ? 17.143 116.712 57.019 1.00 19.02 58 LEU D CA 1
ATOM 10196 C C . LEU D 1 80 ? 18.312 115.778 57.393 1.00 19.35 58 LEU D C 1
ATOM 10197 O O . LEU D 1 80 ? 19.324 116.234 57.927 1.00 19.68 58 LEU D O 1
ATOM 10202 N N . GLY D 1 81 ? 18.186 114.484 57.081 1.00 19.24 59 GLY D N 1
ATOM 10203 C CA . GLY D 1 81 ? 19.306 113.561 57.251 1.00 19.48 59 GLY D CA 1
ATOM 10204 C C . GLY D 1 81 ? 20.585 114.028 56.580 1.00 19.29 59 GLY D C 1
ATOM 10205 O O . GLY D 1 81 ? 21.679 113.928 57.158 1.00 19.51 59 GLY D O 1
ATOM 10206 N N . ILE D 1 82 ? 20.445 114.556 55.363 1.00 19.17 60 ILE D N 1
ATOM 10207 C CA . ILE D 1 82 ? 21.573 115.075 54.590 1.00 18.59 60 ILE D CA 1
ATOM 10208 C C . ILE D 1 82 ? 22.258 116.232 55.325 1.00 19.12 60 ILE D C 1
ATOM 10209 O O . ILE D 1 82 ? 23.495 116.264 55.447 1.00 19.09 60 ILE D O 1
ATOM 10214 N N . VAL D 1 83 ? 21.457 117.169 55.835 1.00 19.28 61 VAL D N 1
ATOM 10215 C CA . VAL D 1 83 ? 21.985 118.313 56.584 1.00 19.50 61 VAL D CA 1
ATOM 10216 C C . VAL D 1 83 ? 22.733 117.863 57.864 1.00 19.54 61 VAL D C 1
ATOM 10217 O O . VAL D 1 83 ? 23.826 118.339 58.135 1.00 18.96 61 VAL D O 1
ATOM 10221 N N . LYS D 1 84 ? 22.129 116.959 58.633 1.00 19.96 62 LYS D N 1
ATOM 10222 C CA . LYS D 1 84 ? 22.758 116.395 59.852 1.00 20.65 62 LYS D CA 1
ATOM 10223 C C . LYS D 1 84 ? 24.083 115.677 59.568 1.00 21.15 62 LYS D C 1
ATOM 10224 O O . LYS D 1 84 ? 25.071 115.895 60.272 1.00 21.63 62 LYS D O 1
ATOM 10230 N N . GLN D 1 85 ? 24.110 114.862 58.512 1.00 21.52 63 GLN D N 1
ATOM 10231 C CA . GLN D 1 85 ? 25.341 114.190 58.077 1.00 21.65 63 GLN D CA 1
ATOM 10232 C C . GLN D 1 85 ? 26.410 115.203 57.657 1.00 21.92 63 GLN D C 1
ATOM 10233 O O . GLN D 1 85 ? 27.576 115.108 58.061 1.00 21.92 63 GLN D O 1
ATOM 10239 N N . ALA D 1 86 ? 26.001 116.176 56.849 1.00 21.71 64 ALA D N 1
ATOM 10240 C CA . ALA D 1 86 ? 26.909 117.201 56.362 1.00 21.69 64 ALA D CA 1
ATOM 10241 C C . ALA D 1 86 ? 27.421 118.109 57.469 1.00 21.78 64 ALA D C 1
ATOM 10242 O O . ALA D 1 86 ? 28.578 118.515 57.451 1.00 21.57 64 ALA D O 1
ATOM 10244 N N . ALA D 1 87 ? 26.539 118.467 58.395 1.00 22.37 65 ALA D N 1
ATOM 10245 C CA . ALA D 1 87 ? 26.914 119.318 59.510 1.00 22.93 65 ALA D CA 1
ATOM 10246 C C . ALA D 1 87 ? 27.922 118.610 60.418 1.00 23.40 65 ALA D C 1
ATOM 10247 O O . ALA D 1 87 ? 28.891 119.227 60.852 1.00 23.54 65 ALA D O 1
ATOM 10249 N N . ALA D 1 88 ? 27.700 117.322 60.687 1.00 24.00 66 ALA D N 1
ATOM 10250 C CA . ALA D 1 88 ? 28.635 116.539 61.506 1.00 25.17 66 ALA D CA 1
ATOM 10251 C C . ALA D 1 88 ? 30.040 116.523 60.879 1.00 25.57 66 ALA D C 1
ATOM 10252 O O . ALA D 1 88 ? 31.027 116.847 61.559 1.00 25.70 66 ALA D O 1
ATOM 10254 N N . ARG D 1 89 ? 30.113 116.189 59.588 1.00 26.29 67 ARG D N 1
ATOM 10255 C CA . ARG D 1 89 ? 31.382 116.226 58.833 1.00 27.12 67 ARG D CA 1
ATOM 10256 C C . ARG D 1 89 ? 32.001 117.617 58.795 1.00 28.05 67 ARG D C 1
ATOM 10257 O O . ARG D 1 89 ? 33.222 117.750 58.931 1.00 28.66 67 ARG D O 1
ATOM 10265 N N . ALA D 1 90 ? 31.177 118.654 58.614 1.00 28.25 68 ALA D N 1
ATOM 10266 C CA . ALA D 1 90 ? 31.699 120.014 58.679 1.00 29.11 68 ALA D CA 1
ATOM 10267 C C . ALA D 1 90 ? 32.206 120.379 60.086 1.00 29.60 68 ALA D C 1
ATOM 10268 O O . ALA D 1 90 ? 33.253 121.024 60.214 1.00 29.32 68 ALA D O 1
ATOM 10270 N N . ASN D 1 91 ? 31.478 119.967 61.127 1.00 30.14 69 ASN D N 1
ATOM 10271 C CA . ASN D 1 91 ? 31.904 120.206 62.522 1.00 31.29 69 ASN D CA 1
ATOM 10272 C C . ASN D 1 91 ? 33.184 119.437 62.940 1.00 32.42 69 ASN D C 1
ATOM 10273 O O . ASN D 1 91 ? 33.982 119.932 63.740 1.00 32.80 69 ASN D O 1
ATOM 10286 N N . ALA D 1 93 ? 35.613 118.504 60.714 1.00 35.80 71 ALA D N 1
ATOM 10287 C CA . ALA D 1 93 ? 36.673 119.127 59.920 1.00 36.21 71 ALA D CA 1
ATOM 10288 C C . ALA D 1 93 ? 37.151 120.453 60.508 1.00 36.55 71 ALA D C 1
ATOM 10289 O O . ALA D 1 93 ? 38.291 120.864 60.280 1.00 36.41 71 ALA D O 1
ATOM 10291 N N . LEU D 1 94 ? 36.287 121.108 61.281 1.00 36.97 72 LEU D N 1
ATOM 10292 C CA . LEU D 1 94 ? 36.659 122.341 61.972 1.00 37.52 72 LEU D CA 1
ATOM 10293 C C . LEU D 1 94 ? 36.957 122.086 63.459 1.00 38.10 72 LEU D C 1
ATOM 10294 O O . LEU D 1 94 ? 37.011 123.024 64.256 1.00 38.22 72 LEU D O 1
ATOM 10299 N N . GLY D 1 95 ? 37.139 120.811 63.815 1.00 38.43 73 GLY D N 1
ATOM 10300 C CA . GLY D 1 95 ? 37.539 120.399 65.162 1.00 38.82 73 GLY D CA 1
ATOM 10301 C C . GLY D 1 95 ? 36.631 120.834 66.306 1.00 39.10 73 GLY D C 1
ATOM 10302 O O . GLY D 1 95 ? 37.119 121.149 67.395 1.00 39.35 73 GLY D O 1
ATOM 10303 N N . ARG D 1 96 ? 35.317 120.854 66.066 1.00 38.91 74 ARG D N 1
ATOM 10304 C CA . ARG D 1 96 ? 34.340 121.186 67.107 1.00 38.52 74 ARG D CA 1
ATOM 10305 C C . ARG D 1 96 ? 33.636 119.939 67.597 1.00 38.29 74 ARG D C 1
ATOM 10306 O O . ARG D 1 96 ? 33.025 119.941 68.665 1.00 38.26 74 ARG D O 1
ATOM 10314 N N . LEU D 1 97 ? 33.714 118.876 66.807 1.00 37.82 75 LEU D N 1
ATOM 10315 C CA . LEU D 1 97 ? 33.018 117.644 67.131 1.00 37.58 75 LEU D CA 1
ATOM 10316 C C . LEU D 1 97 ? 33.998 116.487 67.200 1.00 37.64 75 LEU D C 1
ATOM 10317 O O . LEU D 1 97 ? 34.821 116.310 66.304 1.00 37.21 75 LEU D O 1
ATOM 10322 N N . ASP D 1 98 ? 33.903 115.704 68.273 1.00 38.02 76 ASP D N 1
ATOM 10323 C CA . ASP D 1 98 ? 34.759 114.533 68.449 1.00 38.38 76 ASP D CA 1
ATOM 10324 C C . ASP D 1 98 ? 34.361 113.436 67.458 1.00 38.08 76 ASP D C 1
ATOM 10325 O O . ASP D 1 98 ? 33.190 113.039 67.417 1.00 37.97 76 ASP D O 1
ATOM 10330 N N . PRO D 1 99 ? 35.330 112.955 66.648 1.00 38.10 77 PRO D N 1
ATOM 10331 C CA . PRO D 1 99 ? 35.102 111.887 65.661 1.00 37.84 77 PRO D CA 1
ATOM 10332 C C . PRO D 1 99 ? 34.409 110.637 66.206 1.00 37.57 77 PRO D C 1
ATOM 10333 O O . PRO D 1 99 ? 33.687 109.975 65.464 1.00 37.93 77 PRO D O 1
ATOM 10337 N N . ALA D 1 100 ? 34.613 110.310 67.478 1.00 37.00 78 ALA D N 1
ATOM 10338 C CA . ALA D 1 100 ? 33.877 109.199 68.090 1.00 36.54 78 ALA D CA 1
ATOM 10339 C C . ALA D 1 100 ? 32.361 109.450 68.014 1.00 36.13 78 ALA D C 1
ATOM 10340 O O . ALA D 1 100 ? 31.595 108.566 67.619 1.00 36.52 78 ALA D O 1
ATOM 10342 N N . ILE D 1 101 ? 31.947 110.667 68.371 1.00 35.07 79 ILE D N 1
ATOM 10343 C CA . ILE D 1 101 ? 30.542 111.077 68.308 1.00 33.90 79 ILE D CA 1
ATOM 10344 C C . ILE D 1 101 ? 30.135 111.290 66.844 1.00 33.08 79 ILE D C 1
ATOM 10345 O O . ILE D 1 101 ? 29.132 110.756 66.382 1.00 32.62 79 ILE D O 1
ATOM 10350 N N . GLY D 1 102 ? 30.937 112.073 66.129 1.00 32.24 80 GLY D N 1
ATOM 10351 C CA . GLY D 1 102 ? 30.679 112.419 64.738 1.00 31.58 80 GLY D CA 1
ATOM 10352 C C . GLY D 1 102 ? 30.479 111.247 63.801 1.00 30.97 80 GLY D C 1
ATOM 10353 O O . GLY D 1 102 ? 29.601 111.294 62.948 1.00 30.67 80 GLY D O 1
ATOM 10354 N N . ASP D 1 103 ? 31.277 110.190 63.965 1.00 30.40 81 ASP D N 1
ATOM 10355 C CA . ASP D 1 103 ? 31.211 109.044 63.059 1.00 30.24 81 ASP D CA 1
ATOM 10356 C C . ASP D 1 103 ? 29.931 108.270 63.262 1.00 29.05 81 ASP D C 1
ATOM 10357 O O . ASP D 1 103 ? 29.396 107.690 62.317 1.00 28.77 81 ASP D O 1
ATOM 10362 N N . ALA D 1 104 ? 29.442 108.251 64.497 1.00 28.19 82 ALA D N 1
ATOM 10363 C CA . ALA D 1 104 ? 28.189 107.574 64.790 1.00 27.70 82 ALA D CA 1
ATOM 10364 C C . ALA D 1 104 ? 27.000 108.362 64.212 1.00 27.10 82 ALA D C 1
ATOM 10365 O O . ALA D 1 104 ? 26.060 107.763 63.703 1.00 26.82 82 ALA D O 1
ATOM 10367 N N . ILE D 1 105 ? 27.066 109.694 64.294 1.00 26.82 83 ILE D N 1
ATOM 10368 C CA . ILE D 1 105 ? 26.043 110.589 63.725 1.00 26.69 83 ILE D CA 1
ATOM 10369 C C . ILE D 1 105 ? 25.908 110.379 62.213 1.00 26.64 83 ILE D C 1
ATOM 10370 O O . ILE D 1 105 ? 24.806 110.180 61.710 1.00 27.00 83 ILE D O 1
ATOM 10375 N N . VAL D 1 106 ? 27.042 110.397 61.513 1.00 26.53 84 VAL D N 1
ATOM 10376 C CA . VAL D 1 106 ? 27.105 110.130 60.080 1.00 26.48 84 VAL D CA 1
ATOM 10377 C C . VAL D 1 106 ? 26.385 108.836 59.684 1.00 26.72 84 VAL D C 1
ATOM 10378 O O . VAL D 1 106 ? 25.539 108.848 58.774 1.00 26.41 84 VAL D O 1
ATOM 10382 N N . LYS D 1 107 ? 26.714 107.731 60.368 1.00 26.65 85 LYS D N 1
ATOM 10383 C CA . LYS D 1 107 ? 26.086 106.430 60.104 1.00 26.42 85 LYS D CA 1
ATOM 10384 C C . LYS D 1 107 ? 24.595 106.451 60.404 1.00 25.56 85 LYS D C 1
ATOM 10385 O O . LYS D 1 107 ? 23.801 105.832 59.692 1.00 25.17 85 LYS D O 1
ATOM 10391 N N . ALA D 1 108 ? 24.220 107.136 61.481 1.00 24.85 86 ALA D N 1
ATOM 10392 C CA . ALA D 1 108 ? 22.819 107.227 61.858 1.00 24.40 86 ALA D CA 1
ATOM 10393 C C . ALA D 1 108 ? 22.083 108.061 60.809 1.00 23.89 86 ALA D C 1
ATOM 10394 O O . ALA D 1 108 ? 21.040 107.648 60.314 1.00 23.92 86 ALA D O 1
ATOM 10396 N N . ALA D 1 109 ? 22.649 109.211 60.454 1.00 23.64 87 ALA D N 1
ATOM 10397 C CA . ALA D 1 109 ? 22.050 110.077 59.431 1.00 23.83 87 ALA D CA 1
ATOM 10398 C C . ALA D 1 109 ? 21.900 109.335 58.092 1.00 23.94 87 ALA D C 1
ATOM 10399 O O . ALA D 1 109 ? 20.856 109.449 57.430 1.00 24.25 87 ALA D O 1
ATOM 10401 N N . GLN D 1 110 ? 22.916 108.540 57.732 1.00 24.00 88 GLN D N 1
ATOM 10402 C CA . GLN D 1 110 ? 22.882 107.712 56.525 1.00 24.31 88 GLN D CA 1
ATOM 10403 C C . GLN D 1 110 ? 21.613 106.887 56.455 1.00 24.26 88 GLN D C 1
ATOM 10404 O O . GLN D 1 110 ? 20.991 106.797 55.399 1.00 24.87 88 GLN D O 1
ATOM 10410 N N . GLU D 1 111 ? 21.221 106.296 57.576 1.00 24.02 89 GLU D N 1
ATOM 10411 C CA . GLU D 1 111 ? 19.996 105.515 57.623 1.00 24.13 89 GLU D CA 1
ATOM 10412 C C . GLU D 1 111 ? 18.751 106.392 57.339 1.00 23.88 89 GLU D C 1
ATOM 10413 O O . GLU D 1 111 ? 17.840 105.963 56.633 1.00 22.92 89 GLU D O 1
ATOM 10419 N N . VAL D 1 112 ? 18.737 107.619 57.873 1.00 23.90 90 VAL D N 1
ATOM 10420 C CA . VAL D 1 112 ? 17.687 108.600 57.544 1.00 23.64 90 VAL D CA 1
ATOM 10421 C C . VAL D 1 112 ? 17.724 108.954 56.048 1.00 23.95 90 VAL D C 1
ATOM 10422 O O . VAL D 1 112 ? 16.679 109.024 55.394 1.00 23.96 90 VAL D O 1
ATOM 10426 N N . ILE D 1 113 ? 18.926 109.172 55.523 1.00 24.53 91 ILE D N 1
ATOM 10427 C CA . ILE D 1 113 ? 19.118 109.541 54.112 1.00 25.75 91 ILE D CA 1
ATOM 10428 C C . ILE D 1 113 ? 18.585 108.436 53.190 1.00 26.82 91 ILE D C 1
ATOM 10429 O O . ILE D 1 113 ? 17.844 108.715 52.239 1.00 26.98 91 ILE D O 1
ATOM 10434 N N . ASP D 1 114 ? 18.931 107.188 53.507 1.00 27.17 92 ASP D N 1
ATOM 10435 C CA . ASP D 1 114 ? 18.512 106.029 52.719 1.00 28.10 92 ASP D CA 1
ATOM 10436 C C . ASP D 1 114 ? 17.031 105.718 52.858 1.00 27.85 92 ASP D C 1
ATOM 10437 O O . ASP D 1 114 ? 16.525 104.833 52.172 1.00 27.95 92 ASP D O 1
ATOM 10442 N N . GLY D 1 115 ? 16.337 106.433 53.739 1.00 27.28 93 GLY D N 1
ATOM 10443 C CA . GLY D 1 115 ? 14.908 106.206 53.935 1.00 27.19 93 GLY D CA 1
ATOM 10444 C C . GLY D 1 115 ? 14.575 105.005 54.807 1.00 27.21 93 GLY D C 1
ATOM 10445 O O . GLY D 1 115 ? 13.444 104.523 54.799 1.00 27.35 93 GLY D O 1
ATOM 10446 N N . LYS D 1 116 ? 15.550 104.528 55.575 1.00 27.18 94 LYS D N 1
ATOM 10447 C CA . LYS D 1 116 ? 15.344 103.375 56.465 1.00 27.42 94 LYS D CA 1
ATOM 10448 C C . LYS D 1 116 ? 14.605 103.709 57.773 1.00 26.96 94 LYS D C 1
ATOM 10449 O O . LYS D 1 116 ? 14.078 102.817 58.442 1.00 26.75 94 LYS D O 1
ATOM 10455 N N . LEU D 1 117 ? 14.541 104.997 58.108 1.00 26.06 95 LEU D N 1
ATOM 10456 C CA . LEU D 1 117 ? 13.980 105.433 59.386 1.00 25.50 95 LEU D CA 1
ATOM 10457 C C . LEU D 1 117 ? 12.739 106.328 59.257 1.00 25.21 95 LEU D C 1
ATOM 10458 O O . LEU D 1 117 ? 12.406 107.067 60.184 1.00 24.52 95 LEU D O 1
ATOM 10463 N N . ASP D 1 118 ? 12.061 106.239 58.112 1.00 25.06 96 ASP D N 1
ATOM 10464 C CA . ASP D 1 118 ? 10.856 107.028 57.829 1.00 25.60 96 ASP D CA 1
ATOM 10465 C C . ASP D 1 118 ? 9.711 106.853 58.825 1.00 25.33 96 ASP D C 1
ATOM 10466 O O . ASP D 1 118 ? 8.957 107.790 59.078 1.00 25.02 96 ASP D O 1
ATOM 10471 N N . GLU D 1 119 ? 9.575 105.666 59.402 1.00 25.70 97 GLU D N 1
ATOM 10472 C CA . GLU D 1 119 ? 8.534 105.439 60.414 1.00 26.46 97 GLU D CA 1
ATOM 10473 C C . GLU D 1 119 ? 8.777 106.190 61.737 1.00 25.37 97 GLU D C 1
ATOM 10474 O O . GLU D 1 119 ? 7.912 106.214 62.609 1.00 25.31 97 GLU D O 1
ATOM 10480 N N . HIS D 1 120 ? 9.940 106.827 61.860 1.00 24.18 98 HIS D N 1
ATOM 10481 C CA . HIS D 1 120 ? 10.304 107.586 63.054 1.00 23.71 98 HIS D CA 1
ATOM 10482 C C . HIS D 1 120 ? 10.125 109.095 62.852 1.00 23.02 98 HIS D C 1
ATOM 10483 O O . HIS D 1 120 ? 10.709 109.901 63.567 1.00 23.02 98 HIS D O 1
ATOM 10490 N N . PHE D 1 121 ? 9.307 109.458 61.867 1.00 21.89 99 PHE D N 1
ATOM 10491 C CA . PHE D 1 121 ? 8.956 110.858 61.611 1.00 20.85 99 PHE D CA 1
ATOM 10492 C C . PHE D 1 121 ? 7.442 110.931 61.508 1.00 20.22 99 PHE D C 1
ATOM 10493 O O . PHE D 1 121 ? 6.885 110.777 60.433 1.00 20.36 99 PHE D O 1
ATOM 10501 N N . PRO D 1 122 ? 6.765 111.122 62.653 1.00 19.78 100 PRO D N 1
ATOM 10502 C CA . PRO D 1 122 ? 5.304 111.084 62.661 1.00 19.22 100 PRO D CA 1
ATOM 10503 C C . PRO D 1 122 ? 4.643 112.471 62.605 1.00 18.93 100 PRO D C 1
ATOM 10504 O O . PRO D 1 122 ? 3.429 112.563 62.770 1.00 18.51 100 PRO D O 1
ATOM 10508 N N . LEU D 1 123 ? 5.425 113.524 62.380 1.00 18.00 101 LEU D N 1
ATOM 10509 C CA . LEU D 1 123 ? 4.905 114.900 62.482 1.00 17.40 101 LEU D CA 1
ATOM 10510 C C . LEU D 1 123 ? 4.256 115.400 61.205 1.00 17.59 101 LEU D C 1
ATOM 10511 O O . LEU D 1 123 ? 4.702 115.075 60.092 1.00 16.94 101 LEU D O 1
ATOM 10516 N N . VAL D 1 124 ? 3.211 116.214 61.384 1.00 17.76 102 VAL D N 1
ATOM 10517 C CA . VAL D 1 124 ? 2.457 116.764 60.266 1.00 17.30 102 VAL D CA 1
ATOM 10518 C C . VAL D 1 124 ? 3.208 117.912 59.587 1.00 17.25 102 VAL D C 1
ATOM 10519 O O . VAL D 1 124 ? 4.163 118.463 60.148 1.00 16.77 102 VAL D O 1
ATOM 10523 N N . VAL D 1 125 ? 2.775 118.252 58.376 1.00 16.67 103 VAL D N 1
ATOM 10524 C CA . VAL D 1 125 ? 3.180 119.493 57.720 1.00 16.37 103 VAL D CA 1
ATOM 10525 C C . VAL D 1 125 ? 2.733 120.685 58.577 1.00 16.27 103 VAL D C 1
ATOM 10526 O O . VAL D 1 125 ? 3.466 121.660 58.743 1.00 15.67 103 VAL D O 1
ATOM 10530 N N . TRP D 1 126 ? 1.540 120.572 59.155 1.00 16.32 104 TRP D N 1
ATOM 10531 C CA . TRP D 1 126 ? 0.846 121.715 59.749 1.00 16.65 104 TRP D CA 1
ATOM 10532 C C . TRP D 1 126 ? 1.288 121.997 61.176 1.00 17.13 104 TRP D C 1
ATOM 10533 O O . TRP D 1 126 ? 0.482 121.972 62.114 1.00 17.67 104 TRP D O 1
ATOM 10544 N N . GLN D 1 127 ? 2.590 122.256 61.306 1.00 17.71 105 GLN D N 1
ATOM 10545 C CA . GLN D 1 127 ? 3.263 122.497 62.577 1.00 18.71 105 GLN D CA 1
ATOM 10546 C C . GLN D 1 127 ? 3.785 123.941 62.638 1.00 19.26 105 GLN D C 1
ATOM 10547 O O . GLN D 1 127 ? 3.382 124.779 61.842 1.00 19.60 105 GLN D O 1
ATOM 10553 N N . THR D 1 128 ? 4.709 124.205 63.556 1.00 19.93 106 THR D N 1
ATOM 10554 C CA . THR D 1 128 ? 5.424 125.479 63.632 1.00 20.77 106 THR D CA 1
ATOM 10555 C C . THR D 1 128 ? 5.997 125.896 62.270 1.00 20.77 106 THR D C 1
ATOM 10556 O O . THR D 1 128 ? 6.472 125.055 61.506 1.00 21.18 106 THR D O 1
ATOM 10560 N N . GLY D 1 129 ? 5.954 127.194 61.981 1.00 20.46 107 GLY D N 1
ATOM 10561 C CA . GLY D 1 129 ? 6.240 127.702 60.638 1.00 20.32 107 GLY D CA 1
ATOM 10562 C C . GLY D 1 129 ? 7.687 127.705 60.197 1.00 19.73 107 GLY D C 1
ATOM 10563 O O . GLY D 1 129 ? 7.981 127.894 59.012 1.00 19.99 107 GLY D O 1
ATOM 10564 N N . SER D 1 130 ? 8.594 127.519 61.151 1.00 19.53 108 SER D N 1
ATOM 10565 C CA . SER D 1 130 ? 10.005 127.391 60.869 1.00 19.53 108 SER D CA 1
ATOM 10566 C C . SER D 1 130 ? 10.395 125.927 60.593 1.00 19.62 108 SER D C 1
ATOM 10567 O O . SER D 1 130 ? 11.505 125.655 60.178 1.00 19.87 108 SER D O 1
ATOM 10570 N N . GLY D 1 131 ? 9.502 124.985 60.867 1.00 19.31 109 GLY D N 1
ATOM 10571 C CA . GLY D 1 131 ? 9.868 123.567 60.785 1.00 19.30 109 GLY D CA 1
ATOM 10572 C C . GLY D 1 131 ? 10.723 123.109 61.966 1.00 19.54 109 GLY D C 1
ATOM 10573 O O . GLY D 1 131 ? 11.395 122.078 61.876 1.00 18.92 109 GLY D O 1
ATOM 10574 N N . THR D 1 132 ? 10.706 123.876 63.063 1.00 19.23 110 THR D N 1
ATOM 10575 C CA . THR D 1 132 ? 11.461 123.545 64.294 1.00 19.98 110 THR D CA 1
ATOM 10576 C C . THR D 1 132 ? 11.269 122.111 64.761 1.00 19.93 110 THR D C 1
ATOM 10577 O O . THR D 1 132 ? 12.233 121.417 65.107 1.00 20.35 110 THR D O 1
ATOM 10581 N N . GLN D 1 133 ? 10.022 121.678 64.793 1.00 20.17 111 GLN D N 1
ATOM 10582 C CA . GLN D 1 133 ? 9.698 120.396 65.379 1.00 21.44 111 GLN D CA 1
ATOM 10583 C C . GLN D 1 133 ? 10.195 119.222 64.533 1.00 21.42 111 GLN D C 1
ATOM 10584 O O . GLN D 1 133 ? 10.620 118.198 65.074 1.00 21.33 111 GLN D O 1
ATOM 10590 N N . SER D 1 134 ? 10.181 119.384 63.216 1.00 20.77 112 SER D N 1
ATOM 10591 C CA . SER D 1 134 ? 10.792 118.381 62.354 1.00 20.49 112 SER D CA 1
ATOM 10592 C C . SER D 1 134 ? 12.304 118.400 62.456 1.00 20.53 112 SER D C 1
ATOM 10593 O O . SER D 1 134 ? 12.934 117.356 62.422 1.00 20.50 112 SER D O 1
ATOM 10596 N N . ASN D 1 135 ? 12.897 119.580 62.581 1.00 20.92 113 ASN D N 1
ATOM 10597 C CA . ASN D 1 135 ? 14.334 119.636 62.816 1.00 21.53 113 ASN D CA 1
ATOM 10598 C C . ASN D 1 135 ? 14.689 118.851 64.087 1.00 22.50 113 ASN D C 1
ATOM 10599 O O . ASN D 1 135 ? 15.607 118.019 64.091 1.00 21.64 113 ASN D O 1
ATOM 10612 N N . ASN D 1 137 ? 12.835 116.570 65.515 1.00 23.77 115 ASN D N 1
ATOM 10613 C CA . ASN D 1 137 ? 12.522 115.176 65.215 1.00 22.90 115 ASN D CA 1
ATOM 10614 C C . ASN D 1 137 ? 13.742 114.499 64.608 1.00 22.77 115 ASN D C 1
ATOM 10615 O O . ASN D 1 137 ? 14.074 113.376 64.989 1.00 22.97 115 ASN D O 1
ATOM 10620 N N . ALA D 1 138 ? 14.417 115.202 63.696 1.00 21.79 116 ALA D N 1
ATOM 10621 C CA . ALA D 1 138 ? 15.651 114.727 63.078 1.00 22.11 116 ALA D CA 1
ATOM 10622 C C . ALA D 1 138 ? 16.812 114.646 64.068 1.00 22.25 116 ALA D C 1
ATOM 10623 O O . ALA D 1 138 ? 17.542 113.647 64.082 1.00 22.45 116 ALA D O 1
ATOM 10625 N N . ASN D 1 139 ? 16.990 115.679 64.898 1.00 22.15 117 ASN D N 1
ATOM 10626 C CA . ASN D 1 139 ? 18.030 115.630 65.925 1.00 22.26 117 ASN D CA 1
ATOM 10627 C C . ASN D 1 139 ? 17.858 114.419 66.862 1.00 22.42 117 ASN D C 1
ATOM 10628 O O . ASN D 1 139 ? 18.805 113.668 67.109 1.00 22.61 117 ASN D O 1
ATOM 10633 N N . GLU D 1 140 ? 16.631 114.222 67.332 1.00 22.93 118 GLU D N 1
ATOM 10634 C CA . GLU D 1 140 ? 16.282 113.155 68.273 1.00 23.48 118 GLU D CA 1
ATOM 10635 C C . GLU D 1 140 ? 16.409 111.739 67.696 1.00 23.27 118 GLU D C 1
ATOM 10636 O O . GLU D 1 140 ? 16.797 110.801 68.410 1.00 23.33 118 GLU D O 1
ATOM 10642 N N . VAL D 1 141 ? 16.050 111.580 66.423 1.00 22.70 119 VAL D N 1
ATOM 10643 C CA . VAL D 1 141 ? 16.123 110.277 65.768 1.00 22.13 119 VAL D CA 1
ATOM 10644 C C . VAL D 1 141 ? 17.587 109.912 65.517 1.00 22.29 119 VAL D C 1
ATOM 10645 O O . VAL D 1 141 ? 18.014 108.805 65.851 1.00 22.87 119 VAL D O 1
ATOM 10649 N N . VAL D 1 142 ? 18.360 110.850 64.978 1.00 21.98 120 VAL D N 1
ATOM 10650 C CA . VAL D 1 142 ? 19.775 110.609 64.685 1.00 21.81 120 VAL D CA 1
ATOM 10651 C C . VAL D 1 142 ? 20.589 110.390 65.977 1.00 22.55 120 VAL D C 1
ATOM 10652 O O . VAL D 1 142 ? 21.509 109.563 66.006 1.00 23.30 120 VAL D O 1
ATOM 10656 N N . SER D 1 143 ? 20.244 111.118 67.036 1.00 22.73 121 SER D N 1
ATOM 10657 C CA . SER D 1 143 ? 20.894 110.960 68.350 1.00 22.96 121 SER D CA 1
ATOM 10658 C C . SER D 1 143 ? 20.628 109.573 68.959 1.00 23.11 121 SER D C 1
ATOM 10659 O O . SER D 1 143 ? 21.562 108.850 69.282 1.00 23.40 121 SER D O 1
ATOM 10662 N N . ASN D 1 144 ? 19.359 109.199 69.083 1.00 23.27 122 ASN D N 1
ATOM 10663 C CA . ASN D 1 144 ? 18.988 107.895 69.631 1.00 23.68 122 ASN D CA 1
ATOM 10664 C C . ASN D 1 144 ? 19.508 106.697 68.828 1.00 24.20 122 ASN D C 1
ATOM 10665 O O . ASN D 1 144 ? 19.832 105.654 69.402 1.00 24.78 122 ASN D O 1
ATOM 10670 N N . ARG D 1 145 ? 19.589 106.839 67.507 1.00 24.17 123 ARG D N 1
ATOM 10671 C CA . ARG D 1 145 ? 20.108 105.766 66.676 1.00 24.26 123 ARG D CA 1
ATOM 10672 C C . ARG D 1 145 ? 21.611 105.669 66.818 1.00 24.36 123 ARG D C 1
ATOM 10673 O O . ARG D 1 145 ? 22.149 104.565 66.902 1.00 24.34 123 ARG D O 1
ATOM 10681 N N . ALA D 1 146 ? 22.281 106.815 66.820 1.00 24.52 124 ALA D N 1
ATOM 10682 C CA . ALA D 1 146 ? 23.717 106.851 67.005 1.00 25.61 124 ALA D CA 1
ATOM 10683 C C . ALA D 1 146 ? 24.079 106.305 68.403 1.00 26.61 124 ALA D C 1
ATOM 10684 O O . ALA D 1 146 ? 25.047 105.556 68.543 1.00 26.89 124 ALA D O 1
ATOM 10686 N N . ILE D 1 147 ? 23.291 106.671 69.418 1.00 27.09 125 ILE D N 1
ATOM 10687 C CA . ILE D 1 147 ? 23.448 106.122 70.775 1.00 27.95 125 ILE D CA 1
ATOM 10688 C C . ILE D 1 147 ? 23.340 104.597 70.759 1.00 28.76 125 ILE D C 1
ATOM 10689 O O . ILE D 1 147 ? 24.248 103.904 71.232 1.00 29.14 125 ILE D O 1
ATOM 10694 N N . GLU D 1 148 ? 22.237 104.086 70.215 1.00 29.54 126 GLU D N 1
ATOM 10695 C CA . GLU D 1 148 ? 22.060 102.653 70.044 1.00 30.68 126 GLU D CA 1
ATOM 10696 C C . GLU D 1 148 ? 23.202 102.008 69.236 1.00 31.18 126 GLU D C 1
ATOM 10697 O O . GLU D 1 148 ? 23.547 100.850 69.475 1.00 31.47 126 GLU D O 1
ATOM 10703 N N . LEU D 1 149 ? 23.784 102.749 68.296 1.00 31.64 127 LEU D N 1
ATOM 10704 C CA . LEU D 1 149 ? 24.945 102.259 67.550 1.00 32.25 127 LEU D CA 1
ATOM 10705 C C . LEU D 1 149 ? 26.219 102.216 68.387 1.00 32.63 127 LEU D C 1
ATOM 10706 O O . LEU D 1 149 ? 27.116 101.431 68.104 1.00 32.92 127 LEU D O 1
ATOM 10711 N N . LEU D 1 150 ? 26.310 103.078 69.394 1.00 32.80 128 LEU D N 1
ATOM 10712 C CA . LEU D 1 150 ? 27.467 103.094 70.285 1.00 33.14 128 LEU D CA 1
ATOM 10713 C C . LEU D 1 150 ? 27.223 102.286 71.580 1.00 33.19 128 LEU D C 1
ATOM 10714 O O . LEU D 1 150 ? 28.003 102.381 72.529 1.00 33.59 128 LEU D O 1
ATOM 10719 N N . GLY D 1 151 ? 26.144 101.505 71.613 1.00 32.93 129 GLY D N 1
ATOM 10720 C CA . GLY D 1 151 ? 25.810 100.686 72.784 1.00 32.75 129 GLY D CA 1
ATOM 10721 C C . GLY D 1 151 ? 25.355 101.443 74.031 1.00 32.71 129 GLY D C 1
ATOM 10722 O O . GLY D 1 151 ? 25.311 100.869 75.121 1.00 32.79 129 GLY D O 1
ATOM 10723 N N . GLY D 1 152 ? 25.008 102.721 73.878 1.00 32.06 130 GLY D N 1
ATOM 10724 C CA . GLY D 1 152 ? 24.534 103.540 74.993 1.00 31.00 130 GLY D CA 1
ATOM 10725 C C . GLY D 1 152 ? 23.055 103.340 75.275 1.00 30.25 130 GLY D C 1
ATOM 10726 O O . GLY D 1 152 ? 22.426 102.435 74.720 1.00 29.79 130 GLY D O 1
ATOM 10727 N N . VAL D 1 153 ? 22.497 104.204 76.124 1.00 29.98 131 VAL D N 1
ATOM 10728 C CA . VAL D 1 153 ? 21.084 104.132 76.532 1.00 29.65 131 VAL D CA 1
ATOM 10729 C C . VAL D 1 153 ? 20.235 105.197 75.805 1.00 29.86 131 VAL D C 1
ATOM 10730 O O . VAL D 1 153 ? 20.450 106.403 75.967 1.00 29.15 131 VAL D O 1
ATOM 10742 N N . GLY D 1 155 ? 17.433 107.758 74.996 1.00 30.04 133 GLY D N 1
ATOM 10743 C CA . GLY D 1 155 ? 16.682 108.666 75.859 1.00 29.62 133 GLY D CA 1
ATOM 10744 C C . GLY D 1 155 ? 17.565 109.423 76.827 1.00 29.52 133 GLY D C 1
ATOM 10745 O O . GLY D 1 155 ? 17.091 110.334 77.507 1.00 29.87 133 GLY D O 1
ATOM 10746 N N . SER D 1 156 ? 18.849 109.066 76.874 1.00 29.03 134 SER D N 1
ATOM 10747 C CA . SER D 1 156 ? 19.766 109.590 77.890 1.00 28.56 134 SER D CA 1
ATOM 10748 C C . SER D 1 156 ? 20.586 110.756 77.359 1.00 28.40 134 SER D C 1
ATOM 10749 O O . SER D 1 156 ? 21.228 111.475 78.138 1.00 27.90 134 SER D O 1
ATOM 10752 N N . LYS D 1 157 ? 20.564 110.932 76.033 1.00 27.71 135 LYS D N 1
ATOM 10753 C CA . LYS D 1 157 ? 21.316 111.996 75.356 1.00 27.49 135 LYS D CA 1
ATOM 10754 C C . LYS D 1 157 ? 22.833 111.817 75.478 1.00 27.51 135 LYS D C 1
ATOM 10755 O O . LYS D 1 157 ? 23.597 112.769 75.308 1.00 27.02 135 LYS D O 1
ATOM 10761 N N . LYS D 1 158 ? 23.255 110.579 75.746 1.00 27.68 136 LYS D N 1
ATOM 10762 C CA . LYS D 1 158 ? 24.662 110.250 75.910 1.00 27.82 136 LYS D CA 1
ATOM 10763 C C . LYS D 1 158 ? 25.026 108.952 75.179 1.00 27.30 136 LYS D C 1
ATOM 10764 O O . LYS D 1 158 ? 24.259 107.991 75.198 1.00 27.48 136 LYS D O 1
ATOM 10770 N N . PRO D 1 159 ? 26.194 108.927 74.516 1.00 26.77 137 PRO D N 1
ATOM 10771 C CA . PRO D 1 159 ? 27.116 110.052 74.370 1.00 26.54 137 PRO D CA 1
ATOM 10772 C C . PRO D 1 159 ? 26.736 111.042 73.252 1.00 26.23 137 PRO D C 1
ATOM 10773 O O . PRO D 1 159 ? 27.488 111.992 73.011 1.00 25.94 137 PRO D O 1
ATOM 10777 N N . VAL D 1 160 ? 25.589 110.833 72.597 1.00 25.74 138 VAL D N 1
ATOM 10778 C CA . VAL D 1 160 ? 25.156 111.723 71.499 1.00 25.72 138 VAL D CA 1
ATOM 10779 C C . VAL D 1 160 ? 23.951 112.578 71.878 1.00 25.60 138 VAL D C 1
ATOM 10780 O O . VAL D 1 160 ? 22.820 112.079 71.946 1.00 25.74 138 VAL D O 1
ATOM 10784 N N . HIS D 1 161 ? 24.204 113.861 72.124 1.00 25.49 139 HIS D N 1
ATOM 10785 C CA . HIS D 1 161 ? 23.171 114.824 72.487 1.00 26.28 139 HIS D CA 1
ATOM 10786 C C . HIS D 1 161 ? 22.478 115.388 71.241 1.00 26.30 139 HIS D C 1
ATOM 10787 O O . HIS D 1 161 ? 23.152 115.891 70.335 1.00 26.38 139 HIS D O 1
ATOM 10794 N N . PRO D 1 162 ? 21.136 115.311 71.189 1.00 26.77 140 PRO D N 1
ATOM 10795 C CA . PRO D 1 162 ? 20.357 115.830 70.041 1.00 27.12 140 PRO D CA 1
ATOM 10796 C C . PRO D 1 162 ? 20.629 117.309 69.759 1.00 27.52 140 PRO D C 1
ATOM 10797 O O . PRO D 1 162 ? 20.756 117.704 68.598 1.00 27.06 140 PRO D O 1
ATOM 10801 N N . ASN D 1 163 ? 20.747 118.110 70.815 1.00 28.35 141 ASN D N 1
ATOM 10802 C CA . ASN D 1 163 ? 21.039 119.538 70.670 1.00 29.45 141 ASN D CA 1
ATOM 10803 C C . ASN D 1 163 ? 22.507 119.833 70.517 1.00 28.87 141 ASN D C 1
ATOM 10804 O O . ASN D 1 163 ? 22.912 120.416 69.520 1.00 28.77 141 ASN D O 1
ATOM 10809 N N . ASP D 1 164 ? 23.302 119.421 71.506 1.00 28.46 142 ASP D N 1
ATOM 10810 C CA . ASP D 1 164 ? 24.713 119.813 71.574 1.00 27.98 142 ASP D CA 1
ATOM 10811 C C . ASP D 1 164 ? 25.571 119.198 70.480 1.00 27.21 142 ASP D C 1
ATOM 10812 O O . ASP D 1 164 ? 26.563 119.798 70.061 1.00 27.39 142 ASP D O 1
ATOM 10817 N N . HIS D 1 165 ? 25.202 118.006 70.017 1.00 26.18 143 HIS D N 1
ATOM 10818 C CA . HIS D 1 165 ? 25.967 117.355 68.953 1.00 25.53 143 HIS D CA 1
ATOM 10819 C C . HIS D 1 165 ? 25.269 117.365 67.585 1.00 24.32 143 HIS D C 1
ATOM 10820 O O . HIS D 1 165 ? 25.800 117.920 66.626 1.00 23.64 143 HIS D O 1
ATOM 10827 N N . VAL D 1 166 ? 24.093 116.749 67.496 1.00 23.52 144 VAL D N 1
ATOM 10828 C CA . VAL D 1 166 ? 23.419 116.611 66.199 1.00 23.08 144 VAL D CA 1
ATOM 10829 C C . VAL D 1 166 ? 23.010 117.973 65.625 1.00 23.53 144 VAL D C 1
ATOM 10830 O O . VAL D 1 166 ? 23.131 118.207 64.411 1.00 23.29 144 VAL D O 1
ATOM 10834 N N . ASN D 1 167 ? 22.592 118.881 66.504 1.00 23.80 145 ASN D N 1
ATOM 10835 C CA . ASN D 1 167 ? 22.183 120.224 66.101 1.00 24.38 145 ASN D CA 1
ATOM 10836 C C . ASN D 1 167 ? 23.318 121.253 66.190 1.00 24.85 145 ASN D C 1
ATOM 10837 O O . ASN D 1 167 ? 23.094 122.449 65.989 1.00 24.70 145 ASN D O 1
ATOM 10850 N N . SER D 1 169 ? 26.137 123.924 65.767 1.00 24.97 147 SER D N 1
ATOM 10851 C CA . SER D 1 169 ? 26.430 124.977 64.782 1.00 25.08 147 SER D CA 1
ATOM 10852 C C . SER D 1 169 ? 25.234 125.404 63.932 1.00 25.07 147 SER D C 1
ATOM 10853 O O . SER D 1 169 ? 25.360 126.250 63.046 1.00 24.51 147 SER D O 1
ATOM 10856 N N . GLN D 1 170 ? 24.076 124.830 64.207 1.00 25.52 148 GLN D N 1
ATOM 10857 C CA . GLN D 1 170 ? 22.911 125.111 63.397 1.00 26.64 148 GLN D CA 1
ATOM 10858 C C . GLN D 1 170 ? 21.721 125.585 64.235 1.00 26.97 148 GLN D C 1
ATOM 10859 O O . GLN D 1 170 ? 21.737 125.521 65.476 1.00 26.11 148 GLN D O 1
ATOM 10865 N N . SER D 1 171 ? 20.726 126.120 63.530 1.00 27.54 149 SER D N 1
ATOM 10866 C CA . SER D 1 171 ? 19.434 126.486 64.089 1.00 28.08 149 SER D CA 1
ATOM 10867 C C . SER D 1 171 ? 18.337 125.812 63.237 1.00 28.64 149 SER D C 1
ATOM 10868 O O . SER D 1 171 ? 18.589 125.365 62.108 1.00 28.87 149 SER D O 1
ATOM 10871 N N . SER D 1 172 ? 17.126 125.727 63.772 1.00 28.88 150 SER D N 1
ATOM 10872 C CA . SER D 1 172 ? 15.990 125.291 62.973 1.00 29.39 150 SER D CA 1
ATOM 10873 C C . SER D 1 172 ? 15.747 126.284 61.842 1.00 29.03 150 SER D C 1
ATOM 10874 O O . SER D 1 172 ? 15.367 125.908 60.721 1.00 28.76 150 SER D O 1
ATOM 10877 N N . ASN D 1 173 ? 15.999 127.554 62.150 1.00 28.08 151 ASN D N 1
ATOM 10878 C CA . ASN D 1 173 ? 15.760 128.626 61.213 1.00 27.42 151 ASN D CA 1
ATOM 10879 C C . ASN D 1 173 ? 16.628 128.537 59.979 1.00 27.06 151 ASN D C 1
ATOM 10880 O O . ASN D 1 173 ? 16.223 129.022 58.933 1.00 27.37 151 ASN D O 1
ATOM 10885 N N . ASP D 1 174 ? 17.815 127.934 60.079 1.00 26.02 152 ASP D N 1
ATOM 10886 C CA . ASP D 1 174 ? 18.617 127.739 58.875 1.00 25.30 152 ASP D CA 1
ATOM 10887 C C . ASP D 1 174 ? 18.636 126.316 58.320 1.00 24.36 152 ASP D C 1
ATOM 10888 O O . ASP D 1 174 ? 18.863 126.133 57.128 1.00 24.86 152 ASP D O 1
ATOM 10893 N N . THR D 1 175 ? 18.353 125.322 59.161 1.00 23.14 153 THR D N 1
ATOM 10894 C CA . THR D 1 175 ? 18.356 123.910 58.744 1.00 22.11 153 THR D CA 1
ATOM 10895 C C . THR D 1 175 ? 17.103 123.494 57.950 1.00 21.32 153 THR D C 1
ATOM 10896 O O . THR D 1 175 ? 17.199 122.792 56.929 1.00 20.79 153 THR D O 1
ATOM 10900 N N . TYR D 1 176 ? 15.935 123.906 58.423 1.00 20.51 154 TYR D N 1
ATOM 10901 C CA . TYR D 1 176 ? 14.706 123.535 57.725 1.00 20.14 154 TYR D CA 1
ATOM 10902 C C . TYR D 1 176 ? 14.625 124.119 56.300 1.00 20.06 154 TYR D C 1
ATOM 10903 O O . TYR D 1 176 ? 14.397 123.366 55.363 1.00 19.66 154 TYR D O 1
ATOM 10912 N N . PRO D 1 177 ? 14.844 125.440 56.136 1.00 20.10 155 PRO D N 1
ATOM 10913 C CA . PRO D 1 177 ? 14.947 126.043 54.802 1.00 20.47 155 PRO D CA 1
ATOM 10914 C C . PRO D 1 177 ? 16.028 125.419 53.902 1.00 20.68 155 PRO D C 1
ATOM 10915 O O . PRO D 1 177 ? 15.829 125.305 52.680 1.00 20.42 155 PRO D O 1
ATOM 10919 N N . THR D 1 178 ? 17.162 125.044 54.493 1.00 20.45 156 THR D N 1
ATOM 10920 C CA . THR D 1 178 ? 18.201 124.295 53.782 1.00 20.29 156 THR D CA 1
ATOM 10921 C C . THR D 1 178 ? 17.655 122.949 53.270 1.00 20.30 156 THR D C 1
ATOM 10922 O O . THR D 1 178 ? 17.786 122.625 52.081 1.00 19.43 156 THR D O 1
ATOM 10926 N N . ALA D 1 179 ? 17.001 122.203 54.160 1.00 20.65 157 ALA D N 1
ATOM 10927 C CA . ALA D 1 179 ? 16.400 120.916 53.795 1.00 20.70 157 ALA D CA 1
ATOM 10928 C C . ALA D 1 179 ? 15.309 121.063 52.735 1.00 20.72 157 ALA D C 1
ATOM 10929 O O . ALA D 1 179 ? 15.217 120.231 51.833 1.00 19.94 157 ALA D O 1
ATOM 10939 N N . HIS D 1 181 ? 15.183 123.353 50.344 1.00 20.43 159 HIS D N 1
ATOM 10940 C CA . HIS D 1 181 ? 15.857 123.594 49.082 1.00 20.43 159 HIS D CA 1
ATOM 10941 C C . HIS D 1 181 ? 16.535 122.355 48.541 1.00 20.25 159 HIS D C 1
ATOM 10942 O O . HIS D 1 181 ? 16.500 122.119 47.327 1.00 20.10 159 HIS D O 1
ATOM 10949 N N . ILE D 1 182 ? 17.160 121.568 49.423 1.00 18.89 160 ILE D N 1
ATOM 10950 C CA . ILE D 1 182 ? 17.748 120.315 48.974 1.00 18.26 160 ILE D CA 1
ATOM 10951 C C . ILE D 1 182 ? 16.658 119.414 48.400 1.00 17.68 160 ILE D C 1
ATOM 10952 O O . ILE D 1 182 ? 16.788 118.921 47.271 1.00 17.36 160 ILE D O 1
ATOM 10957 N N . ALA D 1 183 ? 15.588 119.217 49.169 1.00 17.03 161 ALA D N 1
ATOM 10958 C CA . ALA D 1 183 ? 14.490 118.336 48.755 1.00 17.57 161 ALA D CA 1
ATOM 10959 C C . ALA D 1 183 ? 13.900 118.787 47.415 1.00 18.06 161 ALA D C 1
ATOM 10960 O O . ALA D 1 183 ? 13.799 117.981 46.481 1.00 18.37 161 ALA D O 1
ATOM 10962 N N . CYS D 1 184 ? 13.556 120.075 47.317 1.00 17.86 162 CYS D N 1
ATOM 10963 C CA . CYS D 1 184 ? 12.965 120.618 46.092 1.00 18.08 162 CYS D CA 1
ATOM 10964 C C . CYS D 1 184 ? 13.911 120.447 44.896 1.00 18.03 162 CYS D C 1
ATOM 10965 O O . CYS D 1 184 ? 13.492 120.018 43.821 1.00 17.85 162 CYS D O 1
ATOM 10968 N N . ALA D 1 185 ? 15.185 120.781 45.084 1.00 17.93 163 ALA D N 1
ATOM 10969 C CA . ALA D 1 185 ? 16.138 120.641 44.003 1.00 18.05 163 ALA D CA 1
ATOM 10970 C C . ALA D 1 185 ? 16.357 119.175 43.608 1.00 18.13 163 ALA D C 1
ATOM 10971 O O . ALA D 1 185 ? 16.379 118.865 42.419 1.00 18.42 163 ALA D O 1
ATOM 10973 N N . GLU D 1 186 ? 16.472 118.273 44.585 1.00 17.98 164 GLU D N 1
ATOM 10974 C CA . GLU D 1 186 ? 16.637 116.846 44.293 1.00 18.39 164 GLU D CA 1
ATOM 10975 C C . GLU D 1 186 ? 15.473 116.269 43.493 1.00 18.41 164 GLU D C 1
ATOM 10976 O O . GLU D 1 186 ? 15.681 115.549 42.523 1.00 18.41 164 GLU D O 1
ATOM 10982 N N . ARG D 1 187 ? 14.246 116.595 43.893 1.00 17.73 165 ARG D N 1
ATOM 10983 C CA . ARG D 1 187 ? 13.092 116.039 43.213 1.00 17.86 165 ARG D CA 1
ATOM 10984 C C . ARG D 1 187 ? 12.914 116.622 41.796 1.00 16.98 165 ARG D C 1
ATOM 10985 O O . ARG D 1 187 ? 12.507 115.911 40.879 1.00 16.33 165 ARG D O 1
ATOM 10993 N N . VAL D 1 188 ? 13.205 117.907 41.622 1.00 16.50 166 VAL D N 1
ATOM 10994 C CA . VAL D 1 188 ? 13.146 118.502 40.286 1.00 16.86 166 VAL D CA 1
ATOM 10995 C C . VAL D 1 188 ? 14.171 117.829 39.367 1.00 17.10 166 VAL D C 1
ATOM 10996 O O . VAL D 1 188 ? 13.835 117.410 38.249 1.00 17.18 166 VAL D O 1
ATOM 11000 N N . ILE D 1 189 ? 15.410 117.718 39.848 1.00 17.16 167 ILE D N 1
ATOM 11001 C CA . ILE D 1 189 ? 16.496 117.115 39.065 1.00 18.27 167 ILE D CA 1
ATOM 11002 C C . ILE D 1 189 ? 16.273 115.604 38.803 1.00 19.17 167 ILE D C 1
ATOM 11003 O O . ILE D 1 189 ? 16.430 115.150 37.670 1.00 19.32 167 ILE D O 1
ATOM 11008 N N . HIS D 1 190 ? 15.868 114.836 39.815 1.00 19.53 168 HIS D N 1
ATOM 11009 C CA . HIS D 1 190 ? 15.788 113.374 39.627 1.00 20.11 168 HIS D CA 1
ATOM 11010 C C . HIS D 1 190 ? 14.441 112.874 39.161 1.00 19.49 168 HIS D C 1
ATOM 11011 O O . HIS D 1 190 ? 14.353 111.801 38.590 1.00 19.60 168 HIS D O 1
ATOM 11018 N N . ASP D 1 191 ? 13.387 113.645 39.392 1.00 18.65 169 ASP D N 1
ATOM 11019 C CA . ASP D 1 191 ? 12.056 113.169 39.034 1.00 18.02 169 ASP D CA 1
ATOM 11020 C C . ASP D 1 191 ? 11.474 113.973 37.872 1.00 17.19 169 ASP D C 1
ATOM 11021 O O . ASP D 1 191 ? 11.200 113.410 36.821 1.00 16.39 169 ASP D O 1
ATOM 11026 N N . LEU D 1 192 ? 11.292 115.281 38.066 1.00 16.11 170 LEU D N 1
ATOM 11027 C CA . LEU D 1 192 ? 10.527 116.069 37.122 1.00 15.70 170 LEU D CA 1
ATOM 11028 C C . LEU D 1 192 ? 11.212 116.241 35.763 1.00 15.42 170 LEU D C 1
ATOM 11029 O O . LEU D 1 192 ? 10.573 116.043 34.739 1.00 15.02 170 LEU D O 1
ATOM 11034 N N . LEU D 1 193 ? 12.484 116.641 35.760 1.00 15.30 171 LEU D N 1
ATOM 11035 C CA . LEU D 1 193 ? 13.191 116.876 34.499 1.00 15.84 171 LEU D CA 1
ATOM 11036 C C . LEU D 1 193 ? 13.309 115.610 33.634 1.00 16.18 171 LEU D C 1
ATOM 11037 O O . LEU D 1 193 ? 13.011 115.679 32.448 1.00 16.37 171 LEU D O 1
ATOM 11042 N N . PRO D 1 194 ? 13.719 114.452 34.224 1.00 16.41 172 PRO D N 1
ATOM 11043 C CA . PRO D 1 194 ? 13.717 113.198 33.438 1.00 16.38 172 PRO D CA 1
ATOM 11044 C C . PRO D 1 194 ? 12.328 112.814 32.909 1.00 16.68 172 PRO D C 1
ATOM 11045 O O . PRO D 1 194 ? 12.218 112.333 31.787 1.00 16.76 172 PRO D O 1
ATOM 11049 N N . ALA D 1 195 ? 11.286 113.041 33.712 1.00 15.91 173 ALA D N 1
ATOM 11050 C CA . ALA D 1 195 ? 9.913 112.780 33.294 1.00 15.66 173 ALA D CA 1
ATOM 11051 C C . ALA D 1 195 ? 9.524 113.660 32.108 1.00 15.67 173 ALA D C 1
ATOM 11052 O O . ALA D 1 195 ? 8.848 113.192 31.181 1.00 15.00 173 ALA D O 1
ATOM 11054 N N . LEU D 1 196 ? 9.949 114.929 32.150 1.00 14.93 174 LEU D N 1
ATOM 11055 C CA . LEU D 1 196 ? 9.699 115.845 31.044 1.00 15.34 174 LEU D CA 1
ATOM 11056 C C . LEU D 1 196 ? 10.509 115.494 29.798 1.00 15.37 174 LEU D C 1
ATOM 11057 O O . LEU D 1 196 ? 9.992 115.610 28.701 1.00 14.39 174 LEU D O 1
ATOM 11062 N N . LYS D 1 197 ? 11.772 115.083 29.961 1.00 16.73 175 LYS D N 1
ATOM 11063 C CA . LYS D 1 197 ? 12.563 114.655 28.796 1.00 18.09 175 LYS D CA 1
ATOM 11064 C C . LYS D 1 197 ? 11.966 113.419 28.137 1.00 18.12 175 LYS D C 1
ATOM 11065 O O . LYS D 1 197 ? 11.917 113.325 26.905 1.00 18.29 175 LYS D O 1
ATOM 11071 N N . HIS D 1 198 ? 11.492 112.493 28.964 1.00 18.38 176 HIS D N 1
ATOM 11072 C CA . HIS D 1 198 ? 10.789 111.282 28.508 1.00 19.00 176 HIS D CA 1
ATOM 11073 C C . HIS D 1 198 ? 9.535 111.631 27.651 1.00 18.99 176 HIS D C 1
ATOM 11074 O O . HIS D 1 198 ? 9.318 111.081 26.559 1.00 18.12 176 HIS D O 1
ATOM 11081 N N . LEU D 1 199 ? 8.717 112.558 28.143 1.00 18.03 177 LEU D N 1
ATOM 11082 C CA . LEU D 1 199 ? 7.557 113.001 27.374 1.00 17.80 177 LEU D CA 1
ATOM 11083 C C . LEU D 1 199 ? 7.951 113.695 26.057 1.00 17.90 177 LEU D C 1
ATOM 11084 O O . LEU D 1 199 ? 7.306 113.482 25.032 1.00 17.50 177 LEU D O 1
ATOM 11089 N N . HIS D 1 200 ? 8.993 114.525 26.106 1.00 18.57 178 HIS D N 1
ATOM 11090 C CA . HIS D 1 200 ? 9.452 115.250 24.930 1.00 19.42 178 HIS D CA 1
ATOM 11091 C C . HIS D 1 200 ? 9.898 114.279 23.827 1.00 19.81 178 HIS D C 1
ATOM 11092 O O . HIS D 1 200 ? 9.500 114.424 22.665 1.00 20.06 178 HIS D O 1
ATOM 11099 N N . LYS D 1 201 ? 10.738 113.315 24.206 1.00 19.57 179 LYS D N 1
ATOM 11100 C CA . LYS D 1 201 ? 11.170 112.237 23.318 1.00 20.19 179 LYS D CA 1
ATOM 11101 C C . LYS D 1 201 ? 9.973 111.528 22.685 1.00 19.29 179 LYS D C 1
ATOM 11102 O O . LYS D 1 201 ? 9.962 111.310 21.482 1.00 19.02 179 LYS D O 1
ATOM 11108 N N . ALA D 1 202 ? 8.955 111.195 23.481 1.00 18.55 180 ALA D N 1
ATOM 11109 C CA . ALA D 1 202 ? 7.769 110.514 22.945 1.00 18.17 180 ALA D CA 1
ATOM 11110 C C . ALA D 1 202 ? 6.988 111.409 21.991 1.00 18.14 180 ALA D C 1
ATOM 11111 O O . ALA D 1 202 ? 6.465 110.930 20.980 1.00 18.10 180 ALA D O 1
ATOM 11113 N N . LEU D 1 203 ? 6.902 112.700 22.313 1.00 17.53 181 LEU D N 1
ATOM 11114 C CA . LEU D 1 203 ? 6.257 113.660 21.412 1.00 17.81 181 LEU D CA 1
ATOM 11115 C C . LEU D 1 203 ? 7.011 113.802 20.088 1.00 17.75 181 LEU D C 1
ATOM 11116 O O . LEU D 1 203 ? 6.374 113.874 19.049 1.00 17.74 181 LEU D O 1
ATOM 11121 N N . GLU D 1 204 ? 8.343 113.829 20.135 1.00 18.71 182 GLU D N 1
ATOM 11122 C CA . GLU D 1 204 ? 9.173 113.949 18.927 1.00 20.80 182 GLU D CA 1
ATOM 11123 C C . GLU D 1 204 ? 9.016 112.758 17.980 1.00 20.89 182 GLU D C 1
ATOM 11124 O O . GLU D 1 204 ? 9.132 112.917 16.769 1.00 20.42 182 GLU D O 1
ATOM 11130 N N . GLU D 1 205 ? 8.772 111.572 18.534 1.00 21.47 183 GLU D N 1
ATOM 11131 C CA . GLU D 1 205 ? 8.508 110.377 17.719 1.00 22.47 183 GLU D CA 1
ATOM 11132 C C . GLU D 1 205 ? 7.177 110.486 16.978 1.00 22.64 183 GLU D C 1
ATOM 11133 O O . GLU D 1 205 ? 7.065 110.063 15.818 1.00 22.46 183 GLU D O 1
ATOM 11139 N N . LYS D 1 206 ? 6.172 111.069 17.635 1.00 22.38 184 LYS D N 1
ATOM 11140 C CA . LYS D 1 206 ? 4.884 111.305 16.976 1.00 22.43 184 LYS D CA 1
ATOM 11141 C C . LYS D 1 206 ? 5.002 112.385 15.903 1.00 21.81 184 LYS D C 1
ATOM 11142 O O . LYS D 1 206 ? 4.358 112.282 14.864 1.00 22.05 184 LYS D O 1
ATOM 11148 N N . VAL D 1 207 ? 5.839 113.400 16.134 1.00 21.70 185 VAL D N 1
ATOM 11149 C CA . VAL D 1 207 ? 6.116 114.409 15.091 1.00 21.02 185 VAL D CA 1
ATOM 11150 C C . VAL D 1 207 ? 6.598 113.730 13.782 1.00 21.31 185 VAL D C 1
ATOM 11151 O O . VAL D 1 207 ? 6.087 114.031 12.696 1.00 20.17 185 VAL D O 1
ATOM 11155 N N . LYS D 1 208 ? 7.570 112.822 13.913 1.00 21.67 186 LYS D N 1
ATOM 11156 C CA . LYS D 1 208 ? 8.119 112.075 12.777 1.00 22.89 186 LYS D CA 1
ATOM 11157 C C . LYS D 1 208 ? 7.070 111.181 12.145 1.00 22.57 186 LYS D C 1
ATOM 11158 O O . LYS D 1 208 ? 6.903 111.196 10.933 1.00 23.19 186 LYS D O 1
ATOM 11164 N N . ALA D 1 209 ? 6.332 110.455 12.971 1.00 22.11 187 ALA D N 1
ATOM 11165 C CA . ALA D 1 209 ? 5.317 109.527 12.488 1.00 22.71 187 ALA D CA 1
ATOM 11166 C C . ALA D 1 209 ? 4.161 110.221 11.765 1.00 22.88 187 ALA D C 1
ATOM 11167 O O . ALA D 1 209 ? 3.587 109.644 10.827 1.00 22.49 187 ALA D O 1
ATOM 11169 N N . PHE D 1 210 ? 3.823 111.446 12.199 1.00 22.44 188 PHE D N 1
ATOM 11170 C CA . PHE D 1 210 ? 2.625 112.155 11.696 1.00 22.68 188 PHE D CA 1
ATOM 11171 C C . PHE D 1 210 ? 2.917 113.264 10.684 1.00 22.65 188 PHE D C 1
ATOM 11172 O O . PHE D 1 210 ? 1.995 113.929 10.203 1.00 22.03 188 PHE D O 1
ATOM 11180 N N . ASP D 1 211 ? 4.190 113.471 10.376 1.00 23.80 189 ASP D N 1
ATOM 11181 C CA . ASP D 1 211 ? 4.611 114.511 9.434 1.00 25.34 189 ASP D CA 1
ATOM 11182 C C . ASP D 1 211 ? 3.951 114.453 8.054 1.00 25.35 189 ASP D C 1
ATOM 11183 O O . ASP D 1 211 ? 3.828 115.477 7.389 1.00 25.64 189 ASP D O 1
ATOM 11188 N N . HIS D 1 212 ? 3.509 113.271 7.638 1.00 25.43 190 HIS D N 1
ATOM 11189 C CA . HIS D 1 212 ? 2.918 113.102 6.311 1.00 25.99 190 HIS D CA 1
ATOM 11190 C C . HIS D 1 212 ? 1.409 113.350 6.307 1.00 25.65 190 HIS D C 1
ATOM 11191 O O . HIS D 1 212 ? 0.800 113.402 5.245 1.00 25.17 190 HIS D O 1
ATOM 11198 N N . ILE D 1 213 ? 0.810 113.489 7.493 1.00 24.99 191 ILE D N 1
ATOM 11199 C CA . ILE D 1 213 ? -0.648 113.509 7.619 1.00 24.23 191 ILE D CA 1
ATOM 11200 C C . ILE D 1 213 ? -1.131 114.953 7.648 1.00 24.47 191 ILE D C 1
ATOM 11201 O O . ILE D 1 213 ? -0.893 115.679 8.612 1.00 24.94 191 ILE D O 1
ATOM 11206 N N . ILE D 1 214 ? -1.785 115.368 6.574 1.00 24.08 192 ILE D N 1
ATOM 11207 C CA . ILE D 1 214 ? -2.283 116.729 6.445 1.00 23.92 192 ILE D CA 1
ATOM 11208 C C . ILE D 1 214 ? -3.690 116.790 7.004 1.00 24.06 192 ILE D C 1
ATOM 11209 O O . ILE D 1 214 ? -4.533 115.961 6.659 1.00 24.06 192 ILE D O 1
ATOM 11214 N N . LYS D 1 215 ? -3.935 117.760 7.884 1.00 23.71 193 LYS D N 1
ATOM 11215 C CA . LYS D 1 215 ? -5.238 117.913 8.527 1.00 23.16 193 LYS D CA 1
ATOM 11216 C C . LYS D 1 215 ? -5.709 119.375 8.480 1.00 22.94 193 LYS D C 1
ATOM 11217 O O . LYS D 1 215 ? -4.946 120.277 8.126 1.00 22.89 193 LYS D O 1
ATOM 11223 N N . ILE D 1 216 ? -6.959 119.604 8.857 1.00 22.15 194 ILE D N 1
ATOM 11224 C CA . ILE D 1 216 ? -7.513 120.951 8.898 1.00 22.63 194 ILE D CA 1
ATOM 11225 C C . ILE D 1 216 ? -7.140 121.618 10.234 1.00 22.08 194 ILE D C 1
ATOM 11226 O O . ILE D 1 216 ? -7.344 121.038 11.304 1.00 22.31 194 ILE D O 1
ATOM 11231 N N . GLY D 1 217 ? -6.558 122.806 10.166 1.00 21.54 195 GLY D N 1
ATOM 11232 C CA . GLY D 1 217 ? -6.296 123.597 11.374 1.00 21.34 195 GLY D CA 1
ATOM 11233 C C . GLY D 1 217 ? -7.582 124.132 11.985 1.00 21.16 195 GLY D C 1
ATOM 11234 O O . GLY D 1 217 ? -8.624 124.206 11.313 1.00 21.31 195 GLY D O 1
ATOM 11235 N N . ARG D 1 218 ? -7.515 124.493 13.265 1.00 20.53 196 ARG D N 1
ATOM 11236 C CA . ARG D 1 218 ? -8.653 125.069 13.964 1.00 20.15 196 ARG D CA 1
ATOM 11237 C C . ARG D 1 218 ? -8.213 126.302 14.722 1.00 19.61 196 ARG D C 1
ATOM 11238 O O . ARG D 1 218 ? -7.297 126.230 15.545 1.00 19.31 196 ARG D O 1
ATOM 11246 N N . THR D 1 219 ? -8.860 127.427 14.422 1.00 18.99 197 THR D N 1
ATOM 11247 C CA . THR D 1 219 ? -8.626 128.704 15.097 1.00 19.19 197 THR D CA 1
ATOM 11248 C C . THR D 1 219 ? -9.972 129.206 15.567 1.00 19.18 197 THR D C 1
ATOM 11249 O O . THR D 1 219 ? -10.924 129.241 14.777 1.00 19.38 197 THR D O 1
ATOM 11253 N N . HIS D 1 220 ? -10.062 129.606 16.838 1.00 19.36 198 HIS D N 1
ATOM 11254 C CA . HIS D 1 220 ? -11.354 129.937 17.489 1.00 19.27 198 HIS D CA 1
ATOM 11255 C C . HIS D 1 220 ? -12.298 128.731 17.506 1.00 20.04 198 HIS D C 1
ATOM 11256 O O . HIS D 1 220 ? -13.509 128.891 17.707 1.00 20.12 198 HIS D O 1
ATOM 11263 N N . THR D 1 221 ? -11.720 127.534 17.337 1.00 20.57 199 THR D N 1
ATOM 11264 C CA . THR D 1 221 ? -12.428 126.259 17.125 1.00 21.07 199 THR D CA 1
ATOM 11265 C C . THR D 1 221 ? -13.075 126.149 15.730 1.00 20.93 199 THR D C 1
ATOM 11266 O O . THR D 1 221 ? -13.700 125.128 15.407 1.00 21.06 199 THR D O 1
ATOM 11270 N N . GLN D 1 222 ? -12.894 127.175 14.900 1.00 20.62 200 GLN D N 1
ATOM 11271 C CA . GLN D 1 222 ? -13.419 127.158 13.533 1.00 20.71 200 GLN D CA 1
ATOM 11272 C C . GLN D 1 222 ? -12.433 126.509 12.568 1.00 20.61 200 GLN D C 1
ATOM 11273 O O . GLN D 1 222 ? -11.216 126.606 12.762 1.00 19.98 200 GLN D O 1
ATOM 11279 N N . ASP D 1 223 ? -12.963 125.882 11.515 1.00 20.85 201 ASP D N 1
ATOM 11280 C CA . ASP D 1 223 ? -12.134 125.351 10.429 1.00 21.79 201 ASP D CA 1
ATOM 11281 C C . ASP D 1 223 ? -11.207 126.453 9.929 1.00 22.28 201 ASP D C 1
ATOM 11282 O O . ASP D 1 223 ? -11.636 127.594 9.741 1.00 22.52 201 ASP D O 1
ATOM 11287 N N . ALA D 1 224 ? -9.936 126.116 9.721 1.00 22.70 202 ALA D N 1
ATOM 11288 C CA . ALA D 1 224 ? -8.960 127.079 9.239 1.00 23.28 202 ALA D CA 1
ATOM 11289 C C . ALA D 1 224 ? -8.108 126.432 8.147 1.00 23.55 202 ALA D C 1
ATOM 11290 O O . ALA D 1 224 ? -8.503 125.417 7.590 1.00 25.15 202 ALA D O 1
ATOM 11292 N N . THR D 1 225 ? -6.957 127.005 7.823 1.00 23.21 203 THR D N 1
ATOM 11293 C CA . THR D 1 225 ? -6.120 126.436 6.766 1.00 23.13 203 THR D CA 1
ATOM 11294 C C . THR D 1 225 ? -5.363 125.179 7.246 1.00 22.97 203 THR D C 1
ATOM 11295 O O . THR D 1 225 ? -5.297 124.913 8.460 1.00 22.87 203 THR D O 1
ATOM 11299 N N . PRO D 1 226 ? -4.824 124.386 6.297 1.00 21.97 204 PRO D N 1
ATOM 11300 C CA . PRO D 1 226 ? -4.178 123.126 6.663 1.00 21.37 204 PRO D CA 1
ATOM 11301 C C . PRO D 1 226 ? -2.852 123.253 7.392 1.00 20.40 204 PRO D C 1
ATOM 11302 O O . PRO D 1 226 ? -2.134 124.250 7.261 1.00 20.12 204 PRO D O 1
ATOM 11306 N N . LEU D 1 227 ? -2.536 122.209 8.145 1.00 19.74 205 LEU D N 1
ATOM 11307 C CA . LEU D 1 227 ? -1.204 121.990 8.694 1.00 18.73 205 LEU D CA 1
ATOM 11308 C C . LEU D 1 227 ? -1.092 120.472 8.843 1.00 18.62 205 LEU D C 1
ATOM 11309 O O . LEU D 1 227 ? -2.101 119.775 8.768 1.00 18.79 205 LEU D O 1
ATOM 11314 N N . THR D 1 228 ? 0.108 119.939 9.024 1.00 18.18 206 THR D N 1
ATOM 11315 C CA . THR D 1 228 ? 0.188 118.504 9.295 1.00 18.34 206 THR D CA 1
ATOM 11316 C C . THR D 1 228 ? 0.017 118.197 10.777 1.00 18.24 206 THR D C 1
ATOM 11317 O O . THR D 1 228 ? 0.261 119.039 11.637 1.00 18.64 206 THR D O 1
ATOM 11321 N N . LEU D 1 229 ? -0.402 116.982 11.070 1.00 18.27 207 LEU D N 1
ATOM 11322 C CA . LEU D 1 229 ? -0.481 116.513 12.430 1.00 18.70 207 LEU D CA 1
ATOM 11323 C C . LEU D 1 229 ? 0.916 116.544 13.070 1.00 18.72 207 LEU D C 1
ATOM 11324 O O . LEU D 1 229 ? 1.048 116.816 14.271 1.00 18.37 207 LEU D O 1
ATOM 11329 N N . GLY D 1 230 ? 1.955 116.315 12.258 1.00 18.19 208 GLY D N 1
ATOM 11330 C CA . GLY D 1 230 ? 3.354 116.439 12.708 1.00 17.64 208 GLY D CA 1
ATOM 11331 C C . GLY D 1 230 ? 3.697 117.844 13.198 1.00 18.05 208 GLY D C 1
ATOM 11332 O O . GLY D 1 230 ? 4.281 118.016 14.261 1.00 18.34 208 GLY D O 1
ATOM 11333 N N . GLN D 1 231 ? 3.345 118.853 12.409 1.00 17.93 209 GLN D N 1
ATOM 11334 C CA . GLN D 1 231 ? 3.517 120.260 12.792 1.00 17.39 209 GLN D CA 1
ATOM 11335 C C . GLN D 1 231 ? 2.756 120.595 14.077 1.00 17.03 209 GLN D C 1
ATOM 11336 O O . GLN D 1 231 ? 3.276 121.292 14.926 1.00 17.51 209 GLN D O 1
ATOM 11342 N N . GLU D 1 232 ? 1.524 120.121 14.201 1.00 16.13 210 GLU D N 1
ATOM 11343 C CA . GLU D 1 232 ? 0.750 120.362 15.419 1.00 16.57 210 GLU D CA 1
ATOM 11344 C C . GLU D 1 232 ? 1.465 119.760 16.631 1.00 15.87 210 GLU D C 1
ATOM 11345 O O . GLU D 1 232 ? 1.585 120.407 17.681 1.00 15.94 210 GLU D O 1
ATOM 11351 N N . PHE D 1 233 ? 1.916 118.518 16.482 1.00 15.09 211 PHE D N 1
ATOM 11352 C CA . PHE D 1 233 ? 2.673 117.828 17.532 1.00 14.92 211 PHE D CA 1
ATOM 11353 C C . PHE D 1 233 ? 4.032 118.443 17.838 1.00 14.44 211 PHE D C 1
ATOM 11354 O O . PHE D 1 233 ? 4.485 118.345 18.963 1.00 14.20 211 PHE D O 1
ATOM 11362 N N . SER D 1 234 ? 4.658 119.093 16.851 1.00 14.34 212 SER D N 1
ATOM 11363 C CA . SER D 1 234 ? 5.914 119.838 17.058 1.00 14.43 212 SER D CA 1
ATOM 11364 C C . SER D 1 234 ? 5.720 121.045 17.962 1.00 14.22 212 SER D C 1
ATOM 11365 O O . SER D 1 234 ? 6.651 121.478 18.623 1.00 14.34 212 SER D O 1
ATOM 11368 N N . GLY D 1 235 ? 4.515 121.605 17.964 1.00 14.36 213 GLY D N 1
ATOM 11369 C CA . GLY D 1 235 ? 4.173 122.677 18.920 1.00 14.16 213 GLY D CA 1
ATOM 11370 C C . GLY D 1 235 ? 4.191 122.114 20.336 1.00 13.78 213 GLY D C 1
ATOM 11371 O O . GLY D 1 235 ? 4.825 122.676 21.232 1.00 13.66 213 GLY D O 1
ATOM 11372 N N . TYR D 1 236 ? 3.517 120.984 20.530 1.00 13.97 214 TYR D N 1
ATOM 11373 C CA . TYR D 1 236 ? 3.526 120.288 21.836 1.00 13.87 214 TYR D CA 1
ATOM 11374 C C . TYR D 1 236 ? 4.952 119.952 22.284 1.00 14.06 214 TYR D C 1
ATOM 11375 O O . TYR D 1 236 ? 5.320 120.185 23.439 1.00 13.87 214 TYR D O 1
ATOM 11384 N N . ALA D 1 237 ? 5.740 119.375 21.374 1.00 14.12 215 ALA D N 1
ATOM 11385 C CA . ALA D 1 237 ? 7.115 119.004 21.695 1.00 14.81 215 ALA D CA 1
ATOM 11386 C C . ALA D 1 237 ? 7.905 120.248 22.082 1.00 14.62 215 ALA D C 1
ATOM 11387 O O . ALA D 1 237 ? 8.633 120.246 23.081 1.00 15.32 215 ALA D O 1
ATOM 11389 N N . ALA D 1 238 ? 7.744 121.327 21.320 1.00 14.49 216 ALA D N 1
ATOM 11390 C CA . ALA D 1 238 ? 8.459 122.567 21.646 1.00 14.22 216 ALA D CA 1
ATOM 11391 C C . ALA D 1 238 ? 8.039 123.176 22.996 1.00 13.94 216 ALA D C 1
ATOM 11392 O O . ALA D 1 238 ? 8.882 123.740 23.711 1.00 14.85 216 ALA D O 1
ATOM 11394 N N . GLN D 1 239 ? 6.758 123.082 23.342 1.00 13.38 217 GLN D N 1
ATOM 11395 C CA . GLN D 1 239 ? 6.285 123.573 24.656 1.00 13.76 217 GLN D CA 1
ATOM 11396 C C . GLN D 1 239 ? 6.950 122.820 25.811 1.00 13.62 217 GLN D C 1
ATOM 11397 O O . GLN D 1 239 ? 7.303 123.419 26.825 1.00 13.23 217 GLN D O 1
ATOM 11403 N N . VAL D 1 240 ? 7.111 121.505 25.652 1.00 13.14 218 VAL D N 1
ATOM 11404 C CA . VAL D 1 240 ? 7.755 120.696 26.686 1.00 13.23 218 VAL D CA 1
ATOM 11405 C C . VAL D 1 240 ? 9.241 121.025 26.811 1.00 13.68 218 VAL D C 1
ATOM 11406 O O . VAL D 1 240 ? 9.738 121.235 27.935 1.00 13.44 218 VAL D O 1
ATOM 11410 N N . ALA D 1 241 ? 9.933 121.110 25.665 1.00 13.28 219 ALA D N 1
ATOM 11411 C CA . ALA D 1 241 ? 11.347 121.478 25.637 1.00 13.84 219 ALA D CA 1
ATOM 11412 C C . ALA D 1 241 ? 11.575 122.861 26.252 1.00 14.37 219 ALA D C 1
ATOM 11413 O O . ALA D 1 241 ? 12.514 123.054 27.019 1.00 13.81 219 ALA D O 1
ATOM 11415 N N . SER D 1 242 ? 10.717 123.824 25.906 1.00 15.18 220 SER D N 1
ATOM 11416 C CA . SER D 1 242 ? 10.815 125.164 26.487 1.00 15.75 220 SER D CA 1
ATOM 11417 C C . SER D 1 242 ? 10.604 125.129 28.004 1.00 15.44 220 SER D C 1
ATOM 11418 O O . SER D 1 242 ? 11.253 125.883 28.724 1.00 16.31 220 SER D O 1
ATOM 11421 N N . SER D 1 243 ? 9.698 124.269 28.467 1.00 15.15 221 SER D N 1
ATOM 11422 C CA . SER D 1 243 ? 9.394 124.123 29.898 1.00 15.49 221 SER D CA 1
ATOM 11423 C C . SER D 1 243 ? 10.579 123.570 30.649 1.00 15.46 221 SER D C 1
ATOM 11424 O O . SER D 1 243 ? 10.871 123.979 31.781 1.00 15.53 221 SER D O 1
ATOM 11427 N N . ILE D 1 244 ? 11.247 122.615 30.020 1.00 15.15 222 ILE D N 1
ATOM 11428 C CA . ILE D 1 244 ? 12.423 122.008 30.595 1.00 15.61 222 ILE D CA 1
ATOM 11429 C C . ILE D 1 244 ? 13.465 123.089 30.809 1.00 15.81 222 ILE D C 1
ATOM 11430 O O . ILE D 1 244 ? 14.079 123.176 31.880 1.00 15.61 222 ILE D O 1
ATOM 11435 N N . LYS D 1 245 ? 13.644 123.941 29.798 1.00 16.30 223 LYS D N 1
ATOM 11436 C CA . LYS D 1 245 ? 14.640 125.029 29.881 1.00 16.48 223 LYS D CA 1
ATOM 11437 C C . LYS D 1 245 ? 14.303 126.040 30.967 1.00 15.59 223 LYS D C 1
ATOM 11438 O O . LYS D 1 245 ? 15.196 126.547 31.641 1.00 14.71 223 LYS D O 1
ATOM 11444 N N . ARG D 1 246 ? 13.017 126.344 31.121 1.00 14.95 224 ARG D N 1
ATOM 11445 C CA . ARG D 1 246 ? 12.590 127.336 32.117 1.00 15.22 224 ARG D CA 1
ATOM 11446 C C . ARG D 1 246 ? 12.877 126.801 33.514 1.00 15.13 224 ARG D C 1
ATOM 11447 O O . ARG D 1 246 ? 13.393 127.530 34.382 1.00 14.08 224 ARG D O 1
ATOM 11455 N N . ILE D 1 247 ? 12.578 125.517 33.716 1.00 15.02 225 ILE D N 1
ATOM 11456 C CA . ILE D 1 247 ? 12.830 124.889 35.013 1.00 15.11 225 ILE D CA 1
ATOM 11457 C C . ILE D 1 247 ? 14.326 124.918 35.348 1.00 15.83 225 ILE D C 1
ATOM 11458 O O . ILE D 1 247 ? 14.698 125.380 36.431 1.00 14.85 225 ILE D O 1
ATOM 11463 N N . GLU D 1 248 ? 15.167 124.476 34.400 1.00 16.52 226 GLU D N 1
ATOM 11464 C CA . GLU D 1 248 ? 16.624 124.392 34.584 1.00 17.76 226 GLU D CA 1
ATOM 11465 C C . GLU D 1 248 ? 17.242 125.731 34.986 1.00 18.34 226 GLU D C 1
ATOM 11466 O O . GLU D 1 248 ? 18.127 125.796 35.825 1.00 18.59 226 GLU D O 1
ATOM 11480 N N . THR D 1 250 ? 16.017 128.037 36.707 1.00 18.31 228 THR D N 1
ATOM 11481 C CA . THR D 1 250 ? 15.680 128.462 38.076 1.00 18.86 228 THR D CA 1
ATOM 11482 C C . THR D 1 250 ? 16.457 127.702 39.153 1.00 19.90 228 THR D C 1
ATOM 11483 O O . THR D 1 250 ? 16.471 128.114 40.325 1.00 20.07 228 THR D O 1
ATOM 11487 N N . LEU D 1 251 ? 17.102 126.603 38.755 1.00 20.88 229 LEU D N 1
ATOM 11488 C CA . LEU D 1 251 ? 17.796 125.706 39.700 1.00 21.43 229 LEU D CA 1
ATOM 11489 C C . LEU D 1 251 ? 18.979 126.344 40.442 1.00 21.97 229 LEU D C 1
ATOM 11490 O O . LEU D 1 251 ? 19.147 126.095 41.640 1.00 21.68 229 LEU D O 1
ATOM 11495 N N . PRO D 1 252 ? 19.800 127.170 39.750 1.00 22.14 230 PRO D N 1
ATOM 11496 C CA . PRO D 1 252 ? 20.874 127.832 40.505 1.00 22.56 230 PRO D CA 1
ATOM 11497 C C . PRO D 1 252 ? 20.375 128.576 41.756 1.00 23.37 230 PRO D C 1
ATOM 11498 O O . PRO D 1 252 ? 21.011 128.489 42.821 1.00 23.22 230 PRO D O 1
ATOM 11502 N N . GLY D 1 253 ? 19.256 129.290 41.624 1.00 23.74 231 GLY D N 1
ATOM 11503 C CA . GLY D 1 253 ? 18.631 129.980 42.743 1.00 24.89 231 GLY D CA 1
ATOM 11504 C C . GLY D 1 253 ? 18.217 129.026 43.852 1.00 25.83 231 GLY D C 1
ATOM 11505 O O . GLY D 1 253 ? 18.453 129.309 45.019 1.00 26.20 231 GLY D O 1
ATOM 11506 N N . LEU D 1 254 ? 17.618 127.889 43.488 1.00 26.53 232 LEU D N 1
ATOM 11507 C CA . LEU D 1 254 ? 17.229 126.860 44.456 1.00 27.54 232 LEU D CA 1
ATOM 11508 C C . LEU D 1 254 ? 18.423 126.261 45.175 1.00 28.20 232 LEU D C 1
ATOM 11509 O O . LEU D 1 254 ? 18.306 125.818 46.321 1.00 29.54 232 LEU D O 1
ATOM 11514 N N . CYS D 1 255 ? 19.563 126.209 44.501 1.00 28.14 233 CYS D N 1
ATOM 11515 C CA . CYS D 1 255 ? 20.723 125.549 45.063 1.00 28.53 233 CYS D CA 1
ATOM 11516 C C . CYS D 1 255 ? 21.576 126.431 46.003 1.00 28.21 233 CYS D C 1
ATOM 11517 O O . CYS D 1 255 ? 22.632 126.018 46.465 1.00 28.26 233 CYS D O 1
ATOM 11520 N N . GLU D 1 256 ? 21.089 127.635 46.297 1.00 27.56 234 GLU D N 1
ATOM 11521 C CA . GLU D 1 256 ? 21.720 128.513 47.278 1.00 26.83 234 GLU D CA 1
ATOM 11522 C C . GLU D 1 256 ? 21.099 128.241 48.643 1.00 25.91 234 GLU D C 1
ATOM 11523 O O . GLU D 1 256 ? 19.885 128.334 48.813 1.00 26.30 234 GLU D O 1
ATOM 11529 N N . LEU D 1 257 ? 21.932 127.883 49.611 1.00 24.61 235 LEU D N 1
ATOM 11530 C CA . LEU D 1 257 ? 21.424 127.356 50.867 1.00 23.13 235 LEU D CA 1
ATOM 11531 C C . LEU D 1 257 ? 21.539 128.340 52.015 1.00 22.65 235 LEU D C 1
ATOM 11532 O O . LEU D 1 257 ? 22.490 129.122 52.075 1.00 22.25 235 LEU D O 1
ATOM 11537 N N . ALA D 1 258 ? 20.563 128.291 52.921 1.00 21.61 236 ALA D N 1
ATOM 11538 C CA . ALA D 1 258 ? 20.561 129.150 54.097 1.00 21.87 236 ALA D CA 1
ATOM 11539 C C . ALA D 1 258 ? 21.536 128.700 55.204 1.00 21.59 236 ALA D C 1
ATOM 11540 O O . ALA D 1 258 ? 21.908 129.499 56.056 1.00 21.60 236 ALA D O 1
ATOM 11542 N N . GLN D 1 259 ? 21.930 127.429 55.198 1.00 21.77 237 GLN D N 1
ATOM 11543 C CA . GLN D 1 259 ? 22.772 126.853 56.272 1.00 21.91 237 GLN D CA 1
ATOM 11544 C C . GLN D 1 259 ? 23.976 127.727 56.648 1.00 22.00 237 GLN D C 1
ATOM 11545 O O . GLN D 1 259 ? 24.794 128.069 55.800 1.00 21.64 237 GLN D O 1
ATOM 11551 N N . GLY D 1 260 ? 24.082 128.083 57.922 1.00 22.22 238 GLY D N 1
ATOM 11552 C CA . GLY D 1 260 ? 25.168 128.966 58.358 1.00 22.56 238 GLY D CA 1
ATOM 11553 C C . GLY D 1 260 ? 24.685 130.335 58.795 1.00 22.50 238 GLY D C 1
ATOM 11554 O O . GLY D 1 260 ? 25.394 131.056 59.477 1.00 22.59 238 GLY D O 1
ATOM 11555 N N . GLY D 1 261 ? 23.474 130.702 58.392 1.00 23.08 239 GLY D N 1
ATOM 11556 C CA . GLY D 1 261 ? 22.878 131.962 58.838 1.00 23.13 239 GLY D CA 1
ATOM 11557 C C . GLY D 1 261 ? 22.478 131.909 60.300 1.00 23.28 239 GLY D C 1
ATOM 11558 O O . GLY D 1 261 ? 22.283 132.943 60.914 1.00 23.09 239 GLY D O 1
ATOM 11559 N N . THR D 1 262 ? 22.384 130.693 60.845 1.00 23.14 240 THR D N 1
ATOM 11560 C CA . THR D 1 262 ? 21.825 130.418 62.185 1.00 23.76 240 THR D CA 1
ATOM 11561 C C . THR D 1 262 ? 20.515 131.167 62.484 1.00 24.05 240 THR D C 1
ATOM 11562 O O . THR D 1 262 ? 19.657 131.280 61.600 1.00 24.57 240 THR D O 1
ATOM 11566 N N . ALA D 1 263 ? 20.378 131.699 63.701 1.00 23.87 241 ALA D N 1
ATOM 11567 C CA . ALA D 1 263 ? 19.064 132.114 64.219 1.00 24.35 241 ALA D CA 1
ATOM 11568 C C . ALA D 1 263 ? 18.383 133.257 63.461 1.00 24.38 241 ALA D C 1
ATOM 11569 O O . ALA D 1 263 ? 17.193 133.164 63.152 1.00 24.46 241 ALA D O 1
ATOM 11571 N N . VAL D 1 264 ? 19.127 134.330 63.193 1.00 24.45 242 VAL D N 1
ATOM 11572 C CA . VAL D 1 264 ? 18.557 135.530 62.570 1.00 24.59 242 VAL D CA 1
ATOM 11573 C C . VAL D 1 264 ? 19.271 135.921 61.285 1.00 24.22 242 VAL D C 1
ATOM 11574 O O . VAL D 1 264 ? 18.874 136.881 60.629 1.00 24.35 242 VAL D O 1
ATOM 11578 N N . GLY D 1 265 ? 20.337 135.204 60.944 1.00 23.60 243 GLY D N 1
ATOM 11579 C CA . GLY D 1 265 ? 21.036 135.452 59.688 1.00 23.53 243 GLY D CA 1
ATOM 11580 C C . GLY D 1 265 ? 22.476 135.905 59.819 1.00 23.45 243 GLY D C 1
ATOM 11581 O O . GLY D 1 265 ? 23.204 135.914 58.835 1.00 23.58 243 GLY D O 1
ATOM 11582 N N . THR D 1 266 ? 22.890 136.265 61.036 1.00 23.51 244 THR D N 1
ATOM 11583 C CA . THR D 1 266 ? 24.237 136.791 61.290 1.00 23.75 244 THR D CA 1
ATOM 11584 C C . THR D 1 266 ? 25.338 135.723 61.306 1.00 24.80 244 THR D C 1
ATOM 11585 O O . THR D 1 266 ? 26.517 136.049 61.146 1.00 25.32 244 THR D O 1
ATOM 11589 N N . GLY D 1 267 ? 24.963 134.460 61.515 1.00 25.64 245 GLY D N 1
ATOM 11590 C CA . GLY D 1 267 ? 25.939 133.368 61.579 1.00 26.69 245 GLY D CA 1
ATOM 11591 C C . GLY D 1 267 ? 26.437 133.093 62.992 1.00 27.80 245 GLY D C 1
ATOM 11592 O O . GLY D 1 267 ? 27.347 132.290 63.187 1.00 27.48 245 GLY D O 1
ATOM 11593 N N . LEU D 1 268 ? 25.830 133.766 63.970 1.00 28.79 246 LEU D N 1
ATOM 11594 C CA . LEU D 1 268 ? 26.181 133.626 65.387 1.00 29.86 246 LEU D CA 1
ATOM 11595 C C . LEU D 1 268 ? 26.036 132.189 65.875 1.00 29.99 246 LEU D C 1
ATOM 11596 O O . LEU D 1 268 ? 25.040 131.518 65.579 1.00 29.75 246 LEU D O 1
ATOM 11601 N N . ASN D 1 269 ? 27.030 131.753 66.648 1.00 30.54 247 ASN D N 1
ATOM 11602 C CA . ASN D 1 269 ? 27.115 130.407 67.221 1.00 31.21 247 ASN D CA 1
ATOM 11603 C C . ASN D 1 269 ? 27.425 129.305 66.210 1.00 31.02 247 ASN D C 1
ATOM 11604 O O . ASN D 1 269 ? 27.229 128.123 66.480 1.00 31.42 247 ASN D O 1
ATOM 11609 N N . ALA D 1 270 ? 27.922 129.702 65.048 1.00 31.13 248 ALA D N 1
ATOM 11610 C CA . ALA D 1 270 ? 28.451 128.755 64.085 1.00 31.51 248 ALA D CA 1
ATOM 11611 C C . ALA D 1 270 ? 29.906 129.121 63.822 1.00 31.63 248 ALA D C 1
ATOM 11612 O O . ALA D 1 270 ? 30.215 130.303 63.664 1.00 32.20 248 ALA D O 1
ATOM 11614 N N . PRO D 1 271 ? 30.808 128.116 63.785 1.00 31.54 249 PRO D N 1
ATOM 11615 C CA . PRO D 1 271 ? 32.219 128.401 63.519 1.00 31.50 249 PRO D CA 1
ATOM 11616 C C . PRO D 1 271 ? 32.439 129.150 62.205 1.00 31.82 249 PRO D C 1
ATOM 11617 O O . PRO D 1 271 ? 31.666 128.983 61.249 1.00 31.87 249 PRO D O 1
ATOM 11621 N N . VAL D 1 272 ? 33.481 129.980 62.181 1.00 31.89 250 VAL D N 1
ATOM 11622 C CA . VAL D 1 272 ? 33.945 130.667 60.977 1.00 32.05 250 VAL D CA 1
ATOM 11623 C C . VAL D 1 272 ? 34.253 129.635 59.889 1.00 31.90 250 VAL D C 1
ATOM 11624 O O . VAL D 1 272 ? 35.002 128.680 60.115 1.00 32.06 250 VAL D O 1
ATOM 11628 N N . GLY D 1 273 ? 33.651 129.810 58.718 1.00 31.51 251 GLY D N 1
ATOM 11629 C CA . GLY D 1 273 ? 33.880 128.878 57.619 1.00 31.05 251 GLY D CA 1
ATOM 11630 C C . GLY D 1 273 ? 32.899 127.714 57.565 1.00 30.68 251 GLY D C 1
ATOM 11631 O O . GLY D 1 273 ? 32.975 126.897 56.646 1.00 30.36 251 GLY D O 1
ATOM 11632 N N . PHE D 1 274 ? 31.979 127.635 58.533 1.00 30.32 252 PHE D N 1
ATOM 11633 C CA . PHE D 1 274 ? 30.987 126.541 58.585 1.00 29.94 252 PHE D CA 1
ATOM 11634 C C . PHE D 1 274 ? 29.992 126.577 57.417 1.00 30.17 252 PHE D C 1
ATOM 11635 O O . PHE D 1 274 ? 29.643 125.524 56.853 1.00 30.00 252 PHE D O 1
ATOM 11643 N N . ALA D 1 275 ? 29.547 127.788 57.076 1.00 30.19 253 ALA D N 1
ATOM 11644 C CA . ALA D 1 275 ? 28.582 128.021 55.993 1.00 30.21 253 ALA D CA 1
ATOM 11645 C C . ALA D 1 275 ? 29.089 127.436 54.677 1.00 30.27 253 ALA D C 1
ATOM 11646 O O . ALA D 1 275 ? 28.415 126.620 54.051 1.00 29.90 253 ALA D O 1
ATOM 11648 N N . GLU D 1 276 ? 30.300 127.832 54.298 1.00 30.69 254 GLU D N 1
ATOM 11649 C CA . GLU D 1 276 ? 30.957 127.342 53.083 1.00 31.34 254 GLU D CA 1
ATOM 11650 C C . GLU D 1 276 ? 31.179 125.831 53.120 1.00 30.83 254 GLU D C 1
ATOM 11651 O O . GLU D 1 276 ? 30.842 125.129 52.168 1.00 30.75 254 GLU D O 1
ATOM 11657 N N . LYS D 1 277 ? 31.734 125.343 54.229 1.00 30.55 255 LYS D N 1
ATOM 11658 C CA . LYS D 1 277 ? 32.046 123.921 54.407 1.00 30.16 255 LYS D CA 1
ATOM 11659 C C . LYS D 1 277 ? 30.840 123.000 54.373 1.00 29.14 255 LYS D C 1
ATOM 11660 O O . LYS D 1 277 ? 30.872 121.969 53.715 1.00 29.25 255 LYS D O 1
ATOM 11666 N N . VAL D 1 278 ? 29.787 123.350 55.096 1.00 28.33 256 VAL D N 1
ATOM 11667 C CA . VAL D 1 278 ? 28.621 122.470 55.148 1.00 27.59 256 VAL D CA 1
ATOM 11668 C C . VAL D 1 278 ? 27.917 122.364 53.774 1.00 27.56 256 VAL D C 1
ATOM 11669 O O . VAL D 1 278 ? 27.466 121.274 53.386 1.00 27.00 256 VAL D O 1
ATOM 11673 N N . ALA D 1 279 ? 27.871 123.481 53.041 1.00 27.20 257 ALA D N 1
ATOM 11674 C CA . ALA D 1 279 ? 27.391 123.491 51.650 1.00 27.81 257 ALA D CA 1
ATOM 11675 C C . ALA D 1 279 ? 28.220 122.555 50.762 1.00 28.02 257 ALA D C 1
ATOM 11676 O O . ALA D 1 279 ? 27.655 121.784 50.001 1.00 28.34 257 ALA D O 1
ATOM 11678 N N . GLU D 1 280 ? 29.550 122.620 50.879 1.00 28.36 258 GLU D N 1
ATOM 11679 C CA . GLU D 1 280 ? 30.470 121.676 50.210 1.00 29.20 258 GLU D CA 1
ATOM 11680 C C . GLU D 1 280 ? 30.145 120.228 50.574 1.00 28.39 258 GLU D C 1
ATOM 11681 O O . GLU D 1 280 ? 30.092 119.362 49.704 1.00 29.19 258 GLU D O 1
ATOM 11687 N N . GLU D 1 281 ? 29.897 119.969 51.853 1.00 27.66 259 GLU D N 1
ATOM 11688 C CA . GLU D 1 281 ? 29.560 118.613 52.289 1.00 27.09 259 GLU D CA 1
ATOM 11689 C C . GLU D 1 281 ? 28.242 118.156 51.691 1.00 26.01 259 GLU D C 1
ATOM 11690 O O . GLU D 1 281 ? 28.140 117.018 51.242 1.00 26.07 259 GLU D O 1
ATOM 11696 N N . ILE D 1 282 ? 27.249 119.049 51.660 1.00 25.27 260 ILE D N 1
ATOM 11697 C CA . ILE D 1 282 ? 25.928 118.752 51.075 1.00 24.51 260 ILE D CA 1
ATOM 11698 C C . ILE D 1 282 ? 26.017 118.449 49.565 1.00 24.48 260 ILE D C 1
ATOM 11699 O O . ILE D 1 282 ? 25.381 117.514 49.069 1.00 24.55 260 ILE D O 1
ATOM 11704 N N . ALA D 1 283 ? 26.793 119.258 48.853 1.00 24.44 261 ALA D N 1
ATOM 11705 C CA . ALA D 1 283 ? 27.104 119.026 47.433 1.00 24.96 261 ALA D CA 1
ATOM 11706 C C . ALA D 1 283 ? 27.754 117.663 47.204 1.00 24.81 261 ALA D C 1
ATOM 11707 O O . ALA D 1 283 ? 27.386 116.952 46.276 1.00 25.71 261 ALA D O 1
ATOM 11709 N N . ALA D 1 284 ? 28.700 117.287 48.065 1.00 25.49 262 ALA D N 1
ATOM 11710 C CA . ALA D 1 284 ? 29.349 115.970 47.972 1.00 25.33 262 ALA D CA 1
ATOM 11711 C C . ALA D 1 284 ? 28.346 114.838 48.161 1.00 25.18 262 ALA D C 1
ATOM 11712 O O . ALA D 1 284 ? 28.381 113.836 47.447 1.00 25.32 262 ALA D O 1
ATOM 11714 N N . ILE D 1 285 ? 27.441 114.997 49.119 1.00 24.78 263 ILE D N 1
ATOM 11715 C CA . ILE D 1 285 ? 26.457 113.954 49.411 1.00 23.99 263 ILE D CA 1
ATOM 11716 C C . ILE D 1 285 ? 25.426 113.750 48.298 1.00 23.93 263 ILE D C 1
ATOM 11717 O O . ILE D 1 285 ? 25.104 112.615 47.947 1.00 23.89 263 ILE D O 1
ATOM 11722 N N . THR D 1 286 ? 24.918 114.851 47.745 1.00 23.56 264 THR D N 1
ATOM 11723 C CA . THR D 1 286 ? 23.804 114.813 46.792 1.00 22.75 264 THR D CA 1
ATOM 11724 C C . THR D 1 286 ? 24.251 114.681 45.334 1.00 23.18 264 THR D C 1
ATOM 11725 O O . THR D 1 286 ? 23.461 114.275 44.480 1.00 22.95 264 THR D O 1
ATOM 11729 N N . GLY D 1 287 ? 25.490 115.069 45.047 1.00 23.51 265 GLY D N 1
ATOM 11730 C CA . GLY D 1 287 ? 25.991 115.089 43.662 1.00 24.12 265 GLY D CA 1
ATOM 11731 C C . GLY D 1 287 ? 25.475 116.288 42.890 1.00 24.48 265 GLY D C 1
ATOM 11732 O O . GLY D 1 287 ? 25.561 116.329 41.672 1.00 25.22 265 GLY D O 1
ATOM 11733 N N . ILE D 1 288 ? 24.941 117.273 43.608 1.00 24.60 266 ILE D N 1
ATOM 11734 C CA . ILE D 1 288 ? 24.347 118.454 43.001 1.00 24.50 266 ILE D CA 1
ATOM 11735 C C . ILE D 1 288 ? 25.127 119.673 43.472 1.00 24.59 266 ILE D C 1
ATOM 11736 O O . ILE D 1 288 ? 25.562 119.719 44.617 1.00 25.20 266 ILE D O 1
ATOM 11741 N N . GLY D 1 289 ? 25.328 120.648 42.591 1.00 24.59 267 GLY D N 1
ATOM 11742 C CA . GLY D 1 289 ? 26.122 121.840 42.921 1.00 24.67 267 GLY D CA 1
ATOM 11743 C C . GLY D 1 289 ? 25.506 122.885 43.853 1.00 24.72 267 GLY D C 1
ATOM 11744 O O . GLY D 1 289 ? 25.430 124.066 43.494 1.00 24.76 267 GLY D O 1
ATOM 11745 N N . PHE D 1 290 ? 25.103 122.475 45.060 1.00 24.28 268 PHE D N 1
ATOM 11746 C CA . PHE D 1 290 ? 24.581 123.424 46.062 1.00 24.12 268 PHE D CA 1
ATOM 11747 C C . PHE D 1 290 ? 25.646 124.391 46.521 1.00 24.37 268 PHE D C 1
ATOM 11748 O O . PHE D 1 290 ? 26.820 124.030 46.606 1.00 24.30 268 PHE D O 1
ATOM 11756 N N . THR D 1 291 ? 25.233 125.618 46.820 1.00 24.12 269 THR D N 1
ATOM 11757 C CA . THR D 1 291 ? 26.157 126.627 47.327 1.00 24.34 269 THR D CA 1
ATOM 11758 C C . THR D 1 291 ? 25.592 127.282 48.585 1.00 23.49 269 THR D C 1
ATOM 11759 O O . THR D 1 291 ? 24.423 127.106 48.917 1.00 23.21 269 THR D O 1
ATOM 11763 N N . SER D 1 292 ? 26.424 128.050 49.274 1.00 22.99 270 SER D N 1
ATOM 11764 C CA . SER D 1 292 ? 25.967 128.812 50.413 1.00 22.64 270 SER D CA 1
ATOM 11765 C C . SER D 1 292 ? 25.414 130.148 49.919 1.00 22.66 270 SER D C 1
ATOM 11766 O O . SER D 1 292 ? 26.080 130.838 49.158 1.00 22.42 270 SER D O 1
ATOM 11769 N N . ALA D 1 293 ? 24.208 130.512 50.347 1.00 22.87 271 ALA D N 1
ATOM 11770 C CA . ALA D 1 293 ? 23.564 131.755 49.884 1.00 23.35 271 ALA D CA 1
ATOM 11771 C C . ALA D 1 293 ? 24.409 132.980 50.238 1.00 24.04 271 ALA D C 1
ATOM 11772 O O . ALA D 1 293 ? 24.863 133.097 51.376 1.00 23.40 271 ALA D O 1
ATOM 11774 N N . PRO D 1 294 ? 24.610 133.899 49.264 1.00 24.41 272 PRO D N 1
ATOM 11775 C CA . PRO D 1 294 ? 25.492 135.039 49.503 1.00 24.78 272 PRO D CA 1
ATOM 11776 C C . PRO D 1 294 ? 24.939 136.044 50.522 1.00 24.85 272 PRO D C 1
ATOM 11777 O O . PRO D 1 294 ? 25.712 136.815 51.091 1.00 25.82 272 PRO D O 1
ATOM 11781 N N . ASN D 1 295 ? 23.628 136.034 50.756 1.00 23.97 273 ASN D N 1
ATOM 11782 C CA . ASN D 1 295 ? 23.034 136.859 51.812 1.00 22.98 273 ASN D CA 1
ATOM 11783 C C . ASN D 1 295 ? 22.080 136.032 52.685 1.00 22.63 273 ASN D C 1
ATOM 11784 O O . ASN D 1 295 ? 21.005 135.615 52.242 1.00 21.84 273 ASN D O 1
ATOM 11789 N N . LYS D 1 296 ? 22.489 135.785 53.923 1.00 22.00 274 LYS D N 1
ATOM 11790 C CA . LYS D 1 296 ? 21.744 134.878 54.785 1.00 21.70 274 LYS D CA 1
ATOM 11791 C C . LYS D 1 296 ? 20.435 135.482 55.284 1.00 21.66 274 LYS D C 1
ATOM 11792 O O . LYS D 1 296 ? 19.472 134.764 55.560 1.00 21.34 274 LYS D O 1
ATOM 11798 N N . PHE D 1 297 ? 20.399 136.805 55.367 1.00 21.11 275 PHE D N 1
ATOM 11799 C CA . PHE D 1 297 ? 19.186 137.516 55.747 1.00 21.44 275 PHE D CA 1
ATOM 11800 C C . PHE D 1 297 ? 18.063 137.304 54.722 1.00 21.67 275 PHE D C 1
ATOM 11801 O O . PHE D 1 297 ? 16.936 136.976 55.092 1.00 21.39 275 PHE D O 1
ATOM 11809 N N . GLU D 1 298 ? 18.409 137.424 53.442 1.00 21.38 276 GLU D N 1
ATOM 11810 C CA . GLU D 1 298 ? 17.510 137.113 52.330 1.00 21.27 276 GLU D CA 1
ATOM 11811 C C . GLU D 1 298 ? 17.073 135.635 52.337 1.00 20.83 276 GLU D C 1
ATOM 11812 O O . GLU D 1 298 ? 15.926 135.319 52.028 1.00 20.19 276 GLU D O 1
ATOM 11818 N N . ALA D 1 299 ? 17.995 134.741 52.698 1.00 20.28 277 ALA D N 1
ATOM 11819 C CA . ALA D 1 299 ? 17.742 133.300 52.697 1.00 19.79 277 ALA D CA 1
ATOM 11820 C C . ALA D 1 299 ? 16.837 132.807 53.832 1.00 20.24 277 ALA D C 1
ATOM 11821 O O . ALA D 1 299 ? 16.254 131.724 53.736 1.00 20.61 277 ALA D O 1
ATOM 11823 N N . LEU D 1 300 ? 16.734 133.571 54.914 1.00 20.23 278 LEU D N 1
ATOM 11824 C CA . LEU D 1 300 ? 15.894 133.184 56.047 1.00 20.77 278 LEU D CA 1
ATOM 11825 C C . LEU D 1 300 ? 14.562 133.924 56.056 1.00 20.44 278 LEU D C 1
ATOM 11826 O O . LEU D 1 300 ? 13.542 133.360 56.403 1.00 20.88 278 LEU D O 1
ATOM 11831 N N . ALA D 1 301 ? 14.592 135.192 55.668 1.00 20.84 279 ALA D N 1
ATOM 11832 C CA . ALA D 1 301 ? 13.436 136.078 55.778 1.00 20.80 279 ALA D CA 1
ATOM 11833 C C . ALA D 1 301 ? 12.449 135.900 54.620 1.00 20.97 279 ALA D C 1
ATOM 11834 O O . ALA D 1 301 ? 11.313 136.355 54.693 1.00 20.51 279 ALA D O 1
ATOM 11836 N N . ALA D 1 302 ? 12.904 135.249 53.547 1.00 20.92 280 ALA D N 1
ATOM 11837 C CA . ALA D 1 302 ? 12.113 135.095 52.329 1.00 21.30 280 ALA D CA 1
ATOM 11838 C C . ALA D 1 302 ? 12.565 133.840 51.595 1.00 21.46 280 ALA D C 1
ATOM 11839 O O . ALA D 1 302 ? 13.696 133.361 51.795 1.00 21.75 280 ALA D O 1
ATOM 11841 N N . HIS D 1 303 ? 11.685 133.309 50.756 1.00 20.94 281 HIS D N 1
ATOM 11842 C CA . HIS D 1 303 ? 12.016 132.144 49.949 1.00 20.73 281 HIS D CA 1
ATOM 11843 C C . HIS D 1 303 ? 11.621 132.394 48.504 1.00 20.19 281 HIS D C 1
ATOM 11844 O O . HIS D 1 303 ? 10.980 131.570 47.846 1.00 20.13 281 HIS D O 1
ATOM 11851 N N . ASP D 1 304 ? 12.025 133.568 48.037 1.00 20.00 282 ASP D N 1
ATOM 11852 C CA . ASP D 1 304 ? 11.686 134.081 46.718 1.00 20.05 282 ASP D CA 1
ATOM 11853 C C . ASP D 1 304 ? 12.124 133.141 45.605 1.00 19.33 282 ASP D C 1
ATOM 11854 O O . ASP D 1 304 ? 11.425 132.994 44.608 1.00 19.37 282 ASP D O 1
ATOM 11859 N N . SER D 1 305 ? 13.263 132.485 45.781 1.00 18.84 283 SER D N 1
ATOM 11860 C CA . SER D 1 305 ? 13.761 131.575 44.752 1.00 19.74 283 SER D CA 1
ATOM 11861 C C . SER D 1 305 ? 12.873 130.327 44.575 1.00 19.54 283 SER D C 1
ATOM 11862 O O . SER D 1 305 ? 12.781 129.774 43.477 1.00 18.67 283 SER D O 1
ATOM 11873 N N . VAL D 1 307 ? 9.531 130.632 44.988 1.00 18.03 285 VAL D N 1
ATOM 11874 C CA . VAL D 1 307 ? 8.415 131.231 44.255 1.00 16.68 285 VAL D CA 1
ATOM 11875 C C . VAL D 1 307 ? 8.744 131.286 42.760 1.00 16.76 285 VAL D C 1
ATOM 11876 O O . VAL D 1 307 ? 7.907 130.972 41.912 1.00 17.19 285 VAL D O 1
ATOM 11880 N N . PHE D 1 308 ? 9.971 131.669 42.445 1.00 15.89 286 PHE D N 1
ATOM 11881 C CA . PHE D 1 308 ? 10.408 131.759 41.063 1.00 15.37 286 PHE D CA 1
ATOM 11882 C C . PHE D 1 308 ? 10.485 130.372 40.431 1.00 14.78 286 PHE D C 1
ATOM 11883 O O . PHE D 1 308 ? 9.966 130.179 39.323 1.00 14.74 286 PHE D O 1
ATOM 11891 N N . SER D 1 309 ? 11.088 129.399 41.126 1.00 14.20 287 SER D N 1
ATOM 11892 C CA . SER D 1 309 ? 11.197 128.035 40.567 1.00 14.79 287 SER D CA 1
ATOM 11893 C C . SER D 1 309 ? 9.830 127.447 40.361 1.00 14.21 287 SER D C 1
ATOM 11894 O O . SER D 1 309 ? 9.568 126.834 39.333 1.00 14.25 287 SER D O 1
ATOM 11897 N N . HIS D 1 310 ? 8.951 127.646 41.340 1.00 14.20 288 HIS D N 1
ATOM 11898 C CA . HIS D 1 310 ? 7.588 127.146 41.213 1.00 14.62 288 HIS D CA 1
ATOM 11899 C C . HIS D 1 310 ? 6.831 127.853 40.086 1.00 14.13 288 HIS D C 1
ATOM 11900 O O . HIS D 1 310 ? 5.939 127.272 39.486 1.00 14.65 288 HIS D O 1
ATOM 11907 N N . GLY D 1 311 ? 7.217 129.090 39.790 1.00 13.65 289 GLY D N 1
ATOM 11908 C CA . GLY D 1 311 ? 6.742 129.785 38.590 1.00 13.51 289 GLY D CA 1
ATOM 11909 C C . GLY D 1 311 ? 7.073 129.049 37.287 1.00 13.02 289 GLY D C 1
ATOM 11910 O O . GLY D 1 311 ? 6.286 129.076 36.352 1.00 13.08 289 GLY D O 1
ATOM 11911 N N . ALA D 1 312 ? 8.225 128.380 37.233 1.00 12.98 290 ALA D N 1
ATOM 11912 C CA . ALA D 1 312 ? 8.567 127.550 36.059 1.00 13.89 290 ALA D CA 1
ATOM 11913 C C . ALA D 1 312 ? 7.679 126.311 35.988 1.00 13.21 290 ALA D C 1
ATOM 11914 O O . ALA D 1 312 ? 7.231 125.904 34.936 1.00 13.59 290 ALA D O 1
ATOM 11916 N N . ILE D 1 313 ? 7.407 125.736 37.143 1.00 13.98 291 ILE D N 1
ATOM 11917 C CA . ILE D 1 313 ? 6.551 124.555 37.271 1.00 14.04 291 ILE D CA 1
ATOM 11918 C C . ILE D 1 313 ? 5.076 124.891 36.945 1.00 13.95 291 ILE D C 1
ATOM 11919 O O . ILE D 1 313 ? 4.381 124.122 36.285 1.00 14.04 291 ILE D O 1
ATOM 11924 N N . ASN D 1 314 ? 4.632 126.048 37.423 1.00 13.26 292 ASN D N 1
ATOM 11925 C CA . ASN D 1 314 ? 3.334 126.635 37.105 1.00 13.34 292 ASN D CA 1
ATOM 11926 C C . ASN D 1 314 ? 3.165 126.798 35.581 1.00 13.42 292 ASN D C 1
ATOM 11927 O O . ASN D 1 314 ? 2.143 126.410 35.018 1.00 13.50 292 ASN D O 1
ATOM 11932 N N . ALA D 1 315 ? 4.193 127.344 34.933 1.00 13.15 293 ALA D N 1
ATOM 11933 C CA . ALA D 1 315 ? 4.198 127.529 33.486 1.00 13.80 293 ALA D CA 1
ATOM 11934 C C . ALA D 1 315 ? 4.220 126.184 32.758 1.00 13.40 293 ALA D C 1
ATOM 11935 O O . ALA D 1 315 ? 3.582 126.028 31.735 1.00 14.44 293 ALA D O 1
ATOM 11937 N N . THR D 1 316 ? 4.922 125.208 33.317 1.00 13.47 294 THR D N 1
ATOM 11938 C CA . THR D 1 316 ? 4.935 123.844 32.770 1.00 13.28 294 THR D CA 1
ATOM 11939 C C . THR D 1 316 ? 3.561 123.190 32.838 1.00 12.78 294 THR D C 1
ATOM 11940 O O . THR D 1 316 ? 3.141 122.550 31.881 1.00 12.52 294 THR D O 1
ATOM 11944 N N . ALA D 1 317 ? 2.874 123.342 33.977 1.00 12.84 295 ALA D N 1
ATOM 11945 C CA . ALA D 1 317 ? 1.523 122.820 34.148 1.00 12.48 295 ALA D CA 1
ATOM 11946 C C . ALA D 1 317 ? 0.514 123.433 33.165 1.00 12.47 295 ALA D C 1
ATOM 11947 O O . ALA D 1 317 ? -0.389 122.738 32.678 1.00 12.56 295 ALA D O 1
ATOM 11949 N N . ALA D 1 318 ? 0.643 124.733 32.893 1.00 12.53 296 ALA D N 1
ATOM 11950 C CA . ALA D 1 318 ? -0.186 125.386 31.864 1.00 12.40 296 ALA D CA 1
ATOM 11951 C C . ALA D 1 318 ? 0.097 124.782 30.482 1.00 12.97 296 ALA D C 1
ATOM 11952 O O . ALA D 1 318 ? -0.831 124.553 29.714 1.00 13.62 296 ALA D O 1
ATOM 11954 N N . ALA D 1 319 ? 1.367 124.521 30.178 1.00 13.27 297 ALA D N 1
ATOM 11955 C CA . ALA D 1 319 ? 1.740 123.921 28.891 1.00 13.88 297 ALA D CA 1
ATOM 11956 C C . ALA D 1 319 ? 1.183 122.500 28.750 1.00 14.57 297 ALA D C 1
ATOM 11957 O O . ALA D 1 319 ? 0.453 122.213 27.776 1.00 15.61 297 ALA D O 1
ATOM 11959 N N . LEU D 1 320 ? 1.486 121.642 29.737 1.00 13.81 298 LEU D N 1
ATOM 11960 C CA . LEU D 1 320 ? 0.932 120.277 29.813 1.00 13.82 298 LEU D CA 1
ATOM 11961 C C . LEU D 1 320 ? -0.574 120.245 29.794 1.00 13.16 298 LEU D C 1
ATOM 11962 O O . LEU D 1 320 ? -1.156 119.371 29.148 1.00 13.45 298 LEU D O 1
ATOM 11967 N N . PHE D 1 321 ? -1.219 121.187 30.491 1.00 12.82 299 PHE D N 1
ATOM 11968 C CA . PHE D 1 321 ? -2.691 121.249 30.470 1.00 12.03 299 PHE D CA 1
ATOM 11969 C C . PHE D 1 321 ? -3.244 121.396 29.042 1.00 11.76 299 PHE D C 1
ATOM 11970 O O . PHE D 1 321 ? -4.190 120.693 28.646 1.00 11.70 299 PHE D O 1
ATOM 11978 N N . LYS D 1 322 ? -2.673 122.328 28.282 1.00 11.90 300 LYS D N 1
ATOM 11979 C CA . LYS D 1 322 ? -3.121 122.582 26.915 1.00 11.91 300 LYS D CA 1
ATOM 11980 C C . LYS D 1 322 ? -2.883 121.348 26.026 1.00 12.33 300 LYS D C 1
ATOM 11981 O O . LYS D 1 322 ? -3.767 120.926 25.294 1.00 11.67 300 LYS D O 1
ATOM 11987 N N . ILE D 1 323 ? -1.687 120.770 26.109 1.00 13.35 301 ILE D N 1
ATOM 11988 C CA . ILE D 1 323 ? -1.375 119.555 25.347 1.00 13.64 301 ILE D CA 1
ATOM 11989 C C . ILE D 1 323 ? -2.406 118.436 25.616 1.00 14.39 301 ILE D C 1
ATOM 11990 O O . ILE D 1 323 ? -3.010 117.914 24.678 1.00 14.95 301 ILE D O 1
ATOM 11995 N N . ALA D 1 324 ? -2.620 118.099 26.887 1.00 14.40 302 ALA D N 1
ATOM 11996 C CA . ALA D 1 324 ? -3.541 117.021 27.265 1.00 14.69 302 ALA D CA 1
ATOM 11997 C C . ALA D 1 324 ? -4.972 117.316 26.834 1.00 14.97 302 ALA D C 1
ATOM 11998 O O . ALA D 1 324 ? -5.695 116.413 26.374 1.00 14.40 302 ALA D O 1
ATOM 12000 N N . ASN D 1 325 ? -5.381 118.572 27.006 1.00 15.12 303 ASN D N 1
ATOM 12001 C CA . ASN D 1 325 ? -6.700 119.021 26.605 1.00 16.01 303 ASN D CA 1
ATOM 12002 C C . ASN D 1 325 ? -6.936 118.948 25.084 1.00 16.13 303 ASN D C 1
ATOM 12003 O O . ASN D 1 325 ? -7.982 118.479 24.652 1.00 17.19 303 ASN D O 1
ATOM 12008 N N . ASP D 1 326 ? -5.974 119.397 24.289 1.00 16.33 304 ASP D N 1
ATOM 12009 C CA . ASP D 1 326 ? -6.008 119.200 22.827 1.00 17.51 304 ASP D CA 1
ATOM 12010 C C . ASP D 1 326 ? -6.172 117.719 22.443 1.00 17.29 304 ASP D C 1
ATOM 12011 O O . ASP D 1 326 ? -6.989 117.366 21.589 1.00 16.56 304 ASP D O 1
ATOM 12016 N N . ILE D 1 327 ? -5.383 116.867 23.080 1.00 17.03 305 ILE D N 1
ATOM 12017 C CA . ILE D 1 327 ? -5.369 115.446 22.725 1.00 17.73 305 ILE D CA 1
ATOM 12018 C C . ILE D 1 327 ? -6.709 114.790 23.090 1.00 17.47 305 ILE D C 1
ATOM 12019 O O . ILE D 1 327 ? -7.273 114.050 22.293 1.00 17.36 305 ILE D O 1
ATOM 12024 N N . ARG D 1 328 ? -7.223 115.113 24.274 1.00 17.34 306 ARG D N 1
ATOM 12025 C CA . ARG D 1 328 ? -8.587 114.790 24.689 1.00 17.70 306 ARG D CA 1
ATOM 12026 C C . ARG D 1 328 ? -9.631 115.097 23.581 1.00 17.74 306 ARG D C 1
ATOM 12027 O O . ARG D 1 328 ? -10.389 114.216 23.168 1.00 17.68 306 ARG D O 1
ATOM 12035 N N . PHE D 1 329 ? -9.659 116.338 23.105 1.00 17.48 307 PHE D N 1
ATOM 12036 C CA . PHE D 1 329 ? -10.581 116.732 22.029 1.00 18.03 307 PHE D CA 1
ATOM 12037 C C . PHE D 1 329 ? -10.272 116.133 20.659 1.00 17.56 307 PHE D C 1
ATOM 12038 O O . PHE D 1 329 ? -11.190 115.860 19.898 1.00 17.22 307 PHE D O 1
ATOM 12046 N N . LEU D 1 330 ? -8.995 115.943 20.348 1.00 17.43 308 LEU D N 1
ATOM 12047 C CA . LEU D 1 330 ? -8.615 115.353 19.070 1.00 18.40 308 LEU D CA 1
ATOM 12048 C C . LEU D 1 330 ? -8.959 113.869 19.011 1.00 18.38 308 LEU D C 1
ATOM 12049 O O . LEU D 1 330 ? -9.225 113.322 17.933 1.00 19.07 308 LEU D O 1
ATOM 12054 N N . GLY D 1 331 ? -8.947 113.222 20.169 1.00 18.28 309 GLY D N 1
ATOM 12055 C CA . GLY D 1 331 ? -9.344 111.828 20.283 1.00 18.95 309 GLY D CA 1
ATOM 12056 C C . GLY D 1 331 ? -10.839 111.615 20.476 1.00 19.56 309 GLY D C 1
ATOM 12057 O O . GLY D 1 331 ? -11.274 110.482 20.626 1.00 19.76 309 GLY D O 1
ATOM 12058 N N . SER D 1 332 ? -11.628 112.691 20.477 1.00 20.11 310 SER D N 1
ATOM 12059 C CA . SER D 1 332 ? -13.071 112.577 20.717 1.00 20.57 310 SER D CA 1
ATOM 12060 C C . SER D 1 332 ? -13.829 111.920 19.557 1.00 21.22 310 SER D C 1
ATOM 12061 O O . SER D 1 332 ? -13.435 112.017 18.400 1.00 20.65 310 SER D O 1
ATOM 12064 N N . GLY D 1 333 ? -14.941 111.282 19.898 1.00 21.88 311 GLY D N 1
ATOM 12065 C CA . GLY D 1 333 ? -15.705 110.478 18.952 1.00 23.50 311 GLY D CA 1
ATOM 12066 C C . GLY D 1 333 ? -16.335 109.301 19.676 1.00 23.88 311 GLY D C 1
ATOM 12067 O O . GLY D 1 333 ? -16.675 109.427 20.844 1.00 23.76 311 GLY D O 1
ATOM 12068 N N . PRO D 1 334 ? -16.446 108.132 19.007 1.00 24.84 312 PRO D N 1
ATOM 12069 C CA . PRO D 1 334 ? -15.867 107.842 17.693 1.00 25.50 312 PRO D CA 1
ATOM 12070 C C . PRO D 1 334 ? -16.550 108.538 16.505 1.00 25.81 312 PRO D C 1
ATOM 12071 O O . PRO D 1 334 ? -15.903 108.725 15.481 1.00 26.25 312 PRO D O 1
ATOM 12075 N N . ARG D 1 335 ? -17.810 108.948 16.645 1.00 26.17 313 ARG D N 1
ATOM 12076 C CA . ARG D 1 335 ? -18.558 109.491 15.487 1.00 26.61 313 ARG D CA 1
ATOM 12077 C C . ARG D 1 335 ? -19.072 110.934 15.557 1.00 26.38 313 ARG D C 1
ATOM 12078 O O . ARG D 1 335 ? -19.235 111.568 14.515 1.00 26.49 313 ARG D O 1
ATOM 12086 N N . SER D 1 336 ? -19.344 111.439 16.761 1.00 26.23 314 SER D N 1
ATOM 12087 C CA . SER D 1 336 ? -19.857 112.808 16.940 1.00 25.85 314 SER D CA 1
ATOM 12088 C C . SER D 1 336 ? -18.805 113.770 17.513 1.00 25.55 314 SER D C 1
ATOM 12089 O O . SER D 1 336 ? -19.153 114.820 18.065 1.00 25.35 314 SER D O 1
ATOM 12092 N N . GLY D 1 337 ? -17.530 113.412 17.393 1.00 24.89 315 GLY D N 1
ATOM 12093 C CA . GLY D 1 337 ? -16.449 114.262 17.863 1.00 24.31 315 GLY D CA 1
ATOM 12094 C C . GLY D 1 337 ? -15.578 114.777 16.739 1.00 24.08 315 GLY D C 1
ATOM 12095 O O . GLY D 1 337 ? -16.029 114.911 15.604 1.00 24.01 315 GLY D O 1
ATOM 12096 N N . LEU D 1 338 ? -14.320 115.063 17.061 1.00 24.11 316 LEU D N 1
ATOM 12097 C CA . LEU D 1 338 ? -13.343 115.514 16.076 1.00 24.03 316 LEU D CA 1
ATOM 12098 C C . LEU D 1 338 ? -12.732 114.343 15.290 1.00 23.92 316 LEU D C 1
ATOM 12099 O O . LEU D 1 338 ? -12.425 114.474 14.110 1.00 23.77 316 LEU D O 1
ATOM 12104 N N . GLY D 1 339 ? -12.557 113.211 15.962 1.00 23.58 317 GLY D N 1
ATOM 12105 C CA . GLY D 1 339 ? -12.263 111.943 15.302 1.00 23.36 317 GLY D CA 1
ATOM 12106 C C . GLY D 1 339 ? -10.931 111.886 14.601 1.00 23.47 317 GLY D C 1
ATOM 12107 O O . GLY D 1 339 ? -10.784 111.180 13.608 1.00 23.89 317 GLY D O 1
ATOM 12108 N N . GLU D 1 340 ? -9.953 112.620 15.111 1.00 22.67 318 GLU D N 1
ATOM 12109 C CA . GLU D 1 340 ? -8.646 112.658 14.469 1.00 22.67 318 GLU D CA 1
ATOM 12110 C C . GLU D 1 340 ? -7.673 111.631 15.049 1.00 21.79 318 GLU D C 1
ATOM 12111 O O . GLU D 1 340 ? -6.861 111.085 14.323 1.00 21.28 318 GLU D O 1
ATOM 12117 N N . LEU D 1 341 ? -7.784 111.375 16.350 1.00 20.98 319 LEU D N 1
ATOM 12118 C CA . LEU D 1 341 ? -6.874 110.480 17.053 1.00 20.73 319 LEU D CA 1
ATOM 12119 C C . LEU D 1 341 ? -7.587 109.270 17.631 1.00 20.70 319 LEU D C 1
ATOM 12120 O O . LEU D 1 341 ? -8.720 109.354 18.086 1.00 20.35 319 LEU D O 1
ATOM 12125 N N . SER D 1 342 ? -6.885 108.149 17.618 1.00 21.11 320 SER D N 1
ATOM 12126 C CA . SER D 1 342 ? -7.287 106.961 18.337 1.00 22.10 320 SER D CA 1
ATOM 12127 C C . SER D 1 342 ? -6.357 106.853 19.554 1.00 21.91 320 SER D C 1
ATOM 12128 O O . SER D 1 342 ? -5.147 106.698 19.404 1.00 21.54 320 SER D O 1
ATOM 12131 N N . LEU D 1 343 ? -6.918 106.976 20.756 1.00 22.26 321 LEU D N 1
ATOM 12132 C CA . LEU D 1 343 ? -6.121 106.886 21.992 1.00 22.73 321 LEU D CA 1
ATOM 12133 C C . LEU D 1 343 ? -6.193 105.466 22.560 1.00 23.25 321 LEU D C 1
ATOM 12134 O O . LEU D 1 343 ? -7.230 104.819 22.459 1.00 23.20 321 LEU D O 1
ATOM 12139 N N . PRO D 1 344 ? -5.094 104.982 23.172 1.00 23.80 322 PRO D N 1
ATOM 12140 C CA . PRO D 1 344 ? -5.098 103.631 23.739 1.00 24.66 322 PRO D CA 1
ATOM 12141 C C . PRO D 1 344 ? -6.157 103.491 24.823 1.00 26.00 322 PRO D C 1
ATOM 12142 O O . PRO D 1 344 ? -6.269 104.369 25.692 1.00 25.68 322 PRO D O 1
ATOM 12146 N N . GLU D 1 345 ? -6.946 102.423 24.771 1.00 27.44 323 GLU D N 1
ATOM 12147 C CA . GLU D 1 345 ? -7.899 102.187 25.849 1.00 29.70 323 GLU D CA 1
ATOM 12148 C C . GLU D 1 345 ? -7.259 101.333 26.929 1.00 30.44 323 GLU D C 1
ATOM 12149 O O . GLU D 1 345 ? -6.894 100.181 26.702 1.00 30.42 323 GLU D O 1
ATOM 12155 N N . ASN D 1 346 ? -7.110 101.932 28.101 1.00 31.75 324 ASN D N 1
ATOM 12156 C CA . ASN D 1 346 ? -6.446 101.302 29.231 1.00 33.25 324 ASN D CA 1
ATOM 12157 C C . ASN D 1 346 ? -7.439 100.674 30.203 1.00 34.15 324 ASN D C 1
ATOM 12158 O O . ASN D 1 346 ? -7.060 99.820 31.015 1.00 34.12 324 ASN D O 1
ATOM 12163 N N . GLU D 1 347 ? -8.696 101.106 30.128 1.00 35.27 325 GLU D N 1
ATOM 12164 C CA . GLU D 1 347 ? -9.764 100.544 30.973 1.00 37.00 325 GLU D CA 1
ATOM 12165 C C . GLU D 1 347 ? -10.810 99.823 30.141 1.00 37.96 325 GLU D C 1
ATOM 12166 O O . GLU D 1 347 ? -11.165 100.292 29.060 1.00 38.05 325 GLU D O 1
ATOM 12172 N N . PRO D 1 348 ? -11.319 98.691 30.659 1.00 39.34 326 PRO D N 1
ATOM 12173 C CA . PRO D 1 348 ? -12.312 97.830 30.005 1.00 40.57 326 PRO D CA 1
ATOM 12174 C C . PRO D 1 348 ? -13.539 98.581 29.494 1.00 41.54 326 PRO D C 1
ATOM 12175 O O . PRO D 1 348 ? -14.100 99.415 30.207 1.00 41.81 326 PRO D O 1
ATOM 12179 N N . GLY D 1 349 ? -13.932 98.292 28.259 1.00 42.72 327 GLY D N 1
ATOM 12180 C CA . GLY D 1 349 ? -15.193 98.788 27.719 1.00 44.17 327 GLY D CA 1
ATOM 12181 C C . GLY D 1 349 ? -16.212 97.662 27.622 1.00 45.15 327 GLY D C 1
ATOM 12182 O O . GLY D 1 349 ? -15.990 96.558 28.134 1.00 45.40 327 GLY D O 1
ATOM 12183 N N . SER D 1 350 ? -17.345 97.944 26.989 1.00 45.88 328 SER D N 1
ATOM 12184 C CA . SER D 1 350 ? -18.316 96.902 26.668 1.00 46.59 328 SER D CA 1
ATOM 12185 C C . SER D 1 350 ? -18.071 96.454 25.237 1.00 46.75 328 SER D C 1
ATOM 12186 O O . SER D 1 350 ? -17.547 97.220 24.419 1.00 46.91 328 SER D O 1
ATOM 12189 N N . SER D 1 351 ? -18.462 95.218 24.936 1.00 47.00 329 SER D N 1
ATOM 12190 C CA . SER D 1 351 ? -18.462 94.720 23.562 1.00 46.98 329 SER D CA 1
ATOM 12191 C C . SER D 1 351 ? -19.433 95.528 22.680 1.00 47.08 329 SER D C 1
ATOM 12192 O O . SER D 1 351 ? -19.149 95.756 21.498 1.00 46.88 329 SER D O 1
ATOM 12194 N N . ILE D 1 352 ? -20.555 95.968 23.264 1.00 47.15 330 ILE D N 1
ATOM 12195 C CA . ILE D 1 352 ? -21.557 96.799 22.557 1.00 47.53 330 ILE D CA 1
ATOM 12196 C C . ILE D 1 352 ? -21.147 98.260 22.352 1.00 47.64 330 ILE D C 1
ATOM 12197 O O . ILE D 1 352 ? -21.904 99.044 21.767 1.00 47.66 330 ILE D O 1
ATOM 12210 N N . PRO D 1 354 ? -17.942 99.439 20.863 1.00 45.37 332 PRO D N 1
ATOM 12211 C CA . PRO D 1 354 ? -16.601 99.320 20.281 1.00 44.52 332 PRO D CA 1
ATOM 12212 C C . PRO D 1 354 ? -15.951 100.679 19.991 1.00 43.51 332 PRO D C 1
ATOM 12213 O O . PRO D 1 354 ? -14.730 100.764 19.838 1.00 43.60 332 PRO D O 1
ATOM 12217 N N . GLY D 1 355 ? -16.758 101.733 19.939 1.00 42.12 333 GLY D N 1
ATOM 12218 C CA . GLY D 1 355 ? -16.216 103.069 19.721 1.00 40.91 333 GLY D CA 1
ATOM 12219 C C . GLY D 1 355 ? -15.544 103.718 20.926 1.00 39.06 333 GLY D C 1
ATOM 12220 O O . GLY D 1 355 ? -14.397 104.162 20.834 1.00 39.22 333 GLY D O 1
ATOM 12221 N N . LYS D 1 356 ? -16.268 103.744 22.047 1.00 37.54 334 LYS D N 1
ATOM 12222 C CA . LYS D 1 356 ? -15.959 104.576 23.218 1.00 35.66 334 LYS D CA 1
ATOM 12223 C C . LYS D 1 356 ? -14.585 104.269 23.826 1.00 34.29 334 LYS D C 1
ATOM 12224 O O . LYS D 1 356 ? -14.311 103.147 24.255 1.00 33.98 334 LYS D O 1
ATOM 12230 N N . VAL D 1 357 ? -13.711 105.273 23.805 1.00 32.27 335 VAL D N 1
ATOM 12231 C CA . VAL D 1 357 ? -12.480 105.277 24.588 1.00 29.96 335 VAL D CA 1
ATOM 12232 C C . VAL D 1 357 ? -12.398 106.603 25.360 1.00 28.25 335 VAL D C 1
ATOM 12233 O O . VAL D 1 357 ? -12.130 107.650 24.773 1.00 27.82 335 VAL D O 1
ATOM 12237 N N . ASN D 1 358 ? -12.636 106.553 26.668 1.00 26.24 336 ASN D N 1
ATOM 12238 C CA . ASN D 1 358 ? -12.456 107.727 27.533 1.00 24.66 336 ASN D CA 1
ATOM 12239 C C . ASN D 1 358 ? -11.000 108.142 27.677 1.00 23.61 336 ASN D C 1
ATOM 12240 O O . ASN D 1 358 ? -10.154 107.306 28.004 1.00 23.17 336 ASN D O 1
ATOM 12245 N N . PRO D 1 359 ? -10.704 109.437 27.449 1.00 23.03 337 PRO D N 1
ATOM 12246 C CA . PRO D 1 359 ? -9.344 109.969 27.556 1.00 22.05 337 PRO D CA 1
ATOM 12247 C C . PRO D 1 359 ? -8.903 110.133 29.026 1.00 21.76 337 PRO D C 1
ATOM 12248 O O . PRO D 1 359 ? -8.695 111.256 29.513 1.00 21.96 337 PRO D O 1
ATOM 12252 N N . THR D 1 360 ? -8.732 109.007 29.711 1.00 20.64 338 THR D N 1
ATOM 12253 C CA . THR D 1 360 ? -8.570 109.008 31.161 1.00 20.59 338 THR D CA 1
ATOM 12254 C C . THR D 1 360 ? -7.202 109.514 31.624 1.00 19.76 338 THR D C 1
ATOM 12255 O O . THR D 1 360 ? -7.109 110.151 32.680 1.00 19.14 338 THR D O 1
ATOM 12259 N N . GLN D 1 361 ? -6.161 109.257 30.831 1.00 18.35 339 GLN D N 1
ATOM 12260 C CA . GLN D 1 361 ? -4.834 109.793 31.136 1.00 18.08 339 GLN D CA 1
ATOM 12261 C C . GLN D 1 361 ? -4.803 111.314 30.965 1.00 17.76 339 GLN D C 1
ATOM 12262 O O . GLN D 1 361 ? -4.163 112.011 31.754 1.00 16.88 339 GLN D O 1
ATOM 12268 N N . CYS D 1 362 ? -5.525 111.805 29.953 1.00 17.17 340 CYS D N 1
ATOM 12269 C CA . CYS D 1 362 ? -5.738 113.234 29.755 1.00 17.23 340 CYS D CA 1
ATOM 12270 C C . CYS D 1 362 ? -6.394 113.863 30.983 1.00 16.70 340 CYS D C 1
ATOM 12271 O O . CYS D 1 362 ? -5.968 114.931 31.435 1.00 16.77 340 CYS D O 1
ATOM 12274 N N . GLU D 1 363 ? -7.411 113.187 31.518 1.00 15.96 341 GLU D N 1
ATOM 12275 C CA . GLU D 1 363 ? -8.142 113.660 32.696 1.00 16.11 341 GLU D CA 1
ATOM 12276 C C . GLU D 1 363 ? -7.309 113.666 33.968 1.00 15.62 341 GLU D C 1
ATOM 12277 O O . GLU D 1 363 ? -7.402 114.594 34.752 1.00 15.50 341 GLU D O 1
ATOM 12283 N N . ALA D 1 364 ? -6.481 112.643 34.163 1.00 15.32 342 ALA D N 1
ATOM 12284 C CA . ALA D 1 364 ? -5.579 112.607 35.308 1.00 14.37 342 ALA D CA 1
ATOM 12285 C C . ALA D 1 364 ? -4.592 113.779 35.248 1.00 14.48 342 ALA D C 1
ATOM 12286 O O . ALA D 1 364 ? -4.398 114.476 36.254 1.00 12.80 342 ALA D O 1
ATOM 12288 N N . LEU D 1 365 ? -3.986 113.984 34.072 1.00 13.97 343 LEU D N 1
ATOM 12289 C CA . LEU D 1 365 ? -3.010 115.057 33.868 1.00 13.86 343 LEU D CA 1
ATOM 12290 C C . LEU D 1 365 ? -3.600 116.462 34.015 1.00 13.81 343 LEU D C 1
ATOM 12291 O O . LEU D 1 365 ? -2.990 117.314 34.673 1.00 14.31 343 LEU D O 1
ATOM 12296 N N . THR D 1 366 ? -4.753 116.713 33.391 1.00 13.62 344 THR D N 1
ATOM 12297 C CA . THR D 1 366 ? -5.366 118.036 33.478 1.00 14.14 344 THR D CA 1
ATOM 12298 C C . THR D 1 366 ? -5.768 118.355 34.932 1.00 14.06 344 THR D C 1
ATOM 12299 O O . THR D 1 366 ? -5.612 119.471 35.386 1.00 14.70 344 THR D O 1
ATOM 12303 N N . GLN D 1 367 ? -6.254 117.356 35.654 1.00 14.29 345 GLN D N 1
ATOM 12304 C CA . GLN D 1 367 ? -6.544 117.495 37.081 1.00 14.15 345 GLN D CA 1
ATOM 12305 C C . GLN D 1 367 ? -5.302 117.877 37.878 1.00 14.33 345 GLN D C 1
ATOM 12306 O O . GLN D 1 367 ? -5.344 118.798 38.707 1.00 14.68 345 GLN D O 1
ATOM 12312 N N . VAL D 1 368 ? -4.194 117.196 37.599 1.00 13.54 346 VAL D N 1
ATOM 12313 C CA . VAL D 1 368 ? -2.916 117.483 38.238 1.00 13.37 346 VAL D CA 1
ATOM 12314 C C . VAL D 1 368 ? -2.450 118.920 37.941 1.00 13.38 346 VAL D C 1
ATOM 12315 O O . VAL D 1 368 ? -1.962 119.638 38.833 1.00 13.35 346 VAL D O 1
ATOM 12319 N N . CYS D 1 369 ? -2.582 119.332 36.682 1.00 12.77 347 CYS D N 1
ATOM 12320 C CA . CYS D 1 369 ? -2.127 120.659 36.290 1.00 13.14 347 CYS D CA 1
ATOM 12321 C C . CYS D 1 369 ? -2.877 121.735 37.080 1.00 12.77 347 CYS D C 1
ATOM 12322 O O . CYS D 1 369 ? -2.241 122.680 37.582 1.00 13.10 347 CYS D O 1
ATOM 12325 N N . VAL D 1 370 ? -4.196 121.565 37.214 1.00 12.03 348 VAL D N 1
ATOM 12326 C CA . VAL D 1 370 ? -5.056 122.512 37.962 1.00 12.38 348 VAL D CA 1
ATOM 12327 C C . VAL D 1 370 ? -4.700 122.530 39.461 1.00 12.42 348 VAL D C 1
ATOM 12328 O O . VAL D 1 370 ? -4.683 123.590 40.088 1.00 12.94 348 VAL D O 1
ATOM 12332 N N . GLN D 1 371 ? -4.373 121.365 40.021 1.00 12.00 349 GLN D N 1
ATOM 12333 C CA . GLN D 1 371 ? -3.839 121.296 41.380 1.00 11.47 349 GLN D CA 1
ATOM 12334 C C . GLN D 1 371 ? -2.568 122.166 41.533 1.00 11.23 349 GLN D C 1
ATOM 12335 O O . GLN D 1 371 ? -2.412 122.888 42.522 1.00 11.33 349 GLN D O 1
ATOM 12341 N N . VAL D 1 372 ? -1.668 122.088 40.555 1.00 10.98 350 VAL D N 1
ATOM 12342 C CA . VAL D 1 372 ? -0.459 122.925 40.537 1.00 10.75 350 VAL D CA 1
ATOM 12343 C C . VAL D 1 372 ? -0.788 124.439 40.519 1.00 11.15 350 VAL D C 1
ATOM 12344 O O . VAL D 1 372 ? -0.145 125.231 41.224 1.00 11.64 350 VAL D O 1
ATOM 12348 N N . PHE D 1 373 ? -1.815 124.842 39.774 1.00 10.90 351 PHE D N 1
ATOM 12349 C CA . PHE D 1 373 ? -2.210 126.257 39.772 1.00 10.84 351 PHE D CA 1
ATOM 12350 C C . PHE D 1 373 ? -2.604 126.735 41.179 1.00 11.35 351 PHE D C 1
ATOM 12351 O O . PHE D 1 373 ? -2.258 127.850 41.579 1.00 10.58 351 PHE D O 1
ATOM 12359 N N . GLY D 1 374 ? -3.356 125.900 41.905 1.00 11.54 352 GLY D N 1
ATOM 12360 C CA . GLY D 1 374 ? -3.708 126.183 43.296 1.00 11.86 352 GLY D CA 1
ATOM 12361 C C . GLY D 1 374 ? -2.498 126.258 44.210 1.00 12.25 352 GLY D C 1
ATOM 12362 O O . GLY D 1 374 ? -2.376 127.204 45.001 1.00 12.61 352 GLY D O 1
ATOM 12363 N N . ASN D 1 375 ? -1.594 125.276 44.095 1.00 12.40 353 ASN D N 1
ATOM 12364 C CA . ASN D 1 375 ? -0.369 125.240 44.889 1.00 12.45 353 ASN D CA 1
ATOM 12365 C C . ASN D 1 375 ? 0.464 126.495 44.690 1.00 12.46 353 ASN D C 1
ATOM 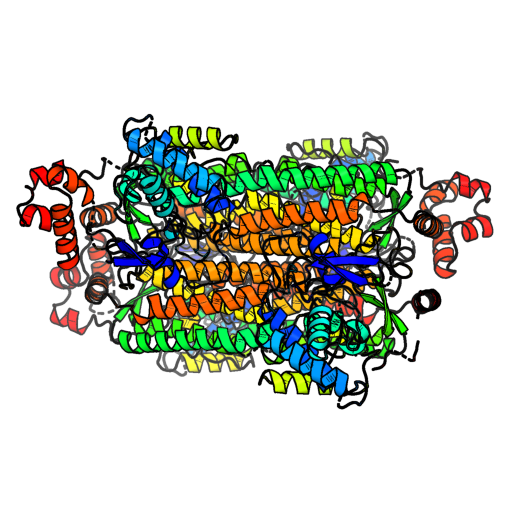12366 O O . ASN D 1 375 ? 1.101 126.978 45.626 1.00 12.25 353 ASN D O 1
ATOM 12371 N N . HIS D 1 376 ? 0.475 126.999 43.459 1.00 12.46 354 HIS D N 1
ATOM 12372 C CA . HIS D 1 376 ? 1.282 128.164 43.133 1.00 12.17 354 HIS D CA 1
ATOM 12373 C C . HIS D 1 376 ? 0.734 129.408 43.818 1.00 11.64 354 HIS D C 1
ATOM 12374 O O . HIS D 1 376 ? 1.494 130.216 44.333 1.00 10.90 354 HIS D O 1
ATOM 12381 N N . ALA D 1 377 ? -0.588 129.538 43.847 1.00 11.67 355 ALA D N 1
ATOM 12382 C CA . ALA D 1 377 ? -1.208 130.652 44.555 1.00 12.43 355 ALA D CA 1
ATOM 12383 C C . ALA D 1 377 ? -0.860 130.631 46.062 1.00 12.46 355 ALA D C 1
ATOM 12384 O O . ALA D 1 377 ? -0.447 131.650 46.628 1.00 12.44 355 ALA D O 1
ATOM 12386 N N . ALA D 1 378 ? -0.976 129.464 46.691 1.00 13.20 356 ALA D N 1
ATOM 12387 C CA . ALA D 1 378 ? -0.660 129.321 48.123 1.00 13.48 356 ALA D CA 1
ATOM 12388 C C . ALA D 1 378 ? 0.799 129.622 48.409 1.00 13.70 356 ALA D C 1
ATOM 12389 O O . ALA D 1 378 ? 1.137 130.351 49.348 1.00 13.27 356 ALA D O 1
ATOM 12391 N N . LEU D 1 379 ? 1.667 129.034 47.597 1.00 13.62 357 LEU D N 1
ATOM 12392 C CA . LEU D 1 379 ? 3.097 129.190 47.768 1.00 14.53 357 LEU D CA 1
ATOM 12393 C C . LEU D 1 379 ? 3.539 130.654 47.609 1.00 13.94 357 LEU D C 1
ATOM 12394 O O . LEU D 1 379 ? 4.390 131.149 48.364 1.00 13.34 357 LEU D O 1
ATOM 12399 N N . THR D 1 380 ? 2.955 131.340 46.630 1.00 13.62 358 THR D N 1
ATOM 12400 C CA . THR D 1 380 ? 3.241 132.754 46.383 1.00 14.08 358 THR D CA 1
ATOM 12401 C C . THR D 1 380 ? 2.835 133.620 47.589 1.00 14.09 358 THR D C 1
ATOM 12402 O O . THR D 1 380 ? 3.634 134.427 48.082 1.00 13.47 358 THR D O 1
ATOM 12406 N N . PHE D 1 381 ? 1.601 133.424 48.047 1.00 14.16 359 PHE D N 1
ATOM 12407 C CA . PHE D 1 381 ? 1.050 134.149 49.180 1.00 14.92 359 PHE D CA 1
ATOM 12408 C C . PHE D 1 381 ? 1.915 133.921 50.428 1.00 14.65 359 PHE D C 1
ATOM 12409 O O . PHE D 1 381 ? 2.237 134.868 51.142 1.00 14.33 359 PHE D O 1
ATOM 12417 N N . ALA D 1 382 ? 2.269 132.659 50.674 1.00 13.70 360 ALA D N 1
ATOM 12418 C CA . ALA D 1 382 ? 3.142 132.276 51.782 1.00 13.90 360 ALA D CA 1
ATOM 12419 C C . ALA D 1 382 ? 4.464 132.982 51.662 1.00 13.91 360 ALA D C 1
ATOM 12420 O O . ALA D 1 382 ? 4.982 133.490 52.647 1.00 13.76 360 ALA D O 1
ATOM 12422 N N . GLY D 1 383 ? 4.992 133.021 50.433 1.00 14.62 361 GLY D N 1
ATOM 12423 C CA . GLY D 1 383 ? 6.234 133.722 50.108 1.00 14.02 361 GLY D CA 1
ATOM 12424 C C . GLY D 1 383 ? 6.208 135.209 50.427 1.00 14.48 361 GLY D C 1
ATOM 12425 O O . GLY D 1 383 ? 7.255 135.800 50.732 1.00 14.53 361 GLY D O 1
ATOM 12426 N N . SER D 1 384 ? 5.023 135.815 50.395 1.00 14.13 362 SER D N 1
ATOM 12427 C CA . SER D 1 384 ? 4.898 137.239 50.733 1.00 14.41 362 SER D CA 1
ATOM 12428 C C . SER D 1 384 ? 4.822 137.473 52.254 1.00 14.52 362 SER D C 1
ATOM 12429 O O . SER D 1 384 ? 4.913 138.611 52.716 1.00 13.98 362 SER D O 1
ATOM 12432 N N . GLN D 1 385 ? 4.641 136.406 53.024 1.00 14.53 363 GLN D N 1
ATOM 12433 C CA . GLN D 1 385 ? 4.228 136.591 54.421 1.00 15.95 363 GLN D CA 1
ATOM 12434 C C . GLN D 1 385 ? 5.346 136.480 55.462 1.00 16.59 363 GLN D C 1
ATOM 12435 O O . GLN D 1 385 ? 5.065 136.277 56.641 1.00 17.37 363 GLN D O 1
ATOM 12441 N N . GLY D 1 386 ? 6.598 136.628 55.042 1.00 17.22 364 GLY D N 1
ATOM 12442 C CA . GLY D 1 386 ? 7.702 136.669 55.996 1.00 18.07 364 GLY D CA 1
ATOM 12443 C C . GLY D 1 386 ? 7.565 137.877 56.913 1.00 18.90 364 GLY D C 1
ATOM 12444 O O . GLY D 1 386 ? 6.933 138.882 56.533 1.00 19.38 364 GLY D O 1
ATOM 12445 N N . HIS D 1 387 ? 8.122 137.765 58.121 1.00 18.61 365 HIS D N 1
ATOM 12446 C CA . HIS D 1 387 ? 8.129 138.858 59.104 1.00 18.92 365 HIS D CA 1
ATOM 12447 C C . HIS D 1 387 ? 9.521 139.042 59.628 1.00 19.01 365 HIS D C 1
ATOM 12448 O O . HIS D 1 387 ? 10.094 138.116 60.204 1.00 19.46 365 HIS D O 1
ATOM 12455 N N . PHE D 1 388 ? 10.072 140.228 59.409 1.00 18.68 366 PHE D N 1
ATOM 12456 C CA . PHE D 1 388 ? 11.390 140.574 59.928 1.00 18.85 366 PHE D CA 1
ATOM 12457 C C . PHE D 1 388 ? 12.453 139.534 59.527 1.00 19.23 366 PHE D C 1
ATOM 12458 O O . PHE D 1 388 ? 12.725 139.371 58.334 1.00 19.37 366 PHE D O 1
ATOM 12466 N N . GLU D 1 389 ? 13.038 138.820 60.485 1.00 18.54 367 GLU D N 1
ATOM 12467 C CA . GLU D 1 389 ? 14.198 137.984 60.166 1.00 18.24 367 GLU D CA 1
ATOM 12468 C C . GLU D 1 389 ? 13.816 136.592 59.682 1.00 17.57 367 GLU D C 1
ATOM 12469 O O . GLU D 1 389 ? 14.665 135.855 59.205 1.00 17.18 367 GLU D O 1
ATOM 12475 N N . LEU D 1 390 ? 12.534 136.240 59.776 1.00 17.44 368 LEU D N 1
ATOM 12476 C CA . LEU D 1 390 ? 12.127 134.875 59.464 1.00 17.22 368 LEU D CA 1
ATOM 12477 C C . LEU D 1 390 ? 10.774 134.744 58.773 1.00 16.87 368 LEU D C 1
ATOM 12478 O O . LEU D 1 390 ? 9.765 135.298 59.216 1.00 16.58 368 LEU D O 1
ATOM 12483 N N . ASN D 1 391 ? 10.767 133.983 57.687 1.00 16.27 369 ASN D N 1
ATOM 12484 C CA . ASN D 1 391 ? 9.519 133.555 57.104 1.00 15.97 369 ASN D CA 1
ATOM 12485 C C . ASN D 1 391 ? 9.081 132.288 57.817 1.00 15.72 369 ASN D C 1
ATOM 12486 O O . ASN D 1 391 ? 9.848 131.325 57.904 1.00 16.53 369 ASN D O 1
ATOM 12491 N N . VAL D 1 392 ? 7.858 132.282 58.330 1.00 15.74 370 VAL D N 1
ATOM 12492 C CA . VAL D 1 392 ? 7.359 131.122 59.077 1.00 15.96 370 VAL D CA 1
ATOM 12493 C C . VAL D 1 392 ? 6.174 130.422 58.388 1.00 15.58 370 VAL D C 1
ATOM 12494 O O . VAL D 1 392 ? 5.167 130.081 59.018 1.00 15.76 370 VAL D O 1
ATOM 12498 N N . TYR D 1 393 ? 6.319 130.202 57.086 1.00 14.90 371 TYR D N 1
ATOM 12499 C CA . TYR D 1 393 ? 5.387 129.376 56.335 1.00 14.41 371 TYR D CA 1
ATOM 12500 C C . TYR D 1 393 ? 6.153 128.264 55.635 1.00 14.70 371 TYR D C 1
ATOM 12501 O O . TYR D 1 393 ? 5.677 127.727 54.646 1.00 14.79 371 TYR D O 1
ATOM 12510 N N . ASN D 1 394 ? 7.336 127.919 56.147 1.00 15.16 372 ASN D N 1
ATOM 12511 C CA . ASN D 1 394 ? 8.200 126.946 55.474 1.00 16.14 372 ASN D CA 1
ATOM 12512 C C . ASN D 1 394 ? 7.510 125.615 55.125 1.00 15.97 372 ASN D C 1
ATOM 12513 O O . ASN D 1 394 ? 7.552 125.200 53.964 1.00 15.97 372 ASN D O 1
ATOM 12518 N N . PRO D 1 395 ? 6.905 124.929 56.123 1.00 15.56 373 PRO D N 1
ATOM 12519 C CA . PRO D 1 395 ? 6.376 123.605 55.783 1.00 15.55 373 PRO D CA 1
ATOM 12520 C C . PRO D 1 395 ? 5.285 123.671 54.720 1.00 15.17 373 PRO D C 1
ATOM 12521 O O . PRO D 1 395 ? 5.235 122.798 53.841 1.00 14.33 373 PRO D O 1
ATOM 12525 N N . LEU D 1 396 ? 4.419 124.688 54.807 1.00 14.88 374 LEU D N 1
ATOM 12526 C CA . LEU D 1 396 ? 3.412 124.923 53.769 1.00 14.19 374 LEU D CA 1
ATOM 12527 C C . LEU D 1 396 ? 4.076 124.995 52.388 1.00 13.73 374 LEU D C 1
ATOM 12528 O O . LEU D 1 396 ? 3.634 124.315 51.454 1.00 13.57 374 LEU D O 1
ATOM 12541 N N . ALA D 1 398 ? 7.186 124.055 51.394 1.00 13.03 376 ALA D N 1
ATOM 12542 C CA . ALA D 1 398 ? 7.848 122.782 51.068 1.00 13.87 376 ALA D CA 1
ATOM 12543 C C . ALA D 1 398 ? 6.825 121.774 50.559 1.00 13.48 376 ALA D C 1
ATOM 12544 O O . ALA D 1 398 ? 7.029 121.148 49.538 1.00 14.12 376 ALA D O 1
ATOM 12546 N N . TYR D 1 399 ? 5.720 121.655 51.277 1.00 13.66 377 TYR D N 1
ATOM 12547 C CA . TYR D 1 399 ? 4.675 120.702 50.943 1.00 13.45 377 TYR D CA 1
ATOM 12548 C C . TYR D 1 399 ? 4.069 120.976 49.555 1.00 13.41 377 TYR D C 1
ATOM 12549 O O . TYR D 1 399 ? 3.935 120.058 48.744 1.00 13.48 377 TYR D O 1
ATOM 12558 N N . ASN D 1 400 ? 3.693 122.229 49.300 1.00 12.27 378 ASN D N 1
ATOM 12559 C CA . ASN D 1 400 ? 3.107 122.601 48.033 1.00 12.71 378 ASN D CA 1
ATOM 12560 C C . ASN D 1 400 ? 4.055 122.404 46.854 1.00 12.70 378 ASN D C 1
ATOM 12561 O O . ASN D 1 400 ? 3.651 121.858 45.828 1.00 12.35 378 ASN D O 1
ATOM 12566 N N . PHE D 1 401 ? 5.311 122.816 47.019 1.00 13.17 379 PHE D N 1
ATOM 12567 C CA . PHE D 1 401 ? 6.307 122.674 45.962 1.00 14.15 379 PHE D CA 1
ATOM 12568 C C . PHE D 1 401 ? 6.525 121.179 45.637 1.00 14.81 379 PHE D C 1
ATOM 12569 O O . PHE D 1 401 ? 6.488 120.766 44.466 1.00 14.38 379 PHE D O 1
ATOM 12577 N N . LEU D 1 402 ? 6.756 120.387 46.684 1.00 14.78 380 LEU D N 1
ATOM 12578 C CA . LEU D 1 402 ? 7.040 118.967 46.523 1.00 14.63 380 LEU D CA 1
ATOM 12579 C C . LEU D 1 402 ? 5.848 118.206 45.980 1.00 14.48 380 LEU D C 1
ATOM 12580 O O . LEU D 1 402 ? 6.036 117.318 45.149 1.00 14.76 380 LEU D O 1
ATOM 12585 N N . GLN D 1 403 ? 4.633 118.544 46.438 1.00 13.78 381 GLN D N 1
ATOM 12586 C CA . GLN D 1 403 ? 3.414 117.963 45.871 1.00 13.01 381 GLN D CA 1
ATOM 12587 C C . GLN D 1 403 ? 3.334 118.247 44.367 1.00 13.34 381 GLN D C 1
ATOM 12588 O O . GLN D 1 403 ? 3.107 117.316 43.575 1.00 12.84 381 GLN D O 1
ATOM 12594 N N . SER D 1 404 ? 3.531 119.514 43.979 1.00 12.27 382 SER D N 1
ATOM 12595 C CA . SER D 1 404 ? 3.542 119.882 42.567 1.00 12.54 382 SER D CA 1
ATOM 12596 C C . SER D 1 404 ? 4.548 119.046 41.768 1.00 12.71 382 SER D C 1
ATOM 12597 O O . SER D 1 404 ? 4.217 118.549 40.707 1.00 12.66 382 SER D O 1
ATOM 12600 N N . VAL D 1 405 ? 5.771 118.914 42.274 1.00 13.32 383 VAL D N 1
ATOM 12601 C CA . VAL D 1 405 ? 6.817 118.178 41.566 1.00 13.74 383 VAL D CA 1
ATOM 12602 C C . VAL D 1 405 ? 6.411 116.702 41.410 1.00 14.64 383 VAL D C 1
ATOM 12603 O O . VAL D 1 405 ? 6.548 116.122 40.329 1.00 15.16 383 VAL D O 1
ATOM 12607 N N . GLN D 1 406 ? 5.875 116.121 42.482 1.00 14.62 384 GLN D N 1
ATOM 12608 C CA . GLN D 1 406 ? 5.530 114.703 42.527 1.00 14.64 384 GLN D CA 1
ATOM 12609 C C . GLN D 1 406 ? 4.427 114.399 41.531 1.00 14.71 384 GLN D C 1
ATOM 12610 O O . GLN D 1 406 ? 4.508 113.417 40.785 1.00 14.49 384 GLN D O 1
ATOM 12616 N N . LEU D 1 407 ? 3.389 115.242 41.532 1.00 13.59 385 LEU D N 1
ATOM 12617 C CA . LEU D 1 407 ? 2.238 115.026 40.691 1.00 13.49 385 LEU D CA 1
ATOM 12618 C C . LEU D 1 407 ? 2.558 115.219 39.223 1.00 13.92 385 LEU D C 1
ATOM 12619 O O . LEU D 1 407 ? 2.107 114.430 38.370 1.00 13.52 385 LEU D O 1
ATOM 12624 N N . LEU D 1 408 ? 3.297 116.285 38.921 1.00 13.71 386 LEU D N 1
ATOM 12625 C CA . LEU D 1 408 ? 3.657 116.569 37.527 1.00 14.82 386 LEU D CA 1
ATOM 12626 C C . LEU D 1 408 ? 4.574 115.518 36.949 1.00 14.65 386 LEU D C 1
ATOM 12627 O O . LEU D 1 408 ? 4.420 115.153 35.806 1.00 15.49 386 LEU D O 1
ATOM 12632 N N . ALA D 1 409 ? 5.540 115.051 37.736 1.00 15.24 387 ALA D N 1
ATOM 12633 C CA . ALA D 1 409 ? 6.481 114.030 37.268 1.00 15.55 387 ALA D CA 1
ATOM 12634 C C . ALA D 1 409 ? 5.742 112.711 37.030 1.00 15.99 387 ALA D C 1
ATOM 12635 O O . ALA D 1 409 ? 5.891 112.110 35.957 1.00 15.82 387 ALA D O 1
ATOM 12637 N N . ASP D 1 410 ? 4.945 112.286 38.022 1.00 15.56 388 ASP D N 1
ATOM 12638 C CA . ASP D 1 410 ? 4.159 111.049 37.940 1.00 16.42 388 ASP D CA 1
ATOM 12639 C C . ASP D 1 410 ? 3.183 111.080 36.785 1.00 15.67 388 ASP D C 1
ATOM 12640 O O . ASP D 1 410 ? 3.100 110.127 36.024 1.00 15.34 388 ASP D O 1
ATOM 12645 N N . ALA D 1 411 ? 2.430 112.172 36.678 1.00 15.43 389 ALA D N 1
ATOM 12646 C CA . ALA D 1 411 ? 1.396 112.289 35.646 1.00 15.75 389 ALA D CA 1
ATOM 12647 C C . ALA D 1 411 ? 1.986 112.382 34.245 1.00 15.56 389 ALA D C 1
ATOM 12648 O O . ALA D 1 411 ? 1.429 111.812 33.300 1.00 16.07 389 ALA D O 1
ATOM 12650 N N . ALA D 1 412 ? 3.117 113.075 34.120 1.00 15.91 390 ALA D N 1
ATOM 12651 C CA . ALA D 1 412 ? 3.848 113.146 32.848 1.00 15.84 390 ALA D CA 1
ATOM 12652 C C . ALA D 1 412 ? 4.335 111.764 32.419 1.00 16.25 390 ALA D C 1
ATOM 12653 O O . ALA D 1 412 ? 4.217 111.420 31.249 1.00 16.23 390 ALA D O 1
ATOM 12655 N N . ILE D 1 413 ? 4.870 110.986 33.364 1.00 16.79 391 ILE D N 1
ATOM 12656 C CA . ILE D 1 413 ? 5.298 109.611 33.080 1.00 17.18 391 ILE D CA 1
ATOM 12657 C C . ILE D 1 413 ? 4.115 108.783 32.597 1.00 16.98 391 ILE D C 1
ATOM 12658 O O . ILE D 1 413 ? 4.196 108.116 31.561 1.00 17.05 391 ILE D O 1
ATOM 12663 N N . SER D 1 414 ? 3.018 108.844 33.346 1.00 16.49 392 SER D N 1
ATOM 12664 C CA . SER D 1 414 ? 1.836 108.045 33.063 1.00 16.55 392 SER D CA 1
ATOM 12665 C C . SER D 1 414 ? 1.127 108.429 31.751 1.00 16.64 392 SER D C 1
ATOM 12666 O O . SER D 1 414 ? 0.720 107.556 31.007 1.00 16.50 392 SER D O 1
ATOM 12669 N N . PHE D 1 415 ? 0.963 109.725 31.491 1.00 16.48 393 PHE D N 1
ATOM 12670 C CA . PHE D 1 415 ? 0.400 110.214 30.222 1.00 16.37 393 PHE D CA 1
ATOM 12671 C C . PHE D 1 415 ? 1.281 109.827 29.007 1.00 16.93 393 PHE D C 1
ATOM 12672 O O . PHE D 1 415 ? 0.751 109.544 27.938 1.00 17.62 393 PHE D O 1
ATOM 12680 N N . THR D 1 416 ? 2.605 109.810 29.176 1.00 17.00 394 THR D N 1
ATOM 12681 C CA . THR D 1 416 ? 3.527 109.363 28.120 1.00 17.88 394 THR D CA 1
ATOM 12682 C C . THR D 1 416 ? 3.380 107.861 27.795 1.00 18.31 394 THR D C 1
ATOM 12683 O O . THR D 1 416 ? 3.057 107.500 26.655 1.00 17.88 394 THR D O 1
ATOM 12687 N N . ASP D 1 417 ? 3.600 107.006 28.799 1.00 18.07 395 ASP D N 1
ATOM 12688 C CA . ASP D 1 417 ? 3.591 105.550 28.611 1.00 18.62 395 ASP D CA 1
ATOM 12689 C C . ASP D 1 417 ? 2.223 105.016 28.284 1.00 18.36 395 ASP D C 1
ATOM 12690 O O . ASP D 1 417 ? 2.085 104.085 27.497 1.00 17.82 395 ASP D O 1
ATOM 12695 N N . ASN D 1 418 ? 1.208 105.623 28.892 1.00 18.34 396 ASN D N 1
ATOM 12696 C CA . ASN D 1 418 ? -0.139 105.076 28.864 1.00 18.48 396 ASN D CA 1
ATOM 12697 C C . ASN D 1 418 ? -1.075 105.792 27.886 1.00 18.98 396 ASN D C 1
ATOM 12698 O O . ASN D 1 418 ? -2.230 105.390 27.730 1.00 18.90 396 ASN D O 1
ATOM 12703 N N . CYS D 1 419 ? -0.582 106.855 27.251 1.00 18.86 397 CYS D N 1
ATOM 12704 C CA . CYS D 1 419 ? -1.365 107.562 26.240 1.00 19.52 397 CYS D CA 1
ATOM 12705 C C . CYS D 1 419 ? -0.515 107.921 25.035 1.00 19.26 397 CYS D C 1
ATOM 12706 O O . CYS D 1 419 ? -0.757 107.395 23.954 1.00 20.44 397 CYS D O 1
ATOM 12709 N N . VAL D 1 420 ? 0.498 108.770 25.217 1.00 18.97 398 VAL D N 1
ATOM 12710 C CA . VAL D 1 420 ? 1.224 109.345 24.074 1.00 19.12 398 VAL D CA 1
ATOM 12711 C C . VAL D 1 420 ? 1.841 108.294 23.119 1.00 19.70 398 VAL D C 1
ATOM 12712 O O . VAL D 1 420 ? 1.615 108.355 21.907 1.00 19.31 398 VAL D O 1
ATOM 12716 N N . VAL D 1 421 ? 2.607 107.339 23.656 1.00 20.35 399 VAL D N 1
ATOM 12717 C CA . VAL D 1 421 ? 3.316 106.364 22.810 1.00 20.58 399 VAL D CA 1
ATOM 12718 C C . VAL D 1 421 ? 2.355 105.517 21.963 1.00 20.32 399 VAL D C 1
ATOM 12719 O O . VAL D 1 421 ? 2.687 105.134 20.856 1.00 20.55 399 VAL D O 1
ATOM 12723 N N . GLY D 1 422 ? 1.168 105.245 22.484 1.00 20.38 400 GLY D N 1
ATOM 12724 C CA . GLY D 1 422 ? 0.184 104.444 21.774 1.00 20.45 400 GLY D CA 1
ATOM 12725 C C . GLY D 1 422 ? -0.799 105.196 20.899 1.00 20.66 400 GLY D C 1
ATOM 12726 O O . GLY D 1 422 ? -1.722 104.591 20.361 1.00 20.81 400 GLY D O 1
ATOM 12727 N N . ILE D 1 423 ? -0.632 106.509 20.761 1.00 20.87 401 ILE D N 1
ATOM 12728 C CA . ILE D 1 423 ? -1.553 107.308 19.945 1.00 21.27 401 ILE D CA 1
ATOM 12729 C C . ILE D 1 423 ? -1.430 106.923 18.476 1.00 21.97 401 ILE D C 1
ATOM 12730 O O . ILE D 1 423 ? -0.327 106.864 17.951 1.00 21.10 401 ILE D O 1
ATOM 12735 N N . GLU D 1 424 ? -2.563 106.642 17.831 1.00 23.02 402 GLU D N 1
ATOM 12736 C CA . GLU D 1 424 ? -2.587 106.478 16.377 1.00 24.68 402 GLU D CA 1
ATOM 12737 C C . GLU D 1 424 ? -3.481 107.526 15.721 1.00 24.79 402 GLU D C 1
ATOM 12738 O O . GLU D 1 424 ? -4.530 107.885 16.265 1.00 24.76 402 GLU D O 1
ATOM 12744 N N . ALA D 1 425 ? -3.070 108.004 14.548 1.00 24.82 403 ALA D N 1
ATOM 12745 C CA . ALA D 1 425 ? -3.894 108.925 13.765 1.00 25.36 403 ALA D CA 1
ATOM 12746 C C . ALA D 1 425 ? -4.971 108.151 13.023 1.00 25.98 403 ALA D C 1
ATOM 12747 O O . ALA D 1 425 ? -4.701 107.053 12.525 1.00 25.54 403 ALA D O 1
ATOM 12749 N N . ARG D 1 426 ? -6.189 108.705 12.972 1.00 26.68 404 ARG D N 1
ATOM 12750 C CA . ARG D 1 426 ? -7.273 108.115 12.184 1.00 27.79 404 ARG D CA 1
ATOM 12751 C C . ARG D 1 426 ? -7.228 108.721 10.779 1.00 28.73 404 ARG D C 1
ATOM 12752 O O . ARG D 1 426 ? -7.946 109.686 10.472 1.00 27.95 404 ARG D O 1
ATOM 12760 N N . GLU D 1 427 ? -6.363 108.141 9.941 1.00 29.44 405 GLU D N 1
ATOM 12761 C CA . GLU D 1 427 ? -6.028 108.702 8.631 1.00 30.95 405 GLU D CA 1
ATOM 12762 C C . GLU D 1 427 ? -7.192 108.828 7.649 1.00 31.48 405 GLU D C 1
ATOM 12763 O O . GLU D 1 427 ? -7.343 109.857 6.995 1.00 31.28 405 GLU D O 1
ATOM 12769 N N . ASP D 1 428 ? -8.004 107.779 7.554 1.00 32.89 406 ASP D N 1
ATOM 12770 C CA . ASP D 1 428 ? -9.177 107.789 6.680 1.00 34.24 406 ASP D CA 1
ATOM 12771 C C . ASP D 1 428 ? -10.133 108.879 7.112 1.00 34.23 406 ASP D C 1
ATOM 12772 O O . ASP D 1 428 ? -10.606 109.659 6.287 1.00 34.36 406 ASP D O 1
ATOM 12777 N N . ASN D 1 429 ? -10.380 108.954 8.418 1.00 34.06 407 ASN D N 1
ATOM 12778 C CA . ASN D 1 429 ? -11.179 110.029 8.983 1.00 33.93 407 ASN D CA 1
ATOM 12779 C C . ASN D 1 429 ? -10.656 111.440 8.712 1.00 33.28 407 ASN D C 1
ATOM 12780 O O . ASN D 1 429 ? -11.433 112.329 8.369 1.00 33.04 407 ASN D O 1
ATOM 12785 N N . ILE D 1 430 ? -9.352 111.640 8.887 1.00 32.54 408 ILE D N 1
ATOM 12786 C CA . ILE D 1 430 ? -8.722 112.938 8.659 1.00 32.50 408 ILE D CA 1
ATOM 12787 C C . ILE D 1 430 ? -8.787 113.319 7.170 1.00 33.23 408 ILE D C 1
ATOM 12788 O O . ILE D 1 430 ? -9.029 114.477 6.832 1.00 32.64 408 ILE D O 1
ATOM 12793 N N . LYS D 1 431 ? -8.566 112.338 6.296 1.00 34.14 409 LYS D N 1
ATOM 12794 C CA . LYS D 1 431 ? -8.646 112.554 4.849 1.00 35.64 409 LYS D CA 1
ATOM 12795 C C . LYS D 1 431 ? -10.085 112.835 4.397 1.00 36.07 409 LYS D C 1
ATOM 12796 O O . LYS D 1 431 ? -10.318 113.753 3.610 1.00 36.00 409 LYS D O 1
ATOM 12802 N N . ALA D 1 432 ? -11.040 112.051 4.904 1.00 36.63 410 ALA D N 1
ATOM 12803 C CA . ALA D 1 432 ? -12.461 112.282 4.617 1.00 37.42 410 ALA D CA 1
ATOM 12804 C C . ALA D 1 432 ? -12.885 113.681 5.058 1.00 37.93 410 ALA D C 1
ATOM 12805 O O . ALA D 1 432 ? -13.644 114.361 4.359 1.00 37.92 410 ALA D O 1
ATOM 12807 N N . ALA D 1 433 ? -12.365 114.119 6.203 1.00 38.49 411 ALA D N 1
ATOM 12808 C CA . ALA D 1 433 ? -12.670 115.454 6.720 1.00 39.22 411 ALA D CA 1
ATOM 12809 C C . ALA D 1 433 ? -12.088 116.516 5.798 1.00 39.91 411 ALA D C 1
ATOM 12810 O O . ALA D 1 433 ? -12.743 117.515 5.500 1.00 39.78 411 ALA D O 1
ATOM 12812 N N . LEU D 1 434 ? -10.861 116.275 5.338 1.00 40.91 412 LEU D N 1
ATOM 12813 C CA . LEU D 1 434 ? -10.139 117.208 4.472 1.00 41.99 412 LEU D CA 1
ATOM 12814 C C . LEU D 1 434 ? -10.811 117.403 3.098 1.00 42.94 412 LEU D C 1
ATOM 12815 O O . LEU D 1 434 ? -10.695 118.473 2.492 1.00 42.93 412 LEU D O 1
ATOM 12820 N N . ASP D 1 435 ? -11.512 116.369 2.626 1.00 44.25 413 ASP D N 1
ATOM 12821 C CA . ASP D 1 435 ? -12.189 116.392 1.322 1.00 45.66 413 ASP D CA 1
ATOM 12822 C C . ASP D 1 435 ? -13.633 116.903 1.433 1.00 46.72 413 ASP D C 1
ATOM 12823 O O . ASP D 1 435 ? -14.218 117.364 0.444 1.00 46.73 413 ASP D O 1
ATOM 12828 N N . ARG D 1 436 ? -14.207 116.800 2.634 1.00 47.80 414 ARG D N 1
ATOM 12829 C CA . ARG D 1 436 ? -15.520 117.384 2.939 1.00 48.91 414 ARG D CA 1
ATOM 12830 C C . ARG D 1 436 ? -15.408 118.866 3.394 1.00 48.95 414 ARG D C 1
ATOM 12831 O O . ARG D 1 436 ? -16.421 119.556 3.565 1.00 48.81 414 ARG D O 1
ATOM 12839 N N . SER D 1 437 ? -14.175 119.353 3.545 1.00 49.09 415 SER D N 1
ATOM 12840 C CA . SER D 1 437 ? -13.920 120.717 4.024 1.00 49.60 415 SER D CA 1
ATOM 12841 C C . SER D 1 437 ? -14.316 121.783 3.008 1.00 50.38 415 SER D C 1
ATOM 12842 O O . SER D 1 437 ? -14.377 121.507 1.810 1.00 50.54 415 SER D O 1
ATOM 12845 N N . LEU D 1 438 ? -14.555 123.001 3.492 1.00 51.19 416 LEU D N 1
ATOM 12846 C CA . LEU D 1 438 ? -14.807 124.152 2.616 1.00 52.14 416 LEU D CA 1
ATOM 12847 C C . LEU D 1 438 ? -13.625 125.130 2.618 1.00 52.87 416 LEU D C 1
ATOM 12848 O O . LEU D 1 438 ? -13.711 126.225 2.050 1.00 52.56 416 LEU D O 1
ATOM 12861 N N . LEU D 1 440 ? -10.359 124.736 1.473 1.00 56.40 418 LEU D N 1
ATOM 12862 C CA . LEU D 1 440 ? -9.389 124.661 0.394 1.00 57.28 418 LEU D CA 1
ATOM 12863 C C . LEU D 1 440 ? -9.833 125.450 -0.837 1.00 57.91 418 LEU D C 1
ATOM 12864 O O . LEU D 1 440 ? -9.212 125.347 -1.896 1.00 57.91 418 LEU D O 1
ATOM 12869 N N . VAL D 1 441 ? -10.902 126.234 -0.687 1.00 58.73 419 VAL D N 1
ATOM 12870 C CA . VAL D 1 441 ? -11.492 127.012 -1.791 1.00 59.29 419 VAL D CA 1
ATOM 12871 C C . VAL D 1 441 ? -10.531 127.999 -2.465 1.00 59.60 419 VAL D C 1
ATOM 12872 O O . VAL D 1 441 ? -10.621 128.216 -3.677 1.00 59.91 419 VAL D O 1
ATOM 12876 N N . THR D 1 442 ? -9.624 128.587 -1.683 1.00 59.87 420 THR D N 1
ATOM 12877 C CA . THR D 1 442 ? -8.694 129.605 -2.180 1.00 60.10 420 THR D CA 1
ATOM 12878 C C . THR D 1 442 ? -7.744 129.038 -3.238 1.00 60.11 420 THR D C 1
ATOM 12879 O O . THR D 1 442 ? -6.896 129.751 -3.776 1.00 60.18 420 THR D O 1
ATOM 12883 N N . GLY D 1 449 ? -9.661 129.537 -13.095 1.00 69.74 427 GLY D N 1
ATOM 12884 C CA . GLY D 1 449 ? -10.446 129.332 -11.885 1.00 69.99 427 GLY D CA 1
ATOM 12885 C C . GLY D 1 449 ? -11.846 129.915 -11.971 1.00 70.24 427 GLY D C 1
ATOM 12886 O O . GLY D 1 449 ? -12.836 129.174 -11.905 1.00 70.10 427 GLY D O 1
ATOM 12887 N N . TYR D 1 450 ? -11.909 131.241 -12.140 1.00 70.45 428 TYR D N 1
ATOM 12888 C CA . TYR D 1 450 ? -13.146 132.051 -12.114 1.00 70.68 428 TYR D CA 1
ATOM 12889 C C . TYR D 1 450 ? -13.269 132.697 -10.726 1.00 70.43 428 TYR D C 1
ATOM 12890 O O . TYR D 1 450 ? -12.287 132.724 -9.974 1.00 70.49 428 TYR D O 1
ATOM 12899 N N . ASP D 1 451 ? -14.438 133.252 -10.397 1.00 69.96 429 ASP D N 1
ATOM 12900 C CA . ASP D 1 451 ? -14.735 133.603 -9.002 1.00 69.37 429 ASP D CA 1
ATOM 12901 C C . ASP D 1 451 ? -16.163 133.259 -8.565 1.00 68.71 429 ASP D C 1
ATOM 12902 O O . ASP D 1 451 ? -16.847 134.044 -7.893 1.00 68.49 429 ASP D O 1
ATOM 12907 N N . ASN D 1 452 ? -16.590 132.064 -8.973 1.00 67.76 430 ASN D N 1
ATOM 12908 C CA . ASN D 1 452 ? -17.662 131.342 -8.310 1.00 66.95 430 ASN D CA 1
ATOM 12909 C C . ASN D 1 452 ? -17.019 130.304 -7.384 1.00 66.22 430 ASN D C 1
ATOM 12910 O O . ASN D 1 452 ? -17.604 129.256 -7.098 1.00 66.15 430 ASN D O 1
ATOM 12912 N N . ALA D 1 453 ? -15.797 130.607 -6.938 1.00 65.30 431 ALA D N 1
ATOM 12913 C CA . ALA D 1 453 ? -15.162 129.899 -5.829 1.00 64.37 431 ALA D CA 1
ATOM 12914 C C . ALA D 1 453 ? -16.008 130.098 -4.573 1.00 63.73 431 ALA D C 1
ATOM 12915 O O . ALA D 1 453 ? -16.203 129.163 -3.794 1.00 63.61 431 ALA D O 1
ATOM 12917 N N . ALA D 1 454 ? -16.517 131.319 -4.398 1.00 62.94 432 ALA D N 1
ATOM 12918 C CA . ALA D 1 454 ? -17.437 131.632 -3.309 1.00 62.18 432 ALA D CA 1
ATOM 12919 C C . ALA D 1 454 ? -18.829 131.028 -3.545 1.00 61.70 432 ALA D C 1
ATOM 12920 O O . ALA D 1 454 ? -19.523 130.684 -2.581 1.00 61.59 432 ALA D O 1
ATOM 12922 N N . LYS D 1 455 ? -19.222 130.890 -4.817 1.00 60.90 433 LYS D N 1
ATOM 12923 C CA . LYS D 1 455 ? -20.534 130.316 -5.178 1.00 60.25 433 LYS D CA 1
ATOM 12924 C C . LYS D 1 455 ? -20.563 128.789 -5.091 1.00 59.58 433 LYS D C 1
ATOM 12925 O O . LYS D 1 455 ? -21.582 128.216 -4.707 1.00 59.25 433 LYS D O 1
ATOM 12927 N N . ILE D 1 456 ? -19.453 128.145 -5.459 1.00 58.87 434 ILE D N 1
ATOM 12928 C CA . ILE D 1 456 ? -19.264 126.705 -5.237 1.00 58.36 434 ILE D CA 1
ATOM 12929 C C . ILE D 1 456 ? -19.276 126.431 -3.725 1.00 57.84 434 ILE D C 1
ATOM 12930 O O . ILE D 1 456 ? -19.966 125.518 -3.259 1.00 57.72 434 ILE D O 1
ATOM 12935 N N . ALA D 1 457 ? -18.524 127.240 -2.974 1.00 57.12 435 ALA D N 1
ATOM 12936 C CA . ALA D 1 457 ? -18.515 127.186 -1.506 1.00 56.53 435 ALA D CA 1
ATOM 12937 C C . ALA D 1 457 ? -19.925 127.318 -0.920 1.00 56.13 435 ALA D C 1
ATOM 12938 O O . ALA D 1 457 ? -20.378 126.439 -0.184 1.00 55.98 435 ALA D O 1
ATOM 12940 N N . LYS D 1 458 ? -20.616 128.401 -1.280 1.00 55.69 436 LYS D N 1
ATOM 12941 C CA . LYS D 1 458 ? -21.952 128.695 -0.757 1.00 55.51 436 LYS D CA 1
ATOM 12942 C C . LYS D 1 458 ? -23.032 127.704 -1.183 1.00 55.18 436 LYS D C 1
ATOM 12943 O O . LYS D 1 458 ? -24.060 127.597 -0.512 1.00 55.10 436 LYS D O 1
ATOM 12949 N N . THR D 1 459 ? -22.801 126.986 -2.283 1.00 54.75 437 THR D N 1
ATOM 12950 C CA . THR D 1 459 ? -23.745 125.952 -2.734 1.00 54.72 437 THR D CA 1
ATOM 12951 C C . THR D 1 459 ? -23.513 124.637 -1.991 1.00 54.65 437 THR D C 1
ATOM 12952 O O . THR D 1 459 ? -24.459 124.032 -1.479 1.00 54.48 437 THR D O 1
ATOM 12956 N N . ALA D 1 460 ? -22.254 124.200 -1.951 1.00 54.81 438 ALA D N 1
ATOM 12957 C CA . ALA D 1 460 ? -21.849 123.061 -1.137 1.00 55.02 438 ALA D CA 1
ATOM 12958 C C . ALA D 1 460 ? -22.307 123.268 0.307 1.00 55.10 438 ALA D C 1
ATOM 12959 O O . ALA D 1 460 ? -22.871 122.351 0.913 1.00 54.99 438 ALA D O 1
ATOM 12961 N N . HIS D 1 461 ? -22.086 124.479 0.831 1.00 55.12 439 HIS D N 1
ATOM 12962 C CA . HIS D 1 461 ? -22.551 124.865 2.170 1.00 55.39 439 HIS D CA 1
ATOM 12963 C C . HIS D 1 461 ? -24.073 124.754 2.277 1.00 55.48 439 HIS D C 1
ATOM 12964 O O . HIS D 1 461 ? -24.591 124.161 3.227 1.00 55.29 439 HIS D O 1
ATOM 12971 N N . LYS D 1 462 ? -24.773 125.306 1.287 1.00 55.65 440 LYS D N 1
ATOM 12972 C CA . LYS D 1 462 ? -26.231 125.258 1.231 1.00 55.90 440 LYS D CA 1
ATOM 12973 C C . LYS D 1 462 ? -26.750 123.817 1.098 1.00 55.89 440 LYS D C 1
ATOM 12974 O O . LYS D 1 462 ? -27.713 123.442 1.774 1.00 55.67 440 LYS D O 1
ATOM 12980 N N . ASN D 1 463 ? -26.095 123.016 0.251 1.00 55.96 441 ASN D N 1
ATOM 12981 C CA . ASN D 1 463 ? -26.567 121.659 -0.092 1.00 56.08 441 ASN D CA 1
ATOM 12982 C C . ASN D 1 463 ? -26.069 120.526 0.816 1.00 56.14 441 ASN D C 1
ATOM 12983 O O . ASN D 1 463 ? -26.647 119.435 0.820 1.00 56.13 441 ASN D O 1
ATOM 12988 N N . GLY D 1 464 ? -24.997 120.775 1.568 1.00 56.18 442 GLY D N 1
ATOM 12989 C CA . GLY D 1 464 ? -24.386 119.742 2.412 1.00 56.11 442 GLY D CA 1
ATOM 12990 C C . GLY D 1 464 ? -23.521 118.774 1.617 1.00 56.16 442 GLY D C 1
ATOM 12991 O O . GLY D 1 464 ? -23.284 117.641 2.050 1.00 55.90 442 GLY D O 1
ATOM 12992 N N . THR D 1 465 ? -23.046 119.235 0.458 1.00 56.21 443 THR D N 1
ATOM 12993 C CA . THR D 1 465 ? -22.228 118.434 -0.458 1.00 56.35 443 THR D CA 1
ATOM 12994 C C . THR D 1 465 ? -20.738 118.776 -0.304 1.00 56.37 443 THR D C 1
ATOM 12995 O O . THR D 1 465 ? -20.363 119.466 0.649 1.00 56.62 443 THR D O 1
ATOM 12999 N N . THR D 1 466 ? -19.902 118.285 -1.226 1.00 56.22 444 THR D N 1
ATOM 13000 C CA . THR D 1 466 ? -18.452 118.567 -1.221 1.00 56.13 444 THR D CA 1
ATOM 13001 C C . THR D 1 466 ? -18.070 119.656 -2.226 1.00 56.08 444 THR D C 1
ATOM 13002 O O . THR D 1 466 ? -18.890 120.066 -3.047 1.00 55.90 444 THR D O 1
ATOM 13006 N N . LEU D 1 467 ? -16.821 120.115 -2.153 1.00 56.20 445 LEU D N 1
ATOM 13007 C CA . LEU D 1 467 ? -16.284 121.067 -3.122 1.00 56.56 445 LEU D CA 1
ATOM 13008 C C . LEU D 1 467 ? -16.135 120.438 -4.507 1.00 57.09 445 LEU D C 1
ATOM 13009 O O . LEU D 1 467 ? -16.312 121.121 -5.523 1.00 57.13 445 LEU D O 1
ATOM 13014 N N . ARG D 1 468 ? -15.808 119.145 -4.538 1.00 57.35 446 ARG D N 1
ATOM 13015 C CA . ARG D 1 468 ? -15.734 118.391 -5.787 1.00 57.89 446 ARG D CA 1
ATOM 13016 C C . ARG D 1 468 ? -17.111 118.312 -6.463 1.00 58.29 446 ARG D C 1
ATOM 13017 O O . ARG D 1 468 ? -17.245 118.613 -7.651 1.00 58.22 446 ARG D O 1
ATOM 13025 N N . GLU D 1 469 ? -18.123 117.921 -5.690 1.00 58.67 447 GLU D N 1
ATOM 13026 C CA . GLU D 1 469 ? -19.476 117.730 -6.201 1.00 59.24 447 GLU D CA 1
ATOM 13027 C C . GLU D 1 469 ? -20.086 118.992 -6.820 1.00 59.44 447 GLU D C 1
ATOM 13028 O O . GLU D 1 469 ? -20.944 118.892 -7.703 1.00 59.49 447 GLU D O 1
ATOM 13034 N N . GLU D 1 470 ? -19.636 120.167 -6.374 1.00 59.68 448 GLU D N 1
ATOM 13035 C CA . GLU D 1 470 ? -20.137 121.439 -6.915 1.00 60.06 448 GLU D CA 1
ATOM 13036 C C . GLU D 1 470 ? -19.207 122.069 -7.955 1.00 60.25 448 GLU D C 1
ATOM 13037 O O . GLU D 1 470 ? -19.678 122.735 -8.875 1.00 60.23 448 GLU D O 1
ATOM 13043 N N . ALA D 1 471 ? -17.899 121.861 -7.809 1.00 60.62 449 ALA D N 1
ATOM 13044 C CA . ALA D 1 471 ? -16.923 122.396 -8.767 1.00 61.17 449 ALA D CA 1
ATOM 13045 C C . ALA D 1 471 ? -16.888 121.609 -10.086 1.00 61.57 449 ALA D C 1
ATOM 13046 O O . ALA D 1 471 ? -16.633 122.182 -11.151 1.00 61.64 449 ALA D O 1
ATOM 13048 N N . VAL D 1 472 ? -17.140 120.302 -10.002 1.00 61.93 450 VAL D N 1
ATOM 13049 C CA . VAL D 1 472 ? -17.146 119.413 -11.170 1.00 62.22 450 VAL D CA 1
ATOM 13050 C C . VAL D 1 472 ? -18.587 119.129 -11.628 1.00 62.49 450 VAL D C 1
ATOM 13051 O O . VAL D 1 472 ? -18.903 119.272 -12.813 1.00 62.36 450 VAL D O 1
ATOM 13055 N N . GLY D 1 473 ? -19.452 118.753 -10.683 1.00 62.80 451 GLY D N 1
ATOM 13056 C CA . GLY D 1 473 ? -20.877 118.538 -10.955 1.00 63.16 451 GLY D CA 1
ATOM 13057 C C . GLY D 1 473 ? -21.622 119.795 -11.388 1.00 63.54 451 GLY D C 1
ATOM 13058 O O . GLY D 1 473 ? -22.691 119.710 -12.000 1.00 63.57 451 GLY D O 1
ATOM 13059 N N . GLY D 1 474 ? -21.059 120.960 -11.064 1.00 63.78 452 GLY D N 1
ATOM 13060 C CA . GLY D 1 474 ? -21.624 122.253 -11.462 1.00 64.10 452 GLY D CA 1
ATOM 13061 C C . GLY D 1 474 ? -21.038 122.792 -12.754 1.00 64.34 452 GLY D C 1
ATOM 13062 O O . GLY D 1 474 ? -21.439 123.858 -13.227 1.00 64.33 452 GLY D O 1
ATOM 13063 N N . GLY D 1 475 ? -20.074 122.056 -13.309 1.00 64.62 453 GLY D N 1
ATOM 13064 C CA . GLY D 1 475 ? -19.480 122.367 -14.608 1.00 64.89 453 GLY D CA 1
ATOM 13065 C C . GLY D 1 475 ? -18.436 123.471 -14.629 1.00 65.05 453 GLY D C 1
ATOM 13066 O O . GLY D 1 475 ? -18.139 124.014 -15.692 1.00 65.09 453 GLY D O 1
ATOM 13067 N N . TYR D 1 476 ? -17.867 123.796 -13.468 1.00 65.16 454 TYR D N 1
ATOM 13068 C CA . TYR D 1 476 ? -16.890 124.890 -13.362 1.00 65.33 454 TYR D CA 1
ATOM 13069 C C . TYR D 1 476 ? -15.494 124.504 -13.842 1.00 65.47 454 TYR D C 1
ATOM 13070 O O . TYR D 1 476 ? -14.813 125.287 -14.510 1.00 65.40 454 TYR D O 1
ATOM 13079 N N . VAL D 1 477 ? -15.076 123.294 -13.485 1.00 65.71 455 VAL D N 1
ATOM 13080 C CA . VAL D 1 477 ? -13.789 122.759 -13.906 1.00 65.93 455 VAL D CA 1
ATOM 13081 C C . VAL D 1 477 ? -13.898 121.227 -13.918 1.00 65.98 455 VAL D C 1
ATOM 13082 O O . VAL D 1 477 ? -14.827 120.664 -13.327 1.00 65.95 455 VAL D O 1
ATOM 13086 N N . THR D 1 478 ? -12.983 120.562 -14.618 1.00 66.12 456 THR D N 1
ATOM 13087 C CA . THR D 1 478 ? -12.997 119.096 -14.707 1.00 66.17 456 THR D CA 1
ATOM 13088 C C . THR D 1 478 ? -12.404 118.462 -13.441 1.00 66.16 456 THR D C 1
ATOM 13089 O O . THR D 1 478 ? -11.871 119.170 -12.581 1.00 66.05 456 THR D O 1
ATOM 13093 N N . ASP D 1 479 ? -12.505 117.136 -13.330 1.00 66.09 457 ASP D N 1
ATOM 13094 C CA . ASP D 1 479 ? -11.869 116.399 -12.235 1.00 66.15 457 ASP D CA 1
ATOM 13095 C C . ASP D 1 479 ? -10.343 116.569 -12.203 1.00 66.11 457 ASP D C 1
ATOM 13096 O O . ASP D 1 479 ? -9.778 116.838 -11.137 1.00 66.26 457 ASP D O 1
ATOM 13101 N N . GLU D 1 480 ? -9.687 116.431 -13.359 1.00 65.76 458 GLU D N 1
ATOM 13102 C CA . GLU D 1 480 ? -8.223 116.559 -13.433 1.00 65.55 458 GLU D CA 1
ATOM 13103 C C . GLU D 1 480 ? -7.737 118.001 -13.201 1.00 65.04 458 GLU D C 1
ATOM 13104 O O . GLU D 1 480 ? -6.609 118.213 -12.744 1.00 65.02 458 GLU D O 1
ATOM 13110 N N . GLU D 1 481 ? -8.586 118.981 -13.506 1.00 64.31 459 GLU D N 1
ATOM 13111 C CA . GLU D 1 481 ? -8.264 120.376 -13.215 1.00 63.71 459 GLU D CA 1
ATOM 13112 C C . GLU D 1 481 ? -8.472 120.675 -11.728 1.00 63.10 459 GLU D C 1
ATOM 13113 O O . GLU D 1 481 ? -7.681 121.405 -11.123 1.00 62.90 459 GLU D O 1
ATOM 13119 N N . PHE D 1 482 ? -9.533 120.098 -11.157 1.00 62.22 460 PHE D N 1
ATOM 13120 C CA . PHE D 1 482 ? -9.806 120.164 -9.716 1.00 61.44 460 PHE D CA 1
ATOM 13121 C C . PHE D 1 482 ? -8.625 119.579 -8.945 1.00 60.81 460 PHE D C 1
ATOM 13122 O O . PHE D 1 482 ? -8.098 120.223 -8.038 1.00 60.78 460 PHE D O 1
ATOM 13130 N N . ASP D 1 483 ? -8.205 118.373 -9.336 1.00 59.85 461 ASP D N 1
ATOM 13131 C CA . ASP D 1 483 ? -7.115 117.652 -8.666 1.00 58.84 461 ASP D CA 1
ATOM 13132 C C . ASP D 1 483 ? -5.729 118.290 -8.831 1.00 58.08 461 ASP D C 1
ATOM 13133 O O . ASP D 1 483 ? -4.861 118.113 -7.970 1.00 58.16 461 ASP D O 1
ATOM 13138 N N . ALA D 1 484 ? -5.523 119.024 -9.925 1.00 56.92 462 ALA D N 1
ATOM 13139 C CA . ALA D 1 484 ? -4.251 119.720 -10.158 1.00 55.72 462 ALA D CA 1
ATOM 13140 C C . ALA D 1 484 ? -4.186 121.038 -9.384 1.00 54.93 462 ALA D C 1
ATOM 13141 O O . ALA D 1 484 ? -3.099 121.530 -9.065 1.00 54.73 462 ALA D O 1
ATOM 13143 N N . VAL D 1 485 ? -5.359 121.590 -9.079 1.00 53.69 463 VAL D N 1
ATOM 13144 C CA . VAL D 1 485 ? -5.473 122.884 -8.419 1.00 52.63 463 VAL D CA 1
ATOM 13145 C C . VAL D 1 485 ? -5.588 122.774 -6.880 1.00 51.72 463 VAL D C 1
ATOM 13146 O O . VAL D 1 485 ? -4.766 123.343 -6.149 1.00 51.40 463 VAL D O 1
ATOM 13150 N N . VAL D 1 486 ? -6.598 122.039 -6.409 1.00 50.25 464 VAL D N 1
ATOM 13151 C CA . VAL D 1 486 ? -6.877 121.879 -4.975 1.00 48.93 464 VAL D CA 1
ATOM 13152 C C . VAL D 1 486 ? -5.864 120.905 -4.357 1.00 47.83 464 VAL D C 1
ATOM 13153 O O . VAL D 1 486 ? -6.092 119.694 -4.308 1.00 47.72 464 VAL D O 1
ATOM 13157 N N . ARG D 1 487 ? -4.733 121.441 -3.908 1.00 46.49 465 ARG D N 1
ATOM 13158 C CA . ARG D 1 487 ? -3.664 120.617 -3.351 1.00 45.30 465 ARG D CA 1
ATOM 13159 C C . ARG D 1 487 ? -3.217 121.094 -1.960 1.00 44.36 465 ARG D C 1
ATOM 13160 O O . ARG D 1 487 ? -2.498 122.087 -1.834 1.00 44.07 465 ARG D O 1
ATOM 13168 N N . PRO D 1 488 ? -3.659 120.385 -0.911 1.00 43.68 466 PRO D N 1
ATOM 13169 C CA . PRO D 1 488 ? -3.322 120.736 0.483 1.00 43.20 466 PRO D CA 1
ATOM 13170 C C . PRO D 1 488 ? -1.820 120.802 0.764 1.00 42.71 466 PRO D C 1
ATOM 13171 O O . PRO D 1 488 ? -1.400 121.619 1.573 1.00 42.72 466 PRO D O 1
ATOM 13175 N N . GLU D 1 489 ? -1.022 119.971 0.088 1.00 42.40 467 GLU D N 1
ATOM 13176 C CA . GLU D 1 489 ? 0.430 119.903 0.339 1.00 42.20 467 GLU D CA 1
ATOM 13177 C C . GLU D 1 489 ? 1.181 121.149 -0.089 1.00 41.35 467 GLU D C 1
ATOM 13178 O O . GLU D 1 489 ? 2.335 121.324 0.283 1.00 41.24 467 GLU D O 1
ATOM 13184 N N . THR D 1 490 ? 0.543 121.993 -0.891 1.00 40.63 468 THR D N 1
ATOM 13185 C CA . THR D 1 490 ? 1.148 123.271 -1.273 1.00 40.25 468 THR D CA 1
ATOM 13186 C C . THR D 1 490 ? 0.733 124.396 -0.319 1.00 40.30 468 THR D C 1
ATOM 13187 O O . THR D 1 490 ? 1.204 125.531 -0.450 1.00 40.11 468 THR D O 1
ATOM 13199 N N . ILE D 1 492 ? 0.859 124.317 3.229 1.00 38.51 470 ILE D N 1
ATOM 13200 C CA . ILE D 1 492 ? 1.351 124.067 4.586 1.00 37.47 470 ILE D CA 1
ATOM 13201 C C . ILE D 1 492 ? 2.710 124.705 4.850 1.00 37.20 470 ILE D C 1
ATOM 13202 O O . ILE D 1 492 ? 3.399 124.324 5.789 1.00 36.86 470 ILE D O 1
ATOM 13207 N N . GLY D 1 493 ? 3.070 125.691 4.033 1.00 36.99 471 GLY D N 1
ATOM 13208 C CA . GLY D 1 493 ? 4.328 126.428 4.180 1.00 37.40 471 GLY D CA 1
ATOM 13209 C C . GLY D 1 493 ? 4.315 127.751 3.418 1.00 37.75 471 GLY D C 1
ATOM 13210 O O . GLY D 1 493 ? 3.418 127.983 2.604 1.00 37.42 471 GLY D O 1
ATOM 13211 N N . PRO D 1 494 ? 5.319 128.620 3.670 1.00 38.23 472 PRO D N 1
ATOM 13212 C CA . PRO D 1 494 ? 5.443 129.948 3.043 1.00 38.76 472 PRO D CA 1
ATOM 13213 C C . PRO D 1 494 ? 5.614 129.895 1.526 1.00 39.11 472 PRO D C 1
ATOM 13214 O O . PRO D 1 494 ? 6.008 128.855 0.991 1.00 39.64 472 PRO D O 1
#

B-factor: mean 25.95, std 10.94, range [8.5, 84.71]

Solvent-accessible surface area: 52629 Å² total

Secondary structure (DSSP, 8-state):
-EEEEEETTEEEEEETT----HHHHHHHHH----SPBPPHHHHHHHHHHHHHHHHH---S-S-HHHHHHHHHHHHHHHTTSSGGG---BSSS-TT-TTT--HHHHHHHHHHHHTT------S--IIIII----HHHHHHH--HHHHHHIIIIIHHHHHHHHHHHHHHHHHHTT-EEEEEETTEEEEEEEHHHHHHHHHHHHHHHHHHH--HHHHTEE-TT-TTTSS-TTS-TTHHHHHHHHHHHHHTS--EE-S-HHHHHH-----HHHHHHHHHHHHHHHHHHHHHHHT--SSSS---EE----S-------HHHHHHHHHHHHHHHHHHHHHHHHHT-BTTB-------HHHHHHHHHHHHHHHHHHHHTGGG-EE-HHHHHHHHHH---GGGTHHHH-HHHHHHHHHHHHHHT--HHHHHHTTTSS-HHHHHHH--TT-----/-EEEEEETTEEEEEETT----HHHHHHHHH----SPBPPHHHHHHHHHHHHHHHHH---S-S-HHHHHHHHHHHHHHHTTTTGGG---BSSS-TT-TTT--HHHHHHHHHHHHTT------SS-IIIII----HHHHHHH--HHHHHHIIIIIHHHHHHHHHHHHHHHHHTTT-EEEEEETTEEEEEEEHHHHHHHHHHHHHHHHHHH--HHHHTEE-TT-TTTSS-TTS-TTHHHHHHHHHHHHHTS--EE-S-HHHHHH-----HHHHHHHHHHHHHHHHHHHHHHHT-BSSSS---EEPPP-------HHHHHHHHHHHHHHHHHHHHHHHHHT-BTTB---S---HHHHHHHHHHHHHHHHHHHHTGGG-EE-HHHHHHHHHH---GGGTHHHH-HHHHHHHHHHHHHHT--HHHHHHTTTSS-HHHHHHH--TT----/-EEEEEETTEEEEEETT----HHHHHHHHH----SPBPPHHHHHHHHHHHHHHHHH---S-S-HHHHHHHHHHHHHHHTTSSGGG---BSSS-TT-TTT--HHHHHHHHHHHHTT------SS-IIIII----HHHHHHH--HHHHHHIIIIIHHHHHHHHHHHHHHHHHTTT-EEEEEETTEEEEEEEHHHHHHHHHHHHHHHHHHH--HHHHTEE-TT-TTTSS-TTS-TTHHHHHHHHHHHHHTS--EE-S-HHHHHH-----HHHHHHHHHHHHHHHHHHHHHHHT-BSSSS---EE----S---------HHHHHHHHHHHHHHHHHHHHHHHHTT-BTTB-------HHHHHHHHHHHHHHHHHHHHTGGG-EE-HHHHHHHHTT---------/-EEEEEETTEEEEEETT----HHHHHHHHH----S-BPPHHHHHHHHHHHHHHHHH---S-S-HHHHHHHHHHHHHHHTTTTGGG---BSSS-TT-TTT--HHHHHHHHHHHHTT------SS-IIIII----HHHHHHH--HHHHHHIIIIIHHHHHHHHHHHHHHHHHHTT-EEEEEETTEEEEEEEHHHHHHHHHHHHHHHHHHH--HHHHTEE-TT-TTTSS-TTS-TTHHHHHHHHHHHHHSS--EE-S-HHHHHH-----HHHHHHHHHHHHHHHHHHHHHHHT--SSSS---EE----S-----------HHHHHHHHHHHHHHHHHHHHHHHHT--BTTB-------HHHHHHHHHHHHHHHHHHHHTGGG-EE-HHHHHHHHHH-------S-HHHHHHHHHHHT--HHHHHTTTTSS-HHHHHHH--TT----

Sequence (1732 aa):
STRTETDTFGPIEVASDRYWGAQAQRSLGNFKIGWEKQPLAIVRALGIVKQAAARANALGRLDPAIGDAIVKAAQEVIDGKLDEHFPLVVWQTGSGTQSNNANEVVSNRAIELLGGVGSKKPVHPNDHVNSQSSNDTYPTAHIACAERVIHDLLPALKHLHKALEEKVKAFDHIIKIGRTHTQDATPLTLGQEFSGYAAQVASSIKRIETLPGLCELAQGGTAVGTGLNAPVGFAEKVAEEIAAITGIGFTSAPNKFEALAAHDSVFSHGAINATAAALFKIANDIRFLGSGPRSGLGELSLPENEPGSKVNPTQCEALTQVCVQVFGNHAALTFAGSQGHFELNVYNPLAYNFLQSVQLLADAAISFTDNCVVGIEAREDNIKAALDRSLLVTALAPKIGYDNAAKIAKTAHKNGTTLREEAVGGGYVTDEEFDAVVRPETIGPASTRTETDTFGPIEVASDRYWGAQAQRSLGNFKIGWEKQPLAIVRALGIVKQAAARANALGRLDPAIGDAIVKAAQEVIDGKLDEHFPLVVWQTGSGTQSNNANEVVSNRAIELLGGVGSKKPVHPNDHVNSQSSNDTYPTAHIACAERVIHDLLPALKHLHKALEEKVKAFDHIIKIGRTHTQDATPLTLGQEFSGYAAQVASSIKRIETLPGLCELAQGGTAVGTGLNAPVGFAEKVAEEIAAITGIGFTSAPNKFEALAAHDSVFSHGAINATAAALFKIANDIRFLGSGPRSGLGELSLPENEPKVNPTQCEALTQVCVQVFGNHAALTFAGSQGHFELNVYNPLAYNFLQSVQLLADAAISFTDNCVVGIEAREDNIKAALDRSLLVTALAPKIGYDNAAKIAKTAHKNGTTLREEAVGGGYVTDEEFDAVVRPETIGPSTRTETDTFGPIEVASDRYWGAQAQRSLGNFKIGWEKQPLAIVRALGIVKQAAARANALGRLDPAIGDAIVKAAQEVIDGKLDEHFPLVVWQTGSGTQSNNANEVVSNRAIELLGGVGSKKPVHPNDHVNSQSSNDTYPTAHIACAERVIHDLLPALKHLHKALEEKVKAFDHIIKIGRTHTQDATPLTLGQEFSGYAAQVASSIKRIETLPGLCELAQGGTAVGTGLNAPVGFAEKVAEEIAAITGIGFTSAPNKFEALAAHDSVFSHGAINATAAALFKIANDIRFLGSGPRSGLGELSLPENEPGSPGKVNPTQCEALTQVCVQVFGNHAALTFAGSQGHFELNVYNPLAYNFLQSVQLLADAAISFTDNCVVGIEAREDNIKAALDRSLLPETIGPSTRTETDTFGPIEVASDRYWGAQAQRSLGNFKIGWEKQPLAIVRALGIVKQAAARANALGRLDPAIGDAIVKAAQEVIDGKLDEHFPLVVWQTGSGTQSNNANEVVSNRAIELLGGVGSKKPVHPNDHVNSQSSNDTYPTAHIACAERVIHDLLPALKHLHKALEEKVKAFDHIIKIGRTHTQDATPLTLGQEFSGYAAQVASSIKRIETLPGLCELAQGGTAVGTGLNAPVGFAEKVAEEIAAITGIGFTSAPNKFEALAAHDSVFSHGAINATAAALFKIANDIRFLGSGPRSGLGELSLPENEPGSSIPGKVNPTQCEALTQVCVQVFGNHAALTFAGSQGHFELNVYNPLAYNFLQSVQLLADAAISFTDNCVVGIEAREDNIKAALDRSLLVTGYDNAAKIAKTAHKNGTTLREEAVGGGYVTDEEFDAVVRPETIGP

Radius of gyration: 34.8 Å; Cα contacts (8 Å, |Δi|>4): 3753; chains: 4; bounding box: 78×101×105 Å

Organism: Rhizobium meliloti (strain 1021) (NCBI:txid266834)

CATH classification: 1.10.275.10 (+2 more: 1.20.200.10, 1.10.40.30)

Nearest PDB structures (foldseek):
  5f92-assembly1_D  TM=9.340E-01  e=2.343E-38  Mycobacterium tuberculosis CDC1551
  6s88-assembly1_C  TM=9.519E-01  e=3.627E-37  Mycobacterium tuberculosis
  6s88-assembly1_A  TM=9.525E-01  e=8.777E-37  Mycobacterium tuberculosis
  6s43-assembly1_A  TM=9.544E-01  e=2.535E-36  Mycobacterium tuberculosis
  2pfm-assembly1_A  TM=7.297E-01  e=3.213E-12  Bacillus anthracis

Foldseek 3Di:
DWDWAADPVGTDTDPPPAQFGDLLVVQCVVDPDDDAFQDLLLQLLLLLLLLLLLVLVVVVVDDPLASVLLNVLSVCSNVVNRVVNRGHGLPGWLLCQSSPSSLRNSQSSSCVVVVHDSPCPPPNSPPRSQLAASLFRSLQSLSSLLLLCVPFVLVLLVLLLVLLLVVLVVFVVFKFFDADVRDTHAIATPSVVSVVLSVLSVVLSVQLVLSLLSQAGLNQLHPQGVSPSHDDCSQQSSQVSSCVVRVHNHGHHPGNQCSFQFSVSLSSLVSLLSSLVSLLVVLVVVQQCCPDVPPGNNFKPWDADDDDPPHHSVLSVLSNVLSVLSNVLSVLVVVLRVPGDRRHRRNSSNNVSSVSSSVSNSVSSNCCSPRTSNPMDTPRVSRVVVVQQDLLLVLCCVVQNDVVSVVLSVCCVVVVHTSQCSCCVVPSDPPVVCCVRSDSVVNDDD/DWDWAADPVGTDTDRPPAQFGDLLVVQVVVDPDDDAFFPLLLQLLLLLLLLLLLVLVVVPNDDCLQSVLLNVQSVCSNVVNRVVNRPHGLPGWLLCQSVPSSLRNSQSSSCVVVVHDSPCPPPNSPSRSQLAASLFSSLQSLLSLLLLCVPFQLVLLVLLLVLLLVVLVVFVPFKFFDADVHDTHAIATPSVVSVVLSVLSVVLSVQLVLSVLSLAGLTQCHDQHVSPSRDVCSQQSSQVSSCVVRVHNRGHHPGNQCSFQFSVSLSNLVSLLSSLVSQLVVLVVVQQCCPDVPPGVNFKPWDADPPVHHSVLSVLSNVLSVLSVVLSVLVVVLRVPGDRRHRRNSSNNVSSNSSSVSNRVSSNCCSPRTSNPMDTPRVSRVVCVQQDLLLVLCCVPQNDVQSVVLSVCCVVVVHGSLCSCCVVPVDPPVVCVVRSDSVVNDD/DWDWAADPVGIDTDRPVAQFGDLLVVQVVVDPDDDAFFPLLLQLLLLLLLLLLLVLVCLVVDDCLQSVLLNVQSVCSNVVVRVVNRDHGLPGWLLCQSRVSSLRNSQSSSCVVVVHDSPCPPPHSPSRSNLAASLFSSLQSLSSLLLLCVPFQLVLLVLLLVLLLVVLVVFQVFKFFDADVNHTDAIATPSVVSVLLSVLSVVLSVQLVLSLLSLAGLTQLHDQHVSPSHDVCSQQSSQVSSCVVRVHNRGHHPGNQCSFQFSVSLSSLVSLLSSLVSLLVVLVVQQQCCDDVPPGVNFKDWDADDDDPPSDGHSVLSVLSNVLSVLSNVLSVLVVVQRVPGDRRHRSNSSNNVSSVSNSVSNSVSSNCCSVRTSNPMDTPRVSRVVDVVVDPHHPVSDD/DWDWADDPVGIDTDDPPAQQGDLLVVQVVVPPDDDAFFPLLLQLLLLLLLLLLLVLVCVVVDDCLQSVLLNVLSVCSNVVVRVVNRPHGLPTWLLCQSVPSSLRNSQSNSCVVVVHDSPCPPPNSPSRSQLAASLFSSLQSLSSLLLLCVPFQLVLLVLLLVLLLVVLVVFQVFKFFDADVNDTDAIAIPSVVSVVLSVLSVVLSVQLVLSLLSLAGLTQLHDQGVSPPRDDCSQQSSSVSSCVVSVDNHGHHPGNQCSFQFDVSLSSLVSLLSSLVSQLVVLVVVQQCCDDVPPGNNWKPWDAPDDDDPVDRDGHSVLSVLSNVLSVLSNVLSVLVVVLRVPGDRRHRRNSSNNVSSSSSSVSNSVSSNCCSVRTSNPMDTPRVSRVVCVQQDLLLPQDPCSVVLSVVCVVPVHGSCCCCPVVPPDHPVVCVVRSDSVVNDD

InterPro domains:
  IPR000362 Fumarate lyase family [PR00149] (134-152)
  IPR000362 Fumarate lyase family [PR00149] (180-198)
  IPR000362 Fumarate lyase family [PR00149] (271-298)
  IPR000362 Fumarate lyase family [PR00149] (317-333)
  IPR005677 Fumarate hydratase, class II [MF_00743] (4-462)
  IPR005677 Fumarate hydratase, class II [PTHR11444] (2-462)
  IPR005677 Fumarate hydratase, class II [TIGR00979] (5-461)
  IPR005677 Fumarate hydratase, class II [cd01362] (5-459)
  IPR008948 L-Aspartase-like [SSF48557] (4-463)
  IPR018951 Fumarase C, C-terminal [PF10415] (408-460)
  IPR020557 Fumarate lyase, conserved site [PS00163] (317-326)
  IPR022761 Fumarate lyase, N-terminal [PF00206] (12-342)
  IPR024083 Fumarase/histidase, N-terminal [G3DSA:1.10.275.10] (5-138)